Protein AF-0000000074760092 (afdb_homodimer)

Solvent-accessible surface area (backbone atoms only — not comparable to full-atom values): 90041 Å² total; per-residue (Å²): 105,58,68,59,38,38,53,32,70,33,55,61,46,82,52,101,90,49,73,46,74,50,90,64,63,55,86,71,31,43,46,38,90,86,31,41,78,23,82,72,31,36,66,45,45,53,54,44,56,59,50,30,69,61,30,61,94,46,55,48,68,42,66,71,68,31,28,49,82,84,44,66,56,46,69,60,40,34,35,73,75,68,67,41,88,87,79,93,77,87,78,66,80,74,78,81,67,76,71,60,77,72,82,79,75,74,77,80,69,66,49,43,56,45,42,42,52,32,18,38,34,34,40,37,53,76,74,45,44,48,65,64,50,38,48,49,47,11,61,74,68,71,28,54,69,46,42,50,64,57,51,49,25,64,74,66,73,42,52,69,71,59,47,32,73,73,55,30,66,73,50,44,51,54,54,50,35,51,50,49,55,49,47,49,67,74,40,56,50,53,28,23,36,24,50,53,49,62,54,59,77,36,68,69,32,37,49,51,37,45,51,40,30,52,74,13,31,44,27,35,29,40,42,50,53,62,69,53,33,50,57,51,49,70,67,43,79,81,59,84,74,63,96,58,61,67,66,59,53,43,68,63,43,50,64,44,49,59,68,36,29,69,31,42,51,54,57,57,83,72,70,64,79,81,40,60,65,61,34,49,54,51,46,51,33,49,50,53,33,48,49,54,44,48,52,48,67,39,39,60,76,78,66,69,64,79,46,55,66,62,47,68,69,50,73,39,24,22,34,50,50,69,46,44,56,61,70,80,45,58,88,44,39,73,69,64,44,59,66,44,60,29,36,28,46,40,57,35,55,48,54,65,71,81,90,65,87,64,50,46,63,57,45,51,47,34,50,54,32,51,50,42,46,71,37,90,53,47,39,32,43,34,72,35,28,45,80,62,71,37,63,28,61,75,84,46,55,68,56,49,53,52,48,54,45,48,43,42,24,54,56,40,46,27,38,50,42,58,62,84,52,59,66,70,60,50,52,58,48,59,44,51,34,67,72,35,41,34,31,22,29,48,60,38,83,81,40,83,69,48,58,86,36,66,65,42,52,49,50,51,50,55,36,54,70,72,67,49,62,28,40,33,44,36,36,37,30,88,40,67,64,48,30,48,37,41,52,52,48,50,49,70,57,49,71,50,78,85,42,51,54,60,33,51,36,31,32,29,46,43,4,16,46,18,51,47,70,38,37,42,59,34,69,23,40,54,88,88,44,93,55,71,74,46,60,45,60,43,33,52,34,57,33,39,38,38,24,35,65,34,36,78,39,75,58,30,41,30,36,39,38,20,48,89,55,89,83,54,61,61,42,59,40,52,34,47,25,26,56,68,47,27,47,65,51,46,46,45,81,47,76,41,94,60,94,45,67,70,57,50,51,51,68,68,36,91,45,42,41,32,32,40,37,36,58,79,42,24,50,68,50,58,79,77,40,77,42,63,38,72,64,16,58,65,45,59,32,31,35,32,40,36,63,40,80,52,95,91,38,80,41,40,32,30,28,48,37,58,23,54,11,51,37,53,53,47,55,66,63,47,54,86,79,50,92,70,56,46,58,78,34,31,35,38,33,37,34,58,55,73,64,31,36,24,49,54,48,21,43,46,74,62,40,34,61,46,37,35,34,32,35,98,52,56,67,47,28,48,52,55,35,54,66,32,60,87,79,53,71,52,43,73,46,51,77,68,52,50,58,61,41,13,47,90,84,64,46,56,36,34,40,37,39,51,53,64,52,81,57,82,50,75,83,76,64,58,70,46,56,64,29,54,85,80,52,72,32,40,39,38,37,59,33,47,58,56,67,77,43,71,67,54,52,48,38,46,73,46,60,27,46,74,40,47,8,58,58,32,52,52,44,17,47,39,52,49,40,27,72,55,71,71,41,74,55,48,58,68,63,31,50,52,51,50,51,53,53,56,59,66,73,100,107,58,66,60,38,40,53,33,69,34,56,60,48,84,53,101,90,49,73,48,73,51,89,65,63,56,86,71,33,45,47,39,90,86,32,41,80,23,82,71,31,36,67,46,46,53,54,44,57,60,51,28,70,61,29,61,94,46,54,48,68,42,67,72,69,31,28,51,81,84,43,66,57,44,69,59,41,35,36,73,75,68,66,42,88,87,78,93,76,88,80,67,80,74,76,81,68,74,70,60,78,74,80,78,77,74,77,81,69,65,46,42,56,44,42,41,52,31,18,37,34,34,38,38,54,74,75,46,44,47,65,63,51,37,48,50,48,11,61,74,68,71,27,54,70,45,41,50,63,57,49,50,25,63,75,66,73,42,53,67,70,58,47,33,74,74,56,32,66,72,51,43,52,53,54,50,36,51,48,50,55,49,46,49,66,74,39,57,49,54,28,22,37,26,50,52,50,64,54,60,76,36,67,68,32,38,49,52,36,45,51,40,30,50,76,12,30,42,27,35,31,40,42,48,53,61,69,55,33,51,58,50,50,69,67,44,78,82,60,84,75,62,96,57,62,66,65,60,52,42,69,64,44,50,65,44,50,61,68,36,30,69,32,44,50,52,59,58,82,73,68,60,79,77,41,65,71,61,33,49,55,51,47,52,33,48,50,52,33,46,49,56,42,49,52,49,67,40,36,63,76,74,68,71,64,78,47,53,66,62,48,68,69,51,71,39,23,24,34,48,50,68,47,43,56,61,72,82,45,58,89,44,39,73,69,63,44,58,66,44,61,28,36,28,44,39,55,35,54,48,54,63,68,82,90,68,89,65,50,43,63,56,44,50,45,34,50,54,32,51,49,43,46,70,38,90,53,46,37,32,42,34,70,36,28,44,83,62,69,39,63,28,59,73,85,46,58,72,53,50,52,48,49,54,46,48,43,43,24,55,56,40,46,26,38,50,41,59,62,84,52,61,65,71,60,51,52,56,48,58,45,48,35,65,75,38,41,35,32,23,29,49,60,39,82,81,43,85,67,50,58,87,37,67,68,40,51,49,51,52,50,54,35,55,70,72,66,49,62,28,39,32,45,37,37,37,30,87,40,68,64,48,30,47,35,41,52,51,47,48,48,71,57,48,70,49,77,85,41,51,55,60,31,51,35,31,33,29,46,42,4,16,46,17,51,48,70,37,38,40,58,34,69,22,38,52,88,89,46,92,54,70,74,46,60,44,59,43,33,51,33,57,33,41,38,37,26,35,65,34,37,78,39,76,58,31,40,28,35,39,39,19,47,88,55,89,82,55,61,60,42,59,40,52,36,49,26,27,57,70,47,25,46,65,50,46,48,44,81,47,76,42,93,61,95,47,68,71,57,51,51,51,69,66,37,91,43,41,42,32,34,39,37,37,58,79,41,24,50,68,49,59,79,76,40,77,41,64,38,72,64,17,59,64,45,61,32,32,34,31,38,34,63,39,79,53,95,91,38,81,40,39,32,29,28,48,36,59,22,55,12,51,35,52,52,48,59,72,54,50,50,88,77,56,84,69,54,44,58,78,35,31,36,37,33,37,32,55,53,71,63,31,35,24,50,53,50,22,42,46,74,61,40,34,61,46,37,34,33,32,35,96,52,55,70,47,29,48,54,56,33,54,66,32,60,89,80,54,72,51,45,73,46,52,77,67,52,51,57,61,41,12,47,91,85,64,47,56,37,32,40,37,38,53,51,64,52,81,57,83,50,74,82,76,62,57,69,49,54,63,30,57,85,78,54,73,30,40,40,38,37,57,34,46,58,56,66,78,42,71,68,54,52,49,39,46,74,47,60,27,43,73,41,48,8,57,58,34,52,53,44,18,48,39,51,49,41,28,71,54,71,70,40,74,56,47,57,68,62,32,50,52,52,51,50,52,52,56,59,67,74,100

Radius of gyration: 44.89 Å; Cα contacts (8 Å, |Δi|>4): 3085; chains: 2; bounding box: 124×143×92 Å

Sequence (1684 aa):
MMHELGKFGVTTSEFDDGIIVHGHDIASLNPPKDGVKCYDDHRVAMSFSVLANVVPGGTIILEKKCVEKTWPMWWDDLESKLGGRTTDVDLGPPLDHHDYEVKASSSSKKSFAAKSDATIVVIGMRGAGKTSMGRFAARTLKRPFEDVDHYFERTLSTTIPEYIKAHGWPAFREQEAKMLKELLEKYPRSHVISCGGGIVETASSREAFRNYIAQGGIVLHLVRNINEIEAFLNRDTTRPMYGESMRDVWARREAWYRECCNYEFVVAGQQLKGIEAEDAKEWALVESSFERFLRLIARSNKHKKSSRAQVTARPTFFLSLTFPDISPALPHLSKLTLGSDVIELRVDLLKAPENSGISFRDHVAQQVSLLRRHSDLPILYTVRSVSQGGQWPDKDVHGMVSLLKDGLEWGVEYLDVEVGLPRSDIDEVLAQRGNTVIVASWHDCTGTVRWSSDAMEGQYKLAKSINPDVIKLIGTAKTMADNFECSEFATRHTSQAQDLPLIAMNMGAQGQLSRVLNNYLTPVTHPLLPVKAAPGQLSAREILMARSTIGLLPAKQFYLFGTPISQSLSPLMHNTSFLSLGLPYNYGLHETPSVDESLETKMRAQDFGGASVTIPHKIEIMSKLDEVTEEAKAIGAVNTVVPIQQEGKTVLVGDNTDWLGIYHQIERNLSSTTTVQPQQMKGLVIGAGGTSRAALYALHRLGVQDISIFNRTMVKAQAVAESFKGLFEVKVLGSSELLKSSGESAGFELIVSTVPGTVESGSMFDESIFGSKGKRGVAVELAYTPRFTRFLKLAQQAGWATVEGGQVLVEQGGWQALKWVGRKWDLESVQAQIDLVQAARQMMHELGKFGVTTSEFDDGIIVHGHDIASLNPPKDGVKCYDDHRVAMSFSVLANVVPGGTIILEKKCVEKTWPMWWDDLESKLGGRTTDVDLGPPLDHHDYEVKASSSSKKSFAAKSDATIVVIGMRGAGKTSMGRFAARTLKRPFEDVDHYFERTLSTTIPEYIKAHGWPAFREQEAKMLKELLEKYPRSHVISCGGGIVETASSREAFRNYIAQGGIVLHLVRNINEIEAFLNRDTTRPMYGESMRDVWARREAWYRECCNYEFVVAGQQLKGIEAEDAKEWALVESSFERFLRLIARSNKHKKSSRAQVTARPTFFLSLTFPDISPALPHLSKLTLGSDVIELRVDLLKAPENSGISFRDHVAQQVSLLRRHSDLPILYTVRSVSQGGQWPDKDVHGMVSLLKDGLEWGVEYLDVEVGLPRSDIDEVLAQRGNTVIVASWHDCTGTVRWSSDAMEGQYKLAKSINPDVIKLIGTAKTMADNFECSEFATRHTSQAQDLPLIAMNMGAQGQLSRVLNNYLTPVTHPLLPVKAAPGQLSAREILMARSTIGLLPAKQFYLFGTPISQSLSPLMHNTSFLSLGLPYNYGLHETPSVDESLETKMRAQDFGGASVTIPHKIEIMSKLDEVTEEAKAIGAVNTVVPIQQEGKTVLVGDNTDWLGIYHQIERNLSSTTTVQPQQMKGLVIGAGGTSRAALYALHRLGVQDISIFNRTMVKAQAVAESFKGLFEVKVLGSSELLKSSGESAGFELIVSTVPGTVESGSMFDESIFGSKGKRGVAVELAYTPRFTRFLKLAQQAGWATVEGGQVLVEQGGWQALKWVGRKWDLESVQAQIDLVQAARQ

Secondary structure (DSSP, 8-state):
-HHHHHTTT--EEEETTEEEE----GGG----TT-B--TT-HHHHHHHHHHTTTSTT--PBP-GGGGGGT-TTHHHHHHHTS----------S----------------------TTBPEEEE--TTS-HHHHHHHHHHHHT--EEEHHHHHHHHHTS-HHHHHHHHHHHHHHHHHHHHHHHHHHH-SBS-EEE--TTGGGSHHHHHHHHHHHHTT-EEEEEEE-HHHHHHHHHH-TTS---SS-HHHHHHHHHHHHHHH-SEEEEE------S-HHHHHHHHHHHHHHHHHHHHHHTS-S------HHHHHHS--EEEEE--SSSGGGGGGHHHHTTT-SEEEEEGGG--PPTTS---HHHHHHHHHHHHHHH--SPEEEE--BGGGTSSB-TT-HHHHHHHHHHHHHTT-SEEEEETTS-HHHHHHHHHT-TTPEEEEEEE-TT--S-TTSHHHHHHHHHHHHT--SEEEEEEE-SSHHHHHHHHHHHHHTSSSTTPPPEEEEEESGGGHHHHHH--SSEEEB-TTSSS-SSTT--BHHHHHHHHHHTTSS--EEEEEEESS-TT-SHHHHHHHHHHHHT--EEEEEEE-SSS-HHHHHHHTSTTEEEEEE-TTTTTGGGGG-SEE-HHHHHHT---EEEEEEETTEEEEEEE--HHHHHHHHHHHHHTTT----GGG-EEEEE--SHHHHHHHHHHHHHT-SEEEEE-SSHHHHHHHHHHTTTT--EEEPPHHHHHHTTSSS---SEEEE---TTS-GGGT--GGGG-STT---EEEE---SSSS-HHHHHHHHTT-EEE-HHHHHHHHHHHHHHHHHSS---HHHHHHHHHHHHHHT-/-HHHHHTTT--EEEETTEEEE----GGG----TT-B--TT-HHHHHHHHHHTTTSTT--PBP-GGGGGGT-TTHHHHHHHTS----------S------------------PPPPTTBPEEEE--TTS-HHHHHHHHHHHHT--EEEHHHHHHHHHTS-HHHHHHHHHHHHHHHHHHHHHHHHHHH-SBS-EEE--TTGGGSHHHHHHHHHHHHTT-EEEEEEE-HHHHHHHHHH-TTS---SS-HHHHHHHHHHHHHHH-SEEEEE------S-HHHHHHHHHHHHHHHHHHHHHHTS-S------HHHHHHS--EEEEE--SSSGGGGGGHHHHTTT-SEEEEEGGG--PPTTS---HHHHHHHHHHHHHHH--SPEEEE--BGGGTSSB-TT-HHHHHHHHHHHHHTT-SEEEEETTS-HHHHHHHHHT-TTPEEEEEEE-TT--S-TTSHHHHHHHHHHHHT--SEEEEEEE-SSHHHHHHHHHHHHHTSSSTTPPPEEEEEESGGGHHHHHH--SSEEEB-TTSSS-SSTT--BHHHHHHHHHHTTSS--EEEEEEESS-TT-SHHHHHHHHHHHHT--EEEEEEE-SSS-HHHHHHHTSTTEEEEEE-TTTTTGGGGG-SEE-HHHHHHT---EEEEEEETTEEEEEEE--HHHHHHHHHHHHS-TT----GGG-EEEEE--SHHHHHHHHHHHHHT-SEEEEE-SSHHHHHHHHHHTTTT--EEEPPHHHHHHTTSSS---SEEEE---TTS-GGGT--GGGG-STT---EEEE---SSSS-HHHHHHHHTT-EEE-HHHHHHHHHHHHHHHHHSS---HHHHHHHHHHHHHHT-

Foldseek 3Di:
DQVQCVLQVWHWDDDPPDIRTDDDDLASGAERPVFGECVLPQVRQLVVLVSQQSHPPGGHHPPNCSNCVPHRCRVVCCCPPVVGDDDDDCPDDPPVAFCLPPPCPPDPLLQDFAALFFEEEEEEAVQLCQPVLLVLLCVLLVAEEEELQVVLCVVVVHHLVVQCVVQNDVRNLVVSLVSVLVVCVVDRGRYYYYYYHCNLVDPSSLVSLSVSSSVRHFYEYRAEDQVVSVVVVVVVVPDDDDPDDSVVVCVVCVVSSVSRGLAYAYDAPQPVPVPLQVNLVLVVLLSVLVSVLSCLSSPHLVLDQPFLCNLLVFFAAEEEAQDLACVVVLVVVLVFCFRHQEYEYALLNHDDDPPPPDHSLRRVSNRVNSVSSRDVHFYEYDYDDVQQLGNNDPVPLVSVLVSLSSCQNHRGQEYEDELPRDPVSLLSSVSSNRSHAYEYEDEAPPQPDALPDVVVVVSVVSSCVSPGQEYEYEHADPALVSLVSQLVSQCVQSVDRPGHHYHTWHFALSTLVNLLSRRYHRYAYDPPHPDDSTHNHHHQLVSQLVCCVVPNADEAEEEEEEPPPPPPCLQVQLVLQCVSRNHNYGYYYDYDHEDDPVVLCQCQDPRHLKYFYDPPCFQVCVVSFQEEDPLCLLLNGFGIWGWDDDPNDTGIYTYALLLVLLLVVQVVQVRRPDPDQLCPFAEEEEDQHSSSSSVQSSSVVSNHQHAEYEYPDQVSRVVSQVSNPPPHGYHYDDPVRLQVCLEAPRAGQYYEYPDEQPPPCVVVDDLSNLHDQPREHEYEYQHPVLFQGPSQVSCVVSVYHYHTNVSSVLRSSQVSCCSRVVGGTSSVSSVVVSVVVNVVSD/DQVQCVLQVWHWDDDPVDIRTDDDDLASGAERPVFGECVLPLCRQLVVLVSQQSHPPGGHHPPNCSNCPPHRCRVVCCCPPVVGDDDDDCPDDPPVAFCLPPPCPPDPLLQDQAALFFEEEEEEAVQLCQPVLLVLLCVLLVAEEEELQVVLCVVVVHHLVVVCVVQNDVRNLVVSLVSVLVVCVVDRGRYYYYYYHCNLVDPSSLVSLSVSSSVRHFYEYRAEDQVVSVVVVVVVVPDDDDPDDSVVVCVVCVVSSVSRGLAYAYDAPPPVVVPPQVNLVLVVLLSVLVSVLSCLSSPHQVLPQPFLCNLLVFFAAEEEAQDLACVVVLVVVLVFCFRHQEYEYALLNHDDDPPPPDRSLNRVSNRVNSVSSRDVHFYEYDYDDVQQLGNNHPVPLVSVLVSLSSCQNHRGQEYEDELPRDPVSLLSSVSSNNSHAYEYEDEAPPQPDALPDVVVVVSVVSSCVSPGQEYEYEHADPALVSLVSQLVSQCVQSVDRPGHHYHTWHFALSTLVNLLSRRYHRYAYDPPHPDDSTHNHHHQLVSQLVCCVVPNADEAEEEEEEPPPPPPCLQVQLVLQCVSRNHNYGYYYDYDHECDPVVLCQCQDPRHLKYFYDPPCFQVCVVSFQEEDPQCLLLNGFGIWGWDDDPNDTGIYTYALLLVLLLVVQVVQVRPPPPDQLCPFAEEEEDQHSSSSSVQVSSVVSNHQHAEYEYPDQVSRVVSQVSNPPPHGYHYDDPVRLQVCLEAPRAGQYYEYPDEQPPPCVVVDDLSNLHDQPREHEYEYQHPVLFQGPSQVSCVVSVYHYHTNVSSVLRSSQVSCCSRVVGGTSSPSSVVVSVVVNVVSD

Organism: Mortierella alpina (NCBI:txid64518)

Structure (mmCIF, N/CA/C/O backbone):
data_AF-0000000074760092-model_v1
#
loop_
_entity.id
_entity.type
_entity.pdbx_description
1 polymer 'shikimate kinase'
#
loop_
_atom_site.group_PDB
_atom_site.id
_atom_site.type_symbol
_atom_site.label_atom_id
_atom_site.label_alt_id
_atom_site.label_comp_id
_atom_site.label_asym_id
_atom_site.label_entity_id
_atom_site.label_seq_id
_atom_site.pdbx_PDB_ins_code
_atom_site.Cartn_x
_atom_site.Cartn_y
_atom_site.Cartn_z
_atom_site.occupancy
_atom_site.B_iso_or_equiv
_atom_site.auth_seq_id
_atom_site.auth_comp_id
_atom_site.auth_asym_id
_atom_site.auth_atom_id
_atom_site.pdbx_PDB_model_num
ATOM 1 N N . MET A 1 1 ? 41.587 41.483 20.236 1 76.74 1 MET A N 1
ATOM 2 C CA . MET A 1 1 ? 42.94 41.443 20.784 1 76.74 1 MET A CA 1
ATOM 3 C C . MET A 1 1 ? 42.913 41.139 22.278 1 76.74 1 MET A C 1
ATOM 5 O O . MET A 1 1 ? 43.675 40.298 22.759 1 76.74 1 MET A O 1
ATOM 9 N N . MET A 1 2 ? 41.962 41.66 22.968 1 77.31 2 MET A N 1
ATOM 10 C CA . MET A 1 2 ? 41.88 41.468 24.413 1 77.31 2 MET A CA 1
ATOM 11 C C . MET A 1 2 ? 41.551 40.017 24.751 1 77.31 2 MET A C 1
ATOM 13 O O . MET A 1 2 ? 42.158 39.433 25.65 1 77.31 2 MET A O 1
ATOM 17 N N . HIS A 1 3 ? 40.638 39.534 23.957 1 78.63 3 HIS A N 1
ATOM 18 C CA . HIS A 1 3 ? 40.197 38.162 24.187 1 78.63 3 HIS A CA 1
ATOM 19 C C . HIS A 1 3 ? 41.328 37.171 23.932 1 78.63 3 HIS A C 1
ATOM 21 O O . HIS A 1 3 ? 41.529 36.238 24.714 1 78.63 3 HIS A O 1
ATOM 27 N N . GLU A 1 4 ? 41.974 37.43 22.927 1 82.02 4 GLU A N 1
ATOM 28 C CA . GLU A 1 4 ? 43.033 36.485 22.585 1 82.02 4 GLU A CA 1
ATOM 29 C C . GLU A 1 4 ? 44.221 36.618 23.534 1 82.02 4 GLU A C 1
ATOM 31 O O . GLU A 1 4 ? 44.866 35.624 23.872 1 82.02 4 GLU A O 1
ATOM 36 N N . LEU A 1 5 ? 44.416 37.725 24.059 1 81.84 5 LEU A N 1
ATOM 37 C CA . LEU A 1 5 ? 45.454 37.949 25.059 1 81.84 5 LEU A CA 1
ATOM 38 C C . LEU A 1 5 ? 45.097 37.267 26.376 1 81.84 5 LEU A C 1
ATOM 40 O O . LEU A 1 5 ? 45.971 36.726 27.057 1 81.84 5 LEU A O 1
ATOM 44 N N . GLY A 1 6 ? 43.829 37.286 26.603 1 80.91 6 GLY A N 1
ATOM 45 C CA . GLY A 1 6 ? 43.34 36.629 27.805 1 80.91 6 GLY A CA 1
ATOM 46 C C . GLY A 1 6 ? 43.597 35.134 27.813 1 80.91 6 GLY A C 1
ATOM 47 O O . GLY A 1 6 ? 43.834 34.545 28.87 1 80.91 6 GLY A O 1
ATOM 48 N N . LYS A 1 7 ? 43.626 34.599 26.629 1 80.86 7 LYS A N 1
ATOM 49 C CA . LYS A 1 7 ? 43.886 33.167 26.51 1 80.86 7 LYS A CA 1
ATOM 50 C C . LYS A 1 7 ? 45.31 32.829 26.942 1 80.86 7 LYS A C 1
ATOM 52 O O . LYS A 1 7 ? 45.602 31.684 27.293 1 80.86 7 LYS A O 1
ATOM 57 N N . PHE A 1 8 ? 46.096 33.798 26.937 1 81.63 8 PHE A N 1
ATOM 58 C CA . PHE A 1 8 ? 47.489 33.614 27.326 1 81.63 8 PHE A CA 1
ATOM 59 C C . PHE A 1 8 ? 47.684 33.926 28.805 1 81.63 8 PHE A C 1
ATOM 61 O O . PHE A 1 8 ? 48.807 33.881 29.312 1 81.63 8 PHE A O 1
ATOM 68 N N . GLY A 1 9 ? 46.485 34.378 29.458 1 78.75 9 GLY A N 1
ATOM 69 C CA . GLY A 1 9 ? 46.552 34.753 30.862 1 78.75 9 GLY A CA 1
ATOM 70 C C . GLY A 1 9 ? 46.895 36.216 31.073 1 78.75 9 GLY A C 1
ATOM 71 O O . GLY A 1 9 ? 47.27 36.618 32.176 1 78.75 9 GLY A O 1
ATOM 72 N N . VAL A 1 10 ? 46.897 36.952 30.038 1 79.24 10 VAL A N 1
ATOM 73 C CA . VAL A 1 10 ? 47.245 38.366 30.124 1 79.24 10 VAL A CA 1
ATOM 74 C C . VAL A 1 10 ? 45.996 39.187 30.438 1 79.24 10 VAL A C 1
ATOM 76 O O . VAL A 1 10 ? 44.99 39.094 29.731 1 79.24 10 VAL A O 1
ATOM 79 N N . THR A 1 11 ? 45.954 39.84 31.395 1 78.72 11 THR A N 1
ATOM 80 C CA . THR A 1 11 ? 44.845 40.697 31.799 1 78.72 11 THR A CA 1
ATOM 81 C C . THR A 1 11 ? 44.892 42.029 31.057 1 78.72 11 THR A C 1
ATOM 83 O O . THR A 1 11 ? 45.953 42.648 30.948 1 78.72 11 THR A O 1
ATOM 86 N N . THR A 1 12 ? 43.777 42.322 30.394 1 76.26 12 THR A N 1
ATOM 87 C CA . THR A 1 12 ? 43.681 43.582 29.665 1 76.26 12 THR A CA 1
ATOM 88 C C . THR A 1 12 ? 42.523 44.424 30.19 1 76.26 12 THR A C 1
ATOM 90 O O . THR A 1 12 ? 41.579 43.893 30.78 1 76.26 12 THR A O 1
ATOM 93 N N . SER A 1 13 ? 42.597 45.74 30.237 1 74.68 13 SER A N 1
ATOM 94 C CA . SER A 1 13 ? 41.52 46.668 30.567 1 74.68 13 SER A CA 1
ATOM 95 C C . SER A 1 13 ? 41.161 47.545 29.372 1 74.68 13 SER A C 1
ATOM 97 O O . SER A 1 13 ? 42.046 48.054 28.68 1 74.68 13 SER A O 1
ATOM 99 N N . GLU A 1 14 ? 39.914 47.468 28.915 1 65.75 14 GLU A N 1
ATOM 100 C CA . GLU A 1 14 ? 39.457 48.23 27.757 1 65.75 14 GLU A CA 1
ATOM 101 C C . GLU A 1 14 ? 39.145 49.675 28.135 1 65.75 14 GLU A C 1
ATOM 103 O O . GLU A 1 14 ? 38.575 49.935 29.197 1 65.75 14 GLU A O 1
ATOM 108 N N . PHE A 1 15 ? 39.779 50.681 27.49 1 66.68 15 PHE A N 1
ATOM 109 C CA . PHE A 1 15 ? 39.315 52.058 27.607 1 66.68 15 PHE A CA 1
ATOM 110 C C . PHE A 1 15 ? 38.852 52.59 26.256 1 66.68 15 PHE A C 1
ATOM 112 O O . PHE A 1 15 ? 39.083 51.959 25.222 1 66.68 15 PHE A O 1
ATOM 119 N N . ASP A 1 16 ? 38.123 53.791 26.02 1 62.57 16 ASP A N 1
ATOM 120 C CA . ASP A 1 16 ? 37.351 54.346 24.913 1 62.57 16 ASP A CA 1
ATOM 121 C C . ASP A 1 16 ? 38.12 54.239 23.598 1 62.57 16 ASP A C 1
ATOM 123 O O . ASP A 1 16 ? 37.532 53.968 22.549 1 62.57 16 ASP A O 1
ATOM 127 N N . ASP A 1 17 ? 39.384 54.472 23.53 1 65.2 17 ASP A N 1
ATOM 128 C CA . ASP A 1 17 ? 40.128 54.493 22.275 1 65.2 17 ASP A CA 1
ATOM 129 C C . ASP A 1 17 ? 41.344 53.572 22.341 1 65.2 17 ASP A C 1
ATOM 131 O O . ASP A 1 17 ? 42.291 53.728 21.568 1 65.2 17 ASP A O 1
ATOM 135 N N . GLY A 1 18 ? 41.315 52.568 23.468 1 68.8 18 GLY A N 1
ATOM 136 C CA . GLY A 1 18 ? 42.505 51.732 23.49 1 68.8 18 GLY A CA 1
ATOM 137 C C . GLY A 1 18 ? 42.438 50.626 24.527 1 68.8 18 GLY A C 1
ATOM 138 O O . GLY A 1 18 ? 41.418 50.458 25.197 1 68.8 18 GLY A O 1
ATOM 139 N N . ILE A 1 19 ? 43.467 49.596 24.514 1 71.97 19 ILE A N 1
ATOM 140 C CA . ILE A 1 19 ? 43.559 48.482 25.451 1 71.97 19 ILE A CA 1
ATOM 141 C C . ILE A 1 19 ? 44.803 48.641 26.323 1 71.97 19 ILE A C 1
ATOM 143 O O . ILE A 1 19 ? 45.839 49.119 25.854 1 71.97 19 ILE A O 1
ATOM 147 N N . ILE A 1 20 ? 44.587 48.701 27.553 1 75.69 20 ILE A N 1
ATOM 148 C CA . ILE A 1 20 ? 45.719 48.654 28.472 1 75.69 20 ILE A CA 1
ATOM 149 C C . ILE A 1 20 ? 46.095 47.201 28.755 1 75.69 20 ILE A C 1
ATOM 151 O O . ILE A 1 20 ? 45.249 46.405 29.17 1 75.69 20 ILE A O 1
ATOM 155 N N . VAL A 1 21 ? 47.31 46.77 28.367 1 75.36 21 VAL A N 1
ATOM 156 C CA . VAL A 1 21 ? 47.816 45.424 28.614 1 75.36 21 VAL A CA 1
ATOM 157 C C . VAL A 1 21 ? 48.665 45.415 29.883 1 75.36 21 VAL A C 1
ATOM 159 O O . VAL A 1 21 ? 49.668 46.127 29.971 1 75.36 21 VAL A O 1
ATOM 162 N N . HIS A 1 22 ? 48.187 44.724 30.88 1 78.69 22 HIS A N 1
ATOM 163 C CA . HIS A 1 22 ? 48.97 44.622 32.107 1 78.69 22 HIS A CA 1
ATOM 164 C C . HIS A 1 22 ? 50.128 43.643 31.942 1 78.69 22 HIS A C 1
ATOM 166 O O . HIS A 1 22 ? 49.937 42.526 31.456 1 78.69 22 HIS A O 1
ATOM 172 N N . GLY A 1 23 ? 51.246 44.02 32.176 1 74.09 23 GLY A N 1
ATOM 173 C CA . GLY A 1 23 ? 52.459 43.237 32.001 1 74.09 23 GLY A CA 1
ATOM 174 C C . GLY A 1 23 ? 52.44 41.929 32.769 1 74.09 23 GLY A C 1
ATOM 175 O O . GLY A 1 23 ? 51.933 41.869 33.891 1 74.09 23 GLY A O 1
ATOM 176 N N . HIS A 1 24 ? 52.677 40.848 32.038 1 73.54 24 HIS A N 1
ATOM 177 C CA . HIS A 1 24 ? 52.759 39.5 32.589 1 73.54 24 HIS A CA 1
ATOM 178 C C . HIS A 1 24 ? 54.121 38.873 32.311 1 73.54 24 HIS A C 1
ATOM 180 O O . HIS A 1 24 ? 54.733 39.143 31.275 1 73.54 24 HIS A O 1
ATOM 186 N N . ASP A 1 25 ? 54.699 38.256 33.266 1 76.16 25 ASP A N 1
ATOM 187 C CA . ASP A 1 25 ? 55.98 37.58 33.088 1 76.16 25 ASP A CA 1
ATOM 188 C C . ASP A 1 25 ? 55.905 36.549 31.964 1 76.16 25 ASP A C 1
ATOM 190 O O . ASP A 1 25 ? 54.947 35.778 31.885 1 76.16 25 ASP A O 1
ATOM 194 N N . ILE A 1 26 ? 56.794 36.644 31.041 1 72.93 26 ILE A N 1
ATOM 195 C CA . ILE A 1 26 ? 56.849 35.788 29.861 1 72.93 26 ILE A CA 1
ATOM 196 C C . ILE A 1 26 ? 56.815 34.321 30.285 1 72.93 26 ILE A C 1
ATOM 198 O O . ILE A 1 26 ? 56.194 33.49 29.618 1 72.93 26 ILE A O 1
ATOM 202 N N . ALA A 1 27 ? 57.422 34.03 31.375 1 75.11 27 ALA A N 1
ATOM 203 C CA . ALA A 1 27 ? 57.542 32.654 31.85 1 75.11 27 ALA A CA 1
ATOM 204 C C . ALA A 1 27 ? 56.189 32.109 32.3 1 75.11 27 ALA A C 1
ATOM 206 O O . ALA A 1 27 ? 55.979 30.894 32.326 1 75.11 27 ALA A O 1
ATOM 207 N N . SER A 1 28 ? 55.359 32.943 32.581 1 75.43 28 SER A N 1
ATOM 208 C CA . SER A 1 28 ? 54.064 32.525 33.109 1 75.43 28 SER A CA 1
ATOM 209 C C . SER A 1 28 ? 53.012 32.463 32.006 1 75.43 28 SER A C 1
ATOM 211 O O . SER A 1 28 ? 51.859 32.11 32.261 1 75.43 28 SER A O 1
ATOM 213 N N . LEU A 1 29 ? 53.346 32.743 30.795 1 77.39 29 LEU A N 1
ATOM 214 C CA . LEU A 1 29 ? 52.416 32.676 29.673 1 77.39 29 LEU A CA 1
ATOM 215 C C . LEU A 1 29 ? 52.173 31.231 29.253 1 77.39 29 LEU A C 1
ATOM 217 O O . LEU A 1 29 ? 53.105 30.424 29.222 1 77.39 29 LEU A O 1
ATOM 221 N N . ASN A 1 30 ? 50.932 30.875 29.07 1 77.79 30 ASN A N 1
ATOM 222 C CA . ASN A 1 30 ? 50.563 29.548 28.59 1 77.79 30 ASN A CA 1
ATOM 223 C C . ASN A 1 30 ? 49.941 29.608 27.198 1 77.79 30 ASN A C 1
ATOM 225 O O . ASN A 1 30 ? 49.124 30.486 26.916 1 77.79 30 ASN A O 1
ATOM 229 N N . PRO A 1 31 ? 50.285 28.776 26.299 1 76.93 31 PRO A N 1
ATOM 230 C CA . PRO A 1 31 ? 49.664 28.756 24.973 1 76.93 31 PRO A CA 1
ATOM 231 C C . PRO A 1 31 ? 48.199 28.331 25.013 1 76.93 31 PRO A C 1
ATOM 233 O O . PRO A 1 31 ? 47.839 27.411 25.753 1 76.93 31 PRO A O 1
ATOM 236 N N . PRO A 1 32 ? 47.428 29.148 24.288 1 76.48 32 PRO A N 1
ATOM 237 C CA . PRO A 1 32 ? 46.036 28.693 24.233 1 76.48 32 PRO A CA 1
ATOM 238 C C . PRO A 1 32 ? 45.886 27.332 23.557 1 76.48 32 PRO A C 1
ATOM 240 O O . PRO A 1 32 ? 46.484 27.093 22.504 1 76.48 32 PRO A O 1
ATOM 243 N N . LYS A 1 33 ? 45.25 26.355 24.111 1 74.23 33 LYS A N 1
ATOM 244 C CA . LYS A 1 33 ? 45.125 24.983 23.63 1 74.23 33 LYS A CA 1
ATOM 245 C C . LYS A 1 33 ? 44.456 24.94 22.259 1 74.23 33 LYS A C 1
ATOM 247 O O . LYS A 1 33 ? 44.842 24.147 21.398 1 74.23 33 LYS A O 1
ATOM 252 N N . ASP A 1 34 ? 43.546 25.858 22.061 1 71.23 34 ASP A N 1
ATOM 253 C CA . ASP A 1 34 ? 42.788 25.852 20.814 1 71.23 34 ASP A CA 1
ATOM 254 C C . ASP A 1 34 ? 43.381 26.834 19.806 1 71.23 34 ASP A C 1
ATOM 256 O O . ASP A 1 34 ? 42.781 27.099 18.762 1 71.23 34 ASP A O 1
ATOM 260 N N . GLY A 1 35 ? 44.369 27.401 20.154 1 78.16 35 GLY A N 1
ATOM 261 C CA . GLY A 1 35 ? 45.043 28.329 19.261 1 78.16 35 GLY A CA 1
ATOM 262 C C . GLY A 1 35 ? 44.495 29.741 19.343 1 78.16 35 GLY A C 1
ATOM 263 O O . GLY A 1 35 ? 43.561 30.007 20.102 1 78.16 35 GLY A O 1
ATOM 264 N N . VAL A 1 36 ? 45.059 30.649 18.649 1 79.75 36 VAL A N 1
ATOM 265 C CA . VAL A 1 36 ? 44.656 32.046 18.533 1 79.75 36 VAL A CA 1
ATOM 266 C C . VAL A 1 36 ? 43.771 32.229 17.302 1 79.75 36 VAL A C 1
ATOM 268 O O . VAL A 1 36 ? 44.187 31.929 16.181 1 79.75 36 VAL A O 1
ATOM 271 N N . LYS A 1 37 ? 42.614 32.653 17.603 1 77.79 37 LYS A N 1
ATOM 272 C CA . LYS A 1 37 ? 41.708 32.976 16.504 1 77.79 37 LYS A CA 1
ATOM 273 C C . LYS A 1 37 ? 41.955 34.39 15.986 1 77.79 37 LYS A C 1
ATOM 275 O O . LYS A 1 37 ? 41.957 35.349 16.761 1 77.79 37 LYS A O 1
ATOM 280 N N . CYS A 1 38 ? 42.062 34.576 14.73 1 79.62 38 CYS A N 1
ATOM 281 C CA . CYS A 1 38 ? 42.469 35.853 14.157 1 79.62 38 CYS A CA 1
ATOM 282 C C . CYS A 1 38 ? 41.258 36.658 13.701 1 79.62 38 CYS A C 1
ATOM 284 O O . CYS A 1 38 ? 41.356 37.866 13.482 1 79.62 38 CYS A O 1
ATOM 286 N N . TYR A 1 39 ? 40.19 36.042 13.543 1 69.69 39 TYR A N 1
ATOM 287 C CA . TYR A 1 39 ? 38.956 36.702 13.131 1 69.69 39 TYR A CA 1
ATOM 288 C C . TYR A 1 39 ? 39.139 37.416 11.797 1 69.69 39 TYR A C 1
ATOM 290 O O . TYR A 1 39 ? 38.693 38.553 11.628 1 69.69 39 TYR A O 1
ATOM 298 N N . ASP A 1 40 ? 39.828 36.834 10.995 1 73.85 40 ASP A N 1
ATOM 299 C CA . ASP A 1 40 ? 40.205 37.377 9.694 1 73.85 40 ASP A CA 1
ATOM 300 C C . ASP A 1 40 ? 40.846 38.755 9.838 1 73.85 40 ASP A C 1
ATOM 302 O O . ASP A 1 40 ? 40.761 39.584 8.93 1 73.85 40 ASP A O 1
ATOM 306 N N . ASP A 1 41 ? 41.42 39.065 10.936 1 78.22 41 ASP A N 1
ATOM 307 C CA . ASP A 1 41 ? 42.122 40.318 11.198 1 78.22 41 ASP A CA 1
ATOM 308 C C . ASP A 1 41 ? 43.635 40.112 11.185 1 78.22 41 ASP A C 1
ATOM 310 O O . ASP A 1 41 ? 44.177 39.397 12.03 1 78.22 41 ASP A O 1
ATOM 314 N N . HIS A 1 42 ? 44.157 40.844 10.394 1 81.28 42 HIS A N 1
ATOM 315 C CA . HIS A 1 42 ? 45.587 40.654 10.175 1 81.28 42 HIS A CA 1
ATOM 316 C C . HIS A 1 42 ? 46.398 41.151 11.367 1 81.28 42 HIS A C 1
ATOM 318 O O . HIS A 1 42 ? 47.512 40.679 11.605 1 81.28 42 HIS A O 1
ATOM 324 N N . ARG A 1 43 ? 45.866 42.094 12.065 1 81.75 43 ARG A N 1
ATOM 325 C CA . ARG A 1 43 ? 46.583 42.674 13.196 1 81.75 43 ARG A CA 1
ATOM 326 C C . ARG A 1 43 ? 46.735 41.661 14.325 1 81.75 43 ARG A C 1
ATOM 328 O O . ARG A 1 43 ? 47.781 41.599 14.974 1 81.75 43 ARG A O 1
ATOM 335 N N . VAL A 1 44 ? 45.718 40.812 14.385 1 81.08 44 VAL A N 1
ATOM 336 C CA . VAL A 1 44 ? 45.727 39.799 15.435 1 81.08 44 VAL A CA 1
ATOM 337 C C . VAL A 1 44 ? 46.715 38.692 15.076 1 81.08 44 VAL A C 1
ATOM 339 O O . VAL A 1 44 ? 47.53 38.285 15.907 1 81.08 44 VAL A O 1
ATOM 342 N N . ALA A 1 45 ? 46.641 38.335 13.883 1 84.73 45 ALA A N 1
ATOM 343 C CA . ALA A 1 45 ? 47.556 37.288 13.435 1 84.73 45 ALA A CA 1
ATOM 344 C C . ALA A 1 45 ? 49.009 37.724 13.593 1 84.73 45 ALA A C 1
ATOM 346 O O . ALA A 1 45 ? 49.842 36.964 14.093 1 84.73 45 ALA A O 1
ATOM 347 N N . MET A 1 46 ? 49.246 38.946 13.238 1 84.84 46 MET A N 1
ATOM 348 C CA . MET A 1 46 ? 50.613 39.46 13.243 1 84.84 46 MET A CA 1
ATOM 349 C C . MET A 1 46 ? 51.104 39.687 14.669 1 84.84 46 MET A C 1
ATOM 351 O O . MET A 1 46 ? 52.219 39.295 15.016 1 84.84 46 MET A O 1
ATOM 355 N N . SER A 1 47 ? 50.235 40.265 15.466 1 84.15 47 SER A N 1
ATOM 356 C CA . SER A 1 47 ? 50.618 40.577 16.84 1 84.15 47 SER A CA 1
ATOM 357 C C . SER A 1 47 ? 50.85 39.306 17.65 1 84.15 47 SER A C 1
ATOM 359 O O . SER A 1 47 ? 51.823 39.212 18.402 1 84.15 47 SER A O 1
ATOM 361 N N . PHE A 1 48 ? 50.03 38.319 17.303 1 85.08 48 PHE A N 1
ATOM 362 C CA . PHE A 1 48 ? 50.112 37.129 18.142 1 85.08 48 PHE A CA 1
ATOM 363 C C . PHE A 1 48 ? 51.158 36.16 17.606 1 85.08 48 PHE A C 1
ATOM 365 O O . PHE A 1 48 ? 51.677 35.324 18.349 1 85.08 48 PHE A O 1
ATOM 372 N N . SER A 1 49 ? 51.379 36.302 16.39 1 84.61 49 SER A N 1
ATOM 373 C CA . SER A 1 49 ? 52.502 35.522 15.882 1 84.61 49 SER A CA 1
ATOM 374 C C . SER A 1 49 ? 53.817 35.975 16.507 1 84.61 49 SER A C 1
ATOM 376 O O . SER A 1 49 ? 54.716 35.161 16.733 1 84.61 49 SER A O 1
ATOM 378 N N . VAL A 1 50 ? 53.922 37.283 16.839 1 83.04 50 VAL A N 1
ATOM 379 C CA . VAL A 1 50 ? 55.089 37.833 17.519 1 83.04 50 VAL A CA 1
ATOM 380 C C . VAL A 1 50 ? 55.104 37.373 18.975 1 83.04 50 VAL A C 1
ATOM 382 O O . VAL A 1 50 ? 56.141 36.945 19.488 1 83.04 50 VAL A O 1
ATOM 385 N N . LEU A 1 51 ? 53.913 37.366 19.523 1 82.14 51 LEU A N 1
ATOM 386 C CA . LEU A 1 51 ? 53.782 36.92 20.906 1 82.14 51 LEU A CA 1
ATOM 387 C C . LEU A 1 51 ? 54.125 35.44 21.035 1 82.14 51 LEU A C 1
ATOM 389 O O . LEU A 1 51 ? 54.757 35.027 22.01 1 82.14 51 LEU A O 1
ATOM 393 N N . ALA A 1 52 ? 53.75 34.648 20.093 1 81.76 52 ALA A N 1
ATOM 394 C CA . ALA A 1 52 ? 53.915 33.196 20.09 1 81.76 52 ALA A CA 1
ATOM 395 C C . ALA A 1 52 ? 55.387 32.812 20.21 1 81.76 52 ALA A C 1
ATOM 397 O O . ALA A 1 52 ? 55.712 31.711 20.662 1 81.76 52 ALA A O 1
ATOM 398 N N . ASN A 1 53 ? 56.192 33.664 19.843 1 80.17 53 ASN A N 1
ATOM 399 C CA . ASN A 1 53 ? 57.621 33.37 19.847 1 80.17 53 ASN A CA 1
ATOM 400 C C . ASN A 1 53 ? 58.194 33.39 21.262 1 80.17 53 ASN A C 1
ATOM 402 O O . ASN A 1 53 ? 59.294 32.887 21.498 1 80.17 53 ASN A O 1
ATOM 406 N N . VAL A 1 54 ? 57.49 33.913 22.226 1 79.99 54 VAL A N 1
ATOM 407 C CA . VAL A 1 54 ? 58.015 33.994 23.585 1 79.99 54 VAL A CA 1
ATOM 408 C C . VAL A 1 54 ? 57.203 33.088 24.508 1 79.99 54 VAL A C 1
ATOM 410 O O . VAL A 1 54 ? 57.545 32.921 25.681 1 79.99 54 VAL A O 1
ATOM 413 N N . VAL A 1 55 ? 56.104 32.598 23.996 1 78.43 55 VAL A N 1
ATOM 414 C CA . VAL A 1 55 ? 55.26 31.707 24.786 1 78.43 55 VAL A CA 1
ATOM 415 C C . VAL A 1 55 ? 55.87 30.307 24.813 1 78.43 55 VAL A C 1
ATOM 417 O O . VAL A 1 55 ? 56.183 29.74 23.764 1 78.43 55 VAL A O 1
ATOM 420 N N . PRO A 1 56 ? 56.045 29.691 25.972 1 76.62 56 PRO A N 1
ATOM 421 C CA . PRO A 1 56 ? 56.612 28.344 26.059 1 76.62 56 PRO A CA 1
ATOM 422 C C . PRO A 1 56 ? 55.72 27.285 25.416 1 76.62 56 PRO A C 1
ATOM 424 O O . PRO A 1 56 ? 54.506 27.28 25.635 1 76.62 56 PRO A O 1
ATOM 427 N N . GLY A 1 57 ? 56.22 26.294 24.484 1 73.66 57 GLY A N 1
ATOM 428 C CA . GLY A 1 57 ? 55.498 25.209 23.839 1 73.66 57 GLY A CA 1
ATOM 429 C C . GLY A 1 57 ? 54.914 25.597 22.494 1 73.66 57 GLY A C 1
ATOM 430 O O . GLY A 1 57 ? 54.324 24.764 21.804 1 73.66 57 GLY A O 1
ATOM 431 N N . GLY A 1 58 ? 54.937 26.84 22.12 1 76.08 58 GLY A N 1
ATOM 432 C CA . GLY A 1 58 ? 54.422 27.308 20.843 1 76.08 58 GLY A CA 1
ATOM 433 C C . GLY A 1 58 ? 52.937 27.616 20.876 1 76.08 58 GLY A C 1
ATOM 434 O O . GLY A 1 58 ? 52.253 27.301 21.852 1 76.08 58 GLY A O 1
ATOM 435 N N . THR A 1 59 ? 52.501 28.408 19.984 1 78.52 59 THR A N 1
ATOM 436 C CA . THR A 1 59 ? 51.093 28.775 19.869 1 78.52 59 THR A CA 1
ATOM 437 C C . THR A 1 59 ? 50.574 28.495 18.462 1 78.52 59 THR A C 1
ATOM 439 O O . THR A 1 59 ? 51.273 28.739 17.477 1 78.52 59 THR A O 1
ATOM 442 N N . ILE A 1 60 ? 49.399 27.941 18.383 1 79.76 60 ILE A N 1
ATOM 443 C CA . ILE A 1 60 ? 48.729 27.728 17.105 1 79.76 60 ILE A CA 1
ATOM 444 C C . ILE A 1 60 ? 47.955 28.985 16.712 1 79.76 60 ILE A C 1
ATOM 446 O O . ILE A 1 60 ? 47.147 29.493 17.493 1 79.76 60 ILE A O 1
ATOM 450 N N . ILE A 1 61 ? 48.28 29.519 15.621 1 79.81 61 ILE A N 1
ATOM 451 C CA . ILE A 1 61 ? 47.555 30.647 15.048 1 79.81 61 ILE A CA 1
ATOM 452 C C . ILE A 1 61 ? 46.612 30.152 13.954 1 79.81 61 ILE A C 1
ATOM 454 O O . ILE A 1 61 ? 47.047 29.516 12.991 1 79.81 61 ILE A O 1
ATOM 458 N N . LEU A 1 62 ? 45.414 30.474 14.175 1 77.14 62 LEU A N 1
ATOM 459 C CA . LEU A 1 62 ? 44.403 30.017 13.227 1 77.14 62 LEU A CA 1
ATOM 460 C C . LEU A 1 62 ? 44.17 31.059 12.138 1 77.14 62 LEU A C 1
ATOM 462 O O . LEU A 1 62 ? 44.461 32.241 12.331 1 77.14 62 LEU A O 1
ATOM 466 N N . GLU A 1 63 ? 43.787 30.718 10.949 1 73.63 63 GLU A N 1
ATOM 467 C CA . GLU A 1 63 ? 43.46 31.576 9.814 1 73.63 63 GLU A CA 1
ATOM 468 C C . GLU A 1 63 ? 44.694 32.319 9.311 1 73.63 63 GLU A C 1
ATOM 470 O O . GLU A 1 63 ? 44.68 33.546 9.19 1 73.63 63 GLU A O 1
ATOM 475 N N . LYS A 1 64 ? 45.525 31.629 9.052 1 76.6 64 LYS A N 1
ATOM 476 C CA . LYS A 1 64 ? 46.825 32.214 8.734 1 76.6 64 LYS A CA 1
ATOM 477 C C . LYS A 1 64 ? 46.749 33.066 7.471 1 76.6 64 LYS A C 1
ATOM 479 O O . LYS A 1 64 ? 47.546 33.989 7.29 1 76.6 64 LYS A O 1
ATOM 484 N N . LYS A 1 65 ? 45.671 32.854 6.767 1 75.77 65 LYS A N 1
ATOM 485 C CA . LYS A 1 65 ? 45.586 33.533 5.477 1 75.77 65 LYS A CA 1
ATOM 486 C C . LYS A 1 65 ? 45.115 34.975 5.645 1 75.77 65 LYS A C 1
ATOM 488 O O . LYS A 1 65 ? 45.208 35.777 4.713 1 75.77 65 LYS A O 1
ATOM 493 N N . CYS A 1 66 ? 44.761 35.392 6.823 1 77 66 CYS A N 1
ATOM 494 C CA . CYS A 1 66 ? 44.2 36.722 7.033 1 77 66 CYS A CA 1
ATOM 495 C C . CYS A 1 66 ? 45.275 37.795 6.902 1 77 66 CYS A C 1
ATOM 497 O O . CYS A 1 66 ? 44.967 38.96 6.646 1 77 66 CYS A O 1
ATOM 499 N N . VAL A 1 67 ? 46.411 37.387 6.828 1 79.28 67 VAL A N 1
ATOM 500 C CA . VAL A 1 67 ? 47.495 38.36 6.749 1 79.28 67 VAL A CA 1
ATOM 501 C C . VAL A 1 67 ? 47.728 38.757 5.293 1 79.28 67 VAL A C 1
ATOM 503 O O . VAL A 1 67 ? 48.394 39.757 5.015 1 79.28 67 VAL A O 1
ATOM 506 N N . GLU A 1 68 ? 47.207 38.091 4.437 1 74.55 68 GLU A N 1
ATOM 507 C CA . GLU A 1 68 ? 47.481 38.3 3.018 1 74.55 68 GLU A CA 1
ATOM 508 C C . GLU A 1 68 ? 46.893 39.621 2.531 1 74.55 68 GLU A C 1
ATOM 510 O O . GLU A 1 68 ? 47.329 40.162 1.513 1 74.55 68 GLU A O 1
ATOM 515 N N . LYS A 1 69 ? 46.077 40.277 3.239 1 69.77 69 LYS A N 1
ATOM 516 C CA . LYS A 1 69 ? 45.428 41.531 2.87 1 69.77 69 LYS A CA 1
ATOM 517 C C . LYS A 1 69 ? 46.392 42.707 2.996 1 69.77 69 LYS A C 1
ATOM 519 O O . LYS A 1 69 ? 46.358 43.634 2.184 1 69.77 69 LYS A O 1
ATOM 524 N N . THR A 1 70 ? 47.204 42.652 3.954 1 73.29 70 THR A N 1
ATOM 525 C CA . THR A 1 70 ? 48.05 43.813 4.21 1 73.29 70 THR A CA 1
ATOM 526 C C . THR A 1 70 ? 49.524 43.455 4.05 1 73.29 70 THR A C 1
ATOM 528 O O . THR A 1 70 ? 50.329 44.29 3.632 1 73.29 70 THR A O 1
ATOM 531 N N . TRP A 1 71 ? 49.924 42.146 4.354 1 78.83 71 TRP A N 1
ATOM 532 C CA . TRP A 1 71 ? 51.308 41.683 4.315 1 78.83 71 TRP A CA 1
ATOM 533 C C . TRP A 1 71 ? 51.377 40.202 3.961 1 78.83 71 TRP A C 1
ATOM 535 O O . TRP A 1 71 ? 51.528 39.353 4.843 1 78.83 71 TRP A O 1
ATOM 545 N N . PRO A 1 72 ? 51.13 39.972 2.721 1 76.63 72 PRO A N 1
ATOM 546 C CA . PRO A 1 72 ? 51.002 38.587 2.263 1 76.63 72 PRO A CA 1
ATOM 547 C C . PRO A 1 72 ? 52.213 37.731 2.625 1 76.63 72 PRO A C 1
ATOM 549 O O . PRO A 1 72 ? 52.079 36.522 2.833 1 76.63 72 PRO A O 1
ATOM 552 N N . MET A 1 73 ? 53.362 38.289 2.882 1 77.71 73 MET A N 1
ATOM 553 C CA . MET A 1 73 ? 54.596 37.539 3.096 1 77.71 73 MET A CA 1
ATOM 554 C C . MET A 1 73 ? 54.945 37.478 4.579 1 77.71 73 MET A C 1
ATOM 556 O O . MET A 1 73 ? 56.081 37.167 4.942 1 77.71 73 MET A O 1
ATOM 560 N N . TRP A 1 74 ? 54.071 37.662 5.355 1 81.88 74 TRP A N 1
ATOM 561 C CA . TRP A 1 74 ? 54.319 37.844 6.781 1 81.88 74 TRP A CA 1
ATOM 562 C C . TRP A 1 74 ? 54.996 36.615 7.378 1 81.88 74 TRP A C 1
ATOM 564 O O . TRP A 1 74 ? 56 36.733 8.085 1 81.88 74 TRP A O 1
ATOM 574 N N . TRP A 1 75 ? 54.474 35.475 7.067 1 81.35 75 TRP A N 1
ATOM 575 C CA . TRP A 1 75 ? 54.949 34.257 7.716 1 81.35 75 TRP A CA 1
ATOM 576 C C . TRP A 1 75 ? 56.37 33.924 7.275 1 81.35 75 TRP A C 1
ATOM 578 O O . TRP A 1 75 ? 57.193 33.492 8.086 1 81.35 75 TRP A O 1
ATOM 588 N N . ASP A 1 76 ? 56.54 34.186 6.092 1 80.94 76 ASP A N 1
ATOM 589 C CA . ASP A 1 76 ? 57.9 34.025 5.587 1 80.94 76 ASP A CA 1
ATOM 590 C C . ASP A 1 76 ? 58.842 35.053 6.209 1 80.94 76 ASP A C 1
ATOM 592 O O . ASP A 1 76 ? 59.975 34.726 6.57 1 80.94 76 ASP A O 1
ATOM 596 N N . ASP A 1 77 ? 58.363 36.26 6.37 1 81.43 77 ASP A N 1
ATOM 597 C CA . ASP A 1 77 ? 59.158 37.346 6.935 1 81.43 77 ASP A CA 1
ATOM 598 C C . ASP A 1 77 ? 59.397 37.134 8.428 1 81.43 77 ASP A C 1
ATOM 600 O O . ASP A 1 77 ? 60.475 37.441 8.94 1 81.43 77 ASP A O 1
ATOM 604 N N . LEU A 1 78 ? 58.382 36.554 9.016 1 81.05 78 LEU A N 1
ATOM 605 C CA . LEU A 1 78 ? 58.522 36.228 10.431 1 81.05 78 LEU A CA 1
ATOM 606 C C . LEU A 1 78 ? 59.667 35.245 10.652 1 81.05 78 LEU A C 1
ATOM 608 O O . LEU A 1 78 ? 60.454 35.403 11.588 1 81.05 78 LEU A O 1
ATOM 612 N N . GLU A 1 79 ? 59.698 34.301 9.809 1 79.31 79 GLU A N 1
ATOM 613 C CA . GLU A 1 79 ? 60.737 33.282 9.923 1 79.31 79 GLU A CA 1
ATOM 614 C C . GLU A 1 79 ? 62.094 33.826 9.486 1 79.31 79 GLU A C 1
ATOM 616 O O . GLU A 1 79 ? 63.099 33.625 10.172 1 79.31 79 GLU A O 1
ATOM 621 N N . SER A 1 80 ? 62.089 34.494 8.366 1 79.7 80 SER A N 1
ATOM 622 C CA . SER A 1 80 ? 63.36 34.847 7.742 1 79.7 80 SER A CA 1
ATOM 623 C C . SER A 1 80 ? 63.927 36.134 8.331 1 79.7 80 SER A C 1
ATOM 625 O O . SER A 1 80 ? 65.141 36.262 8.502 1 79.7 80 SER A O 1
ATOM 627 N N . LYS A 1 81 ? 63.092 37.143 8.746 1 78.6 81 LYS A N 1
ATOM 628 C CA . LYS A 1 81 ? 63.572 38.466 9.136 1 78.6 81 LYS A CA 1
ATOM 629 C C . LYS A 1 81 ? 63.492 38.656 10.648 1 78.6 81 LYS A C 1
ATOM 631 O O . LYS A 1 81 ? 64.298 39.385 11.231 1 78.6 81 LYS A O 1
ATOM 636 N N . LEU A 1 82 ? 62.519 37.989 11.184 1 74.25 82 LEU A N 1
ATOM 637 C CA . LEU A 1 82 ? 62.299 38.243 12.604 1 74.25 82 LEU A CA 1
ATOM 638 C C . LEU A 1 82 ? 62.717 37.04 13.443 1 74.25 82 LEU A C 1
ATOM 640 O O . LEU A 1 82 ? 62.651 37.082 14.673 1 74.25 82 LEU A O 1
ATOM 644 N N . GLY A 1 83 ? 63.052 35.862 12.704 1 78.76 83 GLY A N 1
ATOM 645 C CA . GLY A 1 83 ? 63.618 34.702 13.375 1 78.76 83 GLY A CA 1
ATOM 646 C C . GLY A 1 83 ? 62.574 33.837 14.055 1 78.76 83 GLY A C 1
ATOM 647 O O . GLY A 1 83 ? 62.896 33.059 14.955 1 78.76 83 GLY A O 1
ATOM 648 N N . GLY A 1 84 ? 61.312 34.004 13.726 1 74.12 84 GLY A N 1
ATOM 649 C CA . GLY A 1 84 ? 60.266 33.162 14.284 1 74.12 84 GLY A CA 1
ATOM 650 C C . GLY A 1 84 ? 60.196 31.791 13.639 1 74.12 84 GLY A C 1
ATOM 651 O O . GLY A 1 84 ? 60.72 31.587 12.543 1 74.12 84 GLY A O 1
ATOM 652 N N . ARG A 1 85 ? 59.683 30.753 14.319 1 73.47 85 ARG A N 1
ATOM 653 C CA . ARG A 1 85 ? 59.475 29.406 13.799 1 73.47 85 ARG A CA 1
ATOM 654 C C . ARG A 1 85 ? 57.99 29.113 13.614 1 73.47 85 ARG A C 1
ATOM 656 O O . ARG A 1 85 ? 57.187 29.353 14.518 1 73.47 85 ARG A O 1
ATOM 663 N N . THR A 1 86 ? 57.544 28.745 12.373 1 72.71 86 THR A N 1
ATOM 664 C CA . THR A 1 86 ? 56.15 28.405 12.107 1 72.71 86 THR A CA 1
ATOM 665 C C . THR A 1 86 ? 56.034 26.981 11.572 1 72.71 86 THR A C 1
ATOM 667 O O . THR A 1 86 ? 56.918 26.507 10.855 1 72.71 86 THR A O 1
ATOM 670 N N . THR A 1 87 ? 55.151 26.123 12.131 1 76.04 87 THR A N 1
ATOM 671 C CA . THR A 1 87 ? 54.801 24.812 11.595 1 76.04 87 THR A CA 1
ATOM 672 C C . THR A 1 87 ? 53.327 24.763 11.204 1 76.04 87 THR A C 1
ATOM 674 O O . THR A 1 87 ? 52.472 25.287 11.92 1 76.04 87 THR A O 1
ATOM 677 N N . ASP A 1 88 ? 52.909 24.336 10.021 1 64.99 88 ASP A N 1
ATOM 678 C CA . ASP A 1 88 ? 51.527 24.183 9.577 1 64.99 88 ASP A CA 1
ATOM 679 C C . ASP A 1 88 ? 50.841 23.028 10.304 1 64.99 88 ASP A C 1
ATOM 681 O O . ASP A 1 88 ? 51.421 21.951 10.455 1 64.99 88 ASP A O 1
ATOM 685 N N . VAL A 1 89 ? 49.824 23.227 11.057 1 63.42 89 VAL A N 1
ATOM 686 C CA . VAL A 1 89 ? 49.017 22.165 11.649 1 63.42 89 VAL A CA 1
ATOM 687 C C . VAL A 1 89 ? 47.672 22.075 10.931 1 63.42 89 VAL A C 1
ATOM 689 O O . VAL A 1 89 ? 47.026 23.096 10.681 1 63.42 89 VAL A O 1
ATOM 692 N N . ASP A 1 90 ? 47.124 21.008 10.24 1 49.21 90 ASP A N 1
ATOM 693 C CA . ASP A 1 90 ? 45.824 20.752 9.627 1 49.21 90 ASP A CA 1
ATOM 694 C C . ASP A 1 90 ? 44.763 20.468 10.687 1 49.21 90 ASP A C 1
ATOM 696 O O . ASP A 1 90 ? 44.797 19.425 11.344 1 49.21 90 ASP A O 1
ATOM 700 N N . LEU A 1 91 ? 44.159 21.38 11.263 1 49.63 91 LEU A N 1
ATOM 701 C CA . LEU A 1 91 ? 43.175 21.134 12.312 1 49.63 91 LEU A CA 1
ATOM 702 C C . LEU A 1 91 ? 41.838 20.708 11.714 1 49.63 91 LEU A C 1
ATOM 704 O O . LEU A 1 91 ? 40.892 20.41 12.447 1 49.63 91 LEU A O 1
ATOM 708 N N . GLY A 1 92 ? 41.568 19.759 10.867 1 42.73 92 GLY A N 1
ATOM 709 C CA . GLY A 1 92 ? 40.349 19.298 10.222 1 42.73 92 GLY A CA 1
ATOM 710 C C . GLY A 1 92 ? 39.332 20.403 10.008 1 42.73 92 GLY A C 1
ATOM 711 O O . GLY A 1 92 ? 39.549 21.543 10.423 1 42.73 92 GLY A O 1
ATOM 712 N N . PRO A 1 93 ? 38.18 20.162 9.184 1 34.24 93 PRO A N 1
ATOM 713 C CA . PRO A 1 93 ? 37.269 21.257 8.841 1 34.24 93 PRO A CA 1
ATOM 714 C C . PRO A 1 93 ? 36.706 21.963 10.072 1 34.24 93 PRO A C 1
ATOM 716 O O . PRO A 1 93 ? 36.551 21.343 11.127 1 34.24 93 PRO A O 1
ATOM 719 N N . PRO A 1 94 ? 36.905 23.157 10.208 1 31.47 94 PRO A N 1
ATOM 720 C CA . PRO A 1 94 ? 36.341 23.889 11.345 1 31.47 94 PRO A CA 1
ATOM 721 C C . PRO A 1 94 ? 34.899 23.488 11.647 1 31.47 94 PRO A C 1
ATOM 723 O O . PRO A 1 94 ? 34.118 23.236 10.726 1 31.47 94 PRO A O 1
ATOM 726 N N . LEU A 1 95 ? 34.65 22.665 12.657 1 31.62 95 LEU A N 1
ATOM 727 C CA . LEU A 1 95 ? 33.29 22.44 13.133 1 31.62 95 LEU A CA 1
ATOM 728 C C . LEU A 1 95 ? 32.49 23.738 13.127 1 31.62 95 LEU A C 1
ATOM 730 O O . LEU A 1 95 ? 32.893 24.724 13.748 1 31.62 95 LEU A O 1
ATOM 734 N N . ASP A 1 96 ? 31.97 24.164 12.097 1 32.11 96 ASP A N 1
ATOM 735 C CA . ASP A 1 96 ? 31.158 25.36 11.898 1 32.11 96 ASP A CA 1
ATOM 736 C C . ASP A 1 96 ? 30.166 25.548 13.044 1 32.11 96 ASP A C 1
ATOM 738 O O . ASP A 1 96 ? 29.038 25.054 12.983 1 32.11 96 ASP A O 1
ATOM 742 N N . HIS A 1 97 ? 30.516 25.246 14.29 1 31.95 97 HIS A N 1
ATOM 743 C CA . HIS A 1 97 ? 29.578 25.415 15.395 1 31.95 97 HIS A CA 1
ATOM 744 C C . HIS A 1 97 ? 29.046 26.843 15.452 1 31.95 97 HIS A C 1
ATOM 746 O O . HIS A 1 97 ? 29.812 27.801 15.327 1 31.95 97 HIS A O 1
ATOM 752 N N . HIS A 1 98 ? 27.886 27.071 15.117 1 32.75 98 HIS A N 1
ATOM 753 C CA . HIS A 1 98 ? 27.139 28.321 15.202 1 32.75 98 HIS A CA 1
ATOM 754 C C . HIS A 1 98 ? 27.218 28.916 16.604 1 32.75 98 HIS A C 1
ATOM 756 O O . HIS A 1 98 ? 27.085 28.197 17.597 1 32.75 98 HIS A O 1
ATOM 762 N N . ASP A 1 99 ? 28.04 29.865 16.888 1 30.93 99 ASP A N 1
ATOM 763 C CA . ASP A 1 99 ? 28.142 30.638 18.122 1 30.93 99 ASP A CA 1
ATOM 764 C C . ASP A 1 99 ? 26.782 31.196 18.534 1 30.93 99 ASP A C 1
ATOM 766 O O . ASP A 1 99 ? 26.226 32.06 17.852 1 30.93 99 ASP A O 1
ATOM 770 N N . TYR A 1 100 ? 25.869 30.415 19.074 1 31.77 100 TYR A N 1
ATOM 771 C CA . TYR A 1 100 ? 24.69 30.974 19.727 1 31.77 100 TYR A CA 1
ATOM 772 C C . TYR A 1 100 ? 25.088 31.908 20.863 1 31.77 100 TYR A C 1
ATOM 774 O O . TYR A 1 100 ? 25.647 31.468 21.87 1 31.77 100 TYR A O 1
ATOM 782 N N . GLU A 1 101 ? 25.666 33.032 20.625 1 30.91 101 GLU A N 1
ATOM 783 C CA . GLU A 1 101 ? 26.04 34.006 21.645 1 30.91 101 GLU A CA 1
ATOM 784 C C . GLU A 1 101 ? 24.854 34.35 22.541 1 30.91 101 GLU A C 1
ATOM 786 O O . GLU A 1 101 ? 23.837 34.858 22.066 1 30.91 101 GLU A O 1
ATOM 791 N N . VAL A 1 102 ? 24.531 33.598 23.551 1 32.82 102 VAL A N 1
ATOM 792 C CA . VAL A 1 102 ? 23.611 34.008 24.607 1 32.82 102 VAL A CA 1
ATOM 793 C C . VAL A 1 102 ? 24.206 35.179 25.385 1 32.82 102 VAL A C 1
ATOM 795 O O . VAL A 1 102 ? 25.277 35.055 25.983 1 32.82 102 VAL A O 1
ATOM 798 N N . LYS A 1 103 ? 24.079 36.407 25.085 1 33.81 103 LYS A N 1
ATOM 799 C CA . LYS A 1 103 ? 24.376 37.41 26.103 1 33.81 103 LYS A CA 1
ATOM 800 C C . LYS A 1 103 ? 23.615 37.126 27.394 1 33.81 103 LYS A C 1
ATOM 802 O O . LYS A 1 103 ? 22.401 36.911 27.371 1 33.81 103 LYS A O 1
ATOM 807 N N . ALA A 1 104 ? 24.213 36.669 28.572 1 32.32 104 ALA A N 1
ATOM 808 C CA . ALA A 1 104 ? 23.884 36.282 29.942 1 32.32 104 ALA A CA 1
ATOM 809 C C . ALA A 1 104 ? 23.054 37.361 30.632 1 32.32 104 ALA A C 1
ATOM 811 O O . ALA A 1 104 ? 23.6 38.344 31.138 1 32.32 104 ALA A O 1
ATOM 812 N N . SER A 1 105 ? 22.101 38.071 30.255 1 29.54 105 SER A N 1
ATOM 813 C CA . SER A 1 105 ? 21.457 38.855 31.304 1 29.54 105 SER A CA 1
ATOM 814 C C . SER A 1 105 ? 20.781 37.953 32.332 1 29.54 105 SER A C 1
ATOM 816 O O . SER A 1 105 ? 20.005 37.066 31.972 1 29.54 105 SER A O 1
ATOM 818 N N . SER A 1 106 ? 21.456 37.543 33.527 1 31.61 106 SER A N 1
ATOM 819 C CA . SER A 1 106 ? 21.128 36.729 34.693 1 31.61 106 SER A CA 1
ATOM 820 C C . SER A 1 106 ? 19.754 37.087 35.248 1 31.61 106 SER A C 1
ATOM 822 O O . SER A 1 106 ? 19.4 36.678 36.356 1 31.61 106 SER A O 1
ATOM 824 N N . SER A 1 107 ? 19.037 38.168 34.922 1 31.65 107 SER A N 1
ATOM 825 C CA . SER A 1 107 ? 17.965 38.459 35.868 1 31.65 107 SER A CA 1
ATOM 826 C C . SER A 1 107 ? 16.988 37.293 35.973 1 31.65 107 SER A C 1
ATOM 828 O O . SER A 1 107 ? 16.619 36.693 34.961 1 31.65 107 SER A O 1
ATOM 830 N N . SER A 1 108 ? 17.003 36.58 37.137 1 35.94 108 SER A N 1
ATOM 831 C CA . SER A 1 108 ? 16.079 35.572 37.646 1 35.94 108 SER A CA 1
ATOM 832 C C . SER A 1 108 ? 14.631 35.947 37.348 1 35.94 108 SER A C 1
ATOM 834 O O . SER A 1 108 ? 14.043 36.775 38.047 1 35.94 108 SER A O 1
ATOM 836 N N . LYS A 1 109 ? 14.232 36.072 36.193 1 42.86 109 LYS A N 1
ATOM 837 C CA . LYS A 1 109 ? 12.832 36.347 35.887 1 42.86 109 LYS A CA 1
ATOM 838 C C . LYS A 1 109 ? 11.922 35.259 36.451 1 42.86 109 LYS A C 1
ATOM 840 O O . LYS A 1 109 ? 12.028 34.093 36.067 1 42.86 109 LYS A O 1
ATOM 845 N N . LYS A 1 110 ? 11.472 35.327 37.689 1 41.44 110 LYS A N 1
ATOM 846 C CA . LYS A 1 110 ? 10.377 34.512 38.208 1 41.44 110 LYS A CA 1
ATOM 847 C C . LYS A 1 110 ? 9.205 34.479 37.232 1 41.44 110 LYS A C 1
ATOM 849 O O . LYS A 1 110 ? 8.602 35.514 36.942 1 41.44 110 LYS A O 1
ATOM 854 N N . SER A 1 111 ? 9.189 33.691 36.247 1 47.73 111 SER A N 1
ATOM 855 C CA . SER A 1 111 ? 8.257 33.65 35.125 1 47.73 111 SER A CA 1
ATOM 856 C C . SER A 1 111 ? 6.915 33.059 35.543 1 47.73 111 SER A C 1
ATOM 858 O O . SER A 1 111 ? 6.854 31.929 36.033 1 47.73 111 SER A O 1
ATOM 860 N N . PHE A 1 112 ? 6.098 33.856 36.208 1 50.6 112 PHE A N 1
ATOM 861 C CA . PHE A 1 112 ? 4.715 33.456 36.442 1 50.6 112 PHE A CA 1
ATOM 862 C C . PHE A 1 112 ? 3.963 33.313 35.125 1 50.6 112 PHE A C 1
ATOM 864 O O . PHE A 1 112 ? 4.268 34.006 34.151 1 50.6 112 PHE A O 1
ATOM 871 N N . ALA A 1 113 ? 3.27 32.206 35.01 1 64.06 113 ALA A N 1
ATOM 872 C CA . ALA A 1 113 ? 2.325 31.987 33.918 1 64.06 113 ALA A CA 1
ATOM 873 C C . ALA A 1 113 ? 1.436 33.21 33.709 1 64.06 113 ALA A C 1
ATOM 875 O O . ALA A 1 113 ? 0.87 33.744 34.665 1 64.06 113 ALA A O 1
ATOM 876 N N . ALA A 1 114 ? 1.55 33.779 32.538 1 74.44 114 ALA A N 1
ATOM 877 C CA . ALA A 1 114 ? 0.704 34.918 32.192 1 74.44 114 ALA A CA 1
ATOM 878 C C . ALA A 1 114 ? -0.772 34.588 32.4 1 74.44 114 ALA A C 1
ATOM 880 O O . ALA A 1 114 ? -1.212 33.474 32.109 1 74.44 114 ALA A O 1
ATOM 881 N N . LYS A 1 115 ? -1.456 35.415 32.993 1 78.14 115 LYS A N 1
ATOM 882 C CA . LYS A 1 115 ? -2.901 35.289 33.155 1 78.14 115 LYS A CA 1
ATOM 883 C C . LYS A 1 115 ? -3.616 35.394 31.811 1 78.14 115 LYS A C 1
ATOM 885 O O . LYS A 1 115 ? -3.199 36.157 30.937 1 78.14 115 LYS A O 1
ATOM 890 N N . SER A 1 116 ? -4.668 34.673 31.616 1 81.41 116 SER A N 1
ATOM 891 C CA . SER A 1 116 ? -5.387 34.609 30.347 1 81.41 116 SER A CA 1
ATOM 892 C C . SER A 1 116 ? -6.011 35.955 29.996 1 81.41 116 SER A C 1
ATOM 894 O O . SER A 1 116 ? -6.22 36.261 28.82 1 81.41 116 SER A O 1
ATOM 896 N N . ASP A 1 117 ? -6.281 36.751 31.004 1 87.58 117 ASP A N 1
ATOM 897 C CA . ASP A 1 117 ? -6.91 38.041 30.739 1 87.58 117 ASP A CA 1
ATOM 898 C C . ASP A 1 117 ? -5.916 39.185 30.923 1 87.58 117 ASP A C 1
ATOM 900 O O . ASP A 1 117 ? -6.314 40.34 31.089 1 87.58 117 ASP A O 1
ATOM 904 N N . ALA A 1 118 ? -4.669 38.852 30.884 1 91.02 118 ALA A N 1
ATOM 905 C CA . ALA A 1 118 ? -3.635 39.866 31.077 1 91.02 118 ALA A CA 1
ATOM 906 C C . ALA A 1 118 ? -3.655 40.892 29.948 1 91.02 118 ALA A C 1
ATOM 908 O O . ALA A 1 118 ? -3.89 40.544 28.789 1 91.02 118 ALA A O 1
ATOM 909 N N . THR A 1 119 ? -3.467 42.06 30.327 1 94.48 119 THR A N 1
ATOM 910 C CA . THR A 1 119 ? -3.264 43.099 29.323 1 94.48 119 THR A CA 1
ATOM 911 C C . THR A 1 119 ? -1.985 42.843 28.531 1 94.48 119 THR A C 1
ATOM 913 O O . THR A 1 119 ? -0.959 42.468 29.102 1 94.48 119 THR A O 1
ATOM 916 N N . ILE A 1 120 ? -2.107 42.977 27.235 1 95.61 120 ILE A N 1
ATOM 917 C CA . ILE A 1 120 ? -0.952 42.78 26.365 1 95.61 120 ILE A CA 1
ATOM 918 C C . ILE A 1 120 ? -0.31 44.129 26.048 1 95.61 120 ILE A C 1
ATOM 920 O O . ILE A 1 120 ? -0.958 45.015 25.486 1 95.61 120 ILE A O 1
ATOM 924 N N . VAL A 1 121 ? 0.913 44.273 26.418 1 96.92 121 VAL A N 1
ATOM 925 C CA . VAL A 1 121 ? 1.667 45.49 26.137 1 96.92 121 VAL A CA 1
ATOM 926 C C . VAL A 1 121 ? 2.618 45.249 24.966 1 96.92 121 VAL A C 1
ATOM 928 O O . VAL A 1 121 ? 3.447 44.338 25.009 1 96.92 121 VAL A O 1
ATOM 931 N N . VAL A 1 122 ? 2.516 46.029 23.931 1 96.36 122 VAL A N 1
ATOM 932 C CA . VAL A 1 122 ? 3.314 45.84 22.724 1 96.36 122 VAL A CA 1
ATOM 933 C C . VAL A 1 122 ? 4.464 46.845 22.701 1 96.36 122 VAL A C 1
ATOM 935 O O . VAL A 1 122 ? 4.239 48.056 22.768 1 96.36 122 VAL A O 1
ATOM 938 N N . ILE A 1 123 ? 5.666 46.361 22.619 1 96.15 123 ILE A N 1
ATOM 939 C CA . ILE A 1 123 ? 6.843 47.216 22.51 1 96.15 123 ILE A CA 1
ATOM 940 C C . ILE A 1 123 ? 7.616 46.87 21.239 1 96.15 123 ILE A C 1
ATOM 942 O O . ILE A 1 123 ? 7.396 45.815 20.638 1 96.15 123 ILE A O 1
ATOM 946 N N . GLY A 1 124 ? 8.507 47.757 20.777 1 93.16 124 GLY A N 1
ATOM 947 C CA . GLY A 1 124 ? 9.317 47.554 19.586 1 93.16 124 GLY A CA 1
ATOM 948 C C . GLY A 1 124 ? 9.773 48.852 18.947 1 93.16 124 GLY A C 1
ATOM 949 O O . GLY A 1 124 ? 9.371 49.936 19.375 1 93.16 124 GLY A O 1
ATOM 950 N N . MET A 1 125 ? 10.523 48.683 17.949 1 88.27 125 MET A N 1
ATOM 951 C CA . MET A 1 125 ? 11.073 49.829 17.232 1 88.27 125 MET A CA 1
ATOM 952 C C . MET A 1 125 ? 9.969 50.611 16.528 1 88.27 125 MET A C 1
ATOM 954 O O . MET A 1 125 ? 8.904 50.064 16.237 1 88.27 125 MET A O 1
ATOM 958 N N . ARG A 1 126 ? 10.286 51.832 16.368 1 83.31 126 ARG A N 1
ATOM 959 C CA . ARG A 1 126 ? 9.39 52.624 15.532 1 83.31 126 ARG A CA 1
ATOM 960 C C . ARG A 1 126 ? 9.277 52.029 14.133 1 83.31 126 ARG A C 1
ATOM 962 O O . ARG A 1 126 ? 10.287 51.677 13.52 1 83.31 126 ARG A O 1
ATOM 969 N N . GLY A 1 127 ? 8.139 51.757 13.684 1 80.09 127 GLY A N 1
ATOM 970 C CA . GLY A 1 127 ? 7.955 51.198 12.354 1 80.09 127 GLY A CA 1
ATOM 971 C C . GLY A 1 127 ? 7.759 49.694 12.36 1 80.09 127 GLY A C 1
ATOM 972 O O . GLY A 1 127 ? 7.53 49.088 11.311 1 80.09 127 GLY A O 1
ATOM 973 N N . ALA A 1 128 ? 7.784 49.113 13.522 1 85.14 128 ALA A N 1
ATOM 974 C CA . ALA A 1 128 ? 7.662 47.661 13.628 1 85.14 128 ALA A CA 1
ATOM 975 C C . ALA A 1 128 ? 6.215 47.217 13.435 1 85.14 128 ALA A C 1
ATOM 977 O O . ALA A 1 128 ? 5.947 46.034 13.208 1 85.14 128 ALA A O 1
ATOM 978 N N . GLY A 1 129 ? 5.22 48.182 13.46 1 83.2 129 GLY A N 1
ATOM 979 C CA . GLY A 1 129 ? 3.817 47.847 13.277 1 83.2 129 GLY A CA 1
ATOM 980 C C . GLY A 1 129 ? 3.058 47.721 14.585 1 83.2 129 GLY A C 1
ATOM 981 O O . GLY A 1 129 ? 2.047 47.019 14.657 1 83.2 129 GLY A O 1
ATOM 982 N N . LYS A 1 130 ? 3.5 48.359 15.673 1 89.04 130 LYS A N 1
ATOM 983 C CA . LYS A 1 130 ? 2.933 48.238 17.013 1 89.04 130 LYS A CA 1
ATOM 984 C C . LYS A 1 130 ? 1.47 48.672 17.031 1 89.04 130 LYS A C 1
ATOM 986 O O . LYS A 1 130 ? 0.615 47.97 17.576 1 89.04 130 LYS A O 1
ATOM 991 N N . THR A 1 131 ? 1.24 49.796 16.415 1 86.61 131 THR A N 1
ATOM 992 C CA . THR A 1 131 ? -0.123 50.316 16.42 1 86.61 131 THR A CA 1
ATOM 993 C C . THR A 1 131 ? -1.045 49.423 15.594 1 86.61 131 THR A C 1
ATOM 995 O O . THR A 1 131 ? -2.127 49.047 16.051 1 86.61 131 THR A O 1
ATOM 998 N N . SER A 1 132 ? -0.631 49.108 14.387 1 84.73 132 SER A N 1
ATOM 999 C CA . SER A 1 132 ? -1.444 48.272 13.51 1 84.73 132 SER A CA 1
ATOM 1000 C C . SER A 1 132 ? -1.663 46.888 14.114 1 84.73 132 SER A C 1
ATOM 1002 O O . SER A 1 132 ? -2.793 46.397 14.157 1 84.73 132 SER A O 1
ATOM 1004 N N . MET A 1 133 ? -0.634 46.278 14.594 1 89.89 133 MET A N 1
ATOM 1005 C CA . MET A 1 133 ? -0.738 44.938 15.165 1 89.89 133 MET A CA 1
ATOM 1006 C C . MET A 1 133 ? -1.41 44.98 16.533 1 89.89 133 MET A C 1
ATOM 1008 O O . MET A 1 133 ? -2.091 44.031 16.924 1 89.89 133 MET A O 1
ATOM 1012 N N . GLY A 1 134 ? -1.124 46.047 17.233 1 91.4 134 GLY A N 1
ATOM 1013 C CA . GLY A 1 134 ? -1.839 46.228 18.486 1 91.4 134 GLY A CA 1
ATOM 1014 C C . GLY A 1 134 ? -3.343 46.307 18.309 1 91.4 134 GLY A C 1
ATOM 1015 O O . GLY A 1 134 ? -4.096 45.694 19.069 1 91.4 134 GLY A O 1
ATOM 1016 N N . ARG A 1 135 ? -3.756 47.03 17.361 1 90.07 135 ARG A N 1
ATOM 1017 C CA . ARG A 1 135 ? -5.179 47.125 17.051 1 90.07 135 ARG A CA 1
ATOM 1018 C C . ARG A 1 135 ? -5.731 45.779 16.595 1 90.07 135 ARG A C 1
ATOM 1020 O O . ARG A 1 135 ? -6.877 45.437 16.896 1 90.07 135 ARG A O 1
ATOM 1027 N N . PHE A 1 136 ? -4.983 45.153 15.781 1 89.85 136 PHE A N 1
ATOM 1028 C CA . PHE A 1 136 ? -5.374 43.819 15.342 1 89.85 136 PHE A CA 1
ATOM 1029 C C . PHE A 1 136 ? -5.546 42.885 16.534 1 89.85 136 PHE A C 1
ATOM 1031 O O . PHE A 1 136 ? -6.499 42.105 16.585 1 89.85 136 PHE A O 1
ATOM 1038 N N . ALA A 1 137 ? -4.611 42.984 17.451 1 92.9 137 ALA A N 1
ATOM 1039 C CA . ALA A 1 137 ? -4.692 42.168 18.66 1 92.9 137 ALA A CA 1
ATOM 1040 C C . ALA A 1 137 ? -5.948 42.499 19.462 1 92.9 137 ALA A C 1
ATOM 1042 O O . ALA A 1 137 ? -6.624 41.6 19.967 1 92.9 137 ALA A O 1
ATOM 1043 N N . ALA A 1 138 ? -6.199 43.732 19.571 1 92.76 138 ALA A N 1
ATOM 1044 C CA . ALA A 1 138 ? -7.378 44.191 20.302 1 92.76 138 ALA A CA 1
ATOM 1045 C C . ALA A 1 138 ? -8.658 43.655 19.668 1 92.76 138 ALA A C 1
ATOM 1047 O O . ALA A 1 138 ? -9.559 43.191 20.371 1 92.76 138 ALA A O 1
ATOM 1048 N N . ARG A 1 139 ? -8.701 43.686 18.423 1 86.9 139 ARG A N 1
ATOM 1049 C CA . ARG A 1 139 ? -9.86 43.175 17.699 1 86.9 139 ARG A CA 1
ATOM 1050 C C . ARG A 1 139 ? -9.98 41.662 17.855 1 86.9 139 ARG A C 1
ATOM 1052 O O . ARG A 1 139 ? -11.073 41.142 18.089 1 86.9 139 ARG A O 1
ATOM 1059 N N . THR A 1 140 ? -8.905 41.042 17.647 1 87.35 140 THR A N 1
ATOM 1060 C CA . THR A 1 140 ? -8.86 39.585 17.702 1 87.35 140 THR A CA 1
ATOM 1061 C C . THR A 1 140 ? -9.27 39.084 19.083 1 87.35 140 THR A C 1
ATOM 1063 O O . THR A 1 140 ? -10.01 38.105 19.2 1 87.35 140 THR A O 1
ATOM 1066 N N . LEU A 1 141 ? -8.783 39.773 20.099 1 90.27 141 LEU A N 1
ATOM 1067 C CA . LEU A 1 141 ? -9.025 39.333 21.469 1 90.27 141 LEU A CA 1
ATOM 1068 C C . LEU A 1 141 ? -10.248 40.029 22.056 1 90.27 141 LEU A C 1
ATOM 1070 O O . LEU A 1 141 ? -10.64 39.752 23.191 1 90.27 141 LEU A O 1
ATOM 1074 N N . LYS A 1 142 ? -10.851 40.914 21.267 1 88.56 142 LYS A N 1
ATOM 1075 C CA . LYS A 1 142 ? -12.013 41.681 21.709 1 88.56 142 LYS A CA 1
ATOM 1076 C C . LYS A 1 142 ? -11.704 42.462 22.983 1 88.56 142 LYS A C 1
ATOM 1078 O O . LYS A 1 142 ? -12.43 42.356 23.974 1 88.56 142 LYS A O 1
ATOM 1083 N N . ARG A 1 143 ? -10.593 43.199 22.914 1 93.77 143 ARG A N 1
ATOM 1084 C CA . ARG A 1 143 ? -10.134 44.031 24.021 1 93.77 143 ARG A CA 1
ATOM 1085 C C . ARG A 1 143 ? -9.97 45.483 23.583 1 93.77 143 ARG A C 1
ATOM 1087 O O . ARG A 1 143 ? -9.715 45.758 22.409 1 93.77 143 ARG A O 1
ATOM 1094 N N . PRO A 1 144 ? -10.155 46.34 24.504 1 94.31 144 PRO A N 1
ATOM 1095 C CA . PRO A 1 144 ? -9.888 47.736 24.151 1 94.31 144 PRO A CA 1
ATOM 1096 C C . PRO A 1 144 ? -8.408 48.005 23.886 1 94.31 144 PRO A C 1
ATOM 1098 O O . PRO A 1 144 ? -7.545 47.29 24.402 1 94.31 144 PRO A O 1
ATOM 1101 N N . PHE A 1 145 ? -8.254 49.048 23.073 1 94.64 145 PHE A N 1
ATOM 1102 C CA . PHE A 1 145 ? -6.902 49.413 22.668 1 94.64 145 PHE A CA 1
ATOM 1103 C C . PHE A 1 145 ? -6.523 50.782 23.221 1 94.64 145 PHE A C 1
ATOM 1105 O O . PHE A 1 145 ? -7.334 51.71 23.205 1 94.64 145 PHE A O 1
ATOM 1112 N N . GLU A 1 146 ? -5.34 50.849 23.799 1 94.55 146 GLU A N 1
ATOM 1113 C CA . GLU A 1 146 ? -4.781 52.116 24.261 1 94.55 146 GLU A CA 1
ATOM 1114 C C . GLU A 1 146 ? -3.358 52.312 23.747 1 94.55 146 GLU A C 1
ATOM 1116 O O . GLU A 1 146 ? -2.581 51.358 23.675 1 94.55 146 GLU A O 1
ATOM 1121 N N . ASP A 1 147 ? -3.068 53.485 23.371 1 93.77 147 ASP A N 1
ATOM 1122 C CA . ASP A 1 147 ? -1.721 53.874 22.966 1 93.77 147 ASP A CA 1
ATOM 1123 C C . ASP A 1 147 ? -1.12 54.876 23.949 1 93.77 147 ASP A C 1
ATOM 1125 O O . ASP A 1 147 ? -1.723 55.913 24.233 1 93.77 147 ASP A O 1
ATOM 1129 N N . VAL A 1 148 ? 0.075 54.627 24.377 1 93.85 148 VAL A N 1
ATOM 1130 C CA . VAL A 1 148 ? 0.698 55.447 25.411 1 93.85 148 VAL A CA 1
ATOM 1131 C C . VAL A 1 148 ? 0.929 56.861 24.88 1 93.85 148 VAL A C 1
ATOM 1133 O O . VAL A 1 148 ? 0.765 57.839 25.613 1 93.85 148 VAL A O 1
ATOM 1136 N N . ASP A 1 149 ? 1.355 56.977 23.59 1 90.66 149 ASP A N 1
ATOM 1137 C CA . ASP A 1 149 ? 1.58 58.288 22.989 1 90.66 149 ASP A CA 1
ATOM 1138 C C . ASP A 1 149 ? 0.28 59.085 22.906 1 90.66 149 ASP A C 1
ATOM 1140 O O . ASP A 1 149 ? 0.26 60.283 23.197 1 90.66 149 ASP A O 1
ATOM 1144 N N . HIS A 1 150 ? -0.743 58.433 22.543 1 91.36 150 HIS A N 1
ATOM 1145 C CA . HIS A 1 150 ? -2.039 59.096 22.461 1 91.36 150 HIS A CA 1
ATOM 1146 C C . HIS A 1 150 ? -2.563 59.457 23.847 1 91.36 150 HIS A C 1
ATOM 1148 O O . HIS A 1 150 ? -3.176 60.512 24.028 1 91.36 150 HIS A O 1
ATOM 1154 N N . TYR A 1 151 ? -2.398 58.549 24.758 1 93.86 151 TYR A N 1
ATOM 1155 C CA . TYR A 1 151 ? -2.779 58.818 26.139 1 93.86 151 TYR A CA 1
ATOM 1156 C C . TYR A 1 151 ? -2.025 60.023 26.689 1 93.86 151 TYR A C 1
ATOM 1158 O O . TYR A 1 151 ? -2.603 60.86 27.386 1 93.86 151 TYR A O 1
ATOM 1166 N N . PHE A 1 152 ? -0.733 60.119 26.39 1 93.21 152 PHE A N 1
ATOM 1167 C CA . PHE A 1 152 ? 0.115 61.241 26.773 1 93.21 152 PHE A CA 1
ATOM 1168 C C . PHE A 1 152 ? -0.442 62.552 26.231 1 93.21 152 PHE A C 1
ATOM 1170 O O . PHE A 1 152 ? -0.618 63.515 26.98 1 93.21 152 PHE A O 1
ATOM 1177 N N . GLU A 1 153 ? -0.801 62.565 25.017 1 93.14 153 GLU A N 1
ATOM 1178 C CA . GLU A 1 153 ? -1.266 63.778 24.351 1 93.14 153 GLU A CA 1
ATOM 1179 C C . GLU A 1 153 ? -2.644 64.193 24.861 1 93.14 153 GLU A C 1
ATOM 1181 O O . GLU A 1 153 ? -2.913 65.383 25.037 1 93.14 153 GLU A O 1
ATOM 1186 N N . ARG A 1 154 ? -3.465 63.238 25.133 1 92.96 154 ARG A N 1
ATOM 1187 C CA . ARG A 1 154 ? -4.806 63.519 25.635 1 92.96 154 ARG A CA 1
ATOM 1188 C C . ARG A 1 154 ? -4.757 64.023 27.074 1 92.96 154 ARG A C 1
ATOM 1190 O O . ARG A 1 154 ? -5.473 64.96 27.433 1 92.96 154 ARG A O 1
ATOM 1197 N N . THR A 1 155 ? -3.95 63.437 27.865 1 93.36 155 THR A N 1
ATOM 1198 C CA . THR A 1 155 ? -3.874 63.744 29.289 1 93.36 155 THR A CA 1
ATOM 1199 C C . THR A 1 155 ? -3.24 65.114 29.514 1 93.36 155 THR A C 1
ATOM 1201 O O . THR A 1 155 ? -3.669 65.865 30.392 1 93.36 155 THR A O 1
ATOM 1204 N N . LEU A 1 156 ? -2.233 65.442 28.687 1 93 156 LEU A N 1
ATOM 1205 C CA . LEU A 1 156 ? -1.505 66.685 28.916 1 93 156 LEU A CA 1
ATOM 1206 C C . LEU A 1 156 ? -1.963 67.77 27.946 1 93 156 LEU A C 1
ATOM 1208 O O . LEU A 1 156 ? -1.453 68.892 27.978 1 93 156 LEU A O 1
ATOM 1212 N N . SER A 1 157 ? -2.954 67.47 27.081 1 91.6 157 SER A N 1
ATOM 1213 C CA . SER A 1 157 ? -3.533 68.406 26.123 1 91.6 157 SER A CA 1
ATOM 1214 C C . SER A 1 157 ? -2.448 69.131 25.334 1 91.6 157 SER A C 1
ATOM 1216 O O . SER A 1 157 ? -2.458 70.361 25.24 1 91.6 157 SER A O 1
ATOM 1218 N N . THR A 1 158 ? -1.431 68.337 25.005 1 92.25 158 THR A N 1
ATOM 1219 C CA . THR A 1 158 ? -0.314 68.804 24.19 1 92.25 158 THR A CA 1
ATOM 1220 C C . THR A 1 158 ? 0.174 67.699 23.257 1 92.25 158 THR A C 1
ATOM 1222 O O . THR A 1 158 ? -0.118 66.521 23.476 1 92.25 158 THR A O 1
ATOM 1225 N N . THR A 1 159 ? 0.805 68.098 22.158 1 91.48 159 THR A N 1
ATOM 1226 C CA . THR A 1 159 ? 1.419 67.099 21.29 1 91.48 159 THR A CA 1
ATOM 1227 C C . THR A 1 159 ? 2.818 66.741 21.783 1 91.48 159 THR A C 1
ATOM 1229 O O . THR A 1 159 ? 3.446 67.52 22.503 1 91.48 159 THR A O 1
ATOM 1232 N N . ILE A 1 160 ? 3.28 65.588 21.423 1 89.29 160 ILE A N 1
ATOM 1233 C CA . ILE A 1 160 ? 4.573 65.097 21.886 1 89.29 160 ILE A CA 1
ATOM 1234 C C . ILE A 1 160 ? 5.686 66.003 21.364 1 89.29 160 ILE A C 1
ATOM 1236 O O . ILE A 1 160 ? 6.566 66.416 22.123 1 89.29 160 ILE A O 1
ATOM 1240 N N . PRO A 1 161 ? 5.636 66.413 20.073 1 88 161 PRO A N 1
ATOM 1241 C CA . PRO A 1 161 ? 6.679 67.323 19.593 1 88 161 PRO A CA 1
ATOM 1242 C C . PRO A 1 161 ? 6.694 68.651 20.346 1 88 161 PRO A C 1
ATOM 1244 O O . PRO A 1 161 ? 7.766 69.172 20.665 1 88 161 PRO A O 1
ATOM 1247 N N . GLU A 1 162 ? 5.505 69.153 20.715 1 91.88 162 GLU A N 1
ATOM 1248 C CA . GLU A 1 162 ? 5.398 70.404 21.459 1 91.88 162 GLU A CA 1
ATOM 1249 C C . GLU A 1 162 ? 5.944 70.251 22.877 1 91.88 162 GLU A C 1
ATOM 1251 O O . GLU A 1 162 ? 6.6 71.156 23.396 1 91.88 162 GLU A O 1
ATOM 1256 N N . TYR A 1 163 ? 5.676 69.171 23.393 1 92.56 163 TYR A N 1
ATOM 1257 C CA . TYR A 1 163 ? 6.169 68.908 24.74 1 92.56 163 TYR A CA 1
ATOM 1258 C C . TYR A 1 163 ? 7.691 68.822 24.756 1 92.56 163 TYR A C 1
ATOM 1260 O O . TYR A 1 163 ? 8.34 69.372 25.65 1 92.56 163 TYR A O 1
ATOM 1268 N N . ILE A 1 164 ? 8.356 68.162 23.8 1 89.14 164 ILE A N 1
ATOM 1269 C CA . ILE A 1 164 ? 9.803 67.979 23.744 1 89.14 164 ILE A CA 1
ATOM 1270 C C . ILE A 1 164 ? 10.483 69.324 23.499 1 89.14 164 ILE A C 1
ATOM 1272 O O . ILE A 1 164 ? 11.551 69.596 24.053 1 89.14 164 ILE A O 1
ATOM 1276 N N . LYS A 1 165 ? 9.851 70.087 22.671 1 88.92 165 LYS A N 1
ATOM 1277 C CA . LYS A 1 165 ? 10.384 71.418 22.395 1 88.92 165 LYS A CA 1
ATOM 1278 C C . LYS A 1 165 ? 10.389 72.28 23.654 1 88.92 165 LYS A C 1
ATOM 1280 O O . LYS A 1 165 ? 11.345 73.016 23.905 1 88.92 165 LYS A O 1
ATOM 1285 N N . ALA A 1 166 ? 9.404 72.085 24.473 1 91.85 166 ALA A N 1
ATOM 1286 C CA . ALA A 1 166 ? 9.211 72.931 25.649 1 91.85 166 ALA A CA 1
ATOM 1287 C C . ALA A 1 166 ? 10.018 72.413 26.836 1 91.85 166 ALA A C 1
ATOM 1289 O O . ALA A 1 166 ? 10.55 73.198 27.623 1 91.85 166 ALA A O 1
ATOM 1290 N N . HIS A 1 167 ? 10.132 71.111 27.011 1 92.37 167 HIS A N 1
ATOM 1291 C CA . HIS A 1 167 ? 10.658 70.564 28.257 1 92.37 167 HIS A CA 1
ATOM 1292 C C . HIS A 1 167 ? 11.884 69.694 28.002 1 92.37 167 HIS A C 1
ATOM 1294 O O . HIS A 1 167 ? 12.603 69.338 28.939 1 92.37 167 HIS A O 1
ATOM 1300 N N . GLY A 1 168 ? 12.15 69.343 26.716 1 87.68 168 GLY A N 1
ATOM 1301 C CA . GLY A 1 168 ? 13.301 68.524 26.37 1 87.68 168 GLY A CA 1
ATOM 1302 C C . GLY A 1 168 ? 13.012 67.036 26.425 1 87.68 168 GLY A C 1
ATOM 1303 O O . GLY A 1 168 ? 12.012 66.613 27.007 1 87.68 168 GLY A O 1
ATOM 1304 N N . TRP A 1 169 ? 13.971 66.183 25.954 1 86.9 169 TRP A N 1
ATOM 1305 C CA . TRP A 1 169 ? 13.816 64.742 25.785 1 86.9 169 TRP A CA 1
ATOM 1306 C C . TRP A 1 169 ? 13.784 64.036 27.136 1 86.9 169 TRP A C 1
ATOM 1308 O O . TRP A 1 169 ? 12.969 63.138 27.355 1 86.9 169 TRP A O 1
ATOM 1318 N N . PRO A 1 170 ? 14.641 64.45 28.038 1 86.81 170 PRO A N 1
ATOM 1319 C CA . PRO A 1 170 ? 14.641 63.766 29.333 1 86.81 170 PRO A CA 1
ATOM 1320 C C . PRO A 1 170 ? 13.31 63.897 30.069 1 86.81 170 PRO A C 1
ATOM 1322 O O . PRO A 1 170 ? 12.819 62.921 30.643 1 86.81 170 PRO A O 1
ATOM 1325 N N . ALA A 1 171 ? 13.002 65.745 29.395 1 90.14 171 ALA A N 1
ATOM 1326 C CA . ALA A 1 171 ? 11.71 65.966 30.04 1 90.14 171 ALA A CA 1
ATOM 1327 C C . ALA A 1 171 ? 10.614 65.144 29.367 1 90.14 171 ALA A C 1
ATOM 1329 O O . ALA A 1 171 ? 9.711 64.636 30.037 1 90.14 171 ALA A O 1
ATOM 1330 N N . PHE A 1 172 ? 10.447 64.42 28.656 1 92 172 PHE A N 1
ATOM 1331 C CA . PHE A 1 172 ? 9.48 63.617 27.917 1 92 172 PHE A CA 1
ATOM 1332 C C . PHE A 1 172 ? 9.539 62.159 28.356 1 92 172 PHE A C 1
ATOM 1334 O O . PHE A 1 172 ? 8.504 61.537 28.603 1 92 172 PHE A O 1
ATOM 1341 N N . ARG A 1 173 ? 10.731 61.598 28.543 1 91.42 173 ARG A N 1
ATOM 1342 C CA . ARG A 1 173 ? 10.923 60.194 28.888 1 91.42 173 ARG A CA 1
ATOM 1343 C C . ARG A 1 173 ? 10.389 59.896 30.286 1 91.42 173 ARG A C 1
ATOM 1345 O O . ARG A 1 173 ? 9.805 58.836 30.52 1 91.42 173 ARG A O 1
ATOM 1352 N N . GLU A 1 174 ? 10.569 60.752 31.136 1 90.99 174 GLU A N 1
ATOM 1353 C CA . GLU A 1 174 ? 10.076 60.578 32.5 1 90.99 174 GLU A CA 1
ATOM 1354 C C . GLU A 1 174 ? 8.551 60.579 32.54 1 90.99 174 GLU A C 1
ATOM 1356 O O . GLU A 1 174 ? 7.943 59.781 33.256 1 90.99 174 GLU A O 1
ATOM 1361 N N . GLN A 1 175 ? 8.016 61.534 31.844 1 93.17 175 GLN A N 1
ATOM 1362 C CA . GLN A 1 175 ? 6.56 61.617 31.797 1 93.17 175 GLN A CA 1
ATOM 1363 C C . GLN A 1 175 ? 5.962 60.402 31.094 1 93.17 175 GLN A C 1
ATOM 1365 O O . GLN A 1 175 ? 4.893 59.921 31.477 1 93.17 175 GLN A O 1
ATOM 1370 N N . GLU A 1 176 ? 6.631 59.982 30.035 1 93.33 176 GLU A N 1
ATOM 1371 C CA . GLU A 1 176 ? 6.213 58.78 29.32 1 93.33 176 GLU A CA 1
ATOM 1372 C C . GLU A 1 176 ? 6.198 57.565 30.243 1 93.33 176 GLU A C 1
ATOM 1374 O O . GLU A 1 176 ? 5.259 56.766 30.21 1 93.33 176 GLU A O 1
ATOM 1379 N N . ALA A 1 177 ? 7.218 57.405 31.076 1 94.24 177 ALA A N 1
ATOM 1380 C CA . ALA A 1 177 ? 7.314 56.306 32.033 1 94.24 177 ALA A CA 1
ATOM 1381 C C . ALA A 1 177 ? 6.183 56.368 33.055 1 94.24 177 ALA A C 1
ATOM 1383 O O . ALA A 1 177 ? 5.636 55.335 33.448 1 94.24 177 ALA A O 1
ATOM 1384 N N . LYS A 1 178 ? 5.876 57.581 33.464 1 94.46 178 LYS A N 1
ATOM 1385 C CA . LYS A 1 178 ? 4.785 57.772 34.415 1 94.46 178 LYS A CA 1
ATOM 1386 C C . LYS A 1 178 ? 3.448 57.359 33.808 1 94.46 178 LYS A C 1
ATOM 1388 O O . LYS A 1 178 ? 2.628 56.723 34.473 1 94.46 178 LYS A O 1
ATOM 1393 N N . MET A 1 179 ? 3.26 57.735 32.624 1 94.94 179 MET A N 1
ATOM 1394 C CA . MET A 1 179 ? 2.017 57.399 31.937 1 94.94 179 MET A CA 1
ATOM 1395 C C . MET A 1 179 ? 1.892 55.891 31.746 1 94.94 179 MET A C 1
ATOM 1397 O O . MET A 1 179 ? 0.796 55.336 31.85 1 94.94 179 MET A O 1
ATOM 1401 N N . LEU A 1 180 ? 2.965 55.246 31.38 1 95.62 180 LEU A N 1
ATOM 1402 C CA . LEU A 1 180 ? 2.964 53.793 31.256 1 95.62 180 LEU A CA 1
ATOM 1403 C C . LEU A 1 180 ? 2.523 53.136 32.559 1 95.62 180 LEU A C 1
ATOM 1405 O O . LEU A 1 180 ? 1.664 52.252 32.554 1 95.62 180 LEU A O 1
ATOM 1409 N N . LYS A 1 181 ? 3.117 53.556 33.644 1 94.89 181 LYS A N 1
ATOM 1410 C CA . LYS A 1 181 ? 2.794 52.991 34.951 1 94.89 181 LYS A CA 1
ATOM 1411 C C . LYS A 1 181 ? 1.324 53.21 35.297 1 94.89 181 LYS A C 1
ATOM 1413 O O . LYS A 1 181 ? 0.666 52.314 35.831 1 94.89 181 LYS A O 1
ATOM 1418 N N . GLU A 1 182 ? 0.862 54.378 34.961 1 95.11 182 GLU A N 1
ATOM 1419 C CA . GLU A 1 182 ? -0.54 54.702 35.203 1 95.11 182 GLU A CA 1
ATOM 1420 C C . GLU A 1 182 ? -1.464 53.791 34.4 1 95.11 182 GLU A C 1
ATOM 1422 O O . GLU A 1 182 ? -2.47 53.304 34.92 1 95.11 182 GLU A O 1
ATOM 1427 N N . LEU A 1 183 ? -1.127 53.623 33.203 1 95.38 183 LEU A N 1
ATOM 1428 C CA . LEU A 1 183 ? -1.957 52.803 32.327 1 95.38 183 LEU A CA 1
ATOM 1429 C C . LEU A 1 183 ? -1.957 51.348 32.784 1 95.38 183 LEU A C 1
ATOM 1431 O O . LEU A 1 183 ? -2.99 50.676 32.731 1 95.38 183 LEU A O 1
ATOM 1435 N N . LEU A 1 184 ? -0.822 50.818 33.158 1 94.76 184 LEU A N 1
ATOM 1436 C CA . LEU A 1 184 ? -0.711 49.436 33.61 1 94.76 184 LEU A CA 1
ATOM 1437 C C . LEU A 1 184 ? -1.51 49.216 34.89 1 94.76 184 LEU A C 1
ATOM 1439 O O . LEU A 1 184 ? -2.039 48.126 35.118 1 94.76 184 LEU A O 1
ATOM 1443 N N . GLU A 1 185 ? -1.564 50.243 35.657 1 93.13 185 GLU A N 1
ATOM 1444 C CA . GLU A 1 185 ? -2.35 50.17 36.886 1 93.13 185 GLU A CA 1
ATOM 1445 C C . GLU A 1 185 ? -3.843 50.286 36.593 1 93.13 185 GLU A C 1
ATOM 1447 O O . GLU A 1 185 ? -4.658 49.603 37.217 1 93.13 185 GLU A O 1
ATOM 1452 N N . LYS A 1 186 ? -4.127 51.138 35.695 1 93.84 186 LYS A N 1
ATOM 1453 C CA . LYS A 1 186 ? -5.52 51.389 35.337 1 93.84 186 LYS A CA 1
ATOM 1454 C C . LYS A 1 186 ? -6.116 50.203 34.585 1 93.84 186 LYS A C 1
ATOM 1456 O O . LYS A 1 186 ? -7.292 49.877 34.762 1 93.84 186 LYS A O 1
ATOM 1461 N N . TYR A 1 187 ? -5.265 49.622 33.743 1 93.64 187 TYR A N 1
ATOM 1462 C CA . TYR A 1 187 ? -5.734 48.533 32.893 1 93.64 187 TYR A CA 1
ATOM 1463 C C . TYR A 1 187 ? -4.852 47.301 33.048 1 93.64 187 TYR A C 1
ATOM 1465 O O . TYR A 1 187 ? -4.224 46.854 32.085 1 93.64 187 TYR A O 1
ATOM 1473 N N . PRO A 1 188 ? -4.833 46.629 34.137 1 88.26 188 PRO A N 1
ATOM 1474 C CA . PRO A 1 188 ? -3.976 45.459 34.344 1 88.26 188 PRO A CA 1
ATOM 1475 C C . PRO A 1 188 ? -4.474 44.223 33.599 1 88.26 188 PRO A C 1
ATOM 1477 O O . PRO A 1 188 ? -3.725 43.259 33.424 1 88.26 188 PRO A O 1
ATOM 1480 N N . ARG A 1 189 ? -5.798 44.389 33.195 1 92.09 189 ARG A N 1
ATOM 1481 C CA . ARG A 1 189 ? -6.375 43.221 32.538 1 92.09 189 ARG A CA 1
ATOM 1482 C C . ARG A 1 189 ? -7.206 43.628 31.326 1 92.09 189 ARG A C 1
ATOM 1484 O O . ARG A 1 189 ? -7.7 44.756 31.256 1 92.09 189 ARG A O 1
ATOM 1491 N N . SER A 1 190 ? -7.214 42.724 30.288 1 92.91 190 SER A N 1
ATOM 1492 C CA . SER A 1 190 ? -8.155 42.712 29.172 1 92.91 190 SER A CA 1
ATOM 1493 C C . SER A 1 190 ? -8.017 43.968 28.319 1 92.91 190 SER A C 1
ATOM 1495 O O . SER A 1 190 ? -9.017 44.548 27.891 1 92.91 190 SER A O 1
ATOM 1497 N N . HIS A 1 191 ? -6.812 44.418 28.202 1 95.36 191 HIS A N 1
ATOM 1498 C CA . HIS A 1 191 ? -6.513 45.535 27.313 1 95.36 191 HIS A CA 1
ATOM 1499 C C . HIS A 1 191 ? -5.305 45.23 26.434 1 95.36 191 HIS A C 1
ATOM 1501 O O . HIS A 1 191 ? -4.591 44.253 26.669 1 95.36 191 HIS A O 1
ATOM 1507 N N . VAL A 1 192 ? -5.179 46.004 25.403 1 96.13 192 VAL A N 1
ATOM 1508 C CA . VAL A 1 192 ? -3.959 46.027 24.602 1 96.13 192 VAL A CA 1
ATOM 1509 C C . VAL A 1 192 ? -3.355 47.429 24.621 1 96.13 192 VAL A C 1
ATOM 1511 O O . VAL A 1 192 ? -4.04 48.412 24.328 1 96.13 192 VAL A O 1
ATOM 1514 N N . ILE A 1 193 ? -2.152 47.523 25.041 1 96.75 193 ILE A N 1
ATOM 1515 C CA . ILE A 1 193 ? -1.472 48.809 25.148 1 96.75 193 ILE A CA 1
ATOM 1516 C C . ILE A 1 193 ? -0.27 48.837 24.206 1 96.75 193 ILE A C 1
ATOM 1518 O O . ILE A 1 193 ? 0.56 47.925 24.221 1 96.75 193 ILE A O 1
ATOM 1522 N N . SER A 1 194 ? -0.23 49.752 23.353 1 95.81 194 SER A N 1
ATOM 1523 C CA . SER A 1 194 ? 0.926 49.952 22.485 1 95.81 194 SER A CA 1
ATOM 1524 C C . SER A 1 194 ? 1.826 51.065 23.009 1 95.81 194 SER A C 1
ATOM 1526 O O . SER A 1 194 ? 1.338 52.109 23.449 1 95.81 194 SER A O 1
ATOM 1528 N N . CYS A 1 195 ? 3.114 50.863 22.971 1 95.32 195 CYS A N 1
ATOM 1529 C CA . CYS A 1 195 ? 4.063 51.824 23.522 1 95.32 195 CYS A CA 1
ATOM 1530 C C . CYS A 1 195 ? 4.884 52.475 22.415 1 95.32 195 CYS A C 1
ATOM 1532 O O . CYS A 1 195 ? 4.963 51.95 21.303 1 95.32 195 CYS A O 1
ATOM 1534 N N . GLY A 1 196 ? 5.437 53.559 22.749 1 89.96 196 GLY A N 1
ATOM 1535 C CA . GLY A 1 196 ? 6.371 54.198 21.836 1 89.96 196 GLY A CA 1
ATOM 1536 C C . GLY A 1 196 ? 7.697 53.469 21.732 1 89.96 196 GLY A C 1
ATOM 1537 O O . GLY A 1 196 ? 8.071 52.717 22.635 1 89.96 196 GLY A O 1
ATOM 1538 N N . GLY A 1 197 ? 8.453 53.663 20.762 1 88.24 197 GLY A N 1
ATOM 1539 C CA . GLY A 1 197 ? 9.69 52.952 20.483 1 88.24 197 GLY A CA 1
ATOM 1540 C C . GLY A 1 197 ? 10.761 53.183 21.532 1 88.24 197 GLY A C 1
ATOM 1541 O O . GLY A 1 197 ? 11.668 52.363 21.692 1 88.24 197 GLY A O 1
ATOM 1542 N N . GLY A 1 198 ? 10.717 54.303 22.208 1 89.47 198 GLY A N 1
ATOM 1543 C CA . GLY A 1 198 ? 11.777 54.664 23.136 1 89.47 198 GLY A CA 1
ATOM 1544 C C . GLY A 1 198 ? 11.424 54.38 24.584 1 89.47 198 GLY A C 1
ATOM 1545 O O . GLY A 1 198 ? 12.193 54.706 25.491 1 89.47 198 GLY A O 1
ATOM 1546 N N . ILE A 1 199 ? 10.316 53.772 24.79 1 92.68 199 ILE A N 1
ATOM 1547 C CA . ILE A 1 199 ? 9.808 53.543 26.138 1 92.68 199 ILE A CA 1
ATOM 1548 C C . ILE A 1 199 ? 10.841 52.769 26.954 1 92.68 199 ILE A C 1
ATOM 1550 O O . ILE A 1 199 ? 10.896 52.897 28.179 1 92.68 199 ILE A O 1
ATOM 1554 N N . VAL A 1 200 ? 11.765 51.958 26.298 1 93.28 200 VAL A N 1
ATOM 1555 C CA . VAL A 1 200 ? 12.691 51.065 26.987 1 93.28 200 VAL A CA 1
ATOM 1556 C C . VAL A 1 200 ? 13.97 51.821 27.343 1 93.28 200 VAL A C 1
ATOM 1558 O O . VAL A 1 200 ? 14.832 51.296 28.052 1 93.28 200 VAL A O 1
ATOM 1561 N N . GLU A 1 201 ? 14.09 52.984 26.924 1 90.24 201 GLU A N 1
ATOM 1562 C CA . GLU A 1 201 ? 15.291 53.766 27.199 1 90.24 201 GLU A CA 1
ATOM 1563 C C . GLU A 1 201 ? 15.328 54.227 28.654 1 90.24 201 GLU A C 1
ATOM 1565 O O . GLU A 1 201 ? 16.382 54.618 29.16 1 90.24 201 GLU A O 1
ATOM 1570 N N . THR A 1 202 ? 14.17 54.236 29.29 1 92.56 202 THR A N 1
ATOM 1571 C CA . THR A 1 202 ? 14.077 54.637 30.689 1 92.56 202 THR A CA 1
ATOM 1572 C C . THR A 1 202 ? 14.125 53.418 31.606 1 92.56 202 THR A C 1
ATOM 1574 O O . THR A 1 202 ? 13.358 52.469 31.427 1 92.56 202 THR A O 1
ATOM 1577 N N . ALA A 1 203 ? 14.938 53.485 32.598 1 92.01 203 ALA A N 1
ATOM 1578 C CA . ALA A 1 203 ? 15.111 52.375 33.532 1 92.01 203 ALA A CA 1
ATOM 1579 C C . ALA A 1 203 ? 13.815 52.085 34.285 1 92.01 203 ALA A C 1
ATOM 1581 O O . ALA A 1 203 ? 13.495 50.926 34.557 1 92.01 203 ALA A O 1
ATOM 1582 N N . SER A 1 204 ? 13.138 53.141 34.639 1 92.26 204 SER A N 1
ATOM 1583 C CA . SER A 1 204 ? 11.893 52.969 35.38 1 92.26 204 SER A CA 1
ATOM 1584 C C . SER A 1 204 ? 10.852 52.227 34.548 1 92.26 204 SER A C 1
ATOM 1586 O O . SER A 1 204 ? 10.064 51.444 35.083 1 92.26 204 SER A O 1
ATOM 1588 N N . SER A 1 205 ? 10.806 52.55 33.268 1 94.95 205 SER A N 1
ATOM 1589 C CA . SER A 1 205 ? 9.902 51.826 32.38 1 94.95 205 SER A CA 1
ATOM 1590 C C . SER A 1 205 ? 10.27 50.348 32.303 1 94.95 205 SER A C 1
ATOM 1592 O O . SER A 1 205 ? 9.392 49.483 32.335 1 94.95 205 SER A O 1
ATOM 1594 N N . ARG A 1 206 ? 11.511 49.994 32.154 1 95.25 206 ARG A N 1
ATOM 1595 C CA . ARG A 1 206 ? 11.971 48.611 32.082 1 95.25 206 ARG A CA 1
ATOM 1596 C C . ARG A 1 206 ? 11.615 47.849 33.354 1 95.25 206 ARG A C 1
ATOM 1598 O O . ARG A 1 206 ? 11.213 46.685 33.295 1 95.25 206 ARG A O 1
ATOM 1605 N N . GLU A 1 207 ? 11.744 48.553 34.407 1 93.26 207 GLU A N 1
ATOM 1606 C CA . GLU A 1 207 ? 11.362 47.954 35.683 1 93.26 207 GLU A CA 1
ATOM 1607 C C . GLU A 1 207 ? 9.859 47.699 35.746 1 93.26 207 GLU A C 1
ATOM 1609 O O . GLU A 1 207 ? 9.419 46.679 36.279 1 93.26 207 GLU A O 1
ATOM 1614 N N . ALA A 1 208 ? 9.137 48.658 35.279 1 94.58 208 ALA A N 1
ATOM 1615 C CA . ALA A 1 208 ? 7.686 48.494 35.251 1 94.58 208 ALA A CA 1
ATOM 1616 C C . ALA A 1 208 ? 7.287 47.268 34.435 1 94.58 208 ALA A C 1
ATOM 1618 O O . ALA A 1 208 ? 6.381 46.526 34.821 1 94.58 208 ALA A O 1
ATOM 1619 N N . PHE A 1 209 ? 7.966 47.051 33.335 1 95.4 209 PHE A N 1
ATOM 1620 C CA . PHE A 1 209 ? 7.682 45.886 32.505 1 95.4 209 PHE A CA 1
ATOM 1621 C C . PHE A 1 209 ? 8.033 44.599 33.24 1 95.4 209 PHE A C 1
ATOM 1623 O O . PHE A 1 209 ? 7.254 43.643 33.236 1 95.4 209 PHE A O 1
ATOM 1630 N N . ARG A 1 210 ? 9.115 44.56 33.832 1 92.89 210 ARG A N 1
ATOM 1631 C CA . ARG A 1 210 ? 9.555 43.371 34.554 1 92.89 210 ARG A CA 1
ATOM 1632 C C . ARG A 1 210 ? 8.585 43.022 35.678 1 92.89 210 ARG A C 1
ATOM 1634 O O . ARG A 1 210 ? 8.244 41.853 35.871 1 92.89 210 ARG A O 1
ATOM 1641 N N . ASN A 1 211 ? 8.19 44.069 36.377 1 92.01 211 ASN A N 1
ATOM 1642 C CA . ASN A 1 211 ? 7.23 43.855 37.455 1 92.01 211 ASN A CA 1
ATOM 1643 C C . ASN A 1 211 ? 5.887 43.365 36.922 1 92.01 211 ASN A C 1
ATOM 1645 O O . ASN A 1 211 ? 5.25 42.504 37.53 1 92.01 211 ASN A O 1
ATOM 1649 N N . TYR A 1 212 ? 5.464 43.942 35.863 1 93.81 212 TYR A N 1
ATOM 1650 C CA . TYR A 1 212 ? 4.2 43.546 35.252 1 93.81 212 TYR A CA 1
ATOM 1651 C C . TYR A 1 212 ? 4.234 42.083 34.826 1 93.81 212 TYR A C 1
ATOM 1653 O O . TYR A 1 212 ? 3.268 41.346 35.037 1 93.81 212 TYR A O 1
ATOM 1661 N N . ILE A 1 213 ? 5.373 41.667 34.32 1 92.69 213 ILE A N 1
ATOM 1662 C CA . ILE A 1 213 ? 5.546 40.28 33.901 1 92.69 213 ILE A CA 1
ATOM 1663 C C . ILE A 1 213 ? 5.539 39.367 35.126 1 92.69 213 ILE A C 1
ATOM 1665 O O . ILE A 1 213 ? 4.93 38.295 35.104 1 92.69 213 ILE A O 1
ATOM 1669 N N . ALA A 1 214 ? 6.17 39.82 36.277 1 88.45 214 ALA A N 1
ATOM 1670 C CA . ALA A 1 214 ? 6.241 39.066 37.525 1 88.45 214 ALA A CA 1
ATOM 1671 C C . ALA A 1 214 ? 4.853 38.874 38.13 1 88.45 214 ALA A C 1
ATOM 1673 O O . ALA A 1 214 ? 4.614 37.906 38.856 1 88.45 214 ALA A O 1
ATOM 1674 N N . GLN A 1 215 ? 3.963 39.8 37.781 1 88.85 215 GLN A N 1
ATOM 1675 C CA . GLN A 1 215 ? 2.6 39.727 38.297 1 88.85 215 GLN A CA 1
ATOM 1676 C C . GLN A 1 215 ? 1.685 38.98 37.33 1 88.85 215 GLN A C 1
ATOM 1678 O O . GLN A 1 215 ? 0.466 38.963 37.509 1 88.85 215 GLN A O 1
ATOM 1683 N N . GLY A 1 216 ? 2.292 38.352 36.201 1 88.13 216 GLY A N 1
ATOM 1684 C CA . GLY A 1 216 ? 1.528 37.558 35.252 1 88.13 216 GLY A CA 1
ATOM 1685 C C . GLY A 1 216 ? 1.112 38.34 34.02 1 88.13 216 GLY A C 1
ATOM 1686 O O . GLY A 1 216 ? 0.188 37.94 33.308 1 88.13 216 GLY A O 1
ATOM 1687 N N . GLY A 1 217 ? 1.701 39.415 33.773 1 92.7 217 GLY A N 1
ATOM 1688 C CA . GLY A 1 217 ? 1.396 40.225 32.605 1 92.7 217 GLY A CA 1
ATOM 1689 C C . GLY A 1 217 ? 2.103 39.751 31.349 1 92.7 217 GLY A C 1
ATOM 1690 O O . GLY A 1 217 ? 3 38.909 31.415 1 92.7 217 GLY A O 1
ATOM 1691 N N . ILE A 1 218 ? 1.637 40.213 30.132 1 94.68 218 ILE A N 1
ATOM 1692 C CA . ILE A 1 218 ? 2.235 39.862 28.848 1 94.68 218 ILE A CA 1
ATOM 1693 C C . ILE A 1 218 ? 2.833 41.108 28.199 1 94.68 218 ILE A C 1
ATOM 1695 O O . ILE A 1 218 ? 2.131 42.097 27.976 1 94.68 218 ILE A O 1
ATOM 1699 N N . VAL A 1 219 ? 4.068 41.114 28.028 1 96.35 219 VAL A N 1
ATOM 1700 C CA . VAL A 1 219 ? 4.76 42.133 27.247 1 96.35 219 VAL A CA 1
ATOM 1701 C C . VAL A 1 219 ? 5.283 41.523 25.948 1 96.35 219 VAL A C 1
ATOM 1703 O O . VAL A 1 219 ? 6.137 40.633 25.973 1 96.35 219 VAL A O 1
ATOM 1706 N N . LEU A 1 220 ? 4.741 41.99 24.838 1 96.38 220 LEU A N 1
ATOM 1707 C CA . LEU A 1 220 ? 5.036 41.437 23.521 1 96.38 220 LEU A CA 1
ATOM 1708 C C . LEU A 1 220 ? 5.987 42.346 22.75 1 96.38 220 LEU A C 1
ATOM 1710 O O . LEU A 1 220 ? 5.687 43.521 22.528 1 96.38 220 LEU A O 1
ATOM 1714 N N . HIS A 1 221 ? 7.129 41.839 22.478 1 96.31 221 HIS A N 1
ATOM 1715 C CA . HIS A 1 221 ? 8.075 42.538 21.615 1 96.31 221 HIS A CA 1
ATOM 1716 C C . HIS A 1 221 ? 7.818 42.221 20.146 1 96.31 221 HIS A C 1
ATOM 1718 O O . HIS A 1 221 ? 7.974 41.076 19.717 1 96.31 221 HIS A O 1
ATOM 1724 N N . LEU A 1 222 ? 7.368 43.16 19.357 1 94.28 222 LEU A N 1
ATOM 1725 C CA . LEU A 1 222 ? 7.198 43.015 17.916 1 94.28 222 LEU A CA 1
ATOM 1726 C C . LEU A 1 222 ? 8.5 43.318 17.182 1 94.28 222 LEU A C 1
ATOM 1728 O O . LEU A 1 222 ? 9 44.444 17.236 1 94.28 222 LEU A O 1
ATOM 1732 N N . VAL A 1 223 ? 9.003 42.297 16.535 1 90.93 223 VAL A N 1
ATOM 1733 C CA . VAL A 1 223 ? 10.315 42.414 15.908 1 90.93 223 VAL A CA 1
ATOM 1734 C C . VAL A 1 223 ? 10.165 42.408 14.389 1 90.93 223 VAL A C 1
ATOM 1736 O O . VAL A 1 223 ? 9.448 41.572 13.833 1 90.93 223 VAL A O 1
ATOM 1739 N N . ARG A 1 224 ? 10.735 43.297 13.743 1 85.33 224 ARG A N 1
ATOM 1740 C CA . ARG A 1 224 ? 10.865 43.362 12.291 1 85.33 224 ARG A CA 1
ATOM 1741 C C . ARG A 1 224 ? 12.309 43.632 11.882 1 85.33 224 ARG A C 1
ATOM 1743 O O . ARG A 1 224 ? 13.054 44.291 12.61 1 85.33 224 ARG A O 1
ATOM 1750 N N . ASN A 1 225 ? 12.673 43.076 10.764 1 76.91 225 ASN A N 1
ATOM 1751 C CA . ASN A 1 225 ? 14.03 43.297 10.275 1 76.91 225 ASN A CA 1
ATOM 1752 C C . ASN A 1 225 ? 14.334 44.784 10.117 1 76.91 225 ASN A C 1
ATOM 1754 O O . ASN A 1 225 ? 13.557 45.52 9.507 1 76.91 225 ASN A O 1
ATOM 1758 N N . ILE A 1 226 ? 15.401 45.134 10.61 1 70.42 226 ILE A N 1
ATOM 1759 C CA . ILE A 1 226 ? 15.778 46.542 10.664 1 70.42 226 ILE A CA 1
ATOM 1760 C C . ILE A 1 226 ? 15.935 47.089 9.247 1 70.42 226 ILE A C 1
ATOM 1762 O O . ILE A 1 226 ? 15.619 48.252 8.985 1 70.42 226 ILE A O 1
ATOM 1766 N N . ASN A 1 227 ? 16.423 46.218 8.404 1 69.53 227 ASN A N 1
ATOM 1767 C CA . ASN A 1 227 ? 16.557 46.656 7.018 1 69.53 227 ASN A CA 1
ATOM 1768 C C . ASN A 1 227 ? 15.2 46.986 6.402 1 69.53 227 ASN A C 1
ATOM 1770 O O . ASN A 1 227 ? 15.08 47.938 5.629 1 69.53 227 ASN A O 1
ATOM 1774 N N . GLU A 1 228 ? 14.277 46.254 6.834 1 70.75 228 GLU A N 1
ATOM 1775 C CA . GLU A 1 228 ? 12.929 46.488 6.324 1 70.75 228 GLU A CA 1
ATOM 1776 C C . GLU A 1 228 ? 12.312 47.736 6.948 1 70.75 228 GLU A C 1
ATOM 1778 O O . GLU A 1 228 ? 11.6 48.485 6.276 1 70.75 228 GLU A O 1
ATOM 1783 N N . ILE A 1 229 ? 12.611 47.928 8.18 1 67.14 229 ILE A N 1
ATOM 1784 C CA . ILE A 1 229 ? 12.119 49.111 8.877 1 67.14 229 ILE A CA 1
ATOM 1785 C C . ILE A 1 229 ? 12.718 50.368 8.249 1 67.14 229 ILE A C 1
ATOM 1787 O O . ILE A 1 229 ? 12.005 51.341 7.993 1 67.14 229 ILE A O 1
ATOM 1791 N N . GLU A 1 230 ? 14.04 50.241 7.969 1 67.85 230 GLU A N 1
ATOM 1792 C CA . GLU A 1 230 ? 14.715 51.369 7.335 1 67.85 230 GLU A CA 1
ATOM 1793 C C . GLU A 1 230 ? 14.113 51.675 5.967 1 67.85 230 GLU A C 1
ATOM 1795 O O . GLU A 1 230 ? 13.892 52.839 5.627 1 67.85 230 GLU A O 1
ATOM 1800 N N . ALA A 1 231 ? 13.909 50.634 5.251 1 65.18 231 ALA A N 1
ATOM 1801 C CA . ALA A 1 231 ? 13.328 50.801 3.922 1 65.18 231 ALA A CA 1
ATOM 1802 C C . ALA A 1 231 ? 11.926 51.396 4.007 1 65.18 231 ALA A C 1
ATOM 1804 O O . ALA A 1 231 ? 11.55 52.235 3.184 1 65.18 231 ALA A O 1
ATOM 1805 N N . PHE A 1 232 ? 11.184 51.037 4.966 1 60.23 232 PHE A N 1
ATOM 1806 C CA . PHE A 1 232 ? 9.819 51.506 5.175 1 60.23 232 PHE A CA 1
ATOM 1807 C C . PHE A 1 232 ? 9.81 52.962 5.627 1 60.23 232 PHE A C 1
ATOM 1809 O O . PHE A 1 232 ? 9.048 53.776 5.101 1 60.23 232 PHE A O 1
ATOM 1816 N N . LEU A 1 233 ? 10.645 53.352 6.584 1 60.67 233 LEU A N 1
ATOM 1817 C CA . LEU A 1 233 ? 10.646 54.69 7.165 1 60.67 233 LEU A CA 1
ATOM 1818 C C . LEU A 1 233 ? 11.235 55.705 6.191 1 60.67 233 LEU A C 1
ATOM 1820 O O . LEU A 1 233 ? 10.874 56.883 6.222 1 60.67 233 LEU A O 1
ATOM 1824 N N . ASN A 1 234 ? 12.211 55.197 5.435 1 57.43 234 ASN A N 1
ATOM 1825 C CA . ASN A 1 234 ? 12.743 56.096 4.417 1 57.43 234 ASN A CA 1
ATOM 1826 C C . ASN A 1 234 ? 11.679 56.474 3.391 1 57.43 234 ASN A C 1
ATOM 1828 O O . ASN A 1 234 ? 11.767 57.527 2.758 1 57.43 234 ASN A O 1
ATOM 1832 N N . ARG A 1 235 ? 10.726 55.579 3.202 1 53.96 235 ARG A N 1
ATOM 1833 C CA . ARG A 1 235 ? 9.636 55.89 2.283 1 53.96 235 ARG A CA 1
ATOM 1834 C C . ARG A 1 235 ? 8.606 56.801 2.942 1 53.96 235 ARG A C 1
ATOM 1836 O O . ARG A 1 235 ? 7.911 57.557 2.26 1 53.96 235 ARG A O 1
ATOM 1843 N N . ASP A 1 236 ? 8.52 56.648 4.225 1 47.12 236 ASP A N 1
ATOM 1844 C CA . ASP A 1 236 ? 7.585 57.509 4.942 1 47.12 236 ASP A CA 1
ATOM 1845 C C . ASP A 1 236 ? 8.233 58.844 5.301 1 47.12 236 ASP A C 1
ATOM 1847 O O . ASP A 1 236 ? 9.083 58.908 6.193 1 47.12 236 ASP A O 1
ATOM 1851 N N . THR A 1 237 ? 8.267 59.865 4.447 1 46.77 237 THR A N 1
ATOM 1852 C CA . THR A 1 237 ? 8.839 61.202 4.557 1 46.77 237 THR A CA 1
ATOM 1853 C C . THR A 1 237 ? 8.208 61.967 5.717 1 46.77 237 THR A C 1
ATOM 1855 O O . THR A 1 237 ? 8.58 63.111 5.988 1 46.77 237 THR A O 1
ATOM 1858 N N . THR A 1 238 ? 7.154 61.561 6.327 1 42.44 238 THR A N 1
ATOM 1859 C CA . THR A 1 238 ? 6.436 62.406 7.274 1 42.44 238 THR A CA 1
ATOM 1860 C C . THR A 1 238 ? 7.073 62.329 8.658 1 42.44 238 THR A C 1
ATOM 1862 O O . THR A 1 238 ? 6.725 63.105 9.551 1 42.44 238 THR A O 1
ATOM 1865 N N . ARG A 1 239 ? 7.774 61.25 8.933 1 47.9 239 ARG A N 1
ATOM 1866 C CA . ARG A 1 239 ? 8.202 61.097 10.32 1 47.9 239 ARG A CA 1
ATOM 1867 C C . ARG A 1 239 ? 9.566 61.74 10.545 1 47.9 239 ARG A C 1
ATOM 1869 O O . ARG A 1 239 ? 10.43 61.699 9.667 1 47.9 239 ARG A O 1
ATOM 1876 N N . PRO A 1 240 ? 9.715 62.599 11.526 1 45.59 240 PRO A N 1
ATOM 1877 C CA . PRO A 1 240 ? 10.939 63.338 11.844 1 45.59 240 PRO A CA 1
ATOM 1878 C C . PRO A 1 240 ? 12.167 62.435 11.932 1 45.59 240 PRO A C 1
ATOM 1880 O O . PRO A 1 240 ? 12.065 61.289 12.379 1 45.59 240 PRO A O 1
ATOM 1883 N N . MET A 1 241 ? 13.142 62.626 10.997 1 45 241 MET A N 1
ATOM 1884 C CA . MET A 1 241 ? 14.428 61.942 10.903 1 45 241 MET A CA 1
ATOM 1885 C C . MET A 1 241 ? 15.151 61.956 12.246 1 45 241 MET A C 1
ATOM 1887 O O . MET A 1 241 ? 15.177 62.979 12.932 1 45 241 MET A O 1
ATOM 1891 N N . TYR A 1 242 ? 15.338 60.867 12.819 1 46.84 242 TYR A N 1
ATOM 1892 C CA . TYR A 1 242 ? 16.242 60.742 13.956 1 46.84 242 TYR A CA 1
ATOM 1893 C C . TYR A 1 242 ? 17.596 61.371 13.648 1 46.84 242 TYR A C 1
ATOM 1895 O O . TYR A 1 242 ? 18.031 61.387 12.494 1 46.84 242 TYR A O 1
ATOM 1903 N N . GLY A 1 243 ? 18.025 62.45 14.236 1 53.9 243 GLY A N 1
ATOM 1904 C CA . GLY A 1 243 ? 19.419 62.86 14.163 1 53.9 243 GLY A CA 1
ATOM 1905 C C . GLY A 1 243 ? 20.383 61.691 14.108 1 53.9 243 GLY A C 1
ATOM 1906 O O . GLY A 1 243 ? 21.554 61.861 13.762 1 53.9 243 GLY A O 1
ATOM 1907 N N . GLU A 1 244 ? 20.069 60.451 14.651 1 63.73 244 GLU A N 1
ATOM 1908 C CA . GLU A 1 244 ? 20.883 59.239 14.682 1 63.73 244 GLU A CA 1
ATOM 1909 C C . GLU A 1 244 ? 20.318 58.17 13.752 1 63.73 244 GLU A C 1
ATOM 1911 O O . GLU A 1 244 ? 19.12 58.163 13.462 1 63.73 244 GLU A O 1
ATOM 1916 N N . SER A 1 245 ? 21.32 57.402 13.22 1 74.68 245 SER A N 1
ATOM 1917 C CA . SER A 1 245 ? 20.897 56.353 12.298 1 74.68 245 SER A CA 1
ATOM 1918 C C . SER A 1 245 ? 19.997 55.336 12.991 1 74.68 245 SER A C 1
ATOM 1920 O O . SER A 1 245 ? 20.109 55.123 14.2 1 74.68 245 SER A O 1
ATOM 1922 N N . MET A 1 246 ? 19.058 54.798 12.438 1 77.08 246 MET A N 1
ATOM 1923 C CA . MET A 1 246 ? 18.144 53.785 12.959 1 77.08 246 MET A CA 1
ATOM 1924 C C . MET A 1 246 ? 18.91 52.552 13.43 1 77.08 246 MET A C 1
ATOM 1926 O O . MET A 1 246 ? 18.517 51.907 14.403 1 77.08 246 MET A O 1
ATOM 1930 N N . ARG A 1 247 ? 19.945 52.204 12.818 1 78.95 247 ARG A N 1
ATOM 1931 C CA . ARG A 1 247 ? 20.76 51.046 13.168 1 78.95 247 ARG A CA 1
ATOM 1932 C C . ARG A 1 247 ? 21.414 51.229 14.534 1 78.95 247 ARG A C 1
ATOM 1934 O O . ARG A 1 247 ? 21.533 50.275 15.305 1 78.95 247 ARG A O 1
ATOM 1941 N N . ASP A 1 248 ? 21.77 52.437 14.73 1 80.31 248 ASP A N 1
ATOM 1942 C CA . ASP A 1 248 ? 22.399 52.734 16.013 1 80.31 248 ASP A CA 1
ATOM 1943 C C . ASP A 1 248 ? 21.38 52.686 17.149 1 80.31 248 ASP A C 1
ATOM 1945 O O . ASP A 1 248 ? 21.684 52.204 18.242 1 80.31 248 ASP A O 1
ATOM 1949 N N . VAL A 1 249 ? 20.223 53.177 16.849 1 83.35 249 VAL A N 1
ATOM 1950 C CA . VAL A 1 249 ? 19.155 53.14 17.842 1 83.35 249 VAL A CA 1
ATOM 1951 C C . VAL A 1 249 ? 18.79 51.691 18.156 1 83.35 249 VAL A C 1
ATOM 1953 O O . VAL A 1 249 ? 18.602 51.33 19.32 1 83.35 249 VAL A O 1
ATOM 1956 N N . TRP A 1 250 ? 18.774 50.921 17.103 1 86.37 250 TRP A N 1
ATOM 1957 C CA . TRP A 1 250 ? 18.424 49.514 17.269 1 86.37 250 TRP A CA 1
ATOM 1958 C C . TRP A 1 250 ? 19.486 48.78 18.081 1 86.37 250 TRP A C 1
ATOM 1960 O O . TRP A 1 250 ? 19.161 48.002 18.981 1 86.37 250 TRP A O 1
ATOM 1970 N N . ALA A 1 251 ? 20.677 48.998 17.785 1 81.47 251 ALA A N 1
ATOM 1971 C CA . ALA A 1 251 ? 21.775 48.314 18.463 1 81.47 251 ALA A CA 1
ATOM 1972 C C . ALA A 1 251 ? 21.75 48.591 19.964 1 81.47 251 ALA A C 1
ATOM 1974 O O . ALA A 1 251 ? 22.091 47.721 20.768 1 81.47 251 ALA A O 1
ATOM 1975 N N . ARG A 1 252 ? 21.255 49.758 20.273 1 82.86 252 ARG A N 1
ATOM 1976 C CA . ARG A 1 252 ? 21.199 50.155 21.676 1 82.86 252 ARG A CA 1
ATOM 1977 C C . ARG A 1 252 ? 19.963 49.581 22.359 1 82.86 252 ARG A C 1
ATOM 1979 O O . ARG A 1 252 ? 20.034 49.121 23.5 1 82.86 252 ARG A O 1
ATOM 1986 N N . ARG A 1 253 ? 18.833 49.54 21.669 1 89.29 253 ARG A N 1
ATOM 1987 C CA . ARG A 1 253 ? 17.548 49.231 22.287 1 89.29 253 ARG A CA 1
ATOM 1988 C C . ARG A 1 253 ? 17.275 47.731 22.263 1 89.29 253 ARG A C 1
ATOM 1990 O O . ARG A 1 253 ? 16.462 47.23 23.042 1 89.29 253 ARG A O 1
ATOM 1997 N N . GLU A 1 254 ? 17.896 47.05 21.382 1 87.71 254 GLU A N 1
ATOM 1998 C CA . GLU A 1 254 ? 17.556 45.65 21.148 1 87.71 254 GLU A CA 1
ATOM 1999 C C . GLU A 1 254 ? 17.646 44.837 22.437 1 87.71 254 GLU A C 1
ATOM 2001 O O . GLU A 1 254 ? 16.724 44.091 22.772 1 87.71 254 GLU A O 1
ATOM 2006 N N . ALA A 1 255 ? 18.703 44.963 23.113 1 87.07 255 ALA A N 1
ATOM 2007 C CA . ALA A 1 255 ? 18.921 44.213 24.348 1 87.07 255 ALA A CA 1
ATOM 2008 C C . ALA A 1 255 ? 17.875 44.572 25.399 1 87.07 255 ALA A C 1
ATOM 2010 O O . ALA A 1 255 ? 17.438 43.712 26.168 1 87.07 255 ALA A O 1
ATOM 2011 N N . TRP A 1 256 ? 17.464 45.828 25.397 1 92.61 256 TRP A N 1
ATOM 2012 C CA . TRP A 1 256 ? 16.468 46.277 26.364 1 92.61 256 TRP A CA 1
ATOM 2013 C C . TRP A 1 256 ? 15.092 45.712 26.031 1 92.61 256 TRP A C 1
ATOM 2015 O O . TRP A 1 256 ? 14.33 45.347 26.93 1 92.61 256 TRP A O 1
ATOM 2025 N N . TYR A 1 257 ? 14.764 45.686 24.76 1 93.62 257 TYR A N 1
ATOM 2026 C CA . TYR A 1 257 ? 13.5 45.07 24.37 1 93.62 257 TYR A CA 1
ATOM 2027 C C . TYR A 1 257 ? 13.431 43.622 24.84 1 93.62 257 TYR A C 1
ATOM 2029 O O . TYR A 1 257 ? 12.421 43.194 25.403 1 93.62 257 TYR A O 1
ATOM 2037 N N . ARG A 1 258 ? 14.444 42.918 24.697 1 89.61 258 ARG A N 1
ATOM 2038 C CA . ARG A 1 258 ? 14.493 41.498 25.028 1 89.61 258 ARG A CA 1
ATOM 2039 C C . ARG A 1 258 ? 14.397 41.283 26.534 1 89.61 258 ARG A C 1
ATOM 2041 O O . ARG A 1 258 ? 13.812 40.297 26.99 1 89.61 258 ARG A O 1
ATOM 2048 N N . GLU A 1 259 ? 14.915 42.19 27.171 1 88.58 259 GLU A N 1
ATOM 2049 C CA . GLU A 1 259 ? 14.894 42.097 28.628 1 88.58 259 GLU A CA 1
ATOM 2050 C C . GLU A 1 259 ? 13.505 42.401 29.18 1 88.58 259 GLU A C 1
ATOM 2052 O O . GLU A 1 259 ? 13.139 41.919 30.255 1 88.58 259 GLU A O 1
ATOM 2057 N N . CYS A 1 260 ? 12.775 43.157 28.431 1 93.5 260 CYS A N 1
ATOM 2058 C CA . CYS A 1 260 ? 11.522 43.686 28.956 1 93.5 260 CYS A CA 1
ATOM 2059 C C . CYS A 1 260 ? 10.334 42.874 28.454 1 93.5 260 CYS A C 1
ATOM 2061 O O . CYS A 1 260 ? 9.185 43.185 28.772 1 93.5 260 CYS A O 1
ATOM 2063 N N . CYS A 1 261 ? 10.597 41.837 27.709 1 94.7 261 CYS A N 1
ATOM 2064 C CA . CYS A 1 261 ? 9.464 41.108 27.149 1 94.7 261 CYS A CA 1
ATOM 2065 C C . CYS A 1 261 ? 9.484 39.649 27.587 1 94.7 261 CYS A C 1
ATOM 2067 O O . CYS A 1 261 ? 10.524 39.134 28.001 1 94.7 261 CYS A O 1
ATOM 2069 N N . ASN A 1 262 ? 8.362 39.029 27.615 1 94.13 262 ASN A N 1
ATOM 2070 C CA . ASN A 1 262 ? 8.286 37.591 27.846 1 94.13 262 ASN A CA 1
ATOM 2071 C C . ASN A 1 262 ? 7.816 36.846 26.599 1 94.13 262 ASN A C 1
ATOM 2073 O O . ASN A 1 262 ? 7.892 35.618 26.539 1 94.13 262 ASN A O 1
ATOM 2077 N N . TYR A 1 263 ? 7.33 37.579 25.583 1 95.65 263 TYR A N 1
ATOM 2078 C CA . TYR A 1 263 ? 7.014 37.007 24.278 1 95.65 263 TYR A CA 1
ATOM 2079 C C . TYR A 1 263 ? 7.56 37.879 23.154 1 95.65 263 TYR A C 1
ATOM 2081 O O . TYR A 1 263 ? 7.672 39.098 23.304 1 95.65 263 TYR A O 1
ATOM 2089 N N . GLU A 1 264 ? 7.903 37.258 22.155 1 95.59 264 GLU A N 1
ATOM 2090 C CA . GLU A 1 264 ? 8.428 37.922 20.966 1 95.59 264 GLU A CA 1
ATOM 2091 C C . GLU A 1 264 ? 7.731 37.425 19.703 1 95.59 264 GLU A C 1
ATOM 2093 O O . GLU A 1 264 ? 7.566 36.218 19.512 1 95.59 264 GLU A O 1
ATOM 2098 N N . PHE A 1 265 ? 7.213 38.295 18.858 1 95.26 265 PHE A N 1
ATOM 2099 C CA . PHE A 1 265 ? 6.654 37.949 17.556 1 95.26 265 PHE A CA 1
ATOM 2100 C C . PHE A 1 265 ? 7.479 38.562 16.432 1 95.26 265 PHE A C 1
ATOM 2102 O O . PHE A 1 265 ? 7.538 39.786 16.294 1 95.26 265 PHE A O 1
ATOM 2109 N N . VAL A 1 266 ? 8.085 37.69 15.68 1 91.74 266 VAL A N 1
ATOM 2110 C CA . VAL A 1 266 ? 8.996 38.115 14.623 1 91.74 266 VAL A CA 1
ATOM 2111 C C . VAL A 1 266 ? 8.263 38.13 13.283 1 91.74 266 VAL A C 1
ATOM 2113 O O . VAL A 1 266 ? 7.624 37.144 12.908 1 91.74 266 VAL A O 1
ATOM 2116 N N . VAL A 1 267 ? 8.286 39.185 12.585 1 86.99 267 VAL A N 1
ATOM 2117 C CA . VAL A 1 267 ? 7.738 39.3 11.238 1 86.99 267 VAL A CA 1
ATOM 2118 C C . VAL A 1 267 ? 8.862 39.18 10.211 1 86.99 267 VAL A C 1
ATOM 2120 O O . VAL A 1 267 ? 9.572 40.151 9.942 1 86.99 267 VAL A O 1
ATOM 2123 N N . ALA A 1 268 ? 9.1 37.865 9.778 1 74.75 268 ALA A N 1
ATOM 2124 C CA . ALA A 1 268 ? 10.214 37.594 8.873 1 74.75 268 ALA A CA 1
ATOM 2125 C C . ALA A 1 268 ? 9.836 37.906 7.428 1 74.75 268 ALA A C 1
ATOM 2127 O O . ALA A 1 268 ? 8.698 37.674 7.014 1 74.75 268 ALA A O 1
ATOM 2128 N N . GLY A 1 269 ? 10.929 38.361 6.354 1 60.93 269 GLY A N 1
ATOM 2129 C CA . GLY A 1 269 ? 10.992 38.279 4.904 1 60.93 269 GLY A CA 1
ATOM 2130 C C . GLY A 1 269 ? 10.015 39.211 4.211 1 60.93 269 GLY A C 1
ATOM 2131 O O . GLY A 1 269 ? 9.626 38.97 3.066 1 60.93 269 GLY A O 1
ATOM 2132 N N . GLN A 1 270 ? 9.432 40.106 4.803 1 54.1 270 GLN A N 1
ATOM 2133 C CA . GLN A 1 270 ? 8.399 40.815 4.055 1 54.1 270 GLN A CA 1
ATOM 2134 C C . GLN A 1 270 ? 9.013 41.713 2.986 1 54.1 270 GLN A C 1
ATOM 2136 O O . GLN A 1 270 ? 9.565 42.771 3.298 1 54.1 270 GLN A O 1
ATOM 2141 N N . GLN A 1 271 ? 9.777 41.058 2.01 1 48.37 271 GLN A N 1
ATOM 2142 C CA . GLN A 1 271 ? 9.993 42.096 1.008 1 48.37 271 GLN A CA 1
ATOM 2143 C C . GLN A 1 271 ? 8.687 42.47 0.313 1 48.37 271 GLN A C 1
ATOM 2145 O O . GLN A 1 271 ? 8.121 41.666 -0.431 1 48.37 271 GLN A O 1
ATOM 2150 N N . LEU A 1 272 ? 8.013 43.375 0.974 1 46.9 272 LEU A N 1
ATOM 2151 C CA . LEU A 1 272 ? 6.871 43.91 0.241 1 46.9 272 LEU A CA 1
ATOM 2152 C C . LEU A 1 272 ? 7.271 44.302 -1.177 1 46.9 272 LEU A C 1
ATOM 2154 O O . LEU A 1 272 ? 8.285 44.975 -1.378 1 46.9 272 LEU A O 1
ATOM 2158 N N . LYS A 1 273 ? 6.974 43.434 -2.093 1 48.98 273 LYS A N 1
ATOM 2159 C CA . LYS A 1 273 ? 7.324 43.634 -3.497 1 48.98 273 LYS A CA 1
ATOM 2160 C C . LYS A 1 273 ? 6.765 44.954 -4.02 1 48.98 273 LYS A C 1
ATOM 2162 O O . LYS A 1 273 ? 7.073 45.364 -5.141 1 48.98 273 LYS A O 1
ATOM 2167 N N . GLY A 1 274 ? 5.572 46.05 -3.469 1 42.84 274 GLY A N 1
ATOM 2168 C CA . GLY A 1 274 ? 4.953 47.281 -3.933 1 42.84 274 GLY A CA 1
ATOM 2169 C C . GLY A 1 274 ? 3.681 47.048 -4.727 1 42.84 274 GLY A C 1
ATOM 2170 O O . GLY A 1 274 ? 3.107 47.988 -5.28 1 42.84 274 GLY A O 1
ATOM 2171 N N . ILE A 1 275 ? 4.103 45.598 -4.873 1 43.33 275 ILE A N 1
ATOM 2172 C CA . ILE A 1 275 ? 2.833 45.321 -5.535 1 43.33 275 ILE A CA 1
ATOM 2173 C C . ILE A 1 275 ? 1.733 45.149 -4.49 1 43.33 275 ILE A C 1
ATOM 2175 O O . ILE A 1 275 ? 1.8 44.248 -3.652 1 43.33 275 ILE A O 1
ATOM 2179 N N . GLU A 1 276 ? 1.051 46.03 -4.444 1 49.51 276 GLU A N 1
ATOM 2180 C CA . GLU A 1 276 ? 0.007 46.195 -3.436 1 49.51 276 GLU A CA 1
ATOM 2181 C C . GLU A 1 276 ? -0.707 44.875 -3.16 1 49.51 276 GLU A C 1
ATOM 2183 O O . GLU A 1 276 ? -0.895 44.496 -2.002 1 49.51 276 GLU A O 1
ATOM 2188 N N . ALA A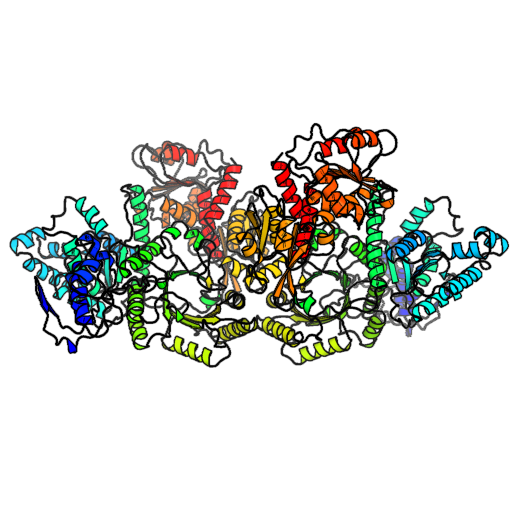 1 277 ? -0.985 44.122 -4.299 1 53.62 277 ALA A N 1
ATOM 2189 C CA . ALA A 1 277 ? -1.761 42.895 -4.14 1 53.62 277 ALA A CA 1
ATOM 2190 C C . ALA A 1 277 ? -0.943 41.815 -3.438 1 53.62 277 ALA A C 1
ATOM 2192 O O . ALA A 1 277 ? -1.458 41.098 -2.577 1 53.62 277 ALA A O 1
ATOM 2193 N N . GLU A 1 278 ? 0.24 41.674 -3.735 1 60.15 278 GLU A N 1
ATOM 2194 C CA . GLU A 1 278 ? 1.11 40.662 -3.144 1 60.15 278 GLU A CA 1
ATOM 2195 C C . GLU A 1 278 ? 1.453 41.006 -1.697 1 60.15 278 GLU A C 1
ATOM 2197 O O . GLU A 1 278 ? 1.51 40.121 -0.84 1 60.15 278 GLU A O 1
ATOM 2202 N N . ASP A 1 279 ? 1.503 42.259 -1.474 1 65.51 279 ASP A N 1
ATOM 2203 C CA . ASP A 1 279 ? 1.809 42.719 -0.123 1 65.51 279 ASP A CA 1
ATOM 2204 C C . ASP A 1 279 ? 0.628 42.489 0.816 1 65.51 279 ASP A C 1
ATOM 2206 O O . ASP A 1 279 ? 0.814 42.114 1.976 1 65.51 279 ASP A O 1
ATOM 2210 N N . ALA A 1 280 ? -0.511 42.735 0.212 1 64.3 280 ALA A N 1
ATOM 2211 C CA . ALA A 1 280 ? -1.72 42.514 1.003 1 64.3 280 ALA A CA 1
ATOM 2212 C C . ALA A 1 280 ? -1.865 41.043 1.383 1 64.3 280 ALA A C 1
ATOM 2214 O O . ALA A 1 280 ? -2.239 40.722 2.514 1 64.3 280 ALA A O 1
ATOM 2215 N N . LYS A 1 281 ? -1.556 40.231 0.43 1 71.05 281 LYS A N 1
ATOM 2216 C CA . LYS A 1 281 ? -1.635 38.797 0.692 1 71.05 281 LYS A CA 1
ATOM 2217 C C . LYS A 1 281 ? -0.634 38.378 1.765 1 71.05 281 LYS A C 1
ATOM 2219 O O . LYS A 1 281 ? -0.961 37.584 2.65 1 71.05 281 LYS A O 1
ATOM 2224 N N . GLU A 1 282 ? 0.407 38.892 1.705 1 74.21 282 GLU A N 1
ATOM 2225 C CA . GLU A 1 282 ? 1.455 38.572 2.67 1 74.21 282 GLU A CA 1
ATOM 2226 C C . GLU A 1 282 ? 1.086 39.062 4.068 1 74.21 282 GLU A C 1
ATOM 2228 O O . GLU A 1 282 ? 1.339 38.374 5.059 1 74.21 282 GLU A O 1
ATOM 2233 N N . TRP A 1 283 ? 0.527 40.204 4.086 1 75.49 283 TRP A N 1
ATOM 2234 C CA . TRP A 1 283 ? 0.144 40.762 5.379 1 75.49 283 TRP A CA 1
ATOM 2235 C C . TRP A 1 283 ? -0.991 39.957 6.004 1 75.49 283 TRP A C 1
ATOM 2237 O O . TRP A 1 283 ? -1.044 39.794 7.225 1 75.49 283 TRP A O 1
ATOM 2247 N N . ALA A 1 284 ? -1.837 39.563 5.178 1 75.17 284 ALA A N 1
ATOM 2248 C CA . ALA A 1 284 ? -2.92 38.719 5.676 1 75.17 284 ALA A CA 1
ATOM 2249 C C . ALA A 1 284 ? -2.373 37.451 6.325 1 75.17 284 ALA A C 1
ATOM 2251 O O . ALA A 1 284 ? -2.91 36.98 7.33 1 75.17 284 ALA A O 1
ATOM 2252 N N . LEU A 1 285 ? -1.356 36.973 5.803 1 82.57 285 LEU A N 1
ATOM 2253 C CA . LEU A 1 285 ? -0.723 35.784 6.362 1 82.57 285 LEU A CA 1
ATOM 2254 C C . LEU A 1 285 ? -0.07 36.095 7.704 1 82.57 285 LEU A C 1
ATOM 2256 O O . LEU A 1 285 ? -0.101 35.272 8.621 1 82.57 285 LEU A O 1
ATOM 2260 N N . VAL A 1 286 ? 0.485 37.239 7.803 1 85.4 286 VAL A N 1
ATOM 2261 C CA . VAL A 1 286 ? 1.111 37.663 9.051 1 85.4 286 VAL A CA 1
ATOM 2262 C C . VAL A 1 286 ? 0.047 37.822 10.135 1 85.4 286 VAL A C 1
ATOM 2264 O O . VAL A 1 286 ? 0.244 37.394 11.274 1 85.4 286 VAL A O 1
ATOM 2267 N N . GLU A 1 287 ? -1.03 38.407 9.722 1 85.33 287 GLU A N 1
ATOM 2268 C CA . GLU A 1 287 ? -2.12 38.598 10.674 1 85.33 287 GLU A CA 1
ATOM 2269 C C . GLU A 1 287 ? -2.67 37.259 11.159 1 85.33 287 GLU A C 1
ATOM 2271 O O . GLU A 1 287 ? -2.949 37.091 12.348 1 85.33 287 GLU A O 1
ATOM 2276 N N . SER A 1 288 ? -2.777 36.41 10.267 1 87.33 288 SER A N 1
ATOM 2277 C CA . SER A 1 288 ? -3.276 35.088 10.632 1 87.33 288 SER A CA 1
ATOM 2278 C C . SER A 1 288 ? -2.322 34.383 11.591 1 87.33 288 SER A C 1
ATOM 2280 O O . SER A 1 288 ? -2.757 33.765 12.565 1 87.33 288 SER A O 1
ATOM 2282 N N . SER A 1 289 ? -1.093 34.481 11.29 1 91.2 289 SER A N 1
ATOM 2283 C CA . SER A 1 289 ? -0.094 33.879 12.166 1 91.2 289 SER A CA 1
ATOM 2284 C C . SER A 1 289 ? -0.085 34.548 13.537 1 91.2 289 SER A C 1
ATOM 2286 O O . SER A 1 289 ? 0.124 33.886 14.555 1 91.2 289 SER A O 1
ATOM 2288 N N . PHE A 1 290 ? -0.271 35.848 13.523 1 92.84 290 PHE A N 1
ATOM 2289 C CA . PHE A 1 290 ? -0.303 36.61 14.766 1 92.84 290 PHE A CA 1
ATOM 2290 C C . PHE A 1 290 ? -1.518 36.23 15.603 1 92.84 290 PHE A C 1
ATOM 2292 O O . PHE A 1 290 ? -1.428 36.133 16.829 1 92.84 290 PHE A O 1
ATOM 2299 N N . GLU A 1 291 ? -2.55 36.04 14.953 1 92.87 291 GLU A N 1
ATOM 2300 C CA . GLU A 1 291 ? -3.751 35.611 15.664 1 92.87 291 GLU A CA 1
ATOM 2301 C C . GLU A 1 291 ? -3.526 34.28 16.375 1 92.87 291 GLU A C 1
ATOM 2303 O O . GLU A 1 291 ? -3.891 34.124 17.542 1 92.87 291 GLU A O 1
ATOM 2308 N N . ARG A 1 292 ? -2.974 33.38 15.697 1 91.88 292 ARG A N 1
ATOM 2309 C CA . ARG A 1 292 ? -2.678 32.077 16.282 1 91.88 292 ARG A CA 1
ATOM 2310 C C . ARG A 1 292 ? -1.731 32.212 17.47 1 91.88 292 ARG A C 1
ATOM 2312 O O . ARG A 1 292 ? -1.894 31.527 18.482 1 91.88 292 ARG A O 1
ATOM 2319 N N . PHE A 1 293 ? -0.79 33.017 17.287 1 94.19 293 PHE A N 1
ATOM 2320 C CA . PHE A 1 293 ? 0.166 33.308 18.349 1 94.19 293 PHE A CA 1
ATOM 2321 C C . PHE A 1 293 ? -0.538 33.897 19.565 1 94.19 293 PHE A C 1
ATOM 2323 O O . PHE A 1 293 ? -0.313 33.454 20.694 1 94.19 293 PHE A O 1
ATOM 2330 N N . LEU A 1 294 ? -1.409 34.831 19.359 1 93.43 294 LEU A N 1
ATOM 2331 C CA . LEU A 1 294 ? -2.137 35.493 20.436 1 93.43 294 LEU A CA 1
ATOM 2332 C C . LEU A 1 294 ? -3.037 34.505 21.171 1 93.43 294 LEU A C 1
ATOM 2334 O O . LEU A 1 294 ? -3.124 34.534 22.401 1 93.43 294 LEU A O 1
ATOM 2338 N N . ARG A 1 295 ? -3.616 33.659 20.402 1 90.02 295 ARG A N 1
ATOM 2339 C CA . ARG A 1 295 ? -4.514 32.682 21.009 1 90.02 295 ARG A CA 1
ATOM 2340 C C . ARG A 1 295 ? -3.745 31.707 21.895 1 90.02 295 ARG A C 1
ATOM 2342 O O . ARG A 1 295 ? -4.268 31.233 22.905 1 90.02 295 ARG A O 1
ATOM 2349 N N . LEU A 1 296 ? -2.604 31.453 21.524 1 90.88 296 LEU A N 1
ATOM 2350 C CA . LEU A 1 296 ? -1.792 30.539 22.319 1 90.88 296 LEU A CA 1
ATOM 2351 C C . LEU A 1 296 ? -1.323 31.208 23.607 1 90.88 296 LEU A C 1
ATOM 2353 O O . LEU A 1 296 ? -1.426 30.623 24.688 1 90.88 296 LEU A O 1
ATOM 2357 N N . ILE A 1 297 ? -0.823 32.447 23.545 1 90.9 297 ILE A N 1
ATOM 2358 C CA . ILE A 1 297 ? -0.17 33.046 24.704 1 90.9 297 ILE A CA 1
ATOM 2359 C C . ILE A 1 297 ? -1.224 33.591 25.666 1 90.9 297 ILE A C 1
ATOM 2361 O O . ILE A 1 297 ? -0.964 33.74 26.862 1 90.9 297 ILE A O 1
ATOM 2365 N N . ALA A 1 298 ? -2.4 33.873 25.161 1 88.32 298 ALA A N 1
ATOM 2366 C CA . ALA A 1 298 ? -3.454 34.438 26.001 1 88.32 298 ALA A CA 1
ATOM 2367 C C . ALA A 1 298 ? -4.497 33.382 26.356 1 88.32 298 ALA A C 1
ATOM 2369 O O . ALA A 1 298 ? -5.585 33.712 26.834 1 88.32 298 ALA A O 1
ATOM 2370 N N . ARG A 1 299 ? -4.259 32.208 26.053 1 80.4 299 ARG A N 1
ATOM 2371 C CA . ARG A 1 299 ? -5.196 31.124 26.33 1 80.4 299 ARG A CA 1
ATOM 2372 C C . ARG A 1 299 ? -5.313 30.871 27.829 1 80.4 299 ARG A C 1
ATOM 2374 O O . ARG A 1 299 ? -4.35 31.064 28.574 1 80.4 299 ARG A O 1
ATOM 2381 N N . SER A 1 300 ? -6.511 30.673 28.294 1 69.42 300 SER A N 1
ATOM 2382 C CA . SER A 1 300 ? -6.72 30.316 29.694 1 69.42 300 SER A CA 1
ATOM 2383 C C . SER A 1 300 ? -6.117 28.953 30.013 1 69.42 300 SER A C 1
ATOM 2385 O O . SER A 1 300 ? -6.035 28.085 29.141 1 69.42 300 SER A O 1
ATOM 2387 N N . ASN A 1 301 ? -5.223 28.903 31.045 1 58.81 301 ASN A N 1
ATOM 2388 C CA . ASN A 1 301 ? -4.418 27.778 31.51 1 58.81 301 ASN A CA 1
ATOM 2389 C C . ASN A 1 301 ? -5.211 26.475 31.487 1 58.81 301 ASN A C 1
ATOM 2391 O O . ASN A 1 301 ? -4.714 25.433 31.919 1 58.81 301 ASN A O 1
ATOM 2395 N N . LYS A 1 302 ? -6.476 26.495 31.409 1 52.18 302 LYS A N 1
ATOM 2396 C CA . LYS A 1 302 ? -7.084 25.168 31.458 1 52.18 302 LYS A CA 1
ATOM 2397 C C . LYS A 1 302 ? -6.526 24.267 30.36 1 52.18 302 LYS A C 1
ATOM 2399 O O . LYS A 1 302 ? -7.022 24.274 29.232 1 52.18 302 LYS A O 1
ATOM 2404 N N . HIS A 1 303 ? -5.225 24.335 30.301 1 53.32 303 HIS A N 1
ATOM 2405 C CA . HIS A 1 303 ? -4.415 23.552 29.375 1 53.32 303 HIS A CA 1
ATOM 2406 C C . HIS A 1 303 ? -4.943 22.127 29.25 1 53.32 303 HIS A C 1
ATOM 2408 O O . HIS A 1 303 ? -4.722 21.299 30.136 1 53.32 303 HIS A O 1
ATOM 2414 N N . LYS A 1 304 ? -5.909 22.055 28.589 1 55.14 304 LYS A N 1
ATOM 2415 C CA . LYS A 1 304 ? -6.612 20.782 28.459 1 55.14 304 LYS A CA 1
ATOM 2416 C C . LYS A 1 304 ? -5.706 19.712 27.857 1 55.14 304 LYS A C 1
ATOM 2418 O O . LYS A 1 304 ? -5.251 19.845 26.719 1 55.14 304 LYS A O 1
ATOM 2423 N N . LYS A 1 305 ? -4.875 19.094 28.694 1 60.87 305 LYS A N 1
ATOM 2424 C CA . LYS A 1 305 ? -4.356 17.769 28.367 1 60.87 305 LYS A CA 1
ATOM 2425 C C . LYS A 1 305 ? -5.311 17.017 27.445 1 60.87 305 LYS A C 1
ATOM 2427 O O . LYS A 1 305 ? -6.531 17.131 27.58 1 60.87 305 LYS A O 1
ATOM 2432 N N . SER A 1 306 ? -4.608 16.735 26.28 1 69.93 306 SER A N 1
ATOM 2433 C CA . SER A 1 306 ? -5.447 15.883 25.444 1 69.93 306 SER A CA 1
ATOM 2434 C C . SER A 1 306 ? -6.104 14.778 26.265 1 69.93 306 SER A C 1
ATOM 2436 O O . SER A 1 306 ? -5.456 14.154 27.107 1 69.93 306 SER A O 1
ATOM 2438 N N . SER A 1 307 ? -7.317 14.761 26.252 1 69.16 307 SER A N 1
ATOM 2439 C CA . SER A 1 307 ? -8.026 13.672 26.915 1 69.16 307 SER A CA 1
ATOM 2440 C C . SER A 1 307 ? -7.655 12.322 26.31 1 69.16 307 SER A C 1
ATOM 2442 O O . SER A 1 307 ? -7.129 12.258 25.197 1 69.16 307 SER A O 1
ATOM 2444 N N . ARG A 1 308 ? -7.703 11.351 27.078 1 74.4 308 ARG A N 1
ATOM 2445 C CA . ARG A 1 308 ? -7.458 9.994 26.601 1 74.4 308 ARG A CA 1
ATOM 2446 C C . ARG A 1 308 ? -8.301 9.687 25.368 1 74.4 308 ARG A C 1
ATOM 2448 O O . ARG A 1 308 ? -7.829 9.037 24.432 1 74.4 308 ARG A O 1
ATOM 2455 N N . ALA A 1 309 ? -9.467 10.156 25.38 1 70.11 309 ALA A N 1
ATOM 2456 C CA . ALA A 1 309 ? -10.37 9.922 24.256 1 70.11 309 ALA A CA 1
ATOM 2457 C C . ALA A 1 309 ? -9.821 10.541 22.973 1 70.11 309 ALA A C 1
ATOM 2459 O O . ALA A 1 309 ? -9.903 9.938 21.901 1 70.11 309 ALA A O 1
ATOM 2460 N N . GLN A 1 310 ? -9.217 11.646 23.128 1 73.03 310 GLN A N 1
ATOM 2461 C CA . GLN A 1 310 ? -8.652 12.327 21.968 1 73.03 310 GLN A CA 1
ATOM 2462 C C . GLN A 1 310 ? -7.417 11.597 21.448 1 73.03 310 GLN A C 1
ATOM 2464 O O . GLN A 1 310 ? -7.226 11.474 20.236 1 73.03 310 GLN A O 1
ATOM 2469 N N . VAL A 1 311 ? -6.73 11.048 22.441 1 76.38 311 VAL A N 1
ATOM 2470 C CA . VAL A 1 311 ? -5.469 10.396 22.101 1 76.38 311 VAL A CA 1
ATOM 2471 C C . VAL A 1 311 ? -5.746 9.057 21.421 1 76.38 311 VAL A C 1
ATOM 2473 O O . VAL A 1 311 ? -4.996 8.636 20.537 1 76.38 311 VAL A O 1
ATOM 2476 N N . THR A 1 312 ? -6.82 8.454 21.775 1 75.98 312 THR A N 1
ATOM 2477 C CA . THR A 1 312 ? -7.082 7.104 21.287 1 75.98 312 THR A CA 1
ATOM 2478 C C . THR A 1 312 ? -8 7.138 20.069 1 75.98 312 THR A C 1
ATOM 2480 O O . THR A 1 312 ? -8.147 6.135 19.368 1 75.98 312 THR A O 1
ATOM 2483 N N . ALA A 1 313 ? -8.551 8.229 19.754 1 78.98 313 ALA A N 1
ATOM 2484 C CA . ALA A 1 313 ? -9.563 8.328 18.706 1 78.98 313 ALA A CA 1
ATOM 2485 C C . ALA A 1 313 ? -8.97 8.002 17.338 1 78.98 313 ALA A C 1
ATOM 2487 O O . ALA A 1 313 ? -9.555 7.238 16.567 1 78.98 313 ALA A O 1
ATOM 2488 N N . ARG A 1 314 ? -7.844 8.601 17.078 1 87.83 314 ARG A N 1
ATOM 2489 C CA . ARG A 1 314 ? -7.184 8.36 15.8 1 87.83 314 ARG A CA 1
ATOM 2490 C C . ARG A 1 314 ? -5.671 8.505 15.928 1 87.83 314 ARG A C 1
ATOM 2492 O O . ARG A 1 314 ? -5.184 9.236 16.794 1 87.83 314 ARG A O 1
ATOM 2499 N N . PRO A 1 315 ? -4.99 7.875 15.074 1 93.69 315 PRO A N 1
ATOM 2500 C CA . PRO A 1 315 ? -3.54 8.083 15.09 1 93.69 315 PRO A CA 1
ATOM 2501 C C . PRO A 1 315 ? -3.142 9.493 14.658 1 93.69 315 PRO A C 1
ATOM 2503 O O . PRO A 1 315 ? -3.752 10.059 13.747 1 93.69 315 PRO A O 1
ATOM 2506 N N . THR A 1 316 ? -2.24 10.101 15.358 1 96.06 316 THR A N 1
ATOM 2507 C CA . THR A 1 316 ? -1.748 11.431 15.015 1 96.06 316 THR A CA 1
ATOM 2508 C C . THR A 1 316 ? -0.257 11.389 14.692 1 96.06 316 THR A C 1
ATOM 2510 O O . THR A 1 316 ? 0.452 10.477 15.124 1 96.06 316 THR A O 1
ATOM 2513 N N . PHE A 1 317 ? 0.215 12.386 13.899 1 97.32 317 PHE A N 1
ATOM 2514 C CA . PHE A 1 317 ? 1.578 12.363 13.383 1 97.32 317 PHE A CA 1
ATOM 2515 C C . PHE A 1 317 ? 2.21 13.748 13.463 1 97.32 317 PHE A C 1
ATOM 2517 O O . PHE A 1 317 ? 1.508 14.76 13.42 1 97.32 317 PHE A O 1
ATOM 2524 N N . PHE A 1 318 ? 3.467 13.789 13.638 1 97.53 318 PHE A N 1
ATOM 2525 C CA . PHE A 1 318 ? 4.169 15.04 13.376 1 97.53 318 PHE A CA 1
ATOM 2526 C C . PHE A 1 318 ? 5.269 14.837 12.341 1 97.53 318 PHE A C 1
ATOM 2528 O O . PHE A 1 318 ? 5.976 13.827 12.368 1 97.53 318 PHE A O 1
ATOM 2535 N N . LEU A 1 319 ? 5.36 15.754 11.352 1 96.92 319 LEU A N 1
ATOM 2536 C CA . LEU A 1 319 ? 6.37 15.731 10.3 1 96.92 319 LEU A CA 1
ATOM 2537 C C . LEU A 1 319 ? 7.668 16.374 10.778 1 96.92 319 LEU A C 1
ATOM 2539 O O . LEU A 1 319 ? 7.668 17.525 11.222 1 96.92 319 LEU A O 1
ATOM 2543 N N . SER A 1 320 ? 8.726 15.693 10.701 1 96.02 320 SER A N 1
ATOM 2544 C CA . SER A 1 320 ? 10.03 16.229 11.075 1 96.02 320 SER A CA 1
ATOM 2545 C C . SER A 1 320 ? 10.73 16.865 9.879 1 96.02 320 SER A C 1
ATOM 2547 O O . SER A 1 320 ? 11.138 16.167 8.948 1 96.02 320 SER A O 1
ATOM 2549 N N . LEU A 1 321 ? 10.843 18.142 9.927 1 93.95 321 LEU A N 1
ATOM 2550 C CA . LEU A 1 321 ? 11.563 18.824 8.857 1 93.95 321 LEU A CA 1
ATOM 2551 C C . LEU A 1 321 ? 13.07 18.66 9.025 1 93.95 321 LEU A C 1
ATOM 2553 O O . LEU A 1 321 ? 13.598 18.835 10.125 1 93.95 321 LEU A O 1
ATOM 2557 N N . THR A 1 322 ? 13.743 18.306 8.008 1 92.01 322 THR A N 1
ATOM 2558 C CA . THR A 1 322 ? 15.177 18.056 8.106 1 92.01 322 THR A CA 1
ATOM 2559 C C . THR A 1 322 ? 15.954 19.002 7.196 1 92.01 322 THR A C 1
ATOM 2561 O O . THR A 1 322 ? 17.072 18.692 6.777 1 92.01 322 THR A O 1
ATOM 2564 N N . PHE A 1 323 ? 15.407 20.205 6.935 1 90.41 323 PHE A N 1
ATOM 2565 C CA . PHE A 1 323 ? 16.068 21.205 6.105 1 90.41 323 PHE A CA 1
ATOM 2566 C C . PHE A 1 323 ? 17.026 22.051 6.935 1 90.41 323 PHE A C 1
ATOM 2568 O O . PHE A 1 323 ? 16.721 22.404 8.076 1 90.41 323 PHE A O 1
ATOM 2575 N N . PRO A 1 324 ? 18.143 22.388 6.422 1 91.66 324 PRO A N 1
ATOM 2576 C CA . PRO A 1 324 ? 18.991 23.374 7.095 1 91.66 324 PRO A CA 1
ATOM 2577 C C . PRO A 1 324 ? 18.426 24.791 7.014 1 91.66 324 PRO A C 1
ATOM 2579 O O . PRO A 1 324 ? 18.84 25.669 7.776 1 91.66 324 PRO A O 1
ATOM 2582 N N . ASP A 1 325 ? 17.555 25.001 6.111 1 92.07 325 ASP A N 1
ATOM 2583 C CA . ASP A 1 325 ? 16.746 26.192 5.874 1 92.07 325 ASP A CA 1
ATOM 2584 C C . ASP A 1 325 ? 15.361 25.82 5.35 1 92.07 325 ASP A C 1
ATOM 2586 O O . ASP A 1 325 ? 15.239 25.097 4.359 1 92.07 325 ASP A O 1
ATOM 2590 N N . ILE A 1 326 ? 14.353 26.287 5.99 1 92.06 326 ILE A N 1
ATOM 2591 C CA . ILE A 1 326 ? 13.021 25.784 5.675 1 92.06 326 ILE A CA 1
ATOM 2592 C C . ILE A 1 326 ? 12.489 26.479 4.423 1 92.06 326 ILE A C 1
ATOM 2594 O O . ILE A 1 326 ? 11.483 26.055 3.85 1 92.06 326 ILE A O 1
ATOM 2598 N N . SER A 1 327 ? 13.147 27.539 3.946 1 88.32 327 SER A N 1
ATOM 2599 C CA . SER A 1 327 ? 12.656 28.376 2.857 1 88.32 327 SER A CA 1
ATOM 2600 C C . SER A 1 327 ? 12.329 27.542 1.623 1 88.32 327 SER A C 1
ATOM 2602 O O . SER A 1 327 ? 11.284 27.732 0.997 1 88.32 327 SER A O 1
ATOM 2604 N N . PRO A 1 328 ? 13.226 26.578 1.296 1 86.16 328 PRO A N 1
ATOM 2605 C CA . PRO A 1 328 ? 12.932 25.779 0.104 1 86.16 328 PRO A CA 1
ATOM 2606 C C . PRO A 1 328 ? 11.698 24.896 0.275 1 86.16 328 PRO A C 1
ATOM 2608 O O . PRO A 1 328 ? 11.102 24.464 -0.715 1 86.16 328 PRO A O 1
ATOM 2611 N N . ALA A 1 329 ? 11.355 24.622 1.488 1 89.86 329 ALA A N 1
ATOM 2612 C CA . ALA A 1 329 ? 10.233 23.729 1.765 1 89.86 329 ALA A CA 1
ATOM 2613 C C . ALA A 1 329 ? 8.907 24.482 1.712 1 89.86 329 ALA A C 1
ATOM 2615 O O . ALA A 1 329 ? 7.848 23.875 1.538 1 89.86 329 ALA A O 1
ATOM 2616 N N . LEU A 1 330 ? 8.931 25.793 1.852 1 89.63 330 LEU A N 1
ATOM 2617 C CA . LEU A 1 330 ? 7.738 26.596 2.099 1 89.63 330 LEU A CA 1
ATOM 2618 C C . LEU A 1 330 ? 6.733 26.44 0.963 1 89.63 330 LEU A C 1
ATOM 2620 O O . LEU A 1 330 ? 5.541 26.235 1.207 1 89.63 330 LEU A O 1
ATOM 2624 N N . PRO A 1 331 ? 7.22 26.429 -0.364 1 85.62 331 PRO A N 1
ATOM 2625 C CA . PRO A 1 331 ? 6.254 26.268 -1.454 1 85.62 331 PRO A CA 1
ATOM 2626 C C . PRO A 1 331 ? 5.604 24.886 -1.466 1 85.62 331 PRO A C 1
ATOM 2628 O O . PRO A 1 331 ? 4.535 24.709 -2.055 1 85.62 331 PRO A O 1
ATOM 2631 N N . HIS A 1 332 ? 6.167 23.934 -0.764 1 90.43 332 HIS A N 1
ATOM 2632 C CA . HIS A 1 332 ? 5.698 22.553 -0.812 1 90.43 332 HIS A CA 1
ATOM 2633 C C . HIS A 1 332 ? 5.136 22.115 0.536 1 90.43 332 HIS A C 1
ATOM 2635 O O . HIS A 1 332 ? 4.841 20.935 0.737 1 90.43 332 HIS A O 1
ATOM 2641 N N . LEU A 1 333 ? 4.974 23.001 1.408 1 92.18 333 LEU A N 1
ATOM 2642 C CA . LEU A 1 333 ? 4.609 22.652 2.777 1 92.18 333 LEU A CA 1
ATOM 2643 C C . LEU A 1 333 ? 3.239 21.983 2.82 1 92.18 333 LEU A C 1
ATOM 2645 O O . LEU A 1 333 ? 3.003 21.093 3.641 1 92.18 333 LEU A O 1
ATOM 2649 N N . SER A 1 334 ? 2.357 22.452 1.925 1 89.76 334 SER A N 1
ATOM 2650 C CA . SER A 1 334 ? 1.025 21.856 1.894 1 89.76 334 SER A CA 1
ATOM 2651 C C . SER A 1 334 ? 1.09 20.374 1.543 1 89.76 334 SER A C 1
ATOM 2653 O O . SER A 1 334 ? 0.372 19.56 2.127 1 89.76 334 SER A O 1
ATOM 2655 N N . LYS A 1 335 ? 1.945 20.026 0.668 1 91.51 335 LYS A N 1
ATOM 2656 C CA . LYS A 1 335 ? 2.132 18.638 0.257 1 91.51 335 LYS A CA 1
ATOM 2657 C C . LYS A 1 335 ? 2.916 17.855 1.306 1 91.51 335 LYS A C 1
ATOM 2659 O O . LYS A 1 335 ? 2.58 16.709 1.613 1 91.51 335 LYS A O 1
ATOM 2664 N N . LEU A 1 336 ? 3.851 18.448 1.884 1 93.51 336 LEU A N 1
ATOM 2665 C CA . LEU A 1 336 ? 4.719 17.817 2.873 1 93.51 336 LEU A CA 1
ATOM 2666 C C . LEU A 1 336 ? 3.934 17.45 4.128 1 93.51 336 LEU A C 1
ATOM 2668 O O . LEU A 1 336 ? 4.209 16.426 4.759 1 93.51 336 LEU A O 1
ATOM 2672 N N . THR A 1 337 ? 2.979 18.279 4.435 1 94.6 337 THR A N 1
ATOM 2673 C CA . THR A 1 337 ? 2.315 18.124 5.725 1 94.6 337 THR A CA 1
ATOM 2674 C C . THR A 1 337 ? 1.023 17.326 5.576 1 94.6 337 THR A C 1
ATOM 2676 O O . THR A 1 337 ? 0.26 17.186 6.534 1 94.6 337 THR A O 1
ATOM 2679 N N . LEU A 1 338 ? 0.787 16.841 4.399 1 93.91 338 LEU A N 1
ATOM 2680 C CA . LEU A 1 338 ? -0.433 16.067 4.197 1 93.91 338 LEU A CA 1
ATOM 2681 C C . LEU A 1 338 ? -0.484 14.876 5.148 1 93.91 338 LEU A C 1
ATOM 2683 O O . LEU A 1 338 ? 0.447 14.069 5.19 1 93.91 338 LEU A O 1
ATOM 2687 N N . GLY A 1 339 ? -1.535 14.819 5.966 1 93.6 339 GLY A N 1
ATOM 2688 C CA . GLY A 1 339 ? -1.736 13.717 6.893 1 93.6 339 GLY A CA 1
ATOM 2689 C C . GLY A 1 339 ? -1.1 13.955 8.25 1 93.6 339 GLY A C 1
ATOM 2690 O O . GLY A 1 339 ? -1.333 13.196 9.192 1 93.6 339 GLY A O 1
ATOM 2691 N N . SER A 1 340 ? -0.35 14.999 8.388 1 95.68 340 SER A N 1
ATOM 2692 C CA . SER A 1 340 ? 0.311 15.307 9.652 1 95.68 340 SER A CA 1
ATOM 2693 C C . SER A 1 340 ? -0.531 16.255 10.499 1 95.68 340 SER A C 1
ATOM 2695 O O . SER A 1 340 ? -1.391 16.966 9.975 1 95.68 340 SER A O 1
ATOM 2697 N N . ASP A 1 341 ? -0.26 16.217 11.786 1 95.71 341 ASP A N 1
ATOM 2698 C CA . ASP A 1 341 ? -1.022 17.022 12.735 1 95.71 341 ASP A CA 1
ATOM 2699 C C . ASP A 1 341 ? -0.144 18.097 13.373 1 95.71 341 ASP A C 1
ATOM 2701 O O . ASP A 1 341 ? -0.653 19.075 13.923 1 95.71 341 ASP A O 1
ATOM 2705 N N . VAL A 1 342 ? 1.163 17.872 13.3 1 96.77 342 VAL A N 1
ATOM 2706 C CA . VAL A 1 342 ? 2.157 18.771 13.876 1 96.77 342 VAL A CA 1
ATOM 2707 C C . VAL A 1 342 ? 3.383 18.837 12.968 1 96.77 342 VAL A C 1
ATOM 2709 O O . VAL A 1 342 ? 3.644 17.909 12.199 1 96.77 342 VAL A O 1
ATOM 2712 N N . ILE A 1 343 ? 4.081 19.964 12.972 1 97.14 343 ILE A N 1
ATOM 2713 C CA . ILE A 1 343 ? 5.343 20.086 12.25 1 97.14 343 ILE A CA 1
ATOM 2714 C C . ILE A 1 343 ? 6.491 20.26 13.242 1 97.14 343 ILE A C 1
ATOM 2716 O O . ILE A 1 343 ? 6.46 21.159 14.085 1 97.14 343 ILE A O 1
ATOM 2720 N N . GLU A 1 344 ? 7.371 19.399 13.14 1 97.56 344 GLU A N 1
ATOM 2721 C CA . GLU A 1 344 ? 8.55 19.507 13.994 1 97.56 344 GLU A CA 1
ATOM 2722 C C . GLU A 1 344 ? 9.645 20.331 13.321 1 97.56 344 GLU A C 1
ATOM 2724 O O . GLU A 1 344 ? 10.069 20.018 12.207 1 97.56 344 GLU A O 1
ATOM 2729 N N . LEU A 1 345 ? 10.036 21.342 13.961 1 97.31 345 LEU A N 1
ATOM 2730 C CA . LEU A 1 345 ? 11.204 22.114 13.55 1 97.31 345 LEU A CA 1
ATOM 2731 C C . LEU A 1 345 ? 12.459 21.624 14.264 1 97.31 345 LEU A C 1
ATOM 2733 O O . LEU A 1 345 ? 12.617 21.838 15.468 1 97.31 345 LEU A O 1
ATOM 2737 N N . ARG A 1 346 ? 13.245 21.003 13.558 1 96.14 346 ARG A N 1
ATOM 2738 C CA . ARG A 1 346 ? 14.534 20.556 14.075 1 96.14 346 ARG A CA 1
ATOM 2739 C C . ARG A 1 346 ? 15.557 21.686 14.044 1 96.14 346 ARG A C 1
ATOM 2741 O O . ARG A 1 346 ? 16.275 21.853 13.056 1 96.14 346 ARG A O 1
ATOM 2748 N N . VAL A 1 347 ? 15.642 22.347 15.166 1 97.26 347 VAL A N 1
ATOM 2749 C CA . VAL A 1 347 ? 16.478 23.539 15.267 1 97.26 347 VAL A CA 1
ATOM 2750 C C . VAL A 1 347 ? 17.951 23.147 15.184 1 97.26 347 VAL A C 1
ATOM 2752 O O . VAL A 1 347 ? 18.771 23.897 14.649 1 97.26 347 VAL A O 1
ATOM 2755 N N . ASP A 1 348 ? 18.268 21.978 15.675 1 95.34 348 ASP A N 1
ATOM 2756 C CA . ASP A 1 348 ? 19.641 21.482 15.693 1 95.34 348 ASP A CA 1
ATOM 2757 C C . ASP A 1 348 ? 20.163 21.257 14.276 1 95.34 348 ASP A C 1
ATOM 2759 O O . ASP A 1 348 ? 21.372 21.141 14.065 1 95.34 348 ASP A O 1
ATOM 2763 N N . LEU A 1 349 ? 19.293 21.21 13.301 1 94.24 349 LEU A N 1
ATOM 2764 C CA . LEU A 1 349 ? 19.702 20.964 11.923 1 94.24 349 LEU A CA 1
ATOM 2765 C C . LEU A 1 349 ? 19.819 22.274 11.149 1 94.24 349 LEU A C 1
ATOM 2767 O O . LEU A 1 349 ? 20.35 22.297 10.036 1 94.24 349 LEU A O 1
ATOM 2771 N N . LEU A 1 350 ? 19.334 23.375 11.68 1 94.37 350 LEU A N 1
ATOM 2772 C CA . LEU A 1 350 ? 19.339 24.66 10.989 1 94.37 350 LEU A CA 1
ATOM 2773 C C . LEU A 1 350 ? 20.753 25.224 10.899 1 94.37 350 LEU A C 1
ATOM 2775 O O . LEU A 1 350 ? 21.564 25.025 11.806 1 94.37 350 LEU A O 1
ATOM 2779 N N . LYS A 1 351 ? 20.958 25.826 9.742 1 90.36 351 LYS A N 1
ATOM 2780 C CA . LYS A 1 351 ? 22.234 26.496 9.51 1 90.36 351 LYS A CA 1
ATOM 2781 C C . LYS A 1 351 ? 22.023 27.933 9.04 1 90.36 351 LYS A C 1
ATOM 2783 O O . LYS A 1 351 ? 21.342 28.17 8.04 1 90.36 351 LYS A O 1
ATOM 2788 N N . ALA A 1 352 ? 22.492 28.816 9.836 1 85.53 352 ALA A N 1
ATOM 2789 C CA . ALA A 1 352 ? 22.419 30.209 9.403 1 85.53 352 ALA A CA 1
ATOM 2790 C C . ALA A 1 352 ? 23.265 30.441 8.155 1 85.53 352 ALA A C 1
ATOM 2792 O O . ALA A 1 352 ? 24.359 29.886 8.027 1 85.53 352 ALA A O 1
ATOM 2793 N N . PRO A 1 353 ? 22.647 31.287 7.098 1 76.89 353 PRO A N 1
ATOM 2794 C CA . PRO A 1 353 ? 23.449 31.583 5.908 1 76.89 353 PRO A CA 1
ATOM 2795 C C . PRO A 1 353 ? 24.796 32.217 6.248 1 76.89 353 PRO A C 1
ATOM 2797 O O . PRO A 1 353 ? 24.874 33.071 7.135 1 76.89 353 PRO A O 1
ATOM 2800 N N . GLU A 1 354 ? 25.785 31.744 5.647 1 67.89 354 GLU A N 1
ATOM 2801 C CA . GLU A 1 354 ? 27.131 32.268 5.86 1 67.89 354 GLU A CA 1
ATOM 2802 C C . GLU A 1 354 ? 27.223 33.736 5.453 1 67.89 354 GLU A C 1
ATOM 2804 O O . GLU A 1 354 ? 26.629 34.147 4.455 1 67.89 354 GLU A O 1
ATOM 2809 N N . ASN A 1 355 ? 27.798 34.632 6.186 1 62.87 355 ASN A N 1
ATOM 2810 C CA . ASN A 1 355 ? 28.104 36.023 5.871 1 62.87 355 ASN A CA 1
ATOM 2811 C C . ASN A 1 355 ? 26.843 36.882 5.842 1 62.87 355 ASN A C 1
ATOM 2813 O O . ASN A 1 355 ? 26.802 37.909 5.163 1 62.87 355 ASN A O 1
ATOM 2817 N N . SER A 1 356 ? 25.783 36.463 6.487 1 64.88 356 SER A N 1
ATOM 2818 C CA . SER A 1 356 ? 24.551 37.244 6.43 1 64.88 356 SER A CA 1
ATOM 2819 C C . SER A 1 356 ? 24.486 38.256 7.57 1 64.88 356 SER A C 1
ATOM 2821 O O . SER A 1 356 ? 23.686 39.193 7.529 1 64.88 356 SER A O 1
ATOM 2823 N N . GLY A 1 357 ? 25.5 38.201 8.66 1 66.68 357 GLY A N 1
ATOM 2824 C CA . GLY A 1 357 ? 25.436 39.077 9.82 1 66.68 357 GLY A CA 1
ATOM 2825 C C . GLY A 1 357 ? 24.278 38.758 10.745 1 66.68 357 GLY A C 1
ATOM 2826 O O . GLY A 1 357 ? 24.122 39.388 11.794 1 66.68 357 GLY A O 1
ATOM 2827 N N . ILE A 1 358 ? 23.438 37.768 10.483 1 77.01 358 ILE A N 1
ATOM 2828 C CA . ILE A 1 358 ? 22.308 37.386 11.324 1 77.01 358 ILE A CA 1
ATOM 2829 C C . ILE A 1 358 ? 22.753 36.337 12.341 1 77.01 358 ILE A C 1
ATOM 2831 O O . ILE A 1 358 ? 23.459 35.387 11.993 1 77.01 358 ILE A O 1
ATOM 2835 N N . SER A 1 359 ? 22.456 36.574 13.613 1 83.46 359 SER A N 1
ATOM 2836 C CA . SER A 1 359 ? 22.769 35.593 14.646 1 83.46 359 SER A CA 1
ATOM 2837 C C . SER A 1 359 ? 21.969 34.309 14.45 1 83.46 359 SER A C 1
ATOM 2839 O O . SER A 1 359 ? 20.924 34.316 13.796 1 83.46 359 SER A O 1
ATOM 2841 N N . PHE A 1 360 ? 22.475 33.223 15.032 1 90.6 360 PHE A N 1
ATOM 2842 C CA . PHE A 1 360 ? 21.758 31.958 14.924 1 90.6 360 PHE A CA 1
ATOM 2843 C C . PHE A 1 360 ? 20.38 32.06 15.568 1 90.6 360 PHE A C 1
ATOM 2845 O O . PHE A 1 360 ? 19.398 31.545 15.03 1 90.6 360 PHE A O 1
ATOM 2852 N N . ARG A 1 361 ? 20.323 32.699 16.655 1 91.45 361 ARG A N 1
ATOM 2853 C CA . ARG A 1 361 ? 19.042 32.891 17.326 1 91.45 361 ARG A CA 1
ATOM 2854 C C . ARG A 1 361 ? 18.045 33.595 16.411 1 91.45 361 ARG A C 1
ATOM 2856 O O . ARG A 1 361 ? 16.889 33.179 16.306 1 91.45 361 ARG A O 1
ATOM 2863 N N . ASP A 1 362 ? 18.507 34.678 15.763 1 88.94 362 ASP A N 1
ATOM 2864 C CA . ASP A 1 362 ? 17.623 35.444 14.89 1 88.94 362 ASP A CA 1
ATOM 2865 C C . ASP A 1 362 ? 17.189 34.614 13.684 1 88.94 362 ASP A C 1
ATOM 2867 O O . ASP A 1 362 ? 16.065 34.756 13.198 1 88.94 362 ASP A O 1
ATOM 2871 N N . HIS A 1 363 ? 18.174 33.84 13.253 1 91.46 363 HIS A N 1
ATOM 2872 C CA . HIS A 1 363 ? 17.826 32.952 12.149 1 91.46 363 HIS A CA 1
ATOM 2873 C C . HIS A 1 363 ? 16.729 31.973 12.555 1 91.46 363 HIS A C 1
ATOM 2875 O O . HIS A 1 363 ? 15.778 31.752 11.802 1 91.46 363 HIS A O 1
ATOM 2881 N N . VAL A 1 364 ? 16.87 31.384 13.701 1 95.32 364 VAL A N 1
ATOM 2882 C CA . VAL A 1 364 ? 15.872 30.437 14.187 1 95.32 364 VAL A CA 1
ATOM 2883 C C . VAL A 1 364 ? 14.526 31.14 14.344 1 95.32 364 VAL A C 1
ATOM 2885 O O . VAL A 1 364 ? 13.485 30.593 13.971 1 95.32 364 VAL A O 1
ATOM 2888 N N . ALA A 1 365 ? 14.539 32.329 14.867 1 93.89 365 ALA A N 1
ATOM 2889 C CA . ALA A 1 365 ? 13.316 33.109 15.032 1 93.89 365 ALA A CA 1
ATOM 2890 C C . ALA A 1 365 ? 12.616 33.32 13.692 1 93.89 365 ALA A C 1
ATOM 2892 O O . ALA A 1 365 ? 11.389 33.224 13.604 1 93.89 365 ALA A O 1
ATOM 2893 N N . GLN A 1 366 ? 13.423 33.614 12.728 1 91.37 366 GLN A N 1
ATOM 2894 C CA . GLN A 1 366 ? 12.878 33.803 11.388 1 91.37 366 GLN A CA 1
ATOM 2895 C C . GLN A 1 366 ? 12.255 32.513 10.861 1 91.37 366 GLN A C 1
ATOM 2897 O O . GLN A 1 366 ? 11.205 32.544 10.216 1 91.37 366 GLN A O 1
ATOM 2902 N N . GLN A 1 367 ? 12.944 31.441 11.132 1 94.08 367 GLN A N 1
ATOM 2903 C CA . GLN A 1 367 ? 12.441 30.147 10.682 1 94.08 367 GLN A CA 1
ATOM 2904 C C . GLN A 1 367 ? 11.094 29.827 11.324 1 94.08 367 GLN A C 1
ATOM 2906 O O . GLN A 1 367 ? 10.184 29.33 10.657 1 94.08 367 GLN A O 1
ATOM 2911 N N . VAL A 1 368 ? 10.978 30.079 12.595 1 95.78 368 VAL A N 1
ATOM 2912 C CA . VAL A 1 368 ? 9.729 29.857 13.316 1 95.78 368 VAL A CA 1
ATOM 2913 C C . VAL A 1 368 ? 8.622 30.715 12.71 1 95.78 368 VAL A C 1
ATOM 2915 O O . VAL A 1 368 ? 7.511 30.232 12.476 1 95.78 368 VAL A O 1
ATOM 2918 N N . SER A 1 369 ? 8.93 31.954 12.449 1 93.65 369 SER A N 1
ATOM 2919 C CA . SER A 1 369 ? 7.964 32.893 11.888 1 93.65 369 SER A CA 1
ATOM 2920 C C . SER A 1 369 ? 7.493 32.444 10.509 1 93.65 369 SER A C 1
ATOM 2922 O O . SER A 1 369 ? 6.297 32.484 10.212 1 93.65 369 SER A O 1
ATOM 2924 N N . LEU A 1 370 ? 8.455 32.012 9.694 1 91.47 370 LEU A N 1
ATOM 2925 C CA . LEU A 1 370 ? 8.126 31.558 8.347 1 91.47 370 LEU A CA 1
ATOM 2926 C C . LEU A 1 370 ? 7.245 30.315 8.392 1 91.47 370 LEU A C 1
ATOM 2928 O O . LEU A 1 370 ? 6.28 30.205 7.631 1 91.47 370 LEU A O 1
ATOM 2932 N N . LEU A 1 371 ? 7.558 29.44 9.253 1 93.64 371 LEU A N 1
ATOM 2933 C CA . LEU A 1 371 ? 6.78 28.211 9.369 1 93.64 371 LEU A CA 1
ATOM 2934 C C . LEU A 1 371 ? 5.354 28.512 9.818 1 93.64 371 LEU A C 1
ATOM 2936 O O . LEU A 1 371 ? 4.397 27.952 9.277 1 93.64 371 LEU A O 1
ATOM 2940 N N . ARG A 1 372 ? 5.222 29.337 10.758 1 93.39 372 ARG A N 1
ATOM 2941 C CA . ARG A 1 372 ? 3.912 29.705 11.284 1 93.39 372 ARG A CA 1
ATOM 2942 C C . ARG A 1 372 ? 3.07 30.399 10.219 1 93.39 372 ARG A C 1
ATOM 2944 O O . ARG A 1 372 ? 1.851 30.22 10.168 1 93.39 372 ARG A O 1
ATOM 2951 N N . ARG A 1 373 ? 3.694 31.139 9.427 1 90.44 373 ARG A N 1
ATOM 2952 C CA . ARG A 1 373 ? 3.009 31.906 8.392 1 90.44 373 ARG A CA 1
ATOM 2953 C C . ARG A 1 373 ? 2.51 30.995 7.275 1 90.44 373 ARG A C 1
ATOM 2955 O O . ARG A 1 373 ? 1.467 31.257 6.673 1 90.44 373 ARG A O 1
ATOM 2962 N N . HIS A 1 374 ? 3.222 29.944 7.066 1 90.38 374 HIS A N 1
ATOM 2963 C CA . HIS A 1 374 ? 2.937 29.162 5.868 1 90.38 374 HIS A CA 1
ATOM 2964 C C . HIS A 1 374 ? 2.214 27.865 6.216 1 90.38 374 HIS A C 1
ATOM 2966 O O . HIS A 1 374 ? 1.894 27.071 5.328 1 90.38 374 HIS A O 1
ATOM 2972 N N . SER A 1 375 ? 1.951 27.671 7.462 1 91.97 375 SER A N 1
ATOM 2973 C CA . SER A 1 375 ? 1.202 26.484 7.864 1 91.97 375 SER A CA 1
ATOM 2974 C C . SER A 1 375 ? 0.329 26.766 9.081 1 91.97 375 SER A C 1
ATOM 2976 O O . SER A 1 375 ? 0.725 27.517 9.975 1 91.97 375 SER A O 1
ATOM 2978 N N . ASP A 1 376 ? -0.757 26.12 9.11 1 90.13 376 ASP A N 1
ATOM 2979 C CA . ASP A 1 376 ? -1.654 26.267 10.252 1 90.13 376 ASP A CA 1
ATOM 2980 C C . ASP A 1 376 ? -1.41 25.171 11.287 1 90.13 376 ASP A C 1
ATOM 2982 O O . ASP A 1 376 ? -2.081 25.125 12.32 1 90.13 376 ASP A O 1
ATOM 2986 N N . LEU A 1 377 ? -0.462 24.32 11.102 1 94.55 377 LEU A N 1
ATOM 2987 C CA . LEU A 1 377 ? -0.18 23.24 12.042 1 94.55 377 LEU A CA 1
ATOM 2988 C C . LEU A 1 377 ? 0.682 23.737 13.197 1 94.55 377 LEU A C 1
ATOM 2990 O O . LEU A 1 377 ? 1.53 24.613 13.013 1 94.55 377 LEU A O 1
ATOM 2994 N N . PRO A 1 378 ? 0.468 23.184 14.331 1 96.09 378 PRO A N 1
ATOM 2995 C CA . PRO A 1 378 ? 1.336 23.535 15.458 1 96.09 378 PRO A CA 1
ATOM 2996 C C . PRO A 1 378 ? 2.796 23.16 15.219 1 96.09 378 PRO A C 1
ATOM 2998 O O . PRO A 1 378 ? 3.083 22.243 14.445 1 96.09 378 PRO A O 1
ATOM 3001 N N . ILE A 1 379 ? 3.661 23.879 15.861 1 97.59 379 ILE A N 1
ATOM 3002 C CA . ILE A 1 379 ? 5.096 23.658 15.719 1 97.59 379 ILE A CA 1
ATOM 3003 C C . ILE A 1 379 ? 5.623 22.897 16.934 1 97.59 379 ILE A C 1
ATOM 3005 O O . ILE A 1 379 ? 5.379 23.294 18.076 1 97.59 379 ILE A O 1
ATOM 3009 N N . LEU A 1 380 ? 6.213 21.813 16.715 1 98.25 380 LEU A N 1
ATOM 3010 C CA . LEU A 1 380 ? 7.025 21.114 17.705 1 98.25 380 LEU A CA 1
ATOM 3011 C C . LEU A 1 380 ? 8.489 21.529 17.598 1 98.25 380 LEU A C 1
ATOM 3013 O O . LEU A 1 380 ? 9.16 21.202 16.617 1 98.25 380 LEU A O 1
ATOM 3017 N N . TYR A 1 381 ? 8.917 22.289 18.593 1 98.16 381 TYR A N 1
ATOM 3018 C CA . TYR A 1 381 ? 10.259 22.857 18.639 1 98.16 381 TYR A CA 1
ATOM 3019 C C . TYR A 1 381 ? 11.231 21.905 19.326 1 98.16 381 TYR A C 1
ATOM 3021 O O . TYR A 1 381 ? 11.054 21.568 20.499 1 98.16 381 TYR A O 1
ATOM 3029 N N . THR A 1 382 ? 12.28 21.468 18.563 1 97.71 382 THR A N 1
ATOM 3030 C CA . THR A 1 382 ? 13.17 20.441 19.093 1 97.71 382 THR A CA 1
ATOM 3031 C C . THR A 1 382 ? 14.63 20.841 18.902 1 97.71 382 THR A C 1
ATOM 3033 O O . THR A 1 382 ? 15.022 21.284 17.821 1 97.71 382 THR A O 1
ATOM 3036 N N . VAL A 1 383 ? 15.376 20.757 19.967 1 97.21 383 VAL A N 1
ATOM 3037 C CA . VAL A 1 383 ? 16.833 20.843 19.926 1 97.21 383 VAL A CA 1
ATOM 3038 C C . VAL A 1 383 ? 17.442 19.536 20.429 1 97.21 383 VAL A C 1
ATOM 3040 O O . VAL A 1 383 ? 17.287 19.182 21.6 1 97.21 383 VAL A O 1
ATOM 3043 N N . ARG A 1 384 ? 18.036 18.865 19.548 1 94.59 384 ARG A N 1
ATOM 3044 C CA . ARG A 1 384 ? 18.555 17.546 19.895 1 94.59 384 ARG A CA 1
ATOM 3045 C C . ARG A 1 384 ? 20.074 17.504 19.769 1 94.59 384 ARG A C 1
ATOM 3047 O O . ARG A 1 384 ? 20.635 18.001 18.79 1 94.59 384 ARG A O 1
ATOM 3054 N N . SER A 1 385 ? 20.742 16.892 20.737 1 94.6 385 SER A N 1
ATOM 3055 C CA . SER A 1 385 ? 22.194 16.76 20.707 1 94.6 385 SER A CA 1
ATOM 3056 C C . SER A 1 385 ? 22.622 15.551 19.881 1 94.6 385 SER A C 1
ATOM 3058 O O . SER A 1 385 ? 21.786 14.741 19.478 1 94.6 385 SER A O 1
ATOM 3060 N N . VAL A 1 386 ? 23.869 15.355 19.651 1 92.85 386 VAL A N 1
ATOM 3061 C CA . VAL A 1 386 ? 24.429 14.263 18.863 1 92.85 386 VAL A CA 1
ATOM 3062 C C . VAL A 1 386 ? 24.141 12.929 19.549 1 92.85 386 VAL A C 1
ATOM 3064 O O . VAL A 1 386 ? 23.715 11.97 18.901 1 92.85 386 VAL A O 1
ATOM 3067 N N . SER A 1 387 ? 24.33 12.886 20.877 1 89.57 387 SER A N 1
ATOM 3068 C CA . SER A 1 387 ? 24.123 11.647 21.62 1 89.57 387 SER A CA 1
ATOM 3069 C C . SER A 1 387 ? 22.653 11.243 21.624 1 89.57 387 SER A C 1
ATOM 3071 O O . SER A 1 387 ? 22.323 10.082 21.877 1 89.57 387 SER A O 1
ATOM 3073 N N . GLN A 1 388 ? 21.831 12.214 21.301 1 88.66 388 GLN A N 1
ATOM 3074 C CA . GLN A 1 388 ? 20.394 11.965 21.262 1 88.66 388 GLN A CA 1
ATOM 3075 C C . GLN A 1 388 ? 19.914 11.741 19.831 1 88.66 388 GLN A C 1
ATOM 3077 O O . GLN A 1 388 ? 18.709 11.698 19.574 1 88.66 388 GLN A O 1
ATOM 3082 N N . GLY A 1 389 ? 20.817 11.76 18.884 1 87.3 389 GLY A N 1
ATOM 3083 C CA . GLY A 1 389 ? 20.453 11.548 17.492 1 87.3 389 GLY A CA 1
ATOM 3084 C C . GLY A 1 389 ? 20.291 12.841 16.715 1 87.3 389 GLY A C 1
ATOM 3085 O O . GLY A 1 389 ? 19.66 12.86 15.655 1 87.3 389 GLY A O 1
ATOM 3086 N N . GLY A 1 390 ? 20.745 13.936 17.266 1 91.87 390 GLY A N 1
ATOM 3087 C CA . GLY A 1 390 ? 20.693 15.22 16.585 1 91.87 390 GLY A CA 1
ATOM 3088 C C . GLY A 1 390 ? 22.063 15.758 16.22 1 91.87 390 GLY A C 1
ATOM 3089 O O . GLY A 1 390 ? 22.984 14.987 15.94 1 91.87 390 GLY A O 1
ATOM 3090 N N . GLN A 1 391 ? 22.118 17.041 16.04 1 93.64 391 GLN A N 1
ATOM 3091 C CA . GLN A 1 391 ? 23.372 17.613 15.562 1 93.64 391 GLN A CA 1
ATOM 3092 C C . GLN A 1 391 ? 23.882 18.693 16.512 1 93.64 391 GLN A C 1
ATOM 3094 O O . GLN A 1 391 ? 24.971 19.236 16.317 1 93.64 391 GLN A O 1
ATOM 3099 N N . TRP A 1 392 ? 23.09 19.041 17.636 1 95.52 392 TRP A N 1
ATOM 3100 C CA . TRP A 1 392 ? 23.584 20.008 18.611 1 95.52 392 TRP A CA 1
ATOM 3101 C C . TRP A 1 392 ? 24.726 19.418 19.432 1 95.52 392 TRP A C 1
ATOM 3103 O O . TRP A 1 392 ? 24.661 18.262 19.857 1 95.52 392 TRP A O 1
ATOM 3113 N N . PRO A 1 393 ? 25.722 20.104 19.713 1 93.14 393 PRO A N 1
ATOM 3114 C CA . PRO A 1 393 ? 26.852 19.551 20.463 1 93.14 393 PRO A CA 1
ATOM 3115 C C . PRO A 1 393 ? 26.478 19.166 21.893 1 93.14 393 PRO A C 1
ATOM 3117 O O . PRO A 1 393 ? 25.884 19.968 22.618 1 93.14 393 PRO A O 1
ATOM 3120 N N . ASP A 1 394 ? 26.877 18.115 22.323 1 91.96 394 ASP A N 1
ATOM 3121 C CA . ASP A 1 394 ? 26.553 17.595 23.648 1 91.96 394 ASP A CA 1
ATOM 3122 C C . ASP A 1 394 ? 27.143 18.479 24.744 1 91.96 394 ASP A C 1
ATOM 3124 O O . ASP A 1 394 ? 26.576 18.586 25.834 1 91.96 394 ASP A O 1
ATOM 3128 N N . LYS A 1 395 ? 28.171 19.125 24.439 1 89.86 395 LYS A N 1
ATOM 3129 C CA . LYS A 1 395 ? 28.896 19.903 25.439 1 89.86 395 LYS A CA 1
ATOM 3130 C C . LYS A 1 395 ? 28.252 21.27 25.645 1 89.86 395 LYS A C 1
ATOM 3132 O O . LYS A 1 395 ? 28.508 21.939 26.649 1 89.86 395 LYS A O 1
ATOM 3137 N N . ASP A 1 396 ? 27.471 21.719 24.715 1 92.59 396 ASP A N 1
ATOM 3138 C CA . ASP A 1 396 ? 26.86 23.04 24.821 1 92.59 396 ASP A CA 1
ATOM 3139 C C . ASP A 1 396 ? 25.456 22.95 25.416 1 92.59 396 ASP A C 1
ATOM 3141 O O . ASP A 1 396 ? 24.477 23.329 24.769 1 92.59 396 ASP A O 1
ATOM 3145 N N . VAL A 1 397 ? 25.374 22.637 26.648 1 91.82 397 VAL A N 1
ATOM 3146 C CA . VAL A 1 397 ? 24.11 22.493 27.363 1 91.82 397 VAL A CA 1
ATOM 3147 C C . VAL A 1 397 ? 23.464 23.864 27.551 1 91.82 397 VAL A C 1
ATOM 3149 O O . VAL A 1 397 ? 22.248 24.01 27.404 1 91.82 397 VAL A O 1
ATOM 3152 N N . HIS A 1 398 ? 24.257 24.896 27.857 1 90.14 398 HIS A N 1
ATOM 3153 C CA . HIS A 1 398 ? 23.739 26.241 28.081 1 90.14 398 HIS A CA 1
ATOM 3154 C C . HIS A 1 398 ? 23.081 26.794 26.821 1 90.14 398 HIS A C 1
ATOM 3156 O O . HIS A 1 398 ? 22.017 27.415 26.893 1 90.14 398 HIS A O 1
ATOM 3162 N N . GLY A 1 399 ? 23.841 26.587 25.69 1 93.63 399 GLY A N 1
ATOM 3163 C CA . GLY A 1 399 ? 23.259 27.021 24.429 1 93.63 399 GLY A CA 1
ATOM 3164 C C . GLY A 1 399 ? 21.934 26.348 24.122 1 93.63 399 GLY A C 1
ATOM 3165 O O . GLY A 1 399 ? 21.005 26.991 23.63 1 93.63 399 GLY A O 1
ATOM 3166 N N . MET A 1 400 ? 21.873 25.147 24.431 1 95.32 400 MET A N 1
ATOM 3167 C CA . MET A 1 400 ? 20.649 24.389 24.187 1 95.32 400 MET A CA 1
ATOM 3168 C C . MET A 1 400 ? 19.502 24.919 25.042 1 95.32 400 MET A C 1
ATOM 3170 O O . MET A 1 400 ? 18.398 25.137 24.54 1 95.32 400 MET A O 1
ATOM 3174 N N . VAL A 1 401 ? 19.78 25.117 26.299 1 95.2 401 VAL A N 1
ATOM 3175 C CA . VAL A 1 401 ? 18.765 25.584 27.238 1 95.2 401 VAL A CA 1
ATOM 3176 C C . VAL A 1 401 ? 18.282 26.974 26.828 1 95.2 401 VAL A C 1
ATOM 3178 O O . VAL A 1 401 ? 17.085 27.264 26.889 1 95.2 401 VAL A O 1
ATOM 3181 N N . SER A 1 402 ? 19.204 27.793 26.39 1 94.74 402 SER A N 1
ATOM 3182 C CA . SER A 1 402 ? 18.841 29.128 25.926 1 94.74 402 SER A CA 1
ATOM 3183 C C . SER A 1 402 ? 17.901 29.059 24.726 1 94.74 402 SER A C 1
ATOM 3185 O O . SER A 1 402 ? 16.938 29.824 24.641 1 94.74 402 SER A O 1
ATOM 3187 N N . LEU A 1 403 ? 18.175 28.162 23.857 1 96.23 403 LEU A N 1
ATOM 3188 C CA . LEU A 1 403 ? 17.335 27.999 22.676 1 96.23 403 LEU A CA 1
ATOM 3189 C C . LEU A 1 403 ? 15.942 27.513 23.062 1 96.23 403 LEU A C 1
ATOM 3191 O O . LEU A 1 403 ? 14.948 27.919 22.455 1 96.23 403 LEU A O 1
ATOM 3195 N N . LEU A 1 404 ? 15.924 26.607 23.979 1 97.55 404 LEU A N 1
ATOM 3196 C CA . LEU A 1 404 ? 14.629 26.118 24.441 1 97.55 404 LEU A CA 1
ATOM 3197 C C . LEU A 1 404 ? 13.793 27.256 25.017 1 97.55 404 LEU A C 1
ATOM 3199 O O . LEU A 1 404 ? 12.595 27.352 24.743 1 97.55 404 LEU A O 1
ATOM 3203 N N . LYS A 1 405 ? 14.428 28.108 25.76 1 95.74 405 LYS A N 1
ATOM 3204 C CA . LYS A 1 405 ? 13.738 29.265 26.323 1 95.74 405 LYS A CA 1
ATOM 3205 C C . LYS A 1 405 ? 13.263 30.21 25.223 1 95.74 405 LYS A C 1
ATOM 3207 O O . LYS A 1 405 ? 12.166 30.767 25.307 1 95.74 405 LYS A O 1
ATOM 3212 N N . ASP A 1 406 ? 14.088 30.381 24.221 1 96.08 406 ASP A N 1
ATOM 3213 C CA . ASP A 1 406 ? 13.699 31.204 23.08 1 96.08 406 ASP A CA 1
ATOM 3214 C C . ASP A 1 406 ? 12.436 30.661 22.416 1 96.08 406 ASP A C 1
ATOM 3216 O O . ASP A 1 406 ? 11.551 31.428 22.031 1 96.08 406 ASP A O 1
ATOM 3220 N N . GLY A 1 407 ? 12.403 29.335 22.241 1 96.98 407 GLY A N 1
ATOM 3221 C CA . GLY A 1 407 ? 11.217 28.721 21.665 1 96.98 407 GLY A CA 1
ATOM 3222 C C . GLY A 1 407 ? 9.943 29.063 22.415 1 96.98 407 GLY A C 1
ATOM 3223 O O . GLY A 1 407 ? 8.909 29.332 21.801 1 96.98 407 GLY A O 1
ATOM 3224 N N . LEU A 1 408 ? 10.054 29.075 23.7 1 96.04 408 LEU A N 1
ATOM 3225 C CA . LEU A 1 408 ? 8.912 29.427 24.537 1 96.04 408 LEU A CA 1
ATOM 3226 C C . LEU A 1 408 ? 8.52 30.887 24.335 1 96.04 408 LEU A C 1
ATOM 3228 O O . LEU A 1 408 ? 7.332 31.212 24.269 1 96.04 408 LEU A O 1
ATOM 3232 N N . GLU A 1 409 ? 9.52 31.716 24.207 1 95.01 409 GLU A N 1
ATOM 3233 C CA . GLU A 1 409 ? 9.278 33.138 23.985 1 95.01 409 GLU A CA 1
ATOM 3234 C C . GLU A 1 409 ? 8.604 33.38 22.637 1 95.01 409 GLU A C 1
ATOM 3236 O O . GLU A 1 409 ? 7.842 34.336 22.481 1 95.01 409 GLU A O 1
ATOM 3241 N N . TRP A 1 410 ? 8.898 32.556 21.722 1 96.16 410 TRP A N 1
ATOM 3242 C CA . TRP A 1 410 ? 8.313 32.693 20.392 1 96.16 410 TRP A CA 1
ATOM 3243 C C . TRP A 1 410 ? 6.942 32.028 20.329 1 96.16 410 TRP A C 1
ATOM 3245 O O . TRP A 1 410 ? 6.32 31.973 19.265 1 96.16 410 TRP A O 1
ATOM 3255 N N . GLY A 1 411 ? 6.472 31.489 21.412 1 95.02 411 GLY A N 1
ATOM 3256 C CA . GLY A 1 411 ? 5.124 30.951 21.507 1 95.02 411 GLY A CA 1
ATOM 3257 C C . GLY A 1 411 ? 4.916 29.709 20.661 1 95.02 411 GLY A C 1
ATOM 3258 O O . GLY A 1 411 ? 3.928 29.607 19.931 1 95.02 411 GLY A O 1
ATOM 3259 N N . VAL A 1 412 ? 5.86 28.725 20.691 1 96.44 412 VAL A N 1
ATOM 3260 C CA . VAL A 1 412 ? 5.661 27.463 19.986 1 96.44 412 VAL A CA 1
ATOM 3261 C C . VAL A 1 412 ? 4.621 26.62 20.721 1 96.44 412 VAL A C 1
ATOM 3263 O O . VAL A 1 412 ? 4.452 26.751 21.936 1 96.44 412 VAL A O 1
ATOM 3266 N N . GLU A 1 413 ? 3.954 25.824 20.054 1 95.82 413 GLU A N 1
ATOM 3267 C CA . GLU A 1 413 ? 2.857 25.06 20.638 1 95.82 413 GLU A CA 1
ATOM 3268 C C . GLU A 1 413 ? 3.377 23.852 21.413 1 95.82 413 GLU A C 1
ATOM 3270 O O . GLU A 1 413 ? 2.812 23.479 22.444 1 95.82 413 GLU A O 1
ATOM 3275 N N . TYR A 1 414 ? 4.443 23.182 20.9 1 96.96 414 TYR A N 1
ATOM 3276 C CA . TYR A 1 414 ? 5.091 22.05 21.553 1 96.96 414 TYR A CA 1
ATOM 3277 C C . TYR A 1 414 ? 6.58 22.312 21.749 1 96.96 414 TYR A C 1
ATOM 3279 O O . TYR A 1 414 ? 7.231 22.905 20.886 1 96.96 414 TYR A O 1
ATOM 3287 N N . LEU A 1 415 ? 7.063 21.906 22.876 1 97.8 415 LEU A N 1
ATOM 3288 C CA . LEU A 1 415 ? 8.496 21.964 23.144 1 97.8 415 LEU A CA 1
ATOM 3289 C C . LEU A 1 415 ? 9.023 20.601 23.58 1 97.8 415 LEU A C 1
ATOM 3291 O O . LEU A 1 415 ? 8.492 19.995 24.514 1 97.8 415 LEU A O 1
ATOM 3295 N N . ASP A 1 416 ? 9.963 20.137 22.908 1 97.83 416 ASP A N 1
ATOM 3296 C CA . ASP A 1 416 ? 10.606 18.868 23.232 1 97.83 416 ASP A CA 1
ATOM 3297 C C . ASP A 1 416 ? 11.768 19.072 24.201 1 97.83 416 ASP A C 1
ATOM 3299 O O . ASP A 1 416 ? 12.742 19.753 23.875 1 97.83 416 ASP A O 1
ATOM 3303 N N . VAL A 1 417 ? 11.698 18.471 25.353 1 96.98 417 VAL A N 1
ATOM 3304 C CA . VAL A 1 417 ? 12.722 18.617 26.382 1 96.98 417 VAL A CA 1
ATOM 3305 C C . VAL A 1 417 ? 13.305 17.249 26.728 1 96.98 417 VAL A C 1
ATOM 3307 O O . VAL A 1 417 ? 12.589 16.363 27.199 1 96.98 417 VAL A O 1
ATOM 3310 N N . GLU A 1 418 ? 14.537 17.13 26.54 1 94.85 418 GLU A N 1
ATOM 3311 C CA . GLU A 1 418 ? 15.216 15.881 26.873 1 94.85 418 GLU A CA 1
ATOM 3312 C C . GLU A 1 418 ? 15.424 15.75 28.379 1 94.85 418 GLU A C 1
ATOM 3314 O O . GLU A 1 418 ? 15.964 16.656 29.017 1 94.85 418 GLU A O 1
ATOM 3319 N N . VAL A 1 419 ? 15.096 14.638 28.923 1 93.9 419 VAL A N 1
ATOM 3320 C CA . VAL A 1 419 ? 15.125 14.462 30.371 1 93.9 419 VAL A CA 1
ATOM 3321 C C . VAL A 1 419 ? 16.557 14.201 30.832 1 93.9 419 VAL A C 1
ATOM 3323 O O . VAL A 1 419 ? 16.853 14.264 32.028 1 93.9 419 VAL A O 1
ATOM 3326 N N . GLY A 1 420 ? 17.438 14.064 29.927 1 88.36 420 GLY A N 1
ATOM 3327 C CA . GLY A 1 420 ? 18.837 13.87 30.274 1 88.36 420 GLY A CA 1
ATOM 3328 C C . GLY A 1 420 ? 19.542 15.158 30.652 1 88.36 420 GLY A C 1
ATOM 3329 O O . GLY A 1 420 ? 20.661 15.13 31.17 1 88.36 420 GLY A O 1
ATOM 3330 N N . LEU A 1 421 ? 18.908 16.339 30.504 1 90.98 421 LEU A N 1
ATOM 3331 C CA . LEU A 1 421 ? 19.45 17.629 30.917 1 90.98 421 LEU A CA 1
ATOM 3332 C C . LEU A 1 421 ? 19.467 17.75 32.437 1 90.98 421 LEU A C 1
ATOM 3334 O O . LEU A 1 421 ? 18.696 17.077 33.126 1 90.98 421 LEU A O 1
ATOM 3338 N N . PRO A 1 422 ? 20.362 18.576 32.922 1 90.9 422 PRO A N 1
ATOM 3339 C CA . PRO A 1 422 ? 20.344 18.8 34.37 1 90.9 422 PRO A CA 1
ATOM 3340 C C . PRO A 1 422 ? 18.989 19.291 34.875 1 90.9 422 PRO A C 1
ATOM 3342 O O . PRO A 1 422 ? 18.345 20.116 34.222 1 90.9 422 PRO A O 1
ATOM 3345 N N . ARG A 1 423 ? 18.557 18.788 35.958 1 92.7 423 ARG A N 1
ATOM 3346 C CA . ARG A 1 423 ? 17.226 19.053 36.493 1 92.7 423 ARG A CA 1
ATOM 3347 C C . ARG A 1 423 ? 17.004 20.549 36.695 1 92.7 423 ARG A C 1
ATOM 3349 O O . ARG A 1 423 ? 15.916 21.062 36.425 1 92.7 423 ARG A O 1
ATOM 3356 N N . SER A 1 424 ? 18.004 21.234 37.152 1 91.92 424 SER A N 1
ATOM 3357 C CA . SER A 1 424 ? 17.888 22.671 37.38 1 91.92 424 SER A CA 1
ATOM 3358 C C . SER A 1 424 ? 17.573 23.413 36.085 1 91.92 424 SER A C 1
ATOM 3360 O O . SER A 1 424 ? 16.762 24.34 36.077 1 91.92 424 SER A O 1
ATOM 3362 N N . ASP A 1 425 ? 18.212 23.035 35.047 1 93.8 425 ASP A N 1
ATOM 3363 C CA . ASP A 1 425 ? 17.986 23.644 33.74 1 93.8 425 ASP A CA 1
ATOM 3364 C C . ASP A 1 425 ? 16.574 23.357 33.237 1 93.8 425 ASP A C 1
ATOM 3366 O O . ASP A 1 425 ? 15.911 24.243 32.691 1 93.8 425 ASP A O 1
ATOM 3370 N N . ILE A 1 426 ? 16.126 22.147 33.463 1 95.1 426 ILE A N 1
ATOM 3371 C CA . ILE A 1 426 ? 14.782 21.761 33.05 1 95.1 426 ILE A CA 1
ATOM 3372 C C . ILE A 1 426 ? 13.75 22.598 33.802 1 95.1 426 ILE A C 1
ATOM 3374 O O . ILE A 1 426 ? 12.804 23.115 33.202 1 95.1 426 ILE A O 1
ATOM 3378 N N . ASP A 1 427 ? 13.953 22.727 35.058 1 93.71 427 ASP A N 1
ATOM 3379 C CA . ASP A 1 427 ? 13.023 23.49 35.885 1 93.71 427 ASP A CA 1
ATOM 3380 C C . ASP A 1 427 ? 12.954 24.947 35.433 1 93.71 427 ASP A C 1
ATOM 3382 O O . ASP A 1 427 ? 11.881 25.555 35.444 1 93.71 427 ASP A O 1
ATOM 3386 N N . GLU A 1 428 ? 14.081 25.435 35.096 1 91.63 428 GLU A N 1
ATOM 3387 C CA . GLU A 1 428 ? 14.127 26.807 34.598 1 91.63 428 GLU A CA 1
ATOM 3388 C C . GLU A 1 428 ? 13.315 26.955 33.314 1 91.63 428 GLU A C 1
ATOM 3390 O O . GLU A 1 428 ? 12.594 27.94 33.14 1 91.63 428 GLU A O 1
ATOM 3395 N N . VAL A 1 429 ? 13.47 26.06 32.42 1 94.63 429 VAL A N 1
ATOM 3396 C CA . VAL A 1 429 ? 12.728 26.07 31.163 1 94.63 429 VAL A CA 1
ATOM 3397 C C . VAL A 1 429 ? 11.234 25.929 31.445 1 94.63 429 VAL A C 1
ATOM 3399 O O . VAL A 1 429 ? 10.421 26.683 30.905 1 94.63 429 VAL A O 1
ATOM 3402 N N . LEU A 1 430 ? 10.871 25.073 32.325 1 94.19 430 LEU A N 1
ATOM 3403 C CA . LEU A 1 430 ? 9.472 24.756 32.591 1 94.19 430 LEU A CA 1
ATOM 3404 C C . LEU A 1 430 ? 8.78 25.909 33.31 1 94.19 430 LEU A C 1
ATOM 3406 O O . LEU A 1 430 ? 7.563 26.074 33.2 1 94.19 430 LEU A O 1
ATOM 3410 N N . ALA A 1 431 ? 9.535 26.649 33.99 1 89.53 431 ALA A N 1
ATOM 3411 C CA . ALA A 1 431 ? 8.979 27.811 34.68 1 89.53 431 ALA A CA 1
ATOM 3412 C C . ALA A 1 431 ? 8.423 28.825 33.684 1 89.53 431 ALA A C 1
ATOM 3414 O O . ALA A 1 431 ? 7.511 29.589 34.011 1 89.53 431 ALA A O 1
ATOM 3415 N N . GLN A 1 432 ? 8.892 28.799 32.509 1 89.54 432 GLN A N 1
ATOM 3416 C CA . GLN A 1 432 ? 8.491 29.758 31.485 1 89.54 432 GLN A CA 1
ATOM 3417 C C . GLN A 1 432 ? 7.597 29.102 30.437 1 89.54 432 GLN A C 1
ATOM 3419 O O . GLN A 1 432 ? 7.377 29.663 29.361 1 89.54 432 GLN A O 1
ATOM 3424 N N . ARG A 1 433 ? 7.067 27.949 30.624 1 90.68 433 ARG A N 1
ATOM 3425 C CA . ARG A 1 433 ? 6.445 27.149 29.574 1 90.68 433 ARG A CA 1
ATOM 3426 C C . ARG A 1 433 ? 5.146 27.788 29.096 1 90.68 433 ARG A C 1
ATOM 3428 O O . ARG A 1 433 ? 4.726 27.575 27.957 1 90.68 433 ARG A O 1
ATOM 3435 N N . GLY A 1 434 ? 4.448 28.664 29.995 1 88.46 434 GLY A N 1
ATOM 3436 C CA . GLY A 1 434 ? 3.161 29.221 29.609 1 88.46 434 GLY A CA 1
ATOM 3437 C C . GLY A 1 434 ? 2.161 28.166 29.173 1 88.46 434 GLY A C 1
ATOM 3438 O O . GLY A 1 434 ? 1.921 27.196 29.894 1 88.46 434 GLY A O 1
ATOM 3439 N N . ASN A 1 435 ? 1.659 28.247 27.97 1 90.71 435 ASN A N 1
ATOM 3440 C CA . ASN A 1 435 ? 0.646 27.337 27.446 1 90.71 435 ASN A CA 1
ATOM 3441 C C . ASN A 1 435 ? 1.247 26.333 26.466 1 90.71 435 ASN A C 1
ATOM 3443 O O . ASN A 1 435 ? 0.518 25.598 25.799 1 90.71 435 ASN A O 1
ATOM 3447 N N . THR A 1 436 ? 2.553 26.303 26.411 1 93.83 436 THR A N 1
ATOM 3448 C CA . THR A 1 436 ? 3.248 25.365 25.536 1 93.83 436 THR A CA 1
ATOM 3449 C C . THR A 1 436 ? 3.146 23.943 26.079 1 93.83 436 THR A C 1
ATOM 3451 O O . THR A 1 436 ? 3.292 23.72 27.282 1 93.83 436 THR A O 1
ATOM 3454 N N . VAL A 1 437 ? 2.812 22.977 25.234 1 94.41 437 VAL A N 1
ATOM 3455 C CA . VAL A 1 437 ? 2.766 21.565 25.6 1 94.41 437 VAL A CA 1
ATOM 3456 C C . VAL A 1 437 ? 4.185 21.008 25.689 1 94.41 437 VAL A C 1
ATOM 3458 O O . VAL A 1 437 ? 4.964 21.122 24.74 1 94.41 437 VAL A O 1
ATOM 3461 N N . ILE A 1 438 ? 4.499 20.43 26.808 1 96.41 438 ILE A N 1
ATOM 3462 C CA . ILE A 1 438 ? 5.856 19.947 27.034 1 96.41 438 ILE A CA 1
ATOM 3463 C C . ILE A 1 438 ? 5.933 18.456 26.715 1 96.41 438 ILE A C 1
ATOM 3465 O O . ILE A 1 438 ? 5.163 17.658 27.256 1 96.41 438 ILE A O 1
ATOM 3469 N N . VAL A 1 439 ? 6.813 18.084 25.848 1 97.36 439 VAL A N 1
ATOM 3470 C CA . VAL A 1 439 ? 7.118 16.691 25.538 1 97.36 439 VAL A CA 1
ATOM 3471 C C . VAL A 1 439 ? 8.425 16.286 26.215 1 97.36 439 VAL A C 1
ATOM 3473 O O . VAL A 1 439 ? 9.498 16.772 25.848 1 97.36 439 VAL A O 1
ATOM 3476 N N . ALA A 1 440 ? 8.342 15.454 27.216 1 97.78 440 ALA A N 1
ATOM 3477 C CA . ALA A 1 440 ? 9.537 14.918 27.862 1 97.78 440 ALA A CA 1
ATOM 3478 C C . ALA A 1 440 ? 10.083 13.717 27.095 1 97.78 440 ALA A C 1
ATOM 3480 O O . ALA A 1 440 ? 9.429 12.675 27.013 1 97.78 440 ALA A O 1
ATOM 3481 N N . SER A 1 441 ? 11.282 13.841 26.619 1 97.15 441 SER A N 1
ATOM 3482 C CA . SER A 1 441 ? 11.771 12.805 25.714 1 97.15 441 SER A CA 1
ATOM 3483 C C . SER A 1 441 ? 13.043 12.158 26.251 1 97.15 441 SER A C 1
ATOM 3485 O O . SER A 1 441 ? 13.767 12.764 27.044 1 97.15 441 SER A O 1
ATOM 3487 N N . TRP A 1 442 ? 13.204 10.937 25.907 1 96.34 442 TRP A N 1
ATOM 3488 C CA . TRP A 1 442 ? 14.419 10.171 26.161 1 96.34 442 TRP A CA 1
ATOM 3489 C C . TRP A 1 442 ? 14.733 9.244 24.991 1 96.34 442 TRP A C 1
ATOM 3491 O O . TRP A 1 442 ? 13.836 8.598 24.445 1 96.34 442 TRP A O 1
ATOM 3501 N N . HIS A 1 443 ? 16.025 9.156 24.557 1 94.9 443 HIS A N 1
ATOM 3502 C CA . HIS A 1 443 ? 16.431 8.381 23.391 1 94.9 443 HIS A CA 1
ATOM 3503 C C . HIS A 1 443 ? 17.52 7.375 23.75 1 94.9 443 HIS A C 1
ATOM 3505 O O . HIS A 1 443 ? 18.573 7.752 24.269 1 94.9 443 HIS A O 1
ATOM 3511 N N . ASP A 1 444 ? 17.294 6.136 23.507 1 92.93 444 ASP A N 1
ATOM 3512 C CA . ASP A 1 444 ? 18.325 5.103 23.535 1 92.93 444 ASP A CA 1
ATOM 3513 C C . ASP A 1 444 ? 18.795 4.759 22.124 1 92.93 444 ASP A C 1
ATOM 3515 O O . ASP A 1 444 ? 18.337 3.78 21.532 1 92.93 444 ASP A O 1
ATOM 3519 N N . CYS A 1 445 ? 19.785 5.361 21.573 1 87.2 445 CYS A N 1
ATOM 3520 C CA . CYS A 1 445 ? 20.238 5.198 20.196 1 87.2 445 CYS A CA 1
ATOM 3521 C C . CYS A 1 445 ? 21.085 3.94 20.046 1 87.2 445 CYS A C 1
ATOM 3523 O O . CYS A 1 445 ? 21.299 3.461 18.931 1 87.2 445 CYS A O 1
ATOM 3525 N N . THR A 1 446 ? 21.5 3.311 21.141 1 85.88 446 THR A N 1
ATOM 3526 C CA . THR A 1 446 ? 22.394 2.16 21.072 1 85.88 446 THR A CA 1
ATOM 3527 C C . THR A 1 446 ? 21.605 0.857 21.171 1 85.88 446 THR A C 1
ATOM 3529 O O . THR A 1 446 ? 22.121 -0.213 20.841 1 85.88 446 THR A O 1
ATOM 3532 N N . GLY A 1 447 ? 20.475 0.932 21.674 1 88.14 447 GLY A N 1
ATOM 3533 C CA . GLY A 1 447 ? 19.652 -0.26 21.803 1 88.14 447 GLY A CA 1
ATOM 3534 C C . GLY A 1 447 ? 20.057 -1.141 22.97 1 88.14 447 GLY A C 1
ATOM 3535 O O . GLY A 1 447 ? 19.951 -2.367 22.895 1 88.14 447 GLY A O 1
ATOM 3536 N N . THR A 1 448 ? 20.521 -0.621 24.023 1 89.13 448 THR A N 1
ATOM 3537 C CA . THR A 1 448 ? 21.035 -1.374 25.161 1 89.13 448 THR A CA 1
ATOM 3538 C C . THR A 1 448 ? 19.944 -1.584 26.208 1 89.13 448 THR A C 1
ATOM 3540 O O . THR A 1 448 ? 20.069 -2.449 27.077 1 89.13 448 THR A O 1
ATOM 3543 N N . VAL A 1 449 ? 18.903 -0.824 26.163 1 93.11 449 VAL A N 1
ATOM 3544 C CA . VAL A 1 449 ? 17.853 -0.905 27.173 1 93.11 449 VAL A CA 1
ATOM 3545 C C . VAL A 1 449 ? 16.63 -1.61 26.593 1 93.11 449 VAL A C 1
ATOM 3547 O O . VAL A 1 449 ? 16.073 -1.17 25.584 1 93.11 449 VAL A O 1
ATOM 3550 N N . ARG A 1 450 ? 16.209 -2.608 27.276 1 93.55 450 ARG A N 1
ATOM 3551 C CA . ARG A 1 450 ? 15.025 -3.352 26.861 1 93.55 450 ARG A CA 1
ATOM 3552 C C . ARG A 1 450 ? 13.755 -2.715 27.417 1 93.55 450 ARG A C 1
ATOM 3554 O O . ARG A 1 450 ? 13.747 -2.215 28.543 1 93.55 450 ARG A O 1
ATOM 3561 N N . TRP A 1 451 ? 12.671 -2.807 26.736 1 96.59 451 TRP A N 1
ATOM 3562 C CA . TRP A 1 451 ? 11.403 -2.205 27.134 1 96.59 451 TRP A CA 1
ATOM 3563 C C . TRP A 1 451 ? 10.851 -2.876 28.387 1 96.59 451 TRP A C 1
ATOM 3565 O O . TRP A 1 451 ? 10.156 -2.24 29.184 1 96.59 451 TRP A O 1
ATOM 3575 N N . SER A 1 452 ? 11.129 -4.183 28.541 1 94.26 452 SER A N 1
ATOM 3576 C CA . SER A 1 452 ? 10.621 -4.927 29.689 1 94.26 452 SER A CA 1
ATOM 3577 C C . SER A 1 452 ? 11.543 -4.78 30.895 1 94.26 452 SER A C 1
ATOM 3579 O O . SER A 1 452 ? 11.279 -5.346 31.957 1 94.26 452 SER A O 1
ATOM 3581 N N . SER A 1 453 ? 12.585 -3.972 30.82 1 95.03 453 SER A N 1
ATOM 3582 C CA . SER A 1 453 ? 13.596 -3.856 31.865 1 95.03 453 SER A CA 1
ATOM 3583 C C . SER A 1 453 ? 13.219 -2.787 32.884 1 95.03 453 SER A C 1
ATOM 3585 O O . SER A 1 453 ? 12.387 -1.921 32.604 1 95.03 453 SER A O 1
ATOM 3587 N N . ASP A 1 454 ? 13.885 -2.767 33.953 1 94.93 454 ASP A N 1
ATOM 3588 C CA . ASP A 1 454 ? 13.736 -1.75 34.989 1 94.93 454 ASP A CA 1
ATOM 3589 C C . ASP A 1 454 ? 14.325 -0.415 34.537 1 94.93 454 ASP A C 1
ATOM 3591 O O . ASP A 1 454 ? 13.84 0.648 34.929 1 94.93 454 ASP A O 1
ATOM 3595 N N . ALA A 1 455 ? 15.256 -0.573 33.75 1 94.4 455 ALA A N 1
ATOM 3596 C CA . ALA A 1 455 ? 15.893 0.642 33.249 1 94.4 455 ALA A CA 1
ATOM 3597 C C . ALA A 1 455 ? 14.902 1.497 32.464 1 94.4 455 ALA A C 1
ATOM 3599 O O . ALA A 1 455 ? 14.873 2.721 32.616 1 94.4 455 ALA A O 1
ATOM 3600 N N . MET A 1 456 ? 14.145 0.887 31.673 1 96.35 456 MET A N 1
ATOM 3601 C CA . MET A 1 456 ? 13.143 1.623 30.908 1 96.35 456 MET A CA 1
ATOM 3602 C C . MET A 1 456 ? 12.081 2.214 31.83 1 96.35 456 MET A C 1
ATOM 3604 O O . MET A 1 456 ? 11.659 3.357 31.645 1 96.35 456 MET A O 1
ATOM 3608 N N . GLU A 1 457 ? 11.684 1.447 32.83 1 96.84 457 GLU A N 1
ATOM 3609 C CA . GLU A 1 457 ? 10.749 1.959 33.827 1 96.84 457 GLU A CA 1
ATOM 3610 C C . GLU A 1 457 ? 11.314 3.186 34.537 1 96.84 457 GLU A C 1
ATOM 3612 O O . GLU A 1 457 ? 10.572 4.11 34.876 1 96.84 457 GLU A O 1
ATOM 3617 N N . GLY A 1 458 ? 12.559 3.097 34.817 1 95.9 458 GLY A N 1
ATOM 3618 C CA . GLY A 1 458 ? 13.224 4.23 35.439 1 95.9 458 GLY A CA 1
ATOM 3619 C C . GLY A 1 458 ? 13.176 5.489 34.593 1 95.9 458 GLY A C 1
ATOM 3620 O O . GLY A 1 458 ? 12.939 6.582 35.111 1 95.9 458 GLY A O 1
ATOM 3621 N N . GLN A 1 459 ? 13.366 5.364 33.344 1 95.46 459 GLN A N 1
ATOM 3622 C CA . GLN A 1 459 ? 13.315 6.515 32.449 1 95.46 459 GLN A CA 1
ATOM 3623 C C . GLN A 1 459 ? 11.903 7.09 32.371 1 95.46 459 GLN A C 1
ATOM 3625 O O . GLN A 1 459 ? 11.726 8.308 32.299 1 95.46 459 GLN A O 1
ATOM 3630 N N . TYR A 1 460 ? 10.945 6.232 32.349 1 97.08 460 TYR A N 1
ATOM 3631 C CA . TYR A 1 460 ? 9.554 6.672 32.354 1 97.08 460 TYR A CA 1
ATOM 3632 C C . TYR A 1 460 ? 9.249 7.5 33.597 1 97.08 460 TYR A C 1
ATOM 3634 O O . TYR A 1 460 ? 8.625 8.559 33.507 1 97.08 460 TYR A O 1
ATOM 3642 N N . LYS A 1 461 ? 9.704 6.996 34.693 1 96.24 461 LYS A N 1
ATOM 3643 C CA . LYS A 1 461 ? 9.475 7.701 35.95 1 96.24 461 LYS A CA 1
ATOM 3644 C C . LYS A 1 461 ? 10.202 9.043 35.969 1 96.24 461 LYS A C 1
ATOM 3646 O O . LYS A 1 461 ? 9.675 10.033 36.479 1 96.24 461 LYS A O 1
ATOM 3651 N N . LEU A 1 462 ? 11.334 9.019 35.442 1 95.73 462 LEU A N 1
ATOM 3652 C CA . LEU A 1 462 ? 12.096 10.26 35.351 1 95.73 462 LEU A CA 1
ATOM 3653 C C . LEU A 1 462 ? 11.369 11.282 34.484 1 95.73 462 LEU A C 1
ATOM 3655 O O . LEU A 1 462 ? 11.268 12.455 34.851 1 95.73 462 LEU A O 1
ATOM 3659 N N . ALA A 1 463 ? 10.895 10.904 33.358 1 96.64 463 ALA A N 1
ATOM 3660 C CA . ALA A 1 463 ? 10.15 11.791 32.467 1 96.64 463 ALA A CA 1
ATOM 3661 C C . ALA A 1 463 ? 8.89 12.318 33.147 1 96.64 463 ALA A C 1
ATOM 3663 O O . ALA A 1 463 ? 8.576 13.507 33.051 1 96.64 463 ALA A O 1
ATOM 3664 N N . LYS A 1 464 ? 8.235 11.435 33.808 1 95.43 464 LYS A N 1
ATOM 3665 C CA . LYS A 1 464 ? 7.002 11.81 34.495 1 95.43 464 LYS A CA 1
ATOM 3666 C C . LYS A 1 464 ? 7.281 12.796 35.626 1 95.43 464 LYS A C 1
ATOM 3668 O O . LYS A 1 464 ? 6.458 13.667 35.914 1 95.43 464 LYS A O 1
ATOM 3673 N N . SER A 1 465 ? 8.437 12.769 36.216 1 94.68 465 SER A N 1
ATOM 3674 C CA . SER A 1 465 ? 8.783 13.555 37.396 1 94.68 465 SER A CA 1
ATOM 3675 C C . SER A 1 465 ? 8.892 15.038 37.061 1 94.68 465 SER A C 1
ATOM 3677 O O . SER A 1 465 ? 8.788 15.89 37.946 1 94.68 465 SER A O 1
ATOM 3679 N N . ILE A 1 466 ? 9.035 15.416 35.81 1 93.86 466 ILE A N 1
ATOM 3680 C CA . ILE A 1 466 ? 9.179 16.83 35.485 1 93.86 466 ILE A CA 1
ATOM 3681 C C . ILE A 1 466 ? 7.814 17.425 35.149 1 93.86 466 ILE A C 1
ATOM 3683 O O . ILE A 1 466 ? 7.725 18.551 34.654 1 93.86 466 ILE A O 1
ATOM 3687 N N . ASN A 1 467 ? 6.743 16.595 35.281 1 92.2 467 ASN A N 1
ATOM 3688 C CA . ASN A 1 467 ? 5.361 17.011 35.07 1 92.2 467 ASN A CA 1
ATOM 3689 C C . ASN A 1 467 ? 5.134 17.494 33.64 1 92.2 467 ASN A C 1
ATOM 3691 O O . ASN A 1 467 ? 4.648 18.606 33.426 1 92.2 467 ASN A O 1
ATOM 3695 N N . PRO A 1 468 ? 5.44 16.615 32.656 1 95.25 468 PRO A N 1
ATOM 3696 C CA . PRO A 1 468 ? 5.206 16.955 31.251 1 95.25 468 PRO A CA 1
ATOM 3697 C C . PRO A 1 468 ? 3.747 16.78 30.836 1 95.25 468 PRO A C 1
ATOM 3699 O O . PRO A 1 468 ? 2.899 16.453 31.671 1 95.25 468 PRO A O 1
ATOM 3702 N N . ASP A 1 469 ? 3.464 17.102 29.645 1 94.35 469 ASP A N 1
ATOM 3703 C CA . ASP A 1 469 ? 2.139 16.87 29.077 1 94.35 469 ASP A CA 1
ATOM 3704 C C . ASP A 1 469 ? 2.119 15.599 28.232 1 94.35 469 ASP A C 1
ATOM 3706 O O . ASP A 1 469 ? 1.061 14.998 28.031 1 94.35 469 ASP A O 1
ATOM 3710 N N . VAL A 1 470 ? 3.254 15.213 27.715 1 95.87 470 VAL A N 1
ATOM 3711 C CA . VAL A 1 470 ? 3.455 14.031 26.884 1 95.87 470 VAL A CA 1
ATOM 3712 C C . VAL A 1 470 ? 4.804 13.393 27.212 1 95.87 470 VAL A C 1
ATOM 3714 O O . VAL A 1 470 ? 5.773 14.095 27.51 1 95.87 470 VAL A O 1
ATOM 3717 N N . ILE A 1 471 ? 4.875 12.137 27.212 1 97.54 471 ILE A N 1
ATOM 3718 C CA . ILE A 1 471 ? 6.135 11.425 27.393 1 97.54 471 ILE A CA 1
ATOM 3719 C C . ILE A 1 471 ? 6.534 10.74 26.088 1 97.54 471 ILE A C 1
ATOM 3721 O O . ILE A 1 471 ? 5.692 10.149 25.407 1 97.54 471 ILE A O 1
ATOM 3725 N N . LYS A 1 472 ? 7.741 10.858 25.717 1 97.98 472 LYS A N 1
ATOM 3726 C CA . LYS A 1 472 ? 8.279 10.267 24.495 1 97.98 472 LYS A CA 1
ATOM 3727 C C . LYS A 1 472 ? 9.518 9.426 24.789 1 97.98 472 LYS A C 1
ATOM 3729 O O . LYS A 1 472 ? 10.559 9.96 25.179 1 97.98 472 LYS A O 1
ATOM 3734 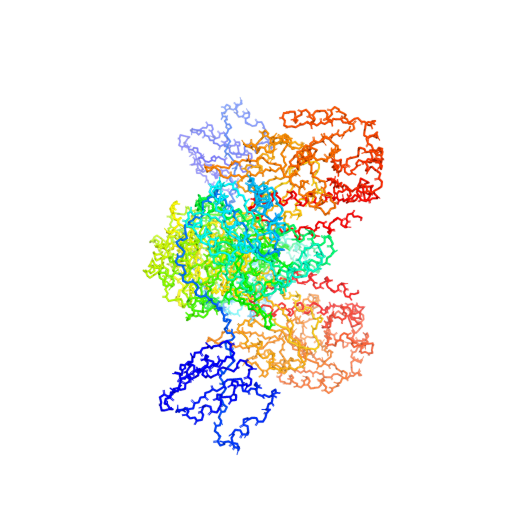N N . LEU A 1 473 ? 9.443 8.17 24.66 1 97.95 473 LEU A N 1
ATOM 3735 C CA . LEU A 1 473 ? 10.545 7.235 24.86 1 97.95 473 LEU A CA 1
ATOM 3736 C C . LEU A 1 473 ? 10.91 6.539 23.553 1 97.95 473 LEU A C 1
ATOM 3738 O O . LEU A 1 473 ? 10.064 5.892 22.931 1 97.95 473 LEU A O 1
ATOM 3742 N N . ILE A 1 474 ? 12.134 6.653 23.119 1 97.05 474 ILE A N 1
ATOM 3743 C CA . ILE A 1 474 ? 12.599 6.091 21.855 1 97.05 474 ILE A CA 1
ATOM 3744 C C . ILE A 1 474 ? 13.677 5.044 22.121 1 97.05 474 ILE A C 1
ATOM 3746 O O . ILE A 1 474 ? 14.674 5.326 22.789 1 97.05 474 ILE A O 1
ATOM 3750 N N . GLY A 1 475 ? 13.443 3.842 21.667 1 95.82 475 GLY A N 1
ATOM 3751 C CA . GLY A 1 475 ? 14.439 2.784 21.72 1 95.82 475 GLY A CA 1
ATOM 3752 C C . GLY A 1 475 ? 14.97 2.395 20.353 1 95.82 475 GLY A C 1
ATOM 3753 O O . GLY A 1 475 ? 14.772 3.119 19.376 1 95.82 475 GLY A O 1
ATOM 3754 N N . THR A 1 476 ? 15.797 1.368 20.343 1 94.78 476 THR A N 1
ATOM 3755 C CA . THR A 1 476 ? 16.311 0.764 19.119 1 94.78 476 THR A CA 1
ATOM 3756 C C . THR A 1 476 ? 15.998 -0.729 19.08 1 94.78 476 THR A C 1
ATOM 3758 O O . THR A 1 476 ? 16.282 -1.454 20.036 1 94.78 476 THR A O 1
ATOM 3761 N N . ALA A 1 477 ? 15.382 -1.159 18.009 1 94.87 477 ALA A N 1
ATOM 3762 C CA . ALA A 1 477 ? 14.996 -2.563 17.899 1 94.87 477 ALA A CA 1
ATOM 3763 C C . ALA A 1 477 ? 16.09 -3.381 17.219 1 94.87 477 ALA A C 1
ATOM 3765 O O . ALA A 1 477 ? 16.7 -2.928 16.248 1 94.87 477 ALA A O 1
ATOM 3766 N N . LYS A 1 478 ? 16.345 -4.534 17.725 1 92.5 478 LYS A N 1
ATOM 3767 C CA . LYS A 1 478 ? 17.251 -5.501 17.113 1 92.5 478 LYS A CA 1
ATOM 3768 C C . LYS A 1 478 ? 16.486 -6.704 16.57 1 92.5 478 LYS A C 1
ATOM 3770 O O . LYS A 1 478 ? 16.981 -7.418 15.695 1 92.5 478 LYS A O 1
ATOM 3775 N N . THR A 1 479 ? 15.368 -6.929 17.18 1 92.27 479 THR A N 1
ATOM 3776 C CA . THR A 1 479 ? 14.51 -8.032 16.763 1 92.27 479 THR A CA 1
ATOM 3777 C C . THR A 1 479 ? 13.047 -7.598 16.732 1 92.27 479 THR A C 1
ATOM 3779 O O . THR A 1 479 ? 12.702 -6.524 17.23 1 92.27 479 THR A O 1
ATOM 3782 N N . MET A 1 480 ? 12.217 -8.441 16.167 1 93.07 480 MET A N 1
ATOM 3783 C CA . MET A 1 480 ? 10.783 -8.174 16.11 1 93.07 480 MET A CA 1
ATOM 3784 C C . MET A 1 480 ? 10.175 -8.162 17.508 1 93.07 480 MET A C 1
ATOM 3786 O O . MET A 1 480 ? 9.245 -7.4 17.779 1 93.07 480 MET A O 1
ATOM 3790 N N . ALA A 1 481 ? 10.677 -8.926 18.4 1 94.2 481 ALA A N 1
ATOM 3791 C CA . ALA A 1 481 ? 10.178 -9.041 19.768 1 94.2 481 ALA A CA 1
ATOM 3792 C C . ALA A 1 481 ? 10.295 -7.712 20.508 1 94.2 481 ALA A C 1
ATOM 3794 O O . ALA A 1 481 ? 9.481 -7.407 21.382 1 94.2 481 ALA A O 1
ATOM 3795 N N . ASP A 1 482 ? 11.279 -6.948 20.114 1 96.28 482 ASP A N 1
ATOM 3796 C CA . ASP A 1 482 ? 11.46 -5.64 20.736 1 96.28 482 ASP A CA 1
ATOM 3797 C C . ASP A 1 482 ? 10.241 -4.749 20.507 1 96.28 482 ASP A C 1
ATOM 3799 O O . ASP A 1 482 ? 9.89 -3.937 21.365 1 96.28 482 ASP A O 1
ATOM 3803 N N . ASN A 1 483 ? 9.618 -4.898 19.364 1 97.53 483 ASN A N 1
ATOM 3804 C CA . ASN A 1 483 ? 8.425 -4.116 19.056 1 97.53 483 ASN A CA 1
ATOM 3805 C C . ASN A 1 483 ? 7.232 -4.56 19.898 1 97.53 483 ASN A C 1
ATOM 3807 O O . ASN A 1 483 ? 6.399 -3.737 20.284 1 97.53 483 ASN A O 1
ATOM 3811 N N . PHE A 1 484 ? 7.189 -5.884 20.215 1 97.29 484 PHE A N 1
ATOM 3812 C CA . PHE A 1 484 ? 6.117 -6.402 21.057 1 97.29 484 PHE A CA 1
ATOM 3813 C C . PHE A 1 484 ? 6.24 -5.869 22.479 1 97.29 484 PHE A C 1
ATOM 3815 O O . PHE A 1 484 ? 5.256 -5.411 23.063 1 97.29 484 PHE A O 1
ATOM 3822 N N . GLU A 1 485 ? 7.464 -5.905 22.904 1 97.05 485 GLU A N 1
ATOM 3823 C CA . GLU A 1 485 ? 7.715 -5.393 24.248 1 97.05 485 GLU A CA 1
ATOM 3824 C C . GLU A 1 485 ? 7.376 -3.909 24.346 1 97.05 485 GLU A C 1
ATOM 3826 O O . GLU A 1 485 ? 6.827 -3.457 25.354 1 97.05 485 GLU A O 1
ATOM 3831 N N . CYS A 1 486 ? 7.725 -3.165 23.347 1 97.88 486 CYS A N 1
ATOM 3832 C CA . CYS A 1 486 ? 7.427 -1.738 23.295 1 97.88 486 CYS A CA 1
ATOM 3833 C C . CYS A 1 486 ? 5.925 -1.492 23.368 1 97.88 486 CYS A C 1
ATOM 3835 O O . CYS A 1 486 ? 5.468 -0.639 24.131 1 97.88 486 CYS A O 1
ATOM 3837 N N . SER A 1 487 ? 5.184 -2.233 22.564 1 97.03 487 SER A N 1
ATOM 3838 C CA . SER A 1 487 ? 3.732 -2.088 22.541 1 97.03 487 SER A CA 1
ATOM 3839 C C . SER A 1 487 ? 3.12 -2.435 23.895 1 97.03 487 SER A C 1
ATOM 3841 O O . SER A 1 487 ? 2.204 -1.755 24.361 1 97.03 487 SER A O 1
ATOM 3843 N N . GLU A 1 488 ? 3.591 -3.478 24.482 1 95.9 488 GLU A N 1
ATOM 3844 C CA . GLU A 1 488 ? 3.09 -3.877 25.794 1 95.9 488 GLU A CA 1
ATOM 3845 C C . GLU A 1 488 ? 3.401 -2.82 26.849 1 95.9 488 GLU A C 1
ATOM 3847 O O . GLU A 1 488 ? 2.566 -2.526 27.706 1 95.9 488 GLU A O 1
ATOM 3852 N N . PHE A 1 489 ? 4.582 -2.297 26.833 1 97.27 489 PHE A N 1
ATOM 3853 C CA . PHE A 1 489 ? 4.969 -1.216 27.732 1 97.27 489 PHE A CA 1
ATOM 3854 C C . PHE A 1 489 ? 4.027 -0.027 27.588 1 97.27 489 PHE A C 1
ATOM 3856 O O . PHE A 1 489 ? 3.54 0.51 28.585 1 97.27 489 PHE A O 1
ATOM 3863 N N . ALA A 1 490 ? 3.78 0.398 26.327 1 96.28 490 ALA A N 1
ATOM 3864 C CA . ALA A 1 490 ? 2.91 1.538 26.049 1 96.28 490 ALA A CA 1
ATOM 3865 C C . ALA A 1 490 ? 1.496 1.287 26.566 1 96.28 490 ALA A C 1
ATOM 3867 O O . ALA A 1 490 ? 0.887 2.169 27.176 1 96.28 490 ALA A O 1
ATOM 3868 N N . THR A 1 491 ? 1.003 0.094 26.347 1 93.8 491 THR A N 1
ATOM 3869 C CA . THR A 1 491 ? -0.35 -0.252 26.77 1 93.8 491 THR A CA 1
ATOM 3870 C C . THR A 1 491 ? -0.474 -0.193 28.29 1 93.8 491 THR A C 1
ATOM 3872 O O . THR A 1 491 ? -1.464 0.317 28.818 1 93.8 491 THR A O 1
ATOM 3875 N N . ARG A 1 492 ? 0.516 -0.678 28.959 1 94.76 492 ARG A N 1
ATOM 3876 C CA . ARG A 1 492 ? 0.511 -0.696 30.418 1 94.76 492 ARG A CA 1
ATOM 3877 C C . ARG A 1 492 ? 0.493 0.721 30.983 1 94.76 492 ARG A C 1
ATOM 3879 O O . ARG A 1 492 ? -0.148 0.98 32.004 1 94.76 492 ARG A O 1
ATOM 3886 N N . HIS A 1 493 ? 1.109 1.656 30.299 1 95.5 493 HIS A N 1
ATOM 3887 C CA . HIS A 1 493 ? 1.289 2.992 30.854 1 95.5 493 HIS A CA 1
ATOM 3888 C C . HIS A 1 493 ? 0.278 3.973 30.268 1 95.5 493 HIS A C 1
ATOM 3890 O O . HIS A 1 493 ? 0.358 5.177 30.519 1 95.5 493 HIS A O 1
ATOM 3896 N N . THR A 1 494 ? -0.678 3.531 29.429 1 93.36 494 THR A N 1
ATOM 3897 C CA . THR A 1 494 ? -1.703 4.402 28.865 1 93.36 494 THR A CA 1
ATOM 3898 C C . THR A 1 494 ? -3.093 3.813 29.084 1 93.36 494 THR A C 1
ATOM 3900 O O . THR A 1 494 ? -4.059 4.23 28.441 1 93.36 494 THR A O 1
ATOM 3903 N N . SER A 1 495 ? -3.282 2.885 29.946 1 89.1 495 SER A N 1
ATOM 3904 C CA . SER A 1 495 ? -4.521 2.132 30.112 1 89.1 495 SER A CA 1
ATOM 3905 C C . SER A 1 495 ? -5.521 2.894 30.974 1 89.1 495 SER A C 1
ATOM 3907 O O . SER A 1 495 ? -6.731 2.691 30.857 1 89.1 495 SER A O 1
ATOM 3909 N N . GLN A 1 496 ? -4.957 3.793 31.741 1 88.46 496 GLN A N 1
ATOM 3910 C CA . GLN A 1 496 ? -5.844 4.514 32.648 1 88.46 496 GLN A CA 1
ATOM 3911 C C . GLN A 1 496 ? -6.154 5.911 32.119 1 88.46 496 GLN A C 1
ATOM 3913 O O . GLN A 1 496 ? -5.376 6.476 31.347 1 88.46 496 GLN A O 1
ATOM 3918 N N . ALA A 1 497 ? -7.275 6.459 32.525 1 84.05 497 ALA A N 1
ATOM 3919 C CA . ALA A 1 497 ? -7.767 7.752 32.057 1 84.05 497 ALA A CA 1
ATOM 3920 C C . ALA A 1 497 ? -6.8 8.873 32.427 1 84.05 497 ALA A C 1
ATOM 3922 O O . ALA A 1 497 ? -6.666 9.854 31.691 1 84.05 497 ALA A O 1
ATOM 3923 N N . GLN A 1 498 ? -6.062 8.711 33.521 1 85.91 498 GLN A N 1
ATOM 3924 C CA . GLN A 1 498 ? -5.2 9.781 34.013 1 85.91 498 GLN A CA 1
ATOM 3925 C C . GLN A 1 498 ? -3.782 9.64 33.467 1 85.91 498 GLN A C 1
ATOM 3927 O O . GLN A 1 498 ? -2.93 10.497 33.71 1 85.91 498 GLN A O 1
ATOM 3932 N N . ASP A 1 499 ? -3.593 8.617 32.736 1 91.41 499 ASP A N 1
ATOM 3933 C CA . ASP A 1 499 ? -2.255 8.412 32.191 1 91.41 499 ASP A CA 1
ATOM 3934 C C . ASP A 1 499 ? -1.934 9.45 31.118 1 91.41 499 ASP A C 1
ATOM 3936 O O . ASP A 1 499 ? -2.828 9.909 30.404 1 91.41 499 ASP A O 1
ATOM 3940 N N . LEU A 1 500 ? -0.743 9.838 31.036 1 93.47 500 LEU A N 1
ATOM 3941 C CA . LEU A 1 500 ? -0.29 10.783 30.02 1 93.47 500 LEU A CA 1
ATOM 3942 C C . LEU A 1 500 ? -0.165 10.102 28.662 1 93.47 500 LEU A C 1
ATOM 3944 O O . LEU A 1 500 ? 0.085 8.897 28.587 1 93.47 500 LEU A O 1
ATOM 3948 N N . PRO A 1 501 ? -0.404 10.891 27.622 1 94.77 501 PRO A N 1
ATOM 3949 C CA . PRO A 1 501 ? -0.064 10.332 26.312 1 94.77 501 PRO A CA 1
ATOM 3950 C C . PRO A 1 501 ? 1.394 9.889 26.22 1 94.77 501 PRO A C 1
ATOM 3952 O O . PRO A 1 501 ? 2.276 10.531 26.796 1 94.77 501 PRO A O 1
ATOM 3955 N N . LEU A 1 502 ? 1.627 8.822 25.536 1 96.57 502 LEU A N 1
ATOM 3956 C CA . LEU A 1 502 ? 2.958 8.233 25.449 1 96.57 502 LEU A CA 1
ATOM 3957 C C . LEU A 1 502 ? 3.336 7.954 23.998 1 96.57 502 LEU A C 1
ATOM 3959 O O . LEU A 1 502 ? 2.576 7.315 23.267 1 96.57 502 LEU A O 1
ATOM 3963 N N . ILE A 1 503 ? 4.423 8.517 23.573 1 97.42 503 ILE A N 1
ATOM 3964 C CA . ILE A 1 503 ? 5.06 8.16 22.309 1 97.42 503 ILE A CA 1
ATOM 3965 C C . ILE A 1 503 ? 6.163 7.135 22.559 1 97.42 503 ILE A C 1
ATOM 3967 O O . ILE A 1 503 ? 7.218 7.469 23.103 1 97.42 503 ILE A O 1
ATOM 3971 N N . ALA A 1 504 ? 5.953 5.941 22.24 1 97.8 504 ALA A N 1
ATOM 3972 C CA . ALA A 1 504 ? 6.917 4.858 22.42 1 97.8 504 ALA A CA 1
ATOM 3973 C C . ALA A 1 504 ? 7.203 4.154 21.097 1 97.8 504 ALA A C 1
ATOM 3975 O O . ALA A 1 504 ? 6.294 3.608 20.467 1 97.8 504 ALA A O 1
ATOM 3976 N N . MET A 1 505 ? 8.423 4.117 20.693 1 96.7 505 MET A N 1
ATOM 3977 C CA . MET A 1 505 ? 8.739 3.461 19.428 1 96.7 505 MET A CA 1
ATOM 3978 C C . MET A 1 505 ? 10.219 3.101 19.356 1 96.7 505 MET A C 1
ATOM 3980 O O . MET A 1 505 ? 11.011 3.541 20.192 1 96.7 505 MET A O 1
ATOM 3984 N N . ASN A 1 506 ? 10.592 2.326 18.396 1 97.27 506 ASN A N 1
ATOM 3985 C CA . ASN A 1 506 ? 11.959 1.891 18.134 1 97.27 506 ASN A CA 1
ATOM 3986 C C . ASN A 1 506 ? 12.487 2.462 16.821 1 97.27 506 ASN A C 1
ATOM 3988 O O . ASN A 1 506 ? 11.742 2.584 15.848 1 97.27 506 ASN A O 1
ATOM 3992 N N . MET A 1 507 ? 13.699 2.744 16.835 1 94.42 507 MET A N 1
ATOM 3993 C CA . MET A 1 507 ? 14.367 3.173 15.609 1 94.42 507 MET A CA 1
ATOM 3994 C C . MET A 1 507 ? 14.837 1.971 14.797 1 94.42 507 MET A C 1
ATOM 3996 O O . MET A 1 507 ? 14.835 0.842 15.292 1 94.42 507 MET A O 1
ATOM 4000 N N . GLY A 1 508 ? 15.211 2.262 13.53 1 91.72 508 GLY A N 1
ATOM 4001 C CA . GLY A 1 508 ? 15.737 1.232 12.648 1 91.72 508 GLY A CA 1
ATOM 4002 C C . GLY A 1 508 ? 14.662 0.539 11.832 1 91.72 508 GLY A C 1
ATOM 4003 O O . GLY A 1 508 ? 13.476 0.626 12.158 1 91.72 508 GLY A O 1
ATOM 4004 N N . ALA A 1 509 ? 15.116 -0.213 10.851 1 91.3 509 ALA A N 1
ATOM 4005 C CA . ALA A 1 509 ? 14.196 -0.963 9.999 1 91.3 509 ALA A CA 1
ATOM 4006 C C . ALA A 1 509 ? 13.431 -2.008 10.805 1 91.3 509 ALA A C 1
ATOM 4008 O O . ALA A 1 509 ? 12.234 -2.212 10.591 1 91.3 509 ALA A O 1
ATOM 4009 N N . GLN A 1 510 ? 14.095 -2.537 11.847 1 92.91 510 GLN A N 1
ATOM 4010 C CA . GLN A 1 510 ? 13.499 -3.587 12.667 1 92.91 510 GLN A CA 1
ATOM 4011 C C . GLN A 1 510 ? 12.47 -3.01 13.636 1 92.91 510 GLN A C 1
ATOM 4013 O O . GLN A 1 510 ? 11.687 -3.753 14.231 1 92.91 510 GLN A O 1
ATOM 4018 N N . GLY A 1 511 ? 12.555 -1.697 13.789 1 96.27 511 GLY A N 1
ATOM 4019 C CA . GLY A 1 511 ? 11.667 -1.065 14.751 1 96.27 511 GLY A CA 1
ATOM 4020 C C . GLY A 1 511 ? 10.412 -0.492 14.119 1 96.27 511 GLY A C 1
ATOM 4021 O O . GLY A 1 511 ? 9.564 0.073 14.812 1 96.27 511 GLY A O 1
ATOM 4022 N N . GLN A 1 512 ? 10.205 -0.676 12.84 1 96.91 512 GLN A N 1
ATOM 4023 C CA . GLN A 1 512 ? 9.164 0.008 12.08 1 96.91 512 GLN A CA 1
ATOM 4024 C C . GLN A 1 512 ? 7.774 -0.417 12.546 1 96.91 512 GLN A C 1
ATOM 4026 O O . GLN A 1 512 ? 6.833 0.38 12.516 1 96.91 512 GLN A O 1
ATOM 4031 N N . LEU A 1 513 ? 7.647 -1.646 13.022 1 97.82 513 LEU A N 1
ATOM 4032 C CA . LEU A 1 513 ? 6.346 -2.086 13.513 1 97.82 513 LEU A CA 1
ATOM 4033 C C . LEU A 1 513 ? 5.895 -1.235 14.695 1 97.82 513 LEU A C 1
ATOM 4035 O O . LEU A 1 513 ? 4.705 -0.943 14.838 1 97.82 513 LEU A O 1
ATOM 4039 N N . SER A 1 514 ? 6.859 -0.865 15.555 1 98.04 514 SER A N 1
ATOM 4040 C CA . SER A 1 514 ? 6.496 -0.053 16.712 1 98.04 514 SER A CA 1
ATOM 4041 C C . SER A 1 514 ? 5.927 1.296 16.285 1 98.04 514 SER A C 1
ATOM 4043 O O . SER A 1 514 ? 5.081 1.866 16.977 1 98.04 514 SER A O 1
ATOM 4045 N N . ARG A 1 515 ? 6.334 1.851 15.168 1 97.52 515 ARG A N 1
ATOM 4046 C CA . ARG A 1 515 ? 5.806 3.104 14.637 1 97.52 515 ARG A CA 1
ATOM 4047 C C . ARG A 1 515 ? 4.379 2.925 14.129 1 97.52 515 ARG A C 1
ATOM 4049 O O . ARG A 1 515 ? 3.544 3.82 14.28 1 97.52 515 ARG A O 1
ATOM 4056 N N . VAL A 1 516 ? 4.152 1.783 13.535 1 97.54 516 VAL A N 1
ATOM 4057 C CA . VAL A 1 516 ? 2.814 1.469 13.045 1 97.54 516 VAL A CA 1
ATOM 4058 C C . VAL A 1 516 ? 1.856 1.307 14.223 1 97.54 516 VAL A C 1
ATOM 4060 O O . VAL A 1 516 ? 0.691 1.702 14.143 1 97.54 516 VAL A O 1
ATOM 4063 N N . LEU A 1 517 ? 2.368 0.8 15.371 1 97.19 517 LEU A N 1
ATOM 4064 C CA . LEU A 1 517 ? 1.526 0.487 16.52 1 97.19 517 LEU A CA 1
ATOM 4065 C C . LEU A 1 517 ? 1.344 1.712 17.411 1 97.19 517 LEU A C 1
ATOM 4067 O O . LEU A 1 517 ? 0.43 1.753 18.238 1 97.19 517 LEU A O 1
ATOM 4071 N N . ASN A 1 518 ? 2.22 2.693 17.234 1 96.56 518 ASN A N 1
ATOM 4072 C CA . ASN A 1 518 ? 2.089 3.921 18.013 1 96.56 518 ASN A CA 1
ATOM 4073 C C . ASN A 1 518 ? 0.886 4.744 17.562 1 96.56 518 ASN A C 1
ATOM 4075 O O . ASN A 1 518 ? 0.644 4.892 16.362 1 96.56 518 ASN A O 1
ATOM 4079 N N . ASN A 1 519 ? 0.166 5.341 18.5 1 94.3 519 ASN A N 1
ATOM 4080 C CA . ASN A 1 519 ? -1.086 5.991 18.129 1 94.3 519 ASN A CA 1
ATOM 4081 C C . ASN A 1 519 ? -0.982 7.51 18.238 1 94.3 519 ASN A C 1
ATOM 4083 O O . ASN A 1 519 ? -1.766 8.235 17.624 1 94.3 519 ASN A O 1
ATOM 4087 N N . TYR A 1 520 ? -0.114 7.99 19.123 1 95.37 520 TYR A N 1
ATOM 4088 C CA . TYR A 1 520 ? -0.092 9.419 19.416 1 95.37 520 TYR A CA 1
ATOM 4089 C C . TYR A 1 520 ? 1.198 10.058 18.916 1 95.37 520 TYR A C 1
ATOM 4091 O O . TYR A 1 520 ? 2.291 9.69 19.354 1 95.37 520 TYR A O 1
ATOM 4099 N N . LEU A 1 521 ? 1.065 10.978 17.989 1 96.43 521 LEU A N 1
ATOM 4100 C CA . LEU A 1 521 ? 2.136 11.842 17.507 1 96.43 521 LEU A CA 1
ATOM 4101 C C . LEU A 1 521 ? 3.347 11.02 17.077 1 96.43 521 LEU A C 1
ATOM 4103 O O . LEU A 1 521 ? 4.462 11.26 17.544 1 96.43 521 LEU A O 1
ATOM 4107 N N . THR A 1 522 ? 3.145 10.134 16.154 1 97.45 522 THR A N 1
ATOM 4108 C CA . THR A 1 522 ? 4.229 9.351 15.571 1 97.45 522 THR A CA 1
ATOM 4109 C C . THR A 1 522 ? 5.061 10.204 14.618 1 97.45 522 THR A C 1
ATOM 4111 O O . THR A 1 522 ? 4.519 10.833 13.706 1 97.45 522 THR A O 1
ATOM 4114 N N . PRO A 1 523 ? 6.338 10.291 14.844 1 97.33 523 PRO A N 1
ATOM 4115 C CA . PRO A 1 523 ? 7.167 11.031 13.89 1 97.33 523 PRO A CA 1
ATOM 4116 C C . PRO A 1 523 ? 7.135 10.428 12.487 1 97.33 523 PRO A C 1
ATOM 4118 O O . PRO A 1 523 ? 7.279 9.212 12.331 1 97.33 523 PRO A O 1
ATOM 4121 N N . VAL A 1 524 ? 6.95 11.269 11.505 1 97.44 524 VAL A N 1
ATOM 4122 C CA . VAL A 1 524 ? 6.84 10.764 10.14 1 97.44 524 VAL A CA 1
ATOM 4123 C C . VAL A 1 524 ? 7.765 11.557 9.219 1 97.44 524 VAL A C 1
ATOM 4125 O O . VAL A 1 524 ? 8.313 12.588 9.618 1 97.44 524 VAL A O 1
ATOM 4128 N N . THR A 1 525 ? 7.95 11.014 8.025 1 95.66 525 THR A N 1
ATOM 4129 C CA . THR A 1 525 ? 8.771 11.628 6.987 1 95.66 525 THR A CA 1
ATOM 4130 C C . THR A 1 525 ? 7.981 11.772 5.689 1 95.66 525 THR A C 1
ATOM 4132 O O . THR A 1 525 ? 6.778 11.505 5.655 1 95.66 525 THR A O 1
ATOM 4135 N N . HIS A 1 526 ? 8.59 12.347 4.674 1 92.6 526 HIS A N 1
ATOM 4136 C CA . HIS A 1 526 ? 8.029 12.516 3.338 1 92.6 526 HIS A CA 1
ATOM 4137 C C . HIS A 1 526 ? 9.111 12.405 2.269 1 92.6 526 HIS A C 1
ATOM 4139 O O . HIS A 1 526 ? 10.255 12.805 2.494 1 92.6 526 HIS A O 1
ATOM 4145 N N . PRO A 1 527 ? 8.792 11.909 1.101 1 84.52 527 PRO A N 1
ATOM 4146 C CA . PRO A 1 527 ? 9.78 11.721 0.036 1 84.52 527 PRO A CA 1
ATOM 4147 C C . PRO A 1 527 ? 10.408 13.034 -0.424 1 84.52 527 PRO A C 1
ATOM 4149 O O . PRO A 1 527 ? 11.528 13.039 -0.942 1 84.52 527 PRO A O 1
ATOM 4152 N N . LEU A 1 528 ? 9.751 14.151 -0.276 1 86.04 528 LEU A N 1
ATOM 4153 C CA . LEU A 1 528 ? 10.245 15.445 -0.732 1 86.04 528 LEU A CA 1
ATOM 4154 C C . LEU A 1 528 ? 11.279 16.005 0.239 1 86.04 528 LEU A C 1
ATOM 4156 O O . LEU A 1 528 ? 11.945 16.999 -0.061 1 86.04 528 LEU A O 1
ATOM 4160 N N . LEU A 1 529 ? 11.402 15.334 1.392 1 89.6 529 LEU A N 1
ATOM 4161 C CA . LEU A 1 529 ? 12.439 15.753 2.329 1 89.6 529 LEU A CA 1
ATOM 4162 C C . LEU A 1 529 ? 13.808 15.249 1.886 1 89.6 529 LEU A C 1
ATOM 4164 O O . LEU A 1 529 ? 13.912 14.189 1.264 1 89.6 529 LEU A O 1
ATOM 4168 N N . PRO A 1 530 ? 14.777 15.957 2.093 1 81.07 530 PRO A N 1
ATOM 4169 C CA . PRO A 1 530 ? 16.117 15.535 1.677 1 81.07 530 PRO A CA 1
ATOM 4170 C C . PRO A 1 530 ? 16.53 14.198 2.288 1 81.07 530 PRO A C 1
ATOM 4172 O O . PRO A 1 530 ? 17.123 13.359 1.604 1 81.07 530 PRO A O 1
ATOM 4175 N N . VAL A 1 531 ? 16.299 14.034 3.612 1 82.69 531 VAL A N 1
ATOM 4176 C CA . VAL A 1 531 ? 16.647 12.809 4.324 1 82.69 531 VAL A CA 1
ATOM 4177 C C . VAL A 1 531 ? 15.59 12.51 5.385 1 82.69 531 VAL A C 1
ATOM 4179 O O . VAL A 1 531 ? 14.872 13.411 5.825 1 82.69 531 VAL A O 1
ATOM 4182 N N . LYS A 1 532 ? 15.566 11.288 5.735 1 81.88 532 LYS A N 1
ATOM 4183 C CA . LYS A 1 532 ? 14.733 10.919 6.876 1 81.88 532 LYS A CA 1
ATOM 4184 C C . LYS A 1 532 ? 15.349 11.404 8.186 1 81.88 532 LYS A C 1
ATOM 4186 O O . LYS A 1 532 ? 16.568 11.346 8.364 1 81.88 532 LYS A O 1
ATOM 4191 N N . ALA A 1 533 ? 14.475 11.829 9.062 1 79.97 533 ALA A N 1
ATOM 4192 C CA . ALA A 1 533 ? 14.949 12.374 10.332 1 79.97 533 ALA A CA 1
ATOM 4193 C C . ALA A 1 533 ? 15.493 11.269 11.233 1 79.97 533 ALA A C 1
ATOM 4195 O O . ALA A 1 533 ? 16.311 11.529 12.118 1 79.97 533 ALA A O 1
ATOM 4196 N N . ALA A 1 534 ? 15.007 10.077 11.073 1 82.56 534 ALA A N 1
ATOM 4197 C CA . ALA A 1 534 ? 15.434 8.94 11.884 1 82.56 534 ALA A CA 1
ATOM 4198 C C . ALA A 1 534 ? 15.361 7.64 11.087 1 82.56 534 ALA A C 1
ATOM 4200 O O . ALA A 1 534 ? 14.515 7.494 10.202 1 82.56 534 ALA A O 1
ATOM 4201 N N . PRO A 1 535 ? 16.281 6.71 11.446 1 84.7 535 PRO A N 1
ATOM 4202 C CA . PRO A 1 535 ? 16.242 5.417 10.758 1 84.7 535 PRO A CA 1
ATOM 4203 C C . PRO A 1 535 ? 14.912 4.69 10.945 1 84.7 535 PRO A C 1
ATOM 4205 O O . PRO A 1 535 ? 14.387 4.633 12.06 1 84.7 535 PRO A O 1
ATOM 4208 N N . GLY A 1 536 ? 14.339 4.247 9.861 1 88.28 536 GLY A N 1
ATOM 4209 C CA . GLY A 1 536 ? 13.108 3.476 9.923 1 88.28 536 GLY A CA 1
ATOM 4210 C C . GLY A 1 536 ? 11.861 4.34 9.884 1 88.28 536 GLY A C 1
ATOM 4211 O O . GLY A 1 536 ? 10.745 3.835 10.022 1 88.28 536 GLY A O 1
ATOM 4212 N N . GLN A 1 537 ? 12.082 5.604 9.752 1 93.21 537 GLN A N 1
ATOM 4213 C CA . GLN A 1 537 ? 10.931 6.501 9.753 1 93.21 537 GLN A CA 1
ATOM 4214 C C . GLN A 1 537 ? 10.047 6.263 8.533 1 93.21 537 GLN A C 1
ATOM 4216 O O . GLN A 1 537 ? 10.55 6.053 7.427 1 93.21 537 GLN A O 1
ATOM 4221 N N . LEU A 1 538 ? 8.794 6.249 8.751 1 95.91 538 LEU A N 1
ATOM 4222 C CA . LEU A 1 538 ? 7.784 6.004 7.728 1 95.91 538 LEU A CA 1
ATOM 4223 C C . LEU A 1 538 ? 6.956 7.258 7.47 1 95.91 538 LEU A C 1
ATOM 4225 O O . LEU A 1 538 ? 6.949 8.182 8.288 1 95.91 538 LEU A O 1
ATOM 4229 N N . SER A 1 539 ? 6.314 7.375 6.334 1 96.09 539 SER A N 1
ATOM 4230 C CA . SER A 1 539 ? 5.354 8.443 6.075 1 96.09 539 SER A CA 1
ATOM 4231 C C . SER A 1 539 ? 4.019 8.164 6.758 1 96.09 539 SER A C 1
ATOM 4233 O O . SER A 1 539 ? 3.745 7.029 7.156 1 96.09 539 SER A O 1
ATOM 4235 N N . ALA A 1 540 ? 3.241 9.174 6.928 1 96.46 540 ALA A N 1
ATOM 4236 C CA . ALA A 1 540 ? 1.906 9.006 7.497 1 96.46 540 ALA A CA 1
ATOM 4237 C C . ALA A 1 540 ? 1.071 8.042 6.66 1 96.46 540 ALA A C 1
ATOM 4239 O O . ALA A 1 540 ? 0.37 7.185 7.203 1 96.46 540 ALA A O 1
ATOM 4240 N N . ARG A 1 541 ? 1.196 8.16 5.344 1 95.75 541 ARG A N 1
ATOM 4241 C CA . ARG A 1 541 ? 0.45 7.301 4.43 1 95.75 541 ARG A CA 1
ATOM 4242 C C . ARG A 1 541 ? 0.83 5.837 4.623 1 95.75 541 ARG A C 1
ATOM 4244 O O . ARG A 1 541 ? -0.042 4.968 4.695 1 95.75 541 ARG A O 1
ATOM 4251 N N . GLU A 1 542 ? 2.116 5.547 4.723 1 95.81 542 GLU A N 1
ATOM 4252 C CA . GLU A 1 542 ? 2.593 4.18 4.913 1 95.81 542 GLU A CA 1
ATOM 4253 C C . GLU A 1 542 ? 2.064 3.587 6.216 1 95.81 542 GLU A C 1
ATOM 4255 O O . GLU A 1 542 ? 1.677 2.417 6.259 1 95.81 542 GLU A O 1
ATOM 4260 N N . ILE A 1 543 ? 2.087 4.383 7.267 1 97.23 543 ILE A N 1
ATOM 4261 C CA . ILE A 1 543 ? 1.632 3.911 8.57 1 97.23 543 ILE A CA 1
ATOM 4262 C C . ILE A 1 543 ? 0.137 3.602 8.514 1 97.23 543 ILE A C 1
ATOM 4264 O O . ILE A 1 543 ? -0.303 2.55 8.983 1 97.23 543 ILE A O 1
ATOM 4268 N N . LEU A 1 544 ? -0.618 4.501 7.941 1 96.87 544 LEU A N 1
ATOM 4269 C CA . LEU A 1 544 ? -2.06 4.296 7.874 1 96.87 544 LEU A CA 1
ATOM 4270 C C . LEU A 1 544 ? -2.397 3.069 7.033 1 96.87 544 LEU A C 1
ATOM 4272 O O . LEU A 1 544 ? -3.272 2.281 7.399 1 96.87 544 LEU A O 1
ATOM 4276 N N . MET A 1 545 ? -1.704 2.863 5.954 1 95.9 545 MET A N 1
ATOM 4277 C CA . MET A 1 545 ? -1.915 1.676 5.131 1 95.9 545 MET A CA 1
ATOM 4278 C C . MET A 1 545 ? -1.572 0.408 5.905 1 95.9 545 MET A C 1
ATOM 4280 O O . MET A 1 545 ? -2.295 -0.587 5.828 1 95.9 545 MET A O 1
ATOM 4284 N N . ALA A 1 546 ? -0.467 0.455 6.56 1 96.73 546 ALA A N 1
ATOM 4285 C CA . ALA A 1 546 ? -0.061 -0.701 7.355 1 96.73 546 ALA A CA 1
ATOM 4286 C C . ALA A 1 546 ? -1.073 -0.99 8.46 1 96.73 546 ALA A C 1
ATOM 4288 O O . ALA A 1 546 ? -1.396 -2.15 8.727 1 96.73 546 ALA A O 1
ATOM 4289 N N . ARG A 1 547 ? -1.517 0.048 9.13 1 96.48 547 ARG A N 1
ATOM 4290 C CA . ARG A 1 547 ? -2.507 -0.126 10.188 1 96.48 547 ARG A CA 1
ATOM 4291 C C . ARG A 1 547 ? -3.792 -0.737 9.64 1 96.48 547 ARG A C 1
ATOM 4293 O O . ARG A 1 547 ? -4.443 -1.536 10.316 1 96.48 547 ARG A O 1
ATOM 4300 N N . SER A 1 548 ? -4.166 -0.305 8.412 1 95.04 548 SER A N 1
ATOM 4301 C CA . SER A 1 548 ? -5.324 -0.909 7.762 1 95.04 548 SER A CA 1
ATOM 4302 C C . SER A 1 548 ? -5.096 -2.394 7.495 1 95.04 548 SER A C 1
ATOM 4304 O O . SER A 1 548 ? -5.963 -3.222 7.783 1 95.04 548 SER A O 1
ATOM 4306 N N . THR A 1 549 ? -3.944 -2.748 7.034 1 95.45 549 THR A N 1
ATOM 4307 C CA . THR A 1 549 ? -3.627 -4.117 6.645 1 95.45 549 THR A CA 1
ATOM 4308 C C . THR A 1 549 ? -3.574 -5.029 7.868 1 95.45 549 THR A C 1
ATOM 4310 O O . THR A 1 549 ? -4.018 -6.178 7.812 1 95.45 549 THR A O 1
ATOM 4313 N N . ILE A 1 550 ? -3.113 -4.498 9.023 1 95.58 550 ILE A N 1
ATOM 4314 C CA . ILE A 1 550 ? -2.937 -5.38 10.172 1 95.58 550 ILE A CA 1
ATOM 4315 C C . ILE A 1 550 ? -4.167 -5.304 11.074 1 95.58 550 ILE A C 1
ATOM 4317 O O . ILE A 1 550 ? -4.135 -5.766 12.218 1 95.58 550 ILE A O 1
ATOM 4321 N N . GLY A 1 551 ? -5.198 -4.536 10.654 1 92.85 551 GLY A N 1
ATOM 4322 C CA . GLY A 1 551 ? -6.501 -4.632 11.292 1 92.85 551 GLY A CA 1
ATOM 4323 C C . GLY A 1 551 ? -6.741 -3.547 12.325 1 92.85 551 GLY A C 1
ATOM 4324 O O . GLY A 1 551 ? -7.683 -3.633 13.116 1 92.85 551 GLY A O 1
ATOM 4325 N N . LEU A 1 552 ? -5.903 -2.5 12.411 1 93.86 552 LEU A N 1
ATOM 4326 C CA . LEU A 1 552 ? -6.039 -1.442 13.406 1 93.86 552 LEU A CA 1
ATOM 4327 C C . LEU A 1 552 ? -6.885 -0.293 12.866 1 93.86 552 LEU A C 1
ATOM 4329 O O . LEU A 1 552 ? -7.355 0.551 13.632 1 93.86 552 LEU A O 1
ATOM 4333 N N . LEU A 1 553 ? -7.033 -0.209 11.558 1 93.89 553 LEU A N 1
ATOM 4334 C CA . LEU A 1 553 ? -7.84 0.811 10.897 1 93.89 553 LEU A CA 1
ATOM 4335 C C . LEU A 1 553 ? -8.859 0.173 9.958 1 93.89 553 LEU A C 1
ATOM 4337 O O . LEU A 1 553 ? -8.556 -0.09 8.793 1 93.89 553 LEU A O 1
ATOM 4341 N N . PRO A 1 554 ? -10.015 -0.034 10.379 1 91.48 554 PRO A N 1
ATOM 4342 C CA . PRO A 1 554 ? -11.024 -0.732 9.578 1 91.48 554 PRO A CA 1
ATOM 4343 C C . PRO A 1 554 ? -11.477 0.076 8.365 1 91.48 554 PRO A C 1
ATOM 4345 O O . PRO A 1 554 ? -11.48 1.309 8.406 1 91.48 554 PRO A O 1
ATOM 4348 N N . ALA A 1 555 ? -11.891 -0.606 7.324 1 93.25 555 ALA A N 1
ATOM 4349 C CA . ALA A 1 555 ? -12.432 0.022 6.122 1 93.25 555 ALA A CA 1
ATOM 4350 C C . ALA A 1 555 ? -13.793 0.656 6.4 1 93.25 555 ALA A C 1
ATOM 4352 O O . ALA A 1 555 ? -14.56 0.157 7.226 1 93.25 555 ALA A O 1
ATOM 4353 N N . LYS A 1 556 ? -14.098 1.752 5.74 1 96.4 556 LYS A N 1
ATOM 4354 C CA . LYS A 1 556 ? -15.379 2.445 5.854 1 96.4 556 LYS A CA 1
ATOM 4355 C C . LYS A 1 556 ? -15.956 2.764 4.478 1 96.4 556 LYS A C 1
ATOM 4357 O O . LYS A 1 556 ? -15.213 2.894 3.502 1 96.4 556 LYS A O 1
ATOM 4362 N N . GLN A 1 557 ? -17.28 2.859 4.455 1 97.53 557 GLN A N 1
ATOM 4363 C CA . GLN A 1 557 ? -17.993 3.213 3.231 1 97.53 557 GLN A CA 1
ATOM 4364 C C . GLN A 1 557 ? -18.646 4.586 3.353 1 97.53 557 GLN A C 1
ATOM 4366 O O . GLN A 1 557 ? -19.231 4.912 4.388 1 97.53 557 GLN A O 1
ATOM 4371 N N . PHE A 1 558 ? -18.476 5.356 2.357 1 98.39 558 PHE A N 1
ATOM 4372 C CA . PHE A 1 558 ? -19.089 6.675 2.25 1 98.39 558 PHE A CA 1
ATOM 4373 C C . PHE A 1 558 ? -19.999 6.751 1.031 1 98.39 558 PHE A C 1
ATOM 4375 O O . PHE A 1 558 ? -19.824 5.998 0.071 1 98.39 558 PHE A O 1
ATOM 4382 N N . TYR A 1 559 ? -21.015 7.704 1.093 1 98.2 559 TYR A N 1
ATOM 4383 C CA . TYR A 1 559 ? -21.999 7.707 0.016 1 98.2 559 TYR A CA 1
ATOM 4384 C C . TYR A 1 559 ? -22.409 9.129 -0.344 1 98.2 559 TYR A C 1
ATOM 4386 O O . TYR A 1 559 ? -22.281 10.045 0.472 1 98.2 559 TYR A O 1
ATOM 4394 N N . LEU A 1 560 ? -22.86 9.258 -1.544 1 98.03 560 LEU A N 1
ATOM 4395 C CA . LEU A 1 560 ? -23.703 10.372 -1.965 1 98.03 560 LEU A CA 1
ATOM 4396 C C . LEU A 1 560 ? -25.153 9.926 -2.123 1 98.03 560 LEU A C 1
ATOM 4398 O O . LEU A 1 560 ? -25.446 9.019 -2.906 1 98.03 560 LEU A O 1
ATOM 4402 N N . PHE A 1 561 ? -26.045 10.515 -1.368 1 97.56 561 PHE A N 1
ATOM 4403 C CA . PHE A 1 561 ? -27.474 10.247 -1.474 1 97.56 561 PHE A CA 1
ATOM 4404 C C . PHE A 1 561 ? -28.161 11.303 -2.332 1 97.56 561 PHE A C 1
ATOM 4406 O O . PHE A 1 561 ? -27.934 12.501 -2.15 1 97.56 561 PHE A O 1
ATOM 4413 N N . GLY A 1 562 ? -28.906 10.93 -3.227 1 94.71 562 GLY A N 1
ATOM 4414 C CA . GLY A 1 562 ? -29.644 11.859 -4.068 1 94.71 562 GLY A CA 1
ATOM 4415 C C . GLY A 1 562 ? -30.069 11.256 -5.394 1 94.71 562 GLY A C 1
ATOM 4416 O O . GLY A 1 562 ? -29.921 10.052 -5.61 1 94.71 562 GLY A O 1
ATOM 4417 N N . THR A 1 563 ? -30.68 12.044 -6.221 1 93.05 563 THR A N 1
ATOM 4418 C CA . THR A 1 563 ? -31.05 11.67 -7.581 1 93.05 563 THR A CA 1
ATOM 4419 C C . THR A 1 563 ? -31.355 12.909 -8.419 1 93.05 563 THR A C 1
ATOM 4421 O O . THR A 1 563 ? -32.067 13.809 -7.97 1 93.05 563 THR A O 1
ATOM 4424 N N . PRO A 1 564 ? -30.858 13.038 -9.609 1 90.98 564 PRO A N 1
ATOM 4425 C CA . PRO A 1 564 ? -29.862 12.17 -10.242 1 90.98 564 PRO A CA 1
ATOM 4426 C C . PRO A 1 564 ? -28.439 12.466 -9.774 1 90.98 564 PRO A C 1
ATOM 4428 O O . PRO A 1 564 ? -28.097 13.623 -9.518 1 90.98 564 PRO A O 1
ATOM 4431 N N . ILE A 1 565 ? -27.569 11.498 -9.649 1 92.91 565 ILE A N 1
ATOM 4432 C CA . ILE A 1 565 ? -26.252 11.778 -9.087 1 92.91 565 ILE A CA 1
ATOM 4433 C C . ILE A 1 565 ? -25.186 11.007 -9.863 1 92.91 565 ILE A C 1
ATOM 4435 O O . ILE A 1 565 ? -24.028 10.942 -9.442 1 92.91 565 ILE A O 1
ATOM 4439 N N . SER A 1 566 ? -25.427 10.411 -10.981 1 90.09 566 SER A N 1
ATOM 4440 C CA . SER A 1 566 ? -24.499 9.572 -11.73 1 90.09 566 SER A CA 1
ATOM 4441 C C . SER A 1 566 ? -23.307 10.379 -12.234 1 90.09 566 SER A C 1
ATOM 4443 O O . SER A 1 566 ? -22.203 9.847 -12.371 1 90.09 566 SER A O 1
ATOM 4445 N N . GLN A 1 567 ? -23.517 11.692 -12.431 1 87.33 567 GLN A N 1
ATOM 4446 C CA . GLN A 1 567 ? -22.466 12.523 -13.008 1 87.33 567 GLN A CA 1
ATOM 4447 C C . GLN A 1 567 ? -21.735 13.315 -11.928 1 87.33 567 GLN A C 1
ATOM 4449 O O . GLN A 1 567 ? -20.9 14.169 -12.234 1 87.33 567 GLN A O 1
ATOM 4454 N N . SER A 1 568 ? -22.035 12.996 -10.74 1 92.17 568 SER A N 1
ATOM 4455 C CA . SER A 1 568 ? -21.442 13.755 -9.644 1 92.17 568 SER A CA 1
ATOM 4456 C C . SER A 1 568 ? -19.933 13.545 -9.579 1 92.17 568 SER A C 1
ATOM 4458 O O . SER A 1 568 ? -19.443 12.441 -9.827 1 92.17 568 SER A O 1
ATOM 4460 N N . LEU A 1 569 ? -19.171 14.53 -9.196 1 94.16 569 LEU A N 1
ATOM 4461 C CA . LEU A 1 569 ? -17.717 14.484 -9.077 1 94.16 569 LEU A CA 1
ATOM 4462 C C . LEU A 1 569 ? -17.3 14.134 -7.652 1 94.16 569 LEU A C 1
ATOM 4464 O O . LEU A 1 569 ? -16.109 13.976 -7.371 1 94.16 569 LEU A O 1
ATOM 4468 N N . SER A 1 570 ? -18.243 13.967 -6.721 1 96.04 570 SER A N 1
ATOM 4469 C CA . SER A 1 570 ? -17.958 13.735 -5.309 1 96.04 570 SER A CA 1
ATOM 4470 C C . SER A 1 570 ? -17.147 12.459 -5.111 1 96.04 570 SER A C 1
ATOM 4472 O O . SER A 1 570 ? -16.18 12.443 -4.347 1 96.04 570 SER A O 1
ATOM 4474 N N . PRO A 1 571 ? -17.529 11.364 -5.809 1 97.09 571 PRO A N 1
ATOM 4475 C CA . PRO A 1 571 ? -16.73 10.147 -5.642 1 97.09 571 PRO A CA 1
ATOM 4476 C C . PRO A 1 571 ? -15.274 10.336 -6.061 1 97.09 571 PRO A C 1
ATOM 4478 O O . PRO A 1 571 ? -14.365 9.849 -5.383 1 97.09 571 PRO A O 1
ATOM 4481 N N . LEU A 1 572 ? -15.063 11.063 -7.117 1 96.37 572 LEU A N 1
ATOM 4482 C CA . LEU A 1 572 ? -13.709 11.315 -7.597 1 96.37 572 LEU A CA 1
ATOM 4483 C C . LEU A 1 572 ? -12.911 12.119 -6.576 1 96.37 572 LEU A C 1
ATOM 4485 O O . LEU A 1 572 ? -11.763 11.784 -6.275 1 96.37 572 LEU A O 1
ATOM 4489 N N . MET A 1 573 ? -13.515 13.103 -6.017 1 97.2 573 MET A N 1
ATOM 4490 C CA . MET A 1 573 ? -12.84 13.996 -5.08 1 97.2 573 MET A CA 1
ATOM 4491 C C . MET A 1 573 ? -12.448 13.253 -3.807 1 97.2 573 MET A C 1
ATOM 4493 O O . MET A 1 573 ? -11.276 13.245 -3.424 1 97.2 573 MET A O 1
ATOM 4497 N N . HIS A 1 574 ? -13.392 12.63 -3.195 1 98.07 574 HIS A N 1
ATOM 4498 C CA . HIS A 1 574 ? -13.167 11.999 -1.899 1 98.07 574 HIS A CA 1
ATOM 4499 C C . HIS A 1 574 ? -12.251 10.786 -2.028 1 98.07 574 HIS A C 1
ATOM 4501 O O . HIS A 1 574 ? -11.349 10.595 -1.21 1 98.07 574 HIS A O 1
ATOM 4507 N N . ASN A 1 575 ? -12.457 9.995 -3.053 1 97.86 575 ASN A N 1
ATOM 4508 C CA . ASN A 1 575 ? -11.618 8.815 -3.228 1 97.86 575 ASN A CA 1
ATOM 4509 C C . ASN A 1 575 ? -10.172 9.195 -3.531 1 97.86 575 ASN A C 1
ATOM 4511 O O . ASN A 1 575 ? -9.243 8.492 -3.127 1 97.86 575 ASN A O 1
ATOM 4515 N N . THR A 1 576 ? -9.981 10.277 -4.294 1 97.13 576 THR A N 1
ATOM 4516 C CA . THR A 1 576 ? -8.632 10.777 -4.534 1 97.13 576 THR A CA 1
ATOM 4517 C C . THR A 1 576 ? -7.94 11.12 -3.218 1 97.13 576 THR A C 1
ATOM 4519 O O . THR A 1 576 ? -6.786 10.744 -3 1 97.13 576 THR A O 1
ATOM 4522 N N . SER A 1 577 ? -8.623 11.787 -2.38 1 97.09 577 SER A N 1
ATOM 4523 C CA . SER A 1 577 ? -8.044 12.185 -1.102 1 97.09 577 SER A CA 1
ATOM 4524 C C . SER A 1 577 ? -7.822 10.978 -0.196 1 97.09 577 SER A C 1
ATOM 4526 O O . SER A 1 577 ? -6.808 10.897 0.501 1 97.09 577 SER A O 1
ATOM 4528 N N . PHE A 1 578 ? -8.822 10.023 -0.157 1 97.51 578 PHE A N 1
ATOM 4529 C CA . PHE A 1 578 ? -8.664 8.813 0.642 1 97.51 578 PHE A CA 1
ATOM 4530 C C . PHE A 1 578 ? -7.422 8.041 0.216 1 97.51 578 PHE A C 1
ATOM 4532 O O . PHE A 1 578 ? -6.638 7.602 1.059 1 97.51 578 PHE A O 1
ATOM 4539 N N . LEU A 1 579 ? -7.264 7.984 -1.089 1 95.37 579 LEU A N 1
ATOM 4540 C CA . LEU A 1 579 ? -6.12 7.267 -1.641 1 95.37 579 LEU A CA 1
ATOM 4541 C C . LEU A 1 579 ? -4.814 7.967 -1.282 1 95.37 579 LEU A C 1
ATOM 4543 O O . LEU A 1 579 ? -3.842 7.316 -0.893 1 95.37 579 LEU A O 1
ATOM 4547 N N . SER A 1 580 ? -4.818 9.241 -1.392 1 95.15 580 SER A N 1
ATOM 4548 C CA . SER A 1 580 ? -3.617 10.018 -1.106 1 95.15 580 SER A CA 1
ATOM 4549 C C . SER A 1 580 ? -3.224 9.909 0.363 1 95.15 580 SER A C 1
ATOM 4551 O O . SER A 1 580 ? -2.038 9.943 0.698 1 95.15 580 SER A O 1
ATOM 4553 N N . LEU A 1 581 ? -4.135 9.74 1.239 1 95.83 581 LEU A N 1
ATOM 4554 C CA . LEU A 1 581 ? -3.89 9.704 2.677 1 95.83 581 LEU A CA 1
ATOM 4555 C C . LEU A 1 581 ? -3.621 8.278 3.146 1 95.83 581 LEU A C 1
ATOM 4557 O O . LEU A 1 581 ? -3.231 8.061 4.296 1 95.83 581 LEU A O 1
ATOM 4561 N N . GLY A 1 582 ? -3.848 7.317 2.266 1 94.87 582 GLY A N 1
ATOM 4562 C CA . GLY A 1 582 ? -3.641 5.921 2.618 1 94.87 582 GLY A CA 1
ATOM 4563 C C . GLY A 1 582 ? -4.752 5.352 3.481 1 94.87 582 GLY A C 1
ATOM 4564 O O . GLY A 1 582 ? -4.504 4.502 4.339 1 94.87 582 GLY A O 1
ATOM 4565 N N . LEU A 1 583 ? -5.986 5.849 3.289 1 96.42 583 LEU A N 1
ATOM 4566 C CA . LEU A 1 583 ? -7.126 5.401 4.082 1 96.42 583 LEU A CA 1
ATOM 4567 C C . LEU A 1 583 ? -7.914 4.326 3.341 1 96.42 583 LEU A C 1
ATOM 4569 O O . LEU A 1 583 ? -8.093 4.41 2.124 1 96.42 583 LEU A O 1
ATOM 4573 N N . PRO A 1 584 ? -8.319 3.263 4.049 1 95.26 584 PRO A N 1
ATOM 4574 C CA . PRO A 1 584 ? -9.093 2.197 3.409 1 95.26 584 PRO A CA 1
ATOM 4575 C C . PRO A 1 584 ? -10.568 2.556 3.245 1 95.26 584 PRO A C 1
ATOM 4577 O O . PRO A 1 584 ? -11.443 1.744 3.558 1 95.26 584 PRO A O 1
ATOM 4580 N N . TYR A 1 585 ? -10.865 3.721 2.735 1 97.22 585 TYR A N 1
ATOM 4581 C CA . TYR A 1 585 ? -12.226 4.23 2.606 1 97.22 585 TYR A CA 1
ATOM 4582 C C . TYR A 1 585 ? -12.664 4.253 1.146 1 97.22 585 TYR A C 1
ATOM 4584 O O . TYR A 1 585 ? -11.829 4.335 0.243 1 97.22 585 TYR A O 1
ATOM 4592 N N . ASN A 1 586 ? -13.904 4.072 0.943 1 97.12 586 ASN A N 1
ATOM 4593 C CA . ASN A 1 586 ? -14.484 4.118 -0.395 1 97.12 586 ASN A CA 1
ATOM 4594 C C . ASN A 1 586 ? -15.741 4.982 -0.433 1 97.12 586 ASN A C 1
ATOM 4596 O O . ASN A 1 586 ? -16.619 4.846 0.421 1 97.12 586 ASN A O 1
ATOM 4600 N N . TYR A 1 587 ? -15.779 5.9 -1.344 1 98.12 587 TYR A N 1
ATOM 4601 C CA . TYR A 1 587 ? -16.92 6.781 -1.565 1 98.12 587 TYR A CA 1
ATOM 4602 C C . TYR A 1 587 ? -17.689 6.374 -2.817 1 98.12 587 TYR A C 1
ATOM 4604 O O . TYR A 1 587 ? -17.14 6.385 -3.921 1 98.12 587 TYR A O 1
ATOM 4612 N N . GLY A 1 588 ? -18.948 5.984 -2.609 1 97.34 588 GLY A N 1
ATOM 4613 C CA . GLY A 1 588 ? -19.777 5.545 -3.721 1 97.34 588 GLY A CA 1
ATOM 4614 C C . GLY A 1 588 ? -21.085 6.307 -3.827 1 97.34 588 GLY A C 1
ATOM 4615 O O . GLY A 1 588 ? -21.331 7.239 -3.058 1 97.34 588 GLY A O 1
ATOM 4616 N N . LEU A 1 589 ? -21.91 5.915 -4.841 1 97.34 589 LEU A N 1
ATOM 4617 C CA . LEU A 1 589 ? -23.206 6.532 -5.102 1 97.34 589 LEU A CA 1
ATOM 4618 C C . LEU A 1 589 ? -24.342 5.636 -4.62 1 97.34 589 LEU A C 1
ATOM 4620 O O . LEU A 1 589 ? -24.261 4.411 -4.728 1 97.34 589 LEU A O 1
ATOM 4624 N N . HIS A 1 590 ? -25.251 6.186 -3.942 1 97.07 590 HIS A N 1
ATOM 4625 C CA . HIS A 1 590 ? -26.522 5.53 -3.654 1 97.07 590 HIS A CA 1
ATOM 4626 C C . HIS A 1 590 ? -27.697 6.361 -4.157 1 97.07 590 HIS A C 1
ATOM 4628 O O . HIS A 1 590 ? -28.17 7.262 -3.461 1 97.07 590 HIS A O 1
ATOM 4634 N N . GLU A 1 591 ? -28.129 6.017 -5.346 1 95.57 591 GLU A N 1
ATOM 4635 C CA . GLU A 1 591 ? -29.172 6.783 -6.021 1 95.57 591 GLU A CA 1
ATOM 4636 C C . GLU A 1 591 ? -30.56 6.244 -5.683 1 95.57 591 GLU A C 1
ATOM 4638 O O . GLU A 1 591 ? -30.845 5.066 -5.909 1 95.57 591 GLU A O 1
ATOM 4643 N N . THR A 1 592 ? -31.4 7.088 -5.072 1 93.88 592 THR A N 1
ATOM 4644 C CA . THR A 1 592 ? -32.783 6.775 -4.729 1 93.88 592 THR A CA 1
ATOM 4645 C C . THR A 1 592 ? -33.67 8.007 -4.884 1 93.88 592 THR A C 1
ATOM 4647 O O . THR A 1 592 ? -33.222 9.133 -4.659 1 93.88 592 THR A O 1
ATOM 4650 N N . PRO A 1 593 ? -34.843 7.847 -5.301 1 91.65 593 PRO A N 1
ATOM 4651 C CA . PRO A 1 593 ? -35.735 8.993 -5.49 1 91.65 593 PRO A CA 1
ATOM 4652 C C . PRO A 1 593 ? -36.245 9.568 -4.17 1 91.65 593 PRO A C 1
ATOM 4654 O O . PRO A 1 593 ? -36.706 10.711 -4.128 1 91.65 593 PRO A O 1
ATOM 4657 N N . SER A 1 594 ? -36.243 8.75 -3.098 1 92.13 594 SER A N 1
ATOM 4658 C CA . SER A 1 594 ? -36.708 9.189 -1.786 1 92.13 594 SER A CA 1
ATOM 4659 C C . SER A 1 594 ? -35.817 8.647 -0.674 1 92.13 594 SER A C 1
ATOM 4661 O O . SER A 1 594 ? -34.939 7.818 -0.922 1 92.13 594 SER A O 1
ATOM 4663 N N . VAL A 1 595 ? -36.011 9.228 0.472 1 94.66 595 VAL A N 1
ATOM 4664 C CA . VAL A 1 595 ? -35.326 8.698 1.646 1 94.66 595 VAL A CA 1
ATOM 4665 C C . VAL A 1 595 ? -36 7.404 2.098 1 94.66 595 VAL A C 1
ATOM 4667 O O . VAL A 1 595 ? -36.815 7.412 3.023 1 94.66 595 VAL A O 1
ATOM 4670 N N . ASP A 1 596 ? -35.549 6.314 1.569 1 92.74 596 ASP A N 1
ATOM 4671 C CA . ASP A 1 596 ? -36.222 5.033 1.759 1 92.74 596 ASP A CA 1
ATOM 4672 C C . ASP A 1 596 ? -35.433 4.133 2.707 1 92.74 596 ASP A C 1
ATOM 4674 O O . ASP A 1 596 ? -34.495 4.586 3.365 1 92.74 596 ASP A O 1
ATOM 4678 N N . GLU A 1 597 ? -35.795 2.902 2.766 1 92.84 597 GLU A N 1
ATOM 4679 C CA . GLU A 1 597 ? -35.214 1.941 3.699 1 92.84 597 GLU A CA 1
ATOM 4680 C C . GLU A 1 597 ? -33.788 1.574 3.298 1 92.84 597 GLU A C 1
ATOM 4682 O O . GLU A 1 597 ? -32.941 1.321 4.157 1 92.84 597 GLU A O 1
ATOM 4687 N N . SER A 1 598 ? -33.567 1.584 2.006 1 94.13 598 SER A N 1
ATOM 4688 C CA . SER A 1 598 ? -32.227 1.251 1.535 1 94.13 598 SER A CA 1
ATOM 4689 C C . SER A 1 598 ? -31.205 2.283 2.002 1 94.13 598 SER A C 1
ATOM 4691 O O . SER A 1 598 ? -30.08 1.931 2.363 1 94.13 598 SER A O 1
ATOM 4693 N N . LEU A 1 599 ? -31.629 3.477 1.984 1 95.42 599 LEU A N 1
ATOM 4694 C CA . LEU A 1 599 ? -30.777 4.564 2.453 1 95.42 599 LEU A CA 1
ATOM 4695 C C . LEU A 1 599 ? -30.543 4.462 3.957 1 95.42 599 LEU A C 1
ATOM 4697 O O . LEU A 1 599 ? -29.413 4.614 4.426 1 95.42 599 LEU A O 1
ATOM 4701 N N . GLU A 1 600 ? -31.505 4.126 4.673 1 94.84 600 GLU A N 1
ATOM 4702 C CA . GLU A 1 600 ? -31.401 4.016 6.125 1 94.84 600 GLU A CA 1
ATOM 4703 C C . GLU A 1 600 ? -30.501 2.851 6.527 1 94.84 600 GLU A C 1
ATOM 4705 O O . GLU A 1 600 ? -29.728 2.958 7.482 1 94.84 600 GLU A O 1
ATOM 4710 N N . THR A 1 601 ? -30.649 1.824 5.802 1 95.48 601 THR A N 1
ATOM 4711 C CA . THR A 1 601 ? -29.833 0.646 6.074 1 95.48 601 THR A CA 1
ATOM 4712 C C . THR A 1 601 ? -28.351 0.958 5.884 1 95.48 601 THR A C 1
ATOM 4714 O O . THR A 1 601 ? -27.513 0.518 6.674 1 95.48 601 THR A O 1
ATOM 4717 N N . LYS A 1 602 ? -28.006 1.712 4.898 1 95.76 602 LYS A N 1
ATOM 4718 C CA . LYS A 1 602 ? -26.62 2.092 4.645 1 95.76 602 LYS A CA 1
ATOM 4719 C C . LYS A 1 602 ? -26.088 3.001 5.749 1 95.76 602 LYS A C 1
ATOM 4721 O O . LYS A 1 602 ? -24.95 2.843 6.196 1 95.76 602 LYS A O 1
ATOM 4726 N N . MET A 1 603 ? -26.906 3.854 6.215 1 96.04 603 MET A N 1
ATOM 4727 C CA . MET A 1 603 ? -26.491 4.806 7.241 1 96.04 603 MET A CA 1
ATOM 4728 C C . MET A 1 603 ? -26.272 4.104 8.577 1 96.04 603 MET A C 1
ATOM 4730 O O . MET A 1 603 ? -25.483 4.565 9.404 1 96.04 603 MET A O 1
ATOM 4734 N N . ARG A 1 604 ? -26.89 2.988 8.747 1 95.07 604 ARG A N 1
ATOM 4735 C CA . ARG A 1 604 ? -26.814 2.305 10.034 1 95.07 604 ARG A CA 1
ATOM 4736 C C . ARG A 1 604 ? -25.867 1.112 9.966 1 95.07 604 ARG A C 1
ATOM 4738 O O . ARG A 1 604 ? -25.703 0.385 10.948 1 95.07 604 ARG A O 1
ATOM 4745 N N . ALA A 1 605 ? -25.293 0.95 8.789 1 94.7 605 ALA A N 1
ATOM 4746 C CA . ALA A 1 605 ? -24.33 -0.136 8.631 1 94.7 605 ALA A CA 1
ATOM 4747 C C . ALA A 1 605 ? -23.108 0.081 9.52 1 94.7 605 ALA A C 1
ATOM 4749 O O . ALA A 1 605 ? -22.747 1.221 9.821 1 94.7 605 ALA A O 1
ATOM 4750 N N . GLN A 1 606 ? -22.431 -0.973 9.935 1 90.84 606 GLN A N 1
ATOM 4751 C CA . GLN A 1 606 ? -21.293 -0.919 10.847 1 90.84 606 GLN A CA 1
ATOM 4752 C C . GLN A 1 606 ? -20.102 -0.22 10.198 1 90.84 606 GLN A C 1
ATOM 4754 O O . GLN A 1 606 ? -19.308 0.429 10.882 1 90.84 606 GLN A O 1
ATOM 4759 N N . ASP A 1 607 ? -19.973 -0.323 8.876 1 93.8 607 ASP A N 1
ATOM 4760 C CA . ASP A 1 607 ? -18.822 0.245 8.18 1 93.8 607 ASP A CA 1
ATOM 4761 C C . ASP A 1 607 ? -19.157 1.612 7.588 1 93.8 607 ASP A C 1
ATOM 4763 O O . ASP A 1 607 ? -18.424 2.124 6.74 1 93.8 607 ASP A O 1
ATOM 4767 N N . PHE A 1 608 ? -20.337 2.227 8.079 1 96.85 608 PHE A N 1
ATOM 4768 C CA . PHE A 1 608 ? -20.743 3.538 7.585 1 96.85 608 PHE A CA 1
ATOM 4769 C C . PHE A 1 608 ? -19.802 4.623 8.094 1 96.85 608 PHE A C 1
ATOM 4771 O O . PHE A 1 608 ? -19.649 4.803 9.304 1 96.85 608 PHE A O 1
ATOM 4778 N N . GLY A 1 609 ? -19.18 5.414 7.156 1 97.35 609 GLY A N 1
ATOM 4779 C CA . GLY A 1 609 ? -18.228 6.445 7.535 1 97.35 609 GLY A CA 1
ATOM 4780 C C . GLY A 1 609 ? -18.789 7.85 7.413 1 97.35 609 GLY A C 1
ATOM 4781 O O . GLY A 1 609 ? -18.236 8.796 7.977 1 97.35 609 GLY A O 1
ATOM 4782 N N . GLY A 1 610 ? -19.849 7.968 6.583 1 98.04 610 GLY A N 1
ATOM 4783 C CA . GLY A 1 610 ? -20.469 9.26 6.333 1 98.04 610 GLY A CA 1
ATOM 4784 C C . GLY A 1 610 ? -21.099 9.363 4.957 1 98.04 610 GLY A C 1
ATOM 4785 O O . GLY A 1 610 ? -20.946 8.462 4.129 1 98.04 610 GLY A O 1
ATOM 4786 N N . ALA A 1 611 ? -21.839 10.499 4.789 1 98.33 611 ALA A N 1
ATOM 4787 C CA . ALA A 1 611 ? -22.498 10.659 3.496 1 98.33 611 ALA A CA 1
ATOM 4788 C C . ALA A 1 611 ? -22.737 12.133 3.18 1 98.33 611 ALA A C 1
ATOM 4790 O O . ALA A 1 611 ? -22.95 12.942 4.086 1 98.33 611 ALA A O 1
ATOM 4791 N N . SER A 1 612 ? -22.637 12.401 1.953 1 97.9 612 SER A N 1
ATOM 4792 C CA . SER A 1 612 ? -23.157 13.652 1.41 1 97.9 612 SER A CA 1
ATOM 4793 C C . SER A 1 612 ? -24.614 13.508 0.985 1 97.9 612 SER A C 1
ATOM 4795 O O . SER A 1 612 ? -25.048 12.421 0.597 1 97.9 612 SER A O 1
ATOM 4797 N N . VAL A 1 613 ? -25.332 14.571 1.139 1 96.87 613 VAL A N 1
ATOM 4798 C CA . VAL A 1 613 ? -26.737 14.567 0.743 1 96.87 613 VAL A CA 1
ATOM 4799 C C . VAL A 1 613 ? -26.995 15.691 -0.258 1 96.87 613 VAL A C 1
ATOM 4801 O O . VAL A 1 613 ? -26.619 16.841 -0.019 1 96.87 613 VAL A O 1
ATOM 4804 N N . THR A 1 614 ? -27.517 15.355 -1.344 1 92.82 614 THR A N 1
ATOM 4805 C CA . THR A 1 614 ? -27.862 16.34 -2.363 1 92.82 614 THR A CA 1
ATOM 4806 C C . THR A 1 614 ? -29.349 16.272 -2.699 1 92.82 614 THR A C 1
ATOM 4808 O O . THR A 1 614 ? -30.129 15.661 -1.966 1 92.82 614 THR A O 1
ATOM 4811 N N . ILE A 1 615 ? -29.829 17.121 -3.663 1 86.26 615 ILE A N 1
ATOM 4812 C CA . ILE A 1 615 ? -31.229 17.175 -4.072 1 86.26 615 ILE A CA 1
ATOM 4813 C C . ILE A 1 615 ? -31.722 15.77 -4.409 1 86.26 615 ILE A C 1
ATOM 4815 O O . ILE A 1 615 ? -30.996 14.979 -5.016 1 86.26 615 ILE A O 1
ATOM 4819 N N . PRO A 1 616 ? -32.897 15.616 -3.842 1 88.91 616 PRO A N 1
ATOM 4820 C CA . PRO A 1 616 ? -33.869 16.441 -3.121 1 88.91 616 PRO A CA 1
ATOM 4821 C C . PRO A 1 616 ? -33.918 16.126 -1.628 1 88.91 616 PRO A C 1
ATOM 4823 O O . PRO A 1 616 ? -34.862 16.523 -0.94 1 88.91 616 PRO A O 1
ATOM 4826 N N . HIS A 1 617 ? -32.932 15.451 -1.129 1 93.17 617 HIS A N 1
ATOM 4827 C CA . HIS A 1 617 ? -33.076 14.776 0.156 1 93.17 617 HIS A CA 1
ATOM 4828 C C . HIS A 1 617 ? -32.609 15.667 1.302 1 93.17 617 HIS A C 1
ATOM 4830 O O . HIS A 1 617 ? -32.724 15.294 2.472 1 93.17 617 HIS A O 1
ATOM 4836 N N . LYS A 1 618 ? -32.144 16.904 1.084 1 92.06 618 LYS A N 1
ATOM 4837 C CA . LYS A 1 618 ? -31.451 17.71 2.084 1 92.06 618 LYS A CA 1
ATOM 4838 C C . LYS A 1 618 ? -32.365 18.031 3.263 1 92.06 618 LYS A C 1
ATOM 4840 O O . LYS A 1 618 ? -31.895 18.223 4.386 1 92.06 618 LYS A O 1
ATOM 4845 N N . ILE A 1 619 ? -33.581 18.098 3.041 1 90.8 619 ILE A N 1
ATOM 4846 C CA . ILE A 1 619 ? -34.521 18.433 4.104 1 90.8 619 ILE A CA 1
ATOM 4847 C C . ILE A 1 619 ? -35.111 17.154 4.695 1 90.8 619 ILE A C 1
ATOM 4849 O O . ILE A 1 619 ? -35.085 16.955 5.911 1 90.8 619 ILE A O 1
ATOM 4853 N N . GLU A 1 620 ? -35.522 16.258 3.889 1 92.52 620 GLU A N 1
ATOM 4854 C CA . GLU A 1 620 ? -36.22 15.044 4.304 1 92.52 620 GLU A CA 1
ATOM 4855 C C . GLU A 1 620 ? -35.332 14.171 5.185 1 92.52 620 GLU A C 1
ATOM 4857 O O . GLU A 1 620 ? -35.822 13.494 6.092 1 92.52 620 GLU A O 1
ATOM 4862 N N . ILE A 1 621 ? -34.079 14.217 5.044 1 95.71 621 ILE A N 1
ATOM 4863 C CA . ILE A 1 621 ? -33.164 13.302 5.719 1 95.71 621 ILE A CA 1
ATOM 4864 C C . ILE A 1 621 ? -33.052 13.679 7.194 1 95.71 621 ILE A C 1
ATOM 4866 O O . ILE A 1 621 ? -32.615 12.87 8.016 1 95.71 621 ILE A O 1
ATOM 4870 N N . MET A 1 622 ? -33.401 14.878 7.574 1 95.03 622 MET A N 1
ATOM 4871 C CA . MET A 1 622 ? -33.26 15.39 8.934 1 95.03 622 MET A CA 1
ATOM 4872 C C . MET A 1 622 ? -34.066 14.55 9.918 1 95.03 622 MET A C 1
ATOM 4874 O O . MET A 1 622 ? -33.653 14.361 11.064 1 95.03 622 MET A O 1
ATOM 4878 N N . SER A 1 623 ? -35.157 13.968 9.457 1 94.54 623 SER A N 1
ATOM 4879 C CA . SER A 1 623 ? -36.029 13.18 10.321 1 94.54 623 SER A CA 1
ATOM 4880 C C . SER A 1 623 ? -35.429 11.809 10.611 1 94.54 623 SER A C 1
ATOM 4882 O O . SER A 1 623 ? -35.851 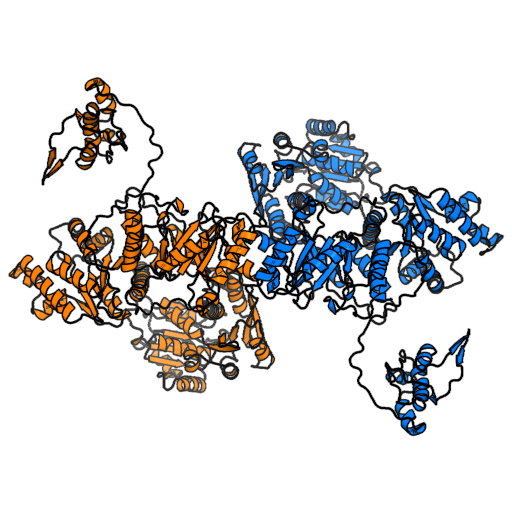11.126 11.546 1 94.54 623 SER A O 1
ATOM 4884 N N . LYS A 1 624 ? -34.441 11.437 9.883 1 96.05 624 LYS A N 1
ATOM 4885 C CA . LYS A 1 624 ? -33.833 10.118 10.033 1 96.05 624 LYS A CA 1
ATOM 4886 C C . LYS A 1 624 ? -32.548 10.195 10.853 1 96.05 624 LYS A C 1
ATOM 4888 O O . LYS A 1 624 ? -31.921 9.171 11.131 1 96.05 624 LYS A O 1
ATOM 4893 N N . LEU A 1 625 ? -32.161 11.381 11.251 1 96.82 625 LEU A N 1
ATOM 4894 C CA . LEU A 1 625 ? -30.91 11.589 11.972 1 96.82 625 LEU A CA 1
ATOM 4895 C C . LEU A 1 625 ? -31.157 11.689 13.473 1 96.82 625 LEU A C 1
ATOM 4897 O O . LEU A 1 625 ? -32.261 12.031 13.903 1 96.82 625 LEU A O 1
ATOM 4901 N N . ASP A 1 626 ? -30.189 11.362 14.259 1 96.39 626 ASP A N 1
ATOM 4902 C CA . ASP A 1 626 ? -30.292 11.4 15.715 1 96.39 626 ASP A CA 1
ATOM 4903 C C . ASP A 1 626 ? -30.099 12.82 16.243 1 96.39 626 ASP A C 1
ATOM 4905 O O . ASP A 1 626 ? -30.724 13.211 17.231 1 96.39 626 ASP A O 1
ATOM 4909 N N . GLU A 1 627 ? -29.168 13.585 15.613 1 96.17 627 GLU A N 1
ATOM 4910 C CA . GLU A 1 627 ? -28.863 14.966 15.978 1 96.17 627 GLU A CA 1
ATOM 4911 C C . GLU A 1 627 ? -28.561 15.809 14.743 1 96.17 627 GLU A C 1
ATOM 4913 O O . GLU A 1 627 ? -28.197 15.275 13.694 1 96.17 627 GLU A O 1
ATOM 4918 N N . VAL A 1 628 ? -28.795 17.083 14.908 1 96.75 628 VAL A N 1
ATOM 4919 C CA . VAL A 1 628 ? -28.489 18.055 13.864 1 96.75 628 VAL A CA 1
ATOM 4920 C C . VAL A 1 628 ? -27.742 19.243 14.466 1 96.75 628 VAL A C 1
ATOM 4922 O O . VAL A 1 628 ? -28.086 19.713 15.553 1 96.75 628 VAL A O 1
ATOM 4925 N N . THR A 1 629 ? -26.721 19.695 13.89 1 96.69 629 THR A N 1
ATOM 4926 C CA . THR A 1 629 ? -25.919 20.792 14.418 1 96.69 629 THR A CA 1
ATOM 4927 C C . THR A 1 629 ? -26.727 22.086 14.451 1 96.69 629 THR A C 1
ATOM 4929 O O . THR A 1 629 ? -27.747 22.205 13.769 1 96.69 629 THR A O 1
ATOM 4932 N N . GLU A 1 630 ? -26.255 23.033 15.143 1 95.05 630 GLU A N 1
ATOM 4933 C CA . GLU A 1 630 ? -26.925 24.326 15.243 1 95.05 630 GLU A CA 1
ATOM 4934 C C . GLU A 1 630 ? -26.943 25.043 13.896 1 95.05 630 GLU A C 1
ATOM 4936 O O . GLU A 1 630 ? -27.925 25.705 13.552 1 95.05 630 GLU A O 1
ATOM 4941 N N . GLU A 1 631 ? -25.955 24.914 13.176 1 94.74 631 GLU A N 1
ATOM 4942 C CA . GLU A 1 631 ? -25.891 25.537 11.857 1 94.74 631 GLU A CA 1
ATOM 4943 C C . GLU A 1 631 ? -26.895 24.904 10.899 1 94.74 631 GLU A C 1
ATOM 4945 O O . GLU A 1 631 ? -27.606 25.611 10.181 1 94.74 631 GLU A O 1
ATOM 4950 N N . ALA A 1 632 ? -26.919 23.597 10.891 1 95.75 632 ALA A N 1
ATOM 4951 C CA . ALA A 1 632 ? -27.839 22.899 9.996 1 95.75 632 ALA A CA 1
ATOM 4952 C C . ALA A 1 632 ? -29.291 23.176 10.378 1 95.75 632 ALA A C 1
ATOM 4954 O O . ALA A 1 632 ? -30.163 23.253 9.51 1 95.75 632 ALA A O 1
ATOM 4955 N N . LYS A 1 633 ? -29.515 23.317 11.675 1 94.79 633 LYS A N 1
ATOM 4956 C CA . LYS A 1 633 ? -30.851 23.686 12.133 1 94.79 633 LYS A CA 1
ATOM 4957 C C . LYS A 1 633 ? -31.234 25.08 11.644 1 94.79 633 LYS A C 1
ATOM 4959 O O . LYS A 1 633 ? -32.35 25.29 11.163 1 94.79 633 LYS A O 1
ATOM 4964 N N . ALA A 1 634 ? -30.297 25.978 11.786 1 94.53 634 ALA A N 1
ATOM 4965 C CA . ALA A 1 634 ? -30.532 27.346 11.332 1 94.53 634 ALA A CA 1
ATOM 4966 C C . ALA A 1 634 ? -30.766 27.391 9.825 1 94.53 634 ALA A C 1
ATOM 4968 O O . ALA A 1 634 ? -31.639 28.12 9.348 1 94.53 634 ALA A O 1
ATOM 4969 N N . ILE A 1 635 ? -30.078 26.62 9.096 1 94.89 635 ILE A N 1
ATOM 4970 C CA . ILE A 1 635 ? -30.169 26.579 7.64 1 94.89 635 ILE A CA 1
ATOM 4971 C C . ILE A 1 635 ? -31.429 25.823 7.224 1 94.89 635 ILE A C 1
ATOM 4973 O O . ILE A 1 635 ? -32.042 26.141 6.202 1 94.89 635 ILE A O 1
ATOM 4977 N N . GLY A 1 636 ? -31.838 24.792 8.043 1 93.16 636 GLY A N 1
ATOM 4978 C CA . GLY A 1 636 ? -32.998 23.964 7.753 1 93.16 636 GLY A CA 1
ATOM 4979 C C . GLY A 1 636 ? -32.729 22.909 6.696 1 93.16 636 GLY A C 1
ATOM 4980 O O . GLY A 1 636 ? -33.653 22.444 6.026 1 93.16 636 GLY A O 1
ATOM 4981 N N . ALA A 1 637 ? -31.512 22.622 6.479 1 94.5 637 ALA A N 1
ATOM 4982 C CA . ALA A 1 637 ? -31.111 21.613 5.502 1 94.5 637 ALA A CA 1
ATOM 4983 C C . ALA A 1 637 ? -29.811 20.931 5.919 1 94.5 637 ALA A C 1
ATOM 4985 O O . ALA A 1 637 ? -28.945 21.557 6.536 1 94.5 637 ALA A O 1
ATOM 4986 N N . VAL A 1 638 ? -29.69 19.622 5.544 1 96.7 638 VAL A N 1
ATOM 4987 C CA . VAL A 1 638 ? -28.508 18.822 5.85 1 96.7 638 VAL A CA 1
ATOM 4988 C C . VAL A 1 638 ? -27.871 18.326 4.554 1 96.7 638 VAL A C 1
ATOM 4990 O O . VAL A 1 638 ? -28.548 17.741 3.706 1 96.7 638 VAL A O 1
ATOM 4993 N N . ASN A 1 639 ? -26.604 18.586 4.379 1 97.09 639 ASN A N 1
ATOM 4994 C CA . ASN A 1 639 ? -25.923 18.035 3.212 1 97.09 639 ASN A CA 1
ATOM 4995 C C . ASN A 1 639 ? -24.816 17.065 3.614 1 97.09 639 ASN A C 1
ATOM 4997 O O . ASN A 1 639 ? -24.134 16.504 2.755 1 97.09 639 ASN A O 1
ATOM 5001 N N . THR A 1 640 ? -24.521 16.898 4.941 1 98.23 640 THR A N 1
ATOM 5002 C CA . THR A 1 640 ? -23.445 16.053 5.447 1 98.23 640 THR A CA 1
ATOM 5003 C C . THR A 1 640 ? -23.918 15.233 6.643 1 98.23 640 THR A C 1
ATOM 5005 O O . THR A 1 640 ? -24.433 15.786 7.617 1 98.23 640 THR A O 1
ATOM 5008 N N . VAL A 1 641 ? -23.795 13.989 6.575 1 98.44 641 VAL A N 1
ATOM 5009 C CA . VAL A 1 641 ? -24.115 13.096 7.683 1 98.44 641 VAL A CA 1
ATOM 5010 C C . VAL A 1 641 ? -22.828 12.533 8.282 1 98.44 641 VAL A C 1
ATOM 5012 O O . VAL A 1 641 ? -22.016 11.935 7.572 1 98.44 641 VAL A O 1
ATOM 5015 N N . VAL A 1 642 ? -22.602 12.666 9.6 1 97.79 642 VAL A N 1
ATOM 5016 C CA . VAL A 1 642 ? -21.38 12.247 10.279 1 97.79 642 VAL A CA 1
ATOM 5017 C C . VAL A 1 642 ? -21.718 11.251 11.385 1 97.79 642 VAL A C 1
ATOM 5019 O O . VAL A 1 642 ? -22.463 11.574 12.313 1 97.79 642 VAL A O 1
ATOM 5022 N N . PRO A 1 643 ? -21.204 10.066 11.295 1 96.33 643 PRO A N 1
ATOM 5023 C CA . PRO A 1 643 ? -21.358 9.144 12.423 1 96.33 643 PRO A CA 1
ATOM 5024 C C . PRO A 1 643 ? -20.395 9.447 13.568 1 96.33 643 PRO A C 1
ATOM 5026 O O . PRO A 1 643 ? -19.193 9.614 13.341 1 96.33 643 PRO A O 1
ATOM 5029 N N . ILE A 1 644 ? -20.873 9.584 14.743 1 91.74 644 ILE A N 1
ATOM 5030 C CA . ILE A 1 644 ? -20.047 9.837 15.919 1 91.74 644 ILE A CA 1
ATOM 5031 C C . ILE A 1 644 ? -20.319 8.772 16.979 1 91.74 644 ILE A C 1
ATOM 5033 O O . ILE A 1 644 ? -21.459 8.335 17.15 1 91.74 644 ILE A O 1
ATOM 5037 N N . GLN A 1 645 ? -19.261 8.402 17.629 1 85.66 645 GLN A N 1
ATOM 5038 C CA . GLN A 1 645 ? -19.414 7.448 18.722 1 85.66 645 GLN A CA 1
ATOM 5039 C C . GLN A 1 645 ? -19.667 8.164 20.046 1 85.66 645 GLN A C 1
ATOM 5041 O O . GLN A 1 645 ? -18.886 9.029 20.45 1 85.66 645 GLN A O 1
ATOM 5046 N N . GLN A 1 646 ? -20.777 7.996 20.567 1 82.36 646 GLN A N 1
ATOM 5047 C CA . GLN A 1 646 ? -21.14 8.544 21.869 1 82.36 646 GLN A CA 1
ATOM 5048 C C . GLN A 1 646 ? -21.604 7.445 22.82 1 82.36 646 GLN A C 1
ATOM 5050 O O . GLN A 1 646 ? -22.595 6.762 22.551 1 82.36 646 GLN A O 1
ATOM 5055 N N . GLU A 1 647 ? -20.966 7.296 23.909 1 79.37 647 GLU A N 1
ATOM 5056 C CA . GLU A 1 647 ? -21.303 6.339 24.958 1 79.37 647 GLU A CA 1
ATOM 5057 C C . GLU A 1 647 ? -21.495 4.938 24.387 1 79.37 647 GLU A C 1
ATOM 5059 O O . GLU A 1 647 ? -22.506 4.285 24.654 1 79.37 647 GLU A O 1
ATOM 5064 N N . GLY A 1 648 ? -20.726 4.517 23.439 1 77.31 648 GLY A N 1
ATOM 5065 C CA . GLY A 1 648 ? -20.715 3.159 22.92 1 77.31 648 GLY A CA 1
ATOM 5066 C C . GLY A 1 648 ? -21.697 2.947 21.783 1 77.31 648 GLY A C 1
ATOM 5067 O O . GLY A 1 648 ? -21.784 1.85 21.227 1 77.31 648 GLY A O 1
ATOM 5068 N N . LYS A 1 649 ? -22.395 3.985 21.436 1 87.12 649 LYS A N 1
ATOM 5069 C CA . LYS A 1 649 ? -23.351 3.888 20.336 1 87.12 649 LYS A CA 1
ATOM 5070 C C . LYS A 1 649 ? -22.999 4.86 19.214 1 87.12 649 LYS A C 1
ATOM 5072 O O . LYS A 1 649 ? -22.414 5.917 19.462 1 87.12 649 LYS A O 1
ATOM 5077 N N . THR A 1 650 ? -23.386 4.481 18.032 1 92.02 650 THR A N 1
ATOM 5078 C CA . THR A 1 650 ? -23.161 5.352 16.884 1 92.02 650 THR A CA 1
ATOM 5079 C C . THR A 1 650 ? -24.327 6.318 16.7 1 92.02 650 THR A C 1
ATOM 5081 O O . THR A 1 650 ? -25.48 5.895 16.589 1 92.02 650 THR A O 1
ATOM 5084 N N . VAL A 1 651 ? -24.091 7.535 16.822 1 95.35 651 VAL A N 1
ATOM 5085 C CA . VAL A 1 651 ? -25.067 8.598 16.608 1 95.35 651 VAL A CA 1
ATOM 5086 C C . VAL A 1 651 ? -24.816 9.267 15.258 1 95.35 651 VAL A C 1
ATOM 5088 O O . VAL A 1 651 ? -23.68 9.626 14.938 1 95.35 651 VAL A O 1
ATOM 5091 N N . LEU A 1 652 ? -25.891 9.412 14.495 1 97.25 652 LEU A N 1
ATOM 5092 C CA . LEU A 1 652 ? -25.788 10.09 13.207 1 97.25 652 LEU A CA 1
ATOM 5093 C C . LEU A 1 652 ? -26.075 11.581 13.353 1 97.25 652 LEU A C 1
ATOM 5095 O O . LEU A 1 652 ? -27.192 11.971 13.699 1 97.25 652 LEU A O 1
ATOM 5099 N N . VAL A 1 653 ? -25.118 12.399 13.058 1 97.79 653 VAL A N 1
ATOM 5100 C CA . VAL A 1 653 ? -25.242 13.847 13.186 1 97.79 653 VAL A CA 1
ATOM 5101 C C . VAL A 1 653 ? -25.338 14.482 11.8 1 97.79 653 VAL A C 1
ATOM 5103 O O . VAL A 1 653 ? -24.502 14.221 10.932 1 97.79 653 VAL A O 1
ATOM 5106 N N . GLY A 1 654 ? -26.333 15.297 11.64 1 98.1 654 GLY A N 1
ATOM 5107 C CA . GLY A 1 654 ? -26.477 16.047 10.402 1 98.1 654 GLY A CA 1
ATOM 5108 C C . GLY A 1 654 ? -25.855 17.429 10.466 1 98.1 654 GLY A C 1
ATOM 5109 O O . GLY A 1 654 ? -26.018 18.144 11.457 1 98.1 654 GLY A O 1
ATOM 5110 N N . ASP A 1 655 ? -25.108 17.768 9.447 1 97.77 655 ASP A N 1
ATOM 5111 C CA . ASP A 1 655 ? -24.458 19.07 9.326 1 97.77 655 ASP A CA 1
ATOM 5112 C C . ASP A 1 655 ? -24.616 19.634 7.916 1 97.77 655 ASP A C 1
ATOM 5114 O O . ASP A 1 655 ? -25.26 19.018 7.064 1 97.77 655 ASP A O 1
ATOM 5118 N N . ASN A 1 656 ? -24.212 20.857 7.709 1 97.58 656 ASN A N 1
ATOM 5119 C CA . ASN A 1 656 ? -24.238 21.504 6.402 1 97.58 656 ASN A CA 1
ATOM 5120 C C . ASN A 1 656 ? -22.915 22.199 6.094 1 97.58 656 ASN A C 1
ATOM 5122 O O . ASN A 1 656 ? -22.56 23.183 6.745 1 97.58 656 ASN A O 1
ATOM 5126 N N . THR A 1 657 ? -22.21 21.701 5.122 1 97.34 657 THR A N 1
ATOM 5127 C CA . THR A 1 657 ? -20.901 22.258 4.802 1 97.34 657 THR A CA 1
ATOM 5128 C C . THR A 1 657 ? -20.98 23.151 3.567 1 97.34 657 THR A C 1
ATOM 5130 O O . THR A 1 657 ? -19.987 23.769 3.177 1 97.34 657 THR A O 1
ATOM 5133 N N . ASP A 1 658 ? -22.114 23.307 2.948 1 95.91 658 ASP A N 1
ATOM 5134 C CA . ASP A 1 658 ? -22.281 24.203 1.808 1 95.91 658 ASP A CA 1
ATOM 5135 C C . ASP A 1 658 ? -21.976 25.648 2.195 1 95.91 658 ASP A C 1
ATOM 5137 O O . ASP A 1 658 ? -21.303 26.367 1.452 1 95.91 658 ASP A O 1
ATOM 5141 N N . TRP A 1 659 ? -22.532 25.978 3.304 1 96.51 659 TRP A N 1
ATOM 5142 C CA . TRP A 1 659 ? -22.348 27.372 3.694 1 96.51 659 TRP A CA 1
ATOM 5143 C C . TRP A 1 659 ? -20.873 27.684 3.922 1 96.51 659 TRP A C 1
ATOM 5145 O O . TRP A 1 659 ? -20.414 28.791 3.632 1 96.51 659 TRP A O 1
ATOM 5155 N N . LEU A 1 660 ? -20.102 26.71 4.408 1 96.31 660 LEU A N 1
ATOM 5156 C CA . LEU A 1 660 ? -18.668 26.896 4.608 1 96.31 660 LEU A CA 1
ATOM 5157 C C . LEU A 1 660 ? -17.952 27.07 3.273 1 96.31 660 LEU A C 1
ATOM 5159 O O . LEU A 1 660 ? -17.048 27.9 3.153 1 96.31 660 LEU A O 1
ATOM 5163 N N . GLY A 1 661 ? -18.382 26.258 2.308 1 95.44 661 GLY A N 1
ATOM 5164 C CA . GLY A 1 661 ? -17.813 26.405 0.978 1 95.44 661 GLY A CA 1
ATOM 5165 C C . GLY A 1 661 ? -18.032 27.784 0.384 1 95.44 661 GLY A C 1
ATOM 5166 O O . GLY A 1 661 ? -17.106 28.381 -0.169 1 95.44 661 GLY A O 1
ATOM 5167 N N . ILE A 1 662 ? -19.189 28.313 0.549 1 95.79 662 ILE A N 1
ATOM 5168 C CA . ILE A 1 662 ? -19.544 29.625 0.021 1 95.79 662 ILE A CA 1
ATOM 5169 C C . ILE A 1 662 ? -18.836 30.714 0.824 1 95.79 662 ILE A C 1
ATOM 5171 O O . ILE A 1 662 ? -18.213 31.611 0.25 1 95.79 662 ILE A O 1
ATOM 5175 N N . TYR A 1 663 ? -18.894 30.571 2.077 1 95.11 663 TYR A N 1
ATOM 5176 C CA . TYR A 1 663 ? -18.323 31.543 3.004 1 95.11 663 TYR A CA 1
ATOM 5177 C C . TYR A 1 663 ? -16.84 31.757 2.725 1 95.11 663 TYR A C 1
ATOM 5179 O O . TYR A 1 663 ? -16.399 32.89 2.517 1 95.11 663 TYR A O 1
ATOM 5187 N N . HIS A 1 664 ? -16.088 30.709 2.638 1 91.99 664 HIS A N 1
ATOM 5188 C CA . HIS A 1 664 ? -14.639 30.818 2.521 1 91.99 664 HIS A CA 1
ATOM 5189 C C . HIS A 1 664 ? -14.231 31.259 1.119 1 91.99 664 HIS A C 1
ATOM 5191 O O . HIS A 1 664 ? -13.232 31.961 0.95 1 91.99 664 HIS A O 1
ATOM 5197 N N . GLN A 1 665 ? -15.042 30.915 0.161 1 91.22 665 GLN A N 1
ATOM 5198 C CA . GLN A 1 665 ? -14.754 31.388 -1.189 1 91.22 665 GLN A CA 1
ATOM 5199 C C . GLN A 1 665 ? -14.982 32.893 -1.304 1 91.22 665 GLN A C 1
ATOM 5201 O O . GLN A 1 665 ? -14.224 33.59 -1.981 1 91.22 665 GLN A O 1
ATOM 5206 N N . ILE A 1 666 ? -15.996 33.381 -0.645 1 91.45 666 ILE A N 1
ATOM 5207 C CA . ILE A 1 666 ? -16.251 34.817 -0.653 1 91.45 666 ILE A CA 1
ATOM 5208 C C . ILE A 1 666 ? -15.148 35.542 0.114 1 91.45 666 ILE A C 1
ATOM 5210 O O . ILE A 1 666 ? -14.585 36.524 -0.375 1 91.45 666 ILE A O 1
ATOM 5214 N N . GLU A 1 667 ? -14.832 35.016 1.262 1 84.94 667 GLU A N 1
ATOM 5215 C CA . GLU A 1 667 ? -13.826 35.627 2.126 1 84.94 667 GLU A CA 1
ATOM 5216 C C . GLU A 1 667 ? -12.486 35.757 1.408 1 84.94 667 GLU A C 1
ATOM 5218 O O . GLU A 1 667 ? -11.828 36.796 1.494 1 84.94 667 GLU A O 1
ATOM 5223 N N . ARG A 1 668 ? -12.118 34.782 0.724 1 79.5 668 ARG A N 1
ATOM 5224 C CA . ARG A 1 668 ? -10.834 34.758 0.031 1 79.5 668 ARG A CA 1
ATOM 5225 C C . ARG A 1 668 ? -10.817 35.752 -1.126 1 79.5 668 ARG A C 1
ATOM 5227 O O . ARG A 1 668 ? -9.763 36.285 -1.477 1 79.5 668 ARG A O 1
ATOM 5234 N N . ASN A 1 669 ? -11.989 35.914 -1.669 1 81.57 669 ASN A N 1
ATOM 5235 C CA . ASN A 1 669 ? -12.042 36.759 -2.858 1 81.57 669 ASN A CA 1
ATOM 5236 C C . ASN A 1 669 ? -12.456 38.187 -2.512 1 81.57 669 ASN A C 1
ATOM 5238 O O . ASN A 1 669 ? -12.524 39.047 -3.392 1 81.57 669 ASN A O 1
ATOM 5242 N N . LEU A 1 670 ? -12.906 38.403 -1.24 1 73.96 670 LEU A N 1
ATOM 5243 C CA . LEU A 1 670 ? -13.181 39.764 -0.791 1 73.96 670 LEU A CA 1
ATOM 5244 C C . LEU A 1 670 ? -11.885 40.54 -0.581 1 73.96 670 LEU A C 1
ATOM 5246 O O . LEU A 1 670 ? -11.882 41.772 -0.614 1 73.96 670 LEU A O 1
ATOM 5250 N N . SER A 1 671 ? -10.757 39.797 -0.225 1 53.09 671 SER A N 1
ATOM 5251 C CA . SER A 1 671 ? -9.538 40.419 0.282 1 53.09 671 SER A CA 1
ATOM 5252 C C . SER A 1 671 ? -9.252 41.737 -0.428 1 53.09 671 SER A C 1
ATOM 5254 O O . SER A 1 671 ? -9.029 42.762 0.219 1 53.09 671 SER A O 1
ATOM 5256 N N . SER A 1 672 ? -8.574 41.558 -1.604 1 46.4 672 SER A N 1
ATOM 5257 C CA . SER A 1 672 ? -7.536 42.514 -1.977 1 46.4 672 SER A CA 1
ATOM 5258 C C . SER A 1 672 ? -8.127 43.894 -2.245 1 46.4 672 SER A C 1
ATOM 5260 O O . SER A 1 672 ? -7.418 44.901 -2.187 1 46.4 672 SER A O 1
ATOM 5262 N N . THR A 1 673 ? -9.374 43.986 -2.742 1 43.92 673 THR A N 1
ATOM 5263 C CA . THR A 1 673 ? -9.691 45.214 -3.463 1 43.92 673 THR A CA 1
ATOM 5264 C C . THR A 1 673 ? -10.651 46.083 -2.656 1 43.92 673 THR A C 1
ATOM 5266 O O . THR A 1 673 ? -10.858 47.254 -2.979 1 43.92 673 THR A O 1
ATOM 5269 N N . THR A 1 674 ? -11.393 45.356 -1.588 1 51.93 674 THR A N 1
ATOM 5270 C CA . THR A 1 674 ? -12.446 46.252 -1.122 1 51.93 674 THR A CA 1
ATOM 5271 C C . THR A 1 674 ? -12.198 46.672 0.324 1 51.93 674 THR A C 1
ATOM 5273 O O . THR A 1 674 ? -11.893 45.834 1.176 1 51.93 674 THR A O 1
ATOM 5276 N N . THR A 1 675 ? -11.915 47.813 0.527 1 51.99 675 THR A N 1
ATOM 5277 C CA . THR A 1 675 ? -11.836 48.524 1.798 1 51.99 675 THR A CA 1
ATOM 5278 C C . THR A 1 675 ? -13.172 48.466 2.534 1 51.99 675 THR A C 1
ATOM 5280 O O . THR A 1 675 ? -13.279 48.923 3.674 1 51.99 675 THR A O 1
ATOM 5283 N N . VAL A 1 676 ? -14.229 47.801 1.823 1 58.87 676 VAL A N 1
ATOM 5284 C CA . VAL A 1 676 ? -15.556 47.866 2.426 1 58.87 676 VAL A CA 1
ATOM 5285 C C . VAL A 1 676 ? -15.748 46.69 3.381 1 58.87 676 VAL A C 1
ATOM 5287 O O . VAL A 1 676 ? -15.458 45.544 3.031 1 58.87 676 VAL A O 1
ATOM 5290 N N . GLN A 1 677 ? -16.151 46.932 4.649 1 71.27 677 GLN A N 1
ATOM 5291 C CA . GLN A 1 677 ? -16.475 45.922 5.651 1 71.27 677 GLN A CA 1
ATOM 5292 C C . GLN A 1 677 ? -17.759 45.18 5.289 1 71.27 677 GLN A C 1
ATOM 5294 O O . GLN A 1 677 ? -18.684 45.768 4.725 1 71.27 677 GLN A O 1
ATOM 5299 N N . PRO A 1 678 ? -17.894 43.895 5.502 1 78.43 678 PRO A N 1
ATOM 5300 C CA . PRO A 1 678 ? -19.065 43.085 5.155 1 78.43 678 PRO A CA 1
ATOM 5301 C C . PRO A 1 678 ? -20.369 43.677 5.683 1 78.43 678 PRO A C 1
ATOM 5303 O O . PRO A 1 678 ? -21.415 43.548 5.041 1 78.43 678 PRO A O 1
ATOM 5306 N N . GLN A 1 679 ? -20.285 44.395 6.726 1 81.26 679 GLN A N 1
ATOM 5307 C CA . GLN A 1 679 ? -21.488 44.96 7.33 1 81.26 679 GLN A CA 1
ATOM 5308 C C . GLN A 1 679 ? -22.113 46.018 6.426 1 81.26 679 GLN A C 1
ATOM 5310 O O . GLN A 1 679 ? -23.316 46.274 6.501 1 81.26 679 GLN A O 1
ATOM 5315 N N . GLN A 1 680 ? -21.349 46.552 5.551 1 81.91 680 GLN A N 1
ATOM 5316 C CA . GLN A 1 680 ? -21.824 47.624 4.684 1 81.91 680 GLN A CA 1
ATOM 5317 C C . GLN A 1 680 ? -22.14 47.102 3.285 1 81.91 680 GLN A C 1
ATOM 5319 O O . GLN A 1 680 ? -22.58 47.86 2.418 1 81.91 680 GLN A O 1
ATOM 5324 N N . MET A 1 681 ? -22.069 45.859 3.124 1 86.49 681 MET A N 1
ATOM 5325 C CA . MET A 1 681 ? -22.284 45.275 1.803 1 86.49 681 MET A CA 1
ATOM 5326 C C . MET A 1 681 ? -23.717 44.774 1.656 1 86.49 681 MET A C 1
ATOM 5328 O O . MET A 1 681 ? -24.377 44.468 2.65 1 86.49 681 MET A O 1
ATOM 5332 N N . LYS A 1 682 ? -24.179 44.762 0.412 1 90.27 682 LYS A N 1
ATOM 5333 C CA . LYS A 1 682 ? -25.469 44.178 0.057 1 90.27 682 LYS A CA 1
ATOM 5334 C C . LYS A 1 682 ? -25.29 42.845 -0.665 1 90.27 682 LYS A C 1
ATOM 5336 O O . LYS A 1 682 ? -24.508 42.748 -1.613 1 90.27 682 LYS A O 1
ATOM 5341 N N . GLY A 1 683 ? -25.98 41.86 -0.147 1 93 683 GLY A N 1
ATOM 5342 C CA . GLY A 1 683 ? -25.883 40.53 -0.728 1 93 683 GLY A CA 1
ATOM 5343 C C . GLY A 1 683 ? -27.162 40.082 -1.41 1 93 683 GLY A C 1
ATOM 5344 O O . GLY A 1 683 ? -28.261 40.386 -0.941 1 93 683 GLY A O 1
ATOM 5345 N N . LEU A 1 684 ? -27.044 39.346 -2.556 1 93.46 684 LEU A N 1
ATOM 5346 C CA . LEU A 1 684 ? -28.173 38.799 -3.3 1 93.46 684 LEU A CA 1
ATOM 5347 C C . LEU A 1 684 ? -27.993 37.304 -3.541 1 93.46 684 LEU A C 1
ATOM 5349 O O . LEU A 1 684 ? -26.916 36.862 -3.95 1 93.46 684 LEU A O 1
ATOM 5353 N N . VAL A 1 685 ? -29.026 36.506 -3.24 1 95.01 685 VAL A N 1
ATOM 5354 C CA . VAL A 1 685 ? -29.046 35.083 -3.561 1 95.01 685 VAL A CA 1
ATOM 5355 C C . VAL A 1 685 ? -30.112 34.807 -4.619 1 95.01 685 VAL A C 1
ATOM 5357 O O . VAL A 1 685 ? -31.269 35.206 -4.463 1 95.01 685 VAL A O 1
ATOM 5360 N N . ILE A 1 686 ? -29.7 34.165 -5.649 1 91.24 686 ILE A N 1
ATOM 5361 C CA . ILE A 1 686 ? -30.623 33.824 -6.726 1 91.24 686 ILE A CA 1
ATOM 5362 C C . ILE A 1 686 ? -30.963 32.337 -6.661 1 91.24 686 ILE A C 1
ATOM 5364 O O . ILE A 1 686 ? -30.084 31.485 -6.812 1 91.24 686 ILE A O 1
ATOM 5368 N N . GLY A 1 687 ? -32.188 31.981 -6.494 1 88.69 687 GLY A N 1
ATOM 5369 C CA . GLY A 1 687 ? -32.657 30.619 -6.295 1 88.69 687 GLY A CA 1
ATOM 5370 C C . GLY A 1 687 ? -33.367 30.421 -4.969 1 88.69 687 GLY A C 1
ATOM 5371 O O . GLY A 1 687 ? -33.241 31.246 -4.062 1 88.69 687 GLY A O 1
ATOM 5372 N N . ALA A 1 688 ? -34.128 29.28 -4.791 1 85.16 688 ALA A N 1
ATOM 5373 C CA . ALA A 1 688 ? -34.877 29.07 -3.554 1 85.16 688 ALA A CA 1
ATOM 5374 C C . ALA A 1 688 ? -34.844 27.604 -3.135 1 85.16 688 ALA A C 1
ATOM 5376 O O . ALA A 1 688 ? -35.792 27.105 -2.523 1 85.16 688 ALA A O 1
ATOM 5377 N N . GLY A 1 689 ? -33.841 26.882 -3.441 1 80.07 689 GLY A N 1
ATOM 5378 C CA . GLY A 1 689 ? -33.69 25.498 -3.022 1 80.07 689 GLY A CA 1
ATOM 5379 C C . GLY A 1 689 ? -32.868 25.343 -1.757 1 80.07 689 GLY A C 1
ATOM 5380 O O . GLY A 1 689 ? -32.668 26.309 -1.018 1 80.07 689 GLY A O 1
ATOM 5381 N N . GLY A 1 690 ? -32.428 24.134 -1.385 1 79.61 690 GLY A N 1
ATOM 5382 C CA . GLY A 1 690 ? -31.631 23.844 -0.204 1 79.61 690 GLY A CA 1
ATOM 5383 C C . GLY A 1 690 ? -30.303 24.577 -0.185 1 79.61 690 GLY A C 1
ATOM 5384 O O . GLY A 1 690 ? -29.85 25.024 0.871 1 79.61 690 GLY A O 1
ATOM 5385 N N . THR A 1 691 ? -29.679 24.805 -1.333 1 88.42 691 THR A N 1
ATOM 5386 C CA . THR A 1 691 ? -28.384 25.469 -1.425 1 88.42 691 THR A CA 1
ATOM 5387 C C . THR A 1 691 ? -28.533 26.975 -1.222 1 88.42 691 THR A C 1
ATOM 5389 O O . THR A 1 691 ? -27.603 27.639 -0.761 1 88.42 691 THR A O 1
ATOM 5392 N N . SER A 1 692 ? -29.696 27.536 -1.551 1 92.61 692 SER A N 1
ATOM 5393 C CA . SER A 1 692 ? -29.952 28.953 -1.314 1 92.61 692 SER A CA 1
ATOM 5394 C C . SER A 1 692 ? -29.965 29.27 0.178 1 92.61 692 SER A C 1
ATOM 5396 O O . SER A 1 692 ? -29.525 30.344 0.593 1 92.61 692 SER A O 1
ATOM 5398 N N . ARG A 1 693 ? -30.481 28.311 0.912 1 94.03 693 ARG A N 1
ATOM 5399 C CA . ARG A 1 693 ? -30.494 28.487 2.361 1 94.03 693 ARG A CA 1
ATOM 5400 C C . ARG A 1 693 ? -29.077 28.589 2.913 1 94.03 693 ARG A C 1
ATOM 5402 O O . ARG A 1 693 ? -28.796 29.434 3.765 1 94.03 693 ARG A O 1
ATOM 5409 N N . ALA A 1 694 ? -28.245 27.743 2.402 1 95.55 694 ALA A N 1
ATOM 5410 C CA . ALA A 1 694 ? -26.842 27.772 2.807 1 95.55 694 ALA A CA 1
ATOM 5411 C C . ALA A 1 694 ? -26.182 29.089 2.408 1 95.55 694 ALA A C 1
ATOM 5413 O O . ALA A 1 694 ? -25.361 29.63 3.152 1 95.55 694 ALA A O 1
ATOM 5414 N N . ALA A 1 695 ? -26.536 29.619 1.281 1 96.19 695 ALA A N 1
ATOM 5415 C CA . ALA A 1 695 ? -25.975 30.872 0.782 1 96.19 695 ALA A CA 1
ATOM 5416 C C . ALA A 1 695 ? -26.394 32.048 1.659 1 96.19 695 ALA A C 1
ATOM 5418 O O . ALA A 1 695 ? -25.574 32.907 1.989 1 96.19 695 ALA A O 1
ATOM 5419 N N . LEU A 1 696 ? -27.652 32.069 2.02 1 96.45 696 LEU A N 1
ATOM 5420 C CA . LEU A 1 696 ? -28.162 33.121 2.892 1 96.45 696 LEU A CA 1
ATOM 5421 C C . LEU A 1 696 ? -27.457 33.097 4.244 1 96.45 696 LEU A C 1
ATOM 5423 O O . LEU A 1 696 ? -27.057 34.143 4.759 1 96.45 696 LEU A O 1
ATOM 5427 N N . TYR A 1 697 ? -27.327 31.926 4.729 1 96.32 697 TYR A N 1
ATOM 5428 C CA . TYR A 1 697 ? -26.658 31.761 6.015 1 96.32 697 TYR A CA 1
ATOM 5429 C C . TYR A 1 697 ? -25.195 32.177 5.926 1 96.32 697 TYR A C 1
ATOM 5431 O O . TYR A 1 697 ? -24.656 32.778 6.858 1 96.32 697 TYR A O 1
ATOM 5439 N N . ALA A 1 698 ? -24.539 31.85 4.834 1 96.28 698 ALA A N 1
ATOM 5440 C CA . ALA A 1 698 ? -23.146 32.236 4.627 1 96.28 698 ALA A CA 1
ATOM 5441 C C . ALA A 1 698 ? -22.99 33.754 4.63 1 96.28 698 ALA A C 1
ATOM 5443 O O . ALA A 1 698 ? -22.051 34.286 5.226 1 96.28 698 ALA A O 1
ATOM 5444 N N . LEU A 1 699 ? -23.875 34.477 3.961 1 95.26 699 LEU A N 1
ATOM 5445 C CA . LEU A 1 699 ? -23.841 35.935 3.921 1 95.26 699 LEU A CA 1
ATOM 5446 C C . LEU A 1 699 ? -24.041 36.522 5.315 1 95.26 699 LEU A C 1
ATOM 5448 O O . LEU A 1 699 ? -23.366 37.482 5.691 1 95.26 699 LEU A O 1
ATOM 5452 N N . HIS A 1 700 ? -24.926 35.906 6.006 1 95.11 700 HIS A N 1
ATOM 5453 C CA . HIS A 1 700 ? -25.175 36.34 7.376 1 95.11 700 HIS A CA 1
ATOM 5454 C C . HIS A 1 700 ? -23.934 36.161 8.244 1 95.11 700 HIS A C 1
ATOM 5456 O O . HIS A 1 700 ? -23.566 37.062 9.001 1 95.11 700 HIS A O 1
ATOM 5462 N N . ARG A 1 701 ? -23.327 35.025 8.162 1 92.88 701 ARG A N 1
ATOM 5463 C CA . ARG A 1 701 ? -22.143 34.718 8.957 1 92.88 701 ARG A CA 1
ATOM 5464 C C . ARG A 1 701 ? -20.974 35.618 8.568 1 92.88 701 ARG A C 1
ATOM 5466 O O . ARG A 1 701 ? -20.081 35.87 9.38 1 92.88 701 ARG A O 1
ATOM 5473 N N . LEU A 1 702 ? -21.003 36.045 7.316 1 90.93 702 LEU A N 1
ATOM 5474 C CA . LEU A 1 702 ? -19.979 36.968 6.84 1 90.93 702 LEU A CA 1
ATOM 5475 C C . LEU A 1 702 ? -20.168 38.353 7.45 1 90.93 702 LEU A C 1
ATOM 5477 O O . LEU A 1 702 ? -19.247 39.172 7.439 1 90.93 702 LEU A O 1
ATOM 5481 N N . GLY A 1 703 ? -21.399 38.647 7.965 1 89.04 703 GLY A N 1
ATOM 5482 C CA . GLY A 1 703 ? -21.7 39.922 8.597 1 89.04 703 GLY A CA 1
ATOM 5483 C C . GLY A 1 703 ? -22.515 40.848 7.713 1 89.04 703 GLY A C 1
ATOM 5484 O O . GLY A 1 703 ? -22.718 42.016 8.05 1 89.04 703 GLY A O 1
ATOM 5485 N N . VAL A 1 704 ? -23.012 40.349 6.616 1 91.83 704 VAL A N 1
ATOM 5486 C CA . VAL A 1 704 ? -23.811 41.165 5.707 1 91.83 704 VAL A CA 1
ATOM 5487 C C . VAL A 1 704 ? -25.166 41.471 6.342 1 91.83 704 VAL A C 1
ATOM 5489 O O . VAL A 1 704 ? -25.859 40.563 6.807 1 91.83 704 VAL A O 1
ATOM 5492 N N . GLN A 1 705 ? -25.435 42.664 6.38 1 89.97 705 GLN A N 1
ATOM 5493 C CA . GLN A 1 705 ? -26.671 43.045 7.054 1 89.97 705 GLN A CA 1
ATOM 5494 C C . GLN A 1 705 ? -27.826 43.159 6.063 1 89.97 705 GLN A C 1
ATOM 5496 O O . GLN A 1 705 ? -28.974 42.866 6.402 1 89.97 705 GLN A O 1
ATOM 5501 N N . ASP A 1 706 ? -27.6 43.57 4.814 1 93.34 706 ASP A N 1
ATOM 5502 C CA . ASP A 1 706 ? -28.622 43.701 3.78 1 93.34 706 ASP A CA 1
ATOM 5503 C C . ASP A 1 706 ? -28.597 42.506 2.829 1 93.34 706 ASP A C 1
ATOM 5505 O O . ASP A 1 706 ? -27.854 42.505 1.845 1 93.34 706 ASP A O 1
ATOM 5509 N N . ILE A 1 707 ? -29.49 41.49 3.099 1 95.43 707 ILE A N 1
ATOM 5510 C CA . ILE A 1 707 ? -29.508 40.245 2.339 1 95.43 707 ILE A CA 1
ATOM 5511 C C . ILE A 1 707 ? -30.835 40.114 1.596 1 95.43 707 ILE A C 1
ATOM 5513 O O . ILE A 1 707 ? -31.905 40.266 2.19 1 95.43 707 ILE A O 1
ATOM 5517 N N . SER A 1 708 ? -30.8 39.833 0.303 1 94.48 708 SER A N 1
ATOM 5518 C CA . SER A 1 708 ? -31.99 39.678 -0.527 1 94.48 708 SER A CA 1
ATOM 5519 C C . SER A 1 708 ? -31.998 38.328 -1.236 1 94.48 708 SER A C 1
ATOM 5521 O O . SER A 1 708 ? -30.947 37.709 -1.416 1 94.48 708 SER A O 1
ATOM 5523 N N . ILE A 1 709 ? -33.17 37.823 -1.559 1 94.44 709 ILE A N 1
ATOM 5524 C CA . ILE A 1 709 ? -33.33 36.582 -2.309 1 94.44 709 ILE A CA 1
ATOM 5525 C C . ILE A 1 709 ? -34.274 36.809 -3.488 1 94.44 709 ILE A C 1
ATOM 5527 O O . ILE A 1 709 ? -35.234 37.577 -3.384 1 94.44 709 ILE A O 1
ATOM 5531 N N . PHE A 1 710 ? -33.906 36.203 -4.603 1 91.2 710 PHE A N 1
ATOM 5532 C CA . PHE A 1 710 ? -34.737 36.256 -5.801 1 91.2 710 PHE A CA 1
ATOM 5533 C C . PHE A 1 710 ? -34.945 34.861 -6.378 1 91.2 710 PHE A C 1
ATOM 5535 O O . PHE A 1 710 ? -34.02 34.046 -6.393 1 91.2 710 PHE A O 1
ATOM 5542 N N . ASN A 1 711 ? -36.164 34.547 -6.733 1 89.24 711 ASN A N 1
ATOM 5543 C CA . ASN A 1 711 ? -36.528 33.33 -7.451 1 89.24 711 ASN A CA 1
ATOM 5544 C C . ASN A 1 711 ? -37.641 33.588 -8.463 1 89.24 711 ASN A C 1
ATOM 5546 O O . ASN A 1 711 ? -38.482 34.465 -8.258 1 89.24 711 ASN A O 1
ATOM 5550 N N . ARG A 1 712 ? -37.606 32.82 -9.453 1 80.41 712 ARG A N 1
ATOM 5551 C CA . ARG A 1 712 ? -38.665 32.949 -10.449 1 80.41 712 ARG A CA 1
ATOM 5552 C C . ARG A 1 712 ? -40.039 32.75 -9.817 1 80.41 712 ARG A C 1
ATOM 5554 O O . ARG A 1 712 ? -41.014 33.381 -10.228 1 80.41 712 ARG A O 1
ATOM 5561 N N . THR A 1 713 ? -40.08 31.816 -8.868 1 84.46 713 THR A N 1
ATOM 5562 C CA . THR A 1 713 ? -41.295 31.59 -8.094 1 84.46 713 THR A CA 1
ATOM 5563 C C . THR A 1 713 ? -41.228 32.321 -6.756 1 84.46 713 THR A C 1
ATOM 5565 O O . THR A 1 713 ? -40.624 31.826 -5.802 1 84.46 713 THR A O 1
ATOM 5568 N N . MET A 1 714 ? -41.908 33.297 -6.678 1 87.27 714 MET A N 1
ATOM 5569 C CA . MET A 1 714 ? -41.837 34.186 -5.522 1 87.27 714 MET A CA 1
ATOM 5570 C C . MET A 1 714 ? -42.26 33.459 -4.25 1 87.27 714 MET A C 1
ATOM 5572 O O . MET A 1 714 ? -41.713 33.711 -3.175 1 87.27 714 MET A O 1
ATOM 5576 N N . VAL A 1 715 ? -43.185 32.534 -4.404 1 90.3 715 VAL A N 1
ATOM 5577 C CA . VAL A 1 715 ? -43.718 31.822 -3.248 1 90.3 715 VAL A CA 1
ATOM 5578 C C . VAL A 1 715 ? -42.612 30.998 -2.592 1 90.3 715 VAL A C 1
ATOM 5580 O O . VAL A 1 715 ? -42.54 30.91 -1.364 1 90.3 715 VAL A O 1
ATOM 5583 N N . LYS A 1 716 ? -41.803 30.486 -3.382 1 89.35 716 LYS A N 1
ATOM 5584 C CA . LYS A 1 716 ? -40.711 29.672 -2.856 1 89.35 716 LYS A CA 1
ATOM 5585 C C . LYS A 1 716 ? -39.678 30.535 -2.138 1 89.35 716 LYS A C 1
ATOM 5587 O O . LYS A 1 716 ? -39.149 30.142 -1.096 1 89.35 716 LYS A O 1
ATOM 5592 N N . ALA A 1 717 ? -39.419 31.726 -2.693 1 92.28 717 ALA A N 1
ATOM 5593 C CA . ALA A 1 717 ? -38.477 32.66 -2.082 1 92.28 717 ALA A CA 1
ATOM 5594 C C . ALA A 1 717 ? -38.999 33.168 -0.741 1 92.28 717 ALA A C 1
ATOM 5596 O O . ALA A 1 717 ? -38.231 33.334 0.209 1 92.28 717 ALA A O 1
ATOM 5597 N N . GLN A 1 718 ? -40.265 33.362 -0.704 1 93.49 718 GLN A N 1
ATOM 5598 C CA . GLN A 1 718 ? -40.885 33.835 0.529 1 93.49 718 GLN A CA 1
ATOM 5599 C C . GLN A 1 718 ? -40.814 32.773 1.623 1 93.49 718 GLN A C 1
ATOM 5601 O O . GLN A 1 718 ? -40.564 33.089 2.788 1 93.49 718 GLN A O 1
ATOM 5606 N N . ALA A 1 719 ? -41.059 31.594 1.167 1 92.15 719 ALA A N 1
ATOM 5607 C CA . ALA A 1 719 ? -40.999 30.493 2.125 1 92.15 719 ALA A CA 1
ATOM 5608 C C . ALA A 1 719 ? -39.604 30.366 2.729 1 92.15 719 ALA A C 1
ATOM 5610 O O . ALA A 1 719 ? -39.459 30.127 3.93 1 92.15 719 ALA A O 1
ATOM 5611 N N . VAL A 1 720 ? -38.579 30.513 1.903 1 92.59 720 VAL A N 1
ATOM 5612 C CA . VAL A 1 720 ? -37.198 30.426 2.366 1 92.59 720 VAL A CA 1
ATOM 5613 C C . VAL A 1 720 ? -36.886 31.604 3.287 1 92.59 720 VAL A C 1
ATOM 5615 O O . VAL A 1 720 ? -36.286 31.427 4.349 1 92.59 720 VAL A O 1
ATOM 5618 N N . ALA A 1 721 ? -37.298 32.79 2.951 1 93.95 721 ALA A N 1
ATOM 5619 C CA . ALA A 1 721 ? -37.06 33.987 3.753 1 93.95 721 ALA A CA 1
ATOM 5620 C C . ALA A 1 721 ? -37.714 33.866 5.126 1 93.95 721 ALA A C 1
ATOM 5622 O O . ALA A 1 721 ? -37.131 34.266 6.136 1 93.95 721 ALA A O 1
ATOM 5623 N N . GLU A 1 722 ? -38.86 33.307 5.097 1 92.96 722 GLU A N 1
ATOM 5624 C CA . GLU A 1 722 ? -39.623 33.166 6.334 1 92.96 722 GLU A CA 1
ATOM 5625 C C . GLU A 1 722 ? -38.951 32.182 7.287 1 92.96 722 GLU A C 1
ATOM 5627 O O . GLU A 1 722 ? -39.045 32.329 8.508 1 92.96 722 GLU A O 1
ATOM 5632 N N . SER A 1 723 ? -38.34 31.252 6.716 1 91.3 723 SER A N 1
ATOM 5633 C CA . SER A 1 723 ? -37.698 30.236 7.544 1 91.3 723 SER A CA 1
ATOM 5634 C C . SER A 1 723 ? -36.544 30.827 8.348 1 91.3 723 SER A C 1
ATOM 5636 O O . SER A 1 723 ? -36.111 30.244 9.344 1 91.3 723 SER A O 1
ATOM 5638 N N . PHE A 1 724 ? -36.025 31.984 7.945 1 93.71 724 PHE A N 1
ATOM 5639 C CA . PHE A 1 724 ? -34.911 32.612 8.645 1 93.71 724 PHE A CA 1
ATOM 5640 C C . PHE A 1 724 ? -35.407 33.712 9.577 1 93.71 724 PHE A C 1
ATOM 5642 O O . PHE A 1 724 ? -34.609 34.389 10.227 1 93.71 724 PHE A O 1
ATOM 5649 N N . LYS A 1 725 ? -36.791 33.68 9.604 1 85.92 725 LYS A N 1
ATOM 5650 C CA . LYS A 1 725 ? -37.384 34.706 10.457 1 85.92 725 LYS A CA 1
ATOM 5651 C C . LYS A 1 725 ? -36.979 34.51 11.916 1 85.92 725 LYS A C 1
ATOM 5653 O O . LYS A 1 725 ? -37.053 33.398 12.442 1 85.92 725 LYS A O 1
ATOM 5658 N N . GLY A 1 726 ? -36.264 35.314 12.576 1 85.62 726 GLY A N 1
ATOM 5659 C CA . GLY A 1 726 ? -35.795 35.22 13.949 1 85.62 726 GLY A CA 1
ATOM 5660 C C . GLY A 1 726 ? -34.284 35.281 14.069 1 85.62 726 GLY A C 1
ATOM 5661 O O . GLY A 1 726 ? -33.753 35.587 15.138 1 85.62 726 GLY A O 1
ATOM 5662 N N . LEU A 1 727 ? -33.742 34.851 12.976 1 90.94 727 LEU A N 1
ATOM 5663 C CA . LEU A 1 727 ? -32.284 34.902 13.005 1 90.94 727 LEU A CA 1
ATOM 5664 C C . LEU A 1 727 ? -31.773 36.183 12.353 1 90.94 727 LEU A C 1
ATOM 5666 O O . LEU A 1 727 ? -31.026 36.944 12.972 1 90.94 727 LEU A O 1
ATOM 5670 N N . PHE A 1 728 ? -32.237 36.389 11.06 1 92.25 728 PHE A N 1
ATOM 5671 C CA . PHE A 1 728 ? -31.925 37.613 10.331 1 92.25 728 PHE A CA 1
ATOM 5672 C C . PHE A 1 728 ? -32.981 37.895 9.269 1 92.25 728 PHE A C 1
ATOM 5674 O O . PHE A 1 728 ? -33.778 37.017 8.93 1 92.25 728 PHE A O 1
ATOM 5681 N N . GLU A 1 729 ? -32.977 39.07 8.761 1 92.87 729 GLU A N 1
ATOM 5682 C CA . GLU A 1 729 ? -33.989 39.497 7.8 1 92.87 729 GLU A CA 1
ATOM 5683 C C . GLU A 1 729 ? -33.512 39.288 6.366 1 92.87 729 GLU A C 1
ATOM 5685 O O . GLU A 1 729 ? -32.356 39.57 6.043 1 92.87 729 GLU A O 1
ATOM 5690 N N . VAL A 1 730 ? -34.371 38.678 5.587 1 95.03 730 VAL A N 1
ATOM 5691 C CA . VAL A 1 730 ? -34.117 38.475 4.165 1 95.03 730 VAL A CA 1
ATOM 5692 C C . VAL A 1 730 ? -35.195 39.177 3.342 1 95.03 730 VAL A C 1
ATOM 5694 O O . VAL A 1 730 ? -36.389 38.943 3.543 1 95.03 730 VAL A O 1
ATOM 5697 N N . LYS A 1 731 ? -34.797 40.002 2.448 1 93.85 731 LYS A N 1
ATOM 5698 C CA . LYS A 1 731 ? -35.728 40.718 1.58 1 93.85 731 LYS A CA 1
ATOM 5699 C C . LYS A 1 731 ? -35.998 39.934 0.299 1 93.85 731 LYS A C 1
ATOM 5701 O O . LYS A 1 731 ? -35.064 39.481 -0.366 1 93.85 731 LYS A O 1
ATOM 5706 N N . VAL A 1 732 ? -37.224 39.749 -0.017 1 93.99 732 VAL A N 1
ATOM 5707 C CA . VAL A 1 732 ? -37.597 39.06 -1.248 1 93.99 732 VAL A CA 1
ATOM 5708 C C . VAL A 1 732 ? -37.779 40.075 -2.374 1 93.99 732 VAL A C 1
ATOM 5710 O O . VAL A 1 732 ? -38.552 41.027 -2.241 1 93.99 732 VAL A O 1
ATOM 5713 N N . LEU A 1 733 ? -37.067 39.862 -3.411 1 89.85 733 LEU A N 1
ATOM 5714 C CA . LEU A 1 733 ? -37.124 40.808 -4.521 1 89.85 733 LEU A CA 1
ATOM 5715 C C . LEU A 1 733 ? -37.978 40.259 -5.659 1 89.85 733 LEU A C 1
ATOM 5717 O O . LEU A 1 733 ? -37.934 39.062 -5.952 1 89.85 733 LEU A O 1
ATOM 5721 N N . GLY A 1 734 ? -38.781 41.129 -6.184 1 82.47 734 GLY A N 1
ATOM 5722 C CA . GLY A 1 734 ? -39.472 40.799 -7.42 1 82.47 734 GLY A CA 1
ATOM 5723 C C . GLY A 1 734 ? -38.648 41.091 -8.66 1 82.47 734 GLY A C 1
ATOM 5724 O O . GLY A 1 734 ? -37.552 41.648 -8.567 1 82.47 734 GLY A O 1
ATOM 5725 N N . SER A 1 735 ? -39.079 40.663 -9.851 1 77.83 735 SER A N 1
ATOM 5726 C CA . SER A 1 735 ? -38.364 40.837 -11.111 1 77.83 735 SER A CA 1
ATOM 5727 C C . SER A 1 735 ? -38.088 42.31 -11.392 1 77.83 735 SER A C 1
ATOM 5729 O O . SER A 1 735 ? -37.002 42.667 -11.852 1 77.83 735 SER A O 1
ATOM 5731 N N . SER A 1 736 ? -39.041 43.164 -11.099 1 72.76 736 SER A N 1
ATOM 5732 C CA . SER A 1 736 ? -38.921 44.593 -11.367 1 72.76 736 SER A CA 1
ATOM 5733 C C . SER A 1 736 ? -37.949 45.257 -10.397 1 72.76 736 SER A C 1
ATOM 5735 O O . SER A 1 736 ? -37.211 46.169 -10.776 1 72.76 736 SER A O 1
ATOM 5737 N N . GLU A 1 737 ? -37.939 44.735 -9.239 1 75.59 737 GLU A N 1
ATOM 5738 C CA . GLU A 1 737 ? -37.057 45.296 -8.22 1 75.59 737 GLU A CA 1
ATOM 5739 C C . GLU A 1 737 ? -35.604 44.906 -8.472 1 75.59 737 GLU A C 1
ATOM 5741 O O . GLU A 1 737 ? -34.688 45.678 -8.178 1 75.59 737 GLU A O 1
ATOM 5746 N N . LEU A 1 738 ? -35.43 43.714 -8.965 1 75.04 738 LEU A N 1
ATOM 5747 C CA . LEU A 1 738 ? -34.085 43.253 -9.29 1 75.04 738 LEU A CA 1
ATOM 5748 C C . LEU A 1 738 ? -33.445 44.144 -10.349 1 75.04 738 LEU A C 1
ATOM 5750 O O . LEU A 1 738 ? -32.253 44.449 -10.273 1 75.04 738 LEU A O 1
ATOM 5754 N N . LEU A 1 739 ? -34.311 44.6 -11.366 1 62.89 739 LEU A N 1
ATOM 5755 C CA . LEU A 1 739 ? -33.844 45.424 -12.475 1 62.89 739 LEU A CA 1
ATOM 5756 C C . LEU A 1 739 ? -33.602 46.86 -12.021 1 62.89 739 LEU A C 1
ATOM 5758 O O . LEU A 1 739 ? -32.705 47.534 -12.533 1 62.89 739 LEU A O 1
ATOM 5762 N N . LYS A 1 740 ? -34.424 47.38 -11.195 1 60.42 740 LYS A N 1
ATOM 5763 C CA . LYS A 1 740 ? -34.296 48.756 -10.723 1 60.42 740 LYS A CA 1
ATOM 5764 C C . LYS A 1 740 ? -33.09 48.911 -9.801 1 60.42 740 LYS A C 1
ATOM 5766 O O . LYS A 1 740 ? -32.493 49.987 -9.726 1 60.42 740 LYS A O 1
ATOM 5771 N N . SER A 1 741 ? -32.833 47.943 -8.968 1 55.16 741 SER A N 1
ATOM 5772 C CA . SER A 1 741 ? -31.668 47.993 -8.09 1 55.16 741 SER A CA 1
ATOM 5773 C C . SER A 1 741 ? -30.371 48.005 -8.893 1 55.16 741 SER A C 1
ATOM 5775 O O . SER A 1 741 ? -29.302 48.295 -8.352 1 55.16 741 SER A O 1
ATOM 5777 N N . SER A 1 742 ? -30.318 47.691 -10.17 1 51.59 742 SER A N 1
ATOM 5778 C CA . SER A 1 742 ? -29.17 47.599 -11.067 1 51.59 742 SER A CA 1
ATOM 5779 C C . SER A 1 742 ? -28.735 48.977 -11.551 1 51.59 742 SER A C 1
ATOM 5781 O O . SER A 1 742 ? -27.682 49.117 -12.178 1 51.59 742 SER A O 1
ATOM 5783 N N . GLY A 1 743 ? -29.515 50.004 -11.569 1 44.03 743 GLY A N 1
ATOM 5784 C CA . GLY A 1 743 ? -29.082 51.288 -12.097 1 44.03 743 GLY A CA 1
ATOM 5785 C C . GLY A 1 743 ? -27.926 51.892 -11.322 1 44.03 743 GLY A C 1
ATOM 5786 O O . GLY A 1 743 ? -27.273 51.205 -10.535 1 44.03 743 GLY A O 1
ATOM 5787 N N . GLU A 1 744 ? -27.547 53.296 -11.401 1 45.17 744 GLU A N 1
ATOM 5788 C CA . GLU A 1 744 ? -26.377 54.076 -11.009 1 45.17 744 GLU A CA 1
ATOM 5789 C C . GLU A 1 744 ? -25.927 53.724 -9.594 1 45.17 744 GLU A C 1
ATOM 5791 O O . GLU A 1 744 ? -24.728 53.694 -9.308 1 45.17 744 GLU A O 1
ATOM 5796 N N . SER A 1 745 ? -26.611 54.047 -8.437 1 46.05 745 SER A N 1
ATOM 5797 C CA . SER A 1 745 ? -26.16 54.158 -7.053 1 46.05 745 SER A CA 1
ATOM 5798 C C . SER A 1 745 ? -26.111 52.792 -6.377 1 46.05 745 SER A C 1
ATOM 5800 O O . SER A 1 745 ? -25.466 52.631 -5.339 1 46.05 745 SER A O 1
ATOM 5802 N N . ALA A 1 746 ? -27.163 51.94 -6.209 1 52.82 746 ALA A N 1
ATOM 5803 C CA . ALA A 1 746 ? -27.45 51.02 -5.112 1 52.82 746 ALA A CA 1
ATOM 5804 C C . ALA A 1 746 ? -27.107 49.584 -5.496 1 52.82 746 ALA A C 1
ATOM 5806 O O . ALA A 1 746 ? -27.998 48.745 -5.648 1 52.82 746 ALA A O 1
ATOM 5807 N N . GLY A 1 747 ? -26.042 49.136 -5.918 1 72.55 747 GLY A N 1
ATOM 5808 C CA . GLY A 1 747 ? -25.825 47.808 -6.469 1 72.55 747 GLY A CA 1
ATOM 5809 C C . GLY A 1 747 ? -25.31 46.814 -5.445 1 72.55 747 GLY A C 1
ATOM 5810 O O . GLY A 1 747 ? -25.055 47.176 -4.294 1 72.55 747 GLY A O 1
ATOM 5811 N N . PHE A 1 748 ? -25.567 45.503 -5.62 1 85.82 748 PHE A N 1
ATOM 5812 C CA . PHE A 1 748 ? -25.089 44.389 -4.809 1 85.82 748 PHE A CA 1
ATOM 5813 C C . PHE A 1 748 ? -23.579 44.232 -4.94 1 85.82 748 PHE A C 1
ATOM 5815 O O . PHE A 1 748 ? -23.008 44.524 -5.993 1 85.82 748 PHE A O 1
ATOM 5822 N N . GLU A 1 749 ? -22.896 43.94 -3.828 1 88.65 749 GLU A N 1
ATOM 5823 C CA . GLU A 1 749 ? -21.465 43.655 -3.862 1 88.65 749 GLU A CA 1
ATOM 5824 C C . GLU A 1 749 ? -21.2 42.153 -3.826 1 88.65 749 GLU A C 1
ATOM 5826 O O . GLU A 1 749 ? -20.11 41.7 -4.183 1 88.65 749 GLU A O 1
ATOM 5831 N N . LEU A 1 750 ? -22.237 41.396 -3.338 1 92.64 750 LEU A N 1
ATOM 5832 C CA . LEU A 1 750 ? -22.139 39.942 -3.27 1 92.64 750 LEU A CA 1
ATOM 5833 C C . LEU A 1 750 ? -23.352 39.285 -3.92 1 92.64 750 LEU A C 1
ATOM 5835 O O . LEU A 1 750 ? -24.492 39.569 -3.545 1 92.64 750 LEU A O 1
ATOM 5839 N N . ILE A 1 751 ? -23.092 38.461 -4.901 1 92.89 751 ILE A N 1
ATOM 5840 C CA . ILE A 1 751 ? -24.188 37.757 -5.557 1 92.89 751 ILE A CA 1
ATOM 5841 C C . ILE A 1 751 ? -23.872 36.265 -5.629 1 92.89 751 ILE A C 1
ATOM 5843 O O . ILE A 1 751 ? -22.801 35.872 -6.098 1 92.89 751 ILE A O 1
ATOM 5847 N N . VAL A 1 752 ? -24.793 35.408 -5.156 1 95.16 752 VAL A N 1
ATOM 5848 C CA . VAL A 1 752 ? -24.647 33.956 -5.201 1 95.16 752 VAL A CA 1
ATOM 5849 C C . VAL A 1 752 ? -25.774 33.35 -6.034 1 95.16 752 VAL A C 1
ATOM 5851 O O . VAL A 1 752 ? -26.953 33.532 -5.722 1 95.16 752 VAL A O 1
ATOM 5854 N N . SER A 1 753 ? -25.414 32.681 -7.026 1 93.11 753 SER A N 1
ATOM 5855 C CA . SER A 1 753 ? -26.4 32.001 -7.859 1 93.11 753 SER A CA 1
ATOM 5856 C C . SER A 1 753 ? -26.499 30.521 -7.503 1 93.11 753 SER A C 1
ATOM 5858 O O . SER A 1 753 ? -25.491 29.811 -7.493 1 93.11 753 SER A O 1
ATOM 5860 N N . THR A 1 754 ? -27.657 29.965 -7.214 1 89.93 754 THR A N 1
ATOM 5861 C CA . THR A 1 754 ? -27.868 28.563 -6.874 1 89.93 754 THR A CA 1
ATOM 5862 C C . THR A 1 754 ? -28.789 27.893 -7.889 1 89.93 754 THR A C 1
ATOM 5864 O O . THR A 1 754 ? -29.431 26.885 -7.582 1 89.93 754 THR A O 1
ATOM 5867 N N . VAL A 1 755 ? -28.816 28.475 -9.078 1 82.87 755 VAL A N 1
ATOM 5868 C CA . VAL A 1 755 ? -29.647 27.935 -10.149 1 82.87 755 VAL A CA 1
ATOM 5869 C C . VAL A 1 755 ? -28.914 26.79 -10.844 1 82.87 755 VAL A C 1
ATOM 5871 O O . VAL A 1 755 ? -27.703 26.864 -11.067 1 82.87 755 VAL A O 1
ATOM 5874 N N . PRO A 1 756 ? -29.652 25.682 -11.121 1 74.7 756 PRO A N 1
ATOM 5875 C CA . PRO A 1 756 ? -29.001 24.577 -11.828 1 74.7 756 PRO A CA 1
ATOM 5876 C C . PRO A 1 756 ? -28.475 24.985 -13.202 1 74.7 756 PRO A C 1
ATOM 5878 O O . PRO A 1 756 ? -29.052 25.859 -13.854 1 74.7 756 PRO A O 1
ATOM 5881 N N . GLY A 1 757 ? -27.376 24.475 -13.749 1 64.42 757 GLY A N 1
ATOM 5882 C CA . GLY A 1 757 ? -26.709 24.813 -14.996 1 64.42 757 GLY A CA 1
ATOM 5883 C C . GLY A 1 757 ? -27.578 24.587 -16.218 1 64.42 757 GLY A C 1
ATOM 5884 O O . GLY A 1 757 ? -27.281 25.097 -17.301 1 64.42 757 GLY A O 1
ATOM 5885 N N . THR A 1 758 ? -28.582 23.653 -16.104 1 60.64 758 THR A N 1
ATOM 5886 C CA . THR A 1 758 ? -29.41 23.28 -17.246 1 60.64 758 THR A CA 1
ATOM 5887 C C . THR A 1 758 ? -30.418 24.381 -17.566 1 60.64 758 THR A C 1
ATOM 5889 O O . THR A 1 758 ? -31.049 24.363 -18.625 1 60.64 758 THR A O 1
ATOM 5892 N N . VAL A 1 759 ? -30.728 25.198 -16.671 1 56.19 759 VAL A N 1
ATOM 5893 C CA . VAL A 1 759 ? -31.795 26.172 -16.877 1 56.19 759 VAL A CA 1
ATOM 5894 C C . VAL A 1 759 ? -31.331 27.248 -17.855 1 56.19 759 VAL A C 1
ATOM 5896 O O . VAL A 1 759 ? -30.235 27.795 -17.712 1 56.19 759 VAL A O 1
ATOM 5899 N N . GLU A 1 760 ? -31.725 27.192 -19.069 1 52.95 760 GLU A N 1
ATOM 5900 C CA . GLU A 1 760 ? -31.514 28.188 -20.115 1 52.95 760 GLU A CA 1
ATOM 5901 C C . GLU A 1 760 ? -31.64 29.604 -19.562 1 52.95 760 GLU A C 1
ATOM 5903 O O . GLU A 1 760 ? -32.746 30.069 -19.279 1 52.95 760 GLU A O 1
ATOM 5908 N N . SER A 1 761 ? -30.811 30.07 -18.808 1 50.74 761 SER A N 1
ATOM 5909 C CA . SER A 1 761 ? -30.626 31.309 -18.061 1 50.74 761 SER A CA 1
ATOM 5910 C C . SER A 1 761 ? -30.785 32.528 -18.963 1 50.74 761 SER A C 1
ATOM 5912 O O . SER A 1 761 ? -30.494 33.653 -18.552 1 50.74 761 SER A O 1
ATOM 5914 N N . GLY A 1 762 ? -30.949 32.373 -20.193 1 48.02 762 GLY A N 1
ATOM 5915 C CA . GLY A 1 762 ? -30.927 33.553 -21.042 1 48.02 762 GLY A CA 1
ATOM 5916 C C . GLY A 1 762 ? -31.66 34.736 -20.438 1 48.02 762 GLY A C 1
ATOM 5917 O O . GLY A 1 762 ? -31.223 35.881 -20.576 1 48.02 762 GLY A O 1
ATOM 5918 N N . SER A 1 763 ? -32.88 34.486 -19.986 1 53.98 763 SER A N 1
ATOM 5919 C CA . SER A 1 763 ? -33.72 35.631 -19.65 1 53.98 763 SER A CA 1
ATOM 5920 C C . SER A 1 763 ? -33.548 36.033 -18.189 1 53.98 763 SER A C 1
ATOM 5922 O O . SER A 1 763 ? -34.034 37.085 -17.768 1 53.98 763 SER A O 1
ATOM 5924 N N . MET A 1 764 ? -32.848 35.225 -17.396 1 58.3 764 MET A N 1
ATOM 5925 C CA . MET A 1 764 ? -32.929 35.511 -15.967 1 58.3 764 MET A CA 1
ATOM 5926 C C . MET A 1 764 ? -31.869 36.526 -15.554 1 58.3 764 MET A C 1
ATOM 5928 O O . MET A 1 764 ? -32.097 37.338 -14.655 1 58.3 764 MET A O 1
ATOM 5932 N N . PHE A 1 765 ? -30.692 36.428 -16.413 1 67.56 765 PHE A N 1
ATOM 5933 C CA . PHE A 1 765 ? -29.615 37.292 -15.943 1 67.56 765 PHE A CA 1
ATOM 5934 C C . PHE A 1 765 ? -29.366 38.43 -16.925 1 67.56 765 PHE A C 1
ATOM 5936 O O . PHE A 1 765 ? -29.286 38.207 -18.135 1 67.56 765 PHE A O 1
ATOM 5943 N N . ASP A 1 766 ? -29.598 39.598 -16.409 1 70.74 766 ASP A N 1
ATOM 5944 C CA . ASP A 1 766 ? -29.237 40.797 -17.16 1 70.74 766 ASP A CA 1
ATOM 5945 C C . ASP A 1 766 ? -27.961 41.427 -16.607 1 70.74 766 ASP A C 1
ATOM 5947 O O . ASP A 1 766 ? -27.665 41.3 -15.417 1 70.74 766 ASP A O 1
ATOM 5951 N N . GLU A 1 767 ? -27.126 41.958 -17.421 1 73.28 767 GLU A N 1
ATOM 5952 C CA . GLU A 1 767 ? -25.876 42.611 -17.045 1 73.28 767 GLU A CA 1
ATOM 5953 C C . GLU A 1 767 ? -26.114 43.705 -16.008 1 73.28 767 GLU A C 1
ATOM 5955 O O . GLU A 1 767 ? -25.212 44.048 -15.242 1 73.28 767 GLU A O 1
ATOM 5960 N N . SER A 1 768 ? -27.33 44.211 -15.941 1 75.19 768 SER A N 1
ATOM 5961 C CA . SER A 1 768 ? -27.659 45.34 -15.077 1 75.19 768 SER A CA 1
ATOM 5962 C C . SER A 1 768 ? -27.575 44.952 -13.605 1 75.19 768 SER A C 1
ATOM 5964 O O . SER A 1 768 ? -27.443 45.817 -12.736 1 75.19 768 SER A O 1
ATOM 5966 N N . ILE A 1 769 ? -27.495 43.584 -13.36 1 79.36 769 ILE A N 1
ATOM 5967 C CA . ILE A 1 769 ? -27.472 43.136 -11.972 1 79.36 769 ILE A CA 1
ATOM 5968 C C . ILE A 1 769 ? -26.098 43.407 -11.365 1 79.36 769 ILE A C 1
ATOM 5970 O O . ILE A 1 769 ? -25.961 43.509 -10.144 1 79.36 769 ILE A O 1
ATOM 5974 N N . PHE A 1 770 ? -25.072 43.545 -12.168 1 83.13 770 PHE A N 1
ATOM 5975 C CA . PHE A 1 770 ? -23.705 43.723 -11.693 1 83.13 770 PHE A CA 1
ATOM 5976 C C . PHE A 1 770 ? -23.334 45.201 -11.651 1 83.13 770 PHE A C 1
ATOM 5978 O O . PHE A 1 770 ? -22.206 45.554 -11.303 1 83.13 770 PHE A O 1
ATOM 5985 N N . GLY A 1 771 ? -24.337 46.05 -11.823 1 70.79 771 GLY A N 1
ATOM 5986 C CA . GLY A 1 771 ? -24.146 47.486 -11.705 1 70.79 771 GLY A CA 1
ATOM 5987 C C . GLY A 1 771 ? -23.267 48.063 -12.798 1 70.79 771 GLY A C 1
ATOM 5988 O O . GLY A 1 771 ? -23.056 47.428 -13.833 1 70.79 771 GLY A O 1
ATOM 5989 N N . SER A 1 772 ? -22.912 49.41 -12.438 1 59.98 772 SER A N 1
ATOM 5990 C CA . SER A 1 772 ? -22.13 50.172 -13.407 1 59.98 772 SER A CA 1
ATOM 5991 C C . SER A 1 772 ? -20.69 49.673 -13.469 1 59.98 772 SER A C 1
ATOM 5993 O O . SER A 1 772 ? -20.188 49.09 -12.506 1 59.98 772 SER A O 1
ATOM 5995 N N . LYS A 1 773 ? -19.996 49.824 -14.567 1 57.8 773 LYS A N 1
ATOM 5996 C CA . LYS A 1 773 ? -18.612 49.453 -14.847 1 57.8 773 LYS A CA 1
ATOM 5997 C C . LYS A 1 773 ? -17.661 50.066 -13.823 1 57.8 773 LYS A C 1
ATOM 5999 O O . LYS A 1 773 ? -17.768 51.25 -13.499 1 57.8 773 LYS A O 1
ATOM 6004 N N . GLY A 1 774 ? -16.89 49.353 -13.002 1 57.98 774 GLY A N 1
ATOM 6005 C CA . GLY A 1 774 ? -15.897 49.792 -12.035 1 57.98 774 GLY A CA 1
ATOM 6006 C C . GLY A 1 774 ? -16.185 49.315 -10.624 1 57.98 774 GLY A C 1
ATOM 6007 O O . GLY A 1 774 ? -15.306 49.347 -9.761 1 57.98 774 GLY A O 1
ATOM 6008 N N . LYS A 1 775 ? -17.5 49.037 -10.339 1 62.96 775 LYS A N 1
ATOM 6009 C CA . LYS A 1 775 ? -17.783 48.5 -9.012 1 62.96 775 LYS A CA 1
ATOM 6010 C C . LYS A 1 775 ? -17.331 47.047 -8.898 1 62.96 775 LYS A C 1
ATOM 6012 O O . LYS A 1 775 ? -17.624 46.23 -9.774 1 62.96 775 LYS A O 1
ATOM 6017 N N . ARG A 1 776 ? -16.385 46.829 -7.923 1 73.5 776 ARG A N 1
ATOM 6018 C CA . ARG A 1 776 ? -15.804 45.5 -7.761 1 73.5 776 ARG A CA 1
ATOM 6019 C C . ARG A 1 776 ? -16.574 44.688 -6.725 1 73.5 776 ARG A C 1
ATOM 6021 O O . ARG A 1 776 ? -16.979 45.219 -5.689 1 73.5 776 ARG A O 1
ATOM 6028 N N . GLY A 1 777 ? -17.207 43.555 -6.988 1 86.49 777 GLY A N 1
ATOM 6029 C CA . GLY A 1 777 ? -17.873 42.614 -6.102 1 86.49 777 GLY A CA 1
ATOM 6030 C C . GLY A 1 777 ? -17.456 41.175 -6.337 1 86.49 777 GLY A C 1
ATOM 6031 O O . GLY A 1 777 ? -16.469 40.914 -7.029 1 86.49 777 GLY A O 1
ATOM 6032 N N . VAL A 1 778 ? -18.088 40.238 -5.586 1 91.38 778 VAL A N 1
ATOM 6033 C CA . VAL A 1 778 ? -17.816 38.81 -5.715 1 91.38 778 VAL A CA 1
ATOM 6034 C C . VAL A 1 778 ? -19.069 38.088 -6.204 1 91.38 778 VAL A C 1
ATOM 6036 O O . VAL A 1 778 ? -20.152 38.257 -5.637 1 91.38 778 VAL A O 1
ATOM 6039 N N . ALA A 1 779 ? -18.926 37.425 -7.304 1 93.11 779 ALA A N 1
ATOM 6040 C CA . ALA A 1 779 ? -19.999 36.608 -7.864 1 93.11 779 ALA A CA 1
ATOM 6041 C C . ALA A 1 779 ? -19.702 35.121 -7.695 1 93.11 779 ALA A C 1
ATOM 6043 O O . ALA A 1 779 ? -18.684 34.625 -8.184 1 93.11 779 ALA A O 1
ATOM 6044 N N . VAL A 1 780 ? -20.625 34.373 -7.025 1 95.12 780 VAL A N 1
ATOM 6045 C CA . VAL A 1 780 ? -20.416 32.957 -6.74 1 95.12 780 VAL A CA 1
ATOM 6046 C C . VAL A 1 780 ? -21.456 32.121 -7.482 1 95.12 780 VAL A C 1
ATOM 6048 O O . VAL A 1 780 ? -22.66 32.359 -7.353 1 95.12 780 VAL A O 1
ATOM 6051 N N . GLU A 1 781 ? -20.918 31.245 -8.225 1 92.86 781 GLU A N 1
ATOM 6052 C CA . GLU A 1 781 ? -21.763 30.277 -8.919 1 92.86 781 GLU A CA 1
ATOM 6053 C C . GLU A 1 781 ? -21.695 28.907 -8.251 1 92.86 781 GLU A C 1
ATOM 6055 O O . GLU A 1 781 ? -20.609 28.423 -7.924 1 92.86 781 GLU A O 1
ATOM 6060 N N . LEU A 1 782 ? -22.898 28.194 -8.023 1 92.16 782 LEU A N 1
ATOM 6061 C CA . LEU A 1 782 ? -22.875 26.885 -7.379 1 92.16 782 LEU A CA 1
ATOM 6062 C C . LEU A 1 782 ? -22.976 25.769 -8.413 1 92.16 782 LEU A C 1
ATOM 6064 O O . LEU A 1 782 ? -22.578 24.633 -8.147 1 92.16 782 LEU A O 1
ATOM 6068 N N . ALA A 1 783 ? -23.504 26.089 -9.611 1 87.18 783 ALA A N 1
ATOM 6069 C CA . ALA A 1 783 ? -23.502 25.105 -10.69 1 87.18 783 ALA A CA 1
ATOM 6070 C C . ALA A 1 783 ? -22.097 24.908 -11.25 1 87.18 783 ALA A C 1
ATOM 6072 O O . ALA A 1 783 ? -21.367 25.879 -11.468 1 87.18 783 ALA A O 1
ATOM 6073 N N . TYR A 1 784 ? -21.706 23.673 -11.444 1 85.62 784 TYR A N 1
ATOM 6074 C CA . TYR A 1 784 ? -20.343 23.464 -11.919 1 85.62 784 TYR A CA 1
ATOM 6075 C C . TYR A 1 784 ? -20.338 22.754 -13.267 1 85.62 784 TYR A C 1
ATOM 6077 O O . TYR A 1 784 ? -19.277 22.385 -13.778 1 85.62 784 TYR A O 1
ATOM 6085 N N . THR A 1 785 ? -21.51 22.415 -13.825 1 81.25 785 THR A N 1
ATOM 6086 C CA . THR A 1 785 ? -21.647 21.947 -15.2 1 81.25 785 THR A CA 1
ATOM 6087 C C . THR A 1 785 ? -22.668 22.79 -15.959 1 81.25 785 THR A C 1
ATOM 6089 O O . THR A 1 785 ? -23.851 22.802 -15.613 1 81.25 785 THR A O 1
ATOM 6092 N N . PRO A 1 786 ? -22.31 23.524 -16.919 1 81.89 786 PRO A N 1
ATOM 6093 C CA . PRO A 1 786 ? -20.958 23.708 -17.452 1 81.89 786 PRO A CA 1
ATOM 6094 C C . PRO A 1 786 ? -20.048 24.48 -16.5 1 81.89 786 PRO A C 1
ATOM 6096 O O . PRO A 1 786 ? -20.529 25.113 -15.558 1 81.89 786 PRO A O 1
ATOM 6099 N N . ARG A 1 787 ? -18.832 24.526 -16.761 1 83.57 787 ARG A N 1
ATOM 6100 C CA . ARG A 1 787 ? -17.847 25.171 -15.898 1 83.57 787 ARG A CA 1
ATOM 6101 C C . ARG A 1 787 ? -18.069 26.679 -15.846 1 83.57 787 ARG A C 1
ATOM 6103 O O . ARG A 1 787 ? -18.016 27.283 -14.773 1 83.57 787 ARG A O 1
ATOM 6110 N N . PHE A 1 788 ? -18.32 27.292 -17.119 1 86.53 788 PHE A N 1
ATOM 6111 C CA . PHE A 1 788 ? -18.582 28.723 -17.219 1 86.53 788 PHE A CA 1
ATOM 6112 C C . PHE A 1 788 ? -20.019 28.981 -17.658 1 86.53 788 PHE A C 1
ATOM 6114 O O . PHE A 1 788 ? -20.315 28.991 -18.855 1 86.53 788 PHE A O 1
ATOM 6121 N N . THR A 1 789 ? -20.808 29.356 -16.666 1 85.93 789 THR A N 1
ATOM 6122 C CA . THR A 1 789 ? -22.213 29.65 -16.929 1 85.93 789 THR A CA 1
ATOM 6123 C C . THR A 1 789 ? -22.375 31.065 -17.478 1 85.93 789 THR A C 1
ATOM 6125 O O . THR A 1 789 ? -21.436 31.862 -17.443 1 85.93 789 THR A O 1
ATOM 6128 N N . ARG A 1 790 ? -23.473 31.37 -17.955 1 83.57 790 ARG A N 1
ATOM 6129 C CA . ARG A 1 790 ? -23.77 32.721 -18.419 1 83.57 790 ARG A CA 1
ATOM 6130 C C . ARG A 1 790 ? -23.611 33.734 -17.291 1 83.57 790 ARG A C 1
ATOM 6132 O O . ARG A 1 790 ? -23.125 34.846 -17.512 1 83.57 790 ARG A O 1
ATOM 6139 N N . PHE A 1 791 ? -23.969 33.326 -16.126 1 88.32 791 PHE A N 1
ATOM 6140 C CA . PHE A 1 791 ? -23.842 34.167 -14.941 1 88.32 791 PHE A CA 1
ATOM 6141 C C . PHE A 1 791 ? -22.388 34.564 -14.714 1 88.32 791 PHE A C 1
ATOM 6143 O O . PHE A 1 791 ? -22.085 35.743 -14.521 1 88.32 791 PHE A O 1
ATOM 6150 N N . LEU A 1 792 ? -21.553 33.64 -14.78 1 89.75 792 LEU A N 1
ATOM 6151 C CA . LEU A 1 792 ? -20.139 33.898 -14.532 1 89.75 792 LEU A CA 1
ATOM 6152 C C . LEU A 1 792 ? -19.537 34.747 -15.646 1 89.75 792 LEU A C 1
ATOM 6154 O O . LEU A 1 792 ? -18.686 35.602 -15.39 1 89.75 792 LEU A O 1
ATOM 6158 N N . LYS A 1 793 ? -19.98 34.48 -16.859 1 87.81 793 LYS A N 1
ATOM 6159 C CA . LYS A 1 793 ? -19.467 35.243 -17.994 1 87.81 793 LYS A CA 1
ATOM 6160 C C . LYS A 1 793 ? -19.841 36.718 -17.879 1 87.81 793 LYS A C 1
ATOM 6162 O O . LYS A 1 793 ? -19.009 37.595 -18.121 1 87.81 793 LYS A O 1
ATOM 6167 N N . LEU A 1 794 ? -21.052 36.947 -17.51 1 86.67 794 LEU A N 1
ATOM 6168 C CA . LEU A 1 794 ? -21.522 38.319 -17.35 1 86.67 794 LEU A CA 1
ATOM 6169 C C . LEU A 1 794 ? -20.796 39.012 -16.201 1 86.67 794 LEU A C 1
ATOM 6171 O O . LEU A 1 794 ? -20.442 40.188 -16.305 1 86.67 794 LEU A O 1
ATOM 6175 N N . ALA A 1 795 ? -20.595 38.324 -15.139 1 89.19 795 ALA A N 1
ATOM 6176 C CA . ALA A 1 795 ? -19.883 38.874 -13.988 1 89.19 795 ALA A CA 1
ATOM 6177 C C . ALA A 1 795 ? -18.44 39.215 -14.347 1 89.19 795 ALA A C 1
ATOM 6179 O O . ALA A 1 795 ? -17.922 40.259 -13.942 1 89.19 795 ALA A O 1
ATOM 6180 N N . GLN A 1 796 ? -17.869 38.344 -15.086 1 87.52 796 GLN A N 1
ATOM 6181 C CA . GLN A 1 796 ? -16.49 38.56 -15.513 1 87.52 796 GLN A CA 1
ATOM 6182 C C . GLN A 1 796 ? -16.379 39.789 -16.411 1 87.52 796 GLN A C 1
ATOM 6184 O O . GLN A 1 796 ? -15.432 40.568 -16.291 1 87.52 796 GLN A O 1
ATOM 6189 N N . GLN A 1 797 ? -17.28 39.917 -17.263 1 85.77 797 GLN A N 1
ATOM 6190 C CA . GLN A 1 797 ? -17.307 41.057 -18.173 1 85.77 797 GLN A CA 1
ATOM 6191 C C . GLN A 1 797 ? -17.481 42.367 -17.41 1 85.77 797 GLN A C 1
ATOM 6193 O O . GLN A 1 797 ? -16.968 43.407 -17.827 1 85.77 797 GLN A O 1
ATOM 6198 N N . ALA A 1 798 ? -18.13 42.276 -16.352 1 84.81 798 ALA A N 1
ATOM 6199 C CA . ALA A 1 798 ? -18.368 43.458 -15.527 1 84.81 798 ALA A CA 1
ATOM 6200 C C . ALA A 1 798 ? -17.177 43.739 -14.616 1 84.81 798 ALA A C 1
ATOM 6202 O O . ALA A 1 798 ? -17.173 44.725 -13.874 1 84.81 798 ALA A O 1
ATOM 6203 N N . GLY A 1 799 ? -16.126 42.823 -14.62 1 82.33 799 GLY A N 1
ATOM 6204 C CA . GLY A 1 799 ? -14.913 43.027 -13.844 1 82.33 799 GLY A CA 1
ATOM 6205 C C . GLY A 1 799 ? -15.011 42.487 -12.43 1 82.33 799 GLY A C 1
ATOM 6206 O O . GLY A 1 799 ? -14.194 42.829 -11.572 1 82.33 799 GLY A O 1
ATOM 6207 N N . TRP A 1 800 ? -16.05 41.747 -12.087 1 87.65 800 TRP A N 1
ATOM 6208 C CA . TRP A 1 800 ? -16.239 41.162 -10.764 1 87.65 800 TRP A CA 1
ATOM 6209 C C . TRP A 1 800 ? -15.289 39.989 -10.547 1 87.65 800 TRP A C 1
ATOM 6211 O O . TRP A 1 800 ? -14.831 39.367 -11.509 1 87.65 800 TRP A O 1
ATOM 6221 N N . ALA A 1 801 ? -14.884 39.751 -9.273 1 88.52 801 ALA A N 1
ATOM 6222 C CA . ALA A 1 801 ? -14.249 38.482 -8.928 1 88.52 801 ALA A CA 1
ATOM 6223 C C . ALA A 1 801 ? -15.24 37.326 -9.034 1 88.52 801 ALA A C 1
ATOM 6225 O O . ALA A 1 801 ? -16.375 37.428 -8.562 1 88.52 801 ALA A O 1
ATOM 6226 N N . THR A 1 802 ? -14.826 36.372 -9.718 1 92.2 802 THR A N 1
ATOM 6227 C CA . THR A 1 802 ? -15.742 35.266 -9.973 1 92.2 802 THR A CA 1
ATOM 6228 C C . THR A 1 802 ? -15.275 34.001 -9.259 1 92.2 802 THR A C 1
ATOM 6230 O O . THR A 1 802 ? -14.073 33.745 -9.159 1 92.2 802 THR A O 1
ATOM 6233 N N . VAL A 1 803 ? -16.252 33.236 -8.719 1 93.74 803 VAL A N 1
ATOM 6234 C CA . VAL A 1 803 ? -16.022 31.936 -8.097 1 93.74 803 VAL A CA 1
ATOM 6235 C C . VAL A 1 803 ? -16.797 30.858 -8.851 1 93.74 803 VAL A C 1
ATOM 6237 O O . VAL A 1 803 ? -18.027 30.905 -8.925 1 93.74 803 VAL A O 1
ATOM 6240 N N . GLU A 1 804 ? -16.057 29.949 -9.322 1 92.35 804 GLU A N 1
ATOM 6241 C CA . GLU A 1 804 ? -16.669 28.865 -10.086 1 92.35 804 GLU A CA 1
ATOM 6242 C C . GLU A 1 804 ? -17.328 27.843 -9.164 1 92.35 804 GLU A C 1
ATOM 6244 O O . GLU A 1 804 ? -16.905 27.668 -8.019 1 92.35 804 GLU A O 1
ATOM 6249 N N . GLY A 1 805 ? -18.268 27.191 -9.695 1 91.79 805 GLY A N 1
ATOM 6250 C CA . GLY A 1 805 ? -18.962 26.167 -8.93 1 91.79 805 GLY A CA 1
ATOM 6251 C C . GLY A 1 805 ? -18.049 25.05 -8.462 1 91.79 805 GLY A C 1
ATOM 6252 O O . GLY A 1 805 ? -18.227 24.513 -7.367 1 91.79 805 GLY A O 1
ATOM 6253 N N . GLY A 1 806 ? -17.135 24.707 -9.276 1 91.94 806 GLY A N 1
ATOM 6254 C CA . GLY A 1 806 ? -16.178 23.67 -8.922 1 91.94 806 GLY A CA 1
ATOM 6255 C C . GLY A 1 806 ? -15.348 24.017 -7.701 1 91.94 806 GLY A C 1
ATOM 6256 O O . GLY A 1 806 ? -15.015 23.14 -6.901 1 91.94 806 GLY A O 1
ATOM 6257 N N . GLN A 1 807 ? -15.069 25.271 -7.549 1 92.27 807 GLN A N 1
ATOM 6258 C CA . GLN A 1 807 ? -14.288 25.724 -6.402 1 92.27 807 GLN A CA 1
ATOM 6259 C C . GLN A 1 807 ? -15.082 25.584 -5.107 1 92.27 807 GLN A C 1
ATOM 6261 O O . GLN A 1 807 ? -14.534 25.19 -4.075 1 92.27 807 GLN A O 1
ATOM 6266 N N . VAL A 1 808 ? -16.349 25.897 -5.186 1 94.74 808 VAL A N 1
ATOM 6267 C CA . VAL A 1 808 ? -17.215 25.775 -4.018 1 94.74 808 VAL A CA 1
ATOM 6268 C C . VAL A 1 808 ? -17.389 24.302 -3.655 1 94.74 808 VAL A C 1
ATOM 6270 O O . VAL A 1 808 ? -17.374 23.941 -2.476 1 94.74 808 VAL A O 1
ATOM 6273 N N . LEU A 1 809 ? -17.537 23.519 -4.692 1 95.02 809 LEU A N 1
ATOM 6274 C CA . LEU A 1 809 ? -17.698 22.083 -4.492 1 95.02 809 LEU A CA 1
ATOM 6275 C C . LEU A 1 809 ? -16.491 21.496 -3.768 1 95.02 809 LEU A C 1
ATOM 6277 O O . LEU A 1 809 ? -16.646 20.718 -2.824 1 95.02 809 LEU A O 1
ATOM 6281 N N . VAL A 1 810 ? -15.287 21.85 -4.169 1 95.66 810 VAL A N 1
ATOM 6282 C CA . VAL A 1 810 ? -14.051 21.344 -3.581 1 95.66 810 VAL A CA 1
ATOM 6283 C C . VAL A 1 810 ? -13.93 21.828 -2.138 1 95.66 810 VAL A C 1
ATOM 6285 O O . VAL A 1 810 ? -13.549 21.062 -1.25 1 95.66 810 VAL A O 1
ATOM 6288 N N . GLU A 1 811 ? -14.307 23.071 -1.907 1 94.92 811 GLU A N 1
ATOM 6289 C CA . GLU A 1 811 ? -14.208 23.655 -0.573 1 94.92 811 GLU A CA 1
ATOM 6290 C C . GLU A 1 811 ? -15.146 22.955 0.406 1 94.92 811 GLU A C 1
ATOM 6292 O O . GLU A 1 811 ? -14.732 22.564 1.499 1 94.92 811 GLU A O 1
ATOM 6297 N N . GLN A 1 812 ? -16.371 22.848 0.057 1 96.46 812 GLN A N 1
ATOM 6298 C CA . GLN A 1 812 ? -17.315 22.197 0.96 1 96.46 812 GLN A CA 1
ATOM 6299 C C . GLN A 1 812 ? -16.98 20.719 1.134 1 96.46 812 GLN A C 1
ATOM 6301 O O . GLN A 1 812 ? -17.166 20.157 2.215 1 96.46 812 GLN A O 1
ATOM 6306 N N . GLY A 1 813 ? -16.463 20.073 0.068 1 96.73 813 GLY A N 1
ATOM 6307 C CA . GLY A 1 813 ? -16.022 18.691 0.181 1 96.73 813 GLY A CA 1
ATOM 6308 C C . GLY A 1 813 ? -14.884 18.507 1.167 1 96.73 813 GLY A C 1
ATOM 6309 O O . GLY A 1 813 ? -14.823 17.497 1.872 1 96.73 813 GLY A O 1
ATOM 6310 N N . GLY A 1 814 ? -13.995 19.442 1.139 1 96.46 814 GLY A N 1
ATOM 6311 C CA . GLY A 1 814 ? -12.907 19.411 2.104 1 96.46 814 GLY A CA 1
ATOM 6312 C C . GLY A 1 814 ? -13.385 19.455 3.543 1 96.46 814 GLY A C 1
ATOM 6313 O O . GLY A 1 814 ? -12.85 18.751 4.402 1 96.46 814 GLY A O 1
ATOM 6314 N N . TRP A 1 815 ? -14.378 20.218 3.791 1 96.75 815 TRP A N 1
ATOM 6315 C CA . TRP A 1 815 ? -14.95 20.312 5.131 1 96.75 815 TRP A CA 1
ATOM 6316 C C . TRP A 1 815 ? -15.67 19.021 5.507 1 96.75 815 TRP A C 1
ATOM 6318 O O . TRP A 1 815 ? -15.625 18.593 6.663 1 96.75 815 TRP A O 1
ATOM 6328 N N . GLN A 1 816 ? -16.346 18.431 4.556 1 97.37 816 GLN A N 1
ATOM 6329 C CA . GLN A 1 816 ? -16.96 17.131 4.805 1 97.37 816 GLN A CA 1
ATOM 6330 C C . GLN A 1 816 ? -15.915 16.102 5.228 1 97.37 816 GLN A C 1
ATOM 6332 O O . GLN A 1 816 ? -16.099 15.395 6.221 1 97.37 816 GLN A O 1
ATOM 6337 N N . ALA A 1 817 ? -14.858 16.103 4.403 1 96.26 817 ALA A N 1
ATOM 6338 C CA . ALA A 1 817 ? -13.789 15.145 4.673 1 96.26 817 ALA A CA 1
ATOM 6339 C C . ALA A 1 817 ? -13.197 15.362 6.063 1 96.26 817 ALA A C 1
ATOM 6341 O O . ALA A 1 817 ? -12.882 14.4 6.767 1 96.26 817 ALA A O 1
ATOM 6342 N N . LEU A 1 818 ? -13.011 16.611 6.446 1 95.12 818 LEU A N 1
ATOM 6343 C CA . LEU A 1 818 ? -12.463 16.93 7.76 1 95.12 818 LEU A CA 1
ATOM 6344 C C . LEU A 1 818 ? -13.364 16.398 8.869 1 95.12 818 LEU A C 1
ATOM 6346 O O . LEU A 1 818 ? -12.877 15.865 9.868 1 95.12 818 LEU A O 1
ATOM 6350 N N . LYS A 1 819 ? -14.588 16.511 8.748 1 95.65 819 LYS A N 1
ATOM 6351 C CA . LYS A 1 819 ? -15.544 16.053 9.752 1 95.65 819 LYS A CA 1
ATOM 6352 C C . LYS A 1 819 ? -15.598 14.529 9.805 1 95.65 819 LYS A C 1
ATOM 6354 O O . LYS A 1 819 ? -15.823 13.947 10.869 1 95.65 819 LYS A O 1
ATOM 6359 N N . TRP A 1 820 ? -15.431 13.901 8.673 1 96.17 820 TRP A N 1
ATOM 6360 C CA . TRP A 1 820 ? -15.511 12.446 8.581 1 96.17 820 TRP A CA 1
ATOM 6361 C C . TRP A 1 820 ? -14.22 11.798 9.07 1 96.17 820 TRP A C 1
ATOM 6363 O O . TRP A 1 820 ? -14.254 10.824 9.824 1 96.17 820 TRP A O 1
ATOM 6373 N N . VAL A 1 821 ? -13.104 12.35 8.565 1 92.76 821 VAL A N 1
ATOM 6374 C CA . VAL A 1 821 ? -11.82 11.665 8.676 1 92.76 821 VAL A CA 1
ATOM 6375 C C . VAL A 1 821 ? -10.982 12.314 9.776 1 92.76 821 VAL A C 1
ATOM 6377 O O . VAL A 1 821 ? -10.057 11.696 10.307 1 92.76 821 VAL A O 1
ATOM 6380 N N . GLY A 1 822 ? -11.259 13.605 10.085 1 89.88 822 GLY A N 1
ATOM 6381 C CA . GLY A 1 822 ? -10.496 14.326 11.092 1 89.88 822 GLY A CA 1
ATOM 6382 C C . GLY A 1 822 ? -9.162 14.833 10.579 1 89.88 822 GLY A C 1
ATOM 6383 O O . GLY A 1 822 ? -8.271 15.159 11.367 1 89.88 822 GLY A O 1
ATOM 6384 N N . ARG A 1 823 ? -8.968 14.787 9.255 1 91.42 823 ARG A N 1
ATOM 6385 C CA . ARG A 1 823 ? -7.746 15.264 8.615 1 91.42 823 ARG A CA 1
ATOM 6386 C C . ARG A 1 823 ? -8.066 16.116 7.391 1 91.42 823 ARG A C 1
ATOM 6388 O O . ARG A 1 823 ? -9.071 15.888 6.715 1 91.42 823 ARG A O 1
ATOM 6395 N N . LYS A 1 824 ? -7.16 17.037 7.156 1 91.66 824 LYS A N 1
ATOM 6396 C CA . LYS A 1 824 ? -7.293 17.81 5.924 1 91.66 824 LYS A CA 1
ATOM 6397 C C . LYS A 1 824 ? -7.098 16.925 4.696 1 91.66 824 LYS A C 1
ATOM 6399 O O . LYS A 1 824 ? -6.244 16.036 4.695 1 91.66 824 LYS A O 1
ATOM 6404 N N . TRP A 1 825 ? -7.923 17.184 3.702 1 93.73 825 TRP A N 1
ATOM 6405 C CA . TRP A 1 825 ? -7.805 16.332 2.524 1 93.73 825 TRP A CA 1
ATOM 6406 C C . TRP A 1 825 ? -6.746 16.869 1.567 1 93.73 825 TRP A C 1
ATOM 6408 O O . TRP A 1 825 ? -6.219 17.967 1.767 1 93.73 825 TRP A O 1
ATOM 6418 N N . ASP A 1 826 ? -6.392 16.17 0.623 1 94.41 826 ASP A N 1
ATOM 6419 C CA . ASP A 1 826 ? -5.384 16.523 -0.371 1 94.41 826 ASP A CA 1
ATOM 6420 C C . ASP A 1 826 ? -5.95 17.49 -1.408 1 94.41 826 ASP A C 1
ATOM 6422 O O . ASP A 1 826 ? -6.243 17.094 -2.539 1 94.41 826 ASP A O 1
ATOM 6426 N N . LEU A 1 827 ? -5.989 18.697 -1.069 1 93.85 827 LEU A N 1
ATOM 6427 C CA . LEU A 1 827 ? -6.614 19.719 -1.901 1 93.85 827 LEU A CA 1
ATOM 6428 C C . LEU A 1 827 ? -5.964 19.772 -3.279 1 93.85 827 LEU A C 1
ATOM 6430 O O . LEU A 1 827 ? -6.657 19.877 -4.294 1 93.85 827 LEU A O 1
ATOM 6434 N N . GLU A 1 828 ? -4.705 19.743 -3.335 1 91.39 828 GLU A N 1
ATOM 6435 C CA . GLU A 1 828 ? -3.976 19.888 -4.592 1 91.39 828 GLU A CA 1
ATOM 6436 C C . GLU A 1 828 ? -4.338 18.775 -5.571 1 91.39 828 GLU A C 1
ATOM 6438 O O . GLU A 1 828 ? -4.64 19.04 -6.737 1 91.39 828 GLU A O 1
ATOM 6443 N N . SER A 1 829 ? -4.289 17.551 -5.112 1 94.33 829 SER A N 1
ATOM 6444 C CA . SER A 1 829 ? -4.609 16.427 -5.985 1 94.33 829 SER A CA 1
ATOM 6445 C C . SER A 1 829 ? -6.077 16.449 -6.398 1 94.33 829 SER A C 1
ATOM 6447 O O . SER A 1 829 ? -6.412 16.123 -7.539 1 94.33 829 SER A O 1
ATOM 6449 N N . VAL A 1 830 ? -6.939 16.78 -5.445 1 95.99 830 VAL A N 1
ATOM 6450 C CA . VAL A 1 830 ? -8.369 16.846 -5.728 1 95.99 830 VAL A CA 1
ATOM 6451 C C . VAL A 1 830 ? -8.638 17.911 -6.788 1 95.99 830 VAL A C 1
ATOM 6453 O O . VAL A 1 830 ? -9.336 17.654 -7.772 1 95.99 830 VAL A O 1
ATOM 6456 N N . GLN A 1 831 ? -8.067 19.083 -6.576 1 93.75 831 GLN A N 1
ATOM 6457 C CA . GLN A 1 831 ? -8.245 20.165 -7.54 1 93.75 831 GLN A CA 1
ATOM 6458 C C . GLN A 1 831 ? -7.74 19.759 -8.921 1 93.75 831 GLN A C 1
ATOM 6460 O O . GLN A 1 831 ? -8.38 20.053 -9.933 1 93.75 831 GLN A O 1
ATOM 6465 N N . ALA A 1 832 ? -6.62 19.13 -8.962 1 92.46 832 ALA A N 1
ATOM 6466 C CA . ALA A 1 832 ? -6.043 18.695 -10.232 1 92.46 832 ALA A CA 1
ATOM 6467 C C . ALA A 1 832 ? -6.978 17.732 -10.958 1 92.46 832 ALA A C 1
ATOM 6469 O O . ALA A 1 832 ? -7.147 17.822 -12.177 1 92.46 832 ALA A O 1
ATOM 6470 N N . GLN A 1 833 ? -7.53 16.793 -10.213 1 92.97 833 GLN A N 1
ATOM 6471 C CA . GLN A 1 833 ? -8.437 15.822 -10.815 1 92.97 833 GLN A CA 1
ATOM 6472 C C . GLN A 1 833 ? -9.708 16.497 -11.324 1 92.97 833 GLN A C 1
ATOM 6474 O O . GLN A 1 833 ? -10.213 16.153 -12.395 1 92.97 833 GLN A O 1
ATOM 6479 N N . ILE A 1 834 ? -10.235 17.439 -10.551 1 92.3 834 ILE A N 1
ATOM 6480 C CA . ILE A 1 834 ? -11.44 18.159 -10.948 1 92.3 834 ILE A CA 1
ATOM 6481 C C . ILE A 1 834 ? -11.163 18.972 -12.21 1 92.3 834 ILE A C 1
ATOM 6483 O O . ILE A 1 834 ? -11.98 18.993 -13.134 1 92.3 834 ILE A O 1
ATOM 6487 N N . ASP A 1 835 ? -10.054 19.6 -12.224 1 89.48 835 ASP A N 1
ATOM 6488 C CA . ASP A 1 835 ? -9.683 20.398 -13.39 1 89.48 835 ASP A CA 1
ATOM 6489 C C . ASP A 1 835 ? -9.571 19.526 -14.638 1 89.48 835 ASP A C 1
ATOM 6491 O O . ASP A 1 835 ? -9.984 19.934 -15.726 1 89.48 835 ASP A O 1
ATOM 6495 N N . LEU A 1 836 ? -9.065 18.384 -14.497 1 88.85 836 LEU A N 1
ATOM 6496 C CA . LEU A 1 836 ? -8.911 17.461 -15.617 1 88.85 836 LEU A CA 1
ATOM 6497 C C . LEU A 1 836 ? -10.27 17.025 -16.153 1 88.85 836 LEU A C 1
ATOM 6499 O O . LEU A 1 836 ? -10.485 17.001 -17.367 1 88.85 836 LEU A O 1
ATOM 6503 N N . VAL A 1 837 ? -11.128 16.705 -15.265 1 89.19 837 VAL A N 1
ATOM 6504 C CA . VAL A 1 837 ? -12.442 16.225 -15.677 1 89.19 837 VAL A CA 1
ATOM 6505 C C . VAL A 1 837 ? -13.243 17.371 -16.29 1 89.19 837 VAL A C 1
ATOM 6507 O O . VAL A 1 837 ? -13.957 17.179 -17.278 1 89.19 837 VAL A O 1
ATOM 6510 N N . GLN A 1 838 ? -13.186 18.569 -15.714 1 85.04 838 GLN A N 1
ATOM 6511 C CA . GLN A 1 838 ? -13.913 19.723 -16.232 1 85.04 838 GLN A CA 1
ATOM 6512 C C . GLN A 1 838 ? -13.389 20.131 -17.606 1 85.04 838 GLN A C 1
ATOM 6514 O O . GLN A 1 838 ? -14.152 20.598 -18.454 1 85.04 838 GLN A O 1
ATOM 6519 N N . ALA A 1 839 ? -12.12 19.956 -17.786 1 80.53 839 ALA A N 1
ATOM 6520 C CA . ALA A 1 839 ? -11.541 20.248 -19.095 1 80.53 839 ALA A CA 1
ATOM 6521 C C . ALA A 1 839 ? -12.055 19.275 -20.152 1 80.53 839 ALA A C 1
ATOM 6523 O O . ALA A 1 839 ? -12.249 19.652 -21.31 1 80.53 839 ALA A O 1
ATOM 6524 N N . ALA A 1 840 ? -12.309 18.068 -19.719 1 74.87 840 ALA A N 1
ATOM 6525 C CA . ALA A 1 840 ? -12.781 17.045 -20.649 1 74.87 840 ALA A CA 1
ATOM 6526 C C . ALA A 1 840 ? -14.259 17.239 -20.973 1 74.87 840 ALA A C 1
ATOM 6528 O O . ALA A 1 840 ? -14.734 16.8 -22.023 1 74.87 840 ALA A O 1
ATOM 6529 N N . ARG A 1 841 ? -14.983 17.817 -20.103 1 71.2 841 ARG A N 1
ATOM 6530 C CA . ARG A 1 841 ? -16.416 18.025 -20.282 1 71.2 841 ARG A CA 1
ATOM 6531 C C . ARG A 1 841 ? -16.688 19.278 -21.109 1 71.2 841 ARG A C 1
ATOM 6533 O O . ARG A 1 841 ? -17.827 19.53 -21.508 1 71.2 841 ARG A O 1
ATOM 6540 N N . GLN A 1 842 ? -15.644 20.053 -21.449 1 60.86 842 GLN A N 1
ATOM 6541 C CA . GLN A 1 842 ? -15.836 21.223 -22.3 1 60.86 842 GLN A CA 1
ATOM 6542 C C . GLN A 1 842 ? -15.824 20.837 -23.776 1 60.86 842 GLN A C 1
ATOM 6544 O O . GLN A 1 842 ? -15.116 19.91 -24.175 1 60.86 842 GLN A O 1
ATOM 6549 N N . MET B 1 1 ? -37.038 -49.154 -2.714 1 76.68 1 MET B N 1
ATOM 6550 C CA . MET B 1 1 ? -38.097 -49.713 -1.878 1 76.68 1 MET B CA 1
ATOM 6551 C C . MET B 1 1 ? -37.511 -50.527 -0.729 1 76.68 1 MET B C 1
ATOM 6553 O O . MET B 1 1 ? -37.933 -50.381 0.419 1 76.68 1 MET B O 1
ATOM 6557 N N . MET B 1 2 ? -36.452 -51.246 -0.971 1 77.62 2 MET B N 1
ATOM 6558 C CA . MET B 1 2 ? -35.842 -52.098 0.047 1 77.62 2 MET B CA 1
ATOM 6559 C C . MET B 1 2 ? -35.218 -51.258 1.156 1 77.62 2 MET B C 1
ATOM 6561 O O . MET B 1 2 ? -35.383 -51.563 2.339 1 77.62 2 MET B O 1
ATOM 6565 N N . HIS B 1 3 ? -34.575 -50.211 0.682 1 78.78 3 HIS B N 1
ATOM 6566 C CA . HIS B 1 3 ? -33.9 -49.332 1.63 1 78.78 3 HIS B CA 1
ATOM 6567 C C . HIS B 1 3 ? -34.902 -48.638 2.547 1 78.78 3 HIS B C 1
ATOM 6569 O O . HIS B 1 3 ? -34.687 -48.556 3.759 1 78.78 3 HIS B O 1
ATOM 6575 N N . GLU B 1 4 ? -35.906 -48.198 1.952 1 82.45 4 GLU B N 1
ATOM 6576 C CA . GLU B 1 4 ? -36.873 -47.459 2.758 1 82.45 4 GLU B CA 1
ATOM 6577 C C . GLU B 1 4 ? -37.661 -48.395 3.67 1 82.45 4 GLU B C 1
ATOM 6579 O O . GLU B 1 4 ? -38.002 -48.03 4.797 1 82.45 4 GLU B O 1
ATOM 6584 N N . LEU B 1 5 ? -37.814 -49.605 3.297 1 82.14 5 LEU B N 1
ATOM 6585 C CA . LEU B 1 5 ? -38.453 -50.62 4.127 1 82.14 5 LEU B CA 1
ATOM 6586 C C . LEU B 1 5 ? -37.566 -50.991 5.311 1 82.14 5 LEU B C 1
ATOM 6588 O O . LEU B 1 5 ? -38.062 -51.221 6.416 1 82.14 5 LEU B O 1
ATOM 6592 N N . GLY B 1 6 ? -36.256 -50.966 5.065 1 80.89 6 GLY B N 1
ATOM 6593 C CA . GLY B 1 6 ? -35.289 -51.255 6.112 1 80.89 6 GLY B CA 1
ATOM 6594 C C . GLY B 1 6 ? -35.319 -50.248 7.246 1 80.89 6 GLY B C 1
ATOM 6595 O O . GLY B 1 6 ? -35.089 -50.602 8.404 1 80.89 6 GLY B O 1
ATOM 6596 N N . LYS B 1 7 ? -35.729 -49.035 6.84 1 81.31 7 LYS B N 1
ATOM 6597 C CA . LYS B 1 7 ? -35.817 -47.985 7.851 1 81.31 7 LYS B CA 1
ATOM 6598 C C . LYS B 1 7 ? -36.938 -48.272 8.845 1 81.31 7 LYS B C 1
ATOM 6600 O O . LYS B 1 7 ? -36.929 -47.755 9.965 1 81.31 7 LYS B O 1
ATOM 6605 N N . PHE B 1 8 ? -37.836 -49.091 8.434 1 81.92 8 PHE B N 1
ATOM 6606 C CA . PHE B 1 8 ? -38.965 -49.452 9.283 1 81.92 8 PHE B CA 1
ATOM 6607 C C . PHE B 1 8 ? -38.669 -50.728 10.063 1 8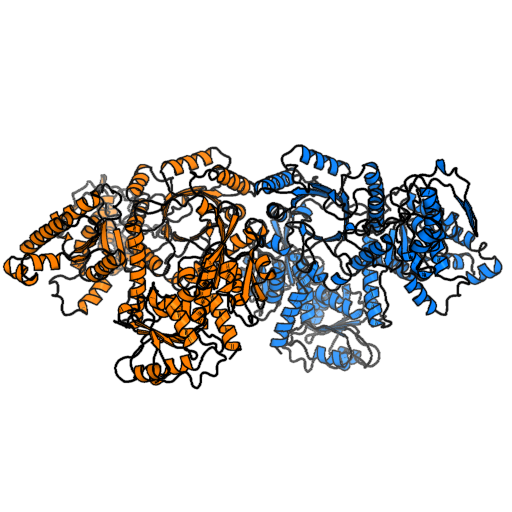1.92 8 PHE B C 1
ATOM 6609 O O . PHE B 1 8 ? -39.527 -51.227 10.795 1 81.92 8 PHE B O 1
ATOM 6616 N N . GLY B 1 9 ? -37.367 -51.314 9.747 1 78.98 9 GLY B N 1
ATOM 6617 C CA . GLY B 1 9 ? -36.992 -52.562 10.392 1 78.98 9 GLY B CA 1
ATOM 6618 C C . GLY B 1 9 ? -37.436 -53.79 9.62 1 78.98 9 GLY B C 1
ATOM 6619 O O . GLY B 1 9 ? -37.447 -54.899 10.16 1 78.98 9 GLY B O 1
ATOM 6620 N N . VAL B 1 10 ? -37.928 -53.586 8.427 1 79.35 10 VAL B N 1
ATOM 6621 C CA . VAL B 1 10 ? -38.415 -54.694 7.613 1 79.35 10 VAL B CA 1
ATOM 6622 C C . VAL B 1 10 ? -37.262 -55.295 6.813 1 79.35 10 VAL B C 1
ATOM 6624 O O . VAL B 1 10 ? -36.563 -54.582 6.089 1 79.35 10 VAL B O 1
ATOM 6627 N N . THR B 1 11 ? -36.95 -56.428 6.964 1 78.88 11 THR B N 1
ATOM 6628 C CA . THR B 1 11 ? -35.899 -57.136 6.241 1 78.88 11 THR B CA 1
ATOM 6629 C C . THR B 1 11 ? -36.386 -57.563 4.859 1 78.88 11 THR B C 1
ATOM 6631 O O . THR B 1 11 ? -37.492 -58.091 4.721 1 78.88 11 THR B O 1
ATOM 6634 N N . THR B 1 12 ? -35.631 -57.118 3.85 1 76.81 12 THR B N 1
ATOM 6635 C CA . THR B 1 12 ? -35.97 -57.484 2.479 1 76.81 12 THR B CA 1
ATOM 6636 C C . THR B 1 12 ? -34.83 -58.263 1.83 1 76.81 12 THR B C 1
ATOM 6638 O O . THR B 1 12 ? -33.676 -58.151 2.249 1 76.81 12 THR B O 1
ATOM 6641 N N . SER B 1 13 ? -35.059 -59.243 0.973 1 75.28 13 SER B N 1
ATOM 6642 C CA . SER B 1 13 ? -34.074 -59.963 0.172 1 75.28 13 SER B CA 1
ATOM 6643 C C . SER B 1 13 ? -34.276 -59.704 -1.317 1 75.28 13 SER B C 1
ATOM 6645 O O . SER B 1 13 ? -35.407 -59.721 -1.807 1 75.28 13 SER B O 1
ATOM 6647 N N . GLU B 1 14 ? -33.276 -59.141 -1.989 1 66.06 14 GLU B N 1
ATOM 6648 C CA . GLU B 1 14 ? -33.357 -58.804 -3.407 1 66.06 14 GLU B CA 1
ATOM 6649 C C . GLU B 1 14 ? -33.163 -60.04 -4.281 1 66.06 14 GLU B C 1
ATOM 6651 O O . GLU B 1 14 ? -32.316 -60.887 -3.988 1 66.06 14 GLU B O 1
ATOM 6656 N N . PHE B 1 15 ? -34.143 -60.394 -5.185 1 66.87 15 PHE B N 1
ATOM 6657 C CA . PHE B 1 15 ? -33.895 -61.377 -6.232 1 66.87 15 PHE B CA 1
ATOM 6658 C C . PHE B 1 15 ? -33.982 -60.733 -7.611 1 66.87 15 PHE B C 1
ATOM 6660 O O . PHE B 1 15 ? -34.443 -59.598 -7.743 1 66.87 15 PHE B O 1
ATOM 6667 N N . ASP B 1 16 ? -33.553 -61.316 -8.827 1 62.76 16 ASP B N 1
ATOM 6668 C CA . ASP B 1 16 ? -33.295 -60.827 -10.177 1 62.76 16 ASP B CA 1
ATOM 6669 C C . ASP B 1 16 ? -34.442 -59.948 -10.671 1 62.76 16 ASP B C 1
ATOM 6671 O O . ASP B 1 16 ? -34.214 -58.939 -11.342 1 62.76 16 ASP B O 1
ATOM 6675 N N . ASP B 1 17 ? -35.671 -60.263 -10.455 1 65.9 17 ASP B N 1
ATOM 6676 C CA . ASP B 1 17 ? -36.798 -59.517 -11.006 1 65.9 17 ASP B CA 1
ATOM 6677 C C . ASP B 1 17 ? -37.771 -59.099 -9.906 1 65.9 17 ASP B C 1
ATOM 6679 O O . ASP B 1 17 ? -38.937 -58.809 -10.178 1 65.9 17 ASP B O 1
ATOM 6683 N N . GLY B 1 18 ? -37.233 -59.177 -8.513 1 69.26 18 GLY B N 1
ATOM 6684 C CA . GLY B 1 18 ? -38.204 -58.79 -7.502 1 69.26 18 GLY B CA 1
ATOM 6685 C C . GLY B 1 18 ? -37.616 -58.719 -6.106 1 69.26 18 GLY B C 1
ATOM 6686 O O . GLY B 1 18 ? -36.413 -58.915 -5.923 1 69.26 18 GLY B O 1
ATOM 6687 N N . ILE B 1 19 ? -38.411 -58.136 -5.039 1 72.35 19 ILE B N 1
ATOM 6688 C CA . ILE B 1 19 ? -38.005 -58.016 -3.643 1 72.35 19 ILE B CA 1
ATOM 6689 C C . ILE B 1 19 ? -38.871 -58.925 -2.774 1 72.35 19 ILE B C 1
ATOM 6691 O O . ILE B 1 19 ? -40.064 -59.092 -3.037 1 72.35 19 ILE B O 1
ATOM 6695 N N . ILE B 1 20 ? -38.272 -59.793 -2.103 1 76.04 20 ILE B N 1
ATOM 6696 C CA . ILE B 1 20 ? -38.989 -60.572 -1.099 1 76.04 20 ILE B CA 1
ATOM 6697 C C . ILE B 1 20 ? -39.037 -59.8 0.217 1 76.04 20 ILE B C 1
ATOM 6699 O O . ILE B 1 20 ? -37.998 -59.391 0.742 1 76.04 20 ILE B O 1
ATOM 6703 N N . VAL B 1 21 ? -40.228 -59.393 0.68 1 75.7 21 VAL B N 1
ATOM 6704 C CA . VAL B 1 21 ? -40.423 -58.694 1.946 1 75.7 21 VAL B CA 1
ATOM 6705 C C . VAL B 1 21 ? -40.766 -59.698 3.044 1 75.7 21 VAL B C 1
ATOM 6707 O O . VAL B 1 21 ? -41.759 -60.423 2.942 1 75.7 21 VAL B O 1
ATOM 6710 N N . HIS B 1 22 ? -39.886 -59.844 4.013 1 79.27 22 HIS B N 1
ATOM 6711 C CA . HIS B 1 22 ? -40.166 -60.746 5.125 1 79.27 22 HIS B CA 1
ATOM 6712 C C . HIS B 1 22 ? -41.162 -60.127 6.099 1 79.27 22 HIS B C 1
ATOM 6714 O O . HIS B 1 22 ? -41.005 -58.973 6.504 1 79.27 22 HIS B O 1
ATOM 6720 N N . GLY B 1 23 ? -42.188 -60.724 6.353 1 74.04 23 GLY B N 1
ATOM 6721 C CA . GLY B 1 23 ? -43.262 -60.241 7.206 1 74.04 23 GLY B CA 1
ATOM 6722 C C . GLY B 1 23 ? -42.793 -59.858 8.596 1 74.04 23 GLY B C 1
ATOM 6723 O O . GLY B 1 23 ? -41.916 -60.512 9.164 1 74.04 23 GLY B O 1
ATOM 6724 N N . HIS B 1 24 ? -43.102 -58.626 8.977 1 73.69 24 HIS B N 1
ATOM 6725 C CA . HIS B 1 24 ? -42.792 -58.08 10.294 1 73.69 24 HIS B CA 1
ATOM 6726 C C . HIS B 1 24 ? -44.061 -57.668 11.033 1 73.69 24 HIS B C 1
ATOM 6728 O O . HIS B 1 24 ? -45.037 -57.243 10.41 1 73.69 24 HIS B O 1
ATOM 6734 N N . ASP B 1 25 ? -44.184 -57.992 12.273 1 76.32 25 ASP B N 1
ATOM 6735 C CA . ASP B 1 25 ? -45.336 -57.596 13.077 1 76.32 25 ASP B CA 1
ATOM 6736 C C . ASP B 1 25 ? -45.524 -56.081 13.058 1 76.32 25 ASP B C 1
ATOM 6738 O O . ASP B 1 25 ? -44.56 -55.328 13.214 1 76.32 25 ASP B O 1
ATOM 6742 N N . ILE B 1 26 ? -46.703 -55.65 12.709 1 73.09 26 ILE B N 1
ATOM 6743 C CA . ILE B 1 26 ? -47.054 -54.24 12.58 1 73.09 26 ILE B CA 1
ATOM 6744 C C . ILE B 1 26 ? -46.666 -53.493 13.854 1 73.09 26 ILE B C 1
ATOM 6746 O O . ILE B 1 26 ? -46.208 -52.35 13.797 1 73.09 26 ILE B O 1
ATOM 6750 N N . ALA B 1 27 ? -46.809 -54.137 14.966 1 75.08 27 ALA B N 1
ATOM 6751 C CA . ALA B 1 27 ? -46.565 -53.515 16.264 1 75.08 27 ALA B CA 1
ATOM 6752 C C . ALA B 1 27 ? -45.079 -53.232 16.467 1 75.08 27 ALA B C 1
ATOM 6754 O O . ALA B 1 27 ? -44.709 -52.363 17.26 1 75.08 27 ALA B O 1
ATOM 6755 N N . SER B 1 28 ? -44.31 -53.883 15.764 1 75.43 28 SER B N 1
ATOM 6756 C CA . SER B 1 28 ? -42.868 -53.749 15.946 1 75.43 28 SER B CA 1
ATOM 6757 C C . SER B 1 28 ? -42.273 -52.771 14.938 1 75.43 28 SER B C 1
ATOM 6759 O O . SER B 1 28 ? -41.068 -52.511 14.955 1 75.43 28 SER B O 1
ATOM 6761 N N . LEU B 1 29 ? -43.047 -52.166 14.07 1 77.34 29 LEU B N 1
ATOM 6762 C CA . LEU B 1 29 ? -42.569 -51.196 13.091 1 77.34 29 LEU B CA 1
ATOM 6763 C C . LEU B 1 29 ? -42.3 -49.847 13.748 1 77.34 29 LEU B C 1
ATOM 6765 O O . LEU B 1 29 ? -43.073 -49.401 14.6 1 77.34 29 LEU B O 1
ATOM 6769 N N . ASN B 1 30 ? -41.139 -49.268 13.482 1 77.86 30 ASN B N 1
ATOM 6770 C CA . ASN B 1 30 ? -40.786 -47.942 13.978 1 77.86 30 ASN B CA 1
ATOM 6771 C C . ASN B 1 30 ? -40.709 -46.922 12.846 1 77.86 30 ASN B C 1
ATOM 6773 O O . ASN B 1 30 ? -40.17 -47.214 11.777 1 77.86 30 ASN B O 1
ATOM 6777 N N . PRO B 1 31 ? -41.238 -45.75 12.974 1 77.23 31 PRO B N 1
ATOM 6778 C CA . PRO B 1 31 ? -41.127 -44.718 11.941 1 77.23 31 PRO B CA 1
ATOM 6779 C C . PRO B 1 31 ? -39.697 -44.213 11.762 1 77.23 31 PRO B C 1
ATOM 6781 O O . PRO B 1 31 ? -38.98 -44.018 12.746 1 77.23 31 PRO B O 1
ATOM 6784 N N . PRO B 1 32 ? -39.327 -44.174 10.461 1 76.67 32 PRO B N 1
ATOM 6785 C CA . PRO B 1 32 ? -37.994 -43.597 10.271 1 76.67 32 PRO B CA 1
ATOM 6786 C C . PRO B 1 32 ? -37.906 -42.146 10.74 1 76.67 32 PRO B C 1
ATOM 6788 O O . PRO B 1 32 ? -38.799 -41.345 10.451 1 76.67 32 PRO B O 1
ATOM 6791 N N . LYS B 1 33 ? -36.988 -41.725 11.561 1 74.47 33 LYS B N 1
ATOM 6792 C CA . LYS B 1 33 ? -36.852 -40.404 12.169 1 74.47 33 LYS B CA 1
ATOM 6793 C C . LYS B 1 33 ? -36.706 -39.321 11.104 1 74.47 33 LYS B C 1
ATOM 6795 O O . LYS B 1 33 ? -37.259 -38.228 11.242 1 74.47 33 LYS B O 1
ATOM 6800 N N . ASP B 1 34 ? -36.058 -39.692 10.009 1 71.32 34 ASP B N 1
ATOM 6801 C CA . ASP B 1 34 ? -35.791 -38.707 8.966 1 71.32 34 ASP B CA 1
ATOM 6802 C C . ASP B 1 34 ? -36.832 -38.791 7.852 1 71.32 34 ASP B C 1
ATOM 6804 O O . ASP B 1 34 ? -36.681 -38.16 6.804 1 71.32 34 ASP B O 1
ATOM 6808 N N . GLY B 1 35 ? -37.715 -39.592 8.011 1 78.29 35 GLY B N 1
ATOM 6809 C CA . GLY B 1 35 ? -38.783 -39.731 7.033 1 78.29 35 GLY B CA 1
ATOM 6810 C C . GLY B 1 35 ? -38.444 -40.697 5.913 1 78.29 35 GLY B C 1
ATOM 6811 O O . GLY B 1 35 ? -37.348 -41.261 5.883 1 78.29 35 GLY B O 1
ATOM 6812 N N . VAL B 1 36 ? -39.34 -40.974 5.028 1 80.09 36 VAL B N 1
ATOM 6813 C CA . VAL B 1 36 ? -39.201 -41.812 3.842 1 80.09 36 VAL B CA 1
ATOM 6814 C C . VAL B 1 36 ? -38.834 -40.947 2.638 1 80.09 36 VAL B C 1
ATOM 6816 O O . VAL B 1 36 ? -39.567 -40.02 2.285 1 80.09 36 VAL B O 1
ATOM 6819 N N . LYS B 1 37 ? -37.701 -41.246 2.131 1 78.1 37 LYS B N 1
ATOM 6820 C CA . LYS B 1 37 ? -37.289 -40.57 0.904 1 78.1 37 LYS B CA 1
ATOM 6821 C C . LYS B 1 37 ? -37.891 -41.245 -0.324 1 78.1 37 LYS B C 1
ATOM 6823 O O . LYS B 1 37 ? -37.743 -42.455 -0.51 1 78.1 37 LYS B O 1
ATOM 6828 N N . CYS B 1 38 ? -38.461 -40.522 -1.202 1 79.99 38 CYS B N 1
ATOM 6829 C CA . CYS B 1 38 ? -39.214 -41.089 -2.314 1 79.99 38 CYS B CA 1
ATOM 6830 C C . CYS B 1 38 ? -38.361 -41.151 -3.575 1 79.99 38 CYS B C 1
ATOM 6832 O O . CYS B 1 38 ? -38.695 -41.866 -4.522 1 79.99 38 CYS B O 1
ATOM 6834 N N . TYR B 1 39 ? -37.322 -40.447 -3.609 1 70.25 39 TYR B N 1
ATOM 6835 C CA . TYR B 1 39 ? -36.411 -40.431 -4.748 1 70.25 39 TYR B CA 1
ATOM 6836 C C . TYR B 1 39 ? -37.143 -40.04 -6.026 1 70.25 39 TYR B C 1
ATOM 6838 O O . TYR B 1 39 ? -36.935 -40.649 -7.078 1 70.25 39 TYR B O 1
ATOM 6846 N N . ASP B 1 40 ? -38.005 -39.185 -5.889 1 74.26 40 ASP B N 1
ATOM 6847 C CA . ASP B 1 40 ? -38.878 -38.724 -6.964 1 74.26 40 ASP B CA 1
ATOM 6848 C C . ASP B 1 40 ? -39.608 -39.895 -7.619 1 74.26 40 ASP B C 1
ATOM 6850 O O . ASP B 1 40 ? -39.951 -39.837 -8.801 1 74.26 40 ASP B O 1
ATOM 6854 N N . ASP B 1 41 ? -39.801 -40.997 -6.939 1 78.44 41 ASP B N 1
ATOM 6855 C CA . ASP B 1 41 ? -40.531 -42.172 -7.408 1 78.44 41 ASP B CA 1
ATOM 6856 C C . ASP B 1 41 ? -41.91 -42.257 -6.757 1 78.44 41 ASP B C 1
ATOM 6858 O O . ASP B 1 41 ? -42.019 -42.424 -5.541 1 78.44 41 ASP B O 1
ATOM 6862 N N . HIS B 1 42 ? -42.787 -42.279 -7.587 1 81.48 42 HIS B N 1
ATOM 6863 C CA . HIS B 1 42 ? -44.162 -42.218 -7.104 1 81.48 42 HIS B CA 1
ATOM 6864 C C . HIS B 1 42 ? -44.565 -43.522 -6.424 1 81.48 42 HIS B C 1
ATOM 6866 O O . HIS B 1 42 ? -45.451 -43.531 -5.566 1 81.48 42 HIS B O 1
ATOM 6872 N N . ARG B 1 43 ? -43.951 -44.597 -6.83 1 81.69 43 ARG B N 1
ATOM 6873 C CA . ARG B 1 43 ? -44.297 -45.902 -6.276 1 81.69 43 ARG B CA 1
ATOM 6874 C C . ARG B 1 43 ? -43.907 -45.993 -4.804 1 81.69 43 ARG B C 1
ATOM 6876 O O . ARG B 1 43 ? -44.642 -46.566 -3.997 1 81.69 43 ARG B O 1
ATOM 6883 N N . VAL B 1 44 ? -42.808 -45.256 -4.529 1 81.26 44 VAL B N 1
ATOM 6884 C CA . VAL B 1 44 ? -42.311 -45.271 -3.157 1 81.26 44 VAL B CA 1
ATOM 6885 C C . VAL B 1 44 ? -43.202 -44.399 -2.275 1 81.26 44 VAL B C 1
ATOM 6887 O O . VAL B 1 44 ? -43.61 -44.817 -1.189 1 81.26 44 VAL B O 1
ATOM 6890 N N . ALA B 1 45 ? -43.522 -43.311 -2.795 1 84.94 45 ALA B N 1
ATOM 6891 C CA . ALA B 1 45 ? -44.384 -42.408 -2.038 1 84.94 45 ALA B CA 1
ATOM 6892 C C . ALA B 1 45 ? -45.736 -43.055 -1.747 1 84.94 45 ALA B C 1
ATOM 6894 O O . ALA B 1 45 ? -46.229 -42.995 -0.618 1 84.94 45 ALA B O 1
ATOM 6895 N N . MET B 1 46 ? -46.241 -43.732 -2.75 1 85.04 46 MET B N 1
ATOM 6896 C CA . MET B 1 46 ? -47.575 -44.315 -2.639 1 85.04 46 MET B CA 1
ATOM 6897 C C . MET B 1 46 ? -47.561 -45.537 -1.727 1 85.04 46 MET B C 1
ATOM 6899 O O . MET B 1 46 ? -48.419 -45.675 -0.853 1 85.04 46 MET B O 1
ATOM 6903 N N . SER B 1 47 ? -46.545 -46.361 -1.923 1 84.15 47 SER B N 1
ATOM 6904 C CA . SER B 1 47 ? -46.463 -47.59 -1.14 1 84.15 47 SER B CA 1
ATOM 6905 C C . SER B 1 47 ? -46.221 -47.291 0.335 1 84.15 47 SER B C 1
ATOM 6907 O O . SER B 1 47 ? -46.846 -47.897 1.208 1 84.15 47 SER B O 1
ATOM 6909 N N . PHE B 1 48 ? -45.451 -46.218 0.536 1 85.28 48 PHE B N 1
ATOM 6910 C CA . PHE B 1 48 ? -45.07 -45.971 1.922 1 85.28 48 PHE B CA 1
ATOM 6911 C C . PHE B 1 48 ? -46.097 -45.083 2.615 1 85.28 48 PHE B C 1
ATOM 6913 O O . PHE B 1 48 ? -46.207 -45.094 3.843 1 85.28 48 PHE B O 1
ATOM 6920 N N . SER B 1 49 ? -46.774 -44.374 1.825 1 84.85 49 SER B N 1
ATOM 6921 C CA . SER B 1 49 ? -47.887 -43.649 2.43 1 84.85 49 SER B CA 1
ATOM 6922 C C . SER B 1 49 ? -48.952 -44.608 2.952 1 84.85 49 SER B C 1
ATOM 6924 O O . SER B 1 49 ? -49.607 -44.328 3.959 1 84.85 49 SER B O 1
ATOM 6926 N N . VAL B 1 50 ? -49.093 -45.799 2.282 1 82.92 50 VAL B N 1
ATOM 6927 C CA . VAL B 1 50 ? -50.01 -46.843 2.727 1 82.92 50 VAL B CA 1
ATOM 6928 C C . VAL B 1 50 ? -49.454 -47.524 3.974 1 82.92 50 VAL B C 1
ATOM 6930 O O . VAL B 1 50 ? -50.179 -47.738 4.948 1 82.92 50 VAL B O 1
ATOM 6933 N N . LEU B 1 51 ? -48.132 -47.713 3.921 1 82.22 51 LEU B N 1
ATOM 6934 C CA . LEU B 1 51 ? -47.466 -48.335 5.061 1 82.22 51 LEU B CA 1
ATOM 6935 C C . LEU B 1 51 ? -47.539 -47.436 6.29 1 82.22 51 LEU B C 1
ATOM 6937 O O . LEU B 1 51 ? -47.728 -47.92 7.408 1 82.22 51 LEU B O 1
ATOM 6941 N N . ALA B 1 52 ? -47.427 -46.144 6.13 1 81.97 52 ALA B N 1
ATOM 6942 C CA . ALA B 1 52 ? -47.381 -45.145 7.195 1 81.97 52 ALA B CA 1
ATOM 6943 C C . ALA B 1 52 ? -48.648 -45.189 8.043 1 81.97 52 ALA B C 1
ATOM 6945 O O . ALA B 1 52 ? -48.639 -44.78 9.207 1 81.97 52 ALA B O 1
ATOM 6946 N N . ASN B 1 53 ? -49.662 -45.685 7.497 1 80.23 53 ASN B N 1
ATOM 6947 C CA . ASN B 1 53 ? -50.944 -45.706 8.193 1 80.23 53 ASN B CA 1
ATOM 6948 C C . ASN B 1 53 ? -50.978 -46.784 9.273 1 80.23 53 ASN B C 1
ATOM 6950 O O . ASN B 1 53 ? -51.839 -46.759 10.154 1 80.23 53 ASN B O 1
ATOM 6954 N N . VAL B 1 54 ? -50.066 -47.718 9.272 1 80.05 54 VAL B N 1
ATOM 6955 C CA . VAL B 1 54 ? -50.089 -48.795 10.256 1 80.05 54 VAL B CA 1
ATOM 6956 C C . VAL B 1 54 ? -48.887 -48.667 11.19 1 80.05 54 VAL B C 1
ATOM 6958 O O . VAL B 1 54 ? -48.769 -49.412 12.165 1 80.05 54 VAL B O 1
ATOM 6961 N N . VAL B 1 55 ? -47.963 -47.771 10.837 1 78.36 55 VAL B N 1
ATOM 6962 C CA . VAL B 1 55 ? -46.781 -47.555 11.665 1 78.36 55 VAL B CA 1
ATOM 6963 C C . VAL B 1 55 ? -47.143 -46.679 12.863 1 78.36 55 VAL B C 1
ATOM 6965 O O . VAL B 1 55 ? -47.721 -45.602 12.701 1 78.36 55 VAL B O 1
ATOM 6968 N N . PRO B 1 56 ? -46.836 -47.065 14.071 1 76.87 56 PRO B N 1
ATOM 6969 C CA . PRO B 1 56 ? -47.147 -46.256 15.252 1 76.87 56 PRO B CA 1
ATOM 6970 C C . PRO B 1 56 ? -46.396 -44.926 15.269 1 76.87 56 PRO B C 1
ATOM 6972 O O . PRO B 1 56 ? -45.197 -44.886 14.983 1 76.87 56 PRO B O 1
ATOM 6975 N N . GLY B 1 57 ? -47.019 -43.659 15.563 1 73.5 57 GLY B N 1
ATOM 6976 C CA . GLY B 1 57 ? -46.428 -42.334 15.662 1 73.5 57 GLY B CA 1
ATOM 6977 C C . GLY B 1 57 ? -46.415 -41.586 14.342 1 73.5 57 GLY B C 1
ATOM 6978 O O . GLY B 1 57 ? -45.998 -40.427 14.283 1 73.5 57 GLY B O 1
ATOM 6979 N N . GLY B 1 58 ? -46.756 -42.217 13.251 1 76.11 58 GLY B N 1
ATOM 6980 C CA . GLY B 1 58 ? -46.79 -41.58 11.945 1 76.11 58 GLY B CA 1
ATOM 6981 C C . GLY B 1 58 ? -45.446 -41.588 11.241 1 76.11 58 GLY B C 1
ATOM 6982 O O . GLY B 1 58 ? -44.429 -41.946 11.839 1 76.11 58 GLY B O 1
ATOM 6983 N N . THR B 1 59 ? -45.445 -41.466 9.971 1 78.74 59 THR B N 1
ATOM 6984 C CA . THR B 1 59 ? -44.232 -41.422 9.162 1 78.74 59 THR B CA 1
ATOM 6985 C C . THR B 1 59 ? -44.205 -40.167 8.295 1 78.74 59 THR B C 1
ATOM 6987 O O . THR B 1 59 ? -45.232 -39.765 7.743 1 78.74 59 THR B O 1
ATOM 6990 N N . ILE B 1 60 ? -43.064 -39.522 8.238 1 79.87 60 ILE B N 1
ATOM 6991 C CA . ILE B 1 60 ? -42.862 -38.382 7.352 1 79.87 60 ILE B CA 1
ATOM 6992 C C . ILE B 1 60 ? -42.456 -38.872 5.964 1 79.87 60 ILE B C 1
ATOM 6994 O O . ILE B 1 60 ? -41.499 -39.638 5.825 1 79.87 60 ILE B O 1
ATOM 6998 N N . ILE B 1 61 ? -43.249 -38.576 4.988 1 80.37 61 ILE B N 1
ATOM 6999 C CA . ILE B 1 61 ? -42.929 -38.86 3.593 1 80.37 61 ILE B CA 1
ATOM 7000 C C . ILE B 1 61 ? -42.366 -37.606 2.927 1 80.37 61 ILE B C 1
ATOM 7002 O O . ILE B 1 61 ? -43.021 -36.561 2.902 1 80.37 61 ILE B O 1
ATOM 7006 N N . LEU B 1 62 ? -41.203 -37.769 2.445 1 77.31 62 LEU B N 1
ATOM 7007 C CA . LEU B 1 62 ? -40.533 -36.634 1.819 1 77.31 62 LEU B CA 1
ATOM 7008 C C . LEU B 1 62 ? -40.838 -36.579 0.325 1 77.31 62 LEU B C 1
ATOM 7010 O O . LEU B 1 62 ? -41.201 -37.593 -0.276 1 77.31 62 LEU B O 1
ATOM 7014 N N . GLU B 1 63 ? -40.827 -35.472 -0.305 1 73.97 63 GLU B N 1
ATOM 7015 C CA . GLU B 1 63 ? -41.035 -35.239 -1.731 1 73.97 63 GLU B CA 1
ATOM 7016 C C . GLU B 1 63 ? -42.453 -35.614 -2.15 1 73.97 63 GLU B C 1
ATOM 7018 O O . GLU B 1 63 ? -42.644 -36.397 -3.084 1 73.97 63 GLU B O 1
ATOM 7023 N N . LYS B 1 64 ? -43.235 -35.092 -1.557 1 77.13 64 LYS B N 1
ATOM 7024 C CA . LYS B 1 64 ? -44.628 -35.493 -1.731 1 77.13 64 LYS B CA 1
ATOM 7025 C C . LYS B 1 64 ? -45.112 -35.196 -3.147 1 77.13 64 LYS B C 1
ATOM 7027 O O . LYS B 1 64 ? -46.039 -35.844 -3.64 1 77.13 64 LYS B O 1
ATOM 7032 N N . LYS B 1 65 ? -44.335 -34.379 -3.815 1 76.08 65 LYS B N 1
ATOM 7033 C CA . LYS B 1 65 ? -44.798 -33.944 -5.129 1 76.08 65 LYS B CA 1
ATOM 7034 C C . LYS B 1 65 ? -44.505 -34.999 -6.193 1 76.08 65 LYS B C 1
ATOM 7036 O O . LYS B 1 65 ? -45.03 -34.928 -7.306 1 76.08 65 LYS B O 1
ATOM 7041 N N . CYS B 1 66 ? -43.815 -36.063 -5.861 1 77.46 66 CYS B N 1
ATOM 7042 C CA . CYS B 1 66 ? -43.406 -37.055 -6.849 1 77.46 66 CYS B CA 1
ATOM 7043 C C . CYS B 1 66 ? -44.596 -37.886 -7.313 1 77.46 66 CYS B C 1
ATOM 7045 O O . CYS B 1 66 ? -44.563 -38.476 -8.395 1 77.46 66 CYS B O 1
ATOM 7047 N N . VAL B 1 67 ? -45.627 -37.74 -6.689 1 79.65 67 VAL B N 1
ATOM 7048 C CA . VAL B 1 67 ? -46.792 -38.539 -7.053 1 79.65 67 VAL B CA 1
ATOM 7049 C C . VAL B 1 67 ? -47.569 -37.844 -8.168 1 79.65 67 VAL B C 1
ATOM 7051 O O . VAL B 1 67 ? -48.416 -38.458 -8.82 1 79.65 67 VAL B O 1
ATOM 7054 N N . GLU B 1 68 ? -47.296 -36.692 -8.421 1 74.97 68 GLU B N 1
ATOM 7055 C CA . GLU B 1 68 ? -48.072 -35.897 -9.369 1 74.97 68 GLU B CA 1
ATOM 7056 C C . GLU B 1 68 ? -47.871 -36.394 -10.798 1 74.97 68 GLU B C 1
ATOM 7058 O O . GLU B 1 68 ? -48.703 -36.139 -11.672 1 74.97 68 GLU B O 1
ATOM 7063 N N . LYS B 1 69 ? -46.965 -37.237 -11.079 1 71.71 69 LYS B N 1
ATOM 7064 C CA . LYS B 1 69 ? -46.658 -37.762 -12.406 1 71.71 69 LYS B CA 1
ATOM 7065 C C . LYS B 1 69 ? -47.667 -38.828 -12.823 1 71.71 69 LYS B C 1
ATOM 7067 O O . LYS B 1 69 ? -48.037 -38.915 -13.996 1 71.71 69 LYS B O 1
ATOM 7072 N N . THR B 1 70 ? -48.054 -39.603 -11.915 1 73.59 70 THR B N 1
ATOM 7073 C CA . THR B 1 70 ? -48.902 -40.733 -12.278 1 73.59 70 THR B CA 1
ATOM 7074 C C . THR B 1 70 ? -50.279 -40.605 -11.633 1 73.59 70 THR B C 1
ATOM 7076 O O . THR B 1 70 ? -51.281 -41.04 -12.205 1 73.59 70 THR B O 1
ATOM 7079 N N . TRP B 1 71 ? -50.381 -39.924 -10.386 1 79.08 71 TRP B N 1
ATOM 7080 C CA . TRP B 1 71 ? -51.618 -39.797 -9.622 1 79.08 71 TRP B CA 1
ATOM 7081 C C . TRP B 1 71 ? -51.614 -38.52 -8.789 1 79.08 71 TRP B C 1
ATOM 7083 O O . TRP B 1 71 ? -51.334 -38.555 -7.588 1 79.08 71 TRP B O 1
ATOM 7093 N N . PRO B 1 72 ? -51.791 -37.443 -9.486 1 76.93 72 PRO B N 1
ATOM 7094 C CA . PRO B 1 72 ? -51.649 -36.129 -8.855 1 76.93 72 PRO B CA 1
ATOM 7095 C C . PRO B 1 72 ? -52.53 -35.97 -7.617 1 76.93 72 PRO B C 1
ATOM 7097 O O . PRO B 1 72 ? -52.172 -35.24 -6.69 1 76.93 72 PRO B O 1
ATOM 7100 N N . MET B 1 73 ? -53.608 -36.731 -7.448 1 78.23 73 MET B N 1
ATOM 7101 C CA . MET B 1 73 ? -54.579 -36.546 -6.373 1 78.23 73 MET B CA 1
ATOM 7102 C C . MET B 1 73 ? -54.376 -37.582 -5.272 1 78.23 73 MET B C 1
ATOM 7104 O O . MET B 1 73 ? -55.262 -37.793 -4.442 1 78.23 73 MET B O 1
ATOM 7108 N N . TRP B 1 74 ? -53.286 -38.135 -5.21 1 82.11 74 TRP B N 1
ATOM 7109 C CA . TRP B 1 74 ? -53.041 -39.29 -4.352 1 82.11 74 TRP B CA 1
ATOM 7110 C C . TRP B 1 74 ? -53.295 -38.944 -2.889 1 82.11 74 TRP B C 1
ATOM 7112 O O . TRP B 1 74 ? -53.996 -39.675 -2.185 1 82.11 74 TRP B O 1
ATOM 7122 N N . TRP B 1 75 ? -52.771 -37.838 -2.458 1 81.5 75 TRP B N 1
ATOM 7123 C CA . TRP B 1 75 ? -52.819 -37.504 -1.038 1 81.5 75 TRP B CA 1
ATOM 7124 C C . TRP B 1 75 ? -54.245 -37.185 -0.601 1 81.5 75 TRP B C 1
ATOM 7126 O O . TRP B 1 75 ? -54.665 -37.565 0.494 1 81.5 75 TRP B O 1
ATOM 7136 N N . ASP B 1 76 ? -54.882 -36.579 -1.486 1 81.02 76 ASP B N 1
ATOM 7137 C CA . ASP B 1 76 ? -56.298 -36.332 -1.234 1 81.02 76 ASP B CA 1
ATOM 7138 C C . ASP B 1 76 ? -57.092 -37.636 -1.231 1 81.02 76 ASP B C 1
ATOM 7140 O O . ASP B 1 76 ? -57.971 -37.833 -0.39 1 81.02 76 ASP B O 1
ATOM 7144 N N . ASP B 1 77 ? -56.733 -38.534 -2.13 1 81.59 77 ASP B N 1
ATOM 7145 C CA . ASP B 1 77 ? -57.419 -39.817 -2.256 1 81.59 77 ASP B CA 1
ATOM 7146 C C . ASP B 1 77 ? -57.089 -40.734 -1.081 1 81.59 77 ASP B C 1
ATOM 7148 O O . ASP B 1 77 ? -57.952 -41.473 -0.602 1 81.59 77 ASP B O 1
ATOM 7152 N N . LEU B 1 78 ? -55.853 -40.574 -0.633 1 81.14 78 LEU B N 1
ATOM 7153 C CA . LEU B 1 78 ? -55.443 -41.343 0.537 1 81.14 78 LEU B CA 1
ATOM 7154 C C . LEU B 1 78 ? -56.296 -40.987 1.749 1 81.14 78 LEU B C 1
ATOM 7156 O O . LEU B 1 78 ? -56.72 -41.87 2.498 1 81.14 78 LEU B O 1
ATOM 7160 N N . GLU B 1 79 ? -56.514 -39.734 1.896 1 79.37 79 GLU B N 1
ATOM 7161 C CA . GLU B 1 79 ? -57.301 -39.259 3.031 1 79.37 79 GLU B CA 1
ATOM 7162 C C . GLU B 1 79 ? -58.785 -39.557 2.837 1 79.37 79 GLU B C 1
ATOM 7164 O O . GLU B 1 79 ? -59.45 -40.048 3.752 1 79.37 79 GLU B O 1
ATOM 7169 N N . SER B 1 80 ? -59.266 -39.258 1.645 1 79.84 80 SER B N 1
ATOM 7170 C CA . SER B 1 80 ? -60.71 -39.28 1.436 1 79.84 80 SER B CA 1
ATOM 7171 C C . SER B 1 80 ? -61.2 -40.687 1.111 1 79.84 80 SER B C 1
ATOM 7173 O O . SER B 1 80 ? -62.28 -41.09 1.548 1 79.84 80 SER B O 1
ATOM 7175 N N . LYS B 1 81 ? -60.404 -41.538 0.383 1 78.78 81 LYS B N 1
ATOM 7176 C CA . LYS B 1 81 ? -60.889 -42.818 -0.124 1 78.78 81 LYS B CA 1
ATOM 7177 C C . LYS B 1 81 ? -60.315 -43.982 0.679 1 78.78 81 LYS B C 1
ATOM 7179 O O . LYS B 1 81 ? -60.959 -45.024 0.819 1 78.78 81 LYS B O 1
ATOM 7184 N N . LEU B 1 82 ? -59.135 -43.735 1.158 1 74.05 82 LEU B N 1
ATOM 7185 C CA . LEU B 1 82 ? -58.473 -44.86 1.81 1 74.05 82 LEU B CA 1
ATOM 7186 C C . LEU B 1 82 ? -58.41 -44.653 3.319 1 74.05 82 LEU B C 1
ATOM 7188 O O . LEU B 1 82 ? -57.933 -45.524 4.05 1 74.05 82 LEU B O 1
ATOM 7192 N N . GLY B 1 83 ? -58.809 -43.355 3.769 1 78.72 83 GLY B N 1
ATOM 7193 C CA . GLY B 1 83 ? -58.945 -43.087 5.191 1 78.72 83 GLY B CA 1
ATOM 7194 C C . GLY B 1 83 ? -57.623 -42.783 5.87 1 78.72 83 GLY B C 1
ATOM 7195 O O . GLY B 1 83 ? -57.506 -42.899 7.092 1 78.72 83 GLY B O 1
ATOM 7196 N N . GLY B 1 84 ? -56.585 -42.478 5.114 1 74.12 84 GLY B N 1
ATOM 7197 C CA . GLY B 1 84 ? -55.305 -42.11 5.699 1 74.12 84 GLY B CA 1
ATOM 7198 C C . GLY B 1 84 ? -55.277 -40.687 6.225 1 74.12 84 GLY B C 1
ATOM 7199 O O . GLY B 1 84 ? -56.11 -39.862 5.845 1 74.12 84 GLY B O 1
ATOM 7200 N N . ARG B 1 85 ? -54.44 -40.354 7.204 1 73.34 85 ARG B N 1
ATOM 7201 C CA . ARG B 1 85 ? -54.243 -39.014 7.747 1 73.34 85 ARG B CA 1
ATOM 7202 C C . ARG B 1 85 ? -52.89 -38.447 7.327 1 73.34 85 ARG B C 1
ATOM 7204 O O . ARG B 1 85 ? -51.862 -39.113 7.465 1 73.34 85 ARG B O 1
ATOM 7211 N N . THR B 1 86 ? -52.858 -37.255 6.636 1 73.31 86 THR B N 1
ATOM 7212 C CA . THR B 1 86 ? -51.615 -36.609 6.23 1 73.31 86 THR B CA 1
ATOM 7213 C C . THR B 1 86 ? -51.499 -35.22 6.853 1 73.31 86 THR B C 1
ATOM 7215 O O . THR B 1 86 ? -52.504 -34.528 7.029 1 73.31 86 THR B O 1
ATOM 7218 N N . THR B 1 87 ? -50.368 -34.869 7.517 1 76.33 87 THR B N 1
ATOM 7219 C CA . THR B 1 87 ? -50.056 -33.521 7.981 1 76.33 87 THR B CA 1
ATOM 7220 C C . THR B 1 87 ? -48.819 -32.978 7.272 1 76.33 87 THR B C 1
ATOM 7222 O O . THR B 1 87 ? -47.85 -33.709 7.056 1 76.33 87 THR B O 1
ATOM 7225 N N . ASP B 1 88 ? -48.787 -31.787 6.669 1 65.13 88 ASP B N 1
ATOM 7226 C CA . ASP B 1 88 ? -47.642 -31.148 6.029 1 65.13 88 ASP B CA 1
ATOM 7227 C C . ASP B 1 88 ? -46.593 -30.739 7.061 1 65.13 88 ASP B C 1
ATOM 7229 O O . ASP B 1 88 ? -46.93 -30.192 8.113 1 65.13 88 ASP B O 1
ATOM 7233 N N . VAL B 1 89 ? -45.42 -31.258 7.06 1 64.22 89 VAL B N 1
ATOM 7234 C CA . VAL B 1 89 ? -44.321 -30.8 7.903 1 64.22 89 VAL B CA 1
ATOM 7235 C C . VAL B 1 89 ? -43.308 -30.03 7.059 1 64.22 89 VAL B C 1
ATOM 7237 O O . VAL B 1 89 ? -42.934 -30.472 5.97 1 64.22 89 VAL B O 1
ATOM 7240 N N . ASP B 1 90 ? -42.911 -28.702 7.173 1 50.21 90 ASP B N 1
ATOM 7241 C CA . ASP B 1 90 ? -41.877 -27.895 6.532 1 50.21 90 ASP B CA 1
ATOM 7242 C C . ASP B 1 90 ? -40.49 -28.264 7.055 1 50.21 90 ASP B C 1
ATOM 7244 O O . ASP B 1 90 ? -40.164 -27.99 8.211 1 50.21 90 ASP B O 1
ATOM 7248 N N . LEU B 1 91 ? -39.843 -29.241 6.575 1 49.96 91 LEU B N 1
ATOM 7249 C CA . LEU B 1 91 ? -38.551 -29.662 7.106 1 49.96 91 LEU B CA 1
ATOM 7250 C C . LEU B 1 91 ? -37.445 -28.713 6.658 1 49.96 91 LEU B C 1
ATOM 7252 O O . LEU B 1 91 ? -36.273 -28.925 6.977 1 49.96 91 LEU B O 1
ATOM 7256 N N . GLY B 1 92 ? -37.417 -27.427 6.573 1 43.32 92 GLY B N 1
ATOM 7257 C CA . GLY B 1 92 ? -36.449 -26.451 6.099 1 43.32 92 GLY B CA 1
ATOM 7258 C C . GLY B 1 92 ? -35.721 -26.895 4.844 1 43.32 92 GLY B C 1
ATOM 7259 O O . GLY B 1 92 ? -35.938 -28.004 4.353 1 43.32 92 GLY B O 1
ATOM 7260 N N . PRO B 1 93 ? -34.886 -25.945 4.128 1 34.78 93 PRO B N 1
ATOM 7261 C CA . PRO B 1 93 ? -34.3 -26.307 2.835 1 34.78 93 PRO B CA 1
ATOM 7262 C C . PRO B 1 93 ? -33.467 -27.585 2.902 1 34.78 93 PRO B C 1
ATOM 7264 O O . PRO B 1 93 ? -32.886 -27.895 3.945 1 34.78 93 PRO B O 1
ATOM 7267 N N . PRO B 1 94 ? -33.793 -28.546 2.198 1 31.88 94 PRO B N 1
ATOM 7268 C CA . PRO B 1 94 ? -32.991 -29.772 2.19 1 31.88 94 PRO B CA 1
ATOM 7269 C C . PRO B 1 94 ? -31.489 -29.494 2.196 1 31.88 94 PRO B C 1
ATOM 7271 O O . PRO B 1 94 ? -31.033 -28.536 1.568 1 31.88 94 PRO B O 1
ATOM 7274 N N . LEU B 1 95 ? -30.823 -29.622 3.329 1 31.7 95 LEU B N 1
ATOM 7275 C CA . LEU B 1 95 ? -29.364 -29.611 3.329 1 31.7 95 LEU B CA 1
ATOM 7276 C C . LEU B 1 95 ? -28.816 -30.368 2.124 1 31.7 95 LEU B C 1
ATOM 7278 O O . LEU B 1 95 ? -29.136 -31.542 1.925 1 31.7 95 LEU B O 1
ATOM 7282 N N . ASP B 1 96 ? -28.728 -29.814 1.016 1 32.45 96 ASP B N 1
ATOM 7283 C CA . ASP B 1 96 ? -28.206 -30.371 -0.228 1 32.45 96 ASP B CA 1
ATOM 7284 C C . ASP B 1 96 ? -26.948 -31.199 0.026 1 32.45 96 ASP B C 1
ATOM 7286 O O . ASP B 1 96 ? -25.834 -30.674 -0.016 1 32.45 96 ASP B O 1
ATOM 7290 N N . HIS B 1 97 ? -26.874 -31.956 1.131 1 31.9 97 HIS B N 1
ATOM 7291 C CA . HIS B 1 97 ? -25.683 -32.75 1.412 1 31.9 97 HIS B CA 1
ATOM 7292 C C . HIS B 1 97 ? -25.357 -33.683 0.251 1 31.9 97 HIS B C 1
ATOM 7294 O O . HIS B 1 97 ? -26.248 -34.342 -0.291 1 31.9 97 HIS B O 1
ATOM 7300 N N . HIS B 1 98 ? -24.4 -33.403 -0.488 1 32.92 98 HIS B N 1
ATOM 7301 C CA . HIS B 1 98 ? -23.846 -34.212 -1.568 1 32.92 98 HIS B CA 1
ATOM 7302 C C . HIS B 1 98 ? -23.566 -35.637 -1.102 1 32.92 98 HIS B C 1
ATOM 7304 O O . HIS B 1 98 ? -23.035 -35.843 -0.008 1 32.92 98 HIS B O 1
ATOM 7310 N N . ASP B 1 99 ? -24.424 -36.573 -1.42 1 30.61 99 ASP B N 1
ATOM 7311 C CA . ASP B 1 99 ? -24.247 -38.001 -1.173 1 30.61 99 ASP B CA 1
ATOM 7312 C C . ASP B 1 99 ? -22.916 -38.495 -1.734 1 30.61 99 ASP B C 1
ATOM 7314 O O . ASP B 1 99 ? -22.72 -38.52 -2.951 1 30.61 99 ASP B O 1
ATOM 7318 N N . TYR B 1 100 ? -21.735 -38.227 -1.048 1 31.59 100 TYR B N 1
ATOM 7319 C CA . TYR B 1 100 ? -20.497 -38.913 -1.4 1 31.59 100 TYR B CA 1
ATOM 7320 C C . TYR B 1 100 ? -20.635 -40.419 -1.21 1 31.59 100 TYR B C 1
ATOM 7322 O O . TYR B 1 100 ? -20.822 -40.895 -0.088 1 31.59 100 TYR B O 1
ATOM 7330 N N . GLU B 1 101 ? -21.343 -41.138 -1.987 1 31.15 101 GLU B N 1
ATOM 7331 C CA . GLU B 1 101 ? -21.491 -42.589 -1.913 1 31.15 101 GLU B CA 1
ATOM 7332 C C . GLU B 1 101 ? -20.131 -43.28 -1.859 1 31.15 101 GLU B C 1
ATOM 7334 O O . GLU B 1 101 ? -19.322 -43.143 -2.778 1 31.15 101 GLU B O 1
ATOM 7339 N N . VAL B 1 102 ? -19.511 -43.442 -0.718 1 32.49 102 VAL B N 1
ATOM 7340 C CA . VAL B 1 102 ? -18.354 -44.31 -0.522 1 32.49 102 VAL B CA 1
ATOM 7341 C C . VAL B 1 102 ? -18.757 -45.766 -0.743 1 32.49 102 VAL B C 1
ATOM 7343 O O . VAL B 1 102 ? -19.582 -46.308 -0.004 1 32.49 102 VAL B O 1
ATOM 7346 N N . LYS B 1 103 ? -18.867 -46.349 -1.889 1 34.12 103 LYS B N 1
ATOM 7347 C CA . LYS B 1 103 ? -18.926 -47.808 -1.915 1 34.12 103 LYS B CA 1
ATOM 7348 C C . LYS B 1 103 ? -17.745 -48.419 -1.166 1 34.12 103 LYS B C 1
ATOM 7350 O O . LYS B 1 103 ? -16.594 -48.044 -1.4 1 34.12 103 LYS B O 1
ATOM 7355 N N . ALA B 1 104 ? -17.835 -49.09 0.062 1 32.22 104 ALA B N 1
ATOM 7356 C CA . ALA B 1 104 ? -17.031 -49.776 1.07 1 32.22 104 ALA B CA 1
ATOM 7357 C C . ALA B 1 104 ? -16.152 -50.849 0.433 1 32.22 104 ALA B C 1
ATOM 7359 O O . ALA B 1 104 ? -16.614 -51.962 0.169 1 32.22 104 ALA B O 1
ATOM 7360 N N . SER B 1 105 ? -15.472 -50.898 -0.618 1 29.93 105 SER B N 1
ATOM 7361 C CA . SER B 1 105 ? -14.61 -52.065 -0.77 1 29.93 105 SER B CA 1
ATOM 7362 C C . SER B 1 105 ? -13.522 -52.092 0.297 1 29.93 105 SER B C 1
ATOM 7364 O O . SER B 1 105 ? -12.806 -51.106 0.487 1 29.93 105 SER B O 1
ATOM 7366 N N . SER B 1 106 ? -13.704 -52.786 1.529 1 31.71 106 SER B N 1
ATOM 7367 C CA . SER B 1 106 ? -12.893 -53.023 2.718 1 31.71 106 SER B CA 1
ATOM 7368 C C . SER B 1 106 ? -11.476 -53.448 2.346 1 31.71 106 SER B C 1
ATOM 7370 O O . SER B 1 106 ? -10.711 -53.896 3.202 1 31.71 106 SER B O 1
ATOM 7372 N N . SER B 1 107 ? -11.091 -53.859 1.129 1 31.75 107 SER B N 1
ATOM 7373 C CA . SER B 1 107 ? -9.813 -54.563 1.149 1 31.75 107 SER B CA 1
ATOM 7374 C C . SER B 1 107 ? -8.703 -53.679 1.708 1 31.75 107 SER B C 1
ATOM 7376 O O . SER B 1 107 ? -8.625 -52.493 1.383 1 31.75 107 SER B O 1
ATOM 7378 N N . SER B 1 108 ? -8.208 -54.01 2.941 1 35.7 108 SER B N 1
ATOM 7379 C CA . SER B 1 108 ? -7.027 -53.523 3.646 1 35.7 108 SER B CA 1
ATOM 7380 C C . SER B 1 108 ? -5.845 -53.357 2.697 1 35.7 108 SER B C 1
ATOM 7382 O O . SER B 1 108 ? -5.194 -54.337 2.329 1 35.7 108 SER B O 1
ATOM 7384 N N . LYS B 1 109 ? -5.884 -52.559 1.741 1 42.83 109 LYS B N 1
ATOM 7385 C CA . LYS B 1 109 ? -4.728 -52.315 0.883 1 42.83 109 LYS B CA 1
ATOM 7386 C C . LYS B 1 109 ? -3.53 -51.836 1.698 1 42.83 109 LYS B C 1
ATOM 7388 O O . LYS B 1 109 ? -3.586 -50.782 2.334 1 42.83 109 LYS B O 1
ATOM 7393 N N . LYS B 1 110 ? -2.695 -52.704 2.264 1 41.69 110 LYS B N 1
ATOM 7394 C CA . LYS B 1 110 ? -1.379 -52.35 2.789 1 41.69 110 LYS B CA 1
ATOM 7395 C C . LYS B 1 110 ? -0.628 -51.44 1.821 1 41.69 110 LYS B C 1
ATOM 7397 O O . LYS B 1 110 ? -0.358 -51.825 0.682 1 41.69 110 LYS B O 1
ATOM 7402 N N . SER B 1 111 ? -0.818 -50.187 1.812 1 47.62 111 SER B N 1
ATOM 7403 C CA . SER B 1 111 ? -0.346 -49.189 0.858 1 47.62 111 SER B CA 1
ATOM 7404 C C . SER B 1 111 ? 1.144 -48.917 1.034 1 47.62 111 SER B C 1
ATOM 7406 O O . SER B 1 111 ? 1.585 -48.523 2.116 1 47.62 111 SER B O 1
ATOM 7408 N N . PHE B 1 112 ? 1.968 -49.823 0.565 1 50.67 112 PHE B N 1
ATOM 7409 C CA . PHE B 1 112 ? 3.393 -49.529 0.481 1 50.67 112 PHE B CA 1
ATOM 7410 C C . PHE B 1 112 ? 3.652 -48.373 -0.479 1 50.67 112 PHE B C 1
ATOM 7412 O O . PHE B 1 112 ? 2.908 -48.183 -1.444 1 50.67 112 PHE B O 1
ATOM 7419 N N . ALA B 1 113 ? 4.424 -47.422 0.014 1 64.18 113 ALA B N 1
ATOM 7420 C CA . ALA B 1 113 ? 4.948 -46.355 -0.835 1 64.18 113 ALA B CA 1
ATOM 7421 C C . ALA B 1 113 ? 5.525 -46.918 -2.13 1 64.18 113 ALA B C 1
ATOM 7423 O O . ALA B 1 113 ? 6.305 -47.873 -2.107 1 64.18 113 ALA B O 1
ATOM 7424 N N . ALA B 1 114 ? 4.921 -46.506 -3.21 1 74.8 114 ALA B N 1
ATOM 7425 C CA . ALA B 1 114 ? 5.419 -46.927 -4.517 1 74.8 114 ALA B CA 1
ATOM 7426 C C . ALA B 1 114 ? 6.909 -46.63 -4.658 1 74.8 114 ALA B C 1
ATOM 7428 O O . ALA B 1 114 ? 7.387 -45.589 -4.2 1 74.8 114 ALA B O 1
ATOM 7429 N N . LYS B 1 115 ? 7.635 -47.515 -5.104 1 78.09 115 LYS B N 1
ATOM 7430 C CA . LYS B 1 115 ? 9.052 -47.333 -5.403 1 78.09 115 LYS B CA 1
ATOM 7431 C C . LYS B 1 115 ? 9.249 -46.353 -6.556 1 78.09 115 LYS B C 1
ATOM 7433 O O . LYS B 1 115 ? 8.455 -46.328 -7.499 1 78.09 115 LYS B O 1
ATOM 7438 N N . SER B 1 116 ? 10.258 -45.566 -6.516 1 81.36 116 SER B N 1
ATOM 7439 C CA . SER B 1 116 ? 10.51 -44.522 -7.503 1 81.36 116 SER B CA 1
ATOM 7440 C C . SER B 1 116 ? 10.772 -45.118 -8.883 1 81.36 116 SER B C 1
ATOM 7442 O O . SER B 1 116 ? 10.521 -44.471 -9.902 1 81.36 116 SER B O 1
ATOM 7444 N N . ASP B 1 117 ? 11.25 -46.346 -8.912 1 87.45 117 ASP B N 1
ATOM 7445 C CA . ASP B 1 117 ? 11.555 -46.965 -10.199 1 87.45 117 ASP B CA 1
ATOM 7446 C C . ASP B 1 117 ? 10.523 -48.034 -10.552 1 87.45 117 ASP B C 1
ATOM 7448 O O . ASP B 1 117 ? 10.774 -48.889 -11.403 1 87.45 117 ASP B O 1
ATOM 7452 N N . ALA B 1 118 ? 9.393 -47.957 -9.913 1 90.86 118 ALA B N 1
ATOM 7453 C CA . ALA B 1 118 ? 8.347 -48.946 -10.156 1 90.86 118 ALA B CA 1
ATOM 7454 C C . ALA B 1 118 ? 7.832 -48.859 -11.59 1 90.86 118 ALA B C 1
ATOM 7456 O O . ALA B 1 118 ? 7.716 -47.766 -12.15 1 90.86 118 ALA B O 1
ATOM 7457 N N . THR B 1 119 ? 7.612 -49.963 -12.12 1 94.39 119 THR B N 1
ATOM 7458 C CA . THR B 1 119 ? 6.929 -50.005 -13.408 1 94.39 119 THR B CA 1
ATOM 7459 C C . THR B 1 119 ? 5.51 -49.455 -13.286 1 94.39 119 THR B C 1
ATOM 7461 O O . THR B 1 119 ? 4.802 -49.757 -12.324 1 94.39 119 THR B O 1
ATOM 7464 N N . ILE B 1 120 ? 5.161 -48.627 -14.22 1 95.61 120 ILE B N 1
ATOM 7465 C CA . ILE B 1 120 ? 3.823 -48.045 -14.232 1 95.61 120 ILE B CA 1
ATOM 7466 C C . ILE B 1 120 ? 2.919 -48.849 -15.164 1 95.61 120 ILE B C 1
ATOM 7468 O O . ILE B 1 120 ? 3.202 -48.975 -16.358 1 95.61 120 ILE B O 1
ATOM 7472 N N . VAL B 1 121 ? 1.887 -49.375 -14.619 1 96.9 121 VAL B N 1
ATOM 7473 C CA . VAL B 1 121 ? 0.91 -50.128 -15.397 1 96.9 121 VAL B CA 1
ATOM 7474 C C . VAL B 1 121 ? -0.334 -49.274 -15.632 1 96.9 121 VAL B C 1
ATOM 7476 O O . VAL B 1 121 ? -0.951 -48.789 -14.681 1 96.9 121 VAL B O 1
ATOM 7479 N N . VAL B 1 122 ? -0.713 -49.079 -16.865 1 96.39 122 VAL B N 1
ATOM 7480 C CA . VAL B 1 122 ? -1.834 -48.211 -17.21 1 96.39 122 VAL B CA 1
ATOM 7481 C C . VAL B 1 122 ? -3.06 -49.059 -17.544 1 96.39 122 VAL B C 1
ATOM 7483 O O . VAL B 1 122 ? -3.006 -49.919 -18.426 1 96.39 122 VAL B O 1
ATOM 7486 N N . ILE B 1 123 ? -4.129 -48.843 -16.847 1 96.12 123 ILE B N 1
ATOM 7487 C CA . ILE B 1 123 ? -5.387 -49.53 -17.117 1 96.12 123 ILE B CA 1
ATOM 7488 C C . ILE B 1 123 ? -6.484 -48.507 -17.401 1 96.12 123 ILE B C 1
ATOM 7490 O O . ILE B 1 123 ? -6.327 -47.321 -17.102 1 96.12 123 ILE B O 1
ATOM 7494 N N . GLY B 1 124 ? -7.608 -48.927 -18.007 1 93.18 124 GLY B N 1
ATOM 7495 C CA . GLY B 1 124 ? -8.733 -48.063 -18.329 1 93.18 124 GLY B CA 1
ATOM 7496 C C . GLY B 1 124 ? -9.565 -48.575 -19.489 1 93.18 124 GLY B C 1
ATOM 7497 O O . GLY B 1 124 ? -9.213 -49.573 -20.12 1 93.18 124 GLY B O 1
ATOM 7498 N N . MET B 1 125 ? -10.578 -47.865 -19.728 1 88.31 125 MET B N 1
ATOM 7499 C CA . MET B 1 125 ? -11.504 -48.231 -20.796 1 88.31 125 MET B CA 1
ATOM 7500 C C . MET B 1 125 ? -10.834 -48.114 -22.161 1 88.31 125 MET B C 1
ATOM 7502 O O . MET B 1 125 ? -9.859 -47.378 -22.317 1 88.31 125 MET B O 1
ATOM 7506 N N . ARG B 1 126 ? -11.354 -48.887 -23.029 1 83.45 126 ARG B N 1
ATOM 7507 C CA . ARG B 1 126 ? -10.922 -48.714 -24.412 1 83.45 126 ARG B CA 1
ATOM 7508 C C . ARG B 1 126 ? -11.199 -47.296 -24.899 1 83.45 126 ARG B C 1
ATOM 7510 O O . ARG B 1 126 ? -12.291 -46.764 -24.689 1 83.45 126 ARG B O 1
ATOM 7517 N N . GLY B 1 127 ? -10.249 -46.62 -25.37 1 80.01 127 GLY B N 1
ATOM 7518 C CA . GLY B 1 127 ? -10.443 -45.267 -25.866 1 80.01 127 GLY B CA 1
ATOM 7519 C C . GLY B 1 127 ? -10.039 -44.201 -24.865 1 80.01 127 GLY B C 1
ATOM 7520 O O . GLY B 1 127 ? -10.097 -43.007 -25.166 1 80.01 127 GLY B O 1
ATOM 7521 N N . ALA B 1 128 ? -9.592 -44.634 -23.73 1 84.94 128 ALA B N 1
ATOM 7522 C CA . ALA B 1 128 ? -9.228 -43.685 -22.68 1 84.94 128 ALA B CA 1
ATOM 7523 C C . ALA B 1 128 ? -7.885 -43.025 -22.979 1 84.94 128 ALA B C 1
ATOM 7525 O O . ALA B 1 128 ? -7.531 -42.017 -22.363 1 84.94 128 ALA B O 1
ATOM 7526 N N . GLY B 1 129 ? -7.095 -43.56 -23.976 1 83.39 129 GLY B N 1
ATOM 7527 C CA . GLY B 1 129 ? -5.804 -42.992 -24.329 1 83.39 129 GLY B CA 1
ATOM 7528 C C . GLY B 1 129 ? -4.637 -43.717 -23.684 1 83.39 129 GLY B C 1
ATOM 7529 O O . GLY B 1 129 ? -3.57 -43.133 -23.486 1 83.39 129 GLY B O 1
ATOM 7530 N N . LYS B 1 130 ? -4.775 -44.994 -23.314 1 89.09 130 LYS B N 1
ATOM 7531 C CA . LYS B 1 130 ? -3.775 -45.774 -22.59 1 89.09 130 LYS B CA 1
ATOM 7532 C C . LYS B 1 130 ? -2.474 -45.87 -23.382 1 89.09 130 LYS B C 1
ATOM 7534 O O . LYS B 1 130 ? -1.392 -45.643 -22.838 1 89.09 130 LYS B O 1
ATOM 7539 N N . THR B 1 131 ? -2.639 -46.177 -24.638 1 86.74 131 THR B N 1
ATOM 7540 C CA . THR B 1 131 ? -1.447 -46.336 -25.464 1 86.74 131 THR B CA 1
ATOM 7541 C C . THR B 1 131 ? -0.742 -44.997 -25.66 1 86.74 131 THR B C 1
ATOM 7543 O O . THR B 1 131 ? 0.472 -44.896 -25.472 1 86.74 131 THR B O 1
ATOM 7546 N N . SER B 1 132 ? -1.481 -43.986 -26.048 1 85 132 SER B N 1
ATOM 7547 C CA . SER B 1 132 ? -0.902 -42.667 -26.278 1 85 132 SER B CA 1
ATOM 7548 C C . SER B 1 132 ? -0.289 -42.102 -25.002 1 85 132 SER B C 1
ATOM 7550 O O . SER B 1 132 ? 0.852 -41.633 -25.01 1 85 132 SER B O 1
ATOM 7552 N N . MET B 1 133 ? -0.997 -42.172 -23.922 1 89.99 133 MET B N 1
ATOM 7553 C CA . MET B 1 133 ? -0.508 -41.63 -22.658 1 89.99 133 MET B CA 1
ATOM 7554 C C . MET B 1 133 ? 0.575 -42.526 -22.065 1 89.99 133 MET B C 1
ATOM 7556 O O . MET B 1 133 ? 1.478 -42.045 -21.378 1 89.99 133 MET B O 1
ATOM 7560 N N . GLY B 1 134 ? 0.394 -43.798 -22.278 1 91.47 134 GLY B N 1
ATOM 7561 C CA . GLY B 1 134 ? 1.456 -44.704 -21.87 1 91.47 134 GLY B CA 1
ATOM 7562 C C . GLY B 1 134 ? 2.782 -44.411 -22.546 1 91.47 134 GLY B C 1
ATOM 7563 O O . GLY B 1 134 ? 3.829 -44.403 -21.894 1 91.47 134 GLY B O 1
ATOM 7564 N N . ARG B 1 135 ? 2.739 -44.179 -23.786 1 89.93 135 ARG B N 1
ATOM 7565 C CA . ARG B 1 135 ? 3.942 -43.816 -24.528 1 89.93 135 ARG B CA 1
ATOM 7566 C C . ARG B 1 135 ? 4.5 -42.481 -24.046 1 89.93 135 ARG B C 1
ATOM 7568 O O . ARG B 1 135 ? 5.717 -42.3 -23.975 1 89.93 135 ARG B O 1
ATOM 7575 N N . PHE B 1 136 ? 3.631 -41.589 -23.855 1 89.92 136 PHE B N 1
ATOM 7576 C CA . PHE B 1 136 ? 4.041 -40.298 -23.317 1 89.92 136 PHE B CA 1
ATOM 7577 C C . PHE B 1 136 ? 4.743 -40.469 -21.975 1 89.92 136 PHE B C 1
ATOM 7579 O O . PHE B 1 136 ? 5.76 -39.823 -21.713 1 89.92 136 PHE B O 1
ATOM 7586 N N . ALA B 1 137 ? 4.16 -41.314 -21.15 1 92.8 137 ALA B N 1
ATOM 7587 C CA . ALA B 1 137 ? 4.766 -41.593 -19.851 1 92.8 137 ALA B CA 1
ATOM 7588 C C . ALA B 1 137 ? 6.155 -42.203 -20.013 1 92.8 137 ALA B C 1
ATOM 7590 O O . ALA B 1 137 ? 7.091 -41.83 -19.302 1 92.8 137 ALA B O 1
ATOM 7591 N N . ALA B 1 138 ? 6.248 -43.098 -20.906 1 92.65 138 ALA B N 1
ATOM 7592 C CA . ALA B 1 138 ? 7.522 -43.759 -21.177 1 92.65 138 ALA B CA 1
ATOM 7593 C C . ALA B 1 138 ? 8.578 -42.753 -21.625 1 92.65 138 ALA B C 1
ATOM 7595 O O . ALA B 1 138 ? 9.72 -42.794 -21.161 1 92.65 138 ALA B O 1
ATOM 7596 N N . ARG B 1 139 ? 8.189 -41.888 -22.435 1 86.81 139 ARG B N 1
ATOM 7597 C CA . ARG B 1 139 ? 9.096 -40.85 -22.913 1 86.81 139 ARG B CA 1
ATOM 7598 C C . ARG B 1 139 ? 9.485 -39.9 -21.786 1 86.81 139 ARG B C 1
ATOM 7600 O O . ARG B 1 139 ? 10.658 -39.548 -21.64 1 86.81 139 ARG B O 1
ATOM 7607 N N . THR B 1 140 ? 8.513 -39.476 -21.115 1 87.21 140 THR B N 1
ATOM 7608 C CA . THR B 1 140 ? 8.706 -38.517 -20.033 1 87.21 140 THR B CA 1
ATOM 7609 C C . THR B 1 140 ? 9.628 -39.09 -18.961 1 87.21 140 THR B C 1
ATOM 7611 O O . THR B 1 140 ? 10.508 -38.391 -18.454 1 87.21 140 THR B O 1
ATOM 7614 N N . LEU B 1 141 ? 9.415 -40.361 -18.658 1 90.18 141 LEU B N 1
ATOM 7615 C CA . LEU B 1 141 ? 10.167 -40.992 -17.579 1 90.18 141 LEU B CA 1
ATOM 7616 C C . LEU B 1 141 ? 11.398 -41.711 -18.122 1 90.18 141 LEU B C 1
ATOM 7618 O O . LEU B 1 141 ? 12.183 -42.273 -17.355 1 90.18 141 LEU B O 1
ATOM 7622 N N . LYS B 1 142 ? 11.564 -41.673 -19.442 1 88.44 142 LYS B N 1
ATOM 7623 C CA . LYS B 1 142 ? 12.678 -42.345 -20.106 1 88.44 142 LYS B CA 1
ATOM 7624 C C . LYS B 1 142 ? 12.708 -43.831 -19.761 1 88.44 142 LYS B C 1
ATOM 7626 O O . LYS B 1 142 ? 13.735 -44.351 -19.32 1 88.44 142 LYS B O 1
ATOM 7631 N N . ARG B 1 143 ? 11.54 -44.454 -19.943 1 93.72 143 ARG B N 1
ATOM 7632 C CA . ARG B 1 143 ? 11.365 -45.88 -19.689 1 93.72 143 ARG B CA 1
ATOM 7633 C C . ARG B 1 143 ? 10.849 -46.599 -20.93 1 93.72 143 ARG B C 1
ATOM 7635 O O . ARG B 1 143 ? 10.172 -45.997 -21.766 1 93.72 143 ARG B O 1
ATOM 7642 N N . PRO B 1 144 ? 11.205 -47.801 -21.031 1 94.29 144 PRO B N 1
ATOM 7643 C CA . PRO B 1 144 ? 10.631 -48.556 -22.147 1 94.29 144 PRO B CA 1
ATOM 7644 C C . PRO B 1 144 ? 9.127 -48.775 -21.999 1 94.29 144 PRO B C 1
ATOM 7646 O O . PRO B 1 144 ? 8.606 -48.77 -20.881 1 94.29 144 PRO B O 1
ATOM 7649 N N . PHE B 1 145 ? 8.545 -48.96 -23.196 1 94.69 145 PHE B N 1
ATOM 7650 C CA . PHE B 1 145 ? 7.098 -49.127 -23.246 1 94.69 145 PHE B CA 1
ATOM 7651 C C . PHE B 1 145 ? 6.731 -50.52 -23.744 1 94.69 145 PHE B C 1
ATOM 7653 O O . PHE B 1 145 ? 7.345 -51.031 -24.683 1 94.69 145 PHE B O 1
ATOM 7660 N N . GLU B 1 146 ? 5.824 -51.144 -23.034 1 94.49 146 GLU B N 1
ATOM 7661 C CA . GLU B 1 146 ? 5.277 -52.43 -23.454 1 94.49 146 GLU B CA 1
ATOM 7662 C C . GLU B 1 146 ? 3.751 -52.417 -23.427 1 94.49 146 GLU B C 1
ATOM 7664 O O . GLU B 1 146 ? 3.146 -51.828 -22.529 1 94.49 146 GLU B O 1
ATOM 7669 N N . ASP B 1 147 ? 3.179 -53.009 -24.391 1 93.73 147 ASP B N 1
ATOM 7670 C CA . ASP B 1 147 ? 1.733 -53.191 -24.461 1 93.73 147 ASP B CA 1
ATOM 7671 C C . ASP B 1 147 ? 1.36 -54.668 -24.353 1 93.73 147 ASP B C 1
ATOM 7673 O O . ASP B 1 147 ? 1.868 -55.499 -25.109 1 93.73 147 ASP B O 1
ATOM 7677 N N . VAL B 1 148 ? 0.428 -54.971 -23.504 1 93.8 148 VAL B N 1
ATOM 7678 C CA . VAL B 1 148 ? 0.08 -56.361 -23.229 1 93.8 148 VAL B CA 1
ATOM 7679 C C . VAL B 1 148 ? -0.529 -56.998 -24.477 1 93.8 148 VAL B C 1
ATOM 7681 O O . VAL B 1 148 ? -0.273 -58.168 -24.772 1 93.8 148 VAL B O 1
ATOM 7684 N N . ASP B 1 149 ? -1.382 -56.229 -25.213 1 90.64 149 ASP B N 1
ATOM 7685 C CA . ASP B 1 149 ? -1.993 -56.743 -26.435 1 90.64 149 ASP B CA 1
ATOM 7686 C C . ASP B 1 149 ? -0.935 -57.045 -27.494 1 90.64 149 ASP B C 1
ATOM 7688 O O . ASP B 1 149 ? -0.996 -58.079 -28.163 1 90.64 149 ASP B O 1
ATOM 7692 N N . HIS B 1 150 ? 0.003 -56.185 -27.611 1 91.29 150 HIS B N 1
ATOM 7693 C CA . HIS B 1 150 ? 1.08 -56.395 -28.572 1 91.29 150 HIS B CA 1
ATOM 7694 C C . HIS B 1 150 ? 1.98 -57.55 -28.146 1 91.29 150 HIS B C 1
ATOM 7696 O O . HIS B 1 150 ? 2.442 -58.325 -28.986 1 91.29 150 HIS B O 1
ATOM 7702 N N . TYR B 1 151 ? 2.271 -57.606 -26.879 1 93.8 151 TYR B N 1
ATOM 7703 C CA . TYR B 1 151 ? 3.053 -58.713 -26.341 1 93.8 151 TYR B CA 1
ATOM 7704 C C . TYR B 1 151 ? 2.356 -60.046 -26.593 1 93.8 151 TYR B C 1
ATOM 7706 O O . TYR B 1 151 ? 3.003 -61.034 -26.947 1 93.8 151 TYR B O 1
ATOM 7714 N N . PHE B 1 152 ? 1.032 -60.087 -26.406 1 93.12 152 PHE B N 1
ATOM 7715 C CA . PHE B 1 152 ? 0.203 -61.257 -26.67 1 93.12 152 PHE B CA 1
ATOM 7716 C C . PHE B 1 152 ? 0.339 -61.7 -28.121 1 93.12 152 PHE B C 1
ATOM 7718 O O . PHE B 1 152 ? 0.615 -62.87 -28.395 1 93.12 152 PHE B O 1
ATOM 7725 N N . GLU B 1 153 ? 0.261 -60.783 -29.016 1 93.01 153 GLU B N 1
ATOM 7726 C CA . GLU B 1 153 ? 0.287 -61.085 -30.444 1 93.01 153 GLU B CA 1
ATOM 7727 C C . GLU B 1 153 ? 1.677 -61.53 -30.889 1 93.01 153 GLU B C 1
ATOM 7729 O O . GLU B 1 153 ? 1.811 -62.44 -31.709 1 93.01 153 GLU B O 1
ATOM 7734 N N . ARG B 1 154 ? 2.683 -60.941 -30.316 1 92.91 154 ARG B N 1
ATOM 7735 C CA . ARG B 1 154 ? 4.058 -61.291 -30.658 1 92.91 154 ARG B CA 1
ATOM 7736 C C . ARG B 1 154 ? 4.426 -62.665 -30.107 1 92.91 154 ARG B C 1
ATOM 7738 O O . ARG B 1 154 ? 5.077 -63.459 -30.79 1 92.91 154 ARG B O 1
ATOM 7745 N N . THR B 1 155 ? 4.033 -62.943 -28.92 1 93.25 155 THR B N 1
ATOM 7746 C CA . THR B 1 155 ? 4.401 -64.174 -28.229 1 93.25 155 THR B CA 1
ATOM 7747 C C . THR B 1 155 ? 3.684 -65.374 -28.842 1 93.25 155 THR B C 1
ATOM 7749 O O . THR B 1 155 ? 4.27 -66.45 -28.979 1 93.25 155 THR B O 1
ATOM 7752 N N . LEU B 1 156 ? 2.416 -65.163 -29.243 1 92.97 156 LEU B N 1
ATOM 7753 C CA . LEU B 1 156 ? 1.634 -66.293 -29.732 1 92.97 156 LEU B CA 1
ATOM 7754 C C . LEU B 1 156 ? 1.573 -66.293 -31.256 1 92.97 156 LEU B C 1
ATOM 7756 O O . LEU B 1 156 ? 0.944 -67.168 -31.857 1 92.97 156 LEU B O 1
ATOM 7760 N N . SER B 1 157 ? 2.237 -65.334 -31.925 1 91.38 157 SER B N 1
ATOM 7761 C CA . SER B 1 157 ? 2.313 -65.222 -33.378 1 91.38 157 SER B CA 1
ATOM 7762 C C . SER B 1 157 ? 0.931 -65.331 -34.014 1 91.38 157 SER B C 1
ATOM 7764 O O . SER B 1 157 ? 0.73 -66.112 -34.946 1 91.38 157 SER B O 1
ATOM 7766 N N . THR B 1 158 ? -0.012 -64.692 -33.308 1 92.18 158 THR B N 1
ATOM 7767 C CA . THR B 1 158 ? -1.394 -64.605 -33.767 1 92.18 158 THR B CA 1
ATOM 7768 C C . THR B 1 158 ? -2.004 -63.257 -33.395 1 92.18 158 THR B C 1
ATOM 7770 O O . THR B 1 158 ? -1.484 -62.552 -32.528 1 92.18 158 THR B O 1
ATOM 7773 N N . THR B 1 159 ? -3.023 -62.849 -34.152 1 91.31 159 THR B N 1
ATOM 7774 C CA . THR B 1 159 ? -3.739 -61.634 -33.779 1 91.31 159 THR B CA 1
ATOM 7775 C C . THR B 1 159 ? -4.819 -61.939 -32.744 1 91.31 159 THR B C 1
ATOM 7777 O O . THR B 1 159 ? -5.274 -63.079 -32.631 1 91.31 159 THR B O 1
ATOM 7780 N N . ILE B 1 160 ? -5.201 -60.946 -31.987 1 89.07 160 ILE B N 1
ATOM 7781 C CA . ILE B 1 160 ? -6.169 -61.123 -30.91 1 89.07 160 ILE B CA 1
ATOM 7782 C C . ILE B 1 160 ? -7.517 -61.546 -31.491 1 89.07 160 ILE B C 1
ATOM 7784 O O . ILE B 1 160 ? -8.129 -62.507 -31.019 1 89.07 160 ILE B O 1
ATOM 7788 N N . PRO B 1 161 ? -7.968 -60.909 -32.604 1 87.67 161 PRO B N 1
ATOM 7789 C CA . PRO B 1 161 ? -9.235 -61.356 -33.186 1 87.67 161 PRO B CA 1
ATOM 7790 C C . PRO B 1 161 ? -9.191 -62.811 -33.649 1 87.67 161 PRO B C 1
ATOM 7792 O O . PRO B 1 161 ? -10.154 -63.556 -33.45 1 87.67 161 PRO B O 1
ATOM 7795 N N . GLU B 1 162 ? -8.037 -63.249 -34.182 1 91.6 162 GLU B N 1
ATOM 7796 C CA . GLU B 1 162 ? -7.871 -64.626 -34.637 1 91.6 162 GLU B CA 1
ATOM 7797 C C . GLU B 1 162 ? -7.868 -65.599 -33.461 1 91.6 162 GLU B C 1
ATOM 7799 O O . GLU B 1 162 ? -8.439 -66.688 -33.549 1 91.6 162 GLU B O 1
ATOM 7804 N N . TYR B 1 163 ? -7.282 -65.168 -32.472 1 92.49 163 TYR B N 1
ATOM 7805 C CA . TYR B 1 163 ? -7.239 -66.008 -31.279 1 92.49 163 TYR B CA 1
ATOM 7806 C C . TYR B 1 163 ? -8.632 -66.186 -30.688 1 92.49 163 TYR B C 1
ATOM 7808 O O . TYR B 1 163 ? -9.012 -67.295 -30.302 1 92.49 163 TYR B O 1
ATOM 7816 N N . ILE B 1 164 ? -9.48 -65.141 -30.592 1 88.93 164 ILE B N 1
ATOM 7817 C CA . ILE B 1 164 ? -10.814 -65.189 -30.003 1 88.93 164 ILE B CA 1
ATOM 7818 C C . ILE B 1 164 ? -11.728 -66.055 -30.867 1 88.93 164 ILE B C 1
ATOM 7820 O O . ILE B 1 164 ? -12.566 -66.796 -30.347 1 88.93 164 ILE B O 1
ATOM 7824 N N . LYS B 1 165 ? -11.533 -65.92 -32.152 1 88.55 165 LYS B N 1
ATOM 7825 C CA . LYS B 1 165 ? -12.319 -66.732 -33.077 1 88.55 165 LYS B CA 1
ATOM 7826 C C . LYS B 1 165 ? -12.02 -68.217 -32.896 1 88.55 165 LYS B C 1
ATOM 7828 O O . LYS B 1 165 ? -12.93 -69.048 -32.932 1 88.55 165 LYS B O 1
ATOM 7833 N N . ALA B 1 166 ? -10.808 -68.507 -32.571 1 91.63 166 ALA B N 1
ATOM 7834 C CA . ALA B 1 166 ? -10.353 -69.893 -32.498 1 91.63 166 ALA B CA 1
ATOM 7835 C C . ALA B 1 166 ? -10.616 -70.486 -31.117 1 91.63 166 ALA B C 1
ATOM 7837 O O . ALA B 1 166 ? -10.966 -71.662 -30.995 1 91.63 166 ALA B O 1
ATOM 7838 N N . HIS B 1 167 ? -10.458 -69.716 -30.049 1 92.24 167 HIS B N 1
ATOM 7839 C CA . HIS B 1 167 ? -10.438 -70.287 -28.707 1 92.24 167 HIS B CA 1
ATOM 7840 C C . HIS B 1 167 ? -11.531 -69.681 -27.833 1 92.24 167 HIS B C 1
ATOM 7842 O O . HIS B 1 167 ? -11.815 -70.188 -26.746 1 92.24 167 HIS B O 1
ATOM 7848 N N . GLY B 1 168 ? -12.182 -68.576 -28.314 1 87.33 168 GLY B N 1
ATOM 7849 C CA . GLY B 1 168 ? -13.247 -67.933 -27.562 1 87.33 168 GLY B CA 1
ATOM 7850 C C . GLY B 1 168 ? -12.741 -66.888 -26.586 1 87.33 168 GLY B C 1
ATOM 7851 O O . GLY B 1 168 ? -11.546 -66.833 -26.291 1 87.33 168 GLY B O 1
ATOM 7852 N N . TRP B 1 169 ? -13.677 -66.118 -25.953 1 86.72 169 TRP B N 1
ATOM 7853 C CA . TRP B 1 169 ? -13.374 -64.979 -25.093 1 86.72 169 TRP B CA 1
ATOM 7854 C C . TRP B 1 169 ? -12.774 -65.44 -23.77 1 86.72 169 TRP B C 1
ATOM 7856 O O . TRP B 1 169 ? -11.806 -64.852 -23.281 1 86.72 169 TRP B O 1
ATOM 7866 N N . PRO B 1 170 ? -13.312 -66.492 -23.191 1 86.94 170 PRO B N 1
ATOM 7867 C CA . PRO B 1 170 ? -12.767 -66.931 -21.905 1 86.94 170 PRO B CA 1
ATOM 7868 C C . PRO B 1 170 ? -11.301 -67.35 -21.998 1 86.94 170 PRO B C 1
ATOM 7870 O O . PRO B 1 170 ? -10.505 -67.022 -21.115 1 86.94 170 PRO B O 1
ATOM 7873 N N . ALA B 1 171 ? -11.438 -68.082 -23.732 1 89.86 171 ALA B N 1
ATOM 7874 C CA . ALA B 1 171 ? -10.056 -68.51 -23.931 1 89.86 171 ALA B CA 1
ATOM 7875 C C . ALA B 1 171 ? -9.136 -67.311 -24.148 1 89.86 171 ALA B C 1
ATOM 7877 O O . ALA B 1 171 ? -7.995 -67.304 -23.68 1 89.86 171 ALA B O 1
ATOM 7878 N N . PHE B 1 172 ? -9.207 -66.297 -24.216 1 91.81 172 PHE B N 1
ATOM 7879 C CA . PHE B 1 172 ? -8.441 -65.077 -24.442 1 91.81 172 PHE B CA 1
ATOM 7880 C C . PHE B 1 172 ? -8.131 -64.381 -23.122 1 91.81 172 PHE B C 1
ATOM 7882 O O . PHE B 1 172 ? -6.992 -63.977 -22.88 1 91.81 172 PHE B O 1
ATOM 7889 N N . ARG B 1 173 ? -9.1 -64.302 -22.209 1 91.4 173 ARG B N 1
ATOM 7890 C CA . ARG B 1 173 ? -8.952 -63.601 -20.938 1 91.4 173 ARG B CA 1
ATOM 7891 C C . ARG B 1 173 ? -7.94 -64.304 -20.04 1 91.4 173 ARG B C 1
ATOM 7893 O O . ARG B 1 173 ? -7.155 -63.651 -19.349 1 91.4 173 ARG B O 1
ATOM 7900 N N . GLU B 1 174 ? -7.939 -65.524 -20.066 1 91.18 174 GLU B N 1
ATOM 7901 C CA . GLU B 1 174 ? -6.995 -66.294 -19.262 1 91.18 174 GLU B CA 1
ATOM 7902 C C . GLU B 1 174 ? -5.564 -66.1 -19.756 1 91.18 174 GLU B C 1
ATOM 7904 O O . GLU B 1 174 ? -4.638 -65.965 -18.954 1 91.18 174 GLU B O 1
ATOM 7909 N N . GLN B 1 175 ? -5.449 -66.201 -21.049 1 93.13 175 GLN B N 1
ATOM 7910 C CA . GLN B 1 175 ? -4.124 -66.012 -21.631 1 93.13 175 GLN B CA 1
ATOM 7911 C C . GLN B 1 175 ? -3.625 -64.586 -21.412 1 93.13 175 GLN B C 1
ATOM 7913 O O . GLN B 1 175 ? -2.431 -64.367 -21.199 1 93.13 175 GLN B O 1
ATOM 7918 N N . GLU B 1 176 ? -4.541 -63.649 -21.542 1 93.14 176 GLU B N 1
ATOM 7919 C CA . GLU B 1 176 ? -4.216 -62.25 -21.279 1 93.14 176 GLU B CA 1
ATOM 7920 C C . GLU B 1 176 ? -3.707 -62.061 -19.853 1 93.14 176 GLU B C 1
ATOM 7922 O O . GLU B 1 176 ? -2.727 -61.348 -19.628 1 93.14 176 GLU B O 1
ATOM 7927 N N . ALA B 1 177 ? -4.352 -62.683 -18.879 1 94.25 177 ALA B N 1
ATOM 7928 C CA . ALA B 1 177 ? -3.953 -62.616 -17.476 1 94.25 177 ALA B CA 1
ATOM 7929 C C . ALA B 1 177 ? -2.566 -63.219 -17.271 1 94.25 177 ALA B C 1
ATOM 7931 O O . ALA B 1 177 ? -1.766 -62.699 -16.489 1 94.25 177 ALA B O 1
ATOM 7932 N N . LYS B 1 178 ? -2.324 -64.293 -17.977 1 94.4 178 LYS B N 1
ATOM 7933 C CA . LYS B 1 178 ? -1.018 -64.939 -17.895 1 94.4 178 LYS B CA 1
ATOM 7934 C C . LYS B 1 178 ? 0.081 -64.028 -18.433 1 94.4 178 LYS B C 1
ATOM 7936 O O . LYS B 1 178 ? 1.161 -63.936 -17.845 1 94.4 178 LYS B O 1
ATOM 7941 N N . MET B 1 179 ? -0.194 -63.432 -19.502 1 94.91 179 MET B N 1
ATOM 7942 C CA . MET B 1 179 ? 0.779 -62.531 -20.113 1 94.91 179 MET B CA 1
ATOM 7943 C C . MET B 1 179 ? 1.056 -61.334 -19.209 1 94.91 179 MET B C 1
ATOM 7945 O O . MET B 1 179 ? 2.192 -60.866 -19.121 1 94.91 179 MET B O 1
ATOM 7949 N N . LEU B 1 180 ? 0.023 -60.782 -18.612 1 95.58 180 LEU B N 1
ATOM 7950 C CA . LEU B 1 180 ? 0.198 -59.688 -17.663 1 95.58 180 LEU B CA 1
ATOM 7951 C C . LEU B 1 180 ? 1.147 -60.09 -16.539 1 95.58 180 LEU B C 1
ATOM 7953 O O . LEU B 1 180 ? 2.08 -59.353 -16.215 1 95.58 180 LEU B O 1
ATOM 7957 N N . LYS B 1 181 ? 0.904 -61.225 -15.952 1 94.87 181 LYS B N 1
ATOM 7958 C CA . LYS B 1 181 ? 1.731 -61.71 -14.851 1 94.87 181 LYS B CA 1
ATOM 7959 C C . LYS B 1 181 ? 3.181 -61.892 -15.292 1 94.87 181 LYS B C 1
ATOM 7961 O O . LYS B 1 181 ? 4.107 -61.549 -14.554 1 94.87 181 LYS B O 1
ATOM 7966 N N . GLU B 1 182 ? 3.324 -62.401 -16.49 1 95.07 182 GLU B N 1
ATOM 7967 C CA . GLU B 1 182 ? 4.66 -62.591 -17.047 1 95.07 182 GLU B CA 1
ATOM 7968 C C . GLU B 1 182 ? 5.383 -61.258 -17.214 1 95.07 182 GLU B C 1
ATOM 7970 O O . GLU B 1 182 ? 6.566 -61.142 -16.888 1 95.07 182 GLU B O 1
ATOM 7975 N N . LEU B 1 183 ? 4.683 -60.341 -17.729 1 95.34 183 LEU B N 1
ATOM 7976 C CA . LEU B 1 183 ? 5.281 -59.034 -17.975 1 95.34 183 LEU B CA 1
ATOM 7977 C C . LEU B 1 183 ? 5.652 -58.35 -16.664 1 95.34 183 LEU B C 1
ATOM 7979 O O . LEU B 1 183 ? 6.698 -57.704 -16.57 1 95.34 183 LEU B O 1
ATOM 7983 N N . LEU B 1 184 ? 4.802 -58.415 -15.655 1 94.66 184 LEU B N 1
ATOM 7984 C CA . LEU B 1 184 ? 5.059 -57.796 -14.359 1 94.66 184 LEU B CA 1
ATOM 7985 C C . LEU B 1 184 ? 6.268 -58.433 -13.682 1 94.66 184 LEU B C 1
ATOM 7987 O O . LEU B 1 184 ? 6.999 -57.763 -12.949 1 94.66 184 LEU B O 1
ATOM 7991 N N . GLU B 1 185 ? 6.431 -59.68 -13.962 1 93.07 185 GLU B N 1
ATOM 7992 C CA . GLU B 1 185 ? 7.589 -60.384 -13.419 1 93.07 185 GLU B CA 1
ATOM 7993 C C . GLU B 1 185 ? 8.858 -60.037 -14.191 1 93.07 185 GLU B C 1
ATOM 7995 O O . GLU B 1 185 ? 9.929 -59.885 -13.599 1 93.07 185 GLU B O 1
ATOM 8000 N N . LYS B 1 186 ? 8.687 -59.95 -15.447 1 93.76 186 LYS B N 1
ATOM 8001 C CA . LYS B 1 186 ? 9.821 -59.662 -16.321 1 93.76 186 LYS B CA 1
ATOM 8002 C C . LYS B 1 186 ? 10.296 -58.222 -16.15 1 93.76 186 LYS B C 1
ATOM 8004 O O . LYS B 1 186 ? 11.496 -57.948 -16.209 1 93.76 186 LYS B O 1
ATOM 8009 N N . TYR B 1 187 ? 9.315 -57.351 -15.968 1 93.55 187 TYR B N 1
ATOM 8010 C CA . TYR B 1 187 ? 9.623 -55.928 -15.883 1 93.55 187 TYR B CA 1
ATOM 8011 C C . TYR B 1 187 ? 9.042 -55.319 -14.611 1 93.55 187 TYR B C 1
ATOM 8013 O O . TYR B 1 187 ? 8.195 -54.426 -14.674 1 93.55 187 TYR B O 1
ATOM 8021 N N . PRO B 1 188 ? 9.498 -55.614 -13.442 1 88.06 188 PRO B N 1
ATOM 8022 C CA . PRO B 1 188 ? 8.949 -55.085 -12.192 1 88.06 188 PRO B CA 1
ATOM 8023 C C . PRO B 1 188 ? 9.334 -53.627 -11.948 1 88.06 188 PRO B C 1
ATOM 8025 O O . PRO B 1 188 ? 8.719 -52.953 -11.118 1 88.06 188 PRO B O 1
ATOM 8028 N N . ARG B 1 189 ? 10.404 -53.259 -12.778 1 91.95 189 ARG B N 1
ATOM 8029 C CA . ARG B 1 189 ? 10.884 -51.899 -12.554 1 91.95 189 ARG B CA 1
ATOM 8030 C C . ARG B 1 189 ? 11.181 -51.198 -13.875 1 91.95 189 ARG B C 1
ATOM 8032 O O . ARG B 1 189 ? 11.441 -51.853 -14.887 1 91.95 189 ARG B O 1
ATOM 8039 N N . SER B 1 190 ? 10.969 -49.847 -13.873 1 92.74 190 SER B N 1
ATOM 8040 C CA . SER B 1 190 ? 11.462 -48.907 -14.874 1 92.74 190 SER B CA 1
ATOM 8041 C C . SER B 1 190 ? 10.858 -49.191 -16.245 1 92.74 190 SER B C 1
ATOM 8043 O O . SER B 1 190 ? 11.557 -49.142 -17.26 1 92.74 190 SER B O 1
ATOM 8045 N N . HIS B 1 191 ? 9.635 -49.611 -16.241 1 95.26 191 HIS B N 1
ATOM 8046 C CA . HIS B 1 191 ? 8.892 -49.797 -17.482 1 95.26 191 HIS B CA 1
ATOM 8047 C C . HIS B 1 191 ? 7.517 -49.142 -17.405 1 95.26 191 HIS B C 1
ATOM 8049 O O . HIS B 1 191 ? 7.084 -48.724 -16.329 1 95.26 191 HIS B O 1
ATOM 8055 N N . VAL B 1 192 ? 6.933 -48.964 -18.548 1 96.08 192 VAL B N 1
ATOM 8056 C CA . VAL B 1 192 ? 5.526 -48.591 -18.65 1 96.08 192 VAL B CA 1
ATOM 8057 C C . VAL B 1 192 ? 4.762 -49.663 -19.425 1 96.08 192 VAL B C 1
ATOM 8059 O O . VAL B 1 192 ? 5.157 -50.039 -20.531 1 96.08 192 VAL B O 1
ATOM 8062 N N . ILE B 1 193 ? 3.78 -50.195 -18.826 1 96.68 193 ILE B N 1
ATOM 8063 C CA . ILE B 1 193 ? 2.994 -51.261 -19.437 1 96.68 193 ILE B CA 1
ATOM 8064 C C . ILE B 1 193 ? 1.554 -50.794 -19.634 1 96.68 193 ILE B C 1
ATOM 8066 O O . ILE B 1 193 ? 0.925 -50.291 -18.7 1 96.68 193 ILE B O 1
ATOM 8070 N N . SER B 1 194 ? 1.088 -50.837 -20.792 1 95.8 194 SER B N 1
ATOM 8071 C CA . SER B 1 194 ? -0.31 -50.533 -21.077 1 95.8 194 SER B CA 1
ATOM 8072 C C . SER B 1 194 ? -1.133 -51.808 -21.232 1 95.8 194 SER B C 1
ATOM 8074 O O . SER B 1 194 ? -0.682 -52.773 -21.853 1 95.8 194 SER B O 1
ATOM 8076 N N . CYS B 1 195 ? -2.313 -51.821 -20.683 1 95.28 195 CYS B N 1
ATOM 8077 C CA . CYS B 1 195 ? -3.15 -53.015 -20.697 1 95.28 195 CYS B CA 1
ATOM 8078 C C . CYS B 1 195 ? -4.386 -52.804 -21.563 1 95.28 195 CYS B C 1
ATOM 8080 O O . CYS B 1 195 ? -4.762 -51.666 -21.85 1 95.28 195 CYS B O 1
ATOM 8082 N N . GLY B 1 196 ? -4.947 -53.882 -21.94 1 89.9 196 GLY B N 1
ATOM 8083 C CA . GLY B 1 196 ? -6.221 -53.816 -22.638 1 89.9 196 GLY B CA 1
ATOM 8084 C C . GLY B 1 196 ? -7.378 -53.434 -21.734 1 89.9 196 GLY B C 1
ATOM 8085 O O . GLY B 1 196 ? -7.303 -53.606 -20.515 1 89.9 196 GLY B O 1
ATOM 8086 N N . GLY B 1 197 ? -8.441 -52.995 -22.225 1 88.26 197 GLY B N 1
ATOM 8087 C CA . GLY B 1 197 ? -9.577 -52.489 -21.472 1 88.26 197 GLY B CA 1
ATOM 8088 C C . GLY B 1 197 ? -10.248 -53.549 -20.619 1 88.26 197 GLY B C 1
ATOM 8089 O O . GLY B 1 197 ? -10.861 -53.235 -19.596 1 88.26 197 GLY B O 1
ATOM 8090 N N . GLY B 1 198 ? -10.158 -54.789 -21.008 1 89.73 198 GLY B N 1
ATOM 8091 C CA . GLY B 1 198 ? -10.879 -55.851 -20.326 1 89.73 198 GLY B CA 1
ATOM 8092 C C . GLY B 1 198 ? -10.016 -56.628 -19.35 1 89.73 198 GLY B C 1
ATOM 8093 O O . GLY B 1 198 ? -10.463 -57.621 -18.772 1 89.73 198 GLY B O 1
ATOM 8094 N N . ILE B 1 199 ? -8.824 -56.183 -19.171 1 92.76 199 ILE B N 1
ATOM 8095 C CA . ILE B 1 199 ? -7.86 -56.903 -18.345 1 92.76 199 ILE B CA 1
ATOM 8096 C C . ILE B 1 199 ? -8.427 -57.095 -16.94 1 92.76 199 ILE B C 1
ATOM 8098 O O . ILE B 1 199 ? -8.093 -58.066 -16.257 1 92.76 199 ILE B O 1
ATOM 8102 N N . VAL B 1 200 ? -9.383 -56.197 -16.455 1 93.36 200 VAL B N 1
ATOM 8103 C CA . VAL B 1 200 ? -9.877 -56.203 -15.082 1 93.36 200 VAL B CA 1
ATOM 8104 C C . VAL B 1 200 ? -11.056 -57.166 -14.961 1 93.36 200 VAL B C 1
ATOM 8106 O O . VAL B 1 200 ? -11.548 -57.419 -13.859 1 93.36 200 VAL B O 1
ATOM 8109 N N . GLU B 1 201 ? -11.49 -57.694 -16.003 1 90.4 201 GLU B N 1
ATOM 8110 C CA . GLU B 1 201 ? -12.63 -58.604 -15.977 1 90.4 201 GLU B CA 1
ATOM 8111 C C . GLU B 1 201 ? -12.241 -59.96 -15.394 1 90.4 201 GLU B C 1
ATOM 8113 O O . GLU B 1 201 ? -13.108 -60.75 -15.014 1 90.4 201 GLU B O 1
ATOM 8118 N N . THR B 1 202 ? -10.954 -60.244 -15.398 1 92.64 202 THR B N 1
ATOM 8119 C CA . THR B 1 202 ? -10.454 -61.499 -14.848 1 92.64 202 THR B CA 1
ATOM 8120 C C . THR B 1 202 ? -10.006 -61.316 -13.401 1 92.64 202 THR B C 1
ATOM 8122 O O . THR B 1 202 ? -9.213 -60.422 -13.1 1 92.64 202 THR B O 1
ATOM 8125 N N . ALA B 1 203 ? -10.424 -62.185 -12.55 1 92.17 203 ALA B N 1
ATOM 8126 C CA . ALA B 1 203 ? -10.102 -62.106 -11.128 1 92.17 203 ALA B CA 1
ATOM 8127 C C . ALA B 1 203 ? -8.6 -62.244 -10.897 1 92.17 203 ALA B C 1
ATOM 8129 O O . ALA B 1 203 ? -8.035 -61.58 -10.024 1 92.17 203 ALA B O 1
ATOM 8130 N N . SER B 1 204 ? -8.008 -63.123 -11.65 1 92.34 204 SER B N 1
ATOM 8131 C CA . SER B 1 204 ? -6.574 -63.344 -11.494 1 92.34 204 SER B CA 1
ATOM 8132 C C . SER B 1 204 ? -5.781 -62.087 -11.837 1 92.34 204 SER B C 1
ATOM 8134 O O . SER B 1 204 ? -4.756 -61.804 -11.214 1 92.34 204 SER B O 1
ATOM 8136 N N . SER B 1 205 ? -6.219 -61.399 -12.877 1 95.04 205 SER B N 1
ATOM 8137 C CA . SER B 1 205 ? -5.575 -60.136 -13.222 1 95.04 205 SER B CA 1
ATOM 8138 C C . SER B 1 205 ? -5.723 -59.115 -12.098 1 95.04 205 SER B C 1
ATOM 8140 O O . SER B 1 205 ? -4.769 -58.412 -11.762 1 95.04 205 SER B O 1
ATOM 8142 N N . ARG B 1 206 ? -6.875 -58.946 -11.508 1 95.25 206 ARG B N 1
ATOM 8143 C CA . ARG B 1 206 ? -7.122 -58.009 -10.418 1 95.25 206 ARG B CA 1
ATOM 8144 C C . ARG B 1 206 ? -6.247 -58.329 -9.211 1 95.25 206 ARG B C 1
ATOM 8146 O O . ARG B 1 206 ? -5.712 -57.423 -8.568 1 95.25 206 ARG B O 1
ATOM 8153 N N . GLU B 1 207 ? -6.108 -59.577 -9.005 1 93.45 207 GLU B N 1
ATOM 8154 C CA . GLU B 1 207 ? -5.23 -60.009 -7.921 1 93.45 207 GLU B CA 1
ATOM 8155 C C . GLU B 1 207 ? -3.775 -59.652 -8.214 1 93.45 207 GLU B C 1
ATOM 8157 O O . GLU B 1 207 ? -3.034 -59.255 -7.313 1 93.45 207 GLU B O 1
ATOM 8162 N N . ALA B 1 208 ? -3.404 -59.882 -9.427 1 94.62 208 ALA B N 1
ATOM 8163 C CA . ALA B 1 208 ? -2.042 -59.533 -9.823 1 94.62 208 ALA B CA 1
ATOM 8164 C C . ALA B 1 208 ? -1.768 -58.049 -9.598 1 94.62 208 ALA B C 1
ATOM 8166 O O . ALA B 1 208 ? -0.689 -57.674 -9.132 1 94.62 208 ALA B O 1
ATOM 8167 N N . PHE B 1 209 ? -2.733 -57.219 -9.89 1 95.43 209 PHE B N 1
ATOM 8168 C CA . PHE B 1 209 ? -2.58 -55.784 -9.681 1 95.43 209 PHE B CA 1
ATOM 8169 C C . PHE B 1 209 ? -2.464 -55.463 -8.196 1 95.43 209 PHE B C 1
ATOM 8171 O O . PHE B 1 209 ? -1.591 -54.694 -7.788 1 95.43 209 PHE B O 1
ATOM 8178 N N . ARG B 1 210 ? -3.269 -56.006 -7.426 1 92.97 210 ARG B N 1
ATOM 8179 C CA . ARG B 1 210 ? -3.256 -55.76 -5.988 1 92.97 210 ARG B CA 1
ATOM 8180 C C . ARG B 1 210 ? -1.922 -56.173 -5.374 1 92.97 210 ARG B C 1
ATOM 8182 O O . ARG B 1 210 ? -1.365 -55.452 -4.544 1 92.97 210 ARG B O 1
ATOM 8189 N N . ASN B 1 211 ? -1.467 -57.316 -5.817 1 92.24 211 ASN B N 1
ATOM 8190 C CA . ASN B 1 211 ? -0.178 -57.79 -5.326 1 92.24 211 ASN B CA 1
ATOM 8191 C C . ASN B 1 211 ? 0.961 -56.876 -5.769 1 92.24 211 ASN B C 1
ATOM 8193 O O . ASN B 1 211 ? 1.884 -56.608 -4.997 1 92.24 211 ASN B O 1
ATOM 8197 N N . TYR B 1 212 ? 0.906 -56.466 -6.977 1 93.86 212 TYR B N 1
ATOM 8198 C CA . TYR B 1 212 ? 1.932 -55.577 -7.51 1 93.86 212 TYR B CA 1
ATOM 8199 C C . TYR B 1 212 ? 1.973 -54.265 -6.736 1 93.86 212 TYR B C 1
ATOM 8201 O O . TYR B 1 212 ? 3.051 -53.761 -6.414 1 93.86 212 TYR B O 1
ATOM 8209 N N . ILE B 1 213 ? 0.815 -53.762 -6.395 1 92.83 213 ILE B N 1
ATOM 8210 C CA . ILE B 1 213 ? 0.715 -52.527 -5.626 1 92.83 213 ILE B CA 1
ATOM 8211 C C . ILE B 1 213 ? 1.284 -52.743 -4.226 1 92.83 213 ILE B C 1
ATOM 8213 O O . ILE B 1 213 ? 2.017 -51.896 -3.709 1 92.83 213 ILE B O 1
ATOM 8217 N N . ALA B 1 214 ? 1.014 -53.861 -3.626 1 88.68 214 ALA B N 1
ATOM 8218 C CA . ALA B 1 214 ? 1.485 -54.187 -2.282 1 88.68 214 ALA B CA 1
ATOM 8219 C C . ALA B 1 214 ? 3.008 -54.289 -2.245 1 88.68 214 ALA B C 1
ATOM 8221 O O . ALA B 1 214 ? 3.624 -54.086 -1.197 1 88.68 214 ALA B O 1
ATOM 8222 N N . GLN B 1 215 ? 3.59 -54.673 -3.398 1 88.87 215 GLN B N 1
ATOM 8223 C CA . GLN B 1 215 ? 5.042 -54.786 -3.494 1 88.87 215 GLN B CA 1
ATOM 8224 C C . GLN B 1 215 ? 5.675 -53.446 -3.859 1 88.87 215 GLN B C 1
ATOM 8226 O O . GLN B 1 215 ? 6.872 -53.377 -4.146 1 88.87 215 GLN B O 1
ATOM 8231 N N . GLY B 1 216 ? 4.824 -52.372 -3.901 1 88.16 216 GLY B N 1
ATOM 8232 C CA . GLY B 1 216 ? 5.326 -51.036 -4.185 1 88.16 216 GLY B CA 1
ATOM 8233 C C . GLY B 1 216 ? 5.179 -50.64 -5.642 1 88.16 216 GLY B C 1
ATOM 8234 O O . GLY B 1 216 ? 5.858 -49.726 -6.113 1 88.16 216 GLY B O 1
ATOM 8235 N N . GLY B 1 217 ? 4.375 -51.317 -6.352 1 92.65 217 GLY B N 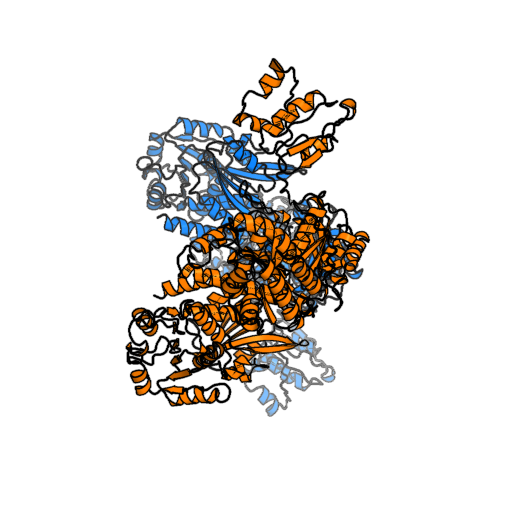1
ATOM 8236 C CA . GLY B 1 217 ? 4.146 -51.005 -7.753 1 92.65 217 GLY B CA 1
ATOM 8237 C C . GLY B 1 217 ? 3.134 -49.893 -7.959 1 92.65 217 GLY B C 1
ATOM 8238 O O . GLY B 1 217 ? 2.451 -49.486 -7.018 1 92.65 217 GLY B O 1
ATOM 8239 N N . ILE B 1 218 ? 3.075 -49.293 -9.198 1 94.69 218 ILE B N 1
ATOM 8240 C CA . ILE B 1 218 ? 2.138 -48.231 -9.546 1 94.69 218 ILE B CA 1
ATOM 8241 C C . ILE B 1 218 ? 1.177 -48.724 -10.626 1 94.69 218 ILE B C 1
ATOM 8243 O O . ILE B 1 218 ? 1.606 -49.145 -11.703 1 94.69 218 ILE B O 1
ATOM 8247 N N . VAL B 1 219 ? -0.026 -48.783 -10.319 1 96.33 219 VAL B N 1
ATOM 8248 C CA . VAL B 1 219 ? -1.085 -49.04 -11.29 1 96.33 219 VAL B CA 1
ATOM 8249 C C . VAL B 1 219 ? -1.92 -47.777 -11.49 1 96.33 219 VAL B C 1
ATOM 8251 O O . VAL B 1 219 ? -2.572 -47.302 -10.558 1 96.33 219 VAL B O 1
ATOM 8254 N N . LEU B 1 220 ? -1.869 -47.248 -12.685 1 96.38 220 LEU B N 1
ATOM 8255 C CA . LEU B 1 220 ? -2.506 -45.978 -13.016 1 96.38 220 LEU B CA 1
ATOM 8256 C C . LEU B 1 220 ? -3.787 -46.204 -13.813 1 96.38 220 LEU B C 1
ATOM 8258 O O . LEU B 1 220 ? -3.758 -46.815 -14.883 1 96.38 220 LEU B O 1
ATOM 8262 N N . HIS B 1 221 ? -4.864 -45.817 -13.246 1 96.31 221 HIS B N 1
ATOM 8263 C CA . HIS B 1 221 ? -6.139 -45.832 -13.954 1 96.31 221 HIS B CA 1
ATOM 8264 C C . HIS B 1 221 ? -6.352 -44.538 -14.731 1 96.31 221 HIS B C 1
ATOM 8266 O O . HIS B 1 221 ? -6.479 -43.465 -14.136 1 96.31 221 HIS B O 1
ATOM 8272 N N . LEU B 1 222 ? -6.346 -44.574 -16.033 1 94.32 222 LEU B N 1
ATOM 8273 C CA . LEU B 1 222 ? -6.654 -43.43 -16.885 1 94.32 222 LEU B CA 1
ATOM 8274 C C . LEU B 1 222 ? -8.157 -43.313 -17.115 1 94.32 222 LEU B C 1
ATOM 8276 O O . LEU B 1 222 ? -8.768 -44.199 -17.716 1 94.32 222 LEU B O 1
ATOM 8280 N N . VAL B 1 223 ? -8.694 -42.221 -16.624 1 90.94 223 VAL B N 1
ATOM 8281 C CA . VAL B 1 223 ? -10.143 -42.051 -16.651 1 90.94 223 VAL B CA 1
ATOM 8282 C C . VAL B 1 223 ? -10.515 -40.95 -17.642 1 90.94 223 VAL B C 1
ATOM 8284 O O . VAL B 1 223 ? -9.922 -39.869 -17.631 1 90.94 223 VAL B O 1
ATOM 8287 N N . ARG B 1 224 ? -11.384 -41.187 -18.483 1 85.19 224 ARG B N 1
ATOM 8288 C CA . ARG B 1 224 ? -12.005 -40.226 -19.389 1 85.19 224 ARG B CA 1
ATOM 8289 C C . ARG B 1 224 ? -13.525 -40.336 -19.347 1 85.19 224 ARG B C 1
ATOM 8291 O O . ARG B 1 224 ? -14.068 -41.416 -19.104 1 85.19 224 ARG B O 1
ATOM 8298 N N . ASN B 1 225 ? -14.168 -39.215 -19.511 1 76.88 225 ASN B N 1
ATOM 8299 C CA . ASN B 1 225 ? -15.627 -39.221 -19.51 1 76.88 225 ASN B CA 1
ATOM 8300 C C . ASN B 1 225 ? -16.185 -40.185 -20.553 1 76.88 225 ASN B C 1
ATOM 8302 O O . ASN B 1 225 ? -15.777 -40.152 -21.716 1 76.88 225 ASN B O 1
ATOM 8306 N N . ILE B 1 226 ? -17.067 -40.929 -20.12 1 70.5 226 ILE B N 1
ATOM 8307 C CA . ILE B 1 226 ? -17.607 -41.999 -20.952 1 70.5 226 ILE B CA 1
ATOM 8308 C C . ILE B 1 226 ? -18.32 -41.401 -22.163 1 70.5 226 ILE B C 1
ATOM 8310 O O . ILE B 1 226 ? -18.293 -41.975 -23.254 1 70.5 226 ILE B O 1
ATOM 8314 N N . ASN B 1 227 ? -18.935 -40.271 -21.908 1 69.48 227 ASN B N 1
ATOM 8315 C CA . ASN B 1 227 ? -19.601 -39.616 -23.03 1 69.48 227 ASN B CA 1
ATOM 8316 C C . ASN B 1 227 ? -18.604 -39.204 -24.109 1 69.48 227 ASN B C 1
ATOM 8318 O O . ASN B 1 227 ? -18.899 -39.303 -25.302 1 69.48 227 ASN B O 1
ATOM 8322 N N . GLU B 1 228 ? -17.49 -38.867 -23.646 1 70.22 228 GLU B N 1
ATOM 8323 C CA . GLU B 1 228 ? -16.45 -38.466 -24.588 1 70.22 228 GLU B CA 1
ATOM 8324 C C . GLU B 1 228 ? -15.851 -39.678 -25.298 1 70.22 228 GLU B C 1
ATOM 8326 O O . GLU B 1 228 ? -15.542 -39.616 -26.489 1 70.22 228 GLU B O 1
ATOM 8331 N N . ILE B 1 229 ? -15.733 -40.718 -24.55 1 66.97 229 ILE B N 1
ATOM 8332 C CA . ILE B 1 229 ? -15.209 -41.954 -25.121 1 66.97 229 ILE B CA 1
ATOM 8333 C C . ILE B 1 229 ? -16.165 -42.473 -26.193 1 66.97 229 ILE B C 1
ATOM 8335 O O . ILE B 1 229 ? -15.735 -42.867 -27.279 1 66.97 229 ILE B O 1
ATOM 8339 N N . GLU B 1 230 ? -17.481 -42.39 -25.833 1 67.36 230 GLU B N 1
ATOM 8340 C CA . GLU B 1 230 ? -18.491 -42.83 -26.791 1 67.36 230 GLU B CA 1
ATOM 8341 C C . GLU B 1 230 ? -18.445 -41.991 -28.065 1 67.36 230 GLU B C 1
ATOM 8343 O O . GLU B 1 230 ? -18.515 -42.529 -29.172 1 67.36 230 GLU B O 1
ATOM 8348 N N . ALA B 1 231 ? -18.339 -40.731 -27.843 1 64.62 231 ALA B N 1
ATOM 8349 C CA . ALA B 1 231 ? -18.278 -39.825 -28.987 1 64.62 231 ALA B CA 1
ATOM 8350 C C . ALA B 1 231 ? -17.035 -40.091 -29.832 1 64.62 231 ALA B C 1
ATOM 8352 O O . ALA B 1 231 ? -17.092 -40.042 -31.063 1 64.62 231 ALA B O 1
ATOM 8353 N N . PHE B 1 232 ? -15.964 -40.414 -29.235 1 59.82 232 PHE B N 1
ATOM 8354 C CA . PHE B 1 232 ? -14.694 -40.686 -29.898 1 59.82 232 PHE B CA 1
ATOM 8355 C C . PHE B 1 232 ? -14.746 -42.013 -30.645 1 59.82 232 PHE B C 1
ATOM 8357 O O . PHE B 1 232 ? -14.344 -42.093 -31.808 1 59.82 232 PHE B O 1
ATOM 8364 N N . LEU B 1 233 ? -15.261 -43.087 -30.039 1 60.09 233 LEU B N 1
ATOM 8365 C CA . LEU B 1 233 ? -15.267 -44.425 -30.621 1 60.09 233 LEU B CA 1
ATOM 8366 C C . LEU B 1 233 ? -16.29 -44.523 -31.747 1 60.09 233 LEU B C 1
ATOM 8368 O O . LEU B 1 233 ? -16.118 -45.31 -32.681 1 60.09 233 LEU B O 1
ATOM 8372 N N . ASN B 1 234 ? -17.389 -43.769 -31.545 1 57.04 234 ASN B N 1
ATOM 8373 C CA . ASN B 1 234 ? -18.355 -43.745 -32.639 1 57.04 234 ASN B CA 1
ATOM 8374 C C . ASN B 1 234 ? -17.758 -43.128 -33.901 1 57.04 234 ASN B C 1
ATOM 8376 O O . ASN B 1 234 ? -18.2 -43.426 -35.011 1 57.04 234 ASN B O 1
ATOM 8380 N N . ARG B 1 235 ? -16.786 -42.239 -33.705 1 53.4 235 ARG B N 1
ATOM 8381 C CA . ARG B 1 235 ? -16.123 -41.645 -34.862 1 53.4 235 ARG B CA 1
ATOM 8382 C C . ARG B 1 235 ? -15.084 -42.596 -35.446 1 53.4 235 ARG B C 1
ATOM 8384 O O . ARG B 1 235 ? -14.778 -42.533 -36.638 1 53.4 235 ARG B O 1
ATOM 8391 N N . ASP B 1 236 ? -14.544 -43.38 -34.575 1 47.09 236 ASP B N 1
ATOM 8392 C CA . ASP B 1 236 ? -13.565 -44.349 -35.06 1 47.09 236 ASP B CA 1
ATOM 8393 C C . ASP B 1 236 ? -14.25 -45.623 -35.549 1 47.09 236 ASP B C 1
ATOM 8395 O O . ASP B 1 236 ? -14.733 -46.423 -34.745 1 47.09 236 ASP B O 1
ATOM 8399 N N . THR B 1 237 ? -14.754 -45.72 -36.783 1 46.24 237 THR B N 1
ATOM 8400 C CA . THR B 1 237 ? -15.458 -46.805 -37.457 1 46.24 237 THR B CA 1
ATOM 8401 C C . THR B 1 237 ? -14.606 -48.071 -37.482 1 46.24 237 THR B C 1
ATOM 8403 O O . THR B 1 237 ? -15.037 -49.106 -37.993 1 46.24 237 THR B O 1
ATOM 8406 N N . THR B 1 238 ? -13.335 -48.078 -37.18 1 42.45 238 THR B N 1
ATOM 8407 C CA . THR B 1 238 ? -12.485 -49.237 -37.429 1 42.45 238 THR B CA 1
ATOM 8408 C C . THR B 1 238 ? -12.597 -50.244 -36.288 1 42.45 238 THR B C 1
ATOM 8410 O O . THR B 1 238 ? -12.089 -51.363 -36.389 1 42.45 238 THR B O 1
ATOM 8413 N N . ARG B 1 239 ? -12.999 -49.793 -35.133 1 47.65 239 ARG B N 1
ATOM 8414 C CA . ARG B 1 239 ? -12.905 -50.718 -34.008 1 47.65 239 ARG B CA 1
ATOM 8415 C C . ARG B 1 239 ? -14.188 -51.529 -33.858 1 47.65 239 ARG B C 1
ATOM 8417 O O . ARG B 1 239 ? -15.284 -51.015 -34.091 1 47.65 239 ARG B O 1
ATOM 8424 N N . PRO B 1 240 ? -14.115 -52.85 -33.819 1 45.27 240 PRO B N 1
ATOM 8425 C CA . PRO B 1 240 ? -15.254 -53.766 -33.721 1 45.27 240 PRO B CA 1
ATOM 8426 C C . PRO B 1 240 ? -16.228 -53.379 -32.611 1 45.27 240 PRO B C 1
ATOM 8428 O O . PRO B 1 240 ? -15.81 -52.88 -31.563 1 45.27 240 PRO B O 1
ATOM 8431 N N . MET B 1 241 ? -17.492 -52.987 -32.99 1 44.74 241 MET B N 1
ATOM 8432 C CA . MET B 1 241 ? -18.617 -52.635 -32.128 1 44.74 241 MET B CA 1
ATOM 8433 C C . MET B 1 241 ? -18.831 -53.696 -31.054 1 44.74 241 MET B C 1
ATOM 8435 O O . MET B 1 241 ? -18.758 -54.893 -31.334 1 44.74 241 MET B O 1
ATOM 8439 N N . TYR B 1 242 ? -18.638 -53.353 -29.855 1 46.87 242 TYR B N 1
ATOM 8440 C CA . TYR B 1 242 ? -19.078 -54.197 -28.75 1 46.87 242 TYR B CA 1
ATOM 8441 C C . TYR B 1 242 ? -20.531 -54.621 -28.932 1 46.87 242 TYR B C 1
ATOM 8443 O O . TYR B 1 242 ? -21.328 -53.888 -29.523 1 46.87 242 TYR B O 1
ATOM 8451 N N . GLY B 1 243 ? -20.9 -55.87 -29.199 1 53.76 243 GLY B N 1
ATOM 8452 C CA . GLY B 1 243 ? -22.282 -56.3 -29.062 1 53.76 243 GLY B CA 1
ATOM 8453 C C . GLY B 1 243 ? -23.02 -55.59 -27.942 1 53.76 243 GLY B C 1
ATOM 8454 O O . GLY B 1 243 ? -24.251 -55.614 -27.889 1 53.76 243 GLY B O 1
ATOM 8455 N N . GLU B 1 244 ? -22.357 -55.081 -26.835 1 63.68 244 GLU B N 1
ATOM 8456 C CA . GLU B 1 244 ? -22.918 -54.384 -25.681 1 63.68 244 GLU B CA 1
ATOM 8457 C C . GLU B 1 244 ? -22.546 -52.904 -25.697 1 63.68 244 GLU B C 1
ATOM 8459 O O . GLU B 1 244 ? -21.534 -52.518 -26.286 1 63.68 244 GLU B O 1
ATOM 8464 N N . SER B 1 245 ? -23.542 -52.136 -25.148 1 74.99 245 SER B N 1
ATOM 8465 C CA . SER B 1 245 ? -23.305 -50.697 -25.124 1 74.99 245 SER B CA 1
ATOM 8466 C C . SER B 1 245 ? -22.08 -50.351 -24.284 1 74.99 245 SER B C 1
ATOM 8468 O O . SER B 1 245 ? -21.743 -51.072 -23.342 1 74.99 245 SER B O 1
ATOM 8470 N N . MET B 1 246 ? -21.306 -49.456 -24.569 1 77.06 246 MET B N 1
ATOM 8471 C CA . MET B 1 246 ? -20.128 -48.989 -23.844 1 77.06 246 MET B CA 1
ATOM 8472 C C . MET B 1 246 ? -20.492 -48.58 -22.42 1 77.06 246 MET B C 1
ATOM 8474 O O . MET B 1 246 ? -19.702 -48.77 -21.494 1 77.06 246 MET B O 1
ATOM 8478 N N . ARG B 1 247 ? -21.601 -48.056 -22.2 1 78.96 247 ARG B N 1
ATOM 8479 C CA . ARG B 1 247 ? -22.064 -47.62 -20.887 1 78.96 247 ARG B CA 1
ATOM 8480 C C . ARG B 1 247 ? -22.235 -48.807 -19.945 1 78.96 247 ARG B C 1
ATOM 8482 O O . ARG B 1 247 ? -21.925 -48.712 -18.756 1 78.96 247 ARG B O 1
ATOM 8489 N N . ASP B 1 248 ? -22.681 -49.828 -20.542 1 80.58 248 ASP B N 1
ATOM 8490 C CA . ASP B 1 248 ? -22.876 -51.032 -19.74 1 80.58 248 ASP B CA 1
ATOM 8491 C C . ASP B 1 248 ? -21.538 -51.654 -19.348 1 80.58 248 ASP B C 1
ATOM 8493 O O . ASP B 1 248 ? -21.373 -52.126 -18.222 1 80.58 248 ASP B O 1
ATOM 8497 N N . VAL B 1 249 ? -20.644 -51.626 -20.297 1 83.69 249 VAL B N 1
ATOM 8498 C CA . VAL B 1 249 ? -19.31 -52.147 -20.019 1 83.69 249 VAL B CA 1
ATOM 8499 C C . VAL B 1 249 ? -18.645 -51.311 -18.927 1 83.69 249 VAL B C 1
ATOM 8501 O O . VAL B 1 249 ? -18.033 -51.856 -18.006 1 83.69 249 VAL B O 1
ATOM 8504 N N . TRP B 1 250 ? -18.861 -50.036 -19.04 1 86.48 250 TRP B N 1
ATOM 8505 C CA . TRP B 1 250 ? -18.267 -49.127 -18.066 1 86.48 250 TRP B CA 1
ATOM 8506 C C . TRP B 1 250 ? -18.866 -49.345 -16.681 1 86.48 250 TRP B C 1
ATOM 8508 O O . TRP B 1 250 ? -18.139 -49.404 -15.686 1 86.48 250 TRP B O 1
ATOM 8518 N N . ALA B 1 251 ? -20.106 -49.454 -16.606 1 81.85 251 ALA B N 1
ATOM 8519 C CA . ALA B 1 251 ? -20.792 -49.618 -15.327 1 81.85 251 ALA B CA 1
ATOM 8520 C C . ALA B 1 251 ? -20.303 -50.866 -14.598 1 81.85 251 ALA B C 1
ATOM 8522 O O . ALA B 1 251 ? -20.209 -50.879 -13.369 1 81.85 251 ALA B O 1
ATOM 8523 N N . ARG B 1 252 ? -19.917 -51.812 -15.387 1 83.63 252 ARG B N 1
ATOM 8524 C CA . ARG B 1 252 ? -19.447 -53.069 -14.813 1 83.63 252 ARG B CA 1
ATOM 8525 C C . ARG B 1 252 ? -17.98 -52.972 -14.408 1 83.63 252 ARG B C 1
ATOM 8527 O O . ARG B 1 252 ? -17.589 -53.465 -13.348 1 83.63 252 ARG B O 1
ATOM 8534 N N . ARG B 1 253 ? -17.156 -52.302 -15.209 1 89.62 253 ARG B N 1
ATOM 8535 C CA . ARG B 1 253 ? -15.706 -52.336 -15.047 1 89.62 253 ARG B CA 1
ATOM 8536 C C . ARG B 1 253 ? -15.236 -51.24 -14.096 1 89.62 253 ARG B C 1
ATOM 8538 O O . ARG B 1 253 ? -14.142 -51.326 -13.534 1 89.62 253 ARG B O 1
ATOM 8545 N N . GLU B 1 254 ? -16.013 -50.239 -13.956 1 87.87 254 GLU B N 1
ATOM 8546 C CA . GLU B 1 254 ? -15.566 -49.055 -13.227 1 87.87 254 GLU B CA 1
ATOM 8547 C C . GLU B 1 254 ? -15.096 -49.418 -11.821 1 87.87 254 GLU B C 1
ATOM 8549 O O . GLU B 1 254 ? -14.012 -49.01 -11.399 1 87.87 254 GLU B O 1
ATOM 8554 N N . ALA B 1 255 ? -15.87 -50.129 -11.131 1 87.33 255 ALA B N 1
ATOM 8555 C CA . ALA B 1 255 ? -15.547 -50.516 -9.76 1 87.33 255 ALA B CA 1
ATOM 8556 C C . ALA B 1 255 ? -14.274 -51.356 -9.713 1 87.33 255 ALA B C 1
ATOM 8558 O O . ALA B 1 255 ? -13.478 -51.236 -8.779 1 87.33 255 ALA B O 1
ATOM 8559 N N . TRP B 1 256 ? -14.076 -52.162 -10.745 1 92.88 256 TRP B N 1
ATOM 8560 C CA . TRP B 1 256 ? -12.89 -53.01 -10.798 1 92.88 256 TRP B CA 1
ATOM 8561 C C . TRP B 1 256 ? -11.639 -52.181 -11.072 1 92.88 256 TRP B C 1
ATOM 8563 O O . TRP B 1 256 ? -10.574 -52.449 -10.511 1 92.88 256 TRP B O 1
ATOM 8573 N N . TYR B 1 257 ? -11.769 -51.221 -11.959 1 93.67 257 TYR B N 1
ATOM 8574 C CA . TYR B 1 257 ? -10.637 -50.332 -12.194 1 93.67 257 TYR B CA 1
ATOM 8575 C C . TYR B 1 257 ? -10.201 -49.651 -10.902 1 93.67 257 TYR B C 1
ATOM 8577 O O . TYR B 1 257 ? -9.009 -49.611 -10.586 1 93.67 257 TYR B O 1
ATOM 8585 N N . ARG B 1 258 ? -11.088 -49.206 -10.145 1 89.74 258 ARG B N 1
ATOM 8586 C CA . ARG B 1 258 ? -10.813 -48.465 -8.918 1 89.74 258 ARG B CA 1
ATOM 8587 C C . ARG B 1 258 ? -10.179 -49.366 -7.864 1 89.74 258 ARG B C 1
ATOM 8589 O O . ARG B 1 258 ? -9.331 -48.921 -7.087 1 89.74 258 ARG B O 1
ATOM 8596 N N . GLU B 1 259 ? -10.568 -50.524 -7.933 1 88.86 259 GLU B N 1
ATOM 8597 C CA . GLU B 1 259 ? -10.042 -51.487 -6.97 1 88.86 259 GLU B CA 1
ATOM 8598 C C . GLU B 1 259 ? -8.608 -51.883 -7.313 1 88.86 259 GLU B C 1
ATOM 8600 O O . GLU B 1 259 ? -7.833 -52.253 -6.429 1 88.86 259 GLU B O 1
ATOM 8605 N N . CYS B 1 260 ? -8.297 -51.761 -8.554 1 93.59 260 CYS B N 1
ATOM 8606 C CA . CYS B 1 260 ? -7.034 -52.315 -9.027 1 93.59 260 CYS B CA 1
ATOM 8607 C C . CYS B 1 260 ? -5.979 -51.225 -9.168 1 93.59 260 CYS B C 1
ATOM 8609 O O . CYS B 1 260 ? -4.854 -51.494 -9.594 1 93.59 260 CYS B O 1
ATOM 8611 N N . CYS B 1 261 ? -6.315 -50.024 -8.803 1 94.76 261 CYS B N 1
ATOM 8612 C CA . CYS B 1 261 ? -5.344 -48.957 -9.021 1 94.76 261 CYS B CA 1
ATOM 8613 C C . CYS B 1 261 ? -4.994 -48.261 -7.712 1 94.76 261 CYS B C 1
ATOM 8615 O O . CYS B 1 261 ? -5.742 -48.352 -6.736 1 94.76 261 CYS B O 1
ATOM 8617 N N . ASN B 1 262 ? -3.849 -47.681 -7.64 1 94.15 262 ASN B N 1
ATOM 8618 C CA . ASN B 1 262 ? -3.487 -46.836 -6.507 1 94.15 262 ASN B CA 1
ATOM 8619 C C . ASN B 1 262 ? -3.363 -45.372 -6.918 1 94.15 262 ASN B C 1
ATOM 8621 O O . ASN B 1 262 ? -3.269 -44.489 -6.063 1 94.15 262 ASN B O 1
ATOM 8625 N N . TYR B 1 263 ? -3.371 -45.093 -8.229 1 95.72 263 TYR B N 1
ATOM 8626 C CA . TYR B 1 263 ? -3.434 -43.729 -8.744 1 95.72 263 TYR B CA 1
ATOM 8627 C C . TYR B 1 263 ? -4.45 -43.619 -9.875 1 95.72 263 TYR B C 1
ATOM 8629 O O . TYR B 1 263 ? -4.679 -44.584 -10.608 1 95.72 263 TYR B O 1
ATOM 8637 N N . GLU B 1 264 ? -5.016 -42.528 -9.939 1 95.6 264 GLU B N 1
ATOM 8638 C CA . GLU B 1 264 ? -6.005 -42.224 -10.969 1 95.6 264 GLU B CA 1
ATOM 8639 C C . GLU B 1 264 ? -5.711 -40.885 -11.638 1 95.6 264 GLU B C 1
ATOM 8641 O O . GLU B 1 264 ? -5.444 -39.891 -10.959 1 95.6 264 GLU B O 1
ATOM 8646 N N . PHE B 1 265 ? -5.643 -40.819 -12.951 1 95.3 265 PHE B N 1
ATOM 8647 C CA . PHE B 1 265 ? -5.512 -39.577 -13.704 1 95.3 265 PHE B CA 1
ATOM 8648 C C . PHE B 1 265 ? -6.749 -39.33 -14.56 1 95.3 265 PHE B C 1
ATOM 8650 O O . PHE B 1 265 ? -7.029 -40.089 -15.49 1 95.3 265 PHE B O 1
ATOM 8657 N N . VAL B 1 266 ? -7.449 -38.292 -14.212 1 91.74 266 VAL B N 1
ATOM 8658 C CA . VAL B 1 266 ? -8.715 -37.976 -14.864 1 91.74 266 VAL B CA 1
ATOM 8659 C C . VAL B 1 266 ? -8.488 -36.936 -15.959 1 91.74 266 VAL B C 1
ATOM 8661 O O . VAL B 1 266 ? -7.87 -35.896 -15.717 1 91.74 266 VAL B O 1
ATOM 8664 N N . VAL B 1 267 ? -8.892 -37.168 -17.126 1 86.96 267 VAL B N 1
ATOM 8665 C CA . VAL B 1 267 ? -8.856 -36.219 -18.233 1 86.96 267 VAL B CA 1
ATOM 8666 C C . VAL B 1 267 ? -10.229 -35.574 -18.406 1 86.96 267 VAL B C 1
ATOM 8668 O O . VAL B 1 267 ? -11.13 -36.166 -19.005 1 86.96 267 VAL B O 1
ATOM 8671 N N . ALA B 1 268 ? -10.426 -34.389 -17.65 1 74.57 268 ALA B N 1
ATOM 8672 C CA . ALA B 1 268 ? -11.729 -33.728 -17.632 1 74.57 268 ALA B CA 1
ATOM 8673 C C . ALA B 1 268 ? -11.921 -32.861 -18.874 1 74.57 268 ALA B C 1
ATOM 8675 O O . ALA B 1 268 ? -10.97 -32.246 -19.362 1 74.57 268 ALA B O 1
ATOM 8676 N N . GLY B 1 269 ? -13.395 -32.548 -19.476 1 60.98 269 GLY B N 1
ATOM 8677 C CA . GLY B 1 269 ? -13.947 -31.459 -20.268 1 60.98 269 GLY B CA 1
ATOM 8678 C C . GLY B 1 269 ? -13.455 -31.457 -21.703 1 60.98 269 GLY B C 1
ATOM 8679 O O . GLY B 1 269 ? -13.479 -30.421 -22.371 1 60.98 269 GLY B O 1
ATOM 8680 N N . GLN B 1 270 ? -12.824 -32.358 -22.17 1 53.59 270 GLN B N 1
ATOM 8681 C CA . GLN B 1 270 ? -12.249 -32.114 -23.488 1 53.59 270 GLN B CA 1
ATOM 8682 C C . GLN B 1 270 ? -13.335 -32.037 -24.557 1 53.59 270 GLN B C 1
ATOM 8684 O O . GLN B 1 270 ? -13.922 -33.056 -24.928 1 53.59 270 GLN B O 1
ATOM 8689 N N . GLN B 1 271 ? -14.304 -31.025 -24.403 1 48.57 271 GLN B N 1
ATOM 8690 C CA . GLN B 1 271 ? -14.984 -31.05 -25.693 1 48.57 271 GLN B CA 1
ATOM 8691 C C . GLN B 1 271 ? -14.046 -30.624 -26.819 1 48.57 271 GLN B C 1
ATOM 8693 O O . GLN B 1 271 ? -13.635 -29.464 -26.885 1 48.57 271 GLN B O 1
ATOM 8698 N N . LEU B 1 272 ? -13.284 -31.596 -27.22 1 46.98 272 LEU B N 1
ATOM 8699 C CA . LEU B 1 272 ? -12.545 -31.272 -28.435 1 46.98 272 LEU B CA 1
ATOM 8700 C C . LEU B 1 272 ? -13.452 -30.599 -29.46 1 46.98 272 LEU B C 1
ATOM 8702 O O . LEU B 1 272 ? -14.561 -31.072 -29.719 1 46.98 272 LEU B O 1
ATOM 8706 N N . LYS B 1 273 ? -13.462 -29.255 -29.433 1 49.47 273 LYS B N 1
ATOM 8707 C CA . LYS B 1 273 ? -14.299 -28.44 -30.309 1 49.47 273 LYS B CA 1
ATOM 8708 C C . LYS B 1 273 ? -14.206 -28.915 -31.756 1 49.47 273 LYS B C 1
ATOM 8710 O O . LYS B 1 273 ? -14.934 -28.429 -32.623 1 49.47 273 LYS B O 1
ATOM 8715 N N . GLY B 1 274 ? -13.553 -29.97 -32.109 1 45.05 274 GLY B N 1
ATOM 8716 C CA . GLY B 1 274 ? -13.402 -30.42 -33.483 1 45.05 274 GLY B CA 1
ATOM 8717 C C . GLY B 1 274 ? -12.456 -29.555 -34.294 1 45.05 274 GLY B C 1
ATOM 8718 O O . GLY B 1 274 ? -12.311 -29.748 -35.503 1 45.05 274 GLY B O 1
ATOM 8719 N N . ILE B 1 275 ? -12.045 -28.448 -33.702 1 44.8 275 ILE B N 1
ATOM 8720 C CA . ILE B 1 275 ? -11.03 -27.653 -34.385 1 44.8 275 ILE B CA 1
ATOM 8721 C C . ILE B 1 275 ? -9.639 -28.159 -34.011 1 44.8 275 ILE B C 1
ATOM 8723 O O . ILE B 1 275 ? -9.261 -28.143 -32.837 1 44.8 275 ILE B O 1
ATOM 8727 N N . GLU B 1 276 ? -9.092 -28.728 -34.897 1 50.4 276 GLU B N 1
ATOM 8728 C CA . GLU B 1 276 ? -7.818 -29.426 -34.75 1 50.4 276 GLU B CA 1
ATOM 8729 C C . GLU B 1 276 ? -6.839 -28.615 -33.906 1 50.4 276 GLU B C 1
ATOM 8731 O O . GLU B 1 276 ? -6.209 -29.15 -32.991 1 50.4 276 GLU B O 1
ATOM 8736 N N . ALA B 1 277 ? -6.808 -27.262 -34.208 1 54.45 277 ALA B N 1
ATOM 8737 C CA . ALA B 1 277 ? -5.837 -26.415 -33.52 1 54.45 277 ALA B CA 1
ATOM 8738 C C . ALA B 1 277 ? -6.182 -26.276 -32.04 1 54.45 277 ALA B C 1
ATOM 8740 O O . ALA B 1 277 ? -5.296 -26.31 -31.183 1 54.45 277 ALA B O 1
ATOM 8741 N N . GLU B 1 278 ? -7.353 -26.139 -31.721 1 60.53 278 GLU B N 1
ATOM 8742 C CA . GLU B 1 278 ? -7.797 -25.978 -30.34 1 60.53 278 GLU B CA 1
ATOM 8743 C C . GLU B 1 278 ? -7.68 -27.287 -29.566 1 60.53 278 GLU B C 1
ATOM 8745 O O . GLU B 1 278 ? -7.299 -27.289 -28.394 1 60.53 278 GLU B O 1
ATOM 8750 N N . ASP B 1 279 ? -7.84 -28.322 -30.296 1 66.16 279 ASP B N 1
ATOM 8751 C CA . ASP B 1 279 ? -7.738 -29.64 -29.676 1 66.16 279 ASP B CA 1
ATOM 8752 C C . ASP B 1 279 ? -6.288 -29.975 -29.333 1 66.16 279 ASP B C 1
ATOM 8754 O O . ASP B 1 279 ? -6.012 -30.555 -28.282 1 66.16 279 ASP B O 1
ATOM 8758 N N . ALA B 1 280 ? -5.475 -29.56 -30.286 1 64.72 280 ALA B N 1
ATOM 8759 C CA . ALA B 1 280 ? -4.052 -29.792 -30.052 1 64.72 280 ALA B CA 1
ATOM 8760 C C . ALA B 1 280 ? -3.564 -29.021 -28.829 1 64.72 280 ALA B C 1
ATOM 8762 O O . ALA B 1 280 ? -2.787 -29.544 -28.027 1 64.72 280 ALA B O 1
ATOM 8763 N N . LYS B 1 281 ? -4.035 -27.83 -28.744 1 71.31 281 LYS B N 1
ATOM 8764 C CA . LYS B 1 281 ? -3.652 -27.009 -27.599 1 71.31 281 LYS B CA 1
ATOM 8765 C C . LYS B 1 281 ? -4.155 -27.618 -26.293 1 71.31 281 LYS B C 1
ATOM 8767 O O . LYS B 1 281 ? -3.428 -27.654 -25.299 1 71.31 281 LYS B O 1
ATOM 8772 N N . GLU B 1 282 ? -5.221 -28.078 -26.34 1 74.39 282 GLU B N 1
ATOM 8773 C CA . GLU B 1 282 ? -5.818 -28.687 -25.156 1 74.39 282 GLU B CA 1
ATOM 8774 C C . GLU B 1 282 ? -5.08 -29.962 -24.758 1 74.39 282 GLU B C 1
ATOM 8776 O O . GLU B 1 282 ? -4.868 -30.218 -23.571 1 74.39 282 GLU B O 1
ATOM 8781 N N . TRP B 1 283 ? -4.741 -30.69 -25.74 1 76.14 283 TRP B N 1
ATOM 8782 C CA . TRP B 1 283 ? -4.037 -31.937 -25.459 1 76.14 283 TRP B CA 1
ATOM 8783 C C . TRP B 1 283 ? -2.648 -31.662 -24.892 1 76.14 283 TRP B C 1
ATOM 8785 O O . TRP B 1 283 ? -2.165 -32.399 -24.03 1 76.14 283 TRP B O 1
ATOM 8795 N N . ALA B 1 284 ? -2.078 -30.682 -25.413 1 75.61 284 ALA B N 1
ATOM 8796 C CA . ALA B 1 284 ? -0.775 -30.296 -24.878 1 75.61 284 ALA B CA 1
ATOM 8797 C C . ALA B 1 284 ? -0.87 -29.957 -23.393 1 75.61 284 ALA B C 1
ATOM 8799 O O . ALA B 1 284 ? 0.034 -30.276 -22.618 1 75.61 284 ALA B O 1
ATOM 8800 N N . LEU B 1 285 ? -1.915 -29.4 -23.035 1 82.71 285 LEU B N 1
ATOM 8801 C CA . LEU B 1 285 ? -2.133 -29.066 -21.631 1 82.71 285 LEU B CA 1
ATOM 8802 C C . LEU B 1 285 ? -2.334 -30.327 -20.797 1 82.71 285 LEU B C 1
ATOM 8804 O O . LEU B 1 285 ? -1.865 -30.405 -19.66 1 82.71 285 LEU B O 1
ATOM 8808 N N . VAL B 1 286 ? -2.988 -31.27 -21.351 1 85.64 286 VAL B N 1
ATOM 8809 C CA . VAL B 1 286 ? -3.211 -32.538 -20.664 1 85.64 286 VAL B CA 1
ATOM 8810 C C . VAL B 1 286 ? -1.88 -33.259 -20.465 1 85.64 286 VAL B C 1
ATOM 8812 O O . VAL B 1 286 ? -1.612 -33.793 -19.387 1 85.64 286 VAL B O 1
ATOM 8815 N N . GLU B 1 287 ? -1.106 -33.212 -21.496 1 85.75 287 GLU B N 1
ATOM 8816 C CA . GLU B 1 287 ? 0.201 -33.858 -21.41 1 85.75 287 GLU B CA 1
ATOM 8817 C C . GLU B 1 287 ? 1.075 -33.195 -20.35 1 85.75 287 GLU B C 1
ATOM 8819 O O . GLU B 1 287 ? 1.758 -33.879 -19.584 1 85.75 287 GLU B O 1
ATOM 8824 N N . SER B 1 288 ? 0.999 -31.964 -20.341 1 87.38 288 SER B N 1
ATOM 8825 C CA . SER B 1 288 ? 1.783 -31.234 -19.35 1 87.38 288 SER B CA 1
ATOM 8826 C C . SER B 1 288 ? 1.327 -31.564 -17.932 1 87.38 288 SER B C 1
ATOM 8828 O O . SER B 1 288 ? 2.153 -31.764 -17.04 1 87.38 288 SER B O 1
ATOM 8830 N N . SER B 1 289 ? 0.068 -31.597 -17.772 1 91.19 289 SER B N 1
ATOM 8831 C CA . SER B 1 289 ? -0.471 -31.946 -16.462 1 91.19 289 SER B CA 1
ATOM 8832 C C . SER B 1 289 ? -0.117 -33.38 -16.083 1 91.19 289 SER B C 1
ATOM 8834 O O . SER B 1 289 ? 0.138 -33.674 -14.913 1 91.19 289 SER B O 1
ATOM 8836 N N . PHE B 1 290 ? -0.152 -34.236 -17.067 1 92.94 290 PHE B N 1
ATOM 8837 C CA . PHE B 1 290 ? 0.185 -35.637 -16.846 1 92.94 290 PHE B CA 1
ATOM 8838 C C . PHE B 1 290 ? 1.654 -35.788 -16.471 1 92.94 290 PHE B C 1
ATOM 8840 O O . PHE B 1 290 ? 2 -36.602 -15.612 1 92.94 290 PHE B O 1
ATOM 8847 N N . GLU B 1 291 ? 2.429 -35.056 -17.095 1 92.87 291 GLU B N 1
ATOM 8848 C CA . GLU B 1 291 ? 3.849 -35.084 -16.759 1 92.87 291 GLU B CA 1
ATOM 8849 C C . GLU B 1 291 ? 4.078 -34.697 -15.3 1 92.87 291 GLU B C 1
ATOM 8851 O O . GLU B 1 291 ? 4.838 -35.359 -14.59 1 92.87 291 GLU B O 1
ATOM 8856 N N . ARG B 1 292 ? 3.473 -33.677 -14.891 1 91.64 292 ARG B N 1
ATOM 8857 C CA . ARG B 1 292 ? 3.592 -33.232 -13.506 1 91.64 292 ARG B CA 1
ATOM 8858 C C . ARG B 1 292 ? 3.094 -34.304 -12.542 1 91.64 292 ARG B C 1
ATOM 8860 O O . ARG B 1 292 ? 3.697 -34.53 -11.491 1 91.64 292 ARG B O 1
ATOM 8867 N N . PHE B 1 293 ? 2.042 -34.866 -12.914 1 94.16 293 PHE B N 1
ATOM 8868 C CA . PHE B 1 293 ? 1.472 -35.959 -12.136 1 94.16 293 PHE B CA 1
ATOM 8869 C C . PHE B 1 293 ? 2.453 -37.121 -12.035 1 94.16 293 PHE B C 1
ATOM 8871 O O . PHE B 1 293 ? 2.698 -37.64 -10.945 1 94.16 293 PHE B O 1
ATOM 8878 N N . LEU B 1 294 ? 3.052 -37.495 -13.125 1 93.38 294 LEU B N 1
ATOM 8879 C CA . LEU B 1 294 ? 3.997 -38.605 -13.173 1 93.38 294 LEU B CA 1
ATOM 8880 C C . LEU B 1 294 ? 5.229 -38.306 -12.326 1 93.38 294 LEU B C 1
ATOM 8882 O O . LEU B 1 294 ? 5.726 -39.182 -11.614 1 93.38 294 LEU B O 1
ATOM 8886 N N . ARG B 1 295 ? 5.625 -37.098 -12.396 1 89.85 295 ARG B N 1
ATOM 8887 C CA . ARG B 1 295 ? 6.81 -36.715 -11.635 1 89.85 295 ARG B CA 1
ATOM 8888 C C . ARG B 1 295 ? 6.543 -36.781 -10.135 1 89.85 295 ARG B C 1
ATOM 8890 O O . ARG B 1 295 ? 7.445 -37.086 -9.352 1 89.85 295 ARG B O 1
ATOM 8897 N N . LEU B 1 296 ? 5.399 -36.51 -9.797 1 90.8 296 LEU B N 1
ATOM 8898 C CA . LEU B 1 296 ? 5.052 -36.562 -8.381 1 90.8 296 LEU B CA 1
ATOM 8899 C C . LEU B 1 296 ? 4.954 -38.005 -7.898 1 90.8 296 LEU B C 1
ATOM 8901 O O . LEU B 1 296 ? 5.514 -38.355 -6.856 1 90.8 296 LEU B O 1
ATOM 8905 N N . ILE B 1 297 ? 4.287 -38.891 -8.64 1 90.92 297 ILE B N 1
ATOM 8906 C CA . ILE B 1 297 ? 3.984 -40.221 -8.122 1 90.92 297 ILE B CA 1
ATOM 8907 C C . ILE B 1 297 ? 5.206 -41.124 -8.272 1 90.92 297 ILE B C 1
ATOM 8909 O O . ILE B 1 297 ? 5.348 -42.113 -7.549 1 90.92 297 ILE B O 1
ATOM 8913 N N . ALA B 1 298 ? 6.09 -40.786 -9.186 1 88.27 298 ALA B N 1
ATOM 8914 C CA . ALA B 1 298 ? 7.267 -41.617 -9.426 1 88.27 298 ALA B CA 1
ATOM 8915 C C . ALA B 1 298 ? 8.519 -40.981 -8.828 1 88.27 298 ALA B C 1
ATOM 8917 O O . ALA B 1 298 ? 9.64 -41.384 -9.146 1 88.27 298 ALA B O 1
ATOM 8918 N N . ARG B 1 299 ? 8.388 -39.993 -8.114 1 80.39 299 ARG B N 1
ATOM 8919 C CA . ARG B 1 299 ? 9.52 -39.303 -7.504 1 80.39 299 ARG B CA 1
ATOM 8920 C C . ARG B 1 299 ? 10.185 -40.173 -6.442 1 80.39 299 ARG B C 1
ATOM 8922 O O . ARG B 1 299 ? 9.517 -40.966 -5.776 1 80.39 299 ARG B O 1
ATOM 8929 N N . SER B 1 300 ? 11.489 -40.169 -6.437 1 69.7 300 SER B N 1
ATOM 8930 C CA . SER B 1 300 ? 12.219 -40.887 -5.398 1 69.7 300 SER B CA 1
ATOM 8931 C C . SER B 1 300 ? 11.964 -40.279 -4.023 1 69.7 300 SER B C 1
ATOM 8933 O O . SER B 1 300 ? 11.712 -39.078 -3.906 1 69.7 300 SER B O 1
ATOM 8935 N N . ASN B 1 301 ? 11.475 -41.12 -3.067 1 59.14 301 ASN B N 1
ATOM 8936 C CA . ASN B 1 301 ? 11.027 -40.827 -1.71 1 59.14 301 ASN B CA 1
ATOM 8937 C C . ASN B 1 301 ? 11.912 -39.778 -1.042 1 59.14 301 ASN B C 1
ATOM 8939 O O . ASN B 1 301 ? 11.777 -39.516 0.155 1 59.14 301 ASN B O 1
ATOM 8943 N N . LYS B 1 302 ? 13.04 -39.416 -1.526 1 52.15 302 LYS B N 1
ATOM 8944 C CA . LYS B 1 302 ? 13.742 -38.436 -0.701 1 52.15 302 LYS B CA 1
ATOM 8945 C C . LYS B 1 302 ? 12.907 -37.171 -0.519 1 52.15 302 LYS B C 1
ATOM 8947 O O . LYS B 1 302 ? 12.892 -36.301 -1.392 1 52.15 302 LYS B O 1
ATOM 8952 N N . HIS B 1 303 ? 11.744 -37.497 0.034 1 53.16 303 HIS B N 1
ATOM 8953 C CA . HIS B 1 303 ? 10.803 -36.453 0.423 1 53.16 303 HIS B CA 1
ATOM 8954 C C . HIS B 1 303 ? 11.533 -35.217 0.938 1 53.16 303 HIS B C 1
ATOM 8956 O O . HIS B 1 303 ? 12.03 -35.21 2.067 1 53.16 303 HIS B O 1
ATOM 8962 N N . LYS B 1 304 ? 12.06 -34.533 0.063 1 55.49 304 LYS B N 1
ATOM 8963 C CA . LYS B 1 304 ? 12.865 -33.403 0.516 1 55.49 304 LYS B CA 1
ATOM 8964 C C . LYS B 1 304 ? 12.001 -32.358 1.217 1 55.49 304 LYS B C 1
ATOM 8966 O O . LYS B 1 304 ? 11.158 -31.718 0.585 1 55.49 304 LYS B O 1
ATOM 8971 N N . LYS B 1 305 ? 11.684 -32.676 2.575 1 60.52 305 LYS B N 1
ATOM 8972 C CA . LYS B 1 305 ? 11.295 -31.602 3.485 1 60.52 305 LYS B CA 1
ATOM 8973 C C . LYS B 1 305 ? 11.997 -30.295 3.125 1 60.52 305 LYS B C 1
ATOM 8975 O O . LYS B 1 305 ? 13.157 -30.302 2.708 1 60.52 305 LYS B O 1
ATOM 8980 N N . SER B 1 306 ? 11.027 -29.384 2.879 1 69.22 306 SER B N 1
ATOM 8981 C CA . SER B 1 306 ? 11.666 -28.087 2.686 1 69.22 306 SER B CA 1
ATOM 8982 C C . SER B 1 306 ? 12.702 -27.815 3.772 1 69.22 306 SER B C 1
ATOM 8984 O O . SER B 1 306 ? 12.452 -28.065 4.953 1 69.22 306 SER B O 1
ATOM 8986 N N . SER B 1 307 ? 13.911 -27.656 3.401 1 68 307 SER B N 1
ATOM 8987 C CA . SER B 1 307 ? 14.938 -27.275 4.365 1 68 307 SER B CA 1
ATOM 8988 C C . SER B 1 307 ? 14.586 -25.964 5.059 1 68 307 SER B C 1
ATOM 8990 O O . SER B 1 307 ? 13.748 -25.202 4.571 1 68 307 SER B O 1
ATOM 8992 N N . ARG B 1 308 ? 14.969 -25.808 6.223 1 73.52 308 ARG B N 1
ATOM 8993 C CA . ARG B 1 308 ? 14.771 -24.567 6.963 1 73.52 308 ARG B CA 1
ATOM 8994 C C . ARG B 1 308 ? 15.19 -23.36 6.13 1 73.52 308 ARG B C 1
ATOM 8996 O O . ARG B 1 308 ? 14.528 -22.32 6.158 1 73.52 308 ARG B O 1
ATOM 9003 N N . ALA B 1 309 ? 16.213 -23.526 5.419 1 69.36 309 ALA B N 1
ATOM 9004 C CA . ALA B 1 309 ? 16.717 -22.435 4.589 1 69.36 309 ALA B CA 1
ATOM 9005 C C . ALA B 1 309 ? 15.695 -22.035 3.529 1 69.36 309 ALA B C 1
ATOM 9007 O O . ALA B 1 309 ? 15.5 -20.847 3.263 1 69.36 309 ALA B O 1
ATOM 9008 N N . GLN B 1 310 ? 15.03 -22.994 3.038 1 71.76 310 GLN B N 1
ATOM 9009 C CA . GLN B 1 310 ? 14.024 -22.726 2.016 1 71.76 310 GLN B CA 1
ATOM 9010 C C . GLN B 1 310 ? 12.804 -22.031 2.613 1 71.76 310 GLN B C 1
ATOM 9012 O O . GLN B 1 310 ? 12.244 -21.117 2.004 1 71.76 310 GLN B O 1
ATOM 9017 N N . VAL B 1 311 ? 12.565 -22.447 3.842 1 75.53 311 VAL B N 1
ATOM 9018 C CA . VAL B 1 311 ? 11.371 -21.935 4.506 1 75.53 311 VAL B CA 1
ATOM 9019 C C . VAL B 1 311 ? 11.599 -20.488 4.936 1 75.53 311 VAL B C 1
ATOM 9021 O O . VAL B 1 311 ? 10.669 -19.677 4.927 1 75.53 311 VAL B O 1
ATOM 9024 N N . THR B 1 312 ? 12.82 -20.161 5.216 1 75.91 312 THR B N 1
ATOM 9025 C CA . THR B 1 312 ? 13.101 -18.844 5.777 1 75.91 312 THR B CA 1
ATOM 9026 C C . THR B 1 312 ? 13.55 -17.877 4.685 1 75.91 312 THR B C 1
ATOM 9028 O O . THR B 1 312 ? 13.595 -16.664 4.903 1 75.91 312 THR B O 1
ATOM 9031 N N . ALA B 1 313 ? 13.819 -18.324 3.505 1 77.83 313 ALA B N 1
ATOM 9032 C CA . ALA B 1 313 ? 14.394 -17.508 2.439 1 77.83 313 ALA B CA 1
ATOM 9033 C C . ALA B 1 313 ? 13.43 -16.405 2.011 1 77.83 313 ALA B C 1
ATOM 9035 O O . ALA B 1 313 ? 13.832 -15.25 1.846 1 77.83 313 ALA B O 1
ATOM 9036 N N . ARG B 1 314 ? 12.162 -16.786 1.859 1 87.6 314 ARG B N 1
ATOM 9037 C CA . ARG B 1 314 ? 11.147 -15.817 1.458 1 87.6 314 ARG B CA 1
ATOM 9038 C C . ARG B 1 314 ? 9.765 -16.24 1.946 1 87.6 314 ARG B C 1
ATOM 9040 O O . ARG B 1 314 ? 9.504 -17.43 2.133 1 87.6 314 ARG B O 1
ATOM 9047 N N . PRO B 1 315 ? 8.918 -15.296 2.092 1 93.51 315 PRO B N 1
ATOM 9048 C CA . PRO B 1 315 ? 7.548 -15.675 2.446 1 93.51 315 PRO B CA 1
ATOM 9049 C C . PRO B 1 315 ? 6.826 -16.404 1.315 1 93.51 315 PRO B C 1
ATOM 9051 O O . PRO B 1 315 ? 7.002 -16.061 0.143 1 93.51 315 PRO B O 1
ATOM 9054 N N . THR B 1 316 ? 6.122 -17.448 1.628 1 95.95 316 THR B N 1
ATOM 9055 C CA . THR B 1 316 ? 5.354 -18.199 0.642 1 95.95 316 THR B CA 1
ATOM 9056 C C . THR B 1 316 ? 3.864 -18.161 0.973 1 95.95 316 THR B C 1
ATOM 9058 O O . THR B 1 316 ? 3.485 -17.941 2.125 1 95.95 316 THR B O 1
ATOM 9061 N N . PHE B 1 317 ? 3.003 -18.355 -0.073 1 97.28 317 PHE B N 1
ATOM 9062 C CA . PHE B 1 317 ? 1.564 -18.175 0.079 1 97.28 317 PHE B CA 1
ATOM 9063 C C . PHE B 1 317 ? 0.801 -19.285 -0.636 1 97.28 317 PHE B C 1
ATOM 9065 O O . PHE B 1 317 ? 1.291 -19.85 -1.616 1 97.28 317 PHE B O 1
ATOM 9072 N N . PHE B 1 318 ? -0.317 -19.611 -0.13 1 97.55 318 PHE B N 1
ATOM 9073 C CA . PHE B 1 318 ? -1.239 -20.399 -0.94 1 97.55 318 PHE B CA 1
ATOM 9074 C C . PHE B 1 318 ? -2.582 -19.693 -1.072 1 97.55 318 PHE B C 1
ATOM 9076 O O . PHE B 1 318 ? -3.094 -19.134 -0.1 1 97.55 318 PHE B O 1
ATOM 9083 N N . LEU B 1 319 ? -3.128 -19.639 -2.308 1 96.94 319 LEU B N 1
ATOM 9084 C CA . LEU B 1 319 ? -4.419 -19.03 -2.609 1 96.94 319 LEU B CA 1
ATOM 9085 C C . LEU B 1 319 ? -5.558 -20.003 -2.327 1 96.94 319 LEU B C 1
ATOM 9087 O O . LEU B 1 319 ? -5.577 -21.115 -2.861 1 96.94 319 LEU B O 1
ATOM 9091 N N . SER B 1 320 ? -6.469 -19.633 -1.536 1 96.07 320 SER B N 1
ATOM 9092 C CA . SER B 1 320 ? -7.635 -20.461 -1.242 1 96.07 320 SER B CA 1
ATOM 9093 C C . SER B 1 320 ? -8.781 -20.161 -2.203 1 96.07 320 SER B C 1
ATOM 9095 O O . SER B 1 320 ? -9.37 -19.08 -2.157 1 96.07 320 SER B O 1
ATOM 9097 N N . LEU B 1 321 ? -9.058 -21.098 -3.043 1 94.01 321 LEU B N 1
ATOM 9098 C CA . LEU B 1 321 ? -10.187 -20.923 -3.95 1 94.01 321 LEU B CA 1
ATOM 9099 C C . LEU B 1 321 ? -11.508 -21.154 -3.223 1 94.01 321 LEU B C 1
ATOM 9101 O O . LEU B 1 321 ? -11.656 -22.135 -2.491 1 94.01 321 LEU B O 1
ATOM 9105 N N . THR B 1 322 ? -12.427 -20.287 -3.375 1 92.09 322 THR B N 1
ATOM 9106 C CA . THR B 1 322 ? -13.689 -20.398 -2.652 1 92.09 322 THR B CA 1
ATOM 9107 C C . THR B 1 322 ? -14.859 -20.525 -3.624 1 92.09 322 THR B C 1
ATOM 9109 O O . THR B 1 322 ? -15.995 -20.185 -3.284 1 92.09 322 THR B O 1
ATOM 9112 N N . PHE B 1 323 ? -14.615 -21.083 -4.823 1 90.8 323 PHE B N 1
ATOM 9113 C CA . PHE B 1 323 ? -15.659 -21.281 -5.821 1 90.8 323 PHE B CA 1
ATOM 9114 C C . PHE B 1 323 ? -16.396 -22.593 -5.58 1 90.8 323 PHE B C 1
ATOM 9116 O O . PHE B 1 323 ? -15.781 -23.601 -5.227 1 90.8 323 PHE B O 1
ATOM 9123 N N . PRO B 1 324 ? -17.657 -22.622 -5.764 1 91.92 324 PRO B N 1
ATOM 9124 C CA . PRO B 1 324 ? -18.367 -23.904 -5.757 1 91.92 324 PRO B CA 1
ATOM 9125 C C . PRO B 1 324 ? -18.078 -24.745 -6.998 1 91.92 324 PRO B C 1
ATOM 9127 O O . PRO B 1 324 ? -18.344 -25.949 -7.008 1 91.92 324 PRO B O 1
ATOM 9130 N N . ASP B 1 325 ? -17.597 -24.132 -7.996 1 92.19 325 ASP B N 1
ATOM 9131 C CA . ASP B 1 325 ? -17.1 -24.669 -9.26 1 92.19 325 ASP B CA 1
ATOM 9132 C C . ASP B 1 325 ? -15.934 -23.837 -9.789 1 92.19 325 ASP B C 1
ATOM 9134 O O . ASP B 1 325 ? -16.05 -22.619 -9.935 1 92.19 325 ASP B O 1
ATOM 9138 N N . ILE B 1 326 ? -14.848 -24.475 -10.062 1 92.11 326 ILE B N 1
ATOM 9139 C CA . ILE B 1 326 ? -13.643 -23.706 -10.351 1 92.11 326 ILE B CA 1
ATOM 9140 C C . ILE B 1 326 ? -13.67 -23.228 -11.801 1 92.11 326 ILE B C 1
ATOM 9142 O O . ILE B 1 326 ? -12.866 -22.382 -12.199 1 92.11 326 ILE B O 1
ATOM 9146 N N . SER B 1 327 ? -14.587 -23.709 -12.631 1 88.39 327 SER B N 1
ATOM 9147 C CA . SER B 1 327 ? -14.618 -23.446 -14.066 1 88.39 327 SER B CA 1
ATOM 9148 C C . SER B 1 327 ? -14.607 -21.948 -14.353 1 88.39 327 SER B C 1
ATOM 9150 O O . SER B 1 327 ? -13.867 -21.483 -15.222 1 88.39 327 SER B O 1
ATOM 9152 N N . PRO B 1 328 ? -15.422 -21.193 -13.571 1 86.11 328 PRO B N 1
ATOM 9153 C CA . PRO B 1 328 ? -15.432 -19.754 -13.845 1 86.11 328 PRO B CA 1
ATOM 9154 C C . PRO B 1 328 ? -14.097 -19.084 -13.53 1 86.11 328 PRO B C 1
ATOM 9156 O O . PRO B 1 328 ? -13.814 -17.996 -14.037 1 86.11 328 PRO B O 1
ATOM 9159 N N . ALA B 1 329 ? -13.331 -19.706 -12.698 1 89.81 329 ALA B N 1
ATOM 9160 C CA . ALA B 1 329 ? -12.062 -19.122 -12.272 1 89.81 329 ALA B CA 1
ATOM 9161 C C . ALA B 1 329 ? -10.957 -19.411 -13.284 1 89.81 329 ALA B C 1
ATOM 9163 O O . ALA B 1 329 ? -9.939 -18.716 -13.317 1 89.81 329 ALA B O 1
ATOM 9164 N N . LEU B 1 330 ? -11.127 -20.422 -14.118 1 89.54 330 LEU B N 1
ATOM 9165 C CA . LEU B 1 330 ? -10.052 -20.977 -14.933 1 89.54 330 LEU B CA 1
ATOM 9166 C C . LEU B 1 330 ? -9.482 -19.921 -15.874 1 89.54 330 LEU B C 1
ATOM 9168 O O . LEU B 1 330 ? -8.262 -19.768 -15.976 1 89.54 330 LEU B O 1
ATOM 9172 N N . PRO B 1 331 ? -10.4 -19.06 -16.555 1 85.66 331 PRO B N 1
ATOM 9173 C CA . PRO B 1 331 ? -9.854 -18.04 -17.453 1 85.66 331 PRO B CA 1
ATOM 9174 C C . PRO B 1 331 ? -9.056 -16.968 -16.714 1 85.66 331 PRO B C 1
ATOM 9176 O O . PRO B 1 331 ? -8.247 -16.264 -17.324 1 85.66 331 PRO B O 1
ATOM 9179 N N . HIS B 1 332 ? -9.169 -16.873 -15.378 1 90.46 332 HIS B N 1
ATOM 9180 C CA . HIS B 1 332 ? -8.549 -15.812 -14.593 1 90.46 332 HIS B CA 1
ATOM 9181 C C . HIS B 1 332 ? -7.509 -16.374 -13.63 1 90.46 332 HIS B C 1
ATOM 9183 O O . HIS B 1 332 ? -6.999 -15.653 -12.769 1 90.46 332 HIS B O 1
ATOM 9189 N N . LEU B 1 333 ? -7.197 -17.584 -13.763 1 92.14 333 LEU B N 1
ATOM 9190 C CA . LEU B 1 333 ? -6.347 -18.255 -12.786 1 92.14 333 LEU B CA 1
ATOM 9191 C C . LEU B 1 333 ? -4.961 -17.621 -12.745 1 92.14 333 LEU B C 1
ATOM 9193 O O . LEU B 1 333 ? -4.342 -17.539 -11.681 1 92.14 333 LEU B O 1
ATOM 9197 N N . SER B 1 334 ? -4.493 -17.18 -13.926 1 89.78 334 SER B N 1
ATOM 9198 C CA . SER B 1 334 ? -3.179 -16.546 -13.969 1 89.78 334 SER B CA 1
ATOM 9199 C C . SER B 1 334 ? -3.146 -15.285 -13.113 1 89.78 334 SER B C 1
ATOM 9201 O O . SER B 1 334 ? -2.164 -15.03 -12.412 1 89.78 334 SER B O 1
ATOM 9203 N N . LYS B 1 335 ? -4.191 -14.557 -13.121 1 91.66 335 LYS B N 1
ATOM 9204 C CA . LYS B 1 335 ? -4.303 -13.334 -12.331 1 91.66 335 LYS B CA 1
ATOM 9205 C C . LYS B 1 335 ? -4.562 -13.651 -10.861 1 91.66 335 LYS B C 1
ATOM 9207 O O . LYS B 1 335 ? -3.977 -13.027 -9.973 1 91.66 335 LYS B O 1
ATOM 9212 N N . LEU B 1 336 ? -5.315 -14.608 -10.609 1 93.61 336 LEU B N 1
ATOM 9213 C CA . LEU B 1 336 ? -5.693 -15.001 -9.256 1 93.61 336 LEU B CA 1
ATOM 9214 C C . LEU B 1 336 ? -4.485 -15.517 -8.482 1 93.61 336 LEU B C 1
ATOM 9216 O O . LEU B 1 336 ? -4.374 -15.292 -7.274 1 93.61 336 LEU B O 1
ATOM 9220 N N . THR B 1 337 ? -3.615 -16.162 -9.194 1 94.65 337 THR B N 1
ATOM 9221 C CA . THR B 1 337 ? -2.538 -16.869 -8.509 1 94.65 337 THR B CA 1
ATOM 9222 C C . THR B 1 337 ? -1.271 -16.018 -8.471 1 94.65 337 THR B C 1
ATOM 9224 O O . THR B 1 337 ? -0.218 -16.483 -8.031 1 94.65 337 THR B O 1
ATOM 9227 N N . LEU B 1 338 ? -1.384 -14.815 -8.941 1 93.98 338 LEU B N 1
ATOM 9228 C CA . LEU B 1 338 ? -0.206 -13.955 -8.931 1 93.98 338 LEU B CA 1
ATOM 9229 C C . LEU B 1 338 ? 0.335 -13.792 -7.515 1 93.98 338 LEU B C 1
ATOM 9231 O O . LEU B 1 338 ? -0.4 -13.399 -6.606 1 93.98 338 LEU B O 1
ATOM 9235 N N . GLY B 1 339 ? 1.601 -14.178 -7.323 1 93.6 339 GLY B N 1
ATOM 9236 C CA . GLY B 1 339 ? 2.26 -14.038 -6.034 1 93.6 339 GLY B CA 1
ATOM 9237 C C . GLY B 1 339 ? 2.092 -15.253 -5.142 1 93.6 339 GLY B C 1
ATOM 9238 O O . GLY B 1 339 ? 2.734 -15.355 -4.094 1 93.6 339 GLY B O 1
ATOM 9239 N N . SER B 1 340 ? 1.293 -16.184 -5.545 1 95.63 340 SER B N 1
ATOM 9240 C CA . SER B 1 340 ? 1.058 -17.387 -4.753 1 95.63 340 SER B CA 1
ATOM 9241 C C . SER B 1 340 ? 1.986 -18.52 -5.181 1 95.63 340 SER B C 1
ATOM 9243 O O . SER B 1 340 ? 2.511 -18.512 -6.296 1 95.63 340 SER B O 1
ATOM 9245 N N . ASP B 1 341 ? 2.176 -19.444 -4.256 1 95.56 341 ASP B N 1
ATOM 9246 C CA . ASP B 1 341 ? 3.087 -20.56 -4.491 1 95.56 341 ASP B CA 1
ATOM 9247 C C . ASP B 1 341 ? 2.327 -21.883 -4.558 1 95.56 341 ASP B C 1
ATOM 9249 O O . ASP B 1 341 ? 2.844 -22.875 -5.077 1 95.56 341 ASP B O 1
ATOM 9253 N N . VAL B 1 342 ? 1.128 -21.867 -4.006 1 96.7 342 VAL B N 1
ATOM 9254 C CA . VAL B 1 342 ? 0.266 -23.042 -3.948 1 96.7 342 VAL B CA 1
ATOM 9255 C C . VAL B 1 342 ? -1.19 -22.626 -4.148 1 96.7 342 VAL B C 1
ATOM 9257 O O . VAL B 1 342 ? -1.555 -21.478 -3.885 1 96.7 342 VAL B O 1
ATOM 9260 N N . ILE B 1 343 ? -2.009 -23.518 -4.705 1 97.14 343 ILE B N 1
ATOM 9261 C CA . ILE B 1 343 ? -3.444 -23.276 -4.818 1 97.14 343 ILE B CA 1
ATOM 9262 C C . ILE B 1 343 ? -4.204 -24.265 -3.938 1 97.14 343 ILE B C 1
ATOM 9264 O O . ILE B 1 343 ? -4.021 -25.479 -4.055 1 97.14 343 ILE B O 1
ATOM 9268 N N . GLU B 1 344 ? -4.926 -23.728 -3.096 1 97.55 344 GLU B N 1
ATOM 9269 C CA . GLU B 1 344 ? -5.752 -24.579 -2.246 1 97.55 344 GLU B CA 1
ATOM 9270 C C . GLU B 1 344 ? -7.116 -24.836 -2.881 1 97.55 344 GLU B C 1
ATOM 9272 O O . GLU B 1 344 ? -7.835 -23.895 -3.222 1 97.55 344 GLU B O 1
ATOM 9277 N N . LEU B 1 345 ? -7.416 -26.043 -3.062 1 97.27 345 LEU B N 1
ATOM 9278 C CA . LEU B 1 345 ? -8.753 -26.458 -3.473 1 97.27 345 LEU B CA 1
ATOM 9279 C C . LEU B 1 345 ? -9.61 -26.807 -2.261 1 97.27 345 LEU B C 1
ATOM 9281 O O . LEU B 1 345 ? -9.378 -27.824 -1.603 1 97.27 345 LEU B O 1
ATOM 9285 N N . ARG B 1 346 ? -10.49 -25.994 -1.999 1 96.11 346 ARG B N 1
ATOM 9286 C CA . ARG B 1 346 ? -11.45 -26.24 -0.929 1 96.11 346 ARG B CA 1
ATOM 9287 C C . ARG B 1 346 ? -12.577 -27.151 -1.403 1 96.11 346 ARG B C 1
ATOM 9289 O O . ARG B 1 346 ? -13.601 -26.675 -1.899 1 96.11 346 ARG B O 1
ATOM 9296 N N . VAL B 1 347 ? -12.378 -28.412 -1.137 1 97.25 347 VAL B N 1
ATOM 9297 C CA . VAL B 1 347 ? -13.293 -29.434 -1.634 1 97.25 347 VAL B CA 1
ATOM 9298 C C . VAL B 1 347 ? -14.634 -29.323 -0.912 1 97.25 347 VAL B C 1
ATOM 9300 O O . VAL B 1 347 ? -15.686 -29.584 -1.501 1 97.25 347 VAL B O 1
ATOM 9303 N N . ASP B 1 348 ? -14.598 -28.914 0.328 1 95.39 348 ASP B N 1
ATOM 9304 C CA . ASP B 1 348 ? -15.796 -28.785 1.152 1 95.39 348 ASP B CA 1
ATOM 9305 C C . ASP B 1 348 ? -16.726 -27.705 0.604 1 95.39 348 ASP B C 1
ATOM 9307 O O . ASP B 1 348 ? -17.905 -27.654 0.961 1 95.39 348 ASP B O 1
ATOM 9311 N N . LEU B 1 349 ? -16.241 -26.842 -0.262 1 94.4 349 LEU B N 1
ATOM 9312 C CA . LEU B 1 349 ? -17.049 -25.757 -0.808 1 94.4 349 LEU B CA 1
ATOM 9313 C C . LEU B 1 349 ? -17.61 -26.131 -2.176 1 94.4 349 LEU B C 1
ATOM 9315 O O . LEU B 1 349 ? -18.473 -25.431 -2.71 1 94.4 349 LEU B O 1
ATOM 9319 N N . LEU B 1 350 ? -17.137 -27.203 -2.78 1 94.41 350 LEU B N 1
ATOM 9320 C CA . LEU B 1 350 ? -17.564 -27.603 -4.117 1 94.41 350 LEU B CA 1
ATOM 9321 C C . LEU B 1 350 ? -18.993 -28.136 -4.095 1 94.41 350 LEU B C 1
ATOM 9323 O O . LEU B 1 350 ? -19.412 -28.76 -3.117 1 94.41 350 LEU B O 1
ATOM 9327 N N . LYS B 1 351 ? -19.652 -27.772 -5.173 1 90.62 351 LYS B N 1
ATOM 9328 C CA . LYS B 1 351 ? -21.017 -28.256 -5.36 1 90.62 351 LYS B CA 1
ATOM 9329 C C . LYS B 1 351 ? -21.19 -28.894 -6.735 1 90.62 351 LYS B C 1
ATOM 9331 O O . LYS B 1 351 ? -20.936 -28.256 -7.758 1 90.62 351 LYS B O 1
ATOM 9336 N N . ALA B 1 352 ? -21.482 -30.159 -6.668 1 85.95 352 ALA B N 1
ATOM 9337 C CA . ALA B 1 352 ? -21.758 -30.819 -7.941 1 85.95 352 ALA B CA 1
ATOM 9338 C C . ALA B 1 352 ? -23.012 -30.246 -8.595 1 85.95 352 ALA B C 1
ATOM 9340 O O . ALA B 1 352 ? -23.99 -29.936 -7.911 1 85.95 352 ALA B O 1
ATOM 9341 N N . PRO B 1 353 ? -22.889 -29.991 -9.951 1 77.43 353 PRO B N 1
ATOM 9342 C CA . PRO B 1 353 ? -24.088 -29.48 -10.619 1 77.43 353 PRO B CA 1
ATOM 9343 C C . PRO B 1 353 ? -25.307 -30.375 -10.41 1 77.43 353 PRO B C 1
ATOM 9345 O O . PRO B 1 353 ? -25.19 -31.603 -10.447 1 77.43 353 PRO B O 1
ATOM 9348 N N . GLU B 1 354 ? -26.397 -29.76 -10.194 1 69.17 354 GLU B N 1
ATOM 9349 C CA . GLU B 1 354 ? -27.65 -30.478 -9.981 1 69.17 354 GLU B CA 1
ATOM 9350 C C . GLU B 1 354 ? -28.085 -31.215 -11.244 1 69.17 354 GLU B C 1
ATOM 9352 O O . GLU B 1 354 ? -27.928 -30.702 -12.354 1 69.17 354 GLU B O 1
ATOM 9357 N N . ASN B 1 355 ? -28.499 -32.437 -11.268 1 63.46 355 ASN B N 1
ATOM 9358 C CA . ASN B 1 355 ? -29.098 -33.218 -12.345 1 63.46 355 ASN B CA 1
ATOM 9359 C C . ASN B 1 355 ? -28.064 -33.605 -13.4 1 63.46 355 ASN B C 1
ATOM 9361 O O . ASN B 1 355 ? -28.409 -33.826 -14.562 1 63.46 355 ASN B O 1
ATOM 9365 N N . SER B 1 356 ? -26.796 -33.601 -13.05 1 65 356 SER B N 1
ATOM 9366 C CA . SER B 1 356 ? -25.789 -33.927 -14.054 1 65 356 SER B CA 1
ATOM 9367 C C . SER B 1 356 ? -25.489 -35.422 -14.071 1 65 356 SER B C 1
ATOM 9369 O O . SER B 1 356 ? -24.895 -35.931 -15.024 1 65 356 SER B O 1
ATOM 9371 N N . GLY B 1 357 ? -26.132 -36.404 -12.985 1 66.32 357 GLY B N 1
ATOM 9372 C CA . GLY B 1 357 ? -25.812 -37.819 -12.886 1 66.32 357 GLY B CA 1
ATOM 9373 C C . GLY B 1 357 ? -24.376 -38.078 -12.473 1 66.32 357 GLY B C 1
ATOM 9374 O O . GLY B 1 357 ? -23.971 -39.231 -12.307 1 66.32 357 GLY B O 1
ATOM 9375 N N . ILE B 1 358 ? -23.488 -36.987 -12.292 1 76.76 358 ILE B N 1
ATOM 9376 C CA . ILE B 1 358 ? -22.097 -37.15 -11.884 1 76.76 358 ILE B CA 1
ATOM 9377 C C . ILE B 1 358 ? -22.008 -37.203 -10.36 1 76.76 358 ILE B C 1
ATOM 9379 O O . ILE B 1 358 ? -22.64 -36.401 -9.668 1 76.76 358 ILE B O 1
ATOM 9383 N N . SER B 1 359 ? -21.337 -38.2 -9.862 1 83.8 359 SER B N 1
ATOM 9384 C CA . SER B 1 359 ? -21.13 -38.3 -8.421 1 83.8 359 SER B CA 1
ATOM 9385 C C . SER B 1 359 ? -20.263 -37.156 -7.907 1 83.8 359 SER B C 1
ATOM 9387 O O . SER B 1 359 ? -19.52 -36.54 -8.674 1 83.8 359 SER B O 1
ATOM 9389 N N . PHE B 1 360 ? -20.399 -36.811 -6.646 1 91 360 PHE B N 1
ATOM 9390 C CA . PHE B 1 360 ? -19.581 -35.753 -6.062 1 91 360 PHE B CA 1
ATOM 9391 C C . PHE B 1 360 ? -18.099 -36.08 -6.193 1 91 360 PHE B C 1
ATOM 9393 O O . PHE B 1 360 ? -17.29 -35.204 -6.509 1 91 360 PHE B O 1
ATOM 9400 N N . ARG B 1 361 ? -17.764 -37.315 -5.96 1 91.78 361 ARG B N 1
ATOM 9401 C CA . ARG B 1 361 ? -16.374 -37.734 -6.107 1 91.78 361 ARG B CA 1
ATOM 9402 C C . ARG B 1 361 ? -15.856 -37.429 -7.508 1 91.78 361 ARG B C 1
ATOM 9404 O O . ARG B 1 361 ? -14.757 -36.893 -7.666 1 91.78 361 ARG B O 1
ATOM 9411 N N . ASP B 1 362 ? -16.654 -37.801 -8.504 1 89.04 362 ASP B N 1
ATOM 9412 C CA . ASP B 1 362 ? -16.237 -37.584 -9.886 1 89.04 362 ASP B CA 1
ATOM 9413 C C . ASP B 1 362 ? -16.118 -36.094 -10.196 1 89.04 362 ASP B C 1
ATOM 9415 O O . ASP B 1 362 ? -15.252 -35.683 -10.971 1 89.04 362 ASP B O 1
ATOM 9419 N N . HIS B 1 363 ? -17.066 -35.402 -9.585 1 91.5 363 HIS B N 1
ATOM 9420 C CA . HIS B 1 363 ? -16.984 -33.956 -9.763 1 91.5 363 HIS B CA 1
ATOM 9421 C C . HIS B 1 363 ? -15.685 -33.403 -9.188 1 91.5 363 HIS B C 1
ATOM 9423 O O . HIS B 1 363 ? -15.018 -32.584 -9.826 1 91.5 363 HIS B O 1
ATOM 9429 N N . VAL B 1 364 ? -15.344 -33.825 -8.011 1 95.33 364 VAL B N 1
ATOM 9430 C CA . VAL B 1 364 ? -14.113 -33.366 -7.376 1 95.33 364 VAL B CA 1
ATOM 9431 C C . VAL B 1 364 ? -12.911 -33.764 -8.229 1 95.33 364 VAL B C 1
ATOM 9433 O O . VAL B 1 364 ? -11.995 -32.965 -8.433 1 95.33 364 VAL B O 1
ATOM 9436 N N . ALA B 1 365 ? -12.921 -34.961 -8.742 1 93.9 365 ALA B N 1
ATOM 9437 C CA . ALA B 1 365 ? -11.842 -35.437 -9.603 1 93.9 365 ALA B CA 1
ATOM 9438 C C . ALA B 1 365 ? -11.675 -34.536 -10.823 1 93.9 365 ALA B C 1
ATOM 9440 O O . ALA B 1 365 ? -10.551 -34.222 -11.222 1 93.9 365 ALA B O 1
ATOM 9441 N N . GLN B 1 366 ? -12.786 -34.176 -11.354 1 91.37 366 GLN B N 1
ATOM 9442 C CA . GLN B 1 366 ? -12.76 -33.28 -12.506 1 91.37 366 GLN B CA 1
ATOM 9443 C C . GLN B 1 366 ? -12.17 -31.923 -12.133 1 91.37 366 GLN B C 1
ATOM 9445 O O . GLN B 1 366 ? -11.411 -31.337 -12.908 1 91.37 366 GLN B O 1
ATOM 9450 N N . GLN B 1 367 ? -12.564 -31.471 -10.976 1 94.07 367 GLN B N 1
ATOM 9451 C CA . GLN B 1 367 ? -12.059 -30.183 -10.512 1 94.07 367 GLN B CA 1
ATOM 9452 C C . GLN B 1 367 ? -10.543 -30.216 -10.34 1 94.07 367 GLN B C 1
ATOM 9454 O O . GLN B 1 367 ? -9.849 -29.27 -10.719 1 94.07 367 GLN B O 1
ATOM 9459 N N . VAL B 1 368 ? -10.045 -31.272 -9.771 1 95.77 368 VAL B N 1
ATOM 9460 C CA . VAL B 1 368 ? -8.608 -31.444 -9.586 1 95.77 368 VAL B CA 1
ATOM 9461 C C . VAL B 1 368 ? -7.909 -31.449 -10.943 1 95.77 368 VAL B C 1
ATOM 9463 O O . VAL B 1 368 ? -6.889 -30.78 -11.126 1 95.77 368 VAL B O 1
ATOM 9466 N N . SER B 1 369 ? -8.461 -32.165 -11.875 1 93.65 369 SER B N 1
ATOM 9467 C CA . SER B 1 369 ? -7.89 -32.28 -13.213 1 93.65 369 SER B CA 1
ATOM 9468 C C . SER B 1 369 ? -7.85 -30.926 -13.915 1 93.65 369 SER B C 1
ATOM 9470 O O . SER B 1 369 ? -6.843 -30.569 -14.529 1 93.65 369 SER B O 1
ATOM 9472 N N . LEU B 1 370 ? -8.952 -30.19 -13.787 1 91.5 370 LEU B N 1
ATOM 9473 C CA . LEU B 1 370 ? -9.035 -28.877 -14.417 1 91.5 370 LEU B CA 1
ATOM 9474 C C . LEU B 1 370 ? -8.019 -27.917 -13.808 1 91.5 370 LEU B C 1
ATOM 9476 O O . LEU B 1 370 ? -7.359 -27.164 -14.529 1 91.5 370 LEU B O 1
ATOM 9480 N N . LEU B 1 371 ? -7.902 -27.972 -12.55 1 93.66 371 LEU B N 1
ATOM 9481 C CA . LEU B 1 371 ? -6.961 -27.087 -11.871 1 93.66 371 LEU B CA 1
ATOM 9482 C C . LEU B 1 371 ? -5.527 -27.401 -12.282 1 93.66 371 LEU B C 1
ATOM 9484 O O . LEU B 1 371 ? -4.743 -26.49 -12.559 1 93.66 371 LEU B O 1
ATOM 9488 N N . ARG B 1 372 ? -5.201 -28.61 -12.324 1 93.38 372 ARG B N 1
ATOM 9489 C CA . ARG B 1 372 ? -3.858 -29.044 -12.698 1 93.38 372 ARG B CA 1
ATOM 9490 C C . ARG B 1 372 ? -3.536 -28.649 -14.136 1 93.38 372 ARG B C 1
ATOM 9492 O O . ARG B 1 372 ? -2.394 -28.308 -14.45 1 93.38 372 ARG B O 1
ATOM 9499 N N . ARG B 1 373 ? -4.492 -28.695 -14.945 1 90.6 373 ARG B N 1
ATOM 9500 C CA . ARG B 1 373 ? -4.318 -28.395 -16.363 1 90.6 373 ARG B CA 1
ATOM 9501 C C . ARG B 1 373 ? -4.092 -26.903 -16.583 1 90.6 373 ARG B C 1
ATOM 9503 O O . ARG B 1 373 ? -3.364 -26.509 -17.497 1 90.6 373 ARG B O 1
ATOM 9510 N N . HIS B 1 374 ? -4.664 -26.134 -15.727 1 90.48 374 HIS B N 1
ATOM 9511 C CA . HIS B 1 374 ? -4.686 -24.705 -16.017 1 90.48 374 HIS B CA 1
ATOM 9512 C C . HIS B 1 374 ? -3.706 -23.947 -15.129 1 90.48 374 HIS B C 1
ATOM 9514 O O . HIS B 1 374 ? -3.584 -22.724 -15.234 1 90.48 374 HIS B O 1
ATOM 9520 N N . SER B 1 375 ? -3.017 -24.654 -14.297 1 91.99 375 SER B N 1
ATOM 9521 C CA . SER B 1 375 ? -2.013 -24.006 -13.46 1 91.99 375 SER B CA 1
ATOM 9522 C C . SER B 1 375 ? -0.833 -24.935 -13.192 1 91.99 375 SER B C 1
ATOM 9524 O O . SER B 1 375 ? -1.013 -26.143 -13.023 1 91.99 375 SER B O 1
ATOM 9526 N N . ASP B 1 376 ? 0.288 -24.346 -13.088 1 90.03 376 ASP B N 1
ATOM 9527 C CA . ASP B 1 376 ? 1.485 -25.123 -12.782 1 90.03 376 ASP B CA 1
ATOM 9528 C C . ASP B 1 376 ? 1.766 -25.131 -11.282 1 90.03 376 ASP B C 1
ATOM 9530 O O . ASP B 1 376 ? 2.746 -25.729 -10.831 1 90.03 376 ASP B O 1
ATOM 9534 N N . LEU B 1 377 ? 0.948 -24.544 -10.483 1 94.47 377 LEU B N 1
ATOM 9535 C CA . LEU B 1 377 ? 1.16 -24.503 -9.04 1 94.47 377 LEU B CA 1
ATOM 9536 C C . LEU B 1 377 ? 0.673 -25.789 -8.381 1 94.47 377 LEU B C 1
ATOM 9538 O O . LEU B 1 377 ? -0.309 -26.387 -8.828 1 94.47 377 LEU B O 1
ATOM 9542 N N . PRO B 1 378 ? 1.34 -26.172 -7.355 1 96.04 378 PRO B N 1
ATOM 9543 C CA . PRO B 1 378 ? 0.861 -27.34 -6.612 1 96.04 378 PRO B CA 1
ATOM 9544 C C . PRO B 1 378 ? -0.522 -27.124 -6.002 1 96.04 378 PRO B C 1
ATOM 9546 O O . PRO B 1 378 ? -0.918 -25.984 -5.748 1 96.04 378 PRO B O 1
ATOM 9549 N N . ILE B 1 379 ? -1.216 -28.201 -5.824 1 97.55 379 ILE B N 1
ATOM 9550 C CA . ILE B 1 379 ? -2.565 -28.158 -5.271 1 97.55 379 ILE B CA 1
ATOM 9551 C C . ILE B 1 379 ? -2.533 -28.566 -3.8 1 97.55 379 ILE B C 1
ATOM 9553 O O . ILE B 1 379 ? -1.976 -29.61 -3.45 1 97.55 379 ILE B O 1
ATOM 9557 N N . LEU B 1 380 ? -2.999 -27.753 -2.967 1 98.22 380 LEU B N 1
ATOM 9558 C CA . LEU B 1 380 ? -3.317 -28.091 -1.584 1 98.22 380 LEU B CA 1
ATOM 9559 C C . LEU B 1 380 ? -4.775 -28.518 -1.451 1 98.22 380 LEU B C 1
ATOM 9561 O O . LEU B 1 380 ? -5.683 -27.697 -1.6 1 98.22 380 LEU B O 1
ATOM 9565 N N . TYR B 1 381 ? -4.946 -29.804 -1.226 1 98.15 381 TYR B N 1
ATOM 9566 C CA . TYR B 1 381 ? -6.262 -30.428 -1.147 1 98.15 381 TYR B CA 1
ATOM 9567 C C . TYR B 1 381 ? -6.796 -30.397 0.28 1 98.15 381 TYR B C 1
ATOM 9569 O O . TYR B 1 381 ? -6.183 -30.959 1.191 1 98.15 381 TYR B O 1
ATOM 9577 N N . THR B 1 382 ? -7.965 -29.721 0.463 1 97.69 382 THR B N 1
ATOM 9578 C CA . THR B 1 382 ? -8.467 -29.515 1.818 1 97.69 382 THR B CA 1
ATOM 9579 C C . THR B 1 382 ? -9.947 -29.875 1.906 1 97.69 382 THR B C 1
ATOM 9581 O O . THR B 1 382 ? -10.741 -29.476 1.052 1 97.69 382 THR B O 1
ATOM 9584 N N . VAL B 1 383 ? -10.274 -30.666 2.88 1 97.21 383 VAL B N 1
ATOM 9585 C CA . VAL B 1 383 ? -11.655 -30.911 3.282 1 97.21 383 VAL B CA 1
ATOM 9586 C C . VAL B 1 383 ? -11.862 -30.452 4.724 1 97.21 383 VAL B C 1
ATOM 9588 O O . VAL B 1 383 ? -11.268 -31.008 5.65 1 97.21 383 VAL B O 1
ATOM 9591 N N . ARG B 1 384 ? -12.612 -29.466 4.846 1 94.54 384 ARG B N 1
ATOM 9592 C CA . ARG B 1 384 ? -12.788 -28.877 6.17 1 94.54 384 ARG B CA 1
ATOM 9593 C C . ARG B 1 384 ? -14.238 -28.984 6.629 1 94.54 384 ARG B C 1
ATOM 9595 O O . ARG B 1 384 ? -15.16 -28.716 5.856 1 94.54 384 ARG B O 1
ATOM 9602 N N . SER B 1 385 ? -14.441 -29.34 7.897 1 94.54 385 SER B N 1
ATOM 9603 C CA . SER B 1 385 ? -15.784 -29.443 8.457 1 94.54 385 SER B CA 1
ATOM 9604 C C . SER B 1 385 ? -16.291 -28.084 8.93 1 94.54 385 SER B C 1
ATOM 9606 O O . SER B 1 385 ? -15.535 -27.111 8.965 1 94.54 385 SER B O 1
ATOM 9608 N N . VAL B 1 386 ? -17.492 -27.985 9.334 1 92.97 386 VAL B N 1
ATOM 9609 C CA . VAL B 1 386 ? -18.124 -26.754 9.798 1 92.97 386 VAL B CA 1
ATOM 9610 C C . VAL B 1 386 ? -17.435 -26.266 11.07 1 92.97 386 VAL B C 1
ATOM 9612 O O . VAL B 1 386 ? -17.118 -25.081 11.196 1 92.97 386 VAL B O 1
ATOM 9615 N N . SER B 1 387 ? -17.154 -27.189 12.003 1 89.37 387 SER B N 1
ATOM 9616 C CA . SER B 1 387 ? -16.538 -26.819 13.273 1 89.37 387 SER B CA 1
ATOM 9617 C C . SER B 1 387 ? -15.111 -26.323 13.072 1 89.37 387 SER B C 1
ATOM 9619 O O . SER B 1 387 ? -14.553 -25.649 13.941 1 89.37 387 SER B O 1
ATOM 9621 N N . GLN B 1 388 ? -14.591 -26.647 11.913 1 88.51 388 GLN B N 1
ATOM 9622 C CA . GLN B 1 388 ? -13.23 -26.232 11.589 1 88.51 388 GLN B CA 1
ATOM 9623 C C . GLN B 1 388 ? -13.23 -24.998 10.692 1 88.51 388 GLN B C 1
ATOM 9625 O O . GLN B 1 388 ? -12.188 -24.613 10.157 1 88.51 388 GLN B O 1
ATOM 9630 N N . GLY B 1 389 ? -14.385 -24.468 10.39 1 87.26 389 GLY B N 1
ATOM 9631 C CA . GLY B 1 389 ? -14.481 -23.287 9.548 1 87.26 389 GLY B CA 1
ATOM 9632 C C . GLY B 1 389 ? -14.78 -23.61 8.097 1 87.26 389 GLY B C 1
ATOM 9633 O O . GLY B 1 389 ? -14.547 -22.786 7.21 1 87.26 389 GLY B O 1
ATOM 9634 N N . GLY B 1 390 ? -15.186 -24.828 7.826 1 91.89 390 GLY B N 1
ATOM 9635 C CA . GLY B 1 390 ? -15.556 -25.228 6.478 1 91.89 390 GLY B CA 1
ATOM 9636 C C . GLY B 1 390 ? -17.032 -25.547 6.334 1 91.89 390 GLY B C 1
ATOM 9637 O O . GLY B 1 390 ? -17.871 -24.953 7.015 1 91.89 390 GLY B O 1
ATOM 9638 N N . GLN B 1 391 ? -17.328 -26.313 5.328 1 93.75 391 GLN B N 1
ATOM 9639 C CA . GLN B 1 391 ? -18.74 -26.557 5.056 1 93.75 391 GLN B CA 1
ATOM 9640 C C . GLN B 1 391 ? -19.05 -28.052 5.057 1 93.75 391 GLN B C 1
ATOM 9642 O O . GLN B 1 391 ? -20.208 -28.451 4.925 1 93.75 391 GLN B O 1
ATOM 9647 N N . TRP B 1 392 ? -17.994 -28.962 5.234 1 95.59 392 TRP B N 1
ATOM 9648 C CA . TRP B 1 392 ? -18.265 -30.393 5.323 1 95.59 392 TRP B CA 1
ATOM 9649 C C . TRP B 1 392 ? -18.965 -30.734 6.634 1 95.59 392 TRP B C 1
ATOM 9651 O O . TRP B 1 392 ? -18.598 -30.22 7.694 1 95.59 392 TRP B O 1
ATOM 9661 N N . PRO B 1 393 ? -19.884 -31.562 6.667 1 93.25 393 PRO B N 1
ATOM 9662 C CA . PRO B 1 393 ? -20.602 -31.877 7.904 1 93.25 393 PRO B CA 1
ATOM 9663 C C . PRO B 1 393 ? -19.715 -32.562 8.942 1 93.25 393 PRO B C 1
ATOM 9665 O O . PRO B 1 393 ? -19.028 -33.536 8.626 1 93.25 393 PRO B O 1
ATOM 9668 N N . ASP B 1 394 ? -19.796 -32.2 10.085 1 92.05 394 ASP B N 1
ATOM 9669 C CA . ASP B 1 394 ? -18.972 -32.727 11.169 1 92.05 394 ASP B CA 1
ATOM 9670 C C . ASP B 1 394 ? -19.28 -34.2 11.426 1 92.05 394 ASP B C 1
ATOM 9672 O O . ASP B 1 394 ? -18.403 -34.96 11.843 1 92.05 394 ASP B O 1
ATOM 9676 N N . LYS B 1 395 ? -20.431 -34.577 11.122 1 90.31 395 LYS B N 1
ATOM 9677 C CA . LYS B 1 395 ? -20.882 -35.928 11.444 1 90.31 395 LYS B CA 1
ATOM 9678 C C . LYS B 1 395 ? -20.419 -36.928 10.388 1 90.31 395 LYS B C 1
ATOM 9680 O O . LYS B 1 395 ? -20.438 -38.138 10.622 1 90.31 395 LYS B O 1
ATOM 9685 N N . ASP B 1 396 ? -20.064 -36.475 9.235 1 92.78 396 ASP B N 1
ATOM 9686 C CA . ASP B 1 396 ? -19.657 -37.378 8.162 1 92.78 396 ASP B CA 1
ATOM 9687 C C . ASP B 1 396 ? -18.139 -37.53 8.119 1 92.78 396 ASP B C 1
ATOM 9689 O O . ASP B 1 396 ? -17.503 -37.184 7.121 1 92.78 396 ASP B O 1
ATOM 9693 N N . VAL B 1 397 ? -17.606 -38.192 9.018 1 91.99 397 VAL B N 1
ATOM 9694 C CA . VAL B 1 397 ? -16.169 -38.412 9.136 1 91.99 397 VAL B CA 1
ATOM 9695 C C . VAL B 1 397 ? -15.708 -39.399 8.066 1 91.99 397 VAL B C 1
ATOM 9697 O O . VAL B 1 397 ? -14.651 -39.215 7.457 1 91.99 397 VAL B O 1
ATOM 9700 N N . HIS B 1 398 ? -16.482 -40.758 7.362 1 90.41 398 HIS B N 1
ATOM 9701 C CA . HIS B 1 398 ? -16.127 -41.762 6.366 1 90.41 398 HIS B CA 1
ATOM 9702 C C . HIS B 1 398 ? -16.043 -41.15 4.972 1 90.41 398 HIS B C 1
ATOM 9704 O O . HIS B 1 398 ? -15.129 -41.462 4.206 1 90.41 398 HIS B O 1
ATOM 9710 N N . GLY B 1 399 ? -17.064 -40.028 5.127 1 93.76 399 GLY B N 1
ATOM 9711 C CA . GLY B 1 399 ? -17.013 -39.345 3.844 1 93.76 399 GLY B CA 1
ATOM 9712 C C . GLY B 1 399 ? -15.788 -38.464 3.685 1 93.76 399 GLY B C 1
ATOM 9713 O O . GLY B 1 399 ? -15.183 -38.422 2.612 1 93.76 399 GLY B O 1
ATOM 9714 N N . MET B 1 400 ? -15.464 -37.814 4.731 1 95.34 400 MET B N 1
ATOM 9715 C CA . MET B 1 400 ? -14.296 -36.938 4.705 1 95.34 400 MET B CA 1
ATOM 9716 C C . MET B 1 400 ? -13.02 -37.741 4.476 1 95.34 400 MET B C 1
ATOM 9718 O O . MET B 1 400 ? -12.195 -37.378 3.635 1 95.34 400 MET B O 1
ATOM 9722 N N . VAL B 1 401 ? -12.876 -38.807 5.219 1 95.32 401 VAL B N 1
ATOM 9723 C CA . VAL B 1 401 ? -11.684 -39.645 5.131 1 95.32 401 VAL B CA 1
ATOM 9724 C C . VAL B 1 401 ? -11.578 -40.246 3.732 1 95.32 401 VAL B C 1
ATOM 9726 O O . VAL B 1 401 ? -10.487 -40.312 3.159 1 95.32 401 VAL B O 1
ATOM 9729 N N . SER B 1 402 ? -12.706 -40.633 3.2 1 94.85 402 SER B N 1
ATOM 9730 C CA . SER B 1 402 ? -12.722 -41.176 1.845 1 94.85 402 SER B CA 1
ATOM 9731 C C . SER B 1 402 ? -12.242 -40.144 0.83 1 94.85 402 SER B C 1
ATOM 9733 O O . SER B 1 402 ? -11.484 -40.471 -0.086 1 94.85 402 SER B O 1
ATOM 9735 N N . LEU B 1 403 ? -12.655 -38.943 1.018 1 96.29 403 LEU B N 1
ATOM 9736 C CA . LEU B 1 403 ? -12.248 -37.873 0.114 1 96.29 403 LEU B CA 1
ATOM 9737 C C . LEU B 1 403 ? -10.751 -37.606 0.228 1 96.29 403 LEU B C 1
ATOM 9739 O O . LEU B 1 403 ? -10.088 -37.327 -0.774 1 96.29 403 LEU B O 1
ATOM 9743 N N . LEU B 1 404 ? -10.289 -37.627 1.432 1 97.58 404 LEU B N 1
ATOM 9744 C CA . LEU B 1 404 ? -8.858 -37.423 1.628 1 97.58 404 LEU B CA 1
ATOM 9745 C C . LEU B 1 404 ? -8.052 -38.495 0.902 1 97.58 404 LEU B C 1
ATOM 9747 O O . LEU B 1 404 ? -7.049 -38.189 0.252 1 97.58 404 LEU B O 1
ATOM 9751 N N . LYS B 1 405 ? -8.515 -39.704 0.973 1 95.82 405 LYS B N 1
ATOM 9752 C CA . LYS B 1 405 ? -7.853 -40.801 0.274 1 95.82 405 LYS B CA 1
ATOM 9753 C C . LYS B 1 405 ? -7.921 -40.612 -1.238 1 95.82 405 LYS B C 1
ATOM 9755 O O . LYS B 1 405 ? -6.955 -40.895 -1.95 1 95.82 405 LYS B O 1
ATOM 9760 N N . ASP B 1 406 ? -9.049 -40.14 -1.703 1 96.09 406 ASP B N 1
ATOM 9761 C CA . ASP B 1 406 ? -9.194 -39.849 -3.126 1 96.09 406 ASP B CA 1
ATOM 9762 C C . ASP B 1 406 ? -8.164 -38.819 -3.584 1 96.09 406 ASP B C 1
ATOM 9764 O O . ASP B 1 406 ? -7.575 -38.957 -4.658 1 96.09 406 ASP B O 1
ATOM 9768 N N . GLY B 1 407 ? -7.998 -37.773 -2.775 1 97 407 GLY B N 1
ATOM 9769 C CA . GLY B 1 407 ? -7 -36.767 -3.103 1 97 407 GLY B CA 1
ATOM 9770 C C . GLY B 1 407 ? -5.613 -37.347 -3.308 1 97 407 GLY B C 1
ATOM 9771 O O . GLY B 1 407 ? -4.898 -36.949 -4.23 1 97 407 GLY B O 1
ATOM 9772 N N . LEU B 1 408 ? -5.275 -38.283 -2.475 1 96.07 408 LEU B N 1
ATOM 9773 C CA . LEU B 1 408 ? -3.983 -38.95 -2.588 1 96.07 408 LEU B CA 1
ATOM 9774 C C . LEU B 1 408 ? -3.901 -39.761 -3.877 1 96.07 408 LEU B C 1
ATOM 9776 O O . LEU B 1 408 ? -2.868 -39.762 -4.551 1 96.07 408 LEU B O 1
ATOM 9780 N N . GLU B 1 409 ? -4.998 -40.386 -4.204 1 95.03 409 GLU B N 1
ATOM 9781 C CA . GLU B 1 409 ? -5.058 -41.177 -5.43 1 95.03 409 GLU B CA 1
ATOM 9782 C C . GLU B 1 409 ? -4.92 -40.293 -6.665 1 95.03 409 GLU B C 1
ATOM 9784 O O . GLU B 1 409 ? -4.405 -40.732 -7.696 1 95.03 409 GLU B O 1
ATOM 9789 N N . TRP B 1 410 ? -5.382 -39.123 -6.552 1 96.19 410 TRP B N 1
ATOM 9790 C CA . TRP B 1 410 ? -5.308 -38.192 -7.673 1 96.19 410 TRP B CA 1
ATOM 9791 C C . TRP B 1 410 ? -3.959 -37.483 -7.704 1 96.19 410 TRP B C 1
ATOM 9793 O O . TRP B 1 410 ? -3.734 -36.599 -8.535 1 96.19 410 TRP B O 1
ATOM 9803 N N . GLY B 1 411 ? -3.07 -37.801 -6.8 1 94.99 411 GLY B N 1
ATOM 9804 C CA . GLY B 1 411 ? -1.706 -37.296 -6.817 1 94.99 411 GLY B CA 1
ATOM 9805 C C . GLY B 1 411 ? -1.617 -35.809 -6.532 1 94.99 411 GLY B C 1
ATOM 9806 O O . GLY B 1 411 ? -0.924 -35.076 -7.241 1 94.99 411 GLY B O 1
ATOM 9807 N N . VAL B 1 412 ? -2.344 -35.298 -5.507 1 96.44 412 VAL B N 1
ATOM 9808 C CA . VAL B 1 412 ? -2.213 -33.897 -5.118 1 96.44 412 VAL B CA 1
ATOM 9809 C C . VAL B 1 412 ? -0.875 -33.68 -4.414 1 96.44 412 VAL B C 1
ATOM 9811 O O . VAL B 1 412 ? -0.324 -34.606 -3.814 1 96.44 412 VAL B O 1
ATOM 9814 N N . GLU B 1 413 ? -0.362 -32.556 -4.486 1 95.8 413 GLU B N 1
ATOM 9815 C CA . GLU B 1 413 ? 0.967 -32.278 -3.95 1 95.8 413 GLU B CA 1
ATOM 9816 C C . GLU B 1 413 ? 0.919 -32.067 -2.439 1 95.8 413 GLU B C 1
ATOM 9818 O O . GLU B 1 413 ? 1.845 -32.454 -1.723 1 95.8 413 GLU B O 1
ATOM 9823 N N . TYR B 1 414 ? -0.142 -31.403 -1.922 1 96.92 414 TYR B N 1
ATOM 9824 C CA . TYR B 1 414 ? -0.36 -31.177 -0.497 1 96.92 414 TYR B CA 1
ATOM 9825 C C . TYR B 1 414 ? -1.716 -31.717 -0.061 1 96.92 414 TYR B C 1
ATOM 9827 O O . TYR B 1 414 ? -2.701 -31.608 -0.795 1 96.92 414 TYR B O 1
ATOM 9835 N N . LEU B 1 415 ? -1.733 -32.289 1.091 1 97.79 415 LEU B N 1
ATOM 9836 C CA . LEU B 1 415 ? -2.983 -32.731 1.698 1 97.79 415 LEU B CA 1
ATOM 9837 C C . LEU B 1 415 ? -3.131 -32.171 3.109 1 97.79 415 LEU B C 1
ATOM 9839 O O . LEU B 1 415 ? -2.234 -32.329 3.941 1 97.79 415 LEU B O 1
ATOM 9843 N N . ASP B 1 416 ? -4.17 -31.521 3.332 1 97.78 416 ASP B N 1
ATOM 9844 C CA . ASP B 1 416 ? -4.475 -30.964 4.646 1 97.78 416 ASP B CA 1
ATOM 9845 C C . ASP B 1 416 ? -5.259 -31.961 5.497 1 97.78 416 ASP B C 1
ATOM 9847 O O . ASP B 1 416 ? -6.373 -32.35 5.138 1 97.78 416 ASP B O 1
ATOM 9851 N N . VAL B 1 417 ? -4.713 -32.347 6.616 1 96.93 417 VAL B N 1
ATOM 9852 C CA . VAL B 1 417 ? -5.338 -33.327 7.497 1 96.93 417 VAL B CA 1
ATOM 9853 C C . VAL B 1 417 ? -5.567 -32.712 8.876 1 96.93 417 VAL B C 1
ATOM 9855 O O . VAL B 1 417 ? -4.613 -32.327 9.556 1 96.93 417 VAL B O 1
ATOM 9858 N N . GLU B 1 418 ? -6.764 -32.684 9.248 1 94.78 418 GLU B N 1
ATOM 9859 C CA . GLU B 1 418 ? -7.103 -32.156 10.566 1 94.78 418 GLU B CA 1
ATOM 9860 C C . GLU B 1 418 ? -6.769 -33.161 11.665 1 94.78 418 GLU B C 1
ATOM 9862 O O . GLU B 1 418 ? -7.187 -34.319 11.602 1 94.78 418 GLU B O 1
ATOM 9867 N N . VAL B 1 419 ? -6.113 -32.724 12.686 1 93.86 419 VAL B N 1
ATOM 9868 C CA . VAL B 1 419 ? -5.622 -33.631 13.719 1 93.86 419 VAL B CA 1
ATOM 9869 C C . VAL B 1 419 ? -6.757 -33.988 14.675 1 93.86 419 VAL B C 1
ATOM 9871 O O . VAL B 1 419 ? -6.628 -34.908 15.487 1 93.86 419 VAL B O 1
ATOM 9874 N N . GLY B 1 420 ? -7.866 -33.375 14.499 1 88.54 420 GLY B N 1
ATOM 9875 C CA . GLY B 1 420 ? -9.02 -33.692 15.326 1 88.54 420 GLY B CA 1
ATOM 9876 C C . GLY B 1 420 ? -9.74 -34.953 14.888 1 88.54 420 GLY B C 1
ATOM 9877 O O . GLY B 1 420 ? -10.614 -35.454 15.598 1 88.54 420 GLY B O 1
ATOM 9878 N N . LEU B 1 421 ? -9.392 -35.576 13.744 1 91.05 421 LEU B N 1
ATOM 9879 C CA . LEU B 1 421 ? -9.948 -36.84 13.274 1 91.05 421 LEU B CA 1
ATOM 9880 C C . LEU B 1 421 ? -9.48 -37.998 14.148 1 91.05 421 LEU B C 1
ATOM 9882 O O . LEU B 1 421 ? -8.435 -37.909 14.797 1 91.05 421 LEU B O 1
ATOM 9886 N N . PRO B 1 422 ? -10.29 -39.076 14.14 1 91.06 422 PRO B N 1
ATOM 9887 C CA . PRO B 1 422 ? -9.829 -40.252 14.883 1 91.06 422 PRO B CA 1
ATOM 9888 C C . PRO B 1 422 ? -8.466 -40.751 14.409 1 91.06 422 PRO B C 1
ATOM 9890 O O . PRO B 1 422 ? -8.195 -40.771 13.206 1 91.06 422 PRO B O 1
ATOM 9893 N N . ARG B 1 423 ? -7.59 -41.092 15.29 1 92.6 423 ARG B N 1
ATOM 9894 C CA . ARG B 1 423 ? -6.208 -41.457 14.994 1 92.6 423 ARG B CA 1
ATOM 9895 C C . ARG B 1 423 ? -6.148 -42.604 13.99 1 92.6 423 ARG B C 1
ATOM 9897 O O . ARG B 1 423 ? -5.311 -42.601 13.085 1 92.6 423 ARG B O 1
ATOM 9904 N N . SER B 1 424 ? -6.932 -43.688 14.018 1 91.64 424 SER B N 1
ATOM 9905 C CA . SER B 1 424 ? -6.956 -44.824 13.101 1 91.64 424 SER B CA 1
ATOM 9906 C C . SER B 1 424 ? -7.207 -44.371 11.667 1 91.64 424 SER B C 1
ATOM 9908 O O . SER B 1 424 ? -6.588 -44.882 10.732 1 91.64 424 SER B O 1
ATOM 9910 N N . ASP B 1 425 ? -8.157 -43.348 11.621 1 93.76 425 ASP B N 1
ATOM 9911 C CA . ASP B 1 425 ? -8.477 -42.809 10.303 1 93.76 425 ASP B CA 1
ATOM 9912 C C . ASP B 1 425 ? -7.29 -42.047 9.718 1 93.76 425 ASP B C 1
ATOM 9914 O O . ASP B 1 425 ? -6.982 -42.181 8.532 1 93.76 425 ASP B O 1
ATOM 9918 N N . ILE B 1 426 ? -6.632 -41.287 10.558 1 95.03 426 ILE B N 1
ATOM 9919 C CA . ILE B 1 426 ? -5.463 -40.529 10.123 1 95.03 426 ILE B CA 1
ATOM 9920 C C . ILE B 1 426 ? -4.372 -41.488 9.653 1 95.03 426 ILE B C 1
ATOM 9922 O O . ILE B 1 426 ? -3.775 -41.287 8.592 1 95.03 426 ILE B O 1
ATOM 9926 N N . ASP B 1 427 ? -4.165 -42.492 10.412 1 93.73 427 ASP B N 1
ATOM 9927 C CA . ASP B 1 427 ? -3.132 -43.468 10.076 1 93.73 427 ASP B CA 1
ATOM 9928 C C . ASP B 1 427 ? -3.429 -44.144 8.74 1 93.73 427 ASP B C 1
ATOM 9930 O O . ASP B 1 427 ? -2.515 -44.411 7.957 1 93.73 427 ASP B O 1
ATOM 9934 N N . GLU B 1 428 ? -4.664 -44.404 8.568 1 91.75 428 GLU B N 1
ATOM 9935 C CA . GLU B 1 428 ? -5.072 -45.007 7.303 1 91.75 428 GLU B CA 1
ATOM 9936 C C . GLU B 1 428 ? -4.767 -44.083 6.127 1 91.75 428 GLU B C 1
ATOM 9938 O O . GLU B 1 428 ? -4.294 -44.535 5.082 1 91.75 428 GLU B O 1
ATOM 9943 N N . VAL B 1 429 ? -5.076 -42.854 6.249 1 94.71 429 VAL B N 1
ATOM 9944 C CA . VAL B 1 429 ? -4.81 -41.863 5.211 1 94.71 429 VAL B CA 1
ATOM 9945 C C . VAL B 1 429 ? -3.305 -41.746 4.983 1 94.71 429 VAL B C 1
ATOM 9947 O O . VAL B 1 429 ? -2.84 -41.78 3.841 1 94.71 429 VAL B O 1
ATOM 9950 N N . LEU B 1 430 ? -2.544 -41.721 6.012 1 94.19 430 LEU B N 1
ATOM 9951 C CA . LEU B 1 430 ? -1.107 -41.484 5.931 1 94.19 430 LEU B CA 1
ATOM 9952 C C . LEU B 1 430 ? -0.389 -42.689 5.332 1 94.19 430 LEU B C 1
ATOM 9954 O O . LEU B 1 430 ? 0.683 -42.546 4.739 1 94.19 430 LEU B O 1
ATOM 9958 N N . ALA B 1 431 ? -0.966 -43.797 5.482 1 89.64 431 ALA B N 1
ATOM 9959 C CA . ALA B 1 431 ? -0.387 -45.006 4.902 1 89.64 431 ALA B CA 1
ATOM 9960 C C . ALA B 1 431 ? -0.352 -44.922 3.378 1 89.64 431 ALA B C 1
ATOM 9962 O O . ALA B 1 431 ? 0.494 -45.547 2.735 1 89.64 431 ALA B O 1
ATOM 9963 N N . GLN B 1 432 ? -1.175 -44.149 2.821 1 89.61 432 GLN B N 1
ATOM 9964 C CA . GLN B 1 432 ? -1.286 -44.031 1.37 1 89.61 432 GLN B CA 1
ATOM 9965 C C . GLN B 1 432 ? -0.707 -42.707 0.88 1 89.61 432 GLN B C 1
ATOM 9967 O O . GLN B 1 432 ? -0.938 -42.308 -0.263 1 89.61 432 GLN B O 1
ATOM 9972 N N . ARG B 1 433 ? 0.002 -41.992 1.621 1 90.67 433 ARG B N 1
ATOM 9973 C CA . ARG B 1 433 ? 0.346 -40.606 1.322 1 90.67 433 ARG B CA 1
ATOM 9974 C C . ARG B 1 433 ? 1.298 -40.522 0.134 1 90.67 433 ARG B C 1
ATOM 9976 O O . ARG B 1 433 ? 1.335 -39.51 -0.569 1 90.67 433 ARG B O 1
ATOM 9983 N N . GLY B 1 434 ? 2.009 -41.804 -0.193 1 88.71 434 GLY B N 1
ATOM 9984 C CA . GLY B 1 434 ? 2.998 -41.724 -1.256 1 88.71 434 GLY B CA 1
ATOM 9985 C C . GLY B 1 434 ? 3.941 -40.546 -1.107 1 88.71 434 GLY B C 1
ATOM 9986 O O . GLY B 1 434 ? 4.561 -40.37 -0.056 1 88.71 434 GLY B O 1
ATOM 9987 N N . ASN B 1 435 ? 4.093 -39.479 -2.06 1 90.78 435 ASN B N 1
ATOM 9988 C CA . ASN B 1 435 ? 4.992 -38.33 -2.069 1 90.78 435 ASN B CA 1
ATOM 9989 C C . ASN B 1 435 ? 4.25 -37.034 -1.757 1 90.78 435 ASN B C 1
ATOM 9991 O O . ASN B 1 435 ? 4.815 -35.946 -1.877 1 90.78 435 ASN B O 1
ATOM 9995 N N . THR B 1 436 ? 3.019 -37.165 -1.346 1 93.9 436 THR B N 1
ATOM 9996 C CA . THR B 1 436 ? 2.213 -36.002 -0.993 1 93.9 436 THR B CA 1
ATOM 9997 C C . THR B 1 436 ? 2.697 -35.386 0.317 1 93.9 436 THR B C 1
ATOM 9999 O O . THR B 1 436 ? 3.004 -36.104 1.271 1 93.9 436 THR B O 1
ATOM 10002 N N . VAL B 1 437 ? 2.866 -34.065 0.373 1 94.37 437 VAL B N 1
ATOM 10003 C CA . VAL B 1 437 ? 3.236 -33.339 1.583 1 94.37 437 VAL B CA 1
ATOM 10004 C C . VAL B 1 437 ? 2.028 -33.23 2.51 1 94.37 437 VAL B C 1
ATOM 10006 O O . VAL B 1 437 ? 0.965 -32.755 2.102 1 94.37 437 VAL B O 1
ATOM 10009 N N . ILE B 1 438 ? 2.194 -33.668 3.713 1 96.41 438 ILE B N 1
ATOM 10010 C CA . ILE B 1 438 ? 1.079 -33.696 4.653 1 96.41 438 ILE B CA 1
ATOM 10011 C C . ILE B 1 438 ? 1.116 -32.45 5.535 1 96.41 438 ILE B C 1
ATOM 10013 O O . ILE B 1 438 ? 2.13 -32.165 6.176 1 96.41 438 ILE B O 1
ATOM 10017 N N . VAL B 1 439 ? 0.052 -31.717 5.555 1 97.33 439 VAL B N 1
ATOM 10018 C CA . VAL B 1 439 ? -0.136 -30.579 6.449 1 97.33 439 VAL B CA 1
ATOM 10019 C C . VAL B 1 439 ? -1.065 -30.971 7.596 1 97.33 439 VAL B C 1
ATOM 10021 O O . VAL B 1 439 ? -2.254 -31.217 7.383 1 97.33 439 VAL B O 1
ATOM 10024 N N . ALA B 1 440 ? -0.529 -31.079 8.781 1 97.72 440 ALA B N 1
ATOM 10025 C CA . ALA B 1 440 ? -1.344 -31.341 9.964 1 97.72 440 ALA B CA 1
ATOM 10026 C C . ALA B 1 440 ? -1.936 -30.048 10.519 1 97.72 440 ALA B C 1
ATOM 10028 O O . ALA B 1 440 ? -1.203 -29.172 10.983 1 97.72 440 ALA B O 1
ATOM 10029 N N . SER B 1 441 ? -3.236 -29.978 10.543 1 97.15 441 SER B N 1
ATOM 10030 C CA . SER B 1 441 ? -3.843 -28.693 10.874 1 97.15 441 SER B CA 1
ATOM 10031 C C . SER B 1 441 ? -4.753 -28.809 12.092 1 97.15 441 SER B C 1
ATOM 10033 O O . SER B 1 441 ? -5.248 -29.895 12.402 1 97.15 441 SER B O 1
ATOM 10035 N N . TRP B 1 442 ? -4.835 -27.743 12.796 1 96.3 442 TRP B N 1
ATOM 10036 C CA . TRP B 1 442 ? -5.768 -27.569 13.904 1 96.3 442 TRP B CA 1
ATOM 10037 C C . TRP B 1 442 ? -6.316 -26.146 13.935 1 96.3 442 TRP B C 1
ATOM 10039 O O . TRP B 1 442 ? -5.569 -25.182 13.753 1 96.3 442 TRP B O 1
ATOM 10049 N N . HIS B 1 443 ? -7.655 -25.98 14.156 1 94.84 443 HIS B N 1
ATOM 10050 C CA . HIS B 1 443 ? -8.312 -24.679 14.112 1 94.84 443 HIS B CA 1
ATOM 10051 C C . HIS B 1 443 ? -9.057 -24.393 15.412 1 94.84 443 HIS B C 1
ATOM 10053 O O . HIS B 1 443 ? -9.912 -25.178 15.827 1 94.84 443 HIS B O 1
ATOM 10059 N N . ASP B 1 444 ? -8.75 -23.334 16.075 1 92.8 444 ASP B N 1
ATOM 10060 C CA . ASP B 1 444 ? -9.544 -22.789 17.171 1 92.8 444 ASP B CA 1
ATOM 10061 C C . ASP B 1 444 ? -10.409 -21.624 16.697 1 92.8 444 ASP B C 1
ATOM 10063 O O . ASP B 1 444 ? -10.037 -20.46 16.863 1 92.8 444 ASP B O 1
ATOM 10067 N N . CYS B 1 445 ? -11.637 -21.812 16.258 1 86.95 445 CYS B N 1
ATOM 10068 C CA . CYS B 1 445 ? -12.502 -20.792 15.676 1 86.95 445 CYS B CA 1
ATOM 10069 C C . CYS B 1 445 ? -13.171 -19.959 16.763 1 86.95 445 CYS B C 1
ATOM 10071 O O . CYS B 1 445 ? -13.678 -18.869 16.492 1 86.95 445 CYS B O 1
ATOM 10073 N N . THR B 1 446 ? -13.143 -20.42 18.064 1 85.18 446 THR B N 1
ATOM 10074 C CA . THR B 1 446 ? -13.838 -19.736 19.149 1 85.18 446 THR B CA 1
ATOM 10075 C C . THR B 1 446 ? -12.898 -18.778 19.875 1 85.18 446 THR B C 1
ATOM 10077 O O . THR B 1 446 ? -13.348 -17.904 20.618 1 85.18 446 THR B O 1
ATOM 10080 N N . GLY B 1 447 ? -11.66 -18.954 19.723 1 87.77 447 GLY B N 1
ATOM 10081 C CA . GLY B 1 447 ? -10.688 -18.1 20.387 1 87.77 447 GLY B CA 1
ATOM 10082 C C . GLY B 1 447 ? -10.541 -18.402 21.867 1 87.77 447 GLY B C 1
ATOM 10083 O O . GLY B 1 447 ? -10.314 -17.496 22.671 1 87.77 447 GLY B O 1
ATOM 10084 N N . THR B 1 448 ? -10.706 -19.651 22.289 1 88.78 448 THR B N 1
ATOM 10085 C CA . THR B 1 448 ? -10.704 -20.067 23.687 1 88.78 448 THR B CA 1
ATOM 10086 C C . THR B 1 448 ? -9.305 -20.497 24.121 1 88.78 448 THR B C 1
ATOM 10088 O O . THR B 1 448 ? -9.022 -20.592 25.317 1 88.78 448 THR B O 1
ATOM 10091 N N . VAL B 1 449 ? -8.351 -20.656 23.204 1 92.88 449 VAL B N 1
ATOM 10092 C CA . VAL B 1 449 ? -7.022 -21.159 23.533 1 92.88 449 VAL B CA 1
ATOM 10093 C C . VAL B 1 449 ? -5.977 -20.081 23.253 1 92.88 449 VAL B C 1
ATOM 10095 O O . VAL B 1 449 ? -5.867 -19.592 22.126 1 92.88 449 VAL B O 1
ATOM 10098 N N . ARG B 1 450 ? -5.179 -19.814 24.232 1 93.37 450 ARG B N 1
ATOM 10099 C CA . ARG B 1 450 ? -4.11 -18.829 24.098 1 93.37 450 ARG B CA 1
ATOM 10100 C C . ARG B 1 450 ? -2.835 -19.475 23.566 1 93.37 450 ARG B C 1
ATOM 10102 O O . ARG B 1 450 ? -2.517 -20.614 23.914 1 93.37 450 ARG B O 1
ATOM 10109 N N . TRP B 1 451 ? -2.038 -18.76 22.837 1 96.56 451 TRP B N 1
ATOM 10110 C CA . TRP B 1 451 ? -0.811 -19.269 22.234 1 96.56 451 TRP B CA 1
ATOM 10111 C C . TRP B 1 451 ? 0.223 -19.606 23.303 1 96.56 451 TRP B C 1
ATOM 10113 O O . TRP B 1 451 ? 1.047 -20.504 23.117 1 96.56 451 TRP B O 1
ATOM 10123 N N . SER B 1 452 ? 0.202 -18.846 24.417 1 94.2 452 SER B N 1
ATOM 10124 C CA . SER B 1 452 ? 1.168 -19.065 25.488 1 94.2 452 SER B CA 1
ATOM 10125 C C . SER B 1 452 ? 0.695 -20.154 26.445 1 94.2 452 SER B C 1
ATOM 10127 O O . SER B 1 452 ? 1.374 -20.465 27.426 1 94.2 452 SER B O 1
ATOM 10129 N N . SER B 1 453 ? -0.411 -20.824 26.184 1 94.89 453 SER B N 1
ATOM 10130 C CA . SER B 1 453 ? -1.017 -21.79 27.094 1 94.89 453 SER B CA 1
ATOM 10131 C C . SER B 1 453 ? -0.48 -23.196 26.846 1 94.89 453 SER B C 1
ATOM 10133 O O . SER B 1 453 ? 0.075 -23.476 25.781 1 94.89 453 SER B O 1
ATOM 10135 N N . ASP B 1 454 ? -0.752 -24.062 27.72 1 94.85 454 ASP B N 1
ATOM 10136 C CA . ASP B 1 454 ? -0.415 -25.476 27.595 1 94.85 454 ASP B CA 1
ATOM 10137 C C . ASP B 1 454 ? -1.31 -26.166 26.567 1 94.85 454 ASP B C 1
ATOM 10139 O O . ASP B 1 454 ? -0.882 -27.107 25.896 1 94.85 454 ASP B O 1
ATOM 10143 N N . ALA B 1 455 ? -2.42 -25.639 26.501 1 94.23 455 ALA B N 1
ATOM 10144 C CA . ALA B 1 455 ? -3.359 -26.219 25.543 1 94.23 455 ALA B CA 1
ATOM 10145 C C . ALA B 1 455 ? -2.826 -26.109 24.118 1 94.23 455 ALA B C 1
ATOM 10147 O O . ALA B 1 455 ? -2.918 -27.061 23.338 1 94.23 455 ALA B O 1
ATOM 10148 N N . MET B 1 456 ? -2.289 -25.01 23.799 1 96.27 456 MET B N 1
ATOM 10149 C CA . MET B 1 456 ? -1.723 -24.83 22.465 1 96.27 456 MET B CA 1
ATOM 10150 C C . MET B 1 456 ? -0.511 -25.734 22.262 1 96.27 456 MET B C 1
ATOM 10152 O O . MET B 1 456 ? -0.348 -26.33 21.196 1 96.27 456 MET B O 1
ATOM 10156 N N . GLU B 1 457 ? 0.303 -25.853 23.303 1 96.76 457 GLU B N 1
ATOM 10157 C CA . GLU B 1 457 ? 1.434 -26.774 23.246 1 96.76 457 GLU B CA 1
ATOM 10158 C C . GLU B 1 457 ? 0.966 -28.207 23.008 1 96.76 457 GLU B C 1
ATOM 10160 O O . GLU B 1 457 ? 1.618 -28.967 22.289 1 96.76 457 GLU B O 1
ATOM 10165 N N . GLY B 1 458 ? -0.083 -28.523 23.664 1 95.82 458 GLY B N 1
ATOM 10166 C CA . GLY B 1 458 ? -0.66 -29.844 23.472 1 95.82 458 GLY B CA 1
ATOM 10167 C C . GLY B 1 458 ? -1.082 -30.109 22.04 1 95.82 458 GLY B C 1
ATOM 10168 O O . GLY B 1 458 ? -0.84 -31.194 21.506 1 95.82 458 GLY B O 1
ATOM 10169 N N . GLN B 1 459 ? -1.662 -29.175 21.412 1 95.35 459 GLN B N 1
ATOM 10170 C CA . GLN B 1 459 ? -2.083 -29.33 20.024 1 95.35 459 GLN B CA 1
ATOM 10171 C C . GLN B 1 459 ? -0.88 -29.464 19.095 1 95.35 459 GLN B C 1
ATOM 10173 O O . GLN B 1 459 ? -0.916 -30.232 18.132 1 95.35 459 GLN B O 1
ATOM 10178 N N . TYR B 1 460 ? 0.131 -28.704 19.365 1 96.99 460 TYR B N 1
ATOM 10179 C CA . TYR B 1 460 ? 1.362 -28.808 18.59 1 96.99 460 TYR B CA 1
ATOM 10180 C C . TYR B 1 460 ? 1.943 -30.215 18.676 1 96.99 460 TYR B C 1
ATOM 10182 O O . TYR B 1 460 ? 2.338 -30.793 17.661 1 96.99 460 TYR B O 1
ATOM 10190 N N . LYS B 1 461 ? 1.959 -30.702 19.87 1 96.23 461 LYS B N 1
ATOM 10191 C CA . LYS B 1 461 ? 2.493 -32.045 20.077 1 96.23 461 LYS B CA 1
ATOM 10192 C C . LYS B 1 461 ? 1.627 -33.093 19.385 1 96.23 461 LYS B C 1
ATOM 10194 O O . LYS B 1 461 ? 2.144 -34.059 18.82 1 96.23 461 LYS B O 1
ATOM 10199 N N . LEU B 1 462 ? 0.404 -32.881 19.453 1 95.72 462 LEU B N 1
ATOM 10200 C CA . LEU B 1 462 ? -0.516 -33.787 18.775 1 95.72 462 LEU B CA 1
ATOM 10201 C C . LEU B 1 462 ? -0.28 -33.775 17.268 1 95.72 462 LEU B C 1
ATOM 10203 O O . LEU B 1 462 ? -0.228 -34.831 16.635 1 95.72 462 LEU B O 1
ATOM 10207 N N . ALA B 1 463 ? -0.168 -32.655 16.671 1 96.61 463 ALA B N 1
ATOM 10208 C CA . ALA B 1 463 ? 0.096 -32.528 15.241 1 96.61 463 ALA B CA 1
ATOM 10209 C C . ALA B 1 463 ? 1.421 -33.187 14.867 1 96.61 463 ALA B C 1
ATOM 10211 O O . ALA B 1 463 ? 1.505 -33.905 13.867 1 96.61 463 ALA B O 1
ATOM 10212 N N . LYS B 1 464 ? 2.386 -32.935 15.686 1 95.35 464 LYS B N 1
ATOM 10213 C CA . LYS B 1 464 ? 3.71 -33.497 15.434 1 95.35 464 LYS B CA 1
ATOM 10214 C C . LYS B 1 464 ? 3.689 -35.02 15.536 1 95.35 464 LYS B C 1
ATOM 10216 O O . LYS B 1 464 ? 4.425 -35.705 14.823 1 95.35 464 LYS B O 1
ATOM 10221 N N . SER B 1 465 ? 2.821 -35.585 16.313 1 94.7 465 SER B N 1
ATOM 10222 C CA . SER B 1 465 ? 2.783 -37.013 16.611 1 94.7 465 SER B CA 1
ATOM 10223 C C . SER B 1 465 ? 2.351 -37.821 15.391 1 94.7 465 SER B C 1
ATOM 10225 O O . SER B 1 465 ? 2.62 -39.021 15.308 1 94.7 465 SER B O 1
ATOM 10227 N N . ILE B 1 466 ? 1.744 -37.228 14.394 1 93.81 466 ILE B N 1
ATOM 10228 C CA . ILE B 1 466 ? 1.291 -38 13.242 1 93.81 466 ILE B CA 1
ATOM 10229 C C . ILE B 1 466 ? 2.361 -37.975 12.152 1 93.81 466 ILE B C 1
ATOM 10231 O O . ILE B 1 466 ? 2.112 -38.396 11.02 1 93.81 466 ILE B O 1
ATOM 10235 N N . ASN B 1 467 ? 3.517 -37.329 12.458 1 92.23 467 ASN B N 1
ATOM 10236 C CA . ASN B 1 467 ? 4.67 -37.265 11.566 1 92.23 467 ASN B CA 1
ATOM 10237 C C . ASN B 1 467 ? 4.328 -36.557 10.258 1 92.23 467 ASN B C 1
ATOM 10239 O O . ASN B 1 467 ? 4.54 -37.106 9.176 1 92.23 467 ASN B O 1
ATOM 10243 N N . PRO B 1 468 ? 3.837 -35.303 10.366 1 95.25 468 PRO B N 1
ATOM 10244 C CA . PRO B 1 468 ? 3.531 -34.511 9.173 1 95.25 468 PRO B CA 1
ATOM 10245 C C . PRO B 1 468 ? 4.774 -33.884 8.546 1 95.25 468 PRO B C 1
ATOM 10247 O O . PRO B 1 468 ? 5.892 -34.128 9.006 1 95.25 468 PRO B O 1
ATOM 10250 N N . ASP B 1 469 ? 4.591 -33.211 7.496 1 94.31 469 ASP B N 1
ATOM 10251 C CA . ASP B 1 469 ? 5.665 -32.455 6.86 1 94.31 469 ASP B CA 1
ATOM 10252 C C . ASP B 1 469 ? 5.586 -30.974 7.226 1 94.31 469 ASP B C 1
ATOM 10254 O O . ASP B 1 469 ? 6.59 -30.262 7.175 1 94.31 469 ASP B O 1
ATOM 10258 N N . VAL B 1 470 ? 4.409 -30.516 7.548 1 95.79 470 VAL B N 1
ATOM 10259 C CA . VAL B 1 470 ? 4.114 -29.14 7.935 1 95.79 470 VAL B CA 1
ATOM 10260 C C . VAL B 1 470 ? 3.064 -29.129 9.044 1 95.79 470 VAL B C 1
ATOM 10262 O O . VAL B 1 470 ? 2.156 -29.964 9.057 1 95.79 470 VAL B O 1
ATOM 10265 N N . ILE B 1 471 ? 3.184 -28.269 9.955 1 97.44 471 ILE B N 1
ATOM 10266 C CA . ILE B 1 471 ? 2.177 -28.087 10.995 1 97.44 471 ILE B CA 1
ATOM 10267 C C . ILE B 1 471 ? 1.466 -26.75 10.797 1 97.44 471 ILE B C 1
ATOM 10269 O O . ILE B 1 471 ? 2.106 -25.736 10.509 1 97.44 471 ILE B O 1
ATOM 10273 N N . LYS B 1 472 ? 0.198 -26.757 10.892 1 97.93 472 LYS B N 1
ATOM 10274 C CA . LYS B 1 472 ? -0.628 -25.564 10.726 1 97.93 472 LYS B CA 1
ATOM 10275 C C . LYS B 1 472 ? -1.561 -25.371 11.918 1 97.93 472 LYS B C 1
ATOM 10277 O O . LYS B 1 472 ? -2.479 -26.166 12.13 1 97.93 472 LYS B O 1
ATOM 10282 N N . LEU B 1 473 ? -1.35 -24.394 12.7 1 97.91 473 LEU B N 1
ATOM 10283 C CA . LEU B 1 473 ? -2.174 -24.048 13.854 1 97.91 473 LEU B CA 1
ATOM 10284 C C . LEU B 1 473 ? -2.85 -22.696 13.654 1 97.91 473 LEU B C 1
ATOM 10286 O O . LEU B 1 473 ? -2.176 -21.686 13.439 1 97.91 473 LEU B O 1
ATOM 10290 N N . ILE B 1 474 ? -4.153 -22.649 13.707 1 97 474 ILE B N 1
ATOM 10291 C CA . ILE B 1 474 ? -4.928 -21.435 13.476 1 97 474 ILE B CA 1
ATOM 10292 C C . ILE B 1 474 ? -5.687 -21.058 14.746 1 97 474 ILE B C 1
ATOM 10294 O O . ILE B 1 474 ? -6.429 -21.874 15.299 1 97 474 ILE B O 1
ATOM 10298 N N . GLY B 1 475 ? -5.441 -19.874 15.247 1 95.73 475 GLY B N 1
ATOM 10299 C CA . GLY B 1 475 ? -6.193 -19.329 16.366 1 95.73 475 GLY B CA 1
ATOM 10300 C C . GLY B 1 475 ? -7.09 -18.17 15.974 1 95.73 475 GLY B C 1
ATOM 10301 O O . GLY B 1 475 ? -7.344 -17.949 14.789 1 95.73 475 GLY B O 1
ATOM 10302 N N . THR B 1 476 ? -7.721 -17.572 16.97 1 94.67 476 THR B N 1
ATOM 10303 C CA . THR B 1 476 ? -8.524 -16.364 16.815 1 94.67 476 THR B CA 1
ATOM 10304 C C . THR B 1 476 ? -8.024 -15.26 17.742 1 94.67 476 THR B C 1
ATOM 10306 O O . THR B 1 476 ? -7.853 -15.479 18.943 1 94.67 476 THR B O 1
ATOM 10309 N N . ALA B 1 477 ? -7.736 -14.116 17.182 1 94.78 477 ALA B N 1
ATOM 10310 C CA . ALA B 1 477 ? -7.208 -13.011 17.978 1 94.78 477 ALA B CA 1
ATOM 10311 C C . ALA B 1 477 ? -8.335 -12.124 18.501 1 94.78 477 ALA B C 1
ATOM 10313 O O . ALA B 1 477 ? -9.296 -11.841 17.782 1 94.78 477 ALA B O 1
ATOM 10314 N N . LYS B 1 478 ? -8.239 -11.721 19.712 1 92.38 478 LYS B N 1
ATOM 10315 C CA . LYS B 1 478 ? -9.146 -10.752 20.32 1 92.38 478 LYS B CA 1
ATOM 10316 C C . LYS B 1 478 ? -8.44 -9.423 20.576 1 92.38 478 LYS B C 1
ATOM 10318 O O . LYS B 1 478 ? -9.09 -8.383 20.699 1 92.38 478 LYS B O 1
ATOM 10323 N N . THR B 1 479 ? -7.16 -9.532 20.729 1 92.16 479 THR B N 1
ATOM 10324 C CA . THR B 1 479 ? -6.339 -8.349 20.962 1 92.16 479 THR B CA 1
ATOM 10325 C C . THR B 1 479 ? -5.054 -8.413 20.142 1 92.16 479 THR B C 1
ATOM 10327 O O . THR B 1 479 ? -4.723 -9.457 19.575 1 92.16 479 THR B O 1
ATOM 10330 N N . MET B 1 480 ? -4.347 -7.307 20.108 1 93.05 480 MET B N 1
ATOM 10331 C CA . MET B 1 480 ? -3.072 -7.241 19.399 1 93.05 480 MET B CA 1
ATOM 10332 C C . MET B 1 480 ? -2.037 -8.149 20.054 1 93.05 480 MET B C 1
ATOM 10334 O O . MET B 1 480 ? -1.194 -8.732 19.37 1 93.05 480 MET B O 1
ATOM 10338 N N . ALA B 1 481 ? -2.097 -8.317 21.319 1 94.14 481 ALA B N 1
ATOM 10339 C CA . ALA B 1 481 ? -1.154 -9.131 22.082 1 94.14 481 ALA B CA 1
ATOM 10340 C C . ALA B 1 481 ? -1.21 -10.592 21.643 1 94.14 481 ALA B C 1
ATOM 10342 O O . ALA B 1 481 ? -0.203 -11.302 21.697 1 94.14 481 ALA B O 1
ATOM 10343 N N . ASP B 1 482 ? -2.37 -10.991 21.191 1 96.18 482 ASP B N 1
ATOM 10344 C CA . ASP B 1 482 ? -2.522 -12.363 20.715 1 96.18 482 ASP B CA 1
ATOM 10345 C C . ASP B 1 482 ? -1.596 -12.64 19.532 1 96.18 482 ASP B C 1
ATOM 10347 O O . ASP B 1 482 ? -1.101 -13.757 19.374 1 96.18 482 ASP B O 1
ATOM 10351 N N . ASN B 1 483 ? -1.38 -11.63 18.707 1 97.51 483 ASN B N 1
ATOM 10352 C CA . ASN B 1 483 ? -0.489 -11.779 17.562 1 97.51 483 ASN B CA 1
ATOM 10353 C C . ASN B 1 483 ? 0.969 -11.893 17.997 1 97.51 483 ASN B C 1
ATOM 10355 O O . ASN B 1 483 ? 1.752 -12.616 17.378 1 97.51 483 ASN B O 1
ATOM 10359 N N . PHE B 1 484 ? 1.308 -11.199 19.12 1 97.28 484 PHE B N 1
ATOM 10360 C CA . PHE B 1 484 ? 2.665 -11.28 19.648 1 97.28 484 PHE B CA 1
ATOM 10361 C C . PHE B 1 484 ? 2.95 -12.673 20.196 1 97.28 484 PHE B C 1
ATOM 10363 O O . PHE B 1 484 ? 3.993 -13.26 19.901 1 97.28 484 PHE B O 1
ATOM 10370 N N . GLU B 1 485 ? 1.962 -13.126 20.903 1 97.01 485 GLU B N 1
ATOM 10371 C CA . GLU B 1 485 ? 2.105 -14.467 21.461 1 97.01 485 GLU B CA 1
ATOM 10372 C C . GLU B 1 485 ? 2.237 -15.513 20.358 1 97.01 485 GLU B C 1
ATOM 10374 O O . GLU B 1 485 ? 3.022 -16.456 20.481 1 97.01 485 GLU B O 1
ATOM 10379 N N . CYS B 1 486 ? 1.471 -15.374 19.325 1 97.85 486 CYS B N 1
ATOM 10380 C CA . CYS B 1 486 ? 1.523 -16.281 18.184 1 97.85 486 CYS B CA 1
ATOM 10381 C C . CYS B 1 486 ? 2.909 -16.282 17.551 1 97.85 486 CYS B C 1
ATOM 10383 O O . CYS B 1 486 ? 3.467 -17.345 17.271 1 97.85 486 CYS B O 1
ATOM 10385 N N . SER B 1 487 ? 3.443 -15.092 17.324 1 97.03 487 SER B N 1
ATOM 10386 C CA . SER B 1 487 ? 4.765 -14.962 16.719 1 97.03 487 SER B CA 1
ATOM 10387 C C . SER B 1 487 ? 5.84 -15.59 17.6 1 97.03 487 SER B C 1
ATOM 10389 O O . SER B 1 487 ? 6.747 -16.258 17.1 1 97.03 487 SER B O 1
ATOM 10391 N N . GLU B 1 488 ? 5.75 -15.348 18.861 1 95.87 488 GLU B N 1
ATOM 10392 C CA . GLU B 1 488 ? 6.717 -15.926 19.789 1 95.87 488 GLU B CA 1
ATOM 10393 C C . GLU B 1 488 ? 6.628 -17.449 19.802 1 95.87 488 GLU B C 1
ATOM 10395 O O . GLU B 1 488 ? 7.651 -18.136 19.843 1 95.87 488 GLU B O 1
ATOM 10400 N N . PHE B 1 489 ? 5.443 -17.976 19.819 1 97.19 489 PHE B N 1
ATOM 10401 C CA . PHE B 1 489 ? 5.227 -19.416 19.745 1 97.19 489 PHE B CA 1
ATOM 10402 C C . PHE B 1 489 ? 5.881 -19.999 18.497 1 97.19 489 PHE B C 1
ATOM 10404 O O . PHE B 1 489 ? 6.592 -21.003 18.574 1 97.19 489 PHE B O 1
ATOM 10411 N N . ALA B 1 490 ? 5.626 -19.369 17.326 1 96.17 490 ALA B N 1
ATOM 10412 C CA . ALA B 1 490 ? 6.173 -19.835 16.054 1 96.17 490 ALA B CA 1
ATOM 10413 C C . ALA B 1 490 ? 7.699 -19.819 16.075 1 96.17 490 ALA B C 1
ATOM 10415 O O . ALA B 1 490 ? 8.342 -20.772 15.63 1 96.17 490 ALA B O 1
ATOM 10416 N N . THR B 1 491 ? 8.257 -18.762 16.614 1 93.69 491 THR B N 1
ATOM 10417 C CA . THR B 1 491 ? 9.708 -18.623 16.665 1 93.69 491 THR B CA 1
ATOM 10418 C C . THR B 1 491 ? 10.327 -19.721 17.525 1 93.69 491 THR B C 1
ATOM 10420 O O . THR B 1 491 ? 11.35 -20.303 17.157 1 93.69 491 THR B O 1
ATOM 10423 N N . ARG B 1 492 ? 9.694 -20.003 18.621 1 94.73 492 ARG B N 1
ATOM 10424 C CA . ARG B 1 492 ? 10.193 -21.021 19.54 1 94.73 492 ARG B CA 1
ATOM 10425 C C . ARG B 1 492 ? 10.189 -22.398 18.886 1 94.73 492 ARG B C 1
ATOM 10427 O O . ARG B 1 492 ? 11.095 -23.203 19.115 1 94.73 492 ARG B O 1
ATOM 10434 N N . HIS B 1 493 ? 9.248 -22.65 18.015 1 95.39 493 HIS B N 1
ATOM 10435 C CA . HIS B 1 493 ? 9.072 -23.994 17.477 1 95.39 493 HIS B CA 1
ATOM 10436 C C . HIS B 1 493 ? 9.672 -24.113 16.081 1 95.39 493 HIS B C 1
ATOM 10438 O O . HIS B 1 493 ? 9.511 -25.139 15.416 1 95.39 493 HIS B O 1
ATOM 10444 N N . THR B 1 494 ? 10.344 -23.074 15.549 1 93.28 494 THR B N 1
ATOM 10445 C CA . THR B 1 494 ? 10.983 -23.129 14.239 1 93.28 494 THR B CA 1
ATOM 10446 C C . THR B 1 494 ? 12.436 -22.671 14.327 1 93.28 494 THR B C 1
ATOM 10448 O O . THR B 1 494 ? 13.057 -22.36 13.308 1 93.28 494 THR B O 1
ATOM 10451 N N . SER B 1 495 ? 13.035 -22.614 15.455 1 89.06 495 SER B N 1
ATOM 10452 C CA . SER B 1 495 ? 14.353 -22.028 15.677 1 89.06 495 SER B CA 1
ATOM 10453 C C . SER B 1 495 ? 15.463 -23.017 15.34 1 89.06 495 SER B C 1
ATOM 10455 O O . SER B 1 495 ? 16.58 -22.615 15.007 1 89.06 495 SER B O 1
ATOM 10457 N N . GLN B 1 496 ? 15.064 -24.267 15.361 1 88.43 496 GLN B N 1
ATOM 10458 C CA . GLN B 1 496 ? 16.089 -25.277 15.121 1 88.43 496 GLN B CA 1
ATOM 10459 C C . GLN B 1 496 ? 15.998 -25.826 13.7 1 88.43 496 GLN B C 1
ATOM 10461 O O . GLN B 1 496 ? 14.933 -25.788 13.081 1 88.43 496 GLN B O 1
ATOM 10466 N N . ALA B 1 497 ? 17.102 -26.33 13.194 1 84.19 497 ALA B N 1
ATOM 10467 C CA . ALA B 1 497 ? 17.216 -26.824 11.824 1 84.19 497 ALA B CA 1
ATOM 10468 C C . ALA B 1 497 ? 16.276 -28.002 11.585 1 84.19 497 ALA B C 1
ATOM 10470 O O . ALA B 1 497 ? 15.759 -28.178 10.48 1 84.19 497 ALA B O 1
ATOM 10471 N N . GLN B 1 498 ? 15.986 -28.761 12.627 1 85.97 498 GLN B N 1
ATOM 10472 C CA . GLN B 1 498 ? 15.193 -29.975 12.465 1 85.97 498 GLN B CA 1
ATOM 10473 C C . GLN B 1 498 ? 13.711 -29.699 12.701 1 85.97 498 GLN B C 1
ATOM 10475 O O . GLN B 1 498 ? 12.875 -30.592 12.546 1 85.97 498 GLN B O 1
ATOM 10480 N N . ASP B 1 499 ? 13.439 -28.503 13.038 1 91.4 499 ASP B N 1
ATOM 10481 C CA . ASP B 1 499 ? 12.041 -28.171 13.292 1 91.4 499 ASP B CA 1
ATOM 10482 C C . ASP B 1 499 ? 11.231 -28.175 11.997 1 91.4 499 ASP B C 1
ATOM 10484 O O . ASP B 1 499 ? 11.757 -27.853 10.929 1 91.4 499 ASP B O 1
ATOM 10488 N N . LEU B 1 500 ? 10.039 -28.562 12.077 1 93.41 500 LEU B N 1
ATOM 10489 C CA . LEU B 1 500 ? 9.141 -28.564 10.927 1 93.41 500 LEU B CA 1
ATOM 10490 C C . LEU B 1 500 ? 8.668 -27.151 10.604 1 93.41 500 LEU B C 1
ATOM 10492 O O . LEU B 1 500 ? 8.587 -26.3 11.494 1 93.41 500 LEU B O 1
ATOM 10496 N N . PRO B 1 501 ? 8.426 -26.925 9.316 1 94.66 501 PRO B N 1
ATOM 10497 C CA . PRO B 1 501 ? 7.749 -25.662 9.01 1 94.66 501 PRO B CA 1
ATOM 10498 C C . PRO B 1 501 ? 6.426 -25.506 9.756 1 94.66 501 PRO B C 1
ATOM 10500 O O . PRO B 1 501 ? 5.713 -26.49 9.968 1 94.66 501 PRO B O 1
ATOM 10503 N N . LEU B 1 502 ? 6.126 -24.318 10.162 1 96.43 502 LEU B N 1
ATOM 10504 C CA . LEU B 1 502 ? 4.943 -24.044 10.97 1 96.43 502 LEU B CA 1
ATOM 10505 C C . LEU B 1 502 ? 4.145 -22.882 10.39 1 96.43 502 LEU B C 1
ATOM 10507 O O . LEU B 1 502 ? 4.7 -21.812 10.129 1 96.43 502 LEU B O 1
ATOM 10511 N N . ILE B 1 503 ? 2.903 -23.133 10.091 1 97.35 503 ILE B N 1
ATOM 10512 C CA . ILE B 1 503 ? 1.939 -22.086 9.772 1 97.35 503 ILE B CA 1
ATOM 10513 C C . ILE B 1 503 ? 1.147 -21.715 11.023 1 97.35 503 ILE B C 1
ATOM 10515 O O . ILE B 1 503 ? 0.309 -22.491 11.488 1 97.35 503 ILE B O 1
ATOM 10519 N N . ALA B 1 504 ? 1.418 -20.631 11.599 1 97.76 504 ALA B N 1
ATOM 10520 C CA . ALA B 1 504 ? 0.741 -20.151 12.801 1 97.76 504 ALA B CA 1
ATOM 10521 C C . ALA B 1 504 ? 0.137 -18.768 12.575 1 97.76 504 ALA B C 1
ATOM 10523 O O . ALA B 1 504 ? 0.853 -17.813 12.267 1 97.76 504 ALA B O 1
ATOM 10524 N N . MET B 1 505 ? -1.138 -18.632 12.755 1 96.72 505 MET B N 1
ATOM 10525 C CA . MET B 1 505 ? -1.76 -17.328 12.542 1 96.72 505 MET B CA 1
ATOM 10526 C C . MET B 1 505 ? -3.11 -17.248 13.247 1 96.72 505 MET B C 1
ATOM 10528 O O . MET B 1 505 ? -3.628 -18.26 13.722 1 96.72 505 MET B O 1
ATOM 10532 N N . ASN B 1 506 ? -3.661 -16.084 13.331 1 97.23 506 ASN B N 1
ATOM 10533 C CA . ASN B 1 506 ? -4.959 -15.802 13.936 1 97.23 506 ASN B CA 1
ATOM 10534 C C . ASN B 1 506 ? -5.976 -15.345 12.894 1 97.23 506 ASN B C 1
ATOM 10536 O O . ASN B 1 506 ? -5.627 -14.638 11.948 1 97.23 506 ASN B O 1
ATOM 10540 N N . MET B 1 507 ? -7.148 -15.731 13.107 1 94.34 507 MET B N 1
ATOM 10541 C CA . MET B 1 507 ? -8.245 -15.26 12.267 1 94.34 507 MET B CA 1
ATOM 10542 C C . MET B 1 507 ? -8.778 -13.921 12.767 1 94.34 507 MET B C 1
ATOM 10544 O O . MET B 1 507 ? -8.435 -13.484 13.867 1 94.34 507 MET B O 1
ATOM 10548 N N . GLY B 1 508 ? -9.592 -13.278 11.892 1 91.59 508 GLY B N 1
ATOM 10549 C CA . GLY B 1 508 ? -10.228 -12.02 12.245 1 91.59 508 GLY B CA 1
ATOM 10550 C C . GLY B 1 508 ? -9.399 -10.806 11.871 1 91.59 508 GLY B C 1
ATOM 10551 O O . GLY B 1 508 ? -8.197 -10.922 11.622 1 91.59 508 GLY B O 1
ATOM 10552 N N . ALA B 1 509 ? -10.039 -9.659 11.946 1 91.25 509 ALA B N 1
ATOM 10553 C CA . ALA B 1 509 ? -9.359 -8.404 11.639 1 91.25 509 ALA B CA 1
ATOM 10554 C C . ALA B 1 509 ? -8.224 -8.139 12.625 1 91.25 509 ALA B C 1
ATOM 10556 O O . ALA B 1 509 ? -7.15 -7.677 12.234 1 91.25 509 ALA B O 1
ATOM 10557 N N . GLN B 1 510 ? -8.418 -8.608 13.875 1 92.84 510 GLN B N 1
ATOM 10558 C CA . GLN B 1 510 ? -7.436 -8.374 14.929 1 92.84 510 GLN B CA 1
ATOM 10559 C C . GLN B 1 510 ? -6.237 -9.306 14.779 1 92.84 510 GLN B C 1
ATOM 10561 O O . GLN B 1 510 ? -5.203 -9.103 15.419 1 92.84 510 GLN B O 1
ATOM 10566 N N . GLY B 1 511 ? -6.457 -10.342 13.971 1 96.21 511 GLY B N 1
ATOM 10567 C CA . GLY B 1 511 ? -5.399 -11.33 13.825 1 96.21 511 GLY B CA 1
ATOM 10568 C C . GLY B 1 511 ? -4.528 -11.095 12.605 1 96.21 511 GLY B C 1
ATOM 10569 O O . GLY B 1 511 ? -3.585 -11.848 12.355 1 96.21 511 GLY B O 1
ATOM 10570 N N . GLN B 1 512 ? -4.734 -10.03 11.868 1 96.93 512 GLN B N 1
ATOM 10571 C CA . GLN B 1 512 ? -4.12 -9.814 10.562 1 96.93 512 GLN B CA 1
ATOM 10572 C C . GLN B 1 512 ? -2.609 -9.644 10.686 1 96.93 512 GLN B C 1
ATOM 10574 O O . GLN B 1 512 ? -1.859 -10.037 9.789 1 96.93 512 GLN B O 1
ATOM 10579 N N . LEU B 1 513 ? -2.15 -9.112 11.809 1 97.86 513 LEU B N 1
ATOM 10580 C CA . LEU B 1 513 ? -0.71 -8.964 11.987 1 97.86 513 LEU B CA 1
ATOM 10581 C C . LEU B 1 513 ? -0.018 -10.322 11.97 1 97.86 513 LEU B C 1
ATOM 10583 O O . LEU B 1 513 ? 1.095 -10.45 11.454 1 97.86 513 LEU B O 1
ATOM 10587 N N . SER B 1 514 ? -0.679 -11.326 12.565 1 98.04 514 SER B N 1
ATOM 10588 C CA . SER B 1 514 ? -0.072 -12.653 12.588 1 98.04 514 SER B CA 1
ATOM 10589 C C . SER B 1 514 ? 0.113 -13.201 11.177 1 98.04 514 SER B C 1
ATOM 10591 O O . SER B 1 514 ? 1.049 -13.96 10.918 1 98.04 514 SER B O 1
ATOM 10593 N N . ARG B 1 515 ? -0.729 -12.858 10.23 1 97.52 515 ARG B N 1
ATOM 10594 C CA . ARG B 1 515 ? -0.601 -13.271 8.836 1 97.52 515 ARG B CA 1
ATOM 10595 C C . ARG B 1 515 ? 0.583 -12.581 8.167 1 97.52 515 ARG B C 1
ATOM 10597 O O . ARG B 1 515 ? 1.282 -13.186 7.352 1 97.52 515 ARG B O 1
ATOM 10604 N N . VAL B 1 516 ? 0.767 -11.341 8.528 1 97.54 516 VAL B N 1
ATOM 10605 C CA . VAL B 1 516 ? 1.892 -10.58 7.994 1 97.54 516 VAL B CA 1
ATOM 10606 C C . VAL B 1 516 ? 3.203 -11.159 8.518 1 97.54 516 VAL B C 1
ATOM 10608 O O . VAL B 1 516 ? 4.201 -11.207 7.795 1 97.54 516 VAL B O 1
ATOM 10611 N N . LEU B 1 517 ? 3.192 -11.693 9.765 1 97.18 517 LEU B N 1
ATOM 10612 C CA . LEU B 1 517 ? 4.409 -12.163 10.417 1 97.18 517 LEU B CA 1
ATOM 10613 C C . LEU B 1 517 ? 4.7 -13.613 10.044 1 97.18 517 LEU B C 1
ATOM 10615 O O . LEU B 1 517 ? 5.823 -14.091 10.22 1 97.18 517 LEU B O 1
ATOM 10619 N N . ASN B 1 518 ? 3.678 -14.296 9.536 1 96.5 518 ASN B N 1
ATOM 10620 C CA . ASN B 1 518 ? 3.884 -15.676 9.109 1 96.5 518 ASN B CA 1
ATOM 10621 C C . ASN B 1 518 ? 4.732 -15.751 7.843 1 96.5 518 ASN B C 1
ATOM 10623 O O . ASN B 1 518 ? 4.533 -14.97 6.911 1 96.5 518 ASN B O 1
ATOM 10627 N N . ASN B 1 519 ? 5.633 -16.728 7.767 1 94.22 519 ASN B N 1
ATOM 10628 C CA . ASN B 1 519 ? 6.577 -16.733 6.655 1 94.22 519 ASN B CA 1
ATOM 10629 C C . ASN B 1 519 ? 6.29 -17.873 5.682 1 94.22 519 ASN B C 1
ATOM 10631 O O . ASN B 1 519 ? 6.695 -17.819 4.519 1 94.22 519 ASN B O 1
ATOM 10635 N N . TYR B 1 520 ? 5.725 -18.96 6.188 1 95.22 520 TYR B N 1
ATOM 10636 C CA . TYR B 1 520 ? 5.591 -20.157 5.366 1 95.22 520 TYR B CA 1
ATOM 10637 C C . TYR B 1 520 ? 4.128 -20.432 5.037 1 95.22 520 TYR B C 1
ATOM 10639 O O . TYR B 1 520 ? 3.312 -20.642 5.937 1 95.22 520 TYR B O 1
ATOM 10647 N N . LEU B 1 521 ? 3.8 -20.392 3.76 1 96.34 521 LEU B N 1
ATOM 10648 C CA . LEU B 1 521 ? 2.515 -20.804 3.206 1 96.34 521 LEU B CA 1
ATOM 10649 C C . LEU B 1 521 ? 1.365 -20.112 3.929 1 96.34 521 LEU B C 1
ATOM 10651 O O . LEU B 1 521 ? 0.451 -20.773 4.426 1 96.34 521 LEU B O 1
ATOM 10655 N N . THR B 1 522 ? 1.366 -18.822 3.911 1 97.42 522 THR B N 1
ATOM 10656 C CA . THR B 1 522 ? 0.275 -18.03 4.468 1 97.42 522 THR B CA 1
ATOM 10657 C C . THR B 1 522 ? -0.945 -18.07 3.552 1 97.42 522 THR B C 1
ATOM 10659 O O . THR B 1 522 ? -0.84 -17.783 2.357 1 97.42 522 THR B O 1
ATOM 10662 N N . PRO B 1 523 ? -2.068 -18.48 4.052 1 97.33 523 PRO B N 1
ATOM 10663 C CA . PRO B 1 523 ? -3.27 -18.437 3.216 1 97.33 523 PRO B CA 1
ATOM 10664 C C . PRO B 1 523 ? -3.625 -17.022 2.764 1 97.33 523 PRO B C 1
ATOM 10666 O O . PRO B 1 523 ? -3.63 -16.094 3.576 1 97.33 523 PRO B O 1
ATOM 10669 N N . VAL B 1 524 ? -3.92 -16.871 1.49 1 97.5 524 VAL B N 1
ATOM 10670 C CA . VAL B 1 524 ? -4.203 -15.541 0.962 1 97.5 524 VAL B CA 1
ATOM 10671 C C . VAL B 1 524 ? -5.487 -15.575 0.135 1 97.5 524 VAL B C 1
ATOM 10673 O O . VAL B 1 524 ? -6.013 -16.65 -0.162 1 97.5 524 VAL B O 1
ATOM 10676 N N . THR B 1 525 ? -5.978 -14.382 -0.164 1 95.7 525 THR B N 1
ATOM 10677 C CA . THR B 1 525 ? -7.179 -14.197 -0.97 1 95.7 525 THR B CA 1
ATOM 10678 C C . THR B 1 525 ? -6.905 -13.261 -2.143 1 95.7 525 THR B C 1
ATOM 10680 O O . THR B 1 525 ? -5.759 -12.874 -2.38 1 95.7 525 THR B O 1
ATOM 10683 N N . HIS B 1 526 ? -7.905 -13.034 -2.97 1 92.66 526 HIS B N 1
ATOM 10684 C CA . HIS B 1 526 ? -7.859 -12.125 -4.109 1 92.66 526 HIS B CA 1
ATOM 10685 C C . HIS B 1 526 ? -9.209 -11.453 -4.333 1 92.66 526 HIS B C 1
ATOM 10687 O O . HIS B 1 526 ? -10.256 -12.055 -4.085 1 92.66 526 HIS B O 1
ATOM 10693 N N . PRO B 1 527 ? -9.238 -10.238 -4.827 1 84.76 527 PRO B N 1
ATOM 10694 C CA . PRO B 1 527 ? -10.489 -9.504 -5.028 1 84.76 527 PRO B CA 1
ATOM 10695 C C . PRO B 1 527 ? -11.418 -10.185 -6.03 1 84.76 527 PRO B C 1
ATOM 10697 O O . PRO B 1 527 ? -12.635 -9.988 -5.982 1 84.76 527 PRO B O 1
ATOM 10700 N N . LEU B 1 528 ? -10.916 -10.972 -6.946 1 86.38 528 LEU B N 1
ATOM 10701 C CA . LEU B 1 528 ? -11.718 -11.624 -7.976 1 86.38 528 LEU B CA 1
ATOM 10702 C C . LEU B 1 528 ? -12.428 -12.852 -7.415 1 86.38 528 LEU B C 1
ATOM 10704 O O . LEU B 1 528 ? -13.291 -13.432 -8.078 1 86.38 528 LEU B O 1
ATOM 10708 N N . LEU B 1 529 ? -12.056 -13.222 -6.18 1 89.8 529 LEU B N 1
ATOM 10709 C CA . LEU B 1 529 ? -12.759 -14.329 -5.542 1 89.8 529 LEU B CA 1
ATOM 10710 C C . LEU B 1 529 ? -14.11 -13.874 -4.999 1 89.8 529 LEU B C 1
ATOM 10712 O O . LEU B 1 529 ? -14.268 -12.715 -4.608 1 89.8 529 LEU B O 1
ATOM 10716 N N . PRO B 1 530 ? -15.039 -14.649 -5.037 1 81.64 530 PRO B N 1
ATOM 10717 C CA . PRO B 1 530 ? -16.364 -14.267 -4.546 1 81.64 530 PRO B CA 1
ATOM 10718 C C . PRO B 1 530 ? -16.348 -13.829 -3.083 1 81.64 530 PRO B C 1
ATOM 10720 O O . PRO B 1 530 ? -17.006 -12.851 -2.72 1 81.64 530 PRO B O 1
ATOM 10723 N N . VAL B 1 531 ? -15.672 -14.613 -2.214 1 83.17 531 VAL B N 1
ATOM 10724 C CA . VAL B 1 531 ? -15.576 -14.316 -0.789 1 83.17 531 VAL B CA 1
ATOM 10725 C C . VAL B 1 531 ? -14.192 -14.702 -0.272 1 83.17 531 VAL B C 1
ATOM 10727 O O . VAL B 1 531 ? -13.506 -15.53 -0.876 1 83.17 531 VAL B O 1
ATOM 10730 N N . LYS B 1 532 ? -13.871 -14.102 0.783 1 82.35 532 LYS B N 1
ATOM 10731 C CA . LYS B 1 532 ? -12.658 -14.528 1.475 1 82.35 532 LYS B CA 1
ATOM 10732 C C . LYS B 1 532 ? -12.861 -15.878 2.158 1 82.35 532 LYS B C 1
ATOM 10734 O O . LYS B 1 532 ? -13.925 -16.139 2.724 1 82.35 532 LYS B O 1
ATOM 10739 N N . ALA B 1 533 ? -11.813 -16.659 2.106 1 80.52 533 ALA B N 1
ATOM 10740 C CA . ALA B 1 533 ? -11.905 -18.002 2.673 1 80.52 533 ALA B CA 1
ATOM 10741 C C . ALA B 1 533 ? -11.945 -17.953 4.197 1 80.52 533 ALA B C 1
ATOM 10743 O O . ALA B 1 533 ? -12.442 -18.88 4.842 1 80.52 533 ALA B O 1
ATOM 10744 N N . ALA B 1 534 ? -11.379 -16.936 4.774 1 82.92 534 ALA B N 1
ATOM 10745 C CA . ALA B 1 534 ? -11.334 -16.786 6.226 1 82.92 534 ALA B CA 1
ATOM 10746 C C . ALA B 1 534 ? -11.348 -15.313 6.625 1 82.92 534 ALA B C 1
ATOM 10748 O O . ALA B 1 534 ? -10.843 -14.459 5.892 1 82.92 534 ALA B O 1
ATOM 10749 N N . PRO B 1 535 ? -11.946 -15.059 7.811 1 84.84 535 PRO B N 1
ATOM 10750 C CA . PRO B 1 535 ? -11.952 -13.674 8.287 1 84.84 535 PRO B CA 1
ATOM 10751 C C . PRO B 1 535 ? -10.546 -13.106 8.469 1 84.84 535 PRO B C 1
ATOM 10753 O O . PRO B 1 535 ? -9.672 -13.779 9.022 1 84.84 535 PRO B O 1
ATOM 10756 N N . GLY B 1 536 ? -10.315 -11.955 7.925 1 88.3 536 GLY B N 1
ATOM 10757 C CA . GLY B 1 536 ? -9.036 -11.284 8.095 1 88.3 536 GLY B CA 1
ATOM 10758 C C . GLY B 1 536 ? -8.015 -11.67 7.041 1 88.3 536 GLY B C 1
ATOM 10759 O O . GLY B 1 536 ? -6.857 -11.254 7.111 1 88.3 536 GLY B O 1
ATOM 10760 N N . GLN B 1 537 ? -8.45 -12.488 6.139 1 93.26 537 GLN B N 1
ATOM 10761 C CA . GLN B 1 537 ? -7.51 -12.937 5.118 1 93.26 537 GLN B CA 1
ATOM 10762 C C . GLN B 1 537 ? -7.067 -11.778 4.229 1 93.26 537 GLN B C 1
ATOM 10764 O O . GLN B 1 537 ? -7.882 -10.935 3.848 1 93.26 537 GLN B O 1
ATOM 10769 N N . LEU B 1 538 ? -5.828 -11.727 3.955 1 95.97 538 LEU B N 1
ATOM 10770 C CA . LEU B 1 538 ? -5.201 -10.685 3.149 1 95.97 538 LEU B CA 1
ATOM 10771 C C . LEU B 1 538 ? -4.704 -11.249 1.822 1 95.97 538 LEU B C 1
ATOM 10773 O O . LEU B 1 538 ? -4.556 -12.464 1.676 1 95.97 538 LEU B O 1
ATOM 10777 N N . SER B 1 539 ? -4.505 -10.434 0.82 1 96.09 539 SER B N 1
ATOM 10778 C CA . SER B 1 539 ? -3.856 -10.849 -0.42 1 96.09 539 SER B CA 1
ATOM 10779 C C . SER B 1 539 ? -2.344 -10.945 -0.247 1 96.09 539 SER B C 1
ATOM 10781 O O . SER B 1 539 ? -1.787 -10.399 0.708 1 96.09 539 SER B O 1
ATOM 10783 N N . ALA B 1 540 ? -1.707 -11.643 -1.125 1 96.43 540 ALA B N 1
ATOM 10784 C CA . ALA B 1 540 ? -0.249 -11.732 -1.104 1 96.43 540 ALA B CA 1
ATOM 10785 C C . ALA B 1 540 ? 0.387 -10.35 -1.221 1 96.43 540 ALA B C 1
ATOM 10787 O O . ALA B 1 540 ? 1.347 -10.039 -0.512 1 96.43 540 ALA B O 1
ATOM 10788 N N . ARG B 1 541 ? -0.193 -9.523 -2.078 1 95.73 541 ARG B N 1
ATOM 10789 C CA . ARG B 1 541 ? 0.317 -8.172 -2.289 1 95.73 541 ARG B CA 1
ATOM 10790 C C . ARG B 1 541 ? 0.243 -7.352 -1.005 1 95.73 541 ARG B C 1
ATOM 10792 O O . ARG B 1 541 ? 1.206 -6.675 -0.638 1 95.73 541 ARG B O 1
ATOM 10799 N N . GLU B 1 542 ? -0.868 -7.416 -0.307 1 95.81 542 GLU B N 1
ATOM 10800 C CA . GLU B 1 542 ? -1.05 -6.678 0.94 1 95.81 542 GLU B CA 1
ATOM 10801 C C . GLU B 1 542 ? -0.032 -7.11 1.991 1 95.81 542 GLU B C 1
ATOM 10803 O O . GLU B 1 542 ? 0.512 -6.275 2.716 1 95.81 542 GLU B O 1
ATOM 10808 N N . ILE B 1 543 ? 0.193 -8.398 2.093 1 97.21 543 ILE B N 1
ATOM 10809 C CA . ILE B 1 543 ? 1.125 -8.927 3.082 1 97.21 543 ILE B CA 1
ATOM 10810 C C . ILE B 1 543 ? 2.541 -8.453 2.762 1 97.21 543 ILE B C 1
ATOM 10812 O O . ILE B 1 543 ? 3.265 -7.996 3.649 1 97.21 543 ILE B O 1
ATOM 10816 N N . LEU B 1 544 ? 2.915 -8.558 1.51 1 96.86 544 LEU B N 1
ATOM 10817 C CA . LEU B 1 544 ? 4.263 -8.155 1.125 1 96.86 544 LEU B CA 1
ATOM 10818 C C . LEU B 1 544 ? 4.472 -6.663 1.357 1 96.86 544 LEU B C 1
ATOM 10820 O O . LEU B 1 544 ? 5.525 -6.248 1.847 1 96.86 544 LEU B O 1
ATOM 10824 N N . MET B 1 545 ? 3.488 -5.858 1.071 1 95.91 545 MET B N 1
ATOM 10825 C CA . MET B 1 545 ? 3.576 -4.423 1.328 1 95.91 545 MET B CA 1
ATOM 10826 C C . MET B 1 545 ? 3.704 -4.145 2.822 1 95.91 545 MET B C 1
ATOM 10828 O O . MET B 1 545 ? 4.494 -3.293 3.234 1 95.91 545 MET B O 1
ATOM 10832 N N . ALA B 1 546 ? 2.896 -4.81 3.565 1 96.74 546 ALA B N 1
ATOM 10833 C CA . ALA B 1 546 ? 2.954 -4.636 5.014 1 96.74 546 ALA B CA 1
ATOM 10834 C C . ALA B 1 546 ? 4.312 -5.065 5.564 1 96.74 546 ALA B C 1
ATOM 10836 O O . ALA B 1 546 ? 4.87 -4.404 6.442 1 96.74 546 ALA B O 1
ATOM 10837 N N . ARG B 1 547 ? 4.808 -6.181 5.098 1 96.46 547 ARG B N 1
ATOM 10838 C CA . ARG B 1 547 ? 6.11 -6.664 5.544 1 96.46 547 ARG B CA 1
ATOM 10839 C C . ARG B 1 547 ? 7.211 -5.665 5.203 1 96.46 547 ARG B C 1
ATOM 10841 O O . ARG B 1 547 ? 8.163 -5.497 5.968 1 96.46 547 ARG B O 1
ATOM 10848 N N . SER B 1 548 ? 7.076 -5.039 4.01 1 95 548 SER B N 1
ATOM 10849 C CA . SER B 1 548 ? 8.02 -3.99 3.642 1 95 548 SER B CA 1
ATOM 10850 C C . SER B 1 548 ? 7.936 -2.809 4.603 1 95 548 SER B C 1
ATOM 10852 O O . SER B 1 548 ? 8.961 -2.309 5.073 1 95 548 SER B O 1
ATOM 10854 N N . THR B 1 549 ? 6.762 -2.407 4.958 1 95.41 549 THR B N 1
ATOM 10855 C CA . THR B 1 549 ? 6.534 -1.232 5.791 1 95.41 549 THR B CA 1
ATOM 10856 C C . THR B 1 549 ? 7.025 -1.475 7.215 1 95.41 549 THR B C 1
ATOM 10858 O O . THR B 1 549 ? 7.581 -0.575 7.848 1 95.41 549 THR B O 1
ATOM 10861 N N . ILE B 1 550 ? 6.921 -2.727 7.702 1 95.59 550 ILE B N 1
ATOM 10862 C CA . ILE B 1 550 ? 7.27 -2.958 9.1 1 95.59 550 ILE B CA 1
ATOM 10863 C C . ILE B 1 550 ? 8.706 -3.468 9.195 1 95.59 550 ILE B C 1
ATOM 10865 O O . ILE B 1 550 ? 9.128 -3.962 10.244 1 95.59 550 ILE B O 1
ATOM 10869 N N . GLY B 1 551 ? 9.414 -3.547 8.048 1 92.8 551 GLY B N 1
ATOM 10870 C CA . GLY B 1 551 ? 10.855 -3.74 8.077 1 92.8 551 GLY B CA 1
ATOM 10871 C C . GLY B 1 551 ? 11.268 -5.185 7.872 1 92.8 551 GLY B C 1
ATOM 10872 O O . GLY B 1 551 ? 12.423 -5.546 8.109 1 92.8 551 GLY B O 1
ATOM 10873 N N . LEU B 1 552 ? 10.364 -6.097 7.467 1 93.82 552 LEU B N 1
ATOM 10874 C CA . LEU B 1 552 ? 10.672 -7.512 7.29 1 93.82 552 LEU B CA 1
ATOM 10875 C C . LEU B 1 552 ? 11.112 -7.798 5.858 1 93.82 552 LEU B C 1
ATOM 10877 O O . LEU B 1 552 ? 11.689 -8.852 5.58 1 93.82 552 LEU B O 1
ATOM 10881 N N . LEU B 1 553 ? 10.783 -6.912 4.938 1 93.83 553 LEU B N 1
ATOM 10882 C CA . LEU B 1 553 ? 11.164 -7.03 3.534 1 93.83 553 LEU B CA 1
ATOM 10883 C C . LEU B 1 553 ? 11.888 -5.775 3.059 1 93.83 553 LEU B C 1
ATOM 10885 O O . LEU B 1 553 ? 11.25 -4.811 2.63 1 93.83 553 LEU B O 1
ATOM 10889 N N . PRO B 1 554 ? 13.141 -5.757 3.077 1 91.38 554 PRO B N 1
ATOM 10890 C CA . PRO B 1 554 ? 13.911 -4.559 2.735 1 91.38 554 PRO B CA 1
ATOM 10891 C C . PRO B 1 554 ? 13.802 -4.189 1.258 1 91.38 554 PRO B C 1
ATOM 10893 O O . PRO B 1 554 ? 13.637 -5.068 0.408 1 91.38 554 PRO B O 1
ATOM 10896 N N . ALA B 1 555 ? 13.927 -2.922 0.953 1 93.19 555 ALA B N 1
ATOM 10897 C CA . ALA B 1 555 ? 13.93 -2.424 -0.42 1 93.19 555 ALA B CA 1
ATOM 10898 C C . ALA B 1 555 ? 15.195 -2.853 -1.157 1 93.19 555 ALA B C 1
ATOM 10900 O O . ALA B 1 555 ? 16.263 -2.973 -0.551 1 93.19 555 ALA B O 1
ATOM 10901 N N . LYS B 1 556 ? 15.095 -3.101 -2.436 1 96.31 556 LYS B N 1
ATOM 10902 C CA . LYS B 1 556 ? 16.222 -3.47 -3.288 1 96.31 556 LYS B CA 1
ATOM 10903 C C . LYS B 1 556 ? 16.245 -2.633 -4.563 1 96.31 556 LYS B C 1
ATOM 10905 O O . LYS B 1 556 ? 15.206 -2.14 -5.007 1 96.31 556 LYS B O 1
ATOM 10910 N N . GLN B 1 557 ? 17.451 -2.488 -5.101 1 97.49 557 GLN B N 1
ATOM 10911 C CA . GLN B 1 557 ? 17.647 -1.763 -6.352 1 97.49 557 GLN B CA 1
ATOM 10912 C C . GLN B 1 557 ? 18.096 -2.702 -7.467 1 97.49 557 GLN B C 1
ATOM 10914 O O . GLN B 1 557 ? 18.943 -3.572 -7.251 1 97.49 557 GLN B O 1
ATOM 10919 N N . PHE B 1 558 ? 17.48 -2.559 -8.565 1 98.38 558 PHE B N 1
ATOM 10920 C CA . PHE B 1 558 ? 17.824 -3.304 -9.77 1 98.38 558 PHE B CA 1
ATOM 10921 C C . PHE B 1 558 ? 18.25 -2.36 -10.888 1 98.38 558 PHE B C 1
ATOM 10923 O O . PHE B 1 558 ? 17.869 -1.187 -10.896 1 98.38 558 PHE B O 1
ATOM 10930 N N . TYR B 1 559 ? 19.083 -2.911 -11.861 1 98.17 559 TYR B N 1
ATOM 10931 C CA . TYR B 1 559 ? 19.636 -2.005 -12.861 1 98.17 559 TYR B CA 1
ATOM 10932 C C . TYR B 1 559 ? 19.692 -2.672 -14.23 1 98.17 559 TYR B C 1
ATOM 10934 O O . TYR B 1 559 ? 19.718 -3.901 -14.328 1 98.17 559 TYR B O 1
ATOM 10942 N N . LEU B 1 560 ? 19.684 -1.851 -15.218 1 98.03 560 LEU B N 1
ATOM 10943 C CA . LEU B 1 560 ? 20.164 -2.197 -16.551 1 98.03 560 LEU B CA 1
ATOM 10944 C C . LEU B 1 560 ? 21.523 -1.56 -16.822 1 98.03 560 LEU B C 1
ATOM 10946 O O . LEU B 1 560 ? 21.662 -0.336 -16.763 1 98.03 560 LEU B O 1
ATOM 10950 N N . PHE B 1 561 ? 22.518 -2.368 -17.073 1 97.56 561 PHE B N 1
ATOM 10951 C CA . PHE B 1 561 ? 23.85 -1.893 -17.426 1 97.56 561 PHE B CA 1
ATOM 10952 C C . PHE B 1 561 ? 24.05 -1.917 -18.937 1 97.56 561 PHE B C 1
ATOM 10954 O O . PHE B 1 561 ? 23.729 -2.909 -19.595 1 97.56 561 PHE B O 1
ATOM 10961 N N . GLY B 1 562 ? 24.493 -0.919 -19.475 1 94.72 562 GLY B N 1
ATOM 10962 C CA . GLY B 1 562 ? 24.764 -0.857 -20.903 1 94.72 562 GLY B CA 1
ATOM 10963 C C . GLY B 1 562 ? 24.796 0.56 -21.444 1 94.72 562 GLY B C 1
ATOM 10964 O O . GLY B 1 562 ? 24.759 1.524 -20.676 1 94.72 562 GLY B O 1
ATOM 10965 N N . THR B 1 563 ? 24.974 0.689 -22.716 1 93.05 563 THR B N 1
ATOM 10966 C CA . THR B 1 563 ? 24.915 1.964 -23.421 1 93.05 563 THR B CA 1
ATOM 10967 C C . THR B 1 563 ? 24.732 1.745 -24.92 1 93.05 563 THR B C 1
ATOM 10969 O O . THR B 1 563 ? 25.411 0.908 -25.518 1 93.05 563 THR B O 1
ATOM 10972 N N . PRO B 1 564 ? 23.847 2.41 -25.592 1 90.88 564 PRO B N 1
ATOM 10973 C CA . PRO B 1 564 ? 22.834 3.311 -25.037 1 90.88 564 PRO B CA 1
ATOM 10974 C C . PRO B 1 564 ? 21.626 2.566 -24.475 1 90.88 564 PRO B C 1
ATOM 10976 O O . PRO B 1 564 ? 21.228 1.531 -25.016 1 90.88 564 PRO B O 1
ATOM 10979 N N . ILE B 1 565 ? 20.995 3.023 -23.419 1 92.89 565 ILE B N 1
ATOM 10980 C CA . ILE B 1 565 ? 19.918 2.239 -22.825 1 92.89 565 ILE B CA 1
ATOM 10981 C C . ILE B 1 565 ? 18.777 3.164 -22.406 1 92.89 565 ILE B C 1
ATOM 10983 O O . ILE B 1 565 ? 17.854 2.743 -21.704 1 92.89 565 ILE B O 1
ATOM 10987 N N . SER B 1 566 ? 18.715 4.401 -22.769 1 89.94 566 SER B N 1
ATOM 10988 C CA . SER B 1 566 ? 17.721 5.375 -22.331 1 89.94 566 SER B CA 1
ATOM 10989 C C . SER B 1 566 ? 16.325 4.996 -22.813 1 89.94 566 SER B C 1
ATOM 10991 O O . SER B 1 566 ? 15.33 5.303 -22.153 1 89.94 566 SER B O 1
ATOM 10993 N N . GLN B 1 567 ? 16.264 4.257 -23.937 1 87.31 567 GLN B N 1
ATOM 10994 C CA . GLN B 1 567 ? 14.969 3.934 -24.528 1 87.31 567 GLN B CA 1
ATOM 10995 C C . GLN B 1 567 ? 14.54 2.514 -24.171 1 87.31 567 GLN B C 1
ATOM 10997 O O . GLN B 1 567 ? 13.537 2.015 -24.685 1 87.31 567 GLN B O 1
ATOM 11002 N N . SER B 1 568 ? 15.264 1.94 -23.302 1 92.14 568 SER B N 1
ATOM 11003 C CA . SER B 1 568 ? 14.974 0.552 -22.96 1 92.14 568 SER B CA 1
ATOM 11004 C C . SER B 1 568 ? 13.622 0.424 -22.266 1 92.14 568 SER B C 1
ATOM 11006 O O . SER B 1 568 ? 13.24 1.289 -21.474 1 92.14 568 SER B O 1
ATOM 11008 N N . LEU B 1 569 ? 12.903 -0.643 -22.478 1 94.14 569 LEU B N 1
ATOM 11009 C CA . LEU B 1 569 ? 11.597 -0.913 -21.886 1 94.14 569 LEU B CA 1
ATOM 11010 C C . LEU B 1 569 ? 11.739 -1.741 -20.613 1 94.14 569 LEU B C 1
ATOM 11012 O O . LEU B 1 569 ? 10.749 -2.01 -19.929 1 94.14 569 LEU B O 1
ATOM 11016 N N . SER B 1 570 ? 12.955 -2.137 -20.227 1 96.07 570 SER B N 1
ATOM 11017 C CA . SER B 1 570 ? 13.199 -3.018 -19.089 1 96.07 570 SER B CA 1
ATOM 11018 C C . SER B 1 570 ? 12.698 -2.396 -17.791 1 96.07 570 SER B C 1
ATOM 11020 O O . SER B 1 570 ? 12.057 -3.069 -16.981 1 96.07 570 SER B O 1
ATOM 11022 N N . PRO B 1 571 ? 12.985 -1.091 -17.576 1 97.13 571 PRO B N 1
ATOM 11023 C CA . PRO B 1 571 ? 12.475 -0.488 -16.343 1 97.13 571 PRO B CA 1
ATOM 11024 C C . PRO B 1 571 ? 10.952 -0.537 -16.248 1 97.13 571 PRO B C 1
ATOM 11026 O O . PRO B 1 571 ? 10.404 -0.816 -15.178 1 97.13 571 PRO B O 1
ATOM 11029 N N . LEU B 1 572 ? 10.287 -0.319 -17.344 1 96.37 572 LEU B N 1
ATOM 11030 C CA . LEU B 1 572 ? 8.829 -0.356 -17.365 1 96.37 572 LEU B CA 1
ATOM 11031 C C . LEU B 1 572 ? 8.316 -1.753 -17.032 1 96.37 572 LEU B C 1
ATOM 11033 O O . LEU B 1 572 ? 7.399 -1.905 -16.222 1 96.37 572 LEU B O 1
ATOM 11037 N N . MET B 1 573 ? 8.924 -2.736 -17.583 1 97.21 573 MET B N 1
ATOM 11038 C CA . MET B 1 573 ? 8.484 -4.117 -17.406 1 97.21 573 MET B CA 1
ATOM 11039 C C . MET B 1 573 ? 8.657 -4.561 -15.957 1 97.21 573 MET B C 1
ATOM 11041 O O . MET B 1 573 ? 7.697 -4.993 -15.317 1 97.21 573 MET B O 1
ATOM 11045 N N . HIS B 1 574 ? 9.838 -4.428 -15.457 1 98.08 574 HIS B N 1
ATOM 11046 C CA . HIS B 1 574 ? 10.158 -4.941 -14.13 1 98.08 574 HIS B CA 1
ATOM 11047 C C . HIS B 1 574 ? 9.44 -4.147 -13.044 1 98.08 574 HIS B C 1
ATOM 11049 O O . HIS B 1 574 ? 8.902 -4.726 -12.097 1 98.08 574 HIS B O 1
ATOM 11055 N N . ASN B 1 575 ? 9.4 -2.84 -13.189 1 97.88 575 ASN B N 1
ATOM 11056 C CA . ASN B 1 575 ? 8.733 -2.025 -12.179 1 97.88 575 ASN B CA 1
ATOM 11057 C C . ASN B 1 575 ? 7.23 -2.287 -12.15 1 97.88 575 ASN B C 1
ATOM 11059 O O . ASN B 1 575 ? 6.605 -2.225 -11.09 1 97.88 575 ASN B O 1
ATOM 11063 N N . THR B 1 576 ? 6.636 -2.527 -13.331 1 97.15 576 THR B N 1
ATOM 11064 C CA . THR B 1 576 ? 5.227 -2.903 -13.379 1 97.15 576 THR B CA 1
ATOM 11065 C C . THR B 1 576 ? 4.979 -4.172 -12.568 1 97.15 576 THR B C 1
ATOM 11067 O O . THR B 1 576 ? 4.036 -4.235 -11.776 1 97.15 576 THR B O 1
ATOM 11070 N N . SER B 1 577 ? 5.797 -5.124 -12.747 1 97.12 577 SER B N 1
ATOM 11071 C CA . SER B 1 577 ? 5.632 -6.388 -12.038 1 97.12 577 SER B CA 1
ATOM 11072 C C . SER B 1 577 ? 5.908 -6.225 -10.547 1 97.12 577 SER B C 1
ATOM 11074 O O . SER B 1 577 ? 5.207 -6.803 -9.714 1 97.12 577 SER B O 1
ATOM 11076 N N . PHE B 1 578 ? 6.989 -5.447 -10.185 1 97.53 578 PHE B N 1
ATOM 11077 C CA . PHE B 1 578 ? 7.289 -5.199 -8.78 1 97.53 578 PHE B CA 1
ATOM 11078 C C . PHE B 1 578 ? 6.102 -4.547 -8.08 1 97.53 578 PHE B C 1
ATOM 11080 O O . PHE B 1 578 ? 5.721 -4.957 -6.982 1 97.53 578 PHE B O 1
ATOM 11087 N N . LEU B 1 579 ? 5.526 -3.603 -8.797 1 95.41 579 LEU B N 1
ATOM 11088 C CA . LEU B 1 579 ? 4.38 -2.887 -8.246 1 95.41 579 LEU B CA 1
ATOM 11089 C C . LEU B 1 579 ? 3.185 -3.819 -8.079 1 95.41 579 LEU B C 1
ATOM 11091 O O . LEU B 1 579 ? 2.509 -3.791 -7.048 1 95.41 579 LEU B O 1
ATOM 11095 N N . SER B 1 580 ? 2.966 -4.625 -9.052 1 95.19 580 SER B N 1
ATOM 11096 C CA . SER B 1 580 ? 1.83 -5.541 -9.019 1 95.19 580 SER B CA 1
ATOM 11097 C C . SER B 1 580 ? 1.977 -6.563 -7.896 1 95.19 580 SER B C 1
ATOM 11099 O O . SER B 1 580 ? 0.982 -6.997 -7.312 1 95.19 580 SER B O 1
ATOM 11101 N N . LEU B 1 581 ? 3.145 -6.932 -7.545 1 95.85 581 LEU B N 1
ATOM 11102 C CA . LEU B 1 581 ? 3.409 -7.958 -6.542 1 95.85 581 LEU B CA 1
ATOM 11103 C C . LEU B 1 581 ? 3.524 -7.343 -5.152 1 95.85 581 LEU B C 1
ATOM 11105 O O . LEU B 1 581 ? 3.578 -8.062 -4.152 1 95.85 581 LEU B O 1
ATOM 11109 N N . GLY B 1 582 ? 3.588 -6.025 -5.098 1 94.93 582 GLY B N 1
ATOM 11110 C CA . GLY B 1 582 ? 3.717 -5.34 -3.822 1 94.93 582 GLY B CA 1
ATOM 11111 C C . GLY B 1 582 ? 5.123 -5.392 -3.255 1 94.93 582 GLY B C 1
ATOM 11112 O O . GLY B 1 582 ? 5.305 -5.452 -2.037 1 94.93 582 GLY B O 1
ATOM 11113 N N . LEU B 1 583 ? 6.139 -5.414 -4.138 1 96.41 583 LEU B N 1
ATOM 11114 C CA . LEU B 1 583 ? 7.532 -5.497 -3.712 1 96.41 583 LEU B CA 1
ATOM 11115 C C . LEU B 1 583 ? 8.173 -4.114 -3.676 1 96.41 583 LEU B C 1
ATOM 11117 O O . LEU B 1 583 ? 7.919 -3.285 -4.553 1 96.41 583 LEU B O 1
ATOM 11121 N N . PRO B 1 584 ? 8.937 -3.818 -2.612 1 95.2 584 PRO B N 1
ATOM 11122 C CA . PRO B 1 584 ? 9.593 -2.512 -2.516 1 95.2 584 PRO B CA 1
ATOM 11123 C C . PRO B 1 584 ? 10.858 -2.423 -3.366 1 95.2 584 PRO B C 1
ATOM 11125 O O . PRO B 1 584 ? 11.894 -1.952 -2.891 1 95.2 584 PRO B O 1
ATOM 11128 N N . TYR B 1 585 ? 10.792 -2.826 -4.61 1 97.21 585 TYR B N 1
ATOM 11129 C CA . TYR B 1 585 ? 11.94 -2.883 -5.508 1 97.21 585 TYR B CA 1
ATOM 11130 C C . TYR B 1 585 ? 11.85 -1.802 -6.578 1 97.21 585 TYR B C 1
ATOM 11132 O O . TYR B 1 585 ? 10.756 -1.344 -6.917 1 97.21 585 TYR B O 1
ATOM 11140 N N . ASN B 1 586 ? 12.957 -1.345 -6.993 1 97.1 586 ASN B N 1
ATOM 11141 C CA . ASN B 1 586 ? 13.037 -0.345 -8.052 1 97.1 586 ASN B CA 1
ATOM 11142 C C . ASN B 1 586 ? 14.066 -0.729 -9.111 1 97.1 586 ASN B C 1
ATOM 11144 O O . ASN B 1 586 ? 15.193 -1.104 -8.78 1 97.1 586 ASN B O 1
ATOM 11148 N N . TYR B 1 587 ? 13.659 -0.724 -10.343 1 98.12 587 TYR B N 1
ATOM 11149 C CA . TYR B 1 587 ? 14.516 -1.006 -11.489 1 98.12 587 TYR B CA 1
ATOM 11150 C C . TYR B 1 587 ? 14.863 0.274 -12.238 1 98.12 587 TYR B C 1
ATOM 11152 O O . TYR B 1 587 ? 13.976 0.964 -12.746 1 98.12 587 TYR B O 1
ATOM 11160 N N . GLY B 1 588 ? 16.16 0.587 -12.251 1 97.31 588 GLY B N 1
ATOM 11161 C CA . GLY B 1 588 ? 16.615 1.799 -12.912 1 97.31 588 GLY B CA 1
ATOM 11162 C C . GLY B 1 588 ? 17.687 1.544 -13.955 1 97.31 588 GLY B C 1
ATOM 11163 O O . GLY B 1 588 ? 18.047 0.393 -14.214 1 97.31 588 GLY B O 1
ATOM 11164 N N . LEU B 1 589 ? 18.158 2.651 -14.592 1 97.32 589 LEU B N 1
ATOM 11165 C CA . LEU B 1 589 ? 19.186 2.605 -15.626 1 97.32 589 LEU B CA 1
ATOM 11166 C C . LEU B 1 589 ? 20.534 3.056 -15.072 1 97.32 589 LEU B C 1
ATOM 11168 O O . LEU B 1 589 ? 20.597 3.972 -14.249 1 97.32 589 LEU B O 1
ATOM 11172 N N . HIS B 1 590 ? 21.525 2.326 -15.34 1 97.05 590 HIS B N 1
ATOM 11173 C CA . HIS B 1 590 ? 22.897 2.768 -15.119 1 97.05 590 HIS B CA 1
ATOM 11174 C C . HIS B 1 590 ? 23.706 2.723 -16.411 1 97.05 590 HIS B C 1
ATOM 11176 O O . HIS B 1 590 ? 24.252 1.678 -16.77 1 97.05 590 HIS B O 1
ATOM 11182 N N . GLU B 1 591 ? 23.752 3.861 -17.054 1 95.53 591 GLU B N 1
ATOM 11183 C CA . GLU B 1 591 ? 24.386 3.963 -18.365 1 95.53 591 GLU B CA 1
ATOM 11184 C C . GLU B 1 591 ? 25.867 4.307 -18.237 1 95.53 591 GLU B C 1
ATOM 11186 O O . GLU B 1 591 ? 26.224 5.326 -17.642 1 95.53 591 GLU B O 1
ATOM 11191 N N . THR B 1 592 ? 26.737 3.416 -18.737 1 93.83 592 THR B N 1
ATOM 11192 C CA . THR B 1 592 ? 28.184 3.599 -18.765 1 93.83 592 THR B CA 1
ATOM 11193 C C . THR B 1 592 ? 28.781 2.993 -20.032 1 93.83 592 THR B C 1
ATOM 11195 O O . THR B 1 592 ? 28.282 1.987 -20.54 1 93.83 592 THR B O 1
ATOM 11198 N N . PRO B 1 593 ? 29.754 3.576 -20.567 1 91.62 593 PRO B N 1
ATOM 11199 C CA . PRO B 1 593 ? 30.355 3.055 -21.798 1 91.62 593 PRO B CA 1
ATOM 11200 C C . PRO B 1 593 ? 31.19 1.798 -21.561 1 91.62 593 PRO B C 1
ATOM 11202 O O . PRO B 1 593 ? 31.467 1.05 -22.502 1 91.62 593 PRO B O 1
ATOM 11205 N N . SER B 1 594 ? 31.666 1.615 -20.326 1 91.92 594 SER B N 1
ATOM 11206 C CA . SER B 1 594 ? 32.478 0.453 -19.981 1 91.92 594 SER B CA 1
ATOM 11207 C C . SER B 1 594 ? 32.109 -0.091 -18.605 1 91.92 594 SER B C 1
ATOM 11209 O O . SER B 1 594 ? 31.33 0.526 -17.876 1 91.92 594 SER B O 1
ATOM 11211 N N . VAL B 1 595 ? 32.594 -1.283 -18.364 1 94.59 595 VAL B N 1
ATOM 11212 C CA . VAL B 1 595 ? 32.43 -1.847 -17.028 1 94.59 595 VAL B CA 1
ATOM 11213 C C . VAL B 1 595 ? 33.392 -1.167 -16.057 1 94.59 595 VAL B C 1
ATOM 11215 O O . VAL B 1 595 ? 34.466 -1.697 -15.765 1 94.59 595 VAL B O 1
ATOM 11218 N N . ASP B 1 596 ? 32.947 -0.101 -15.471 1 92.66 596 ASP B N 1
ATOM 11219 C CA . ASP B 1 596 ? 33.819 0.755 -14.672 1 92.66 596 ASP B CA 1
ATOM 11220 C C . ASP B 1 596 ? 33.536 0.589 -13.181 1 92.66 596 ASP B C 1
ATOM 11222 O O . ASP B 1 596 ? 32.822 -0.333 -12.778 1 92.66 596 ASP B O 1
ATOM 11226 N N . GLU B 1 597 ? 34.066 1.451 -12.393 1 92.65 597 GLU B N 1
ATOM 11227 C CA . GLU B 1 597 ? 33.982 1.368 -10.938 1 92.65 597 GLU B CA 1
ATOM 11228 C C . GLU B 1 597 ? 32.573 1.692 -10.448 1 92.65 597 GLU B C 1
ATOM 11230 O O . GLU B 1 597 ? 32.114 1.133 -9.449 1 92.65 597 GLU B O 1
ATOM 11235 N N . SER B 1 598 ? 31.934 2.564 -11.188 1 94.01 598 SER B N 1
ATOM 11236 C CA . SER B 1 598 ? 30.575 2.923 -10.794 1 94.01 598 SER B CA 1
ATOM 11237 C C . SER B 1 598 ? 29.636 1.725 -10.89 1 94.01 598 SER B C 1
ATOM 11239 O O . SER B 1 598 ? 28.766 1.542 -10.036 1 94.01 598 SER B O 1
ATOM 11241 N N . LEU B 1 599 ? 29.852 0.976 -11.88 1 95.32 599 LEU B N 1
ATOM 11242 C CA . LEU B 1 599 ? 29.062 -0.235 -12.072 1 95.32 599 LEU B CA 1
ATOM 11243 C C . LEU B 1 599 ? 29.368 -1.262 -10.987 1 95.32 599 LEU B C 1
ATOM 11245 O O . LEU B 1 599 ? 28.454 -1.87 -10.426 1 95.32 599 LEU B O 1
ATOM 11249 N N . GLU B 1 600 ? 30.556 -1.394 -10.63 1 94.77 600 GLU B N 1
ATOM 11250 C CA . GLU B 1 600 ? 30.966 -2.36 -9.615 1 94.77 600 GLU B CA 1
ATOM 11251 C C . GLU B 1 600 ? 30.434 -1.973 -8.238 1 94.77 600 GLU B C 1
ATOM 11253 O O . GLU B 1 600 ? 30.024 -2.836 -7.46 1 94.77 600 GLU B O 1
ATOM 11258 N N . THR B 1 601 ? 30.471 -0.726 -8.02 1 95.39 601 THR B N 1
ATOM 11259 C CA . THR B 1 601 ? 29.975 -0.226 -6.743 1 95.39 601 THR B CA 1
ATOM 11260 C C . THR B 1 601 ? 28.489 -0.531 -6.583 1 95.39 601 THR B C 1
ATOM 11262 O O . THR B 1 601 ? 28.042 -0.914 -5.5 1 95.39 601 THR B O 1
ATOM 11265 N N . LYS B 1 602 ? 27.731 -0.405 -7.617 1 95.68 602 LYS B N 1
ATOM 11266 C CA . LYS B 1 602 ? 26.3 -0.696 -7.575 1 95.68 602 LYS B CA 1
ATOM 11267 C C . LYS B 1 602 ? 26.048 -2.185 -7.355 1 95.68 602 LYS B C 1
ATOM 11269 O O . LYS B 1 602 ? 25.165 -2.563 -6.582 1 95.68 602 LYS B O 1
ATOM 11274 N N . MET B 1 603 ? 26.844 -2.983 -7.938 1 95.97 603 MET B N 1
ATOM 11275 C CA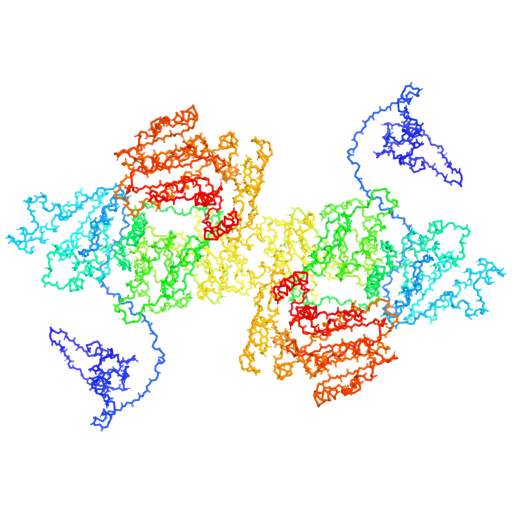 . MET B 1 603 ? 26.667 -4.429 -7.836 1 95.97 603 MET B CA 1
ATOM 11276 C C . MET B 1 603 ? 27.017 -4.922 -6.437 1 95.97 603 MET B C 1
ATOM 11278 O O . MET B 1 603 ? 26.494 -5.942 -5.984 1 95.97 603 MET B O 1
ATOM 11282 N N . ARG B 1 604 ? 27.812 -4.175 -5.762 1 94.96 604 ARG B N 1
ATOM 11283 C CA . ARG B 1 604 ? 28.275 -4.626 -4.454 1 94.96 604 ARG B CA 1
ATOM 11284 C C . ARG B 1 604 ? 27.544 -3.895 -3.333 1 94.96 604 ARG B C 1
ATOM 11286 O O . ARG B 1 604 ? 27.831 -4.111 -2.153 1 94.96 604 ARG B O 1
ATOM 11293 N N . ALA B 1 605 ? 26.637 -3.043 -3.758 1 94.61 605 ALA B N 1
ATOM 11294 C CA . ALA B 1 605 ? 25.846 -2.326 -2.762 1 94.61 605 ALA B CA 1
ATOM 11295 C C . ALA B 1 605 ? 24.978 -3.287 -1.954 1 94.61 605 ALA B C 1
ATOM 11297 O O . ALA B 1 605 ? 24.581 -4.343 -2.452 1 94.61 605 ALA B O 1
ATOM 11298 N N . GLN B 1 606 ? 24.643 -2.943 -0.721 1 90.7 606 GLN B N 1
ATOM 11299 C CA . GLN B 1 606 ? 23.884 -3.797 0.187 1 90.7 606 GLN B CA 1
ATOM 11300 C C . GLN B 1 606 ? 22.456 -3.997 -0.311 1 90.7 606 GLN B C 1
ATOM 11302 O O . GLN B 1 606 ? 21.854 -5.048 -0.081 1 90.7 606 GLN B O 1
ATOM 11307 N N . ASP B 1 607 ? 21.906 -3.021 -1.017 1 93.71 607 ASP B N 1
ATOM 11308 C CA . ASP B 1 607 ? 20.518 -3.09 -1.464 1 93.71 607 ASP B CA 1
ATOM 11309 C C . ASP B 1 607 ? 20.43 -3.568 -2.911 1 93.71 607 ASP B C 1
ATOM 11311 O O . ASP B 1 607 ? 19.387 -3.431 -3.554 1 93.71 607 ASP B O 1
ATOM 11315 N N . PHE B 1 608 ? 21.599 -4.157 -3.439 1 96.84 608 PHE B N 1
ATOM 11316 C CA . PHE B 1 608 ? 21.62 -4.654 -4.81 1 96.84 608 PHE B CA 1
ATOM 11317 C C . PHE B 1 608 ? 20.758 -5.904 -4.945 1 96.84 608 PHE B C 1
ATOM 11319 O O . PHE B 1 608 ? 20.993 -6.903 -4.264 1 96.84 608 PHE B O 1
ATOM 11326 N N . GLY B 1 609 ? 19.754 -5.893 -5.876 1 97.29 609 GLY B N 1
ATOM 11327 C CA . GLY B 1 609 ? 18.845 -7.015 -6.051 1 97.29 609 GLY B CA 1
ATOM 11328 C C . GLY B 1 609 ? 19.123 -7.818 -7.308 1 97.29 609 GLY B C 1
ATOM 11329 O O . GLY B 1 609 ? 18.661 -8.953 -7.441 1 97.29 609 GLY B O 1
ATOM 11330 N N . GLY B 1 610 ? 19.808 -7.149 -8.253 1 98.02 610 GLY B N 1
ATOM 11331 C CA . GLY B 1 610 ? 20.115 -7.773 -9.53 1 98.02 610 GLY B CA 1
ATOM 11332 C C . GLY B 1 610 ? 20.221 -6.778 -10.67 1 98.02 610 GLY B C 1
ATOM 11333 O O . GLY B 1 610 ? 19.925 -5.594 -10.497 1 98.02 610 GLY B O 1
ATOM 11334 N N . ALA B 1 611 ? 20.687 -7.337 -11.822 1 98.32 611 ALA B N 1
ATOM 11335 C CA . ALA B 1 611 ? 20.841 -6.434 -12.961 1 98.32 611 ALA B CA 1
ATOM 11336 C C . ALA B 1 611 ? 20.743 -7.194 -14.28 1 98.32 611 ALA B C 1
ATOM 11338 O O . ALA B 1 611 ? 21.129 -8.363 -14.361 1 98.32 611 ALA B O 1
ATOM 11339 N N . SER B 1 612 ? 20.197 -6.532 -15.202 1 97.87 612 SER B N 1
ATOM 11340 C CA . SER B 1 612 ? 20.315 -6.937 -16.599 1 97.87 612 SER B CA 1
ATOM 11341 C C . SER B 1 612 ? 21.55 -6.321 -17.249 1 97.87 612 SER B C 1
ATOM 11343 O O . SER B 1 612 ? 21.984 -5.234 -16.864 1 97.87 612 SER B O 1
ATOM 11345 N N . VAL B 1 613 ? 22.112 -7.053 -18.147 1 96.86 613 VAL B N 1
ATOM 11346 C CA . VAL B 1 613 ? 23.287 -6.562 -18.86 1 96.86 613 VAL B CA 1
ATOM 11347 C C . VAL B 1 613 ? 23.028 -6.594 -20.365 1 96.86 613 VAL B C 1
ATOM 11349 O O . VAL B 1 613 ? 22.593 -7.614 -20.904 1 96.86 613 VAL B O 1
ATOM 11352 N N . THR B 1 614 ? 23.194 -5.513 -20.969 1 92.79 614 THR B N 1
ATOM 11353 C CA . THR B 1 614 ? 23.032 -5.423 -22.416 1 92.79 614 THR B CA 1
ATOM 11354 C C . THR B 1 614 ? 24.314 -4.92 -23.073 1 92.79 614 THR B C 1
ATOM 11356 O O . THR B 1 614 ? 25.376 -4.911 -22.448 1 92.79 614 THR B O 1
ATOM 11359 N N . ILE B 1 615 ? 24.315 -4.754 -24.431 1 86.3 615 ILE B N 1
ATOM 11360 C CA . ILE B 1 615 ? 25.473 -4.29 -25.187 1 86.3 615 ILE B CA 1
ATOM 11361 C C . ILE B 1 615 ? 26.016 -3.007 -24.563 1 86.3 615 ILE B C 1
ATOM 11363 O O . ILE B 1 615 ? 25.247 -2.145 -24.132 1 86.3 615 ILE B O 1
ATOM 11367 N N . PRO B 1 616 ? 27.31 -3.124 -24.492 1 89.08 616 PRO B N 1
ATOM 11368 C CA . PRO B 1 616 ? 28.341 -4.056 -24.957 1 89.08 616 PRO B CA 1
ATOM 11369 C C . PRO B 1 616 ? 28.937 -4.889 -23.825 1 89.08 616 PRO B C 1
ATOM 11371 O O . PRO B 1 616 ? 29.992 -5.504 -23.996 1 89.08 616 PRO B O 1
ATOM 11374 N N . HIS B 1 617 ? 28.282 -4.932 -22.71 1 93.18 617 HIS B N 1
ATOM 11375 C CA . HIS B 1 617 ? 28.949 -5.354 -21.483 1 93.18 617 HIS B CA 1
ATOM 11376 C C . HIS B 1 617 ? 28.773 -6.851 -21.248 1 93.18 617 HIS B C 1
ATOM 11378 O O . HIS B 1 617 ? 29.328 -7.403 -20.295 1 93.18 617 HIS B O 1
ATOM 11384 N N . LYS B 1 618 ? 28.093 -7.621 -22.106 1 92 618 LYS B N 1
ATOM 11385 C CA . LYS B 1 618 ? 27.666 -8.989 -21.825 1 92 618 LYS B CA 1
ATOM 11386 C C . LYS B 1 618 ? 28.867 -9.909 -21.626 1 92 618 LYS B C 1
ATOM 11388 O O . LYS B 1 618 ? 28.78 -10.905 -20.905 1 92 618 LYS B O 1
ATOM 11393 N N . ILE B 1 619 ? 29.908 -9.613 -22.228 1 90.71 619 ILE B N 1
ATOM 11394 C CA . ILE B 1 619 ? 31.092 -10.458 -22.12 1 90.71 619 ILE B CA 1
ATOM 11395 C C . ILE B 1 619 ? 32.025 -9.904 -21.045 1 90.71 619 ILE B C 1
ATOM 11397 O O . ILE B 1 619 ? 32.439 -10.63 -20.139 1 90.71 619 ILE B O 1
ATOM 11401 N N . GLU B 1 620 ? 32.268 -8.66 -21.047 1 92.44 620 GLU B N 1
ATOM 11402 C CA . GLU B 1 620 ? 33.233 -8.011 -20.165 1 92.44 620 GLU B CA 1
ATOM 11403 C C . GLU B 1 620 ? 32.829 -8.158 -18.701 1 92.44 620 GLU B C 1
ATOM 11405 O O . GLU B 1 620 ? 33.688 -8.259 -17.822 1 92.44 620 GLU B O 1
ATOM 11410 N N . ILE B 1 621 ? 31.614 -8.273 -18.403 1 95.62 621 ILE B N 1
ATOM 11411 C CA . ILE B 1 621 ? 31.122 -8.252 -17.029 1 95.62 621 ILE B CA 1
ATOM 11412 C C . ILE B 1 621 ? 31.463 -9.571 -16.339 1 95.62 621 ILE B C 1
ATOM 11414 O O . ILE B 1 621 ? 31.451 -9.656 -15.109 1 95.62 621 ILE B O 1
ATOM 11418 N N . MET B 1 622 ? 31.737 -10.616 -17.069 1 94.96 622 MET B N 1
ATOM 11419 C CA . MET B 1 622 ? 31.992 -11.952 -16.537 1 94.96 622 MET B CA 1
ATOM 11420 C C . MET B 1 622 ? 33.197 -11.944 -15.602 1 94.96 622 MET B C 1
ATOM 11422 O O . MET B 1 622 ? 33.226 -12.681 -14.614 1 94.96 622 MET B O 1
ATOM 11426 N N . SER B 1 623 ? 34.144 -11.054 -15.848 1 94.5 623 SER B N 1
ATOM 11427 C CA . SER B 1 623 ? 35.361 -10.989 -15.046 1 94.5 623 SER B CA 1
ATOM 11428 C C . SER B 1 623 ? 35.098 -10.337 -13.693 1 94.5 623 SER B C 1
ATOM 11430 O O . SER B 1 623 ? 35.905 -10.464 -12.769 1 94.5 623 SER B O 1
ATOM 11432 N N . LYS B 1 624 ? 33.988 -9.709 -13.563 1 95.98 624 LYS B N 1
ATOM 11433 C CA . LYS B 1 624 ? 33.664 -8.995 -12.331 1 95.98 624 LYS B CA 1
ATOM 11434 C C . LYS B 1 624 ? 32.736 -9.82 -11.444 1 95.98 624 LYS B C 1
ATOM 11436 O O . LYS B 1 624 ? 32.394 -9.402 -10.336 1 95.98 624 LYS B O 1
ATOM 11441 N N . LEU B 1 625 ? 32.333 -10.978 -11.906 1 96.75 625 LEU B N 1
ATOM 11442 C CA . LEU B 1 625 ? 31.382 -11.817 -11.185 1 96.75 625 LEU B CA 1
ATOM 11443 C C . LEU B 1 625 ? 32.105 -12.911 -10.405 1 96.75 625 LEU B C 1
ATOM 11445 O O . LEU B 1 625 ? 33.225 -13.292 -10.754 1 96.75 625 LEU B O 1
ATOM 11449 N N . ASP B 1 626 ? 31.52 -13.379 -9.357 1 96.31 626 ASP B N 1
ATOM 11450 C CA . ASP B 1 626 ? 32.1 -14.417 -8.511 1 96.31 626 ASP B CA 1
ATOM 11451 C C . ASP B 1 626 ? 31.895 -15.802 -9.122 1 96.31 626 ASP B C 1
ATOM 11453 O O . ASP B 1 626 ? 32.756 -16.675 -8.997 1 96.31 626 ASP B O 1
ATOM 11457 N N . GLU B 1 627 ? 30.712 -16.027 -9.737 1 96.08 627 GLU B N 1
ATOM 11458 C CA . GLU B 1 627 ? 30.352 -17.285 -10.384 1 96.08 627 GLU B CA 1
ATOM 11459 C C . GLU B 1 627 ? 29.532 -17.042 -11.647 1 96.08 627 GLU B C 1
ATOM 11461 O O . GLU B 1 627 ? 28.916 -15.985 -11.8 1 96.08 627 GLU B O 1
ATOM 11466 N N . VAL B 1 628 ? 29.622 -18.007 -12.52 1 96.68 628 VAL B N 1
ATOM 11467 C CA . VAL B 1 628 ? 28.844 -17.988 -13.754 1 96.68 628 VAL B CA 1
ATOM 11468 C C . VAL B 1 628 ? 28.181 -19.347 -13.969 1 96.68 628 VAL B C 1
ATOM 11470 O O . VAL B 1 628 ? 28.8 -20.389 -13.74 1 96.68 628 VAL B O 1
ATOM 11473 N N . THR B 1 629 ? 26.976 -19.409 -14.307 1 96.6 629 THR B N 1
ATOM 11474 C CA . THR B 1 629 ? 26.248 -20.66 -14.485 1 96.6 629 THR B CA 1
ATOM 11475 C C . THR B 1 629 ? 26.821 -21.458 -15.653 1 96.6 629 THR B C 1
ATOM 11477 O O . THR B 1 629 ? 27.518 -20.904 -16.507 1 96.6 629 THR B O 1
ATOM 11480 N N . GLU B 1 630 ? 26.482 -22.675 -15.731 1 94.96 630 GLU B N 1
ATOM 11481 C CA . GLU B 1 630 ? 26.95 -23.54 -16.809 1 94.96 630 GLU B CA 1
ATOM 11482 C C . GLU B 1 630 ? 26.407 -23.081 -18.16 1 94.96 630 GLU B C 1
ATOM 11484 O O . GLU B 1 630 ? 27.106 -23.151 -19.172 1 94.96 630 GLU B O 1
ATOM 11489 N N . GLU B 1 631 ? 25.265 -22.623 -18.184 1 94.65 631 GLU B N 1
ATOM 11490 C CA . GLU B 1 631 ? 24.669 -22.13 -19.422 1 94.65 631 GLU B CA 1
ATOM 11491 C C . GLU B 1 631 ? 25.372 -20.866 -19.908 1 94.65 631 GLU B C 1
ATOM 11493 O O . GLU B 1 631 ? 25.689 -20.742 -21.093 1 94.65 631 GLU B O 1
ATOM 11498 N N . ALA B 1 632 ? 25.579 -19.956 -18.993 1 95.68 632 ALA B N 1
ATOM 11499 C CA . ALA B 1 632 ? 26.236 -18.705 -19.364 1 95.68 632 ALA B CA 1
ATOM 11500 C C . ALA B 1 632 ? 27.673 -18.953 -19.813 1 95.68 632 ALA B C 1
ATOM 11502 O O . ALA B 1 632 ? 28.18 -18.264 -20.701 1 95.68 632 ALA B O 1
ATOM 11503 N N . LYS B 1 633 ? 28.302 -19.935 -19.18 1 94.8 633 LYS B N 1
ATOM 11504 C CA . LYS B 1 633 ? 29.645 -20.316 -19.607 1 94.8 633 LYS B CA 1
ATOM 11505 C C . LYS B 1 633 ? 29.633 -20.878 -21.026 1 94.8 633 LYS B C 1
ATOM 11507 O O . LYS B 1 633 ? 30.477 -20.518 -21.849 1 94.8 633 LYS B O 1
ATOM 11512 N N . ALA B 1 634 ? 28.678 -21.727 -21.258 1 94.52 634 ALA B N 1
ATOM 11513 C CA . ALA B 1 634 ? 28.543 -22.319 -22.586 1 94.52 634 ALA B CA 1
ATOM 11514 C C . ALA B 1 634 ? 28.247 -21.251 -23.635 1 94.52 634 ALA B C 1
ATOM 11516 O O . ALA B 1 634 ? 28.792 -21.29 -24.741 1 94.52 634 ALA B O 1
ATOM 11517 N N . ILE B 1 635 ? 27.482 -20.308 -23.314 1 94.88 635 ILE B N 1
ATOM 11518 C CA . ILE B 1 635 ? 27.083 -19.239 -24.222 1 94.88 635 ILE B CA 1
ATOM 11519 C C . ILE B 1 635 ? 28.222 -18.233 -24.367 1 94.88 635 ILE B C 1
ATOM 11521 O O . ILE B 1 635 ? 28.402 -17.639 -25.433 1 94.88 635 ILE B O 1
ATOM 11525 N N . GLY B 1 636 ? 29.025 -18.04 -23.264 1 93.12 636 GLY B N 1
ATOM 11526 C CA . GLY B 1 636 ? 30.125 -17.089 -23.247 1 93.12 636 GLY B CA 1
ATOM 11527 C C . GLY B 1 636 ? 29.67 -15.653 -23.067 1 93.12 636 GLY B C 1
ATOM 11528 O O . GLY B 1 636 ? 30.367 -14.72 -23.473 1 93.12 636 GLY B O 1
ATOM 11529 N N . ALA B 1 637 ? 28.498 -15.48 -22.595 1 94.48 637 ALA B N 1
ATOM 11530 C CA . ALA B 1 637 ? 27.941 -14.151 -22.353 1 94.48 637 ALA B CA 1
ATOM 11531 C C . ALA B 1 637 ? 26.971 -14.169 -21.176 1 94.48 637 ALA B C 1
ATOM 11533 O O . ALA B 1 637 ? 26.288 -15.169 -20.941 1 94.48 637 ALA B O 1
ATOM 11534 N N . VAL B 1 638 ? 26.917 -13.017 -20.44 1 96.65 638 VAL B N 1
ATOM 11535 C CA . VAL B 1 638 ? 26.035 -12.857 -19.288 1 96.65 638 VAL B CA 1
ATOM 11536 C C . VAL B 1 638 ? 25.075 -11.693 -19.53 1 96.65 638 VAL B C 1
ATOM 11538 O O . VAL B 1 638 ? 25.503 -10.589 -19.873 1 96.65 638 VAL B O 1
ATOM 11541 N N . ASN B 1 639 ? 23.803 -11.936 -19.397 1 97.06 639 ASN B N 1
ATOM 11542 C CA . ASN B 1 639 ? 22.856 -10.832 -19.507 1 97.06 639 ASN B CA 1
ATOM 11543 C C . ASN B 1 639 ? 22.103 -10.607 -18.199 1 97.06 639 ASN B C 1
ATOM 11545 O O . ASN B 1 639 ? 21.264 -9.709 -18.107 1 97.06 639 ASN B O 1
ATOM 11549 N N . THR B 1 640 ? 22.302 -11.48 -17.161 1 98.22 640 THR B N 1
ATOM 11550 C CA . THR B 1 640 ? 21.594 -11.41 -15.887 1 98.22 640 THR B CA 1
ATOM 11551 C C . THR B 1 640 ? 22.556 -11.619 -14.721 1 98.22 640 THR B C 1
ATOM 11553 O O . THR B 1 640 ? 23.282 -12.615 -14.68 1 98.22 640 THR B O 1
ATOM 11556 N N . VAL B 1 641 ? 22.608 -10.722 -13.84 1 98.42 641 VAL B N 1
ATOM 11557 C CA . VAL B 1 641 ? 23.41 -10.842 -12.627 1 98.42 641 VAL B CA 1
ATOM 11558 C C . VAL B 1 641 ? 22.496 -11.066 -11.424 1 98.42 641 VAL B C 1
ATOM 11560 O O . VAL B 1 641 ? 21.59 -10.27 -11.168 1 98.42 641 VAL B O 1
ATOM 11563 N N . VAL B 1 642 ? 22.706 -12.128 -10.629 1 97.74 642 VAL B N 1
ATOM 11564 C CA . VAL B 1 642 ? 21.859 -12.499 -9.5 1 97.74 642 VAL B CA 1
ATOM 11565 C C . VAL B 1 642 ? 22.692 -12.543 -8.221 1 97.74 642 VAL B C 1
ATOM 11567 O O . VAL B 1 642 ? 23.652 -13.311 -8.125 1 97.74 642 VAL B O 1
ATOM 11570 N N . PRO B 1 643 ? 22.359 -11.724 -7.268 1 96.26 643 PRO B N 1
ATOM 11571 C CA . PRO B 1 643 ? 23.017 -11.863 -5.967 1 96.26 643 PRO B CA 1
ATOM 11572 C C . PRO B 1 643 ? 22.461 -13.024 -5.146 1 96.26 643 PRO B C 1
ATOM 11574 O O . PRO B 1 643 ? 21.243 -13.153 -4.999 1 96.26 643 PRO B O 1
ATOM 11577 N N . ILE B 1 644 ? 23.287 -13.89 -4.681 1 91.62 644 ILE B N 1
ATOM 11578 C CA . ILE B 1 644 ? 22.878 -15.02 -3.854 1 91.62 644 ILE B CA 1
ATOM 11579 C C . ILE B 1 644 ? 23.64 -14.994 -2.531 1 91.62 644 ILE B C 1
ATOM 11581 O O . ILE B 1 644 ? 24.823 -14.648 -2.496 1 91.62 644 ILE B O 1
ATOM 11585 N N . GLN B 1 645 ? 22.923 -15.339 -1.512 1 85.38 645 GLN B N 1
ATOM 11586 C CA . GLN B 1 645 ? 23.569 -15.431 -0.206 1 85.38 645 GLN B CA 1
ATOM 11587 C C . GLN B 1 645 ? 24.141 -16.826 0.027 1 85.38 645 GLN B C 1
ATOM 11589 O O . GLN B 1 645 ? 23.42 -17.822 -0.063 1 85.38 645 GLN B O 1
ATOM 11594 N N . GLN B 1 646 ? 25.378 -16.919 0.112 1 82.04 646 GLN B N 1
ATOM 11595 C CA . GLN B 1 646 ? 26.069 -18.168 0.414 1 82.04 646 GLN B CA 1
ATOM 11596 C C . GLN B 1 646 ? 26.985 -18.012 1.624 1 82.04 646 GLN B C 1
ATOM 11598 O O . GLN B 1 646 ? 27.918 -17.207 1.604 1 82.04 646 GLN B O 1
ATOM 11603 N N . GLU B 1 647 ? 26.778 -18.76 2.605 1 78.8 647 GLU B N 1
ATOM 11604 C CA . GLU B 1 647 ? 27.586 -18.79 3.821 1 78.8 647 GLU B CA 1
ATOM 11605 C C . GLU B 1 647 ? 27.782 -17.388 4.389 1 78.8 647 GLU B C 1
ATOM 11607 O O . GLU B 1 647 ? 28.909 -16.982 4.679 1 78.8 647 GLU B O 1
ATOM 11612 N N . GLY B 1 648 ? 26.804 -16.529 4.36 1 76.48 648 GLY B N 1
ATOM 11613 C CA . GLY B 1 648 ? 26.824 -15.223 5 1 76.48 648 GLY B CA 1
ATOM 11614 C C . GLY B 1 648 ? 27.389 -14.131 4.111 1 76.48 648 GLY B C 1
ATOM 11615 O O . GLY B 1 648 ? 27.452 -12.967 4.513 1 76.48 648 GLY B O 1
ATOM 11616 N N . LYS B 1 649 ? 27.77 -14.497 2.932 1 86.62 649 LYS B N 1
ATOM 11617 C CA . LYS B 1 649 ? 28.305 -13.516 1.993 1 86.62 649 LYS B CA 1
ATOM 11618 C C . LYS B 1 649 ? 27.456 -13.447 0.726 1 86.62 649 LYS B C 1
ATOM 11620 O O . LYS B 1 649 ? 26.835 -14.437 0.335 1 86.62 649 LYS B O 1
ATOM 11625 N N . THR B 1 650 ? 27.461 -12.299 0.128 1 91.92 650 THR B N 1
ATOM 11626 C CA . THR B 1 650 ? 26.735 -12.122 -1.125 1 91.92 650 THR B CA 1
ATOM 11627 C C . THR B 1 650 ? 27.617 -12.485 -2.316 1 91.92 650 THR B C 1
ATOM 11629 O O . THR B 1 650 ? 28.712 -11.941 -2.473 1 91.92 650 THR B O 1
ATOM 11632 N N . VAL B 1 651 ? 27.266 -13.446 -3.008 1 95.21 651 VAL B N 1
ATOM 11633 C CA . VAL B 1 651 ? 27.95 -13.885 -4.22 1 95.21 651 VAL B CA 1
ATOM 11634 C C . VAL B 1 651 ? 27.165 -13.431 -5.449 1 95.21 651 VAL B C 1
ATOM 11636 O O . VAL B 1 651 ? 25.949 -13.627 -5.523 1 95.21 651 VAL B O 1
ATOM 11639 N N . LEU B 1 652 ? 27.88 -12.84 -6.381 1 97.22 652 LEU B N 1
ATOM 11640 C CA . LEU B 1 652 ? 27.253 -12.415 -7.628 1 97.22 652 LEU B CA 1
ATOM 11641 C C . LEU B 1 652 ? 27.356 -13.506 -8.688 1 97.22 652 LEU B C 1
ATOM 11643 O O . LEU B 1 652 ? 28.457 -13.86 -9.116 1 97.22 652 LEU B O 1
ATOM 11647 N N . VAL B 1 653 ? 26.248 -13.996 -9.129 1 97.73 653 VAL B N 1
ATOM 11648 C CA . VAL B 1 653 ? 26.199 -15.071 -10.115 1 97.73 653 VAL B CA 1
ATOM 11649 C C . VAL B 1 653 ? 25.728 -14.519 -11.458 1 97.73 653 VAL B C 1
ATOM 11651 O O . VAL B 1 653 ? 24.695 -13.85 -11.534 1 97.73 653 VAL B O 1
ATOM 11654 N N . GLY B 1 654 ? 26.487 -14.835 -12.469 1 98.07 654 GLY B N 1
ATOM 11655 C CA . GLY B 1 654 ? 26.095 -14.457 -13.818 1 98.07 654 GLY B CA 1
ATOM 11656 C C . GLY B 1 654 ? 25.341 -15.552 -14.549 1 98.07 654 GLY B C 1
ATOM 11657 O O . GLY B 1 654 ? 25.727 -16.722 -14.495 1 98.07 654 GLY B O 1
ATOM 11658 N N . ASP B 1 655 ? 24.256 -15.175 -15.167 1 97.74 655 ASP B N 1
ATOM 11659 C CA . ASP B 1 655 ? 23.425 -16.088 -15.945 1 97.74 655 ASP B CA 1
ATOM 11660 C C . ASP B 1 655 ? 23.015 -15.459 -17.275 1 97.74 655 ASP B C 1
ATOM 11662 O O . ASP B 1 655 ? 23.422 -14.339 -17.589 1 97.74 655 ASP B O 1
ATOM 11666 N N . ASN B 1 656 ? 22.386 -16.222 -18.131 1 97.55 656 ASN B N 1
ATOM 11667 C CA . ASN B 1 656 ? 21.876 -15.742 -19.41 1 97.55 656 ASN B CA 1
ATOM 11668 C C . ASN B 1 656 ? 20.44 -16.202 -19.649 1 97.55 656 ASN B C 1
ATOM 11670 O O . ASN B 1 656 ? 20.187 -17.396 -19.821 1 97.55 656 ASN B O 1
ATOM 11674 N N . THR B 1 657 ? 19.523 -15.276 -19.666 1 97.28 657 THR B N 1
ATOM 11675 C CA . THR B 1 657 ? 18.116 -15.63 -19.819 1 97.28 657 THR B CA 1
ATOM 11676 C C . THR B 1 657 ? 17.643 -15.365 -21.245 1 97.28 657 THR B C 1
ATOM 11678 O O . THR B 1 657 ? 16.498 -15.665 -21.591 1 97.28 657 THR B O 1
ATOM 11681 N N . ASP B 1 658 ? 18.472 -14.86 -22.124 1 95.89 658 ASP B N 1
ATOM 11682 C CA . ASP B 1 658 ? 18.112 -14.651 -23.523 1 95.89 658 ASP B CA 1
ATOM 11683 C C . ASP B 1 658 ? 17.752 -15.971 -24.201 1 95.89 658 ASP B C 1
ATOM 11685 O O . ASP B 1 658 ? 16.772 -16.046 -24.945 1 95.89 658 ASP B O 1
ATOM 11689 N N . TRP B 1 659 ? 18.59 -16.901 -23.932 1 96.46 659 TRP B N 1
ATOM 11690 C CA . TRP B 1 659 ? 18.349 -18.169 -24.613 1 96.46 659 TRP B CA 1
ATOM 11691 C C . TRP B 1 659 ? 17.009 -18.765 -24.195 1 96.46 659 TRP B C 1
ATOM 11693 O O . TRP B 1 659 ? 16.323 -19.393 -25.005 1 96.46 659 TRP B O 1
ATOM 11703 N N . LEU B 1 660 ? 16.591 -18.559 -22.947 1 96.17 660 LEU B N 1
ATOM 11704 C CA . LEU B 1 660 ? 15.298 -19.04 -22.473 1 96.17 660 LEU B CA 1
ATOM 11705 C C . LEU B 1 660 ? 14.156 -18.324 -23.187 1 96.17 660 LEU B C 1
ATOM 11707 O O . LEU B 1 660 ? 13.156 -18.948 -23.548 1 96.17 660 LEU B O 1
ATOM 11711 N N . GLY B 1 661 ? 14.351 -17.009 -23.359 1 95.42 661 GLY B N 1
ATOM 11712 C CA . GLY B 1 661 ? 13.351 -16.256 -24.099 1 95.42 661 GLY B CA 1
ATOM 11713 C C . GLY B 1 661 ? 13.155 -16.758 -25.517 1 95.42 661 GLY B C 1
ATOM 11714 O O . GLY B 1 661 ? 12.02 -16.921 -25.972 1 95.42 661 GLY B O 1
ATOM 11715 N N . ILE B 1 662 ? 14.214 -17.062 -26.177 1 95.73 662 ILE B N 1
ATOM 11716 C CA . ILE B 1 662 ? 14.176 -17.545 -27.553 1 95.73 662 ILE B CA 1
ATOM 11717 C C . ILE B 1 662 ? 13.629 -18.97 -27.584 1 95.73 662 ILE B C 1
ATOM 11719 O O . ILE B 1 662 ? 12.721 -19.276 -28.36 1 95.73 662 ILE B O 1
ATOM 11723 N N . TYR B 1 663 ? 14.121 -19.761 -26.736 1 95.06 663 TYR B N 1
ATOM 11724 C CA . TYR B 1 663 ? 13.76 -21.171 -26.655 1 95.06 663 TYR B CA 1
ATOM 11725 C C . TYR B 1 663 ? 12.255 -21.34 -26.484 1 95.06 663 TYR B C 1
ATOM 11727 O O . TYR B 1 663 ? 11.609 -22.041 -27.267 1 95.06 663 TYR B O 1
ATOM 11735 N N . HIS B 1 664 ? 11.679 -20.668 -25.543 1 91.95 664 HIS B N 1
ATOM 11736 C CA . HIS B 1 664 ? 10.273 -20.871 -25.208 1 91.95 664 HIS B CA 1
ATOM 11737 C C . HIS B 1 664 ? 9.361 -20.245 -26.258 1 91.95 664 HIS B C 1
ATOM 11739 O O . HIS B 1 664 ? 8.271 -20.757 -26.524 1 91.95 664 HIS B O 1
ATOM 11745 N N . GLN B 1 665 ? 9.839 -19.2 -26.889 1 91.24 665 GLN B N 1
ATOM 11746 C CA . GLN B 1 665 ? 9.049 -18.614 -27.967 1 91.24 665 GLN B CA 1
ATOM 11747 C C . GLN B 1 665 ? 9.003 -19.539 -29.18 1 91.24 665 GLN B C 1
ATOM 11749 O O . GLN B 1 665 ? 7.968 -19.654 -29.84 1 91.24 665 GLN B O 1
ATOM 11754 N N . ILE B 1 666 ? 10.104 -20.199 -29.452 1 91.8 666 ILE B N 1
ATOM 11755 C CA . ILE B 1 666 ? 10.127 -21.15 -30.558 1 91.8 666 ILE B CA 1
ATOM 11756 C C . ILE B 1 666 ? 9.246 -22.351 -30.223 1 91.8 666 ILE B C 1
ATOM 11758 O O . ILE B 1 666 ? 8.411 -22.761 -31.033 1 91.8 666 ILE B O 1
ATOM 11762 N N . GLU B 1 667 ? 9.397 -22.843 -29.045 1 85.08 667 GLU B N 1
ATOM 11763 C CA . GLU B 1 667 ? 8.653 -24.019 -28.603 1 85.08 667 GLU B CA 1
ATOM 11764 C C . GLU B 1 667 ? 7.148 -23.786 -28.695 1 85.08 667 GLU B C 1
ATOM 11766 O O . GLU B 1 667 ? 6.407 -24.658 -29.153 1 85.08 667 GLU B O 1
ATOM 11771 N N . ARG B 1 668 ? 6.717 -22.649 -28.339 1 80.31 668 ARG B N 1
ATOM 11772 C CA . ARG B 1 668 ? 5.295 -22.324 -28.314 1 80.31 668 ARG B CA 1
ATOM 11773 C C . ARG B 1 668 ? 4.742 -22.177 -29.728 1 80.31 668 ARG B C 1
ATOM 11775 O O . ARG B 1 668 ? 3.554 -22.409 -29.963 1 80.31 668 ARG B O 1
ATOM 11782 N N . ASN B 1 669 ? 5.629 -21.702 -30.596 1 82.67 669 ASN B N 1
ATOM 11783 C CA . ASN B 1 669 ? 5.154 -21.416 -31.945 1 82.67 669 ASN B CA 1
ATOM 11784 C C . ASN B 1 669 ? 5.437 -22.576 -32.897 1 82.67 669 ASN B C 1
ATOM 11786 O O . ASN B 1 669 ? 5.108 -22.505 -34.082 1 82.67 669 ASN B O 1
ATOM 11790 N N . LEU B 1 670 ? 6.157 -23.505 -32.404 1 76.34 670 LEU B N 1
ATOM 11791 C CA . LEU B 1 670 ? 6.333 -24.715 -33.2 1 76.34 670 LEU B CA 1
ATOM 11792 C C . LEU B 1 670 ? 5.048 -25.535 -33.234 1 76.34 670 LEU B C 1
ATOM 11794 O O . LEU B 1 670 ? 4.418 -25.754 -32.197 1 76.34 670 LEU B O 1
ATOM 11798 N N . SER B 1 671 ? 4.135 -25.057 -34.138 1 56.62 671 SER B N 1
ATOM 11799 C CA . SER B 1 671 ? 2.814 -25.652 -34.312 1 56.62 671 SER B CA 1
ATOM 11800 C C . SER B 1 671 ? 2.826 -27.136 -33.964 1 56.62 671 SER B C 1
ATOM 11802 O O . SER B 1 671 ? 3.84 -27.814 -34.144 1 56.62 671 SER B O 1
ATOM 11804 N N . SER B 1 672 ? 1.904 -27.543 -33.112 1 48.58 672 SER B N 1
ATOM 11805 C CA . SER B 1 672 ? 1.637 -28.952 -32.843 1 48.58 672 SER B CA 1
ATOM 11806 C C . SER B 1 672 ? 1.592 -29.763 -34.133 1 48.58 672 SER B C 1
ATOM 11808 O O . SER B 1 672 ? 1.646 -30.994 -34.102 1 48.58 672 SER B O 1
ATOM 11810 N N . THR B 1 673 ? 1.399 -28.974 -35.255 1 44.33 673 THR B N 1
ATOM 11811 C CA . THR B 1 673 ? 1.148 -29.693 -36.499 1 44.33 673 THR B CA 1
ATOM 11812 C C . THR B 1 673 ? 2.459 -30.122 -37.15 1 44.33 673 THR B C 1
ATOM 11814 O O . THR B 1 673 ? 2.456 -30.862 -38.135 1 44.33 673 THR B O 1
ATOM 11817 N N . THR B 1 674 ? 3.519 -29.406 -36.636 1 52.5 674 THR B N 1
ATOM 11818 C CA . THR B 1 674 ? 4.723 -29.841 -37.335 1 52.5 674 THR B CA 1
ATOM 11819 C C . THR B 1 674 ? 5.175 -31.21 -36.835 1 52.5 674 THR B C 1
ATOM 11821 O O . THR B 1 674 ? 5.352 -31.41 -35.631 1 52.5 674 THR B O 1
ATOM 11824 N N . THR B 1 675 ? 4.863 -32.168 -37.519 1 52.15 675 THR B N 1
ATOM 11825 C CA . THR B 1 675 ? 5.252 -33.562 -37.336 1 52.15 675 THR B CA 1
ATOM 11826 C C . THR B 1 675 ? 6.771 -33.696 -37.27 1 52.15 675 THR B C 1
ATOM 11828 O O . THR B 1 675 ? 7.292 -34.776 -36.985 1 52.15 675 THR B O 1
ATOM 11831 N N . VAL B 1 676 ? 7.425 -32.456 -37.558 1 59.27 676 VAL B N 1
ATOM 11832 C CA . VAL B 1 676 ? 8.873 -32.612 -37.649 1 59.27 676 VAL B CA 1
ATOM 11833 C C . VAL B 1 676 ? 9.502 -32.416 -36.271 1 59.27 676 VAL B C 1
ATOM 11835 O O . VAL B 1 676 ? 9.231 -31.422 -35.594 1 59.27 676 VAL B O 1
ATOM 11838 N N . GLN B 1 677 ? 10.24 -33.405 -35.772 1 71.29 677 GLN B N 1
ATOM 11839 C CA . GLN B 1 677 ? 10.993 -33.335 -34.524 1 71.29 677 GLN B CA 1
ATOM 11840 C C . GLN B 1 677 ? 12.16 -32.358 -34.64 1 71.29 677 GLN B C 1
ATOM 11842 O O . GLN B 1 677 ? 12.756 -32.219 -35.71 1 71.29 677 GLN B O 1
ATOM 11847 N N . PRO B 1 678 ? 12.473 -31.592 -33.662 1 78.45 678 PRO B N 1
ATOM 11848 C CA . PRO B 1 678 ? 13.554 -30.604 -33.685 1 78.45 678 PRO B CA 1
ATOM 11849 C C . PRO B 1 678 ? 14.869 -31.18 -34.206 1 78.45 678 PRO B C 1
ATOM 11851 O O . PRO B 1 678 ? 15.64 -30.473 -34.861 1 78.45 678 PRO B O 1
ATOM 11854 N N . GLN B 1 679 ? 15.025 -32.43 -34.043 1 81.43 679 GLN B N 1
ATOM 11855 C CA . GLN B 1 679 ? 16.272 -33.06 -34.465 1 81.43 679 GLN B CA 1
ATOM 11856 C C . GLN B 1 679 ? 16.402 -33.06 -35.985 1 81.43 679 GLN B C 1
ATOM 11858 O O . GLN B 1 679 ? 17.513 -33.108 -36.518 1 81.43 679 GLN B O 1
ATOM 11863 N N . GLN B 1 680 ? 15.319 -32.929 -36.659 1 82.26 680 GLN B N 1
ATOM 11864 C CA . GLN B 1 680 ? 15.321 -32.988 -38.116 1 82.26 680 GLN B CA 1
ATOM 11865 C C . GLN B 1 680 ? 15.207 -31.592 -38.724 1 82.26 680 GLN B C 1
ATOM 11867 O O . GLN B 1 680 ? 15.223 -31.439 -39.947 1 82.26 680 GLN B O 1
ATOM 11872 N N . MET B 1 681 ? 15.243 -30.635 -37.928 1 86.63 681 MET B N 1
ATOM 11873 C CA . MET B 1 681 ? 15.073 -29.267 -38.41 1 86.63 681 MET B CA 1
ATOM 11874 C C . MET B 1 681 ? 16.425 -28.595 -38.628 1 86.63 681 MET B C 1
ATOM 11876 O O . MET B 1 681 ? 17.42 -28.98 -38.013 1 86.63 681 MET B O 1
ATOM 11880 N N . LYS B 1 682 ? 16.433 -27.624 -39.554 1 90.35 682 LYS B N 1
ATOM 11881 C CA . LYS B 1 682 ? 17.597 -26.776 -39.797 1 90.35 682 LYS B CA 1
ATOM 11882 C C . LYS B 1 682 ? 17.376 -25.369 -39.247 1 90.35 682 LYS B C 1
ATOM 11884 O O . LYS B 1 682 ? 16.344 -24.749 -39.511 1 90.35 682 LYS B O 1
ATOM 11889 N N . GLY B 1 683 ? 18.334 -24.951 -38.458 1 93.05 683 GLY B N 1
ATOM 11890 C CA . GLY B 1 683 ? 18.238 -23.635 -37.847 1 93.05 683 GLY B CA 1
ATOM 11891 C C . GLY B 1 683 ? 19.261 -22.652 -38.383 1 93.05 683 GLY B C 1
ATOM 11892 O O . GLY B 1 683 ? 20.398 -23.028 -38.674 1 93.05 683 GLY B O 1
ATOM 11893 N N . LEU B 1 684 ? 18.88 -21.342 -38.536 1 93.45 684 LEU B N 1
ATOM 11894 C CA . LEU B 1 684 ? 19.758 -20.27 -38.991 1 93.45 684 LEU B CA 1
ATOM 11895 C C . LEU B 1 684 ? 19.724 -19.091 -38.024 1 93.45 684 LEU B C 1
ATOM 11897 O O . LEU B 1 684 ? 18.649 -18.652 -37.611 1 93.45 684 LEU B O 1
ATOM 11901 N N . VAL B 1 685 ? 20.907 -18.599 -37.614 1 94.99 685 VAL B N 1
ATOM 11902 C CA . VAL B 1 685 ? 21.021 -17.386 -36.812 1 94.99 685 VAL B CA 1
ATOM 11903 C C . VAL B 1 685 ? 21.697 -16.288 -37.63 1 94.99 685 VAL B C 1
ATOM 11905 O O . VAL B 1 685 ? 22.767 -16.503 -38.206 1 94.99 685 VAL B O 1
ATOM 11908 N N . ILE B 1 686 ? 21.062 -15.183 -37.687 1 91.25 686 ILE B N 1
ATOM 11909 C CA . ILE B 1 686 ? 21.607 -14.048 -38.424 1 91.25 686 ILE B CA 1
ATOM 11910 C C . ILE B 1 686 ? 22.163 -13.016 -37.445 1 91.25 686 ILE B C 1
ATOM 11912 O O . ILE B 1 686 ? 21.42 -12.456 -36.635 1 91.25 686 ILE B O 1
ATOM 11916 N N . GLY B 1 687 ? 23.404 -12.701 -37.504 1 88.73 687 GLY B N 1
ATOM 11917 C CA . GLY B 1 687 ? 24.103 -11.827 -36.575 1 88.73 687 GLY B CA 1
ATOM 11918 C C . GLY B 1 687 ? 25.24 -12.518 -35.846 1 88.73 687 GLY B C 1
ATOM 11919 O O . GLY B 1 687 ? 25.31 -13.748 -35.82 1 88.73 687 GLY B O 1
ATOM 11920 N N . ALA B 1 688 ? 26.178 -11.739 -35.192 1 85.02 688 ALA B N 1
ATOM 11921 C CA . ALA B 1 688 ? 27.323 -12.352 -34.525 1 85.02 688 ALA B CA 1
ATOM 11922 C C . ALA B 1 688 ? 27.642 -11.638 -33.215 1 85.02 688 ALA B C 1
ATOM 11924 O O . ALA B 1 688 ? 28.8 -11.594 -32.792 1 85.02 688 ALA B O 1
ATOM 11925 N N . GLY B 1 689 ? 26.712 -11.066 -32.562 1 79.96 689 GLY B N 1
ATOM 11926 C CA . GLY B 1 689 ? 26.91 -10.424 -31.273 1 79.96 689 GLY B CA 1
ATOM 11927 C C . GLY B 1 689 ? 26.597 -11.332 -30.099 1 79.96 689 GLY B C 1
ATOM 11928 O O . GLY B 1 689 ? 26.53 -12.553 -30.253 1 79.96 689 GLY B O 1
ATOM 11929 N N . GLY B 1 690 ? 26.484 -10.824 -28.863 1 79.43 690 GLY B N 1
ATOM 11930 C CA . GLY B 1 690 ? 26.185 -11.576 -27.655 1 79.43 690 GLY B CA 1
ATOM 11931 C C . GLY B 1 690 ? 24.851 -12.297 -27.716 1 79.43 690 GLY B C 1
ATOM 11932 O O . GLY B 1 690 ? 24.724 -13.421 -27.225 1 79.43 690 GLY B O 1
ATOM 11933 N N . THR B 1 691 ? 23.849 -11.741 -28.386 1 88.32 691 THR B N 1
ATOM 11934 C CA . THR B 1 691 ? 22.518 -12.331 -28.474 1 88.32 691 THR B CA 1
ATOM 11935 C C . THR B 1 691 ? 22.507 -13.496 -29.459 1 88.32 691 THR B C 1
ATOM 11937 O O . THR B 1 691 ? 21.699 -14.418 -29.33 1 88.32 691 THR B O 1
ATOM 11940 N N . SER B 1 692 ? 23.396 -13.476 -30.451 1 92.59 692 SER B N 1
ATOM 11941 C CA . SER B 1 692 ? 23.507 -14.588 -31.39 1 92.59 692 SER B CA 1
ATOM 11942 C C . SER B 1 692 ? 23.977 -15.858 -30.689 1 92.59 692 SER B C 1
ATOM 11944 O O . SER B 1 692 ? 23.552 -16.961 -31.041 1 92.59 692 SER B O 1
ATOM 11946 N N . ARG B 1 693 ? 24.851 -15.636 -29.724 1 94.02 693 ARG B N 1
ATOM 11947 C CA . ARG B 1 693 ? 25.326 -16.778 -28.95 1 94.02 693 ARG B CA 1
ATOM 11948 C C . ARG B 1 693 ? 24.178 -17.451 -28.205 1 94.02 693 ARG B C 1
ATOM 11950 O O . ARG B 1 693 ? 24.083 -18.68 -28.18 1 94.02 693 ARG B O 1
ATOM 11957 N N . ALA B 1 694 ? 23.344 -16.635 -27.648 1 95.54 694 ALA B N 1
ATOM 11958 C CA . ALA B 1 694 ? 22.172 -17.152 -26.947 1 95.54 694 ALA B CA 1
ATOM 11959 C C . ALA B 1 694 ? 21.235 -17.879 -27.908 1 95.54 694 ALA B C 1
ATOM 11961 O O . ALA B 1 694 ? 20.644 -18.902 -27.554 1 95.54 694 ALA B O 1
ATOM 11962 N N . ALA B 1 695 ? 21.107 -17.387 -29.103 1 96.18 695 ALA B N 1
ATOM 11963 C CA . ALA B 1 695 ? 20.237 -17.985 -30.112 1 96.18 695 ALA B CA 1
ATOM 11964 C C . ALA B 1 695 ? 20.754 -19.356 -30.539 1 96.18 695 ALA B C 1
ATOM 11966 O O . ALA B 1 695 ? 19.978 -20.307 -30.665 1 96.18 695 ALA B O 1
ATOM 11967 N N . LEU B 1 696 ? 22.038 -19.441 -30.755 1 96.45 696 LEU B N 1
ATOM 11968 C CA . LEU B 1 696 ? 22.655 -20.709 -31.128 1 96.45 696 LEU B CA 1
ATOM 11969 C C . LEU B 1 696 ? 22.459 -21.752 -30.032 1 96.45 696 LEU B C 1
ATOM 11971 O O . LEU B 1 696 ? 22.108 -22.899 -30.317 1 96.45 696 LEU B O 1
ATOM 11975 N N . TYR B 1 697 ? 22.668 -21.306 -28.856 1 96.33 697 TYR B N 1
ATOM 11976 C CA . TYR B 1 697 ? 22.504 -22.201 -27.716 1 96.33 697 TYR B CA 1
ATOM 11977 C C . TYR B 1 697 ? 21.052 -22.643 -27.575 1 96.33 697 TYR B C 1
ATOM 11979 O O . TYR B 1 697 ? 20.779 -23.798 -27.239 1 96.33 697 TYR B O 1
ATOM 11987 N N . ALA B 1 698 ? 20.119 -21.744 -27.804 1 96.28 698 ALA B N 1
ATOM 11988 C CA . ALA B 1 698 ? 18.697 -22.073 -27.738 1 96.28 698 ALA B CA 1
ATOM 11989 C C . ALA B 1 698 ? 18.336 -23.151 -28.756 1 96.28 698 ALA B C 1
ATOM 11991 O O . ALA B 1 698 ? 17.594 -24.085 -28.444 1 96.28 698 ALA B O 1
ATOM 11992 N N . LEU B 1 699 ? 18.833 -23.038 -29.98 1 95.23 699 LEU B N 1
ATOM 11993 C CA . LEU B 1 699 ? 18.58 -24.026 -31.024 1 95.23 699 LEU B CA 1
ATOM 11994 C C . LEU B 1 699 ? 19.153 -25.385 -30.636 1 95.23 699 LEU B C 1
ATOM 11996 O O . LEU B 1 699 ? 18.513 -26.417 -30.853 1 95.23 699 LEU B O 1
ATOM 12000 N N . HIS B 1 700 ? 20.296 -25.328 -30.07 1 95.05 700 HIS B N 1
ATOM 12001 C CA . HIS B 1 700 ? 20.927 -26.558 -29.606 1 95.05 700 HIS B CA 1
ATOM 12002 C C . HIS B 1 700 ? 20.09 -27.232 -28.524 1 95.05 700 HIS B C 1
ATOM 12004 O O . HIS B 1 700 ? 19.876 -28.446 -28.565 1 95.05 700 HIS B O 1
ATOM 12010 N N . ARG B 1 701 ? 19.665 -26.483 -27.565 1 92.73 701 ARG B N 1
ATOM 12011 C CA . ARG B 1 701 ? 18.874 -27.009 -26.457 1 92.73 701 ARG B CA 1
ATOM 12012 C C . ARG B 1 701 ? 17.528 -27.533 -26.946 1 92.73 701 ARG B C 1
ATOM 12014 O O . ARG B 1 701 ? 16.933 -28.412 -26.319 1 92.73 701 ARG B O 1
ATOM 12021 N N . LEU B 1 702 ? 17.064 -26.936 -28.039 1 90.71 702 LEU B N 1
ATOM 12022 C CA . LEU B 1 702 ? 15.817 -27.394 -28.644 1 90.71 702 LEU B CA 1
ATOM 12023 C C . LEU B 1 702 ? 16.001 -28.756 -29.304 1 90.71 702 LEU B C 1
ATOM 12025 O O . LEU B 1 702 ? 15.023 -29.453 -29.582 1 90.71 702 LEU B O 1
ATOM 12029 N N . GLY B 1 703 ? 17.278 -29.134 -29.598 1 89.08 703 GLY B N 1
ATOM 12030 C CA . GLY B 1 703 ? 17.589 -30.419 -30.204 1 89.08 703 GLY B CA 1
ATOM 12031 C C . GLY B 1 703 ? 17.915 -30.317 -31.683 1 89.08 703 GLY B C 1
ATOM 12032 O O . GLY B 1 703 ? 18.045 -31.335 -32.366 1 89.08 703 GLY B O 1
ATOM 12033 N N . VAL B 1 704 ? 18.088 -29.131 -32.188 1 91.71 704 VAL B N 1
ATOM 12034 C CA . VAL B 1 704 ? 18.407 -28.938 -33.599 1 91.71 704 VAL B CA 1
ATOM 12035 C C . VAL B 1 704 ? 19.839 -29.392 -33.871 1 91.71 704 VAL B C 1
ATOM 12037 O O . VAL B 1 704 ? 20.77 -28.983 -33.174 1 91.71 704 VAL B O 1
ATOM 12040 N N . GLN B 1 705 ? 19.94 -30.195 -34.78 1 90.05 705 GLN B N 1
ATOM 12041 C CA . GLN B 1 705 ? 21.267 -30.745 -35.041 1 90.05 705 GLN B CA 1
ATOM 12042 C C . GLN B 1 705 ? 21.987 -29.951 -36.127 1 90.05 705 GLN B C 1
ATOM 12044 O O . GLN B 1 705 ? 23.211 -29.812 -36.094 1 90.05 705 GLN B O 1
ATOM 12049 N N . ASP B 1 706 ? 21.283 -29.389 -37.119 1 93.34 706 ASP B N 1
ATOM 12050 C CA . ASP B 1 706 ? 21.864 -28.597 -38.2 1 93.34 706 ASP B CA 1
ATOM 12051 C C . ASP B 1 706 ? 21.69 -27.102 -37.94 1 93.34 706 ASP B C 1
ATOM 12053 O O . ASP B 1 706 ? 20.671 -26.517 -38.313 1 93.34 706 ASP B O 1
ATOM 12057 N N . ILE B 1 707 ? 22.753 -26.455 -37.346 1 95.44 707 ILE B N 1
ATOM 12058 C CA . ILE B 1 707 ? 22.691 -25.055 -36.943 1 95.44 707 ILE B CA 1
ATOM 12059 C C . ILE B 1 707 ? 23.694 -24.239 -37.756 1 95.44 707 ILE B C 1
ATOM 12061 O O . ILE B 1 707 ? 24.869 -24.602 -37.849 1 95.44 707 ILE B O 1
ATOM 12065 N N . SER B 1 708 ? 23.269 -23.134 -38.36 1 94.47 708 SER B N 1
ATOM 12066 C CA . SER B 1 708 ? 24.12 -22.264 -39.166 1 94.47 708 SER B CA 1
ATOM 12067 C C . SER B 1 708 ? 24.082 -20.827 -38.655 1 94.47 708 SER B C 1
ATOM 12069 O O . SER B 1 708 ? 23.132 -20.429 -37.979 1 94.47 708 SER B O 1
ATOM 12071 N N . ILE B 1 709 ? 25.134 -20.08 -38.897 1 94.45 709 ILE B N 1
ATOM 12072 C CA . ILE B 1 709 ? 25.207 -18.668 -38.539 1 94.45 709 ILE B CA 1
ATOM 12073 C C . ILE B 1 709 ? 25.654 -17.851 -39.749 1 94.45 709 ILE B C 1
ATOM 12075 O O . ILE B 1 709 ? 26.471 -18.312 -40.549 1 94.45 709 ILE B O 1
ATOM 12079 N N . PHE B 1 710 ? 25.035 -16.692 -39.903 1 91.26 710 PHE B N 1
ATOM 12080 C CA . PHE B 1 710 ? 25.396 -15.759 -40.964 1 91.26 710 PHE B CA 1
ATOM 12081 C C . PHE B 1 710 ? 25.596 -14.355 -40.405 1 91.26 710 PHE B C 1
ATOM 12083 O O . PHE B 1 710 ? 24.85 -13.919 -39.526 1 91.26 710 PHE B O 1
ATOM 12090 N N . ASN B 1 711 ? 26.653 -13.708 -40.812 1 89.27 711 ASN B N 1
ATOM 12091 C CA . ASN B 1 711 ? 26.927 -12.306 -40.515 1 89.27 711 ASN B CA 1
ATOM 12092 C C . ASN B 1 711 ? 27.58 -11.599 -41.7 1 89.27 711 ASN B C 1
ATOM 12094 O O . ASN B 1 711 ? 28.303 -12.223 -42.479 1 89.27 711 ASN B O 1
ATOM 12098 N N . ARG B 1 712 ? 27.33 -10.366 -41.764 1 80.38 712 ARG B N 1
ATOM 12099 C CA . ARG B 1 712 ? 27.957 -9.592 -42.831 1 80.38 712 ARG B CA 1
ATOM 12100 C C . ARG B 1 712 ? 29.477 -9.692 -42.759 1 80.38 712 ARG B C 1
ATOM 12102 O O . ARG B 1 712 ? 30.154 -9.694 -43.789 1 80.38 712 ARG B O 1
ATOM 12109 N N . THR B 1 713 ? 29.963 -9.716 -41.52 1 84.53 713 THR B N 1
ATOM 12110 C CA . THR B 1 713 ? 31.388 -9.923 -41.289 1 84.53 713 THR B CA 1
ATOM 12111 C C . THR B 1 713 ? 31.674 -11.384 -40.95 1 84.53 713 THR B C 1
ATOM 12113 O O . THR B 1 713 ? 31.504 -11.806 -39.805 1 84.53 713 THR B O 1
ATOM 12116 N N . MET B 1 714 ? 32.19 -12.02 -41.814 1 87.4 714 MET B N 1
ATOM 12117 C CA . MET B 1 714 ? 32.387 -13.462 -41.699 1 87.4 714 MET B CA 1
ATOM 12118 C C . MET B 1 714 ? 33.314 -13.793 -40.534 1 87.4 714 MET B C 1
ATOM 12120 O O . MET B 1 714 ? 33.131 -14.807 -39.858 1 87.4 714 MET B O 1
ATOM 12124 N N . VAL B 1 715 ? 34.256 -12.906 -40.286 1 90.31 715 VAL B N 1
ATOM 12125 C CA . VAL B 1 715 ? 35.246 -13.15 -39.241 1 90.31 715 VAL B CA 1
ATOM 12126 C C . VAL B 1 715 ? 34.557 -13.206 -37.88 1 90.31 715 VAL B C 1
ATOM 12128 O O . VAL B 1 715 ? 34.917 -14.022 -37.028 1 90.31 715 VAL B O 1
ATOM 12131 N N . LYS B 1 716 ? 33.618 -12.424 -37.738 1 89.38 716 LYS B N 1
ATOM 12132 C CA . LYS B 1 716 ? 32.898 -12.393 -36.469 1 89.38 716 LYS B CA 1
ATOM 12133 C C . LYS B 1 716 ? 32.055 -13.652 -36.284 1 89.38 716 LYS B C 1
ATOM 12135 O O . LYS B 1 716 ? 31.974 -14.194 -35.18 1 89.38 716 LYS B O 1
ATOM 12140 N N . ALA B 1 717 ? 31.448 -14.117 -37.38 1 92.31 717 ALA B N 1
ATOM 12141 C CA . ALA B 1 717 ? 30.644 -15.336 -37.343 1 92.31 717 ALA B CA 1
ATOM 12142 C C . ALA B 1 717 ? 31.509 -16.556 -37.041 1 92.31 717 ALA B C 1
ATOM 12144 O O . ALA B 1 717 ? 31.093 -17.454 -36.306 1 92.31 717 ALA B O 1
ATOM 12145 N N . GLN B 1 718 ? 32.681 -16.535 -37.591 1 93.51 718 GLN B N 1
ATOM 12146 C CA . GLN B 1 718 ? 33.605 -17.641 -37.363 1 93.51 718 GLN B CA 1
ATOM 12147 C C . GLN B 1 718 ? 34.059 -17.688 -35.907 1 93.51 718 GLN B C 1
ATOM 12149 O O . GLN B 1 718 ? 34.172 -18.766 -35.321 1 93.51 718 GLN B O 1
ATOM 12154 N N . ALA B 1 719 ? 34.3 -16.507 -35.433 1 92.15 719 ALA B N 1
ATOM 12155 C CA . ALA B 1 719 ? 34.724 -16.429 -34.037 1 92.15 719 ALA B CA 1
ATOM 12156 C C . ALA B 1 719 ? 33.647 -16.975 -33.105 1 92.15 719 ALA B C 1
ATOM 12158 O O . ALA B 1 719 ? 33.951 -17.678 -32.138 1 92.15 719 ALA B O 1
ATOM 12159 N N . VAL B 1 720 ? 32.389 -16.648 -33.38 1 92.62 720 VAL B N 1
ATOM 12160 C CA . VAL B 1 720 ? 31.273 -17.12 -32.566 1 92.62 720 VAL B CA 1
ATOM 12161 C C . VAL B 1 720 ? 31.123 -18.631 -32.721 1 92.62 720 VAL B C 1
ATOM 12163 O O . VAL B 1 720 ? 30.948 -19.348 -31.733 1 92.62 720 VAL B O 1
ATOM 12166 N N . ALA B 1 721 ? 31.226 -19.158 -33.905 1 94 721 ALA B N 1
ATOM 12167 C CA . ALA B 1 721 ? 31.102 -20.589 -34.17 1 94 721 ALA B CA 1
ATOM 12168 C C . ALA B 1 721 ? 32.19 -21.378 -33.447 1 94 721 ALA B C 1
ATOM 12170 O O . ALA B 1 721 ? 31.928 -22.453 -32.902 1 94 721 ALA B O 1
ATOM 12171 N N . GLU B 1 722 ? 33.326 -20.801 -33.463 1 92.96 722 GLU B N 1
ATOM 12172 C CA . GLU B 1 722 ? 34.472 -21.463 -32.848 1 92.96 722 GLU B CA 1
ATOM 12173 C C . GLU B 1 722 ? 34.308 -21.555 -31.333 1 92.96 722 GLU B C 1
ATOM 12175 O O . GLU B 1 722 ? 34.79 -22.502 -30.708 1 92.96 722 GLU B O 1
ATOM 12180 N N . SER B 1 723 ? 33.69 -20.595 -30.818 1 91.31 723 SER B N 1
ATOM 12181 C CA . SER B 1 723 ? 33.516 -20.572 -29.369 1 91.31 723 SER B CA 1
ATOM 12182 C C . SER B 1 723 ? 32.629 -21.719 -28.9 1 91.31 723 SER B C 1
ATOM 12184 O O . SER B 1 723 ? 32.646 -22.083 -27.722 1 91.31 723 SER B O 1
ATOM 12186 N N . PHE B 1 724 ? 31.837 -22.312 -29.795 1 93.68 724 PHE B N 1
ATOM 12187 C CA . PHE B 1 724 ? 30.946 -23.407 -29.428 1 93.68 724 PHE B CA 1
ATOM 12188 C C . PHE B 1 724 ? 31.566 -24.752 -29.787 1 93.68 724 PHE B C 1
ATOM 12190 O O . PHE B 1 724 ? 30.946 -25.799 -29.59 1 93.68 724 PHE B O 1
ATOM 12197 N N . LYS B 1 725 ? 32.871 -24.553 -30.224 1 86.08 725 LYS B N 1
ATOM 12198 C CA . LYS B 1 725 ? 33.561 -25.779 -30.614 1 86.08 725 LYS B CA 1
ATOM 12199 C C . LYS B 1 725 ? 33.698 -26.732 -29.43 1 86.08 725 LYS B C 1
ATOM 12201 O O . LYS B 1 725 ? 34.098 -26.322 -28.339 1 86.08 725 LYS B O 1
ATOM 12206 N N . GLY B 1 726 ? 33.154 -27.881 -29.367 1 85.5 726 GLY B N 1
ATOM 12207 C CA . GLY B 1 726 ? 33.191 -28.855 -28.287 1 85.5 726 GLY B CA 1
ATOM 12208 C C . GLY B 1 726 ? 31.816 -29.201 -27.748 1 85.5 726 GLY B C 1
ATOM 12209 O O . GLY B 1 726 ? 31.636 -30.246 -27.118 1 85.5 726 GLY B O 1
ATOM 12210 N N . LEU B 1 727 ? 31 -28.204 -27.926 1 90.89 727 LEU B N 1
ATOM 12211 C CA . LEU B 1 727 ? 29.645 -28.475 -27.457 1 90.89 727 LEU B CA 1
ATOM 12212 C C . LEU B 1 727 ? 28.765 -28.976 -28.597 1 90.89 727 LEU B C 1
ATOM 12214 O O . LEU B 1 727 ? 28.172 -30.053 -28.501 1 90.89 727 LEU B O 1
ATOM 12218 N N . PHE B 1 728 ? 28.736 -28.133 -29.708 1 92.15 728 PHE B N 1
ATOM 12219 C CA . PHE B 1 728 ? 28.024 -28.512 -30.923 1 92.15 728 PHE B CA 1
ATOM 12220 C C . PHE B 1 728 ? 28.608 -27.799 -32.137 1 92.15 728 PHE B C 1
ATOM 12222 O O . PHE B 1 728 ? 29.357 -26.831 -31.994 1 92.15 728 PHE B O 1
ATOM 12229 N N . GLU B 1 729 ? 28.268 -28.253 -33.283 1 92.91 729 GLU B N 1
ATOM 12230 C CA . GLU B 1 729 ? 28.824 -27.717 -34.522 1 92.91 729 GLU B CA 1
ATOM 12231 C C . GLU B 1 729 ? 27.925 -26.632 -35.108 1 92.91 729 GLU B C 1
ATOM 12233 O O . GLU B 1 729 ? 26.701 -26.775 -35.123 1 92.91 729 GLU B O 1
ATOM 12238 N N . VAL B 1 730 ? 28.546 -25.53 -35.443 1 95.05 730 VAL B N 1
ATOM 12239 C CA . VAL B 1 730 ? 27.859 -24.423 -36.1 1 95.05 730 VAL B CA 1
ATOM 12240 C C . VAL B 1 730 ? 28.483 -24.167 -37.47 1 95.05 730 VAL B C 1
ATOM 12242 O O . VAL B 1 730 ? 29.695 -23.965 -37.579 1 95.05 730 VAL B O 1
ATOM 12245 N N . LYS B 1 731 ? 27.696 -24.17 -38.477 1 93.83 731 LYS B N 1
ATOM 12246 C CA . LYS B 1 731 ? 28.167 -23.915 -39.835 1 93.83 731 LYS B CA 1
ATOM 12247 C C . LYS B 1 731 ? 28.097 -22.429 -40.172 1 93.83 731 LYS B C 1
ATOM 12249 O O . LYS B 1 731 ? 27.069 -21.785 -39.952 1 93.83 731 LYS B O 1
ATOM 12254 N N . VAL B 1 732 ? 29.161 -21.889 -40.653 1 94.02 732 VAL B N 1
ATOM 12255 C CA . VAL B 1 732 ? 29.19 -20.487 -41.057 1 94.02 732 VAL B CA 1
ATOM 12256 C C . VAL B 1 732 ? 28.833 -20.368 -42.537 1 94.02 732 VAL B C 1
ATOM 12258 O O . VAL B 1 732 ? 29.46 -21.007 -43.386 1 94.02 732 VAL B O 1
ATOM 12261 N N . LEU B 1 733 ? 27.84 -19.595 -42.798 1 89.91 733 LEU B N 1
ATOM 12262 C CA . LEU B 1 733 ? 27.382 -19.458 -44.177 1 89.91 733 LEU B CA 1
ATOM 12263 C C . LEU B 1 733 ? 27.868 -18.146 -44.783 1 89.91 733 LEU B C 1
ATOM 12265 O O . LEU B 1 733 ? 27.898 -17.117 -44.104 1 89.91 733 LEU B O 1
ATOM 12269 N N . GLY B 1 734 ? 28.321 -18.251 -45.985 1 82.62 734 GLY B N 1
ATOM 12270 C CA . GLY B 1 734 ? 28.592 -17.046 -46.753 1 82.62 734 GLY B CA 1
ATOM 12271 C C . GLY B 1 734 ? 27.364 -16.498 -47.456 1 82.62 734 GLY B C 1
ATOM 12272 O O . GLY B 1 734 ? 26.298 -17.117 -47.428 1 82.62 734 GLY B O 1
ATOM 12273 N N . SER B 1 735 ? 27.418 -15.301 -48.037 1 77.97 735 SER B N 1
ATOM 12274 C CA . SER B 1 735 ? 26.301 -14.64 -48.703 1 77.97 735 SER B CA 1
ATOM 12275 C C . SER B 1 735 ? 25.739 -15.503 -49.828 1 77.97 735 SER B C 1
ATOM 12277 O O . SER B 1 735 ? 24.521 -15.59 -50.001 1 77.97 735 SER B O 1
ATOM 12279 N N . SER B 1 736 ? 26.605 -16.161 -50.583 1 73.17 736 SER B N 1
ATOM 12280 C CA . SER B 1 736 ? 26.196 -16.979 -51.72 1 73.17 736 SER B CA 1
ATOM 12281 C C . SER B 1 736 ? 25.527 -18.27 -51.259 1 73.17 736 SER B C 1
ATOM 12283 O O . SER B 1 736 ? 24.581 -18.745 -51.891 1 73.17 736 SER B O 1
ATOM 12285 N N . GLU B 1 737 ? 25.979 -18.737 -50.16 1 75.77 737 GLU B N 1
ATOM 12286 C CA . GLU B 1 737 ? 25.424 -19.977 -49.626 1 75.77 737 GLU B CA 1
ATOM 12287 C C . GLU B 1 737 ? 24.043 -19.747 -49.019 1 75.77 737 GLU B C 1
ATOM 12289 O O . GLU B 1 737 ? 23.182 -20.628 -49.072 1 75.77 737 GLU B O 1
ATOM 12294 N N . LEU B 1 738 ? 23.886 -18.597 -48.434 1 75.06 738 LEU B N 1
ATOM 12295 C CA . LEU B 1 738 ? 22.591 -18.252 -47.856 1 75.06 738 LEU B CA 1
ATOM 12296 C C . LEU B 1 738 ? 21.509 -18.218 -48.93 1 75.06 738 LEU B C 1
ATOM 12298 O O . LEU B 1 738 ? 20.383 -18.666 -48.697 1 75.06 738 LEU B O 1
ATOM 12302 N N . LEU B 1 739 ? 21.903 -17.683 -50.188 1 63.04 739 LEU B N 1
ATOM 12303 C CA . LEU B 1 739 ? 20.971 -17.544 -51.301 1 63.04 739 LEU B CA 1
ATOM 12304 C C . LEU B 1 739 ? 20.693 -18.895 -51.951 1 63.04 739 LEU B C 1
ATOM 12306 O O . LEU B 1 739 ? 19.588 -19.137 -52.441 1 63.04 739 LEU B O 1
ATOM 12310 N N . LYS B 1 740 ? 21.657 -19.721 -52.081 1 60.56 740 LYS B N 1
ATOM 12311 C CA . LYS B 1 740 ? 21.5 -21.025 -52.719 1 60.56 740 LYS B CA 1
ATOM 12312 C C . LYS B 1 740 ? 20.673 -21.966 -51.848 1 60.56 740 LYS B C 1
ATOM 12314 O O . LYS B 1 740 ? 19.996 -22.86 -52.361 1 60.56 740 LYS B O 1
ATOM 12319 N N . SER B 1 741 ? 20.846 -21.932 -50.558 1 55.16 741 SER B N 1
ATOM 12320 C CA . SER B 1 741 ? 20.054 -22.763 -49.658 1 55.16 741 SER B CA 1
ATOM 12321 C C . SER B 1 741 ? 18.573 -22.411 -49.739 1 55.16 741 SER B C 1
ATOM 12323 O O . SER B 1 741 ? 17.724 -23.156 -49.246 1 55.16 741 SER B O 1
ATOM 12325 N N . SER B 1 742 ? 18.14 -21.304 -50.309 1 51.7 742 SER B N 1
ATOM 12326 C CA . SER B 1 742 ? 16.778 -20.792 -50.422 1 51.7 742 SER B CA 1
ATOM 12327 C C . SER B 1 742 ? 16.018 -21.484 -51.547 1 51.7 742 SER B C 1
ATOM 12329 O O . SER B 1 742 ? 14.806 -21.306 -51.687 1 51.7 742 SER B O 1
ATOM 12331 N N . GLY B 1 743 ? 16.587 -22.066 -52.542 1 43.74 743 GLY B N 1
ATOM 12332 C CA . GLY B 1 743 ? 15.826 -22.655 -53.632 1 43.74 743 GLY B CA 1
ATOM 12333 C C . GLY B 1 743 ? 14.929 -23.794 -53.186 1 43.74 743 GLY B C 1
ATOM 12334 O O . GLY B 1 743 ? 14.711 -23.987 -51.988 1 43.74 743 GLY B O 1
ATOM 12335 N N . GLU B 1 744 ? 14.361 -24.785 -54.094 1 45.08 744 GLU B N 1
ATOM 12336 C CA . GLU B 1 744 ? 13.295 -25.779 -54.011 1 45.08 744 GLU B CA 1
ATOM 12337 C C . GLU B 1 744 ? 13.393 -26.587 -52.721 1 45.08 744 GLU B C 1
ATOM 12339 O O . GLU B 1 744 ? 12.373 -26.939 -52.124 1 45.08 744 GLU B O 1
ATOM 12344 N N . SER B 1 745 ? 14.362 -27.536 -52.444 1 45.72 745 SER B N 1
ATOM 12345 C CA . SER B 1 745 ? 14.385 -28.64 -51.49 1 45.72 745 SER B CA 1
ATOM 12346 C C . SER B 1 745 ? 14.759 -28.157 -50.093 1 45.72 745 SER B C 1
ATOM 12348 O O . SER B 1 745 ? 14.528 -28.857 -49.105 1 45.72 745 SER B O 1
ATOM 12350 N N . ALA B 1 746 ? 15.925 -27.519 -49.741 1 52.84 746 ALA B N 1
ATOM 12351 C CA . ALA B 1 746 ? 16.705 -27.602 -48.509 1 52.84 746 ALA B CA 1
ATOM 12352 C C . ALA B 1 746 ? 16.462 -26.384 -47.622 1 52.84 746 ALA B C 1
ATOM 12354 O O . ALA B 1 746 ? 17.367 -25.574 -47.409 1 52.84 746 ALA B O 1
ATOM 12355 N N . GLY B 1 747 ? 15.384 -25.919 -47.214 1 72.66 747 GLY B N 1
ATOM 12356 C CA . GLY B 1 747 ? 15.186 -24.643 -46.546 1 72.66 747 GLY B CA 1
ATOM 12357 C C . GLY B 1 747 ? 15.2 -24.754 -45.033 1 72.66 747 GLY B C 1
ATOM 12358 O O . GLY B 1 747 ? 15.313 -25.853 -44.487 1 72.66 747 GLY B O 1
ATOM 12359 N N . PHE B 1 748 ? 15.581 -23.669 -44.295 1 85.71 748 PHE B N 1
ATOM 12360 C CA . PHE B 1 748 ? 15.57 -23.539 -42.843 1 85.71 748 PHE B CA 1
ATOM 12361 C C . PHE B 1 748 ? 14.144 -23.565 -42.308 1 85.71 748 PHE B C 1
ATOM 12363 O O . PHE B 1 748 ? 13.215 -23.11 -42.979 1 85.71 748 PHE B O 1
ATOM 12370 N N . GLU B 1 749 ? 13.931 -24.256 -41.189 1 88.79 749 GLU B N 1
ATOM 12371 C CA . GLU B 1 749 ? 12.63 -24.248 -40.528 1 88.79 749 GLU B CA 1
ATOM 12372 C C . GLU B 1 749 ? 12.61 -23.27 -39.357 1 88.79 749 GLU B C 1
ATOM 12374 O O . GLU B 1 749 ? 11.541 -22.866 -38.896 1 88.79 749 GLU B O 1
ATOM 12379 N N . LEU B 1 750 ? 13.847 -22.939 -38.865 1 92.82 750 LEU B N 1
ATOM 12380 C CA . LEU B 1 750 ? 13.985 -21.994 -37.763 1 92.82 750 LEU B CA 1
ATOM 12381 C C . LEU B 1 750 ? 14.989 -20.899 -38.107 1 92.82 750 LEU B C 1
ATOM 12383 O O . LEU B 1 750 ? 16.136 -21.19 -38.452 1 92.82 750 LEU B O 1
ATOM 12387 N N . ILE B 1 751 ? 14.538 -19.661 -38.052 1 92.9 751 ILE B N 1
ATOM 12388 C CA . ILE B 1 751 ? 15.44 -18.549 -38.33 1 92.9 751 ILE B CA 1
ATOM 12389 C C . ILE B 1 751 ? 15.338 -17.511 -37.215 1 92.9 751 ILE B C 1
ATOM 12391 O O . ILE B 1 751 ? 14.241 -17.067 -36.87 1 92.9 751 ILE B O 1
ATOM 12395 N N . VAL B 1 752 ? 16.478 -17.121 -36.615 1 95.08 752 VAL B N 1
ATOM 12396 C CA . VAL B 1 752 ? 16.538 -16.107 -35.569 1 95.08 752 VAL B CA 1
ATOM 12397 C C . VAL B 1 752 ? 17.397 -14.933 -36.035 1 95.08 752 VAL B C 1
ATOM 12399 O O . VAL B 1 752 ? 18.57 -15.11 -36.37 1 95.08 752 VAL B O 1
ATOM 12402 N N . SER B 1 753 ? 16.835 -13.807 -36.055 1 93.06 753 SER B N 1
ATOM 12403 C CA . SER B 1 753 ? 17.575 -12.605 -36.424 1 93.06 753 SER B CA 1
ATOM 12404 C C . SER B 1 753 ? 18.003 -11.818 -35.19 1 93.06 753 SER B C 1
ATOM 12406 O O . SER B 1 753 ? 17.172 -11.478 -34.345 1 93.06 753 SER B O 1
ATOM 12408 N N . THR B 1 754 ? 19.265 -11.466 -35.026 1 90.24 754 THR B N 1
ATOM 12409 C CA . THR B 1 754 ? 19.778 -10.705 -33.892 1 90.24 754 THR B CA 1
ATOM 12410 C C . THR B 1 754 ? 20.39 -9.387 -34.356 1 90.24 754 THR B C 1
ATOM 12412 O O . THR B 1 754 ? 21.243 -8.818 -33.672 1 90.24 754 THR B O 1
ATOM 12415 N N . VAL B 1 755 ? 19.921 -8.94 -35.509 1 83.08 755 VAL B N 1
ATOM 12416 C CA . VAL B 1 755 ? 20.413 -7.684 -36.067 1 83.08 755 VAL B CA 1
ATOM 12417 C C . VAL B 1 755 ? 19.66 -6.511 -35.444 1 83.08 755 VAL B C 1
ATOM 12419 O O . VAL B 1 755 ? 18.449 -6.588 -35.225 1 83.08 755 VAL B O 1
ATOM 12422 N N . PRO B 1 756 ? 20.41 -5.433 -35.086 1 74.79 756 PRO B N 1
ATOM 12423 C CA . PRO B 1 756 ? 19.722 -4.267 -34.526 1 74.79 756 PRO B CA 1
ATOM 12424 C C . PRO B 1 756 ? 18.705 -3.662 -35.491 1 74.79 756 PRO B C 1
ATOM 12426 O O . PRO B 1 756 ? 18.893 -3.723 -36.709 1 74.79 756 PRO B O 1
ATOM 12429 N N . GLY B 1 757 ? 17.567 -3.101 -35.097 1 64.48 757 GLY B N 1
ATOM 12430 C CA . GLY B 1 757 ? 16.471 -2.561 -35.886 1 64.48 757 GLY B CA 1
ATOM 12431 C C . GLY B 1 757 ? 16.891 -1.411 -36.782 1 64.48 757 GLY B C 1
ATOM 12432 O O . GLY B 1 757 ? 16.169 -1.047 -37.713 1 64.48 757 GLY B O 1
ATOM 12433 N N . THR B 1 758 ? 18.007 -0.693 -36.405 1 61.11 758 THR B N 1
ATOM 12434 C CA . THR B 1 758 ? 18.437 0.497 -37.132 1 61.11 758 THR B CA 1
ATOM 12435 C C . THR B 1 758 ? 19.101 0.114 -38.451 1 61.11 758 THR B C 1
ATOM 12437 O O . THR B 1 758 ? 19.333 0.97 -39.307 1 61.11 758 THR B O 1
ATOM 12440 N N . VAL B 1 759 ? 19.575 -1.046 -38.584 1 56.35 759 VAL B N 1
ATOM 12441 C CA . VAL B 1 759 ? 20.356 -1.409 -39.761 1 56.35 759 VAL B CA 1
ATOM 12442 C C . VAL B 1 759 ? 19.439 -1.519 -40.977 1 56.35 759 VAL B C 1
ATOM 12444 O O . VAL B 1 759 ? 18.39 -2.164 -40.915 1 56.35 759 VAL B O 1
ATOM 12447 N N . GLU B 1 760 ? 19.406 -0.561 -41.816 1 53.08 760 GLU B N 1
ATOM 12448 C CA . GLU B 1 760 ? 18.713 -0.533 -43.101 1 53.08 760 GLU B CA 1
ATOM 12449 C C . GLU B 1 760 ? 18.821 -1.876 -43.816 1 53.08 760 GLU B C 1
ATOM 12451 O O . GLU B 1 760 ? 19.881 -2.223 -44.341 1 53.08 760 GLU B O 1
ATOM 12456 N N . SER B 1 761 ? 18.238 -2.861 -43.413 1 50.79 761 SER B N 1
ATOM 12457 C CA . SER B 1 761 ? 18.157 -4.275 -43.766 1 50.79 761 SER B CA 1
ATOM 12458 C C . SER B 1 761 ? 17.826 -4.457 -45.244 1 50.79 761 SER B C 1
ATOM 12460 O O . SER B 1 761 ? 17.521 -5.568 -45.685 1 50.79 761 SER B O 1
ATOM 12462 N N . GLY B 1 762 ? 17.603 -3.459 -45.96 1 48.22 762 GLY B N 1
ATOM 12463 C CA . GLY B 1 762 ? 17.124 -3.692 -47.314 1 48.22 762 GLY B CA 1
ATOM 12464 C C . GLY B 1 762 ? 17.838 -4.835 -48.011 1 48.22 762 GLY B C 1
ATOM 12465 O O . GLY B 1 762 ? 17.221 -5.595 -48.76 1 48.22 762 GLY B O 1
ATOM 12466 N N . SER B 1 763 ? 19.156 -4.816 -47.947 1 53.89 763 SER B N 1
ATOM 12467 C CA . SER B 1 763 ? 19.89 -5.726 -48.82 1 53.89 763 SER B CA 1
ATOM 12468 C C . SER B 1 763 ? 20.158 -7.059 -48.13 1 53.89 763 SER B C 1
ATOM 12470 O O . SER B 1 763 ? 20.586 -8.021 -48.77 1 53.89 763 SER B O 1
ATOM 12472 N N . MET B 1 764 ? 19.891 -7.155 -46.832 1 58.16 764 MET B N 1
ATOM 12473 C CA . MET B 1 764 ? 20.406 -8.349 -46.167 1 58.16 764 MET B CA 1
ATOM 12474 C C . MET B 1 764 ? 19.411 -9.5 -46.27 1 58.16 764 MET B C 1
ATOM 12476 O O . MET B 1 764 ? 19.808 -10.663 -46.36 1 58.16 764 MET B O 1
ATOM 12480 N N . PHE B 1 765 ? 18.039 -8.997 -46.337 1 67.38 765 PHE B N 1
ATOM 12481 C CA . PHE B 1 765 ? 17.07 -10.086 -46.292 1 67.38 765 PHE B CA 1
ATOM 12482 C C . PHE B 1 765 ? 16.345 -10.222 -47.626 1 67.38 765 PHE B C 1
ATOM 12484 O O . PHE B 1 765 ? 15.894 -9.227 -48.197 1 67.38 765 PHE B O 1
ATOM 12491 N N . ASP B 1 766 ? 16.587 -11.356 -48.21 1 70.6 766 ASP B N 1
ATOM 12492 C CA . ASP B 1 766 ? 15.829 -11.712 -49.406 1 70.6 766 ASP B CA 1
ATOM 12493 C C . ASP B 1 766 ? 14.735 -12.726 -49.082 1 70.6 766 ASP B C 1
ATOM 12495 O O . ASP B 1 766 ? 14.871 -13.516 -48.146 1 70.6 766 ASP B O 1
ATOM 12499 N N . GLU B 1 767 ? 13.605 -12.639 -49.684 1 73.25 767 GLU B N 1
ATOM 12500 C CA . GLU B 1 767 ? 12.472 -13.54 -49.496 1 73.25 767 GLU B CA 1
ATOM 12501 C C . GLU B 1 767 ? 12.882 -14.995 -49.705 1 73.25 767 GLU B C 1
ATOM 12503 O O . GLU B 1 767 ? 12.249 -15.907 -49.169 1 73.25 767 GLU B O 1
ATOM 12508 N N . SER B 1 768 ? 13.984 -15.246 -50.494 1 75.06 768 SER B N 1
ATOM 12509 C CA . SER B 1 768 ? 14.418 -16.589 -50.865 1 75.06 768 SER B CA 1
ATOM 12510 C C . SER B 1 768 ? 14.885 -17.376 -49.646 1 75.06 768 SER B C 1
ATOM 12512 O O . SER B 1 768 ? 14.927 -18.608 -49.674 1 75.06 768 SER B O 1
ATOM 12514 N N . ILE B 1 769 ? 15.062 -16.587 -48.428 1 79.28 769 ILE B N 1
ATOM 12515 C CA . ILE B 1 769 ? 15.568 -17.264 -47.239 1 79.28 769 ILE B CA 1
ATOM 12516 C C . ILE B 1 769 ? 14.451 -18.081 -46.595 1 79.28 769 ILE B C 1
ATOM 12518 O O . ILE B 1 769 ? 14.716 -19.037 -45.862 1 79.28 769 ILE B O 1
ATOM 12522 N N . PHE B 1 770 ? 13.198 -17.759 -46.849 1 83 770 PHE B N 1
ATOM 12523 C CA . PHE B 1 770 ? 12.059 -18.417 -46.221 1 83 770 PHE B CA 1
ATOM 12524 C C . PHE B 1 770 ? 11.513 -19.524 -47.114 1 83 770 PHE B C 1
ATOM 12526 O O . PHE B 1 770 ? 10.536 -20.188 -46.762 1 83 770 PHE B O 1
ATOM 12533 N N . GLY B 1 771 ? 12.271 -19.837 -48.162 1 70.7 771 GLY B N 1
ATOM 12534 C CA . GLY B 1 771 ? 11.921 -20.941 -49.043 1 70.7 771 GLY B CA 1
ATOM 12535 C C . GLY B 1 771 ? 10.639 -20.702 -49.818 1 70.7 771 GLY B C 1
ATOM 12536 O O . GLY B 1 771 ? 10.18 -19.564 -49.933 1 70.7 771 GLY B O 1
ATOM 12537 N N . SER B 1 772 ? 10.215 -21.945 -50.426 1 59.86 772 SER B N 1
ATOM 12538 C CA . SER B 1 772 ? 9.041 -21.901 -51.292 1 59.86 772 SER B CA 1
ATOM 12539 C C . SER B 1 772 ? 7.761 -21.738 -50.48 1 59.86 772 SER B C 1
ATOM 12541 O O . SER B 1 772 ? 7.715 -22.104 -49.304 1 59.86 772 SER B O 1
ATOM 12543 N N . LYS B 1 773 ? 6.706 -21.151 -51.011 1 57.74 773 LYS B N 1
ATOM 12544 C CA . LYS B 1 773 ? 5.384 -20.902 -50.444 1 57.74 773 LYS B CA 1
ATOM 12545 C C . LYS B 1 773 ? 4.756 -22.193 -49.927 1 57.74 773 LYS B C 1
ATOM 12547 O O . LYS B 1 773 ? 4.789 -23.221 -50.606 1 57.74 773 LYS B O 1
ATOM 12552 N N . GLY B 1 774 ? 4.433 -22.415 -48.637 1 57.45 774 GLY B N 1
ATOM 12553 C CA . GLY B 1 774 ? 3.767 -23.549 -48.017 1 57.45 774 GLY B CA 1
ATOM 12554 C C . GLY B 1 774 ? 4.575 -24.175 -46.896 1 57.45 774 GLY B C 1
ATOM 12555 O O . GLY B 1 774 ? 4.04 -24.942 -46.092 1 57.45 774 GLY B O 1
ATOM 12556 N N . LYS B 1 775 ? 5.94 -24.011 -46.952 1 62.06 775 LYS B N 1
ATOM 12557 C CA . LYS B 1 775 ? 6.726 -24.543 -45.842 1 62.06 775 LYS B CA 1
ATOM 12558 C C . LYS B 1 775 ? 6.557 -23.688 -44.589 1 62.06 775 LYS B C 1
ATOM 12560 O O . LYS B 1 775 ? 6.67 -22.462 -44.648 1 62.06 775 LYS B O 1
ATOM 12565 N N . ARG B 1 776 ? 6.003 -24.358 -43.512 1 73.23 776 ARG B N 1
ATOM 12566 C CA . ARG B 1 776 ? 5.705 -23.639 -42.278 1 73.23 776 ARG B CA 1
ATOM 12567 C C . ARG B 1 776 ? 6.892 -23.678 -41.321 1 73.23 776 ARG B C 1
ATOM 12569 O O . ARG B 1 776 ? 7.515 -24.726 -41.139 1 73.23 776 ARG B O 1
ATOM 12576 N N . GLY B 1 777 ? 7.613 -22.606 -40.971 1 86.33 777 GLY B N 1
ATOM 12577 C CA . GLY B 1 777 ? 8.672 -22.474 -39.984 1 86.33 777 GLY B CA 1
ATOM 12578 C C . GLY B 1 777 ? 8.415 -21.368 -38.977 1 86.33 777 GLY B C 1
ATOM 12579 O O . GLY B 1 777 ? 7.303 -20.843 -38.895 1 86.33 777 GLY B O 1
ATOM 12580 N N . VAL B 1 778 ? 9.388 -21.156 -38.058 1 91.64 778 VAL B N 1
ATOM 12581 C CA . VAL B 1 778 ? 9.295 -20.116 -37.038 1 91.64 778 VAL B CA 1
ATOM 12582 C C . VAL B 1 778 ? 10.399 -19.082 -37.252 1 91.64 778 VAL B C 1
ATOM 12584 O O . VAL B 1 778 ? 11.572 -19.437 -37.384 1 91.64 778 VAL B O 1
ATOM 12587 N N . ALA B 1 779 ? 10.005 -17.859 -37.411 1 93.05 779 ALA B N 1
ATOM 12588 C CA . ALA B 1 779 ? 10.932 -16.738 -37.542 1 93.05 779 ALA B CA 1
ATOM 12589 C C . ALA B 1 779 ? 10.927 -15.872 -36.286 1 93.05 779 ALA B C 1
ATOM 12591 O O . ALA B 1 779 ? 9.888 -15.331 -35.902 1 93.05 779 ALA B O 1
ATOM 12592 N N . VAL B 1 780 ? 12.122 -15.694 -35.653 1 95.07 780 VAL B N 1
ATOM 12593 C CA . VAL B 1 780 ? 12.228 -14.945 -34.406 1 95.07 780 VAL B CA 1
ATOM 12594 C C . VAL B 1 780 ? 13.067 -13.689 -34.626 1 95.07 780 VAL B C 1
ATOM 12596 O O . VAL B 1 780 ? 14.2 -13.768 -35.108 1 95.07 780 VAL B O 1
ATOM 12599 N N . GLU B 1 781 ? 12.44 -12.63 -34.29 1 92.8 781 GLU B N 1
ATOM 12600 C CA . GLU B 1 781 ? 13.132 -11.345 -34.323 1 92.8 781 GLU B CA 1
ATOM 12601 C C . GLU B 1 781 ? 13.496 -10.878 -32.917 1 92.8 781 GLU B C 1
ATOM 12603 O O . GLU B 1 781 ? 12.667 -10.928 -32.006 1 92.8 781 GLU B O 1
ATOM 12608 N N . LEU B 1 782 ? 14.794 -10.374 -32.678 1 92.11 782 LEU B N 1
ATOM 12609 C CA . LEU B 1 782 ? 15.182 -9.93 -31.344 1 92.11 782 LEU B CA 1
ATOM 12610 C C . LEU B 1 782 ? 15.092 -8.412 -31.229 1 92.11 782 LEU B C 1
ATOM 12612 O O . LEU B 1 782 ? 14.972 -7.875 -30.125 1 92.11 782 LEU B O 1
ATOM 12616 N N . ALA B 1 783 ? 15.136 -7.701 -32.374 1 87.11 783 ALA B N 1
ATOM 12617 C CA . ALA B 1 783 ? 14.916 -6.258 -32.344 1 87.11 783 ALA B CA 1
ATOM 12618 C C . ALA B 1 783 ? 13.449 -5.932 -32.079 1 87.11 783 ALA B C 1
ATOM 12620 O O . ALA B 1 783 ? 12.554 -6.547 -32.663 1 87.11 783 ALA B O 1
ATOM 12621 N N . TYR B 1 784 ? 13.197 -5.01 -31.18 1 85.6 784 TYR B N 1
ATOM 12622 C CA . TYR B 1 784 ? 11.8 -4.73 -30.868 1 85.6 784 TYR B CA 1
ATOM 12623 C C . TYR B 1 784 ? 11.445 -3.286 -31.202 1 85.6 784 TYR B C 1
ATOM 12625 O O . TYR B 1 784 ? 10.341 -2.827 -30.902 1 85.6 784 TYR B O 1
ATOM 12633 N N . THR B 1 785 ? 12.403 -2.481 -31.697 1 81.31 785 THR B N 1
ATOM 12634 C CA . THR B 1 785 ? 12.137 -1.164 -32.266 1 81.31 785 THR B CA 1
ATOM 12635 C C . THR B 1 785 ? 12.71 -1.058 -33.677 1 81.31 785 THR B C 1
ATOM 12637 O O . THR B 1 785 ? 13.926 -1.132 -33.865 1 81.31 785 THR B O 1
ATOM 12640 N N . PRO B 1 786 ? 11.94 -0.937 -34.675 1 81.87 786 PRO B N 1
ATOM 12641 C CA . PRO B 1 786 ? 10.476 -0.884 -34.687 1 81.87 786 PRO B CA 1
ATOM 12642 C C . PRO B 1 786 ? 9.835 -2.226 -34.339 1 81.87 786 PRO B C 1
ATOM 12644 O O . PRO B 1 786 ? 10.507 -3.26 -34.36 1 81.87 786 PRO B O 1
ATOM 12647 N N . ARG B 1 787 ? 8.606 -2.255 -34.135 1 83.65 787 ARG B N 1
ATOM 12648 C CA . ARG B 1 787 ? 7.883 -3.455 -33.727 1 83.65 787 ARG B CA 1
ATOM 12649 C C . ARG B 1 787 ? 7.884 -4.499 -34.839 1 83.65 787 ARG B C 1
ATOM 12651 O O . ARG B 1 787 ? 8.113 -5.683 -34.585 1 83.65 787 ARG B O 1
ATOM 12658 N N . PHE B 1 788 ? 7.608 -3.991 -36.149 1 86.51 788 PHE B N 1
ATOM 12659 C CA . PHE B 1 788 ? 7.605 -4.869 -37.313 1 86.51 788 PHE B CA 1
ATOM 12660 C C . PHE B 1 788 ? 8.756 -4.527 -38.252 1 86.51 788 PHE B C 1
ATOM 12662 O O . PHE B 1 788 ? 8.628 -3.645 -39.103 1 86.51 788 PHE B O 1
ATOM 12669 N N . THR B 1 789 ? 9.769 -5.377 -38.17 1 85.93 789 THR B N 1
ATOM 12670 C CA . THR B 1 789 ? 10.944 -5.189 -39.013 1 85.93 789 THR B CA 1
ATOM 12671 C C . THR B 1 789 ? 10.705 -5.758 -40.409 1 85.93 789 THR B C 1
ATOM 12673 O O . THR B 1 789 ? 9.723 -6.468 -40.636 1 85.93 789 THR B O 1
ATOM 12676 N N . ARG B 1 790 ? 11.52 -5.466 -41.287 1 83.5 790 ARG B N 1
ATOM 12677 C CA . ARG B 1 790 ? 11.445 -6.032 -42.631 1 83.5 790 ARG B CA 1
ATOM 12678 C C . ARG B 1 790 ? 11.528 -7.554 -42.589 1 83.5 790 ARG B C 1
ATOM 12680 O O . ARG B 1 790 ? 10.839 -8.239 -43.348 1 83.5 790 ARG B O 1
ATOM 12687 N N . PHE B 1 791 ? 12.315 -8.04 -41.693 1 88.09 791 PHE B N 1
ATOM 12688 C CA . PHE B 1 791 ? 12.474 -9.477 -41.505 1 88.09 791 PHE B CA 1
ATOM 12689 C C . PHE B 1 791 ? 11.141 -10.128 -41.156 1 88.09 791 PHE B C 1
ATOM 12691 O O . PHE B 1 791 ? 10.752 -11.126 -41.767 1 88.09 791 PHE B O 1
ATOM 12698 N N . LEU B 1 792 ? 10.47 -9.572 -40.27 1 89.68 792 LEU B N 1
ATOM 12699 C CA . LEU B 1 792 ? 9.201 -10.135 -39.823 1 89.68 792 LEU B CA 1
ATOM 12700 C C . LEU B 1 792 ? 8.144 -10.028 -40.916 1 89.68 792 LEU B C 1
ATOM 12702 O O . LEU B 1 792 ? 7.316 -10.929 -41.076 1 89.68 792 LEU B O 1
ATOM 12706 N N . LYS B 1 793 ? 8.185 -8.909 -41.63 1 87.83 793 LYS B N 1
ATOM 12707 C CA . LYS B 1 793 ? 7.214 -8.713 -42.703 1 87.83 793 LYS B CA 1
ATOM 12708 C C . LYS B 1 793 ? 7.389 -9.758 -43.8 1 87.83 793 LYS B C 1
ATOM 12710 O O . LYS B 1 793 ? 6.407 -10.319 -44.293 1 87.83 793 LYS B O 1
ATOM 12715 N N . LEU B 1 794 ? 8.606 -10.005 -44.143 1 86.66 794 LEU B N 1
ATOM 12716 C CA . LEU B 1 794 ? 8.899 -10.997 -45.172 1 86.66 794 LEU B CA 1
ATOM 12717 C C . LEU B 1 794 ? 8.511 -12.396 -44.705 1 86.66 794 LEU B C 1
ATOM 12719 O O . LEU B 1 794 ? 7.976 -13.189 -45.483 1 86.66 794 LEU B O 1
ATOM 12723 N N . ALA B 1 795 ? 8.788 -12.697 -43.487 1 89.04 795 ALA B N 1
ATOM 12724 C CA . ALA B 1 795 ? 8.434 -13.998 -42.924 1 89.04 795 ALA B CA 1
ATOM 12725 C C . ALA B 1 795 ? 6.92 -14.194 -42.906 1 89.04 795 ALA B C 1
ATOM 12727 O O . ALA B 1 795 ? 6.424 -15.277 -43.223 1 89.04 795 ALA B O 1
ATOM 12728 N N . GLN B 1 796 ? 6.264 -13.158 -42.557 1 87.39 796 GLN B N 1
ATOM 12729 C CA . GLN B 1 796 ? 4.807 -13.212 -42.512 1 87.39 796 GLN B CA 1
ATOM 12730 C C . GLN B 1 796 ? 4.222 -13.443 -43.902 1 87.39 796 GLN B C 1
ATOM 12732 O O . GLN B 1 796 ? 3.269 -14.209 -44.061 1 87.39 796 GLN B O 1
ATOM 12737 N N . GLN B 1 797 ? 4.749 -12.792 -44.824 1 85.73 797 GLN B N 1
ATOM 12738 C CA . GLN B 1 797 ? 4.299 -12.933 -46.205 1 85.73 797 GLN B CA 1
ATOM 12739 C C . GLN B 1 797 ? 4.529 -14.353 -46.716 1 85.73 797 GLN B C 1
ATOM 12741 O O . GLN B 1 797 ? 3.76 -14.854 -47.539 1 85.73 797 GLN B O 1
ATOM 12746 N N . ALA B 1 798 ? 5.507 -14.946 -46.215 1 84.77 798 ALA B N 1
ATOM 12747 C CA . ALA B 1 798 ? 5.835 -16.311 -46.619 1 84.77 798 ALA B CA 1
ATOM 12748 C C . ALA B 1 798 ? 4.991 -17.327 -45.855 1 84.77 798 ALA B C 1
ATOM 12750 O O . ALA B 1 798 ? 5.094 -18.532 -46.092 1 84.77 798 ALA B O 1
ATOM 12751 N N . GLY B 1 799 ? 4.15 -16.849 -44.846 1 82.48 799 GLY B N 1
ATOM 12752 C CA . GLY B 1 799 ? 3.252 -17.718 -44.104 1 82.48 799 GLY B CA 1
ATOM 12753 C C . GLY B 1 799 ? 3.895 -18.33 -42.873 1 82.48 799 GLY B C 1
ATOM 12754 O O . GLY B 1 799 ? 3.374 -19.295 -42.309 1 82.48 799 GLY B O 1
ATOM 12755 N N . TRP B 1 800 ? 5.086 -17.903 -42.488 1 87.74 800 TRP B N 1
ATOM 12756 C CA . TRP B 1 800 ? 5.789 -18.406 -41.312 1 87.74 800 TRP B CA 1
ATOM 12757 C C . TRP B 1 800 ? 5.145 -17.889 -40.03 1 87.74 800 TRP B C 1
ATOM 12759 O O . TRP B 1 800 ? 4.482 -16.849 -40.037 1 87.74 800 TRP B O 1
ATOM 12769 N N . ALA B 1 801 ? 5.237 -18.691 -38.939 1 88.78 801 ALA B N 1
ATOM 12770 C CA . ALA B 1 801 ? 4.945 -18.149 -37.614 1 88.78 801 ALA B CA 1
ATOM 12771 C C . ALA B 1 801 ? 5.998 -17.127 -37.195 1 88.78 801 ALA B C 1
ATOM 12773 O O . ALA B 1 801 ? 7.198 -17.366 -37.345 1 88.78 801 ALA B O 1
ATOM 12774 N N . THR B 1 802 ? 5.525 -16.036 -36.803 1 91.87 802 THR B N 1
ATOM 12775 C CA . THR B 1 802 ? 6.452 -14.955 -36.488 1 91.87 802 THR B CA 1
ATOM 12776 C C . THR B 1 802 ? 6.439 -14.649 -34.994 1 91.87 802 THR B C 1
ATOM 12778 O O . THR B 1 802 ? 5.389 -14.715 -34.35 1 91.87 802 THR B O 1
ATOM 12781 N N . VAL B 1 803 ? 7.645 -14.35 -34.443 1 93.74 803 VAL B N 1
ATOM 12782 C CA . VAL B 1 803 ? 7.825 -13.922 -33.0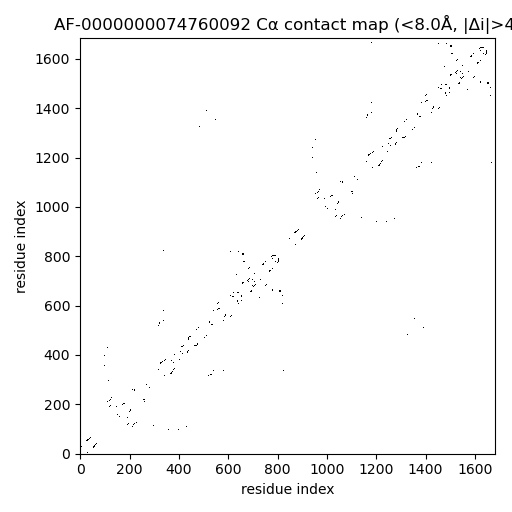6 1 93.74 803 VAL B CA 1
ATOM 12783 C C . VAL B 1 803 ? 8.451 -12.529 -33.027 1 93.74 803 VAL B C 1
ATOM 12785 O O . VAL B 1 803 ? 9.563 -12.33 -33.521 1 93.74 803 VAL B O 1
ATOM 12788 N N . GLU B 1 804 ? 7.736 -11.667 -32.423 1 92.37 804 GLU B N 1
ATOM 12789 C CA . GLU B 1 804 ? 8.209 -10.289 -32.337 1 92.37 804 GLU B CA 1
ATOM 12790 C C . GLU B 1 804 ? 9.28 -10.138 -31.261 1 92.37 804 GLU B C 1
ATOM 12792 O O . GLU B 1 804 ? 9.297 -10.891 -30.285 1 92.37 804 GLU B O 1
ATOM 12797 N N . GLY B 1 805 ? 10.069 -9.172 -31.446 1 91.77 805 GLY B N 1
ATOM 12798 C CA . GLY B 1 805 ? 11.119 -8.902 -30.477 1 91.77 805 GLY B CA 1
ATOM 12799 C C . GLY B 1 805 ? 10.587 -8.596 -29.09 1 91.77 805 GLY B C 1
ATOM 12800 O O . GLY B 1 805 ? 11.194 -8.98 -28.088 1 91.77 805 GLY B O 1
ATOM 12801 N N . GLY B 1 806 ? 9.513 -7.916 -29.058 1 91.9 806 GLY B N 1
ATOM 12802 C CA . GLY B 1 806 ? 8.891 -7.591 -27.785 1 91.9 806 GLY B CA 1
ATOM 12803 C C . GLY B 1 806 ? 8.475 -8.817 -26.994 1 91.9 806 GLY B C 1
ATOM 12804 O O . GLY B 1 806 ? 8.562 -8.827 -25.764 1 91.9 806 GLY B O 1
ATOM 12805 N N . GLN B 1 807 ? 8.081 -9.834 -27.704 1 92.24 807 GLN B N 1
ATOM 12806 C CA . GLN B 1 807 ? 7.673 -11.074 -27.051 1 92.24 807 GLN B CA 1
ATOM 12807 C C . GLN B 1 807 ? 8.866 -11.777 -26.411 1 92.24 807 GLN B C 1
ATOM 12809 O O . GLN B 1 807 ? 8.757 -12.314 -25.307 1 92.24 807 GLN B O 1
ATOM 12814 N N . VAL B 1 808 ? 9.983 -11.752 -27.09 1 94.69 808 VAL B N 1
ATOM 12815 C CA . VAL B 1 808 ? 11.2 -12.365 -26.567 1 94.69 808 VAL B CA 1
ATOM 12816 C C . VAL B 1 808 ? 11.696 -11.578 -25.357 1 94.69 808 VAL B C 1
ATOM 12818 O O . VAL B 1 808 ? 12.13 -12.165 -24.362 1 94.69 808 VAL B O 1
ATOM 12821 N N . LEU B 1 809 ? 11.602 -10.284 -25.487 1 95.03 809 LEU B N 1
ATOM 12822 C CA . LEU B 1 809 ? 12.028 -9.41 -24.399 1 95.03 809 LEU B CA 1
ATOM 12823 C C . LEU B 1 809 ? 11.233 -9.695 -23.129 1 95.03 809 LEU B C 1
ATOM 12825 O O . LEU B 1 809 ? 11.807 -9.802 -22.043 1 95.03 809 LEU B O 1
ATOM 12829 N N . VAL B 1 810 ? 9.929 -9.832 -23.234 1 95.64 810 VAL B N 1
ATOM 12830 C CA . VAL B 1 810 ? 9.051 -10.083 -22.096 1 95.64 810 VAL B CA 1
ATOM 12831 C C . VAL B 1 810 ? 9.354 -11.456 -21.502 1 95.64 810 VAL B C 1
ATOM 12833 O O . VAL B 1 810 ? 9.411 -11.613 -20.28 1 95.64 810 VAL B O 1
ATOM 12836 N N . GLU B 1 811 ? 9.601 -12.414 -22.365 1 94.87 811 GLU B N 1
ATOM 12837 C CA . GLU B 1 811 ? 9.873 -13.777 -21.917 1 94.87 811 GLU B CA 1
ATOM 12838 C C . GLU B 1 811 ? 11.176 -13.847 -21.126 1 94.87 811 GLU B C 1
ATOM 12840 O O . GLU B 1 811 ? 11.215 -14.414 -20.032 1 94.87 811 GLU B O 1
ATOM 12845 N N . GLN B 1 812 ? 12.217 -13.352 -21.676 1 96.46 812 GLN B N 1
ATOM 12846 C CA . GLN B 1 812 ? 13.493 -13.403 -20.97 1 96.46 812 GLN B CA 1
ATOM 12847 C C . GLN B 1 812 ? 13.456 -12.551 -19.704 1 96.46 812 GLN B C 1
ATOM 12849 O O . GLN B 1 812 ? 14.076 -12.9 -18.697 1 96.46 812 GLN B O 1
ATOM 12854 N N . GLY B 1 813 ? 12.711 -11.425 -19.739 1 96.72 813 GLY B N 1
ATOM 12855 C CA . GLY B 1 813 ? 12.542 -10.613 -18.544 1 96.72 813 GLY B CA 1
ATOM 12856 C C . GLY B 1 813 ? 11.842 -11.35 -17.417 1 96.72 813 GLY B C 1
ATOM 12857 O O . GLY B 1 813 ? 12.172 -11.159 -16.244 1 96.72 813 GLY B O 1
ATOM 12858 N N . GLY B 1 814 ? 10.876 -12.108 -17.795 1 96.47 814 GLY B N 1
ATOM 12859 C CA . GLY B 1 814 ? 10.195 -12.93 -16.807 1 96.47 814 GLY B CA 1
ATOM 12860 C C . GLY B 1 814 ? 11.119 -13.905 -16.103 1 96.47 814 GLY B C 1
ATOM 12861 O O . GLY B 1 814 ? 11.015 -14.102 -14.89 1 96.47 814 GLY B O 1
ATOM 12862 N N . TRP B 1 815 ? 12.017 -14.463 -16.819 1 96.72 815 TRP B N 1
ATOM 12863 C CA . TRP B 1 815 ? 12.987 -15.389 -16.244 1 96.72 815 TRP B CA 1
ATOM 12864 C C . TRP B 1 815 ? 13.969 -14.655 -15.337 1 96.72 815 TRP B C 1
ATOM 12866 O O . TRP B 1 815 ? 14.378 -15.181 -14.3 1 96.72 815 TRP B O 1
ATOM 12876 N N . GLN B 1 816 ? 14.363 -13.477 -15.735 1 97.36 816 GLN B N 1
ATOM 12877 C CA . GLN B 1 816 ? 15.204 -12.662 -14.866 1 97.36 816 GLN B CA 1
ATOM 12878 C C . GLN B 1 816 ? 14.521 -12.402 -13.526 1 97.36 816 GLN B C 1
ATOM 12880 O O . GLN B 1 816 ? 15.128 -12.583 -12.468 1 97.36 816 GLN B O 1
ATOM 12885 N N . ALA B 1 817 ? 13.26 -11.983 -13.691 1 96.23 817 ALA B N 1
ATOM 12886 C CA . ALA B 1 817 ? 12.494 -11.67 -12.487 1 96.23 817 ALA B CA 1
ATOM 12887 C C . ALA B 1 817 ? 12.38 -12.89 -11.577 1 96.23 817 ALA B C 1
ATOM 12889 O O . ALA B 1 817 ? 12.465 -12.769 -10.353 1 96.23 817 ALA B O 1
ATOM 12890 N N . LEU B 1 818 ? 12.158 -14.044 -12.157 1 95.02 818 LEU B N 1
ATOM 12891 C CA . LEU B 1 818 ? 12.044 -15.275 -11.381 1 95.02 818 LEU B CA 1
ATOM 12892 C C . LEU B 1 818 ? 13.333 -15.558 -10.618 1 95.02 818 LEU B C 1
ATOM 12894 O O . LEU B 1 818 ? 13.294 -15.964 -9.454 1 95.02 818 LEU B O 1
ATOM 12898 N N . LYS B 1 819 ? 14.415 -15.371 -11.184 1 95.56 819 LYS B N 1
ATOM 12899 C CA . LYS B 1 819 ? 15.708 -15.625 -10.556 1 95.56 819 LYS B CA 1
ATOM 12900 C C . LYS B 1 819 ? 16 -14.6 -9.463 1 95.56 819 LYS B C 1
ATOM 12902 O O . LYS B 1 819 ? 16.633 -14.922 -8.456 1 95.56 819 LYS B O 1
ATOM 12907 N N . TRP B 1 820 ? 15.558 -13.389 -9.674 1 96.09 820 TRP B N 1
ATOM 12908 C CA . TRP B 1 820 ? 15.814 -12.307 -8.729 1 96.09 820 TRP B CA 1
ATOM 12909 C C . TRP B 1 820 ? 14.872 -12.394 -7.534 1 96.09 820 TRP B C 1
ATOM 12911 O O . TRP B 1 820 ? 15.3 -12.25 -6.386 1 96.09 820 TRP B O 1
ATOM 12921 N N . VAL B 1 821 ? 13.586 -12.58 -7.863 1 92.68 821 VAL B N 1
ATOM 12922 C CA . VAL B 1 821 ? 12.529 -12.376 -6.878 1 92.68 821 VAL B CA 1
ATOM 12923 C C . VAL B 1 821 ? 12.028 -13.726 -6.37 1 92.68 821 VAL B C 1
ATOM 12925 O O . VAL B 1 821 ? 11.438 -13.81 -5.29 1 92.68 821 VAL B O 1
ATOM 12928 N N . GLY B 1 822 ? 12.206 -14.797 -7.174 1 89.8 822 GLY B N 1
ATOM 12929 C CA . GLY B 1 822 ? 11.732 -16.121 -6.802 1 89.8 822 GLY B CA 1
ATOM 12930 C C . GLY B 1 822 ? 10.244 -16.307 -7.03 1 89.8 822 GLY B C 1
ATOM 12931 O O . GLY B 1 822 ? 9.634 -17.218 -6.466 1 89.8 822 GLY B O 1
ATOM 12932 N N . ARG B 1 823 ? 9.619 -15.378 -7.76 1 91.42 823 ARG B N 1
ATOM 12933 C CA . ARG B 1 823 ? 8.197 -15.438 -8.085 1 91.42 823 ARG B CA 1
ATOM 12934 C C . ARG B 1 823 ? 7.959 -15.115 -9.556 1 91.42 823 ARG B C 1
ATOM 12936 O O . ARG B 1 823 ? 8.703 -14.337 -10.155 1 91.42 823 ARG B O 1
ATOM 12943 N N . LYS B 1 824 ? 6.901 -15.698 -10.051 1 91.72 824 LYS B N 1
ATOM 12944 C CA . LYS B 1 824 ? 6.497 -15.342 -11.408 1 91.72 824 LYS B CA 1
ATOM 12945 C C . LYS B 1 824 ? 6.035 -13.889 -11.48 1 91.72 824 LYS B C 1
ATOM 12947 O O . LYS B 1 824 ? 5.371 -13.398 -10.565 1 91.72 824 LYS B O 1
ATOM 12952 N N . TRP B 1 825 ? 6.445 -13.259 -12.554 1 93.75 825 TRP B N 1
ATOM 12953 C CA . TRP B 1 825 ? 6.061 -11.854 -12.644 1 93.75 825 TRP B CA 1
ATOM 12954 C C . TRP B 1 825 ? 4.675 -11.708 -13.263 1 93.75 825 TRP B C 1
ATOM 12956 O O . TRP B 1 825 ? 4.09 -12.688 -13.729 1 93.75 825 TRP B O 1
ATOM 12966 N N . ASP B 1 826 ? 4.118 -10.594 -13.26 1 94.37 826 ASP B N 1
ATOM 12967 C CA . ASP B 1 826 ? 2.792 -10.288 -13.787 1 94.37 826 ASP B CA 1
ATOM 12968 C C . ASP B 1 826 ? 2.824 -10.143 -15.307 1 94.37 826 ASP B C 1
ATOM 12970 O O . ASP B 1 826 ? 2.766 -9.029 -15.831 1 94.37 826 ASP B O 1
ATOM 12974 N N . LEU B 1 827 ? 2.801 -11.224 -15.948 1 93.89 827 LEU B N 1
ATOM 12975 C CA . LEU B 1 827 ? 2.949 -11.254 -17.399 1 93.89 827 LEU B CA 1
ATOM 12976 C C . LEU B 1 827 ? 1.87 -10.413 -18.073 1 93.89 827 LEU B C 1
ATOM 12978 O O . LEU B 1 827 ? 2.156 -9.662 -19.008 1 93.89 827 LEU B O 1
ATOM 12982 N N . GLU B 1 828 ? 0.686 -10.542 -17.649 1 91.47 828 GLU B N 1
ATOM 12983 C CA . GLU B 1 828 ? -0.439 -9.863 -18.286 1 91.47 828 GLU B CA 1
ATOM 12984 C C . GLU B 1 828 ? -0.272 -8.347 -18.231 1 91.47 828 GLU B C 1
ATOM 12986 O O . GLU B 1 828 ? -0.42 -7.663 -19.245 1 91.47 828 GLU B O 1
ATOM 12991 N N . SER B 1 829 ? 0.01 -7.831 -17.067 1 94.38 829 SER B N 1
ATOM 12992 C CA . SER B 1 829 ? 0.174 -6.388 -16.924 1 94.38 829 SER B CA 1
ATOM 12993 C C . SER B 1 829 ? 1.396 -5.892 -17.69 1 94.38 829 SER B C 1
ATOM 12995 O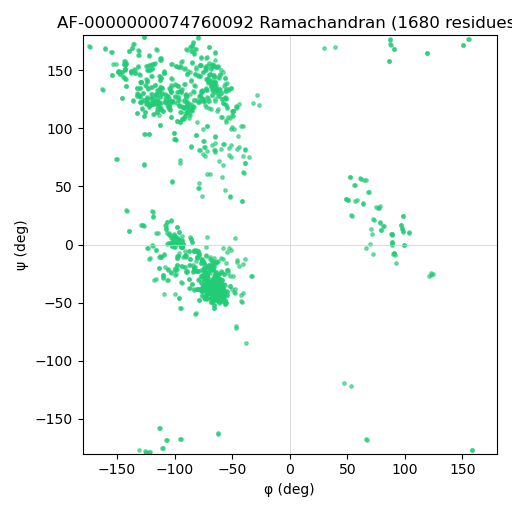 O . SER B 1 829 ? 1.367 -4.813 -18.285 1 94.38 829 SER B O 1
ATOM 12997 N N . VAL B 1 830 ? 2.474 -6.67 -17.624 1 96.03 830 VAL B N 1
ATOM 12998 C CA . VAL B 1 830 ? 3.699 -6.304 -18.327 1 96.03 830 VAL B CA 1
ATOM 12999 C C . VAL B 1 830 ? 3.436 -6.253 -19.831 1 96.03 830 VAL B C 1
ATOM 13001 O O . VAL B 1 830 ? 3.789 -5.277 -20.496 1 96.03 830 VAL B O 1
ATOM 13004 N N . GLN B 1 831 ? 2.805 -7.286 -20.33 1 93.75 831 GLN B N 1
ATOM 13005 C CA . GLN B 1 831 ? 2.487 -7.327 -21.754 1 93.75 831 GLN B CA 1
ATOM 13006 C C . GLN B 1 831 ? 1.608 -6.146 -22.155 1 93.75 831 GLN B C 1
ATOM 13008 O O . GLN B 1 831 ? 1.821 -5.535 -23.205 1 93.75 831 GLN B O 1
ATOM 13013 N N . ALA B 1 832 ? 0.644 -5.861 -21.37 1 92.51 832 ALA B N 1
ATOM 13014 C CA . ALA B 1 832 ? -0.26 -4.749 -21.657 1 92.51 832 ALA B CA 1
ATOM 13015 C C . ALA B 1 832 ? 0.503 -3.43 -21.741 1 92.51 832 ALA B C 1
ATOM 13017 O O . ALA B 1 832 ? 0.24 -2.609 -22.623 1 92.51 832 ALA B O 1
ATOM 13018 N N . GLN B 1 833 ? 1.405 -3.228 -20.803 1 92.99 833 GLN B N 1
ATOM 13019 C CA . GLN B 1 833 ? 2.185 -1.994 -20.795 1 92.99 833 GLN B CA 1
ATOM 13020 C C . GLN B 1 833 ? 3.096 -1.912 -22.016 1 92.99 833 GLN B C 1
ATOM 13022 O O . GLN B 1 833 ? 3.251 -0.843 -22.61 1 92.99 833 GLN B O 1
ATOM 13027 N N . ILE B 1 834 ? 3.707 -3.025 -22.367 1 92.36 834 ILE B N 1
ATOM 13028 C CA . ILE B 1 834 ? 4.59 -3.061 -23.528 1 92.36 834 ILE B CA 1
ATOM 13029 C C . ILE B 1 834 ? 3.788 -2.772 -24.795 1 92.36 834 ILE B C 1
ATOM 13031 O O . ILE B 1 834 ? 4.229 -2.007 -25.655 1 92.36 834 ILE B O 1
ATOM 13035 N N . ASP B 1 835 ? 2.666 -3.363 -24.877 1 89.53 835 ASP B N 1
ATOM 13036 C CA . ASP B 1 835 ? 1.813 -3.145 -26.04 1 89.53 835 ASP B CA 1
ATOM 13037 C C . ASP B 1 835 ? 1.412 -1.676 -26.16 1 89.53 835 ASP B C 1
ATOM 13039 O O . ASP B 1 835 ? 1.37 -1.126 -27.262 1 89.53 835 ASP B O 1
ATOM 13043 N N . LEU B 1 836 ? 1.154 -1.062 -25.095 1 88.92 836 LEU B N 1
ATOM 13044 C CA . LEU B 1 836 ? 0.765 0.344 -25.085 1 88.92 836 LEU B CA 1
ATOM 13045 C C . LEU B 1 836 ? 1.912 1.229 -25.564 1 88.92 836 LEU B C 1
ATOM 13047 O O . LEU B 1 836 ? 1.707 2.13 -26.38 1 88.92 836 LEU B O 1
ATOM 13051 N N . VAL B 1 837 ? 3.05 0.95 -25.078 1 89.19 837 VAL B N 1
ATOM 13052 C CA . VAL B 1 837 ? 4.202 1.773 -25.432 1 89.19 837 VAL B CA 1
ATOM 13053 C C . VAL B 1 837 ? 4.577 1.536 -26.893 1 89.19 837 VAL B C 1
ATOM 13055 O O . VAL B 1 837 ? 4.936 2.475 -27.608 1 89.19 837 VAL B O 1
ATOM 13058 N N . GLN B 1 838 ? 4.544 0.292 -27.365 1 85.13 838 GLN B N 1
ATOM 13059 C CA . GLN B 1 838 ? 4.882 -0.028 -28.748 1 85.13 838 GLN B CA 1
ATOM 13060 C C . GLN B 1 838 ? 3.873 0.583 -29.716 1 85.13 838 GLN B C 1
ATOM 13062 O O . GLN B 1 838 ? 4.231 0.976 -30.829 1 85.13 838 GLN B O 1
ATOM 13067 N N . ALA B 1 839 ? 2.662 0.638 -29.286 1 80.62 839 ALA B N 1
ATOM 13068 C CA . ALA B 1 839 ? 1.64 1.275 -30.113 1 80.62 839 ALA B CA 1
ATOM 13069 C C . ALA B 1 839 ? 1.9 2.772 -30.251 1 80.62 839 ALA B C 1
ATOM 13071 O O . ALA B 1 839 ? 1.642 3.359 -31.304 1 80.62 839 ALA B O 1
ATOM 13072 N N . ALA B 1 840 ? 2.456 3.342 -29.205 1 75.02 840 ALA B N 1
ATOM 13073 C CA . ALA B 1 840 ? 2.728 4.777 -29.214 1 75.02 840 ALA B CA 1
ATOM 13074 C C . ALA B 1 840 ? 3.968 5.095 -30.045 1 75.02 840 ALA B C 1
ATOM 13076 O O . ALA B 1 840 ? 4.117 6.212 -30.546 1 75.02 840 ALA B O 1
ATOM 13077 N N . ARG B 1 841 ? 4.858 4.186 -30.159 1 71.72 841 ARG B N 1
ATOM 13078 C CA . ARG B 1 841 ? 6.103 4.385 -30.895 1 71.72 841 ARG B CA 1
ATOM 13079 C C . ARG B 1 841 ? 5.9 4.149 -32.387 1 71.72 841 ARG B C 1
ATOM 13081 O O . ARG B 1 841 ? 6.792 4.427 -33.192 1 71.72 841 ARG B O 1
ATOM 13088 N N . GLN B 1 842 ? 4.709 3.693 -32.793 1 60.68 842 GLN B N 1
ATOM 13089 C CA . GLN B 1 842 ? 4.437 3.519 -34.216 1 60.68 842 GLN B CA 1
ATOM 13090 C C . GLN B 1 842 ? 3.992 4.832 -34.856 1 60.68 842 GLN B C 1
ATOM 13092 O O . GLN B 1 842 ? 3.326 5.647 -34.213 1 60.68 842 GLN B O 1
#

Nearest PDB structures (foldseek):
  6hqv-assembly1_B  TM=7.805E-01  e=6.287E-74  Thermochaetoides thermophila DSM 1495
  7tbv-assembly1_A  TM=8.093E-01  e=2.889E-65  Candida albicans Ca6
  7tbv-assembly2_B  TM=8.219E-01  e=8.245E-64  Candida albicans Ca6
  7tbv-assembly3_C  TM=8.015E-01  e=3.116E-64  Candida albicans Ca6
  7u5u-assembly1_A  TM=8.186E-01  e=2.182E-58  Candida albicans

pLDDT: mean 85.58, std 14.45, range [29.54, 98.44]

InterPro domains:
  IPR000623 Shikimate kinase/Threonine synthase-like 1 [MF_00109] (117-284)
  IPR000623 Shikimate kinase/Threonine synthase-like 1 [cd00464] (119-265)
  IPR001381 3-dehydroquinate dehydratase type I [PF01487] (317-551)
  IPR001381 3-dehydroquinate dehydratase type I [TIGR01093] (317-543)
  IPR001381 3-dehydroquinate dehydratase type I [cd00502] (316-543)
  IPR001986 Enolpyruvate transferase domain [PF00275] (1-78)
  IPR006151 Quinate/shikimate 5-dehydrogenase/glutamyl-tRNA reductase [PF01488] (679-728)
  IPR010110 Shikimate dehydrogenase, AroM-type [TIGR01809] (551-831)
  IPR013708 Shikimate dehydrogenase substrate binding, N-terminal [PF08501] (560-641)
  IPR013785 Aldolase-type TIM barrel [G3DSA:3.20.20.70] (293-557)
  IPR013792 RNA 3'-terminal phosphate cyclase/enolpyruvate transferase, alpha/beta [SSF55205] (1-80)
  IPR022893 Shikimate dehydrogenase family [PTHR21089] (338-824)
  IPR023000 Shikimate kinase, conserved site [PS01128] (173-200)
  IPR027417 P-loop containing nucleoside triphosphate hydrolase [G3DSA:3.40.50.300] (118-286)
  IPR027417 P-loop containing nucleoside triphosphate hydrolase [SSF52540] (120-270)
  IPR031322 Shikimate kinase/gluconokinase [PF01202] (126-266)
  IPR036291 NAD(P)-binding domain superfamily [SSF51735] (658-832)
  IPR036968 Enolpyruvate transferase domain superfamily [G3DSA:3.65.10.10] (1-77)
  IPR046346 Aminoacid dehydrogenase-like, N-terminal domain superfamily [SSF53223] (555-657)